Protein 2HZM (pdb70)

Foldseek 3Di:
DFKKKKWQQPDDPCVLVLLCVLCVVQFPDWDDWWKKKWWWKAFPDDDVNRIKIWMWTGDVAIKIWIDDPLDIDIGHQDLVPDDPVCCVVVVDVSGDDDVVVVCVPPVCNTIPTDFMKMWGRWIWTDGVQKIKIKTFIAGPVGTRTIMIMIGGPDPVCRVVVVVVSVVSCVVSPSPDMDMFQDASDVVRPDPVNRRVVNVCVRVVD/DKKWKWKWKDFLVCVVVVQVVLCVQQVHHWAKFKKKKWKKAFAVVVDDDGWIKIKMDTDPCCVPDDDPDDDQCVQSVPVKEAKIKIWTKDAVFTGMIDIDIDIDHIADDDPRYVQSVQVVVRIHTDWMKMWIFTKGQHPPQKIKTWIWMWTQDPVGIDTLQPRITMMMIMHDDDPPDDPVVVVVRVVVNVVVQVVCPVSIHIGFADVCLCPDPQCVNPRSSSSSNRD/DKKKKWQQPDDPCLLVLLCVLCVVQFPDKDDWKKKKWWWKAFPVVRIKIWIWIGDVFIWIWIADPLDIDIGGQGLVPDPPVCCVVVVDVSGDDDVVVVCVPPVCNTIDIDWIKIWGGKIWTDGVQKIKIWTWIATPPGTRTIMIMIDGPDPPVVVVVVVVSVVSCVVSVSPDMDMFPDASPPVRSRVVSVVVRVD/DKKWKWKWKDFLVCQVVVQVVLCVVQVHHWAKFKKKKWWKPFAPVVHFIKIKMDGDPCVVVADVVLPPDPPGQVSQSPDCDAKIKIKTKDQPPVPPPAFTGMMDIDIDMDHAADDDLGDPQSVCVVVRIHTDWIKMKIWTWGQHPPQKIKTWIWMWTQDPVGIDTLQPRITMIMIMHDDDCDDPNCGVVVRSVVNVVVQVVCVVPIHIGAQDDCLCPDVQCVNPRSSSSSNRD/DFKKKKWFQPDDPCLLVQLVVLCPVFQPDWDDFWKKKWWKKAFPDDPGIKIWIWTGPVFTWIWIDDDQDIDIDGQDLVPDDVVCCVVVVDVSGGDDPVVCCVPPVCNTIDTPWMWMWGRWIWTDGDQKIKIWTWIATVPGTGIIMIIIGGDDDVCPVVVVVVSVVSVVVSVRDDMDMFDDDVPVRRNVVRVCVRVVD/DKKWKKKWWDFLVLVVVVQVLVCVQAVDHWAKFKKKKWWKPFDPVVHWIKMKMDGDPCCQADPPVLVPDPVSQNCQSVQQWLDGHGNPVGVKEAKIKIWTWDALIHMIDIDIDIDHIADDDPRYVQVVQVVVRIHTDWMKMKIFTKGQHPPQKIKTWIWMWTDDPVGIGTLQRRTTMMMIMHDDDDDDDPVVVVVRVVVNVVVQVSCPVSIHIGFQDVVLCVDVQCVNPRSSSSSNPD/DFKKKKWQFADDPCLLVLLVVLCVVQFPDWDDFWKWKWWWKPFPVHIKIWIWTGDVFTKIWIDDPLDIDIDHQGLVPPPPVCCVVVVDVSGDDDVVCVCVPPVCNTIDTPWMKMWGRWIWTDGDQKIWIKTFIATPVGTGTIMIIIGGDDDVCPVVPCCVSVVSVPVSPGDGMAMFQDHSPPVSSRVVSVCVRSVD/DKKWKWKWKDFLVCVVVVQVVCCVQQVDHWAKFKKKWWWKCFDPVPHWIKIKMDGDPLVVVFDDPCVDDPVVCRSCVVFSLCEDKIKIWTWDAVWIGMIDIDIDIDHHFDDPPSYPQVVCVVVRIHTDWMKMKIFTWGAHPPQKIKTWIWMWTPPPVDIGTLQPRITMIMIMHDDDPDDDVCNVVVRVVVNVVVQVVCPVRIHIGQFCCPPCCCVNPRSSSSSNVD

GO terms:
  GO:0001094 TFIID-class transcription factor complex binding (F, IDA)
  GO:0003713 transcription coactivator activity (F, IDA)
  GO:0045944 positive regulation of transcription by RNA polymerase II (P, IDA)
  GO:0070847 core mediator complex (C, IDA)
  GO:0051123 RNA polymerase II preinitiation complex assembly (P, IDA)
  GO:0019904 protein domain specific binding (F, IGI)
  GO:0003713 transcription coactivator activity (F, IMP)
  GO:0010688 negative regulation of ribosomal protein gene transcription by RNA polymerase II (P, IMP)
  GO:0031669 cellular response to nutrient levels (P, IMP)
  GO:0005515 protein binding (F, IPI)
  GO:0005634 nucleus (C, IDA)
  GO:0060261 positive regulation of transcription initiation by RNA polymerase II (P, IDA)
  GO:0032968 positive regulation of transcription elongation by RNA polymerase II (P, IDA)

Solvent-accessible surface area: 74965 Å² total; per-residue (Å²): 73,58,4,0,0,0,9,0,91,156,26,75,75,52,11,12,69,77,0,53,85,34,4,56,155,61,44,122,56,94,89,84,105,9,21,0,12,0,46,14,0,107,17,68,20,196,118,157,104,71,63,3,28,0,0,9,2,33,18,92,40,143,16,6,0,8,6,38,77,54,11,1,4,3,0,4,36,20,40,24,23,18,25,46,12,2,43,16,5,33,3,4,28,16,17,16,31,38,2,8,64,2,0,57,66,39,2,49,58,2,4,95,63,180,77,56,2,83,0,85,80,1,60,4,0,40,19,102,18,8,8,0,3,0,0,25,0,90,33,120,133,27,55,70,0,0,2,0,2,0,2,1,74,105,48,81,84,18,123,98,42,11,48,37,4,51,39,53,0,74,108,31,200,4,175,116,75,89,50,1,68,54,37,4,8,126,114,66,115,30,23,12,0,8,0,0,16,6,0,12,94,1,8,129,48,2,31,16,0,4,0,2,0,39,25,39,62,151,25,0,51,97,3,6,64,19,0,30,112,48,13,7,22,6,20,7,6,6,4,10,31,4,11,4,8,73,24,28,86,77,51,120,43,215,141,50,68,2,55,0,3,43,39,19,20,6,53,166,49,42,136,138,204,90,24,44,42,130,27,0,107,88,78,169,59,16,39,54,16,0,2,14,1,46,53,125,222,52,5,13,55,24,40,12,8,1,0,0,0,38,20,1,18,20,156,86,2,44,28,50,33,17,0,76,26,7,6,2,38,94,37,5,39,1,16,3,4,0,0,4,0,16,32,120,107,22,5,12,0,16,0,1,0,0,35,40,47,69,182,109,40,98,57,38,33,13,85,54,9,3,0,0,30,0,15,8,38,11,28,68,65,33,90,107,50,121,29,74,94,4,30,64,16,0,54,85,4,42,150,99,0,62,47,91,3,50,0,39,59,12,78,192,158,19,36,112,45,218,82,0,37,41,20,14,22,0,0,0,7,68,66,111,95,3,0,0,0,9,0,111,163,29,77,72,52,13,12,77,73,0,60,89,21,1,66,140,50,34,115,34,78,154,72,105,6,17,2,14,10,48,22,3,102,23,69,109,110,133,80,4,35,0,0,10,12,43,59,112,34,140,43,6,0,6,5,36,65,70,8,0,4,3,1,3,32,18,41,26,32,17,31,47,14,2,42,10,12,32,3,5,24,17,30,15,57,40,2,11,63,2,1,74,67,39,2,69,99,10,10,84,73,124,71,58,6,100,0,76,86,3,51,5,0,46,20,124,50,13,30,0,44,0,0,25,4,82,23,119,121,35,57,67,0,0,0,0,1,0,41,12,72,129,73,62,129,17,147,92,51,19,53,38,6,47,41,54,0,55,106,26,174,3,142,112,67,84,41,5,70,50,68,71,88,48,37,0,22,14,0,20,5,1,14,91,2,21,152,17,16,15,0,3,0,0,0,46,40,38,52,138,21,0,44,34,7,7,47,2,2,24,17,37,12,4,21,6,18,9,7,4,1,11,33,4,11,6,9,74,42,33,103,89,160,137,46,68,1,57,0,2,43,28,17,20,4,64,160,36,33,84,151,102,9,117,145,88,96,43,30,20,95,5,0,90,47,71,104,24,40,50,23,0,1,11,2,41,49,78,27,86,86,6,104,157,66,60,4,14,9,19,36,10,9,0,0,0,0,40,27,6,15,32,184,69,17,53,31,49,35,17,0,79,27,6,12,1,38,97,39,14,38,1,24,3,2,0,0,3,0,17,34,117,113,20,6,12,0,15,0,2,2,0,31,30,60,77,189,111,36,104,52,32,27,13,84,48,10,2,2,0,23,0,14,8,36,13,6,63,5,2,34,42,38,47,24,71,118,8,31,66,14,0,41,64,8,52,72,34,0,23,0,15,6,78,1,36,62,11,78,201,168,12,48,108,34,222,83,0,43,48,20,12,20,0,0,0,7,67,67,97,75,87,9,0,0,0,5,0,59,142,27,76,71,53,10,17,71,72,1,52,86,22,3,47,161,56,39,125,54,89,119,82,102,14,23,1,15,2,48,10,4,130,16,72,30,192,161,97,83,2,24,0,0,11,9,45,63,151,17,128,50,5,0,8,5,52,100,68,12,6,4,2,1,2,33,24,61,104,54,12,34,114,44,4,72,71,5,31,2,6,26,23,63,15,39,32,3,11,64,2,1,69,72,37,2,52,100,9,6,80,62,132,68,59,1,95,1,102,72,2,60,3,0,43,22,121,34,12,26,0,25,0,2,26,1,92,26,118,115,42,50,82,0,0,1,1,0,0,42,10,111,91,57,75,90,10,127,113,34,33,60,41,10,59,41,67,0,75,95,15,206,20,173,76,76,82,58,4,61,69,114,99,39,27,3,32,10,0,36,1,0,6,78,2,16,100,57,7,28,17,0,2,0,8,8,42,32,32,24,132,17,0,52,108,1,6,62,17,1,49,113,45,22,61,55,83,20,65,32,6,4,10,28,5,10,4,9,59,39,34,112,88,136,144,47,61,2,46,0,2,44,58,21,92,34,26,102,2,4,24,114,66,6,55,92,74,96,57,34,26,78,18,1,45,12,2,69,30,76,89,13,0,20,18,81,101,142,181,73,15,42,50,21,0,1,17,2,43,47,161,103,14,14,76,18,55,11,12,1,0,0,0,38,19,1,27,45,152,80,0,51,20,50,34,18,0,78,22,8,9,2,38,94,34,7,38,4,4,2,0,0,0,3,0,92,40,159,113,48,4,31,0,14,0,1,0,0,0,41,40,78,185,108,45,42,40,8,22,6,62,50,7,3,2,0,23,0,15,6,46,20,62,104,73,26,92,140,118,131,20,87,109,6,39,68,13,0,52,81,6,63,152,108,0,136,84,95,13,127,1,46,64,12,68,194,144,14,48,105,36,191,92,0,28,39,18,16,21,1,0,6,1,60,75,134,76,85,3,0,0,0,2,3,49,164,26,71,80,55,9,16,70,74,1,51,79,20,5,54,152,51,44,117,62,77,145,85,99,8,17,0,18,0,43,10,2,128,26,71,73,155,84,2,27,0,0,10,7,41,59,147,36,137,46,6,0,5,5,37,106,53,9,0,3,4,0,4,26,22,85,107,46,17,28,114,45,4,70,75,6,26,3,4,24,28,60,20,49,36,4,10,62,2,1,73,67,31,2,64,93,12,6,119,72,140,65,52,0,88,0,86,89,3,58,9,2,46,16,121,35,12,29,1,25,1,0,27,0,96,23,123,125,22,17,71,0,0,0,2,2,0,46,11,104,93,58,69,71,10,128,115,38,25,62,39,11,50,39,60,0,64,113,10,195,15,192,111,75,67,51,3,67,60,70,68,91,43,41,1,26,6,0,21,4,0,10,94,0,11,103,49,5,30,19,0,5,2,7,12,46,28,37,50,148,20,20,108,94,2,24,64,14,1,47,110,50,17,61,59,80,49,63,42,7,5,11,29,5,8,5,8,72,39,36,106,83,166,139,41,82,2,53,0,2,43,56,17,76,30,34,148,44,21,79,108,91,71,57,120,140,77,71,90,120,21,6,62,106,57,3,54,153,104,13,48,50,16,0,1,13,2,48,64,137,263,53,1,12,66,29,54,8,14,1,0,0,3,37,18,1,17,27,176,87,17,60,37,53,31,19,0,72,29,9,14,1,32,102,37,8,35,3,25,2,13,0,2,4,0,95,37,162,106,48,7,31,0,13,0,2,1,0,51,36,33,94,115,111,43,95,49,45,9,10,62,50,7,1,3,0,27,0,15,9,45,19,44,106,74,35,92,138,103,118,20,78,128,8,41,71,14,0,55,102,3,54,154,89,0,103,79,114,8,116,1,58,65,34,72,70,138,44,192,78,0,28,50,23,17,28,0,0,5,3,60,96,146

Nearest PDB structures (foldseek):
  2hzm-assembly2_C  TM=1.005E+00  e=1.996E-37  Saccharomyces cerevisiae
  2hzm-assembly4_G  TM=9.951E-01  e=5.859E-33  Saccharomyces cerevisiae
  2hzs-assembly2_C  TM=9.924E-01  e=2.194E-32  Saccharomyces cerevisiae
  2hzm-assembly3_E  TM=9.872E-01  e=3.599E-32  Saccharomyces cerevisiae
  5oqm-assembly1_f  TM=9.873E-01  e=4.018E-32  Saccharomyces cerevisiae S288C

Secondary structure (DSSP, 8-state):
--EEEEEE-S--TTHHHHHHHHHGGG--EE---EEEEEEEEEE-S-----EEEEEEEESSSEEEEEEETTEEEEEE--GGGS-HHHHHTTSS-S----HHHHHHHHSTTTEEEEEEEEEEEEEEEEETTEEEEEEEEEETTEEEEEEEEEEES-GGGHHHHHHHHHHHHHHTT----EEE---SSTT---HHHHHHHHHHHHHT-/-EEEEEEEEEEGGGHHHHHHHHHHHH-S--EEEEEEEEEEEE-GGG------EEEEE---GGGT------SGGGGGG------EEEEEEE---SEEEEEEEEEEEEEEETT-SHHHHHHHTTEEEEEEEEEEEEEEE-GGG-EEEEEEEEEEETTEEEETTTTEEEEEEEEEE-TT--HHHHHHHHHHHHHHHHHTTTT---B---HHHHHSGGGTT-HHHHHHHH-/-EEEEEE-S--TTHHHHHHHHGGGTEEEE---EEEEEEEEEE----EEEEEEEESSSEEEEEEETTEEEEEE--GGGS-HHHHHTTSS-S----HHHHHHHHSTTTEEEEEEEEEEEEEEEEETTEEEEEEEEEETTEEEEEEEEEE-SS-TTHHHHHHHHHHHHHHTT--S-EEE-----HHHHHHHHHHHHH-/-EEEEEEEEEEGGGHHHHHHHHHHHH-S--EEEEEEEEEEEE-S-----EEEEE---GGGS--TTTSSS-SSGGGGTT-----EEEEEEE--GGGTTSSSEEEEEEEEEEEEEEESS-SHHHHHHHHTEEEEEEEEEEEEEEE-GGG-EEEEEEEEEE-SS-EEETTTTEEEEEEEEEE---SSTTHHHHHHHHHHHHHHHHTTT---B---HHHHSSTTTTT-HHHHHHHH-/--EEEEEESS--HHHHHHHHHHHTTS--B-----EEEEEEEEE-S---EEEEEEE-SSS-EEEEE-SSEEEEEE--GGGS-HHHHHTSSS-S----HHHHHHHH-TTTEEEEEEEEEES-EEEEETTEEEEEEEEEETTEEEEEEEEEE-S-SSSTHHHHHHHHHHHTTTT----EEE----HHHHHHHHHHHHHT-/-EEEEEEEEEEGGGHHHHHHHHHHHHSS--EEEEEEEEEEEE-TT----EEEEE---GGGTS-HHHHTSTTGGGGGGG--SSSPP--TT------EEEEEEE---EEEEEEEEEEEEEEESS-SHHHHHHTTTEEEEEEEEEEEEEEE-STT-EEEEEEEEE--SS--EETTTTEEEEEEEEEE-SS--HHHHHHHHHHHHHHHHHHTTT---BPPPHHHHHSGGGTT-HHHHHHTT-/--EEEEEESS--THHHHHHHHTTTTT--EE----EEEEEEEEE---EEEEEEEESSSEEEEEEBTTEEEEEE--GGGS-HHHHHTSSS-S----HHHHHHHH-TTTEEEEEEEE--S-EEEEETTEEEEEEEEE-SS-EEEEEEEEE-S-SSSTHHHHHHHTTTTTTT-----EEE------HHHHHHHHHHHHT-/-EEEEEEEEEETTSHHHHHHHHHHHH-S--EEEEEEEEEEEE-TT----EEEEE---HHHHS-SSS-SS-HHHHHHHHHH--PPPEEEEEEE---SEEEEEEEEEEEEEEETT-SHHHHHHTTTEEEEEEEEEEEEEEE-STT-EEEEEEEEEE-SSSEEESSTTEEEEEEEEEE-SS--HHHHHHHHHHHHHHHHHHTTT---B----SSGGGTT-HHHHHHHH-

Sequence (1717 aa):
GKSAVIFVERATPATLTELKDALSNSILSVRDPWSIDFRTYRCSIKNLSKLMYSITFHHHGRQTVLIKDNSAMVTTAAAADIPPALVFNGSSTGVPESIDTILSSKLSNIWMQRQLIKGDAGETLILDGLTVRLVNLFSSTGFKGLLIELQADEAGEFETKIAGIEGHLAEIRAKEYKTSSDSLGPDTSNEICDLAYQYVRALELVQQLSLFGSIGDDGYDLLISTLTTISGNPPLLYNSLCTVWKPNPSYDVEPNRIKLSKEVPFSYLIDEKPLNFRILKSFESCSPWSLQISDIRSVSMQTIAETIILSSAGKNSSVSSLMNGLGYVFEFQYLTIGVKFFMKHGLILELQKIWQIEEAGNSQITSGGFLLKAYINVSRGTDIDRINYTETVLMNLKKELQGYIELSVPDRQSMDSRVAHGNILIAAALEHKSAVIFVERATPATLTELKDALSNSILSVRDPWSIDFRTYRCSISKLMYSITFHHHGRQTVLIKDNSAMVTTAAAADIPPALVFNGSSTGVPESIDTILSSKLSNIWMQRQLIKGDAGETLILDGLTVRLVNLFSSTGFKGLLIELQADEAGEFETKIAGIEGHLAEIRAKEYKTSSDSLNEICDLAYQYVRALEVQQLSLFGSIGDDGYDLLISTLTTISGNPPLLYNSLCTVWKPNPSYPNRIKLSKEVPFSYLIDETMMDKPLNFRILKSFSCSPWSLQISDIPAAGNNRSVSMQTIAETIILSSAGKNSSVSSLMNGLGYVFEFQYLTIGVKFFMKHGLILELQKIWQIEEAGNSQITSGGFLLKAYINVSRGTDIDRINYTETVLMNLKKELQGYIELSVPDRQSMDSRVAHGNILIAAALEHGKSAVIFVERATPATLTELKDALSNSILSVRDPWSIDFRTYRCSIKNKLMYSITFHHHGRQTVLIKDNSAMVTTAAAADIPPALVFNGSSTGVPESIDTILSSKLSNIWMQRQLIKGDAGETLILDGLTVRLVNLFSSTGFKGLLIELQADEAGEFETKIAGIEGHLAEIRAKEYKTSSDSNEICDLAYQYVRALELVQQLSLFGSIGDDGYDLLISTLTTISGNPPLLYNSLCTVWKPNPSYPNRIKLSKEVPFSYLIDETMMDKPLNFRILKSFTNDKIPLNYAMESCSPWSLQISDISVSMQTIAETIILSSAGKNSSVSSLMNGLGYVFEFQYLTIGVKFFMKHGLILELQKIWQIEEAGNSQITSGGFLLKAYINVSRGTDIDRINYTETVLMNLKKELQGYIELSVPDRQSMDSRVAHGNILIAAALEHGKSAVIFVERATPATLTELKDALSNSILSVRDPWSIDFRTYRCSIKLMYSITFHHHGRQTVLIKDNSAMVTTAAAADIPPALVFNGSSTGVPESIDTILSSKLSNIWMQRQLIKGDAGETLILDGLTVRLVNLFSSTGFKGLLIELQADEAGEFETKIAGIEGHLAEIRAKEYKTSSDSLNEICDLAYQYVRALELVQQLSLFGSIGDDGYDLLISTLTTISGNPPLLYNSLCTVWKPNPSYPNRIKLSKEVPFSYLIDETMMDKPLNFRILKSFTNSCSPWSLQISDIRSVSMQTIAETIILSSAGKNSSVSSLMNGLGYVFEFQYLTIGVKFFMKHGLILELQKIWQIEEAGNSQITSGGFLLKAYINVSRGTDIDRINYTETVLMNLKKELQGYIELSVPSMDSRVAHGNILIAAALEH

Structure (mmCIF, N/CA/C/O backbone):
data_2HZM
#
_entry.id   2HZM
#
_cell.length_a   72.903
_cell.length_b   129.352
_cell.length_c   241.725
_cell.angle_alpha   90.00
_cell.angle_beta   90.00
_cell.angle_gamma   90.00
#
_symmetry.space_group_name_H-M   'P 21 21 21'
#
loop_
_entity.id
_entity.type
_entity.pdbx_description
1 polymer 'RNA polymerase II mediator complex subunit 20'
2 polymer 'RNA polymerase II mediator complex subunit 18'
3 non-polymer 'PHOSPHATE ION'
4 water water
#
loop_
_atom_site.group_PDB
_atom_site.id
_atom_site.type_symbol
_atom_site.label_atom_id
_atom_site.label_alt_id
_atom_site.label_comp_id
_atom_site.label_asym_id
_atom_site.label_entity_id
_atom_site.label_seq_id
_atom_site.pdbx_PDB_ins_code
_atom_site.Cartn_x
_atom_site.Cartn_y
_atom_site.Cartn_z
_atom_site.occupancy
_atom_site.B_iso_or_equiv
_atom_site.auth_seq_id
_atom_site.auth_comp_id
_atom_site.auth_asym_id
_atom_site.auth_atom_id
_atom_site.pdbx_PDB_model_num
ATOM 1 N N . GLY A 1 4 ? -1.588 41.801 139.602 1.00 38.60 2 GLY A N 1
ATOM 2 C CA . GLY A 1 4 ? -0.836 40.674 138.908 1.00 36.03 2 GLY A CA 1
ATOM 3 C C . GLY A 1 4 ? -1.667 40.017 137.813 1.00 35.96 2 GLY A C 1
ATOM 4 O O . GLY A 1 4 ? -2.614 39.283 138.114 1.00 36.75 2 GLY A O 1
ATOM 5 N N . LYS A 1 5 ? -1.321 40.273 136.550 1.00 33.07 3 LYS A N 1
ATOM 6 C CA . LYS A 1 5 ? -2.062 39.711 135.431 1.00 30.10 3 LYS A CA 1
ATOM 7 C C . LYS A 1 5 ? -1.255 38.822 134.505 1.00 28.39 3 LYS A C 1
ATOM 8 O O . LYS A 1 5 ? -1.764 38.395 133.460 1.00 27.46 3 LYS A O 1
ATOM 14 N N . SER A 1 6 ? -0.009 38.526 134.857 1.00 27.21 4 SER A N 1
ATOM 15 C CA . SER A 1 6 ? 0.798 37.706 133.968 1.00 25.90 4 SER A CA 1
ATOM 16 C C . SER A 1 6 ? 1.750 36.763 134.677 1.00 27.40 4 SER A C 1
ATOM 17 O O . SER A 1 6 ? 1.982 36.864 135.875 1.00 28.39 4 SER A O 1
ATOM 20 N N . ALA A 1 7 ? 2.309 35.834 133.916 1.00 27.77 5 ALA A N 1
ATOM 21 C CA . ALA A 1 7 ? 3.260 34.889 134.472 1.00 26.77 5 ALA A CA 1
ATOM 22 C C . ALA A 1 7 ? 3.966 34.164 133.346 1.00 25.13 5 ALA A C 1
ATOM 23 O O . ALA A 1 7 ? 3.445 34.033 132.239 1.00 23.81 5 ALA A O 1
ATOM 25 N N . VAL A 1 8 ? 5.179 33.726 133.632 1.00 24.86 6 VAL A N 1
ATOM 26 C CA . VAL A 1 8 ? 5.944 32.983 132.654 1.00 25.80 6 VAL A CA 1
ATOM 27 C C . VAL A 1 8 ? 6.273 31.648 133.280 1.00 24.74 6 VAL A C 1
ATOM 28 O O . VAL A 1 8 ? 6.648 31.575 134.454 1.00 23.88 6 VAL A O 1
ATOM 32 N N . ILE A 1 9 ? 6.110 30.597 132.497 1.00 23.89 7 ILE A N 1
ATOM 33 C CA . ILE A 1 9 ? 6.426 29.251 132.954 1.00 23.39 7 ILE A CA 1
ATOM 34 C C . ILE A 1 9 ? 7.497 28.718 132.029 1.00 24.66 7 ILE A C 1
ATOM 35 O O . ILE A 1 9 ? 7.345 28.746 130.801 1.00 21.38 7 ILE A O 1
ATOM 40 N N . PHE A 1 10 ? 8.581 28.226 132.607 1.00 25.54 8 PHE A N 1
ATOM 41 C CA . PHE A 1 10 ? 9.636 27.661 131.778 1.00 27.40 8 PHE A CA 1
ATOM 42 C C . PHE A 1 10 ? 9.710 26.177 132.064 1.00 25.07 8 PHE A C 1
ATOM 43 O O . PHE A 1 10 ? 9.841 25.787 133.225 1.00 25.76 8 PHE A O 1
ATOM 51 N N . VAL A 1 11 ? 9.608 25.363 131.014 1.00 25.96 9 VAL A N 1
ATOM 52 C CA . VAL A 1 11 ? 9.663 23.895 131.139 1.00 28.01 9 VAL A CA 1
ATOM 53 C C . VAL A 1 11 ? 10.985 23.358 130.596 1.00 29.70 9 VAL A C 1
ATOM 54 O O . VAL A 1 11 ? 11.151 23.211 129.395 1.00 30.14 9 VAL A O 1
ATOM 58 N N . GLU A 1 12 ? 11.930 23.084 131.487 1.00 35.37 10 GLU A N 1
ATOM 59 C CA . GLU A 1 12 ? 13.237 22.559 131.104 1.00 37.68 10 GLU A CA 1
ATOM 60 C C . GLU A 1 12 ? 13.183 21.077 130.690 1.00 37.68 10 GLU A C 1
ATOM 61 O O . GLU A 1 12 ? 13.781 20.683 129.687 1.00 37.44 10 GLU A O 1
ATOM 67 N N . ARG A 1 13 ? 12.465 20.251 131.443 1.00 38.99 11 ARG A N 1
ATOM 68 C CA . ARG A 1 13 ? 12.394 18.828 131.101 1.00 43.56 11 ARG A CA 1
ATOM 69 C C . ARG A 1 13 ? 11.357 18.691 130.013 1.00 41.83 11 ARG A C 1
ATOM 70 O O . ARG A 1 13 ? 10.203 18.359 130.283 1.00 45.20 11 ARG A O 1
ATOM 78 N N . ALA A 1 14 ? 11.777 18.937 128.781 1.00 38.26 12 ALA A N 1
ATOM 79 C CA . ALA A 1 14 ? 10.865 18.894 127.658 1.00 33.98 12 ALA A CA 1
ATOM 80 C C . ALA A 1 14 ? 11.626 18.652 126.367 1.00 31.92 12 ALA A C 1
ATOM 81 O O . ALA A 1 14 ? 12.848 18.616 126.370 1.00 33.52 12 ALA A O 1
ATOM 83 N N . THR A 1 15 ? 10.887 18.473 125.277 1.00 30.68 13 THR A N 1
ATOM 84 C CA . THR A 1 15 ? 11.455 18.261 123.955 1.00 31.09 13 THR A CA 1
ATOM 85 C C . THR A 1 15 ? 10.821 19.307 123.046 1.00 31.46 13 THR A C 1
ATOM 86 O O . THR A 1 15 ? 9.841 19.948 123.405 1.00 31.23 13 THR A O 1
ATOM 90 N N . PRO A 1 16 ? 11.363 19.488 121.848 1.00 32.75 14 PRO A N 1
ATOM 91 C CA . PRO A 1 16 ? 10.711 20.506 121.023 1.00 32.66 14 PRO A CA 1
ATOM 92 C C . PRO A 1 16 ? 9.202 20.245 120.878 1.00 34.31 14 PRO A C 1
ATOM 93 O O . PRO A 1 16 ? 8.419 21.186 120.710 1.00 34.05 14 PRO A O 1
ATOM 97 N N . ALA A 1 17 ? 8.803 18.976 120.979 1.00 30.71 15 ALA A N 1
ATOM 98 C CA . ALA A 1 17 ? 7.400 18.591 120.801 1.00 30.64 15 ALA A CA 1
ATOM 99 C C . ALA A 1 17 ? 6.444 18.934 121.938 1.00 28.60 15 ALA A C 1
ATOM 100 O O . ALA A 1 17 ? 5.244 19.005 121.720 1.00 28.49 15 ALA A O 1
ATOM 102 N N . THR A 1 18 ? 6.953 19.131 123.150 1.00 27.75 16 THR A N 1
ATOM 103 C CA . THR A 1 18 ? 6.074 19.469 124.260 1.00 27.34 16 THR A CA 1
ATOM 104 C C . THR A 1 18 ? 5.164 20.669 123.928 1.00 30.77 16 THR A C 1
ATOM 105 O O . THR A 1 18 ? 4.031 20.755 124.424 1.00 29.44 16 THR A O 1
ATOM 109 N N . LEU A 1 19 ? 5.659 21.589 123.095 1.00 29.76 17 LEU A N 1
ATOM 110 C CA . LEU A 1 19 ? 4.890 22.774 122.727 1.00 31.37 17 LEU A CA 1
ATOM 111 C C . LEU A 1 19 ? 3.594 22.370 122.022 1.00 32.59 17 LEU A C 1
ATOM 112 O O . LEU A 1 19 ? 2.503 22.826 122.396 1.00 32.75 17 LEU A O 1
ATOM 117 N N . THR A 1 20 ? 3.733 21.524 121.003 1.00 30.51 18 THR A N 1
ATOM 118 C CA . THR A 1 20 ? 2.608 21.020 120.245 1.00 30.90 18 THR A CA 1
ATOM 119 C C . THR A 1 20 ? 1.677 20.179 121.124 1.00 31.85 18 THR A C 1
ATOM 120 O O . THR A 1 20 ? 0.460 20.246 120.967 1.00 31.76 18 THR A O 1
ATOM 124 N N . GLU A 1 21 ? 2.239 19.409 122.053 1.00 31.49 19 GLU A N 1
ATOM 125 C CA . GLU A 1 21 ? 1.415 18.590 122.948 1.00 32.61 19 GLU A CA 1
ATOM 126 C C . GLU A 1 21 ? 0.586 19.518 123.828 1.00 30.21 19 GLU A C 1
ATOM 127 O O . GLU A 1 21 ? -0.567 19.229 124.123 1.00 29.96 19 GLU A O 1
ATOM 133 N N . LEU A 1 22 ? 1.178 20.626 124.269 1.00 30.23 20 LEU A N 1
ATOM 134 C CA . LEU A 1 22 ? 0.446 21.567 125.114 1.00 29.13 20 LEU A CA 1
ATOM 135 C C . LEU A 1 22 ? -0.640 22.288 124.306 1.00 28.72 20 LEU A C 1
ATOM 136 O O . LEU A 1 22 ? -1.758 22.472 124.788 1.00 29.16 20 LEU A O 1
ATOM 141 N N . LYS A 1 23 ? -0.322 22.669 123.073 1.00 25.57 21 LYS A N 1
ATOM 142 C CA . LYS A 1 23 ? -1.296 23.354 122.255 1.00 27.42 21 LYS A CA 1
ATOM 143 C C . LYS A 1 23 ? -2.487 22.453 121.963 1.00 31.80 21 LYS A C 1
ATOM 144 O O . LYS A 1 23 ? -3.629 22.934 121.917 1.00 30.95 21 LYS A O 1
ATOM 150 N N . ASP A 1 24 ? -2.216 21.156 121.765 1.00 31.51 22 ASP A N 1
ATOM 151 C CA . ASP A 1 24 ? -3.256 20.168 121.472 1.00 29.32 22 ASP A CA 1
ATOM 152 C C . ASP A 1 24 ? -4.191 20.010 122.662 1.00 27.44 22 ASP A C 1
ATOM 153 O O . ASP A 1 24 ? -5.407 19.977 122.510 1.00 27.57 22 ASP A O 1
ATOM 158 N N . ALA A 1 25 ? -3.602 19.883 123.839 1.00 24.41 23 ALA A N 1
ATOM 159 C CA . ALA A 1 25 ? -4.350 19.720 125.073 1.00 25.56 23 ALA A CA 1
ATOM 160 C C . ALA A 1 25 ? -5.196 20.948 125.377 1.00 27.95 23 ALA A C 1
ATOM 161 O O . ALA A 1 25 ? -6.128 20.908 126.192 1.00 30.63 23 ALA A O 1
ATOM 163 N N . LEU A 1 26 ? -4.875 22.033 124.703 1.00 28.02 24 LEU A N 1
ATOM 164 C CA . LEU A 1 26 ? -5.544 23.299 124.924 1.00 29.99 24 LEU A CA 1
ATOM 165 C C . LEU A 1 26 ? -6.510 23.633 123.809 1.00 27.79 24 LEU A C 1
ATOM 166 O O . LEU A 1 26 ? -7.415 24.446 123.982 1.00 27.77 24 LEU A O 1
ATOM 171 N N . SER A 1 27 ? -6.307 22.997 122.658 1.00 26.98 25 SER A N 1
ATOM 172 C CA . SER A 1 27 ? -7.069 23.333 121.468 1.00 25.97 25 SER A CA 1
ATOM 173 C C . SER A 1 27 ? -8.583 23.411 121.510 1.00 27.67 25 SER A C 1
ATOM 174 O O . SER A 1 27 ? -9.169 24.201 120.764 1.00 27.49 25 SER A O 1
ATOM 177 N N . ASN A 1 28 ? -9.227 22.609 122.349 1.00 25.70 26 ASN A N 1
ATOM 178 C CA . ASN A 1 28 ? -10.677 22.654 122.386 1.00 25.76 26 ASN A CA 1
ATOM 179 C C . ASN A 1 28 ? -11.167 24.008 122.902 1.00 26.24 26 ASN A C 1
ATOM 180 O O . ASN A 1 28 ? -12.275 24.411 122.593 1.00 24.76 26 ASN A O 1
ATOM 185 N N . SER A 1 29 ? -10.314 24.699 123.662 1.00 27.36 27 SER A N 1
ATOM 186 C CA . SER A 1 29 ? -10.609 26.017 124.226 1.00 28.89 27 SER A CA 1
ATOM 187 C C . SER A 1 29 ? -10.088 27.191 123.390 1.00 29.65 27 SER A C 1
ATOM 188 O O . SER A 1 29 ? -10.252 28.344 123.777 1.00 28.37 27 SER A O 1
ATOM 191 N N . ILE A 1 30 ? -9.459 26.910 122.256 1.00 29.19 28 ILE A N 1
ATOM 192 C CA . ILE A 1 30 ? -8.918 27.982 121.424 1.00 27.83 28 ILE A CA 1
ATOM 193 C C . ILE A 1 30 ? -9.981 28.820 120.723 1.00 26.03 28 ILE A C 1
ATOM 194 O O . ILE A 1 30 ? -10.694 28.347 119.847 1.00 24.77 28 ILE A O 1
ATOM 199 N N . LEU A 1 31 ? -10.075 30.084 121.107 1.00 26.19 29 LEU A N 1
ATOM 200 C CA . LEU A 1 31 ? -11.045 30.982 120.483 1.00 24.32 29 LEU A CA 1
ATOM 201 C C . LEU A 1 31 ? -10.456 31.528 119.210 1.00 22.75 29 LEU A C 1
ATOM 202 O O . LEU A 1 31 ? -11.137 31.673 118.205 1.00 25.00 29 LEU A O 1
ATOM 207 N N . SER A 1 32 ? -9.159 31.801 119.259 1.00 24.28 30 SER A N 1
ATOM 208 C CA . SER A 1 32 ? -8.489 32.388 118.119 1.00 25.68 30 SER A CA 1
ATOM 209 C C . SER A 1 32 ? -6.982 32.160 118.163 1.00 24.82 30 SER A C 1
ATOM 210 O O . SER A 1 32 ? -6.401 31.999 119.229 1.00 25.67 30 SER A O 1
ATOM 213 N N . VAL A 1 33 ? -6.364 32.170 116.996 1.00 26.63 31 VAL A N 1
ATOM 214 C CA . VAL A 1 33 ? -4.918 32.013 116.874 1.00 30.61 31 VAL A CA 1
ATOM 215 C C . VAL A 1 33 ? -4.340 33.265 116.178 1.00 30.83 31 VAL A C 1
ATOM 216 O O . VAL A 1 33 ? -4.758 33.612 115.070 1.00 26.63 31 VAL A O 1
ATOM 220 N N . ARG A 1 34 ? -3.391 33.940 116.830 1.00 31.70 32 ARG A N 1
ATOM 221 C CA . ARG A 1 34 ? -2.790 35.138 116.231 1.00 33.42 32 ARG A CA 1
ATOM 222 C C . ARG A 1 34 ? -1.449 34.934 115.536 1.00 31.52 32 ARG A C 1
ATOM 223 O O . ARG A 1 34 ? -1.105 33.818 115.155 1.00 33.85 32 ARG A O 1
ATOM 231 N N . ASP A 1 35 ? -0.686 36.008 115.388 1.00 31.11 33 ASP A N 1
ATOM 232 C CA . ASP A 1 35 ? 0.579 35.943 114.655 1.00 33.26 33 ASP A CA 1
ATOM 233 C C . ASP A 1 35 ? 1.844 35.496 115.349 1.00 31.87 33 ASP A C 1
ATOM 234 O O . ASP A 1 35 ? 2.056 35.768 116.531 1.00 31.15 33 ASP A O 1
ATOM 239 N N . PRO A 1 36 ? 2.708 34.796 114.601 1.00 31.55 34 PRO A N 1
ATOM 240 C CA . PRO A 1 36 ? 3.984 34.305 115.119 1.00 30.72 34 PRO A CA 1
ATOM 241 C C . PRO A 1 36 ? 4.704 35.491 115.761 1.00 28.97 34 PRO A C 1
ATOM 242 O O . PRO A 1 36 ? 4.506 36.639 115.364 1.00 28.01 34 PRO A O 1
ATOM 246 N N . TRP A 1 37 ? 5.514 35.207 116.766 1.00 26.03 35 TRP A N 1
ATOM 247 C CA . TRP A 1 37 ? 6.275 36.237 117.452 1.00 24.67 35 TRP A CA 1
ATOM 248 C C . TRP A 1 37 ? 7.611 35.610 117.821 1.00 23.60 35 TRP A C 1
ATOM 249 O O . TRP A 1 37 ? 7.811 34.410 117.634 1.00 23.00 35 TRP A O 1
ATOM 260 N N . SER A 1 38 ? 8.533 36.414 118.326 1.00 24.04 36 SER A N 1
ATOM 261 C CA . SER A 1 38 ? 9.811 35.876 118.755 1.00 24.63 36 SER A CA 1
ATOM 262 C C . SER A 1 38 ? 10.328 36.697 119.915 1.00 24.92 36 SER A C 1
ATOM 263 O O . SER A 1 38 ? 9.746 37.728 120.274 1.00 24.48 36 SER A O 1
ATOM 266 N N . ILE A 1 39 ? 11.419 36.230 120.510 1.00 24.60 37 ILE A N 1
ATOM 267 C CA . ILE A 1 39 ? 11.970 36.896 121.656 1.00 25.20 37 ILE A CA 1
ATOM 268 C C . ILE A 1 39 ? 13.472 36.616 121.771 1.00 26.81 37 ILE A C 1
ATOM 269 O O . ILE A 1 39 ? 13.930 35.550 121.396 1.00 28.12 37 ILE A O 1
ATOM 274 N N . ASP A 1 40 ? 14.227 37.593 122.268 1.00 27.40 38 ASP A N 1
ATOM 275 C CA . ASP A 1 40 ? 15.677 37.470 122.432 1.00 25.96 38 ASP A CA 1
ATOM 276 C C . ASP A 1 40 ? 16.071 37.776 123.871 1.00 26.24 38 ASP A C 1
ATOM 277 O O . ASP A 1 40 ? 15.657 38.799 124.413 1.00 25.69 38 ASP A O 1
ATOM 282 N N . PHE A 1 41 ? 16.862 36.890 124.479 1.00 24.23 39 PHE A N 1
ATOM 283 C CA . PHE A 1 41 ? 17.334 37.080 125.839 1.00 25.16 39 PHE A CA 1
ATOM 284 C C . PHE A 1 41 ? 18.856 37.258 125.792 1.00 26.19 39 PHE A C 1
ATOM 285 O O . PHE A 1 41 ? 19.596 36.318 125.485 1.00 23.43 39 PHE A O 1
ATOM 293 N N . ARG A 1 42 ? 19.307 38.473 126.090 1.00 25.03 40 ARG A N 1
ATOM 294 C CA . ARG A 1 42 ? 20.723 38.788 126.085 1.00 22.54 40 ARG A CA 1
ATOM 295 C C . ARG A 1 42 ? 21.213 38.985 127.507 1.00 23.16 40 ARG A C 1
ATOM 296 O O . ARG A 1 42 ? 20.542 39.585 128.335 1.00 20.03 40 ARG A O 1
ATOM 304 N N . THR A 1 43 ? 22.408 38.487 127.777 1.00 23.63 41 THR A N 1
ATOM 305 C CA . THR A 1 43 ? 23.016 38.670 129.080 1.00 23.33 41 THR A CA 1
ATOM 306 C C . THR A 1 43 ? 24.293 39.471 128.844 1.00 23.66 41 THR A C 1
ATOM 307 O O . THR A 1 43 ? 25.092 39.108 127.976 1.00 22.46 41 THR A O 1
ATOM 311 N N . TYR A 1 44 ? 24.462 40.558 129.594 1.00 23.80 42 TYR A N 1
ATOM 312 C CA . TYR A 1 44 ? 25.634 41.433 129.495 1.00 24.60 42 TYR A CA 1
ATOM 313 C C . TYR A 1 44 ? 26.406 41.408 130.803 1.00 26.61 42 TYR A C 1
ATOM 314 O O . TYR A 1 44 ? 25.802 41.448 131.887 1.00 26.11 42 TYR A O 1
ATOM 323 N N . ARG A 1 45 ? 27.736 41.390 130.700 1.00 30.04 43 ARG A N 1
ATOM 324 C CA . ARG A 1 45 ? 28.603 41.402 131.883 1.00 34.14 43 ARG A CA 1
ATOM 325 C C . ARG A 1 45 ? 29.384 42.719 131.878 1.00 34.58 43 ARG A C 1
ATOM 326 O O . ARG A 1 45 ? 29.924 43.129 130.856 1.00 31.63 43 ARG A O 1
ATOM 334 N N . CYS A 1 46 ? 29.414 43.388 133.020 1.00 36.86 44 CYS A N 1
ATOM 335 C CA . CYS A 1 46 ? 30.116 44.663 133.155 1.00 40.37 44 CYS A CA 1
ATOM 336 C C . CYS A 1 46 ? 31.620 44.408 133.342 1.00 43.86 44 CYS A C 1
ATOM 337 O O . CYS A 1 46 ? 32.007 43.518 134.105 1.00 41.34 44 CYS A O 1
ATOM 340 N N . SER A 1 47 ? 32.448 45.185 132.641 1.00 47.96 45 SER A N 1
ATOM 341 C CA . SER A 1 47 ? 33.913 45.076 132.699 1.00 52.92 45 SER A CA 1
ATOM 342 C C . SER A 1 47 ? 34.535 45.804 133.889 1.00 55.88 45 SER A C 1
ATOM 343 O O . SER A 1 47 ? 35.630 45.462 134.327 1.00 55.33 45 SER A O 1
ATOM 346 N N . ILE A 1 48 ? 33.848 46.822 134.397 1.00 59.65 46 ILE A N 1
ATOM 347 C CA . ILE A 1 48 ? 34.353 47.596 135.529 1.00 63.37 46 ILE A CA 1
ATOM 348 C C . ILE A 1 48 ? 34.844 46.700 136.668 1.00 66.70 46 ILE A C 1
ATOM 349 O O . ILE A 1 48 ? 34.225 45.685 136.987 1.00 67.07 46 ILE A O 1
ATOM 354 N N . LYS A 1 49 ? 35.967 47.080 137.270 1.00 71.05 47 LYS A N 1
ATOM 355 C CA . LYS A 1 49 ? 36.549 46.319 138.371 1.00 76.08 47 LYS A CA 1
ATOM 356 C C . LYS A 1 49 ? 35.851 46.588 139.704 1.00 78.61 47 LYS A C 1
ATOM 357 O O . LYS A 1 49 ? 36.257 47.466 140.470 1.00 78.22 47 LYS A O 1
ATOM 363 N N . ASN A 1 50 ? 34.802 45.813 139.963 1.00 81.84 48 ASN A N 1
ATOM 364 C CA . ASN A 1 50 ? 34.003 45.910 141.184 1.00 84.95 48 ASN A CA 1
ATOM 365 C C . ASN A 1 50 ? 33.664 47.348 141.578 1.00 86.38 48 ASN A C 1
ATOM 366 O O . ASN A 1 50 ? 34.037 48.297 140.888 1.00 86.04 48 ASN A O 1
ATOM 371 N N . LEU A 1 51 ? 32.950 47.486 142.694 1.00 88.03 49 LEU A N 1
ATOM 372 C CA . LEU A 1 51 ? 32.539 48.782 143.221 1.00 89.44 49 LEU A CA 1
ATOM 373 C C . LEU A 1 51 ? 31.301 48.609 144.097 1.00 89.78 49 LEU A C 1
ATOM 374 O O . LEU A 1 51 ? 30.775 47.502 144.235 1.00 90.11 49 LEU A O 1
ATOM 379 N N . SER A 1 56 ? 25.964 43.997 141.261 1.00 54.94 54 SER A N 1
ATOM 380 C CA . SER A 1 56 ? 25.814 43.038 140.174 1.00 53.33 54 SER A CA 1
ATOM 381 C C . SER A 1 56 ? 26.465 43.548 138.903 1.00 52.09 54 SER A C 1
ATOM 382 O O . SER A 1 56 ? 26.261 44.699 138.508 1.00 51.74 54 SER A O 1
ATOM 385 N N . LYS A 1 57 ? 27.248 42.691 138.258 1.00 50.65 55 LYS A N 1
ATOM 386 C CA . LYS A 1 57 ? 27.892 43.080 137.011 1.00 48.61 55 LYS A CA 1
ATOM 387 C C . LYS A 1 57 ? 27.172 42.448 135.821 1.00 44.03 55 LYS A C 1
ATOM 388 O O . LYS A 1 57 ? 27.685 42.421 134.702 1.00 41.68 55 LYS A O 1
ATOM 394 N N . LEU A 1 58 ? 25.963 41.962 136.071 1.00 40.33 56 LEU A N 1
ATOM 395 C CA . LEU A 1 58 ? 25.172 41.339 135.022 1.00 39.84 56 LEU A CA 1
ATOM 396 C C . LEU A 1 58 ? 23.935 42.162 134.699 1.00 36.98 56 LEU A C 1
ATOM 397 O O . LEU A 1 58 ? 23.267 42.660 135.599 1.00 36.95 56 LEU A O 1
ATOM 402 N N . MET A 1 59 ? 23.638 42.316 133.414 1.00 33.43 57 MET A N 1
ATOM 403 C CA . MET A 1 59 ? 22.449 43.063 133.006 1.00 31.25 57 MET A CA 1
ATOM 404 C C . MET A 1 59 ? 21.757 42.207 131.953 1.00 30.10 57 MET A C 1
ATOM 405 O O . MET A 1 59 ? 22.413 41.616 131.099 1.00 29.00 57 MET A O 1
ATOM 410 N N . TYR A 1 60 ? 20.434 42.114 132.034 1.00 29.85 58 TYR A N 1
ATOM 411 C CA . TYR A 1 60 ? 19.680 41.317 131.074 1.00 28.75 58 TYR A CA 1
ATOM 412 C C . TYR A 1 60 ? 18.903 42.196 130.129 1.00 26.93 58 TYR A C 1
ATOM 413 O O . TYR A 1 60 ? 18.369 43.226 130.525 1.00 30.50 58 TYR A O 1
ATOM 422 N N . SER A 1 61 ? 18.819 41.772 128.881 1.00 25.53 59 SER A N 1
ATOM 423 C CA . SER A 1 61 ? 18.110 42.526 127.860 1.00 24.98 59 SER A CA 1
ATOM 424 C C . SER A 1 61 ? 17.137 41.617 127.099 1.00 24.44 59 SER A C 1
ATOM 425 O O . SER A 1 61 ? 17.558 40.708 126.363 1.00 21.36 59 SER A O 1
ATOM 428 N N . ILE A 1 62 ? 15.838 41.880 127.280 1.00 24.17 60 ILE A N 1
ATOM 429 C CA . ILE A 1 62 ? 14.769 41.103 126.634 1.00 21.91 60 ILE A CA 1
ATOM 430 C C . ILE A 1 62 ? 14.125 41.876 125.488 1.00 22.03 60 ILE A C 1
ATOM 431 O O . ILE A 1 62 ? 13.532 42.929 125.693 1.00 23.72 60 ILE A O 1
ATOM 436 N N . THR A 1 63 ? 14.255 41.355 124.279 1.00 22.42 61 THR A N 1
ATOM 437 C CA . THR A 1 63 ? 13.661 41.976 123.115 1.00 22.82 61 THR A CA 1
ATOM 438 C C . THR A 1 63 ? 12.469 41.115 122.686 1.00 22.00 61 THR A C 1
ATOM 439 O O . THR A 1 63 ? 12.620 39.924 122.403 1.00 22.37 61 THR A O 1
ATOM 443 N N . PHE A 1 64 ? 11.297 41.737 122.677 1.00 19.71 62 PHE A N 1
ATOM 444 C CA . PHE A 1 64 ? 10.030 41.128 122.304 1.00 19.51 62 PHE A CA 1
ATOM 445 C C . PHE A 1 64 ? 9.730 41.554 120.892 1.00 20.50 62 PHE A C 1
ATOM 446 O O . PHE A 1 64 ? 9.805 42.735 120.591 1.00 20.25 62 PHE A O 1
ATOM 454 N N . HIS A 1 65 ? 9.402 40.598 120.027 1.00 24.02 63 HIS A N 1
ATOM 455 C CA . HIS A 1 65 ? 9.056 40.892 118.636 1.00 24.69 63 HIS A CA 1
ATOM 456 C C . HIS A 1 65 ? 7.560 40.660 118.483 1.00 26.90 63 HIS A C 1
ATOM 457 O O . HIS A 1 65 ? 7.113 39.505 118.388 1.00 26.72 63 HIS A O 1
ATOM 464 N N . HIS A 1 66 ? 6.790 41.749 118.479 1.00 28.12 64 HIS A N 1
ATOM 465 C CA . HIS A 1 66 ? 5.327 41.694 118.313 1.00 31.79 64 HIS A CA 1
ATOM 466 C C . HIS A 1 66 ? 4.930 42.887 117.444 1.00 34.96 64 HIS A C 1
ATOM 467 O O . HIS A 1 66 ? 4.733 43.990 117.960 1.00 35.41 64 HIS A O 1
ATOM 474 N N . HIS A 1 67 ? 4.809 42.688 116.136 1.00 38.31 65 HIS A N 1
ATOM 475 C CA . HIS A 1 67 ? 4.465 43.816 115.257 1.00 41.98 65 HIS A CA 1
ATOM 476 C C . HIS A 1 67 ? 5.474 44.925 115.575 1.00 41.05 65 HIS A C 1
ATOM 477 O O . HIS A 1 67 ? 5.095 46.064 115.829 1.00 42.25 65 HIS A O 1
ATOM 484 N N . GLY A 1 68 ? 6.758 44.580 115.566 1.00 38.93 66 GLY A N 1
ATOM 485 C CA . GLY A 1 68 ? 7.785 45.546 115.917 1.00 36.68 66 GLY A CA 1
ATOM 486 C C . GLY A 1 68 ? 8.527 45.068 117.165 1.00 37.04 66 GLY A C 1
ATOM 487 O O . GLY A 1 68 ? 8.100 44.110 117.821 1.00 35.67 66 GLY A O 1
ATOM 488 N N . ARG A 1 69 ? 9.628 45.734 117.516 1.00 36.24 67 ARG A N 1
ATOM 489 C CA . ARG A 1 69 ? 10.411 45.318 118.674 1.00 34.78 67 ARG A CA 1
ATOM 490 C C . ARG A 1 69 ? 10.443 46.277 119.855 1.00 32.09 67 ARG A C 1
ATOM 491 O O . ARG A 1 69 ? 10.355 47.487 119.687 1.00 35.51 67 ARG A O 1
ATOM 499 N N . GLN A 1 70 ? 10.563 45.717 121.053 1.00 28.79 68 GLN A N 1
ATOM 500 C CA . GLN A 1 70 ? 10.692 46.497 122.281 1.00 28.86 68 GLN A CA 1
ATOM 501 C C . GLN A 1 70 ? 11.700 45.730 123.119 1.00 26.70 68 GLN A C 1
ATOM 502 O O . GLN A 1 70 ? 11.671 44.499 123.166 1.00 25.50 68 GLN A O 1
ATOM 508 N N . THR A 1 71 ? 12.576 46.457 123.793 1.00 24.81 69 THR A N 1
ATOM 509 C CA . THR A 1 71 ? 13.597 45.836 124.600 1.00 22.02 69 THR A CA 1
ATOM 510 C C . THR A 1 71 ? 13.598 46.409 125.983 1.00 24.42 69 THR A C 1
ATOM 511 O O . THR A 1 71 ? 13.672 47.622 126.157 1.00 26.28 69 THR A O 1
ATOM 515 N N . VAL A 1 72 ? 13.517 45.524 126.972 1.00 24.47 70 VAL A N 1
ATOM 516 C CA . VAL A 1 72 ? 13.543 45.929 128.361 1.00 21.61 70 VAL A CA 1
ATOM 517 C C . VAL A 1 72 ? 14.893 45.509 128.949 1.00 23.88 70 VAL A C 1
ATOM 518 O O . VAL A 1 72 ? 15.357 44.401 128.716 1.00 23.48 70 VAL A O 1
ATOM 522 N N . LEU A 1 73 ? 15.514 46.408 129.702 1.00 25.98 71 LEU A N 1
ATOM 523 C CA . LEU A 1 73 ? 16.786 46.138 130.343 1.00 28.33 71 LEU A CA 1
ATOM 524 C C . LEU A 1 73 ? 16.472 45.872 131.799 1.00 30.00 71 LEU A C 1
ATOM 525 O O . LEU A 1 73 ? 15.756 46.659 132.423 1.00 28.41 71 LEU A O 1
ATOM 530 N N . ILE A 1 74 ? 17.012 44.779 132.335 1.00 30.43 72 ILE A N 1
ATOM 531 C CA . ILE A 1 74 ? 16.776 44.424 133.730 1.00 34.19 72 ILE A CA 1
ATOM 532 C C . ILE A 1 74 ? 18.091 44.305 134.483 1.00 36.74 72 ILE A C 1
ATOM 533 O O . ILE A 1 74 ? 18.976 43.517 134.117 1.00 37.21 72 ILE A O 1
ATOM 538 N N . LYS A 1 75 ? 18.211 45.086 135.546 1.00 39.62 73 LYS A N 1
ATOM 539 C CA . LYS A 1 75 ? 19.402 45.064 136.368 1.00 43.84 73 LYS A CA 1
ATOM 540 C C . LYS A 1 75 ? 19.027 45.488 137.782 1.00 46.12 73 LYS A C 1
ATOM 541 O O . LYS A 1 75 ? 18.293 46.459 137.963 1.00 48.27 73 LYS A O 1
ATOM 547 N N . ASP A 1 76 ? 19.528 44.750 138.771 1.00 46.53 74 ASP A N 1
ATOM 548 C CA . ASP A 1 76 ? 19.280 45.031 140.189 1.00 46.78 74 ASP A CA 1
ATOM 549 C C . ASP A 1 76 ? 17.826 45.364 140.527 1.00 45.13 74 ASP A C 1
ATOM 550 O O . ASP A 1 76 ? 17.544 46.371 141.165 1.00 45.57 74 ASP A O 1
ATOM 555 N N . ASN A 1 77 ? 16.912 44.502 140.107 1.00 44.53 75 ASN A N 1
ATOM 556 C CA . ASN A 1 77 ? 15.492 44.693 140.365 1.00 44.48 75 ASN A CA 1
ATOM 557 C C . ASN A 1 77 ? 14.933 46.012 139.838 1.00 42.43 75 ASN A C 1
ATOM 558 O O . ASN A 1 77 ? 14.055 46.630 140.447 1.00 41.76 75 ASN A O 1
ATOM 563 N N . SER A 1 78 ? 15.455 46.431 138.694 1.00 39.05 76 SER A N 1
ATOM 564 C CA . SER A 1 78 ? 15.000 47.646 138.032 1.00 39.17 76 SER A CA 1
ATOM 565 C C . SER A 1 78 ? 14.892 47.364 136.540 1.00 36.59 76 SER A C 1
ATOM 566 O O . SER A 1 78 ? 15.585 46.498 136.013 1.00 38.03 76 SER A O 1
ATOM 569 N N . ALA A 1 79 ? 14.012 48.086 135.863 1.00 33.54 77 ALA A N 1
ATOM 570 C CA . ALA A 1 79 ? 13.814 47.887 134.438 1.00 30.16 77 ALA A CA 1
ATOM 571 C C . ALA A 1 79 ? 13.630 49.212 133.724 1.00 29.27 77 ALA A C 1
ATOM 572 O O . ALA A 1 79 ? 13.091 50.180 134.276 1.00 27.50 77 ALA A O 1
ATOM 574 N N . MET A 1 80 ? 14.060 49.222 132.474 1.00 27.94 78 MET A N 1
ATOM 575 C CA . MET A 1 80 ? 13.964 50.388 131.619 1.00 28.20 78 MET A CA 1
ATOM 576 C C . MET A 1 80 ? 13.385 49.851 130.309 1.00 26.24 78 MET A C 1
ATOM 577 O O . MET A 1 80 ? 13.905 48.891 129.731 1.00 25.13 78 MET A O 1
ATOM 582 N N . VAL A 1 81 ? 12.288 50.438 129.856 1.00 24.16 79 VAL A N 1
ATOM 583 C CA . VAL A 1 81 ? 11.689 49.998 128.607 1.00 22.19 79 VAL A CA 1
ATOM 584 C C . VAL A 1 81 ? 12.178 50.918 127.491 1.00 23.96 79 VAL A C 1
ATOM 585 O O . VAL A 1 81 ? 12.148 52.154 127.646 1.00 24.33 79 VAL A O 1
ATOM 589 N N . THR A 1 82 ? 12.625 50.324 126.375 1.00 22.59 80 THR A N 1
ATOM 590 C CA . THR A 1 82 ? 13.137 51.081 125.227 1.00 20.13 80 THR A CA 1
ATOM 591 C C . THR A 1 82 ? 12.598 50.525 123.936 1.00 22.79 80 THR A C 1
ATOM 592 O O . THR A 1 82 ? 12.138 49.386 123.893 1.00 22.42 80 THR A O 1
ATOM 596 N N . THR A 1 83 ? 12.702 51.311 122.866 1.00 23.23 81 THR A N 1
ATOM 597 C CA . THR A 1 83 ? 12.211 50.873 121.570 1.00 23.47 81 THR A CA 1
ATOM 598 C C . THR A 1 83 ? 12.853 51.605 120.405 1.00 24.90 81 THR A C 1
ATOM 599 O O . THR A 1 83 ? 13.348 52.725 120.545 1.00 25.73 81 THR A O 1
ATOM 603 N N . ALA A 1 84 ? 12.828 50.959 119.246 1.00 27.45 82 ALA A N 1
ATOM 604 C CA . ALA A 1 84 ? 13.319 51.557 118.010 1.00 28.87 82 ALA A CA 1
ATOM 605 C C . ALA A 1 84 ? 12.186 51.422 116.996 1.00 29.28 82 ALA A C 1
ATOM 606 O O . ALA A 1 84 ? 12.370 51.665 115.812 1.00 32.20 82 ALA A O 1
ATOM 608 N N . ALA A 1 85 ? 11.014 51.015 117.473 1.00 28.73 83 ALA A N 1
ATOM 609 C CA . ALA A 1 85 ? 9.861 50.833 116.603 1.00 31.28 83 ALA A CA 1
ATOM 610 C C . ALA A 1 85 ? 9.142 52.162 116.359 1.00 32.27 83 ALA A C 1
ATOM 611 O O . ALA A 1 85 ? 8.835 52.909 117.295 1.00 32.52 83 ALA A O 1
ATOM 613 N N . ALA A 1 86 ? 8.886 52.437 115.086 1.00 33.09 84 ALA A N 1
ATOM 614 C CA . ALA A 1 86 ? 8.200 53.652 114.642 1.00 32.89 84 ALA A CA 1
ATOM 615 C C . ALA A 1 86 ? 6.886 53.963 115.359 1.00 31.10 84 ALA A C 1
ATOM 616 O O . ALA A 1 86 ? 6.662 55.099 115.738 1.00 34.52 84 ALA A O 1
ATOM 618 N N . ALA A 1 87 ? 6.027 52.968 115.556 1.00 30.61 85 ALA A N 1
ATOM 619 C CA . ALA A 1 87 ? 4.738 53.194 116.214 1.00 30.64 85 ALA A CA 1
ATOM 620 C C . ALA A 1 87 ? 4.815 53.508 117.699 1.00 32.97 85 ALA A C 1
ATOM 621 O O . ALA A 1 87 ? 3.815 53.880 118.314 1.00 33.81 85 ALA A O 1
ATOM 623 N N . ASP A 1 88 ? 5.990 53.358 118.293 1.00 33.23 86 ASP A N 1
ATOM 624 C CA . ASP A 1 88 ? 6.106 53.606 119.716 1.00 33.27 86 ASP A CA 1
ATOM 625 C C . ASP A 1 88 ? 6.703 54.960 120.062 1.00 32.85 86 ASP A C 1
ATOM 626 O O . ASP A 1 88 ? 6.671 55.370 121.219 1.00 31.75 86 ASP A O 1
ATOM 631 N N . ILE A 1 89 ? 7.241 55.654 119.067 1.00 30.35 87 ILE A N 1
ATOM 632 C CA . ILE A 1 89 ? 7.866 56.938 119.329 1.00 31.58 87 ILE A CA 1
ATOM 633 C C . ILE A 1 89 ? 6.850 58.043 119.599 1.00 28.34 87 ILE A C 1
ATOM 634 O O . ILE A 1 89 ? 6.009 58.320 118.759 1.00 29.91 87 ILE A O 1
ATOM 639 N N . PRO A 1 90 ? 6.913 58.685 120.780 1.00 28.33 88 PRO A N 1
ATOM 640 C CA . PRO A 1 90 ? 5.956 59.771 121.073 1.00 27.69 88 PRO A CA 1
ATOM 641 C C . PRO A 1 90 ? 6.125 60.853 120.002 1.00 27.85 88 PRO A C 1
ATOM 642 O O . PRO A 1 90 ? 7.226 61.367 119.794 1.00 27.06 88 PRO A O 1
ATOM 646 N N . PRO A 1 91 ? 5.042 61.195 119.298 1.00 26.84 89 PRO A N 1
ATOM 647 C CA . PRO A 1 91 ? 5.099 62.222 118.242 1.00 26.92 89 PRO A CA 1
ATOM 648 C C . PRO A 1 91 ? 5.687 63.563 118.698 1.00 25.27 89 PRO A C 1
ATOM 649 O O . PRO A 1 91 ? 6.300 64.289 117.906 1.00 24.68 89 PRO A O 1
ATOM 653 N N . ALA A 1 92 ? 5.506 63.888 119.968 1.00 23.90 90 ALA A N 1
ATOM 654 C CA . ALA A 1 92 ? 6.001 65.152 120.501 1.00 26.80 90 ALA A CA 1
ATOM 655 C C . ALA A 1 92 ? 7.522 65.187 120.473 1.00 29.99 90 ALA A C 1
ATOM 656 O O . ALA A 1 92 ? 8.126 66.245 120.223 1.00 30.66 90 ALA A O 1
ATOM 658 N N . LEU A 1 93 ? 8.130 64.029 120.735 1.00 26.99 91 LEU A N 1
ATOM 659 C CA . LEU A 1 93 ? 9.586 63.890 120.765 1.00 26.65 91 LEU A CA 1
ATOM 660 C C . LEU A 1 93 ? 10.221 64.140 119.420 1.00 24.83 91 LEU A C 1
ATOM 661 O O . LEU A 1 93 ? 11.354 64.615 119.331 1.00 24.82 91 LEU A O 1
ATOM 666 N N . VAL A 1 94 ? 9.505 63.775 118.370 1.00 23.35 92 VAL A N 1
ATOM 667 C CA . VAL A 1 94 ? 9.998 63.963 117.019 1.00 23.86 92 VAL A CA 1
ATOM 668 C C . VAL A 1 94 ? 9.809 65.413 116.590 1.00 25.00 92 VAL A C 1
ATOM 669 O O . VAL A 1 94 ? 10.734 66.023 116.043 1.00 24.61 92 VAL A O 1
ATOM 673 N N . PHE A 1 95 ? 8.621 65.966 116.837 1.00 24.12 93 PHE A N 1
ATOM 674 C CA . PHE A 1 95 ? 8.369 67.356 116.453 1.00 25.35 93 PHE A CA 1
ATOM 675 C C . PHE A 1 95 ? 9.387 68.348 117.048 1.00 25.34 93 PHE A C 1
ATOM 676 O O . PHE A 1 95 ? 9.893 69.212 116.343 1.00 27.84 93 PHE A O 1
ATOM 684 N N . ASN A 1 96 ? 9.692 68.207 118.333 1.00 25.55 94 ASN A N 1
ATOM 685 C CA . ASN A 1 96 ? 10.596 69.120 119.018 1.00 26.29 94 ASN A CA 1
ATOM 686 C C . ASN A 1 96 ? 12.074 68.837 118.783 1.00 27.90 94 ASN A C 1
ATOM 687 O O . ASN A 1 96 ? 12.931 69.578 119.298 1.00 24.91 94 ASN A O 1
ATOM 692 N N . GLY A 1 97 ? 12.380 67.761 118.053 1.00 25.14 95 GLY A N 1
ATOM 693 C CA . GLY A 1 97 ? 13.770 67.461 117.777 1.00 26.89 95 GLY A CA 1
ATOM 694 C C . GLY A 1 97 ? 14.563 66.687 118.827 1.00 27.90 95 GLY A C 1
ATOM 695 O O . GLY A 1 97 ? 15.777 66.516 118.679 1.00 27.33 95 GLY A O 1
ATOM 696 N N . SER A 1 98 ? 13.900 66.227 119.886 1.00 27.54 96 SER A N 1
ATOM 697 C CA . SER A 1 98 ? 14.576 65.446 120.913 1.00 26.26 96 SER A CA 1
ATOM 698 C C . SER A 1 98 ? 15.029 64.160 120.241 1.00 26.91 96 SER A C 1
ATOM 699 O O . SER A 1 98 ? 16.132 63.679 120.476 1.00 27.71 96 SER A O 1
ATOM 702 N N . SER A 1 99 ? 14.176 63.634 119.370 1.00 26.67 97 SER A N 1
ATOM 703 C CA . SER A 1 99 ? 14.468 62.421 118.622 1.00 24.59 97 SER A CA 1
ATOM 704 C C . SER A 1 99 ? 14.642 62.743 117.139 1.00 28.03 97 SER A C 1
ATOM 705 O O . SER A 1 99 ? 14.012 63.654 116.604 1.00 28.85 97 SER A O 1
ATOM 708 N N . THR A 1 100 ? 15.506 61.991 116.476 1.00 28.97 98 THR A N 1
ATOM 709 C CA . THR A 1 100 ? 15.744 62.166 115.054 1.00 28.69 98 THR A CA 1
ATOM 710 C C . THR A 1 100 ? 14.588 61.482 114.358 1.00 30.04 98 THR A C 1
ATOM 711 O O . THR A 1 100 ? 14.359 61.677 113.170 1.00 31.80 98 THR A O 1
ATOM 715 N N . GLY A 1 101 ? 13.871 60.655 115.109 1.00 29.74 99 GLY A N 1
ATOM 716 C CA . GLY A 1 101 ? 12.773 59.908 114.531 1.00 29.88 99 GLY A CA 1
ATOM 717 C C . GLY A 1 101 ? 13.322 58.647 113.876 1.00 32.14 99 GLY A C 1
ATOM 718 O O . GLY A 1 101 ? 12.575 57.882 113.260 1.00 34.44 99 GLY A O 1
ATOM 719 N N . VAL A 1 102 ? 14.631 58.425 114.010 1.00 30.70 100 VAL A N 1
ATOM 720 C CA . VAL A 1 102 ? 15.272 57.260 113.419 1.00 29.29 100 VAL A CA 1
ATOM 721 C C . VAL A 1 102 ? 16.113 56.506 114.442 1.00 29.83 100 VAL A C 1
ATOM 722 O O . VAL A 1 102 ? 17.347 56.466 114.362 1.00 31.32 100 VAL A O 1
ATOM 726 N N . PRO A 1 103 ? 15.448 55.895 115.422 1.00 27.66 101 PRO A N 1
ATOM 727 C CA . PRO A 1 103 ? 16.128 55.136 116.472 1.00 28.65 101 PRO A CA 1
ATOM 728 C C . PRO A 1 103 ? 16.557 53.733 116.053 1.00 30.39 101 PRO A C 1
ATOM 729 O O . PRO A 1 103 ? 16.131 53.206 115.016 1.00 30.91 101 PRO A O 1
ATOM 733 N N . GLU A 1 104 ? 17.418 53.157 116.882 1.00 28.68 102 GLU A N 1
ATOM 734 C CA . GLU A 1 104 ? 17.909 51.805 116.719 1.00 28.68 102 GLU A CA 1
ATOM 735 C C . GLU A 1 104 ? 17.748 51.142 118.089 1.00 29.01 102 GLU A C 1
ATOM 736 O O . GLU A 1 104 ? 17.333 51.777 119.073 1.00 29.13 102 GLU A O 1
ATOM 742 N N . SER A 1 105 ? 18.050 49.855 118.137 1.00 27.45 103 SER A N 1
ATOM 743 C CA . SER A 1 105 ? 17.950 49.068 119.355 1.00 26.63 103 SER A CA 1
ATOM 744 C C . SER A 1 105 ? 18.936 49.501 120.460 1.00 25.42 103 SER A C 1
ATOM 745 O O . SER A 1 105 ? 20.069 49.908 120.182 1.00 24.13 103 SER A O 1
ATOM 748 N N . ILE A 1 106 ? 18.508 49.409 121.714 1.00 24.14 104 ILE A N 1
ATOM 749 C CA . ILE A 1 106 ? 19.393 49.751 122.813 1.00 22.44 104 ILE A CA 1
ATOM 750 C C . ILE A 1 106 ? 20.576 48.722 122.808 1.00 25.00 104 ILE A C 1
ATOM 751 O O . ILE A 1 106 ? 21.663 49.014 123.307 1.00 24.20 104 ILE A O 1
ATOM 756 N N . ASP A 1 107 ? 20.363 47.529 122.245 1.00 23.23 105 ASP A N 1
ATOM 757 C CA . ASP A 1 107 ? 21.429 46.516 122.184 1.00 24.75 105 ASP A CA 1
ATOM 758 C C . ASP A 1 107 ? 22.480 46.914 121.159 1.00 24.37 105 ASP A C 1
ATOM 759 O O . ASP A 1 107 ? 23.658 46.650 121.348 1.00 24.96 105 ASP A O 1
ATOM 764 N N . THR A 1 108 ? 22.056 47.541 120.070 1.00 24.31 106 THR A N 1
ATOM 765 C CA . THR A 1 108 ? 23.003 48.008 119.073 1.00 25.77 106 THR A CA 1
ATOM 766 C C . THR A 1 108 ? 23.819 49.124 119.754 1.00 27.15 106 THR A C 1
ATOM 767 O O . THR A 1 108 ? 25.045 49.184 119.640 1.00 28.75 106 THR A O 1
ATOM 771 N N . ILE A 1 109 ? 23.127 49.985 120.486 1.00 26.12 107 ILE A N 1
ATOM 772 C CA . ILE A 1 109 ? 23.775 51.073 121.199 1.00 27.90 107 ILE A CA 1
ATOM 773 C C . ILE A 1 109 ? 24.790 50.520 122.208 1.00 27.66 107 ILE A C 1
ATOM 774 O O . ILE A 1 109 ? 25.934 50.968 122.264 1.00 25.12 107 ILE A O 1
ATOM 779 N N . LEU A 1 110 ? 24.340 49.581 123.032 1.00 25.64 108 LEU A N 1
ATOM 780 C CA . LEU A 1 110 ? 25.187 48.982 124.047 1.00 27.85 108 LEU A CA 1
ATOM 781 C C . LEU A 1 110 ? 26.426 48.315 123.451 1.00 29.22 108 LEU A C 1
ATOM 782 O O . LEU A 1 110 ? 27.541 48.520 123.923 1.00 29.91 108 LEU A O 1
ATOM 787 N N . SER A 1 111 ? 26.232 47.531 122.407 1.00 29.04 109 SER A N 1
ATOM 788 C CA . SER A 1 111 ? 27.354 46.837 121.808 1.00 32.04 109 SER A CA 1
ATOM 789 C C . SER A 1 111 ? 28.313 47.712 120.991 1.00 32.92 109 SER A C 1
ATOM 790 O O . SER A 1 111 ? 29.479 47.374 120.874 1.00 36.30 109 SER A O 1
ATOM 793 N N . SER A 1 112 ? 27.849 48.830 120.442 1.00 33.41 110 SER A N 1
ATOM 794 C CA . SER A 1 112 ? 28.738 49.665 119.638 1.00 33.77 110 SER A CA 1
ATOM 795 C C . SER A 1 112 ? 29.277 50.912 120.330 1.00 33.50 110 SER A C 1
ATOM 796 O O . SER A 1 112 ? 30.318 51.421 119.952 1.00 36.84 110 SER A O 1
ATOM 799 N N . LYS A 1 113 ? 28.587 51.401 121.346 1.00 32.75 111 LYS A N 1
ATOM 800 C CA . LYS A 1 113 ? 29.027 52.602 122.037 1.00 31.18 111 LYS A CA 1
ATOM 801 C C . LYS A 1 113 ? 29.460 52.388 123.473 1.00 30.87 111 LYS A C 1
ATOM 802 O O . LYS A 1 113 ? 30.208 53.201 124.013 1.00 29.31 111 LYS A O 1
ATOM 808 N N . LEU A 1 114 ? 28.992 51.305 124.091 1.00 30.20 112 LEU A N 1
ATOM 809 C CA . LEU A 1 114 ? 29.321 51.011 125.482 1.00 29.74 112 LEU A CA 1
ATOM 810 C C . LEU A 1 114 ? 30.004 49.662 125.730 1.00 29.99 112 LEU A C 1
ATOM 811 O O . LEU A 1 114 ? 30.015 49.167 126.865 1.00 25.19 112 LEU A O 1
ATOM 816 N N . SER A 1 115 ? 30.576 49.078 124.679 1.00 30.99 113 SER A N 1
ATOM 817 C CA . SER A 1 115 ? 31.263 47.786 124.779 1.00 35.64 113 SER A CA 1
ATOM 818 C C . SER A 1 115 ? 32.481 47.833 125.704 1.00 38.59 113 SER A C 1
ATOM 819 O O . SER A 1 115 ? 33.049 46.790 126.070 1.00 40.58 113 SER A O 1
ATOM 822 N N . ASN A 1 116 ? 32.878 49.041 126.088 1.00 38.68 114 ASN A N 1
ATOM 823 C CA . ASN A 1 116 ? 33.994 49.221 127.003 1.00 41.22 114 ASN A CA 1
ATOM 824 C C . ASN A 1 116 ? 33.489 49.010 128.421 1.00 40.49 114 ASN A C 1
ATOM 825 O O . ASN A 1 116 ? 34.274 48.879 129.357 1.00 42.89 114 ASN A O 1
ATOM 830 N N . ILE A 1 117 ? 32.172 49.004 128.585 1.00 38.90 115 ILE A N 1
ATOM 831 C CA . ILE A 1 117 ? 31.573 48.837 129.907 1.00 36.58 115 ILE A CA 1
ATOM 832 C C . ILE A 1 117 ? 30.757 47.561 129.959 1.00 35.75 115 ILE A C 1
ATOM 833 O O . ILE A 1 117 ? 30.763 46.836 130.949 1.00 33.96 115 ILE A O 1
ATOM 838 N N . TRP A 1 118 ? 30.044 47.294 128.876 1.00 34.80 116 TRP A N 1
ATOM 839 C CA . TRP A 1 118 ? 29.183 46.142 128.841 1.00 32.27 116 TRP A CA 1
ATOM 840 C C . TRP A 1 118 ? 29.527 45.226 127.694 1.00 32.10 116 TRP A C 1
ATOM 841 O O . TRP A 1 118 ? 29.673 45.671 126.556 1.00 35.75 116 TRP A O 1
ATOM 852 N N . MET A 1 119 ? 29.659 43.941 127.993 1.00 28.28 117 MET A N 1
ATOM 853 C CA . MET A 1 119 ? 29.970 42.955 126.962 1.00 27.81 117 MET A CA 1
ATOM 854 C C . MET A 1 119 ? 28.852 41.911 126.864 1.00 24.87 117 MET A C 1
ATOM 855 O O . MET A 1 119 ? 28.463 41.303 127.869 1.00 23.23 117 MET A O 1
ATOM 860 N N . GLN A 1 120 ? 28.337 41.700 125.661 1.00 24.67 118 GLN A N 1
ATOM 861 C CA . GLN A 1 120 ? 27.301 40.688 125.484 1.00 27.20 118 GLN A CA 1
ATOM 862 C C . GLN A 1 120 ? 28.016 39.346 125.597 1.00 27.88 118 GLN A C 1
ATOM 863 O O . GLN A 1 120 ? 28.989 39.098 124.897 1.00 29.46 118 GLN A O 1
ATOM 869 N N . ARG A 1 121 ? 27.531 38.490 126.481 1.00 30.26 119 ARG A N 1
ATOM 870 C CA . ARG A 1 121 ? 28.135 37.190 126.683 1.00 31.44 119 ARG A CA 1
ATOM 871 C C . ARG A 1 121 ? 27.242 36.039 126.329 1.00 31.11 119 ARG A C 1
ATOM 872 O O . ARG A 1 121 ? 27.731 34.923 126.160 1.00 29.97 119 ARG A O 1
ATOM 880 N N . GLN A 1 122 ? 25.941 36.299 126.210 1.00 28.49 120 GLN A N 1
ATOM 881 C CA . GLN A 1 122 ? 25.000 35.236 125.860 1.00 28.02 120 GLN A CA 1
ATOM 882 C C . GLN A 1 122 ? 23.759 35.753 125.142 1.00 25.87 120 GLN A C 1
ATOM 883 O O . GLN A 1 122 ? 23.223 36.831 125.460 1.00 23.40 120 GLN A O 1
ATOM 889 N N . LEU A 1 123 ? 23.311 34.996 124.156 1.00 23.11 121 LEU A N 1
ATOM 890 C CA . LEU A 1 123 ? 22.083 35.365 123.458 1.00 27.36 121 LEU A CA 1
ATOM 891 C C . LEU A 1 123 ? 21.268 34.097 123.213 1.00 28.37 121 LEU A C 1
ATOM 892 O O . LEU A 1 123 ? 21.682 33.237 122.424 1.00 28.83 121 LEU A O 1
ATOM 897 N N . ILE A 1 124 ? 20.137 33.962 123.895 1.00 28.61 122 ILE A N 1
ATOM 898 C CA . ILE A 1 124 ? 19.270 32.810 123.661 1.00 32.56 122 ILE A CA 1
ATOM 899 C C . ILE A 1 124 ? 17.980 33.289 122.996 1.00 32.72 122 ILE A C 1
ATOM 900 O O . ILE A 1 124 ? 17.461 34.352 123.317 1.00 33.29 122 ILE A O 1
ATOM 905 N N . LYS A 1 125 ? 17.478 32.494 122.058 1.00 32.25 123 LYS A N 1
ATOM 906 C CA . LYS A 1 125 ? 16.308 32.863 121.281 1.00 31.30 123 LYS A CA 1
ATOM 907 C C . LYS A 1 125 ? 15.103 31.917 121.247 1.00 31.48 123 LYS A C 1
ATOM 908 O O . LYS A 1 125 ? 15.202 30.697 121.428 1.00 29.35 123 LYS A O 1
ATOM 914 N N . GLY A 1 126 ? 13.961 32.528 120.968 1.00 29.81 124 GLY A N 1
ATOM 915 C CA . GLY A 1 126 ? 12.719 31.809 120.812 1.00 28.62 124 GLY A CA 1
ATOM 916 C C . GLY A 1 126 ? 12.160 32.374 119.518 1.00 30.12 124 GLY A C 1
ATOM 917 O O . GLY A 1 126 ? 11.879 33.559 119.434 1.00 30.85 124 GLY A O 1
ATOM 918 N N . ASP A 1 127 ? 12.036 31.548 118.495 1.00 33.20 125 ASP A N 1
ATOM 919 C CA . ASP A 1 127 ? 11.490 31.998 117.220 1.00 37.34 125 ASP A CA 1
ATOM 920 C C . ASP A 1 127 ? 10.229 31.202 116.882 1.00 34.86 125 ASP A C 1
ATOM 921 O O . ASP A 1 127 ? 9.973 30.123 117.446 1.00 33.57 125 ASP A O 1
ATOM 926 N N . ALA A 1 128 ? 9.434 31.738 115.969 1.00 32.59 126 ALA A N 1
ATOM 927 C CA . ALA A 1 128 ? 8.216 31.049 115.571 1.00 33.53 126 ALA A CA 1
ATOM 928 C C . ALA A 1 128 ? 7.321 30.750 116.794 1.00 31.18 126 ALA A C 1
ATOM 929 O O . ALA A 1 128 ? 6.709 29.695 116.898 1.00 29.62 126 ALA A O 1
ATOM 931 N N . GLY A 1 129 ? 7.268 31.677 117.736 1.00 30.30 127 GLY A N 1
ATOM 932 C CA . GLY A 1 129 ? 6.400 31.464 118.870 1.00 28.97 127 GLY A CA 1
ATOM 933 C C . GLY A 1 129 ? 4.966 31.501 118.353 1.00 28.44 127 GLY A C 1
ATOM 934 O O . GLY A 1 129 ? 4.680 32.051 117.274 1.00 25.69 127 GLY A O 1
ATOM 935 N N . GLU A 1 130 ? 4.060 30.903 119.111 1.00 28.27 128 GLU A N 1
ATOM 936 C CA . GLU A 1 130 ? 2.650 30.894 118.739 1.00 29.70 128 GLU A CA 1
ATOM 937 C C . GLU A 1 130 ? 1.838 31.636 119.795 1.00 27.23 128 GLU A C 1
ATOM 938 O O . GLU A 1 130 ? 2.254 31.739 120.955 1.00 26.60 128 GLU A O 1
ATOM 944 N N . THR A 1 131 ? 0.694 32.173 119.384 1.00 26.45 129 THR A N 1
ATOM 945 C CA . THR A 1 131 ? -0.179 32.934 120.285 1.00 26.16 129 THR A CA 1
ATOM 946 C C . THR A 1 131 ? -1.617 32.416 120.235 1.00 25.29 129 THR A C 1
ATOM 947 O O . THR A 1 131 ? -2.304 32.499 119.209 1.00 26.52 129 THR A O 1
ATOM 951 N N . LEU A 1 132 ? -2.072 31.900 121.363 1.00 23.56 130 LEU A N 1
ATOM 952 C CA . LEU A 1 132 ? -3.400 31.325 121.439 1.00 23.03 130 LEU A CA 1
ATOM 953 C C . LEU A 1 132 ? -4.298 32.202 122.279 1.00 22.64 130 LEU A C 1
ATOM 954 O O . LEU A 1 132 ? -3.956 32.534 123.411 1.00 19.24 130 LEU A O 1
ATOM 959 N N . ILE A 1 133 ? -5.445 32.587 121.726 1.00 21.99 131 ILE A N 1
ATOM 960 C CA . ILE A 1 133 ? -6.383 33.397 122.483 1.00 21.01 131 ILE A CA 1
ATOM 961 C C . ILE A 1 133 ? -7.447 32.475 123.108 1.00 22.79 131 ILE A C 1
ATOM 962 O O . ILE A 1 133 ? -8.178 31.784 122.399 1.00 24.33 131 ILE A O 1
ATOM 967 N N . LEU A 1 134 ? -7.504 32.431 124.431 1.00 24.37 132 LEU A N 1
ATOM 968 C CA . LEU A 1 134 ? -8.508 31.629 125.137 1.00 26.05 132 LEU A CA 1
ATOM 969 C C . LEU A 1 134 ? -9.407 32.642 125.858 1.00 29.86 132 LEU A C 1
ATOM 970 O O . LEU A 1 134 ? -9.120 33.845 125.885 1.00 30.79 132 LEU A O 1
ATOM 975 N N . ASP A 1 135 ? -10.488 32.160 126.452 1.00 32.57 133 ASP A N 1
ATOM 976 C CA . ASP A 1 135 ? -11.394 33.038 127.163 1.00 31.93 133 ASP A CA 1
ATOM 977 C C . ASP A 1 135 ? -10.700 33.708 128.338 1.00 29.44 133 ASP A C 1
ATOM 978 O O . ASP A 1 135 ? -10.241 33.027 129.255 1.00 27.59 133 ASP A O 1
ATOM 983 N N . GLY A 1 136 ? -10.644 35.042 128.318 1.00 29.36 134 GLY A N 1
ATOM 984 C CA . GLY A 1 136 ? -9.997 35.781 129.401 1.00 27.30 134 GLY A CA 1
ATOM 985 C C . GLY A 1 136 ? -8.519 35.433 129.596 1.00 27.59 134 GLY A C 1
ATOM 986 O O . GLY A 1 136 ? -7.930 35.708 130.634 1.00 26.85 134 GLY A O 1
ATOM 987 N N . LEU A 1 137 ? -7.897 34.856 128.576 1.00 26.45 135 LEU A N 1
ATOM 988 C CA . LEU A 1 137 ? -6.513 34.459 128.716 1.00 25.95 135 LEU A CA 1
ATOM 989 C C . LEU A 1 137 ? -5.733 34.378 127.388 1.00 25.24 135 LEU A C 1
ATOM 990 O O . LEU A 1 137 ? -6.176 33.758 126.407 1.00 24.52 135 LEU A O 1
ATOM 995 N N . THR A 1 138 ? -4.581 35.036 127.349 1.00 24.22 136 THR A N 1
ATOM 996 C CA . THR A 1 138 ? -3.736 34.964 126.161 1.00 24.14 136 THR A CA 1
ATOM 997 C C . THR A 1 138 ? -2.579 34.034 126.540 1.00 24.64 136 THR A C 1
ATOM 998 O O . THR A 1 138 ? -1.998 34.176 127.621 1.00 23.66 136 THR A O 1
ATOM 1002 N N . VAL A 1 139 ? -2.302 33.035 125.711 1.00 22.24 137 VAL A N 1
ATOM 1003 C CA . VAL A 1 139 ? -1.185 32.161 126.003 1.00 24.80 137 VAL A CA 1
ATOM 1004 C C . VAL A 1 139 ? -0.252 32.122 124.805 1.00 23.04 137 VAL A C 1
ATOM 1005 O O . VAL A 1 139 ? -0.654 31.833 123.668 1.00 20.29 137 VAL A O 1
ATOM 1009 N N . ARG A 1 140 ? 1.007 32.444 125.065 1.00 22.11 138 ARG A N 1
ATOM 1010 C CA . ARG A 1 140 ? 2.007 32.430 124.007 1.00 19.49 138 ARG A CA 1
ATOM 1011 C C . ARG A 1 140 ? 2.970 31.300 124.326 1.00 20.24 138 ARG A C 1
ATOM 1012 O O . ARG A 1 140 ? 3.345 31.083 125.490 1.00 18.89 138 ARG A O 1
ATOM 1020 N N . LEU A 1 141 ? 3.339 30.567 123.290 1.00 21.05 139 LEU A N 1
ATOM 1021 C CA . LEU A 1 141 ? 4.237 29.441 123.439 1.00 23.65 139 LEU A CA 1
ATOM 1022 C C . LEU A 1 141 ? 5.407 29.619 122.491 1.00 24.10 139 LEU A C 1
ATOM 1023 O O . LEU A 1 141 ? 5.220 30.029 121.333 1.00 22.03 139 LEU A O 1
ATOM 1028 N N . VAL A 1 142 ? 6.611 29.320 122.978 1.00 21.70 140 VAL A N 1
ATOM 1029 C CA . VAL A 1 142 ? 7.776 29.401 122.122 1.00 21.47 140 VAL A CA 1
ATOM 1030 C C . VAL A 1 142 ? 8.880 28.473 122.617 1.00 21.94 140 VAL A C 1
ATOM 1031 O O . VAL A 1 142 ? 9.109 28.320 123.832 1.00 22.94 140 VAL A O 1
ATOM 1035 N N . ASN A 1 143 ? 9.539 27.815 121.678 1.00 21.63 141 ASN A N 1
ATOM 1036 C CA . ASN A 1 143 ? 10.642 26.940 122.055 1.00 24.91 141 ASN A CA 1
ATOM 1037 C C . ASN A 1 143 ? 11.921 27.796 122.159 1.00 24.69 141 ASN A C 1
ATOM 1038 O O . ASN A 1 143 ? 12.263 28.558 121.254 1.00 21.94 141 ASN A O 1
ATOM 1043 N N . LEU A 1 144 ? 12.603 27.656 123.282 1.00 26.68 142 LEU A N 1
ATOM 1044 C CA . LEU A 1 144 ? 13.827 28.381 123.573 1.00 30.53 142 LEU A CA 1
ATOM 1045 C C . LEU A 1 144 ? 15.051 27.614 123.042 1.00 31.46 142 LEU A C 1
ATOM 1046 O O . LEU A 1 144 ? 15.179 26.405 123.268 1.00 30.59 142 LEU A O 1
ATOM 1051 N N . PHE A 1 145 ? 15.943 28.316 122.344 1.00 31.60 143 PHE A N 1
ATOM 1052 C CA . PHE A 1 145 ? 17.158 27.701 121.795 1.00 32.99 143 PHE A CA 1
ATOM 1053 C C . PHE A 1 145 ? 18.423 28.475 122.168 1.00 33.96 143 PHE A C 1
ATOM 1054 O O . PHE A 1 145 ? 18.416 29.717 122.214 1.00 33.34 143 PHE A O 1
ATOM 1062 N N . SER A 1 146 ? 19.510 27.748 122.431 1.00 33.23 144 SER A N 1
ATOM 1063 C CA . SER A 1 146 ? 20.778 28.398 122.754 1.00 31.97 144 SER A CA 1
ATOM 1064 C C . SER A 1 146 ? 21.824 27.993 121.726 1.00 33.80 144 SER A C 1
ATOM 1065 O O . SER A 1 146 ? 21.492 27.428 120.686 1.00 33.28 144 SER A O 1
ATOM 1068 N N . SER A 1 147 ? 23.083 28.325 121.976 1.00 37.01 145 SER A N 1
ATOM 1069 C CA . SER A 1 147 ? 24.153 27.949 121.043 1.00 39.30 145 SER A CA 1
ATOM 1070 C C . SER A 1 147 ? 24.190 26.425 120.898 1.00 39.55 145 SER A C 1
ATOM 1071 O O . SER A 1 147 ? 24.373 25.906 119.800 1.00 41.35 145 SER A O 1
ATOM 1074 N N . THR A 1 148 ? 24.006 25.719 122.010 1.00 38.69 146 THR A N 1
ATOM 1075 C CA . THR A 1 148 ? 24.012 24.260 122.002 1.00 41.88 146 THR A CA 1
ATOM 1076 C C . THR A 1 148 ? 22.645 23.608 121.700 1.00 43.47 146 THR A C 1
ATOM 1077 O O . THR A 1 148 ? 22.468 22.413 121.947 1.00 45.56 146 THR A O 1
ATOM 1081 N N . GLY A 1 149 ? 21.679 24.374 121.194 1.00 40.78 147 GLY A N 1
ATOM 1082 C CA . GLY A 1 149 ? 20.386 23.791 120.854 1.00 38.22 147 GLY A CA 1
ATOM 1083 C C . GLY A 1 149 ? 19.192 24.044 121.772 1.00 37.04 147 GLY A C 1
ATOM 1084 O O . GLY A 1 149 ? 19.238 24.913 122.653 1.00 36.10 147 GLY A O 1
ATOM 1085 N N . PHE A 1 150 ? 18.128 23.264 121.558 1.00 33.89 148 PHE A N 1
ATOM 1086 C CA . PHE A 1 150 ? 16.882 23.367 122.317 1.00 32.81 148 PHE A CA 1
ATOM 1087 C C . PHE A 1 150 ? 17.146 23.366 123.809 1.00 31.91 148 PHE A C 1
ATOM 1088 O O . PHE A 1 150 ? 17.873 22.518 124.323 1.00 29.84 148 PHE A O 1
ATOM 1096 N N . LYS A 1 151 ? 16.529 24.318 124.502 1.00 33.90 149 LYS A N 1
ATOM 1097 C CA . LYS A 1 151 ? 16.726 24.495 125.942 1.00 34.35 149 LYS A CA 1
ATOM 1098 C C . LYS A 1 151 ? 15.479 24.255 126.796 1.00 34.05 149 LYS A C 1
ATOM 1099 O O . LYS A 1 151 ? 15.586 24.008 127.995 1.00 35.10 149 LYS A O 1
ATOM 1105 N N . GLY A 1 152 ? 14.298 24.335 126.189 1.00 33.41 150 GLY A N 1
ATOM 1106 C CA . GLY A 1 152 ? 13.073 24.126 126.944 1.00 31.81 150 GLY A CA 1
ATOM 1107 C C . GLY A 1 152 ? 11.881 24.880 126.368 1.00 32.13 150 GLY A C 1
ATOM 1108 O O . GLY A 1 152 ? 12.010 25.643 125.401 1.00 31.77 150 GLY A O 1
ATOM 1109 N N . LEU A 1 153 ? 10.711 24.672 126.958 1.00 27.33 151 LEU A N 1
ATOM 1110 C CA . LEU A 1 153 ? 9.517 25.360 126.489 1.00 26.78 151 LEU A CA 1
ATOM 1111 C C . LEU A 1 153 ? 9.193 26.558 127.374 1.00 25.40 151 LEU A C 1
ATOM 1112 O O . LEU A 1 153 ? 9.270 26.478 128.606 1.00 25.53 151 LEU A O 1
ATOM 1117 N N . LEU A 1 154 ? 8.834 27.667 126.736 1.00 26.72 152 LEU A N 1
ATOM 1118 C CA . LEU A 1 154 ? 8.457 28.886 127.457 1.00 24.94 152 LEU A CA 1
ATOM 1119 C C . LEU A 1 154 ? 6.971 29.150 127.191 1.00 23.66 152 LEU A C 1
ATOM 1120 O O . LEU A 1 154 ? 6.502 29.094 126.039 1.00 20.26 152 LEU A O 1
ATOM 1125 N N . ILE A 1 155 ? 6.251 29.440 128.268 1.00 22.35 153 ILE A N 1
ATOM 1126 C CA . ILE A 1 155 ? 4.825 29.707 128.226 1.00 23.49 153 ILE A CA 1
ATOM 1127 C C . ILE A 1 155 ? 4.621 31.068 128.877 1.00 24.78 153 ILE A C 1
ATOM 1128 O O . ILE A 1 155 ? 5.075 31.305 130.001 1.00 23.73 153 ILE A O 1
ATOM 1133 N N . GLU A 1 156 ? 3.958 31.969 128.161 1.00 23.60 154 GLU A N 1
ATOM 1134 C CA . GLU A 1 156 ? 3.701 33.300 128.687 1.00 23.85 154 GLU A CA 1
ATOM 1135 C C . GLU A 1 156 ? 2.196 33.484 128.827 1.00 22.03 154 GLU A C 1
ATOM 1136 O O . GLU A 1 156 ? 1.474 33.382 127.850 1.00 23.03 154 GLU A O 1
ATOM 1142 N N . LEU A 1 157 ? 1.736 33.763 130.038 1.00 21.70 155 LEU A N 1
ATOM 1143 C CA . LEU A 1 157 ? 0.315 33.956 130.295 1.00 21.64 155 LEU A CA 1
ATOM 1144 C C . LEU A 1 157 ? -0.039 35.406 130.655 1.00 23.87 155 LEU A C 1
ATOM 1145 O O . LEU A 1 157 ? 0.606 36.047 131.507 1.00 19.97 155 LEU A O 1
ATOM 1150 N N . GLN A 1 158 ? -1.081 35.904 130.006 1.00 24.04 156 GLN A N 1
ATOM 1151 C CA . GLN A 1 158 ? -1.583 37.247 130.262 1.00 26.91 156 GLN A CA 1
ATOM 1152 C C . GLN A 1 158 ? -3.110 37.184 130.377 1.00 27.98 156 GLN A C 1
ATOM 1153 O O . GLN A 1 158 ? -3.826 36.839 129.436 1.00 24.86 156 GLN A O 1
ATOM 1159 N N . ALA A 1 159 ? -3.599 37.497 131.563 1.00 34.07 157 ALA A N 1
ATOM 1160 C CA . ALA A 1 159 ? -5.034 37.459 131.820 1.00 38.94 157 ALA A CA 1
ATOM 1161 C C . ALA A 1 159 ? -5.595 38.855 131.739 1.00 40.86 157 ALA A C 1
ATOM 1162 O O . ALA A 1 159 ? -4.931 39.820 132.121 1.00 44.11 157 ALA A O 1
ATOM 1164 N N . ASP A 1 160 ? -6.807 38.963 131.212 1.00 44.74 158 ASP A N 1
ATOM 1165 C CA . ASP A 1 160 ? -7.480 40.249 131.110 1.00 48.17 158 ASP A CA 1
ATOM 1166 C C . ASP A 1 160 ? -7.753 40.774 132.526 1.00 49.10 158 ASP A C 1
ATOM 1167 O O . ASP A 1 160 ? -7.506 41.938 132.826 1.00 48.71 158 ASP A O 1
ATOM 1172 N N . GLU A 1 161 ? -8.244 39.895 133.394 1.00 50.45 159 GLU A N 1
ATOM 1173 C CA . GLU A 1 161 ? -8.559 40.268 134.769 1.00 52.43 159 GLU A CA 1
ATOM 1174 C C . GLU A 1 161 ? -7.619 39.635 135.801 1.00 51.56 159 GLU A C 1
ATOM 1175 O O . GLU A 1 161 ? -7.473 38.412 135.862 1.00 52.74 159 GLU A O 1
ATOM 1181 N N . ALA A 1 162 ? -6.997 40.471 136.623 1.00 48.40 160 ALA A N 1
ATOM 1182 C CA . ALA A 1 162 ? -6.089 39.986 137.651 1.00 47.32 160 ALA A CA 1
ATOM 1183 C C . ALA A 1 162 ? -6.821 39.101 138.648 1.00 46.86 160 ALA A C 1
ATOM 1184 O O . ALA A 1 162 ? -6.229 38.200 139.237 1.00 46.48 160 ALA A O 1
ATOM 1186 N N . GLY A 1 163 ? -8.110 39.370 138.843 1.00 47.22 161 GLY A N 1
ATOM 1187 C CA . GLY A 1 163 ? -8.888 38.598 139.795 1.00 46.81 161 GLY A CA 1
ATOM 1188 C C . GLY A 1 163 ? -9.109 37.155 139.388 1.00 48.09 161 GLY A C 1
ATOM 1189 O O . GLY A 1 163 ? -9.389 36.297 140.227 1.00 48.02 161 GLY A O 1
ATOM 1190 N N . GLU A 1 164 ? -8.991 36.876 138.098 1.00 47.89 162 GLU A N 1
ATOM 1191 C CA . GLU A 1 164 ? -9.193 35.511 137.617 1.00 48.79 162 GLU A CA 1
ATOM 1192 C C . GLU A 1 164 ? -7.861 34.813 137.338 1.00 46.15 162 GLU A C 1
ATOM 1193 O O . GLU A 1 164 ? -7.838 33.635 136.977 1.00 46.68 162 GLU A O 1
ATOM 1199 N N . PHE A 1 165 ? -6.756 35.529 137.535 1.00 42.13 163 PHE A N 1
ATOM 1200 C CA . PHE A 1 165 ? -5.446 34.985 137.219 1.00 39.17 163 PHE A CA 1
ATOM 1201 C C . PHE A 1 165 ? -5.045 33.665 137.867 1.00 37.50 163 PHE A C 1
ATOM 1202 O O . PHE A 1 165 ? -4.572 32.758 137.177 1.00 34.35 163 PHE A O 1
ATOM 1210 N N . GLU A 1 166 ? -5.196 33.554 139.181 1.00 37.66 164 GLU A N 1
ATOM 1211 C CA . GLU A 1 166 ? -4.814 32.320 139.851 1.00 38.04 164 GLU A CA 1
ATOM 1212 C C . GLU A 1 166 ? -5.521 31.135 139.213 1.00 37.39 164 GLU A C 1
ATOM 1213 O O . GLU A 1 166 ? -4.931 30.066 139.050 1.00 35.21 164 GLU A O 1
ATOM 1219 N N . THR A 1 167 ? -6.782 31.348 138.838 1.00 37.46 165 THR A N 1
ATOM 1220 C CA . THR A 1 167 ? -7.602 30.321 138.195 1.00 37.24 165 THR A CA 1
ATOM 1221 C C . THR A 1 167 ? -7.060 29.972 136.810 1.00 34.96 165 THR A C 1
ATOM 1222 O O . THR A 1 167 ? -7.072 28.812 136.403 1.00 35.13 165 THR A O 1
ATOM 1226 N N . LYS A 1 168 ? -6.598 30.981 136.080 1.00 33.88 166 LYS A N 1
ATOM 1227 C CA . LYS A 1 168 ? -6.063 30.760 134.740 1.00 31.33 166 LYS A CA 1
ATOM 1228 C C . LYS A 1 168 ? -4.728 30.015 134.793 1.00 30.82 166 LYS A C 1
ATOM 1229 O O . LYS A 1 168 ? -4.470 29.125 133.989 1.00 31.30 166 LYS A O 1
ATOM 1235 N N . ILE A 1 169 ? -3.880 30.370 135.746 1.00 29.43 167 ILE A N 1
ATOM 1236 C CA . ILE A 1 169 ? -2.592 29.719 135.869 1.00 31.40 167 ILE A CA 1
ATOM 1237 C C . ILE A 1 169 ? -2.766 28.249 136.312 1.00 32.12 167 ILE A C 1
ATOM 1238 O O . ILE A 1 169 ? -2.093 27.358 135.771 1.00 31.00 167 ILE A O 1
ATOM 1243 N N . ALA A 1 170 ? -3.669 27.985 137.263 1.00 29.21 168 ALA A N 1
ATOM 1244 C CA . ALA A 1 170 ? -3.901 26.601 137.718 1.00 28.39 168 ALA A CA 1
ATOM 1245 C C . ALA A 1 170 ? -4.410 25.747 136.555 1.00 28.70 168 ALA A C 1
ATOM 1246 O O . ALA A 1 170 ? -4.002 24.583 136.391 1.00 26.66 168 ALA A O 1
ATOM 1248 N N . GLY A 1 171 ? -5.308 26.314 135.750 1.00 26.44 169 GLY A N 1
ATOM 1249 C CA . GLY A 1 171 ? -5.790 25.573 134.604 1.00 24.56 169 GLY A CA 1
ATOM 1250 C C . GLY A 1 171 ? -4.634 25.128 133.704 1.00 27.84 169 GLY A C 1
ATOM 1251 O O . GLY A 1 171 ? -4.564 23.962 133.302 1.00 28.00 169 GLY A O 1
ATOM 1252 N N . ILE A 1 172 ? -3.714 26.042 133.390 1.00 26.82 170 ILE A N 1
ATOM 1253 C CA . ILE A 1 172 ? -2.595 25.696 132.519 1.00 26.61 170 ILE A CA 1
ATOM 1254 C C . ILE A 1 172 ? -1.712 24.650 133.175 1.00 27.61 170 ILE A C 1
ATOM 1255 O O . ILE A 1 172 ? -1.262 23.704 132.521 1.00 27.95 170 ILE A O 1
ATOM 1260 N N . GLU A 1 173 ? -1.438 24.846 134.456 1.00 27.61 171 GLU A N 1
ATOM 1261 C CA . GLU A 1 173 ? -0.637 23.893 135.200 1.00 32.02 171 GLU A CA 1
ATOM 1262 C C . GLU A 1 173 ? -1.315 22.513 135.140 1.00 32.61 171 GLU A C 1
ATOM 1263 O O . GLU A 1 173 ? -0.641 21.480 135.090 1.00 35.29 171 GLU A O 1
ATOM 1269 N N . GLY A 1 174 ? -2.646 22.498 135.137 1.00 29.48 172 GLY A N 1
ATOM 1270 C CA . GLY A 1 174 ? -3.349 21.232 135.055 1.00 27.82 172 GLY A CA 1
ATOM 1271 C C . GLY A 1 174 ? -3.031 20.558 133.730 1.00 29.96 172 GLY A C 1
ATOM 1272 O O . GLY A 1 174 ? -2.712 19.363 133.689 1.00 31.71 172 GLY A O 1
ATOM 1273 N N . HIS A 1 175 ? -3.100 21.317 132.636 1.00 29.93 173 HIS A N 1
ATOM 1274 C CA . HIS A 1 175 ? -2.810 20.767 131.318 1.00 29.75 173 HIS A CA 1
ATOM 1275 C C . HIS A 1 175 ? -1.362 20.290 131.224 1.00 30.15 173 HIS A C 1
ATOM 1276 O O . HIS A 1 175 ? -1.028 19.439 130.406 1.00 28.04 173 HIS A O 1
ATOM 1283 N N . LEU A 1 176 ? -0.508 20.846 132.074 1.00 31.22 174 LEU A N 1
ATOM 1284 C CA . LEU A 1 176 ? 0.893 20.483 132.078 1.00 34.01 174 LEU A CA 1
ATOM 1285 C C . LEU A 1 176 ? 1.031 19.088 132.691 1.00 35.31 174 LEU A C 1
ATOM 1286 O O . LEU A 1 176 ? 1.789 18.253 132.187 1.00 35.14 174 LEU A O 1
ATOM 1291 N N . ALA A 1 177 ? 0.281 18.831 133.760 1.00 35.03 175 ALA A N 1
ATOM 1292 C CA . ALA A 1 177 ? 0.321 17.522 134.410 1.00 35.86 175 ALA A CA 1
ATOM 1293 C C . ALA A 1 177 ? -0.232 16.454 133.466 1.00 36.60 175 ALA A C 1
ATOM 1294 O O . ALA A 1 177 ? 0.262 15.337 133.436 1.00 36.67 175 ALA A O 1
ATOM 1296 N N . GLU A 1 178 ? -1.227 16.806 132.662 1.00 37.97 176 GLU A N 1
ATOM 1297 C CA . GLU A 1 178 ? -1.798 15.819 131.761 1.00 40.56 176 GLU A CA 1
ATOM 1298 C C . GLU A 1 178 ? -0.918 15.458 130.568 1.00 39.58 176 GLU A C 1
ATOM 1299 O O . GLU A 1 178 ? -1.082 14.384 129.971 1.00 37.82 176 GLU A O 1
ATOM 1305 N N . ILE A 1 179 ? 0.026 16.322 130.209 1.00 38.17 177 ILE A N 1
ATOM 1306 C CA . ILE A 1 179 ? 0.897 15.966 129.091 1.00 36.16 177 ILE A CA 1
ATOM 1307 C C . ILE A 1 179 ? 2.235 15.446 129.598 1.00 36.82 177 ILE A C 1
ATOM 1308 O O . ILE A 1 179 ? 3.154 15.217 128.819 1.00 36.86 177 ILE A O 1
ATOM 1313 N N . ARG A 1 180 ? 2.322 15.273 130.913 1.00 39.69 178 ARG A N 1
ATOM 1314 C CA . ARG A 1 180 ? 3.516 14.763 131.588 1.00 44.25 178 ARG A CA 1
ATOM 1315 C C . ARG A 1 180 ? 4.674 15.741 131.729 1.00 44.38 178 ARG A C 1
ATOM 1316 O O . ARG A 1 180 ? 5.825 15.327 131.844 1.00 44.81 178 ARG A O 1
ATOM 1324 N N . ALA A 1 181 ? 4.386 17.036 131.701 1.00 44.42 179 ALA A N 1
ATOM 1325 C CA . ALA A 1 181 ? 5.436 18.026 131.894 1.00 44.10 179 ALA A CA 1
ATOM 1326 C C . ALA A 1 181 ? 5.432 18.140 133.413 1.00 45.22 179 ALA A C 1
ATOM 1327 O O . ALA A 1 181 ? 4.698 18.939 133.994 1.00 43.83 179 ALA A O 1
ATOM 1329 N N . LYS A 1 182 ? 6.239 17.298 134.051 1.00 48.54 180 LYS A N 1
ATOM 1330 C CA . LYS A 1 182 ? 6.300 17.245 135.501 1.00 51.24 180 LYS A CA 1
ATOM 1331 C C . LYS A 1 182 ? 7.129 18.299 136.220 1.00 52.25 180 LYS A C 1
ATOM 1332 O O . LYS A 1 182 ? 6.791 18.688 137.342 1.00 53.35 180 LYS A O 1
ATOM 1338 N N . GLU A 1 183 ? 8.206 18.766 135.602 1.00 50.57 181 GLU A N 1
ATOM 1339 C CA . GLU A 1 183 ? 9.038 19.756 136.265 1.00 50.69 181 GLU A CA 1
ATOM 1340 C C . GLU A 1 183 ? 9.105 21.044 135.462 1.00 47.66 181 GLU A C 1
ATOM 1341 O O . GLU A 1 183 ? 9.467 21.045 134.279 1.00 49.62 181 GLU A O 1
ATOM 1347 N N . TYR A 1 184 ? 8.760 22.144 136.112 1.00 40.60 182 TYR A N 1
ATOM 1348 C CA . TYR A 1 184 ? 8.783 23.435 135.456 1.00 37.13 182 TYR A CA 1
ATOM 1349 C C . TYR A 1 184 ? 8.879 24.517 136.514 1.00 36.59 182 TYR A C 1
ATOM 1350 O O . TYR A 1 184 ? 8.644 24.256 137.702 1.00 33.43 182 TYR A O 1
ATOM 1359 N N . LYS A 1 185 ? 9.253 25.722 136.094 1.00 35.35 183 LYS A N 1
ATOM 1360 C CA . LYS A 1 185 ? 9.345 26.816 137.045 1.00 36.74 183 LYS A CA 1
ATOM 1361 C C . LYS A 1 185 ? 8.389 27.930 136.648 1.00 34.64 183 LYS A C 1
ATOM 1362 O O . LYS A 1 185 ? 8.288 28.320 135.483 1.00 33.52 183 LYS A O 1
ATOM 1368 N N . THR A 1 186 ? 7.675 28.437 137.632 1.00 34.41 184 THR A N 1
ATOM 1369 C CA . THR A 1 186 ? 6.708 29.480 137.378 1.00 33.34 184 THR A CA 1
ATOM 1370 C C . THR A 1 186 ? 7.129 30.789 138.000 1.00 33.13 184 THR A C 1
ATOM 1371 O O . THR A 1 186 ? 7.636 30.822 139.113 1.00 34.24 184 THR A O 1
ATOM 1375 N N . SER A 1 187 ? 6.939 31.876 137.276 1.00 32.31 185 SER A N 1
ATOM 1376 C CA . SER A 1 187 ? 7.250 33.165 137.856 1.00 32.40 185 SER A CA 1
ATOM 1377 C C . SER A 1 187 ? 6.146 34.173 137.596 1.00 30.98 185 SER A C 1
ATOM 1378 O O . SER A 1 187 ? 5.831 34.469 136.439 1.00 30.12 185 SER A O 1
ATOM 1381 N N . SER A 1 188 ? 5.549 34.684 138.667 1.00 30.71 186 SER A N 1
ATOM 1382 C CA . SER A 1 188 ? 4.520 35.712 138.529 1.00 32.43 186 SER A CA 1
ATOM 1383 C C . SER A 1 188 ? 4.970 36.860 139.422 1.00 33.78 186 SER A C 1
ATOM 1384 O O . SER A 1 188 ? 4.173 37.645 139.919 1.00 33.94 186 SER A O 1
ATOM 1387 N N . ASP A 1 189 ? 6.280 36.930 139.627 1.00 37.31 187 ASP A N 1
ATOM 1388 C CA . ASP A 1 189 ? 6.899 37.965 140.440 1.00 41.56 187 ASP A CA 1
ATOM 1389 C C . ASP A 1 189 ? 6.747 39.359 139.829 1.00 44.40 187 ASP A C 1
ATOM 1390 O O . ASP A 1 189 ? 6.630 39.529 138.607 1.00 42.18 187 ASP A O 1
ATOM 1395 N N . SER A 1 190 ? 6.748 40.363 140.691 1.00 47.82 188 SER A N 1
ATOM 1396 C CA . SER A 1 190 ? 6.670 41.724 140.213 1.00 51.56 188 SER A CA 1
ATOM 1397 C C . SER A 1 190 ? 8.020 42.350 140.503 1.00 53.68 188 SER A C 1
ATOM 1398 O O . SER A 1 190 ? 8.692 41.995 141.480 1.00 50.98 188 SER A O 1
ATOM 1401 N N . LEU A 1 191 ? 8.420 43.271 139.637 1.00 57.57 189 LEU A N 1
ATOM 1402 C CA . LEU A 1 191 ? 9.698 43.951 139.771 1.00 61.20 189 LEU A CA 1
ATOM 1403 C C . LEU A 1 191 ? 9.683 44.718 141.077 1.00 65.33 189 LEU A C 1
ATOM 1404 O O . LEU A 1 191 ? 10.459 44.444 142.002 1.00 66.66 189 LEU A O 1
ATOM 1409 N N . GLY A 1 192 ? 8.787 45.688 141.148 1.00 69.17 190 GLY A N 1
ATOM 1410 C CA . GLY A 1 192 ? 8.654 46.469 142.356 1.00 74.58 190 GLY A CA 1
ATOM 1411 C C . GLY A 1 192 ? 7.204 46.335 142.762 1.00 78.02 190 GLY A C 1
ATOM 1412 O O . GLY A 1 192 ? 6.329 46.567 141.922 1.00 78.47 190 GLY A O 1
ATOM 1413 N N . PRO A 1 193 ? 6.913 45.930 144.015 1.00 80.18 191 PRO A N 1
ATOM 1414 C CA . PRO A 1 193 ? 5.546 45.768 144.525 1.00 81.96 191 PRO A CA 1
ATOM 1415 C C . PRO A 1 193 ? 4.747 47.077 144.489 1.00 83.18 191 PRO A C 1
ATOM 1416 O O . PRO A 1 193 ? 4.204 47.532 145.497 1.00 83.15 191 PRO A O 1
ATOM 1420 N N . ASP A 1 194 ? 4.706 47.660 143.292 1.00 84.75 192 ASP A N 1
ATOM 1421 C CA . ASP A 1 194 ? 4.011 48.903 142.975 1.00 85.15 192 ASP A CA 1
ATOM 1422 C C . ASP A 1 194 ? 3.294 48.556 141.662 1.00 84.71 192 ASP A C 1
ATOM 1423 O O . ASP A 1 194 ? 2.380 49.252 141.218 1.00 84.85 192 ASP A O 1
ATOM 1428 N N . THR A 1 195 ? 3.765 47.457 141.071 1.00 83.81 193 THR A N 1
ATOM 1429 C CA . THR A 1 195 ? 3.243 46.803 139.865 1.00 82.68 193 THR A CA 1
ATOM 1430 C C . THR A 1 195 ? 2.600 47.566 138.699 1.00 80.61 193 THR A C 1
ATOM 1431 O O . THR A 1 195 ? 1.781 46.996 137.974 1.00 80.58 193 THR A O 1
ATOM 1435 N N . SER A 1 196 ? 2.976 48.813 138.459 1.00 76.70 194 SER A N 1
ATOM 1436 C CA . SER A 1 196 ? 2.345 49.537 137.356 1.00 72.07 194 SER A CA 1
ATOM 1437 C C . SER A 1 196 ? 2.706 49.190 135.898 1.00 67.94 194 SER A C 1
ATOM 1438 O O . SER A 1 196 ? 1.874 49.320 135.000 1.00 69.18 194 SER A O 1
ATOM 1441 N N . ASN A 1 197 ? 3.936 48.743 135.667 1.00 60.75 195 ASN A N 1
ATOM 1442 C CA . ASN A 1 197 ? 4.416 48.449 134.311 1.00 53.52 195 ASN A CA 1
ATOM 1443 C C . ASN A 1 197 ? 4.385 46.960 133.933 1.00 47.77 195 ASN A C 1
ATOM 1444 O O . ASN A 1 197 ? 5.223 46.174 134.382 1.00 45.28 195 ASN A O 1
ATOM 1449 N N . GLU A 1 198 ? 3.416 46.587 133.102 1.00 41.06 196 GLU A N 1
ATOM 1450 C CA . GLU A 1 198 ? 3.235 45.197 132.705 1.00 36.69 196 GLU A CA 1
ATOM 1451 C C . GLU A 1 198 ? 4.416 44.629 131.931 1.00 33.36 196 GLU A C 1
ATOM 1452 O O . GLU A 1 198 ? 4.939 43.570 132.283 1.00 29.36 196 GLU A O 1
ATOM 1458 N N . ILE A 1 199 ? 4.859 45.329 130.893 1.00 31.91 197 ILE A N 1
ATOM 1459 C CA . ILE A 1 199 ? 5.983 44.823 130.124 1.00 29.44 197 ILE A CA 1
ATOM 1460 C C . ILE A 1 199 ? 7.235 44.648 130.980 1.00 28.73 197 ILE A C 1
ATOM 1461 O O . ILE A 1 199 ? 8.018 43.724 130.770 1.00 27.52 197 ILE A O 1
ATOM 1466 N N . CYS A 1 200 ? 7.416 45.503 131.969 1.00 27.63 198 CYS A N 1
ATOM 1467 C CA . CYS A 1 200 ? 8.578 45.364 132.835 1.00 30.26 198 CYS A CA 1
ATOM 1468 C C . CYS A 1 200 ? 8.450 44.132 133.732 1.00 30.94 198 CYS A C 1
ATOM 1469 O O . CYS A 1 200 ? 9.435 43.425 133.945 1.00 33.52 198 CYS A O 1
ATOM 1472 N N . ASP A 1 201 ? 7.253 43.864 134.255 1.00 30.18 199 ASP A N 1
ATOM 1473 C CA . ASP A 1 201 ? 7.062 42.698 135.113 1.00 31.17 199 ASP A CA 1
ATOM 1474 C C . ASP A 1 201 ? 7.160 41.419 134.287 1.00 28.42 199 ASP A C 1
ATOM 1475 O O . ASP A 1 201 ? 7.672 40.405 134.747 1.00 27.30 199 ASP A O 1
ATOM 1480 N N . LEU A 1 202 ? 6.668 41.479 133.059 1.00 26.64 200 LEU A N 1
ATOM 1481 C CA . LEU A 1 202 ? 6.716 40.332 132.165 1.00 27.42 200 LEU A CA 1
ATOM 1482 C C . LEU A 1 202 ? 8.173 39.956 131.901 1.00 26.10 200 LEU A C 1
ATOM 1483 O O . LEU A 1 202 ? 8.573 38.800 132.080 1.00 23.54 200 LEU A O 1
ATOM 1488 N N . ALA A 1 203 ? 8.966 40.950 131.494 1.00 25.23 201 ALA A N 1
ATOM 1489 C CA . ALA A 1 203 ? 10.388 40.738 131.216 1.00 25.49 201 ALA A CA 1
ATOM 1490 C C . ALA A 1 203 ? 11.053 40.178 132.473 1.00 25.86 201 ALA A C 1
ATOM 1491 O O . ALA A 1 203 ? 11.809 39.210 132.415 1.00 24.97 201 ALA A O 1
ATOM 1493 N N . TYR A 1 204 ? 10.757 40.791 133.613 1.00 24.25 202 TYR A N 1
ATOM 1494 C CA . TYR A 1 204 ? 11.312 40.333 134.867 1.00 26.24 202 TYR A CA 1
ATOM 1495 C C . TYR A 1 204 ? 10.902 38.878 135.116 1.00 27.96 202 TYR A C 1
ATOM 1496 O O . TYR A 1 204 ? 11.684 38.074 135.639 1.00 26.49 202 TYR A O 1
ATOM 1505 N N . GLN A 1 205 ? 9.666 38.545 134.750 1.00 27.22 203 GLN A N 1
ATOM 1506 C CA . GLN A 1 205 ? 9.189 37.179 134.915 1.00 26.91 203 GLN A CA 1
ATOM 1507 C C . GLN A 1 205 ? 9.985 36.209 134.029 1.00 26.49 203 GLN A C 1
ATOM 1508 O O . GLN A 1 205 ? 10.276 35.095 134.449 1.00 25.58 203 GLN A O 1
ATOM 1514 N N . TYR A 1 206 ? 10.348 36.625 132.817 1.00 24.44 204 TYR A N 1
ATOM 1515 C CA . TYR A 1 206 ? 11.162 35.755 131.958 1.00 25.09 204 TYR A CA 1
ATOM 1516 C C . TYR A 1 206 ? 12.530 35.512 132.614 1.00 27.28 204 TYR A C 1
ATOM 1517 O O . TYR A 1 206 ? 13.047 34.397 132.607 1.00 27.34 204 TYR A O 1
ATOM 1526 N N . VAL A 1 207 ? 13.118 36.565 133.174 1.00 27.28 205 VAL A N 1
ATOM 1527 C CA . VAL A 1 207 ? 14.402 36.449 133.831 1.00 29.76 205 VAL A CA 1
ATOM 1528 C C . VAL A 1 207 ? 14.307 35.459 134.989 1.00 32.01 205 VAL A C 1
ATOM 1529 O O . VAL A 1 207 ? 15.131 34.554 135.119 1.00 32.77 205 VAL A O 1
ATOM 1533 N N . ARG A 1 208 ? 13.295 35.628 135.826 1.00 32.65 206 ARG A N 1
ATOM 1534 C CA . ARG A 1 208 ? 13.104 34.740 136.956 1.00 33.99 206 ARG A CA 1
ATOM 1535 C C . ARG A 1 208 ? 12.810 33.299 136.511 1.00 36.26 206 ARG A C 1
ATOM 1536 O O . ARG A 1 208 ? 13.397 32.352 137.033 1.00 36.29 206 ARG A O 1
ATOM 1544 N N . ALA A 1 209 ? 11.921 33.122 135.538 1.00 35.17 207 ALA A N 1
ATOM 1545 C CA . ALA A 1 209 ? 11.595 31.771 135.091 1.00 35.31 207 ALA A CA 1
ATOM 1546 C C . ALA A 1 209 ? 12.801 31.036 134.522 1.00 36.11 207 ALA A C 1
ATOM 1547 O O . ALA A 1 209 ? 12.965 29.840 134.761 1.00 36.56 207 ALA A O 1
ATOM 1549 N N . LEU A 1 210 ? 13.637 31.752 133.776 1.00 36.13 208 LEU A N 1
ATOM 1550 C CA . LEU A 1 210 ? 14.823 31.172 133.148 1.00 36.10 208 LEU A CA 1
ATOM 1551 C C . LEU A 1 210 ? 16.056 31.164 134.033 1.00 37.72 208 LEU A C 1
ATOM 1552 O O . LEU A 1 210 ? 17.080 30.607 133.652 1.00 37.35 208 LEU A O 1
ATOM 1557 N N . GLU A 1 211 ? 15.972 31.797 135.198 1.00 42.25 209 GLU A N 1
ATOM 1558 C CA . GLU A 1 211 ? 17.115 31.871 136.105 1.00 46.99 209 GLU A CA 1
ATOM 1559 C C . GLU A 1 211 ? 18.351 32.374 135.354 1.00 48.93 209 GLU A C 1
ATOM 1560 O O . GLU A 1 211 ? 19.448 31.843 135.536 1.00 50.08 209 GLU A O 1
ATOM 1566 N N . LEU A 1 212 ? 18.180 33.383 134.502 1.00 50.42 210 LEU A N 1
ATOM 1567 C CA . LEU A 1 212 ? 19.311 33.924 133.751 1.00 52.89 210 LEU A CA 1
ATOM 1568 C C . LEU A 1 212 ? 20.387 34.451 134.689 1.00 54.79 210 LEU A C 1
ATOM 1569 O O . LEU A 1 212 ? 20.041 34.710 135.870 1.00 55.93 210 LEU A O 1
ATOM 1575 N N . VAL B 2 1 ? 21.645 57.923 112.517 1.00 36.52 2 VAL B N 1
ATOM 1576 C CA . VAL B 2 1 ? 21.457 58.863 111.382 1.00 34.73 2 VAL B CA 1
ATOM 1577 C C . VAL B 2 1 ? 22.692 59.749 111.193 1.00 34.93 2 VAL B C 1
ATOM 1578 O O . VAL B 2 1 ? 23.564 59.842 112.071 1.00 31.14 2 VAL B O 1
ATOM 1582 N N . GLN B 2 2 ? 22.761 60.396 110.039 1.00 36.12 3 GLN B N 1
ATOM 1583 C CA . GLN B 2 2 ? 23.872 61.297 109.731 1.00 37.96 3 GLN B CA 1
ATOM 1584 C C . GLN B 2 2 ? 23.296 62.720 109.723 1.00 35.44 3 GLN B C 1
ATOM 1585 O O . GLN B 2 2 ? 22.326 63.001 109.017 1.00 35.97 3 GLN B O 1
ATOM 1591 N N . GLN B 2 3 ? 23.869 63.622 110.503 1.00 33.94 4 GLN B N 1
ATOM 1592 C CA . GLN B 2 3 ? 23.352 64.990 110.533 1.00 32.31 4 GLN B CA 1
ATOM 1593 C C . GLN B 2 3 ? 24.314 66.030 109.969 1.00 31.79 4 GLN B C 1
ATOM 1594 O O . GLN B 2 3 ? 25.444 66.149 110.429 1.00 32.93 4 GLN B O 1
ATOM 1600 N N . LEU B 2 4 ? 23.868 66.777 108.966 1.00 33.06 5 LEU B N 1
ATOM 1601 C CA . LEU B 2 4 ? 24.700 67.847 108.398 1.00 34.05 5 LEU B CA 1
ATOM 1602 C C . LEU B 2 4 ? 24.105 69.189 108.856 1.00 32.72 5 LEU B C 1
ATOM 1603 O O . LEU B 2 4 ? 22.901 69.430 108.722 1.00 33.37 5 LEU B O 1
ATOM 1608 N N . SER B 2 5 ? 24.924 70.073 109.397 1.00 31.83 6 SER B N 1
ATOM 1609 C CA . SER B 2 5 ? 24.367 71.330 109.879 1.00 32.64 6 SER B CA 1
ATOM 1610 C C . SER B 2 5 ? 25.253 72.559 109.793 1.00 33.21 6 SER B C 1
ATOM 1611 O O . SER B 2 5 ? 26.467 72.465 109.565 1.00 31.63 6 SER B O 1
ATOM 1614 N N . LEU B 2 6 ? 24.612 73.707 110.012 1.00 32.00 7 LEU B N 1
ATOM 1615 C CA . LEU B 2 6 ? 25.263 75.009 110.013 1.00 33.27 7 LEU B CA 1
ATOM 1616 C C . LEU B 2 6 ? 24.680 75.810 111.161 1.00 32.99 7 LEU B C 1
ATOM 1617 O O . LEU B 2 6 ? 23.532 75.596 111.538 1.00 32.91 7 LEU B O 1
ATOM 1622 N N . PHE B 2 7 ? 25.479 76.722 111.713 1.00 33.12 8 PHE B N 1
ATOM 1623 C CA . PHE B 2 7 ? 25.063 77.550 112.839 1.00 33.51 8 PHE B CA 1
ATOM 1624 C C . PHE B 2 7 ? 25.421 79.027 112.657 1.00 37.10 8 PHE B C 1
ATOM 1625 O O . PHE B 2 7 ? 26.387 79.388 111.967 1.00 36.39 8 PHE B O 1
ATOM 1633 N N . GLY B 2 8 ? 24.641 79.876 113.312 1.00 38.11 9 GLY B N 1
ATOM 1634 C CA . GLY B 2 8 ? 24.861 81.300 113.243 1.00 37.75 9 GLY B CA 1
ATOM 1635 C C . GLY B 2 8 ? 23.979 81.943 114.285 1.00 40.26 9 GLY B C 1
ATOM 1636 O O . GLY B 2 8 ? 23.122 81.277 114.871 1.00 41.23 9 GLY B O 1
ATOM 1637 N N . SER B 2 9 ? 24.179 83.230 114.527 1.00 40.56 10 SER B N 1
ATOM 1638 C CA . SER B 2 9 ? 23.375 83.924 115.511 1.00 42.82 10 SER B CA 1
ATOM 1639 C C . SER B 2 9 ? 23.067 85.360 115.114 1.00 40.81 10 SER B C 1
ATOM 1640 O O . SER B 2 9 ? 23.665 85.913 114.206 1.00 41.77 10 SER B O 1
ATOM 1643 N N . ILE B 2 10 ? 22.111 85.943 115.813 1.00 39.80 11 ILE B N 1
ATOM 1644 C CA . ILE B 2 10 ? 21.685 87.310 115.582 1.00 38.53 11 ILE B CA 1
ATOM 1645 C C . ILE B 2 10 ? 21.358 87.917 116.931 1.00 37.05 11 ILE B C 1
ATOM 1646 O O . ILE B 2 10 ? 21.123 87.192 117.915 1.00 35.55 11 ILE B O 1
ATOM 1651 N N . GLY B 2 11 ? 21.332 89.247 116.966 1.00 34.47 12 GLY B N 1
ATOM 1652 C CA . GLY B 2 11 ? 20.977 89.940 118.186 1.00 32.15 12 GLY B CA 1
ATOM 1653 C C . GLY B 2 11 ? 19.465 89.961 118.229 1.00 34.15 12 GLY B C 1
ATOM 1654 O O . GLY B 2 11 ? 18.802 89.696 117.206 1.00 34.63 12 GLY B O 1
ATOM 1655 N N . ASP B 2 12 ? 18.908 90.264 119.395 1.00 34.00 13 ASP B N 1
ATOM 1656 C CA . ASP B 2 12 ? 17.461 90.326 119.539 1.00 36.92 13 ASP B CA 1
ATOM 1657 C C . ASP B 2 12 ? 16.782 91.236 118.515 1.00 38.17 13 ASP B C 1
ATOM 1658 O O . ASP B 2 12 ? 15.676 90.924 118.055 1.00 38.67 13 ASP B O 1
ATOM 1663 N N . ASP B 2 13 ? 17.448 92.336 118.144 1.00 37.53 14 ASP B N 1
ATOM 1664 C CA . ASP B 2 13 ? 16.897 93.300 117.183 1.00 37.79 14 ASP B CA 1
ATOM 1665 C C . ASP B 2 13 ? 16.539 92.741 115.817 1.00 37.56 14 ASP B C 1
ATOM 1666 O O . ASP B 2 13 ? 15.608 93.230 115.173 1.00 36.22 14 ASP B O 1
ATOM 1671 N N . GLY B 2 14 ? 17.279 91.732 115.359 1.00 35.98 15 GLY B N 1
ATOM 1672 C CA . GLY B 2 14 ? 16.994 91.167 114.049 1.00 33.43 15 GLY B CA 1
ATOM 1673 C C . GLY B 2 14 ? 16.068 89.965 114.057 1.00 33.71 15 GLY B C 1
ATOM 1674 O O . GLY B 2 14 ? 15.768 89.412 112.998 1.00 32.91 15 GLY B O 1
ATOM 1675 N N . TYR B 2 15 ? 15.598 89.567 115.239 1.00 34.26 16 TYR B N 1
ATOM 1676 C CA . TYR B 2 15 ? 14.713 88.401 115.370 1.00 35.26 16 TYR B CA 1
ATOM 1677 C C . TYR B 2 15 ? 13.460 88.482 114.492 1.00 36.03 16 TYR B C 1
ATOM 1678 O O . TYR B 2 15 ? 13.178 87.561 113.702 1.00 36.69 16 TYR B O 1
ATOM 1687 N N . ASP B 2 16 ? 12.705 89.571 114.624 1.00 36.97 17 ASP B N 1
ATOM 1688 C CA . ASP B 2 16 ? 11.485 89.726 113.836 1.00 37.64 17 ASP B CA 1
ATOM 1689 C C . ASP B 2 16 ? 11.789 89.617 112.361 1.00 34.44 17 ASP B C 1
ATOM 1690 O O . ASP B 2 16 ? 11.069 88.965 111.621 1.00 34.42 17 ASP B O 1
ATOM 1695 N N . LEU B 2 17 ? 12.875 90.254 111.949 1.00 33.82 18 LEU B N 1
ATOM 1696 C CA . LEU B 2 17 ? 13.305 90.254 110.555 1.00 34.26 18 LEU B CA 1
ATOM 1697 C C . LEU B 2 17 ? 13.618 88.833 110.078 1.00 33.03 18 LEU B C 1
ATOM 1698 O O . LEU B 2 17 ? 13.096 88.377 109.045 1.00 31.10 18 LEU B O 1
ATOM 1703 N N . LEU B 2 18 ? 14.484 88.145 110.822 1.00 31.47 19 LEU B N 1
ATOM 1704 C CA . LEU B 2 18 ? 14.844 86.780 110.462 1.00 32.68 19 LEU B CA 1
ATOM 1705 C C . LEU B 2 18 ? 13.572 85.911 110.417 1.00 30.10 19 LEU B C 1
ATOM 1706 O O . LEU B 2 18 ? 13.379 85.131 109.482 1.00 29.32 19 LEU B O 1
ATOM 1711 N N . ILE B 2 19 ? 12.698 86.076 111.407 1.00 28.73 20 ILE B N 1
ATOM 1712 C CA . ILE B 2 19 ? 11.440 85.321 111.458 1.00 29.33 20 ILE B CA 1
ATOM 1713 C C . ILE B 2 19 ? 10.641 85.529 110.187 1.00 31.20 20 ILE B C 1
ATOM 1714 O O . ILE B 2 19 ? 10.145 84.571 109.591 1.00 32.03 20 ILE B O 1
ATOM 1719 N N . SER B 2 20 ? 10.494 86.794 109.786 1.00 31.80 21 SER B N 1
ATOM 1720 C CA . SER B 2 20 ? 9.740 87.131 108.582 1.00 30.67 21 SER B CA 1
ATOM 1721 C C . SER B 2 20 ? 10.399 86.561 107.344 1.00 29.00 21 SER B C 1
ATOM 1722 O O . SER B 2 20 ? 9.738 86.011 106.457 1.00 30.42 21 SER B O 1
ATOM 1725 N N . THR B 2 21 ? 11.711 86.717 107.274 1.00 29.26 22 THR B N 1
ATOM 1726 C CA . THR B 2 21 ? 12.465 86.219 106.134 1.00 31.21 22 THR B CA 1
ATOM 1727 C C . THR B 2 21 ? 12.345 84.694 106.000 1.00 33.28 22 THR B C 1
ATOM 1728 O O . THR B 2 21 ? 12.121 84.191 104.901 1.00 33.35 22 THR B O 1
ATOM 1732 N N . LEU B 2 22 ? 12.475 83.966 107.115 1.00 33.94 23 LEU B N 1
ATOM 1733 C CA . LEU B 2 22 ? 12.373 82.502 107.092 1.00 34.57 23 LEU B CA 1
ATOM 1734 C C . LEU B 2 22 ? 10.971 82.058 106.708 1.00 34.21 23 LEU B C 1
ATOM 1735 O O . LEU B 2 22 ? 10.802 81.030 106.066 1.00 36.56 23 LEU B O 1
ATOM 1740 N N . THR B 2 23 ? 9.968 82.841 107.091 1.00 34.92 24 THR B N 1
ATOM 1741 C CA . THR B 2 23 ? 8.579 82.539 106.747 1.00 36.61 24 THR B CA 1
ATOM 1742 C C . THR B 2 23 ? 8.420 82.688 105.230 1.00 40.01 24 THR B C 1
ATOM 1743 O O . THR B 2 23 ? 7.707 81.926 104.581 1.00 40.82 24 THR B O 1
ATOM 1747 N N . THR B 2 24 ? 9.091 83.680 104.664 1.00 40.91 25 THR B N 1
ATOM 1748 C CA . THR B 2 24 ? 9.006 83.911 103.237 1.00 42.84 25 THR B CA 1
ATOM 1749 C C . THR B 2 24 ? 9.758 82.846 102.452 1.00 41.99 25 THR B C 1
ATOM 1750 O O . THR B 2 24 ? 9.246 82.312 101.479 1.00 41.58 25 THR B O 1
ATOM 1754 N N . ILE B 2 25 ? 10.973 82.527 102.872 1.00 42.20 26 ILE B N 1
ATOM 1755 C CA . ILE B 2 25 ? 11.741 81.515 102.165 1.00 42.52 26 ILE B CA 1
ATOM 1756 C C . ILE B 2 25 ? 11.115 80.124 102.220 1.00 42.60 26 ILE B C 1
ATOM 1757 O O . ILE B 2 25 ? 11.086 79.416 101.215 1.00 45.51 26 ILE B O 1
ATOM 1762 N N . SER B 2 26 ? 10.637 79.715 103.391 1.00 40.20 27 SER B N 1
ATOM 1763 C CA . SER B 2 26 ? 10.055 78.385 103.529 1.00 38.02 27 SER B CA 1
ATOM 1764 C C . SER B 2 26 ? 8.595 78.358 103.131 1.00 37.34 27 SER B C 1
ATOM 1765 O O . SER B 2 26 ? 8.063 77.315 102.772 1.00 36.29 27 SER B O 1
ATOM 1768 N N . GLY B 2 27 ? 7.954 79.518 103.207 1.00 38.55 28 GLY B N 1
ATOM 1769 C CA . GLY B 2 27 ? 6.543 79.614 102.894 1.00 38.11 28 GLY B CA 1
ATOM 1770 C C . GLY B 2 27 ? 5.725 79.106 104.068 1.00 38.62 28 GLY B C 1
ATOM 1771 O O . GLY B 2 27 ? 4.497 79.056 104.011 1.00 38.98 28 GLY B O 1
ATOM 1772 N N . ASN B 2 28 ? 6.402 78.741 105.151 1.00 39.40 29 ASN B N 1
ATOM 1773 C CA . ASN B 2 28 ? 5.698 78.206 106.315 1.00 39.82 29 ASN B CA 1
ATOM 1774 C C . ASN B 2 28 ? 5.831 79.005 107.601 1.00 38.39 29 ASN B C 1
ATOM 1775 O O . ASN B 2 28 ? 6.745 79.816 107.755 1.00 40.31 29 ASN B O 1
ATOM 1780 N N . PRO B 2 29 ? 4.919 78.774 108.554 1.00 38.26 30 PRO B N 1
ATOM 1781 C CA . PRO B 2 29 ? 4.937 79.490 109.834 1.00 36.51 30 PRO B CA 1
ATOM 1782 C C . PRO B 2 29 ? 6.000 78.971 110.790 1.00 34.45 30 PRO B C 1
ATOM 1783 O O . PRO B 2 29 ? 6.444 77.832 110.677 1.00 31.47 30 PRO B O 1
ATOM 1787 N N . PRO B 2 30 ? 6.416 79.816 111.743 1.00 32.49 31 PRO B N 1
ATOM 1788 C CA . PRO B 2 30 ? 7.422 79.433 112.732 1.00 29.24 31 PRO B CA 1
ATOM 1789 C C . PRO B 2 30 ? 6.714 78.584 113.787 1.00 28.60 31 PRO B C 1
ATOM 1790 O O . PRO B 2 30 ? 5.724 79.023 114.375 1.00 29.97 31 PRO B O 1
ATOM 1794 N N . LEU B 2 31 ? 7.208 77.373 114.026 1.00 25.35 32 LEU B N 1
ATOM 1795 C CA . LEU B 2 31 ? 6.576 76.491 114.999 1.00 23.50 32 LEU B CA 1
ATOM 1796 C C . LEU B 2 31 ? 7.356 76.412 116.296 1.00 23.35 32 LEU B C 1
ATOM 1797 O O . LEU B 2 31 ? 8.494 75.945 116.336 1.00 28.03 32 LEU B O 1
ATOM 1802 N N . LEU B 2 32 ? 6.715 76.856 117.358 1.00 21.37 33 LEU B N 1
ATOM 1803 C CA . LEU B 2 32 ? 7.278 76.896 118.701 1.00 23.94 33 LEU B CA 1
ATOM 1804 C C . LEU B 2 32 ? 7.541 75.493 119.267 1.00 25.86 33 LEU B C 1
ATOM 1805 O O . LEU B 2 32 ? 6.706 74.588 119.141 1.00 24.19 33 LEU B O 1
ATOM 1810 N N . TYR B 2 33 ? 8.691 75.326 119.912 1.00 25.55 34 TYR B N 1
ATOM 1811 C CA . TYR B 2 33 ? 9.054 74.050 120.500 1.00 25.02 34 TYR B CA 1
ATOM 1812 C C . TYR B 2 33 ? 10.098 74.286 121.581 1.00 26.77 34 TYR B C 1
ATOM 1813 O O . TYR B 2 33 ? 10.700 75.359 121.655 1.00 28.03 34 TYR B O 1
ATOM 1822 N N . ASN B 2 34 ? 10.324 73.279 122.418 1.00 29.79 35 ASN B N 1
ATOM 1823 C CA . ASN B 2 34 ? 11.356 73.378 123.454 1.00 30.24 35 ASN B CA 1
ATOM 1824 C C . ASN B 2 34 ? 11.904 71.986 123.717 1.00 28.76 35 ASN B C 1
ATOM 1825 O O . ASN B 2 34 ? 11.282 70.996 123.361 1.00 28.60 35 ASN B O 1
ATOM 1830 N N . SER B 2 35 ? 13.070 71.911 124.335 1.00 27.87 36 SER B N 1
ATOM 1831 C CA . SER B 2 35 ? 13.629 70.620 124.673 1.00 29.91 36 SER B CA 1
ATOM 1832 C C . SER B 2 35 ? 14.517 70.776 125.890 1.00 30.32 36 SER B C 1
ATOM 1833 O O . SER B 2 35 ? 15.196 71.784 126.050 1.00 30.90 36 SER B O 1
ATOM 1836 N N . LEU B 2 36 ? 14.477 69.776 126.759 1.00 28.12 37 LEU B N 1
ATOM 1837 C CA . LEU B 2 36 ? 15.295 69.758 127.952 1.00 26.98 37 LEU B CA 1
ATOM 1838 C C . LEU B 2 36 ? 16.282 68.611 127.714 1.00 27.11 37 LEU B C 1
ATOM 1839 O O . LEU B 2 36 ? 15.889 67.506 127.340 1.00 25.17 37 LEU B O 1
ATOM 1844 N N . CYS B 2 37 ? 17.561 68.885 127.910 1.00 29.29 38 CYS B N 1
ATOM 1845 C CA . CYS B 2 37 ? 18.595 67.892 127.688 1.00 27.99 38 CYS B CA 1
ATOM 1846 C C . CYS B 2 37 ? 19.532 67.736 128.865 1.00 29.63 38 CYS B C 1
ATOM 1847 O O . CYS B 2 37 ? 19.921 68.715 129.522 1.00 31.46 38 CYS B O 1
ATOM 1850 N N . THR B 2 38 ? 19.898 66.490 129.134 1.00 28.72 39 THR B N 1
ATOM 1851 C CA . THR B 2 38 ? 20.833 66.193 130.197 1.00 26.19 39 THR B CA 1
ATOM 1852 C C . THR B 2 38 ? 21.919 65.413 129.500 1.00 28.60 39 THR B C 1
ATOM 1853 O O . THR B 2 38 ? 21.628 64.580 128.626 1.00 29.33 39 THR B O 1
ATOM 1857 N N . VAL B 2 39 ? 23.167 65.710 129.853 1.00 27.64 40 VAL B N 1
ATOM 1858 C CA . VAL B 2 39 ? 24.313 65.051 129.260 1.00 26.50 40 VAL B CA 1
ATOM 1859 C C . VAL B 2 39 ? 24.944 64.209 130.353 1.00 28.08 40 VAL B C 1
ATOM 1860 O O . VAL B 2 39 ? 24.997 64.615 131.511 1.00 27.76 40 VAL B O 1
ATOM 1864 N N . TRP B 2 40 ? 25.403 63.021 129.987 1.00 28.24 41 TRP B N 1
ATOM 1865 C CA . TRP B 2 40 ? 25.978 62.104 130.959 1.00 26.36 41 TRP B CA 1
ATOM 1866 C C . TRP B 2 40 ? 27.276 61.571 130.415 1.00 26.50 41 TRP B C 1
ATOM 1867 O O . TRP B 2 40 ? 27.465 61.517 129.206 1.00 28.95 41 TRP B O 1
ATOM 1878 N N . LYS B 2 41 ? 28.177 61.194 131.307 1.00 27.35 42 LYS B N 1
ATOM 1879 C CA . LYS B 2 41 ? 29.454 60.646 130.892 1.00 29.29 42 LYS B CA 1
ATOM 1880 C C . LYS B 2 41 ? 29.763 59.451 131.768 1.00 29.40 42 LYS B C 1
ATOM 1881 O O . LYS B 2 41 ? 29.188 59.305 132.852 1.00 30.01 42 LYS B O 1
ATOM 1887 N N . PRO B 2 42 ? 30.665 58.566 131.301 1.00 32.24 43 PRO B N 1
ATOM 1888 C CA . PRO B 2 42 ? 31.056 57.372 132.060 1.00 32.92 43 PRO B CA 1
ATOM 1889 C C . PRO B 2 42 ? 31.611 57.833 133.401 1.00 33.69 43 PRO B C 1
ATOM 1890 O O . PRO B 2 42 ? 32.313 58.834 133.459 1.00 34.13 43 PRO B O 1
ATOM 1894 N N . ASN B 2 43 ? 31.271 57.123 134.470 1.00 35.84 44 ASN B N 1
ATOM 1895 C CA . ASN B 2 43 ? 31.739 57.449 135.813 1.00 37.98 44 ASN B CA 1
ATOM 1896 C C . ASN B 2 43 ? 33.266 57.458 135.810 1.00 39.70 44 ASN B C 1
ATOM 1897 O O . ASN B 2 43 ? 33.887 56.429 135.555 1.00 39.49 44 ASN B O 1
ATOM 1902 N N . PRO B 2 44 ? 33.888 58.621 136.085 1.00 41.54 45 PRO B N 1
ATOM 1903 C CA . PRO B 2 44 ? 35.348 58.750 136.104 1.00 43.57 45 PRO B CA 1
ATOM 1904 C C . PRO B 2 44 ? 35.973 57.853 137.145 1.00 45.50 45 PRO B C 1
ATOM 1905 O O . PRO B 2 44 ? 37.099 57.399 136.986 1.00 47.30 45 PRO B O 1
ATOM 1909 N N . SER B 2 45 ? 35.229 57.598 138.210 1.00 48.27 46 SER B N 1
ATOM 1910 C CA . SER B 2 45 ? 35.688 56.723 139.273 1.00 52.29 46 SER B CA 1
ATOM 1911 C C . SER B 2 45 ? 35.907 55.287 138.768 1.00 55.53 46 SER B C 1
ATOM 1912 O O . SER B 2 45 ? 36.630 54.519 139.401 1.00 56.25 46 SER B O 1
ATOM 1915 N N . TYR B 2 46 ? 35.299 54.926 137.633 1.00 58.56 47 TYR B N 1
ATOM 1916 C CA . TYR B 2 46 ? 35.454 53.573 137.078 1.00 61.57 47 TYR B CA 1
ATOM 1917 C C . TYR B 2 46 ? 36.596 53.448 136.069 1.00 64.89 47 TYR B C 1
ATOM 1918 O O . TYR B 2 46 ? 36.962 52.341 135.674 1.00 64.81 47 TYR B O 1
ATOM 1927 N N . ASP B 2 47 ? 37.153 54.579 135.647 1.00 69.56 48 ASP B N 1
ATOM 1928 C CA . ASP B 2 47 ? 38.273 54.584 134.701 1.00 74.32 48 ASP B CA 1
ATOM 1929 C C . ASP B 2 47 ? 38.067 53.685 133.487 1.00 76.58 48 ASP B C 1
ATOM 1930 O O . ASP B 2 47 ? 38.501 52.531 133.482 1.00 77.28 48 ASP B O 1
ATOM 1935 N N . VAL B 2 48 ? 37.413 54.209 132.458 1.00 79.17 49 VAL B N 1
ATOM 1936 C CA . VAL B 2 48 ? 37.193 53.445 131.235 1.00 81.95 49 VAL B CA 1
ATOM 1937 C C . VAL B 2 48 ? 37.635 54.300 130.056 1.00 82.97 49 VAL B C 1
ATOM 1938 O O . VAL B 2 48 ? 37.085 55.372 129.825 1.00 83.58 49 VAL B O 1
ATOM 1942 N N . GLU B 2 49 ? 38.631 53.827 129.315 1.00 84.81 50 GLU B N 1
ATOM 1943 C CA . GLU B 2 49 ? 39.150 54.573 128.172 1.00 86.69 50 GLU B CA 1
ATOM 1944 C C . GLU B 2 49 ? 38.492 54.151 126.857 1.00 87.06 50 GLU B C 1
ATOM 1945 O O . GLU B 2 49 ? 37.504 54.747 126.422 1.00 86.77 50 GLU B O 1
ATOM 1951 N N . PRO B 2 60 ? 35.386 60.149 124.430 1.00 48.73 61 PRO B N 1
ATOM 1952 C CA . PRO B 2 60 ? 34.467 59.725 125.499 1.00 48.58 61 PRO B CA 1
ATOM 1953 C C . PRO B 2 60 ? 33.030 59.822 125.023 1.00 46.83 61 PRO B C 1
ATOM 1954 O O . PRO B 2 60 ? 32.525 60.923 124.771 1.00 45.63 61 PRO B O 1
ATOM 1958 N N . ASN B 2 61 ? 32.382 58.667 124.880 1.00 44.61 62 ASN B N 1
ATOM 1959 C CA . ASN B 2 61 ? 30.998 58.623 124.411 1.00 42.32 62 ASN B CA 1
ATOM 1960 C C . ASN B 2 61 ? 30.021 59.141 125.437 1.00 40.04 62 ASN B C 1
ATOM 1961 O O . ASN B 2 61 ? 29.664 58.438 126.375 1.00 41.87 62 ASN B O 1
ATOM 1966 N N . ARG B 2 62 ? 29.588 60.377 125.257 1.00 36.96 63 ARG B N 1
ATOM 1967 C CA . ARG B 2 62 ? 28.637 60.972 126.181 1.00 34.75 63 ARG B CA 1
ATOM 1968 C C . ARG B 2 62 ? 27.225 60.541 125.805 1.00 30.95 63 ARG B C 1
ATOM 1969 O O . ARG B 2 62 ? 26.926 60.255 124.643 1.00 29.64 63 ARG B O 1
ATOM 1977 N N . ILE B 2 63 ? 26.354 60.471 126.791 1.00 28.22 64 ILE B N 1
ATOM 1978 C CA . ILE B 2 63 ? 24.979 60.120 126.495 1.00 26.82 64 ILE B CA 1
ATOM 1979 C C . ILE B 2 63 ? 24.137 61.346 126.735 1.00 26.24 64 ILE B C 1
ATOM 1980 O O . ILE B 2 63 ? 24.276 62.018 127.759 1.00 28.24 64 ILE B O 1
ATOM 1985 N N . LYS B 2 64 ? 23.285 61.653 125.774 1.00 24.84 65 LYS B N 1
ATOM 1986 C CA . LYS B 2 64 ? 22.396 62.772 125.922 1.00 23.54 65 LYS B CA 1
ATOM 1987 C C . LYS B 2 64 ? 20.938 62.277 125.987 1.00 22.81 65 LYS B C 1
ATOM 1988 O O . LYS B 2 64 ? 20.464 61.552 125.102 1.00 19.93 65 LYS B O 1
ATOM 1994 N N . LEU B 2 65 ? 20.244 62.674 127.043 1.00 22.54 66 LEU B N 1
ATOM 1995 C CA . LEU B 2 65 ? 18.834 62.354 127.229 1.00 23.98 66 LEU B CA 1
ATOM 1996 C C . LEU B 2 65 ? 18.049 63.619 126.880 1.00 24.44 66 LEU B C 1
ATOM 1997 O O . LEU B 2 65 ? 18.358 64.709 127.367 1.00 25.46 66 LEU B O 1
ATOM 2002 N N . SER B 2 66 ? 17.012 63.488 126.067 1.00 23.24 67 SER B N 1
ATOM 2003 C CA . SER B 2 66 ? 16.266 64.668 125.704 1.00 24.06 67 SER B CA 1
ATOM 2004 C C . SER B 2 66 ? 14.758 64.487 125.574 1.00 23.60 67 SER B C 1
ATOM 2005 O O . SER B 2 66 ? 14.275 63.463 125.094 1.00 26.12 67 SER B O 1
ATOM 2008 N N . LYS B 2 67 ? 14.013 65.491 126.012 1.00 22.92 68 LYS B N 1
ATOM 2009 C CA . LYS B 2 67 ? 12.562 65.461 125.889 1.00 26.82 68 LYS B CA 1
ATOM 2010 C C . LYS B 2 67 ? 11.964 66.864 125.796 1.00 28.20 68 LYS B C 1
ATOM 2011 O O . LYS B 2 67 ? 12.661 67.868 125.944 1.00 29.08 68 LYS B O 1
ATOM 2017 N N . GLU B 2 68 ? 10.664 66.920 125.540 1.00 31.73 69 GLU B N 1
ATOM 2018 C CA . GLU B 2 68 ? 9.964 68.187 125.476 1.00 31.69 69 GLU B CA 1
ATOM 2019 C C . GLU B 2 68 ? 9.289 68.313 126.830 1.00 32.28 69 GLU B C 1
ATOM 2020 O O . GLU B 2 68 ? 8.987 67.326 127.493 1.00 32.33 69 GLU B O 1
ATOM 2026 N N . VAL B 2 69 ? 9.068 69.544 127.237 1.00 34.25 70 VAL B N 1
ATOM 2027 C CA . VAL B 2 69 ? 8.439 69.848 128.500 1.00 35.13 70 VAL B CA 1
ATOM 2028 C C . VAL B 2 69 ? 7.223 70.680 128.105 1.00 36.17 70 VAL B C 1
ATOM 2029 O O . VAL B 2 69 ? 7.253 71.359 127.087 1.00 35.06 70 VAL B O 1
ATOM 2033 N N . PRO B 2 70 ? 6.113 70.584 128.856 1.00 38.77 71 PRO B N 1
ATOM 2034 C CA . PRO B 2 70 ? 4.985 71.418 128.413 1.00 38.66 71 PRO B CA 1
ATOM 2035 C C . PRO B 2 70 ? 5.371 72.882 128.588 1.00 37.57 71 PRO B C 1
ATOM 2036 O O . PRO B 2 70 ? 6.038 73.236 129.546 1.00 36.26 71 PRO B O 1
ATOM 2040 N N . PHE B 2 71 ? 4.978 73.728 127.645 1.00 40.62 72 PHE B N 1
ATOM 2041 C CA . PHE B 2 71 ? 5.361 75.132 127.715 1.00 42.49 72 PHE B CA 1
ATOM 2042 C C . PHE B 2 71 ? 4.982 75.834 128.994 1.00 44.62 72 PHE B C 1
ATOM 2043 O O . PHE B 2 71 ? 5.755 76.649 129.509 1.00 44.38 72 PHE B O 1
ATOM 2051 N N . SER B 2 72 ? 3.806 75.500 129.518 1.00 47.87 73 SER B N 1
ATOM 2052 C CA . SER B 2 72 ? 3.336 76.104 130.755 1.00 51.37 73 SER B CA 1
ATOM 2053 C C . SER B 2 72 ? 4.366 75.991 131.889 1.00 53.07 73 SER B C 1
ATOM 2054 O O . SER B 2 72 ? 4.239 76.665 132.911 1.00 54.83 73 SER B O 1
ATOM 2057 N N . TYR B 2 73 ? 5.388 75.157 131.714 1.00 54.52 74 TYR B N 1
ATOM 2058 C CA . TYR B 2 73 ? 6.424 75.022 132.743 1.00 57.65 74 TYR B CA 1
ATOM 2059 C C . TYR B 2 73 ? 7.537 76.064 132.564 1.00 58.26 74 TYR B C 1
ATOM 2060 O O . TYR B 2 73 ? 8.416 76.186 133.416 1.00 56.11 74 TYR B O 1
ATOM 2069 N N . LEU B 2 74 ? 7.498 76.820 131.467 1.00 59.48 75 LEU B N 1
ATOM 2070 C CA . LEU B 2 74 ? 8.538 77.817 131.212 1.00 61.92 75 LEU B CA 1
ATOM 2071 C C . LEU B 2 74 ? 8.002 79.234 130.996 1.00 64.65 75 LEU B C 1
ATOM 2072 O O . LEU B 2 74 ? 8.761 80.201 131.002 1.00 64.83 75 LEU B O 1
ATOM 2077 N N . ILE B 2 75 ? 6.693 79.339 130.793 1.00 68.21 76 ILE B N 1
ATOM 2078 C CA . ILE B 2 75 ? 6.024 80.624 130.579 1.00 72.03 76 ILE B CA 1
ATOM 2079 C C . ILE B 2 75 ? 5.167 80.853 131.821 1.00 74.32 76 ILE B C 1
ATOM 2080 O O . ILE B 2 75 ? 4.709 79.894 132.429 1.00 74.59 76 ILE B O 1
ATOM 2085 N N . ASP B 2 76 ? 4.941 82.105 132.202 1.00 76.59 77 ASP B N 1
ATOM 2086 C CA . ASP B 2 76 ? 4.098 82.366 133.365 1.00 79.61 77 ASP B CA 1
ATOM 2087 C C . ASP B 2 76 ? 2.711 82.828 132.953 1.00 80.85 77 ASP B C 1
ATOM 2088 O O . ASP B 2 76 ? 2.187 82.402 131.922 1.00 80.73 77 ASP B O 1
ATOM 2093 N N . GLU B 2 77 ? 2.117 83.695 133.766 1.00 82.02 78 GLU B N 1
ATOM 2094 C CA . GLU B 2 77 ? 0.780 84.203 133.487 1.00 82.05 78 GLU B CA 1
ATOM 2095 C C . GLU B 2 77 ? 0.435 85.471 134.259 1.00 81.50 78 GLU B C 1
ATOM 2096 O O . GLU B 2 77 ? 0.162 86.515 133.668 1.00 81.56 78 GLU B O 1
ATOM 2102 N N . LYS B 2 82 ? -2.582 86.733 128.436 1.00 91.82 83 LYS B N 1
ATOM 2103 C CA . LYS B 2 82 ? -3.183 86.268 127.180 1.00 91.86 83 LYS B CA 1
ATOM 2104 C C . LYS B 2 82 ? -2.112 85.367 126.413 1.00 90.37 83 LYS B C 1
ATOM 2105 O O . LYS B 2 82 ? -1.057 85.126 126.994 1.00 92.27 83 LYS B O 1
ATOM 2111 N N . PRO B 2 83 ? -2.379 84.847 125.168 1.00 87.77 84 PRO B N 1
ATOM 2112 C CA . PRO B 2 83 ? -1.703 83.971 124.158 1.00 84.59 84 PRO B CA 1
ATOM 2113 C C . PRO B 2 83 ? -0.206 83.790 123.769 1.00 81.24 84 PRO B C 1
ATOM 2114 O O . PRO B 2 83 ? 0.581 84.740 123.699 1.00 81.27 84 PRO B O 1
ATOM 2118 N N . LEU B 2 84 ? 0.061 82.521 123.404 1.00 76.47 85 LEU B N 1
ATOM 2119 C CA . LEU B 2 84 ? 1.336 81.853 123.035 1.00 71.55 85 LEU B CA 1
ATOM 2120 C C . LEU B 2 84 ? 1.859 81.709 121.569 1.00 68.68 85 LEU B C 1
ATOM 2121 O O . LEU B 2 84 ? 1.289 80.949 120.770 1.00 67.54 85 LEU B O 1
ATOM 2126 N N . ASN B 2 85 ? 2.973 82.377 121.239 1.00 64.27 86 ASN B N 1
ATOM 2127 C CA . ASN B 2 85 ? 3.555 82.291 119.884 1.00 60.97 86 ASN B CA 1
ATOM 2128 C C . ASN B 2 85 ? 5.052 82.661 119.774 1.00 58.16 86 ASN B C 1
ATOM 2129 O O . ASN B 2 85 ? 5.725 82.827 120.782 1.00 58.40 86 ASN B O 1
ATOM 2134 N N . PHE B 2 86 ? 5.578 82.786 118.557 1.00 54.65 87 PHE B N 1
ATOM 2135 C CA . PHE B 2 86 ? 7.001 83.093 118.393 1.00 51.74 87 PHE B CA 1
ATOM 2136 C C . PHE B 2 86 ? 7.482 84.337 119.135 1.00 51.20 87 PHE B C 1
ATOM 2137 O O . PHE B 2 86 ? 8.624 84.392 119.599 1.00 48.98 87 PHE B O 1
ATOM 2145 N N . ARG B 2 87 ? 6.609 85.329 119.263 1.00 52.10 88 ARG B N 1
ATOM 2146 C CA . ARG B 2 87 ? 6.960 86.565 119.954 1.00 52.75 88 ARG B CA 1
ATOM 2147 C C . ARG B 2 87 ? 7.353 86.316 121.412 1.00 52.74 88 ARG B C 1
ATOM 2148 O O . ARG B 2 87 ? 8.160 87.055 121.973 1.00 51.89 88 ARG B O 1
ATOM 2156 N N . ILE B 2 88 ? 6.796 85.267 122.014 1.00 51.76 89 ILE B N 1
ATOM 2157 C CA . ILE B 2 88 ? 7.111 84.917 123.402 1.00 52.45 89 ILE B CA 1
ATOM 2158 C C . ILE B 2 88 ? 8.611 84.861 123.676 1.00 50.35 89 ILE B C 1
ATOM 2159 O O . ILE B 2 88 ? 9.041 85.026 124.815 1.00 49.82 89 ILE B O 1
ATOM 2164 N N . LEU B 2 89 ? 9.401 84.596 122.640 1.00 48.77 90 LEU B N 1
ATOM 2165 C CA . LEU B 2 89 ? 10.842 84.503 122.804 1.00 47.27 90 LEU B CA 1
ATOM 2166 C C . LEU B 2 89 ? 11.485 85.851 123.028 1.00 47.96 90 LEU B C 1
ATOM 2167 O O . LEU B 2 89 ? 12.633 85.931 123.459 1.00 43.44 90 LEU B O 1
ATOM 2172 N N . LYS B 2 90 ? 10.733 86.911 122.739 1.00 51.67 91 LYS B N 1
ATOM 2173 C CA . LYS B 2 90 ? 11.232 88.271 122.915 1.00 56.39 91 LYS B CA 1
ATOM 2174 C C . LYS B 2 90 ? 11.193 88.640 124.400 1.00 58.33 91 LYS B C 1
ATOM 2175 O O . LYS B 2 90 ? 12.018 89.425 124.875 1.00 57.99 91 LYS B O 1
ATOM 2181 N N . SER B 2 91 ? 10.235 88.068 125.128 1.00 60.20 92 SER B N 1
ATOM 2182 C CA . SER B 2 91 ? 10.095 88.359 126.555 1.00 63.22 92 SER B CA 1
ATOM 2183 C C . SER B 2 91 ? 11.148 87.650 127.399 1.00 64.64 92 SER B C 1
ATOM 2184 O O . SER B 2 91 ? 10.917 87.350 128.571 1.00 64.54 92 SER B O 1
ATOM 2187 N N . PHE B 2 92 ? 12.307 87.398 126.797 1.00 66.53 93 PHE B N 1
ATOM 2188 C CA . PHE B 2 92 ? 13.409 86.718 127.477 1.00 67.70 93 PHE B CA 1
ATOM 2189 C C . PHE B 2 92 ? 14.723 87.495 127.347 1.00 69.23 93 PHE B C 1
ATOM 2190 O O . PHE B 2 92 ? 15.478 87.318 126.383 1.00 70.46 93 PHE B O 1
ATOM 2198 N N . GLU B 2 158 ? 7.063 54.786 140.363 1.00 57.73 159 GLU B N 1
ATOM 2199 C CA . GLU B 2 158 ? 7.410 56.051 139.722 1.00 55.80 159 GLU B CA 1
ATOM 2200 C C . GLU B 2 158 ? 8.259 55.848 138.467 1.00 52.29 159 GLU B C 1
ATOM 2201 O O . GLU B 2 158 ? 9.486 55.954 138.507 1.00 51.08 159 GLU B O 1
ATOM 2207 N N . SER B 2 159 ? 7.603 55.542 137.356 1.00 47.35 160 SER B N 1
ATOM 2208 C CA . SER B 2 159 ? 8.313 55.363 136.101 1.00 43.74 160 SER B CA 1
ATOM 2209 C C . SER B 2 159 ? 8.923 56.683 135.658 1.00 42.05 160 SER B C 1
ATOM 2210 O O . SER B 2 159 ? 8.434 57.755 136.002 1.00 40.05 160 SER B O 1
ATOM 2213 N N . CYS B 2 160 ? 10.003 56.602 134.900 1.00 39.43 161 CYS B N 1
ATOM 2214 C CA . CYS B 2 160 ? 10.594 57.811 134.376 1.00 38.95 161 CYS B CA 1
ATOM 2215 C C . CYS B 2 160 ? 9.674 58.187 133.210 1.00 38.69 161 CYS B C 1
ATOM 2216 O O . CYS B 2 160 ? 8.824 57.390 132.786 1.00 39.01 161 CYS B O 1
ATOM 2219 N N . SER B 2 161 ? 9.827 59.403 132.707 1.00 36.89 162 SER B N 1
ATOM 2220 C CA . SER B 2 161 ? 9.035 59.851 131.573 1.00 36.00 162 SER B CA 1
ATOM 2221 C C . SER B 2 161 ? 9.739 59.313 130.321 1.00 33.80 162 SER B C 1
ATOM 2222 O O . SER B 2 161 ? 10.748 58.621 130.405 1.00 34.02 162 SER B O 1
ATOM 2225 N N . PRO B 2 162 ? 9.177 59.586 129.148 1.00 31.35 163 PRO B N 1
ATOM 2226 C CA . PRO B 2 162 ? 9.819 59.117 127.918 1.00 30.34 163 PRO B CA 1
ATOM 2227 C C . PRO B 2 162 ? 11.014 60.026 127.622 1.00 29.03 163 PRO B C 1
ATOM 2228 O O . PRO B 2 162 ? 10.930 61.223 127.853 1.00 33.85 163 PRO B O 1
ATOM 2232 N N . TRP B 2 163 ? 12.122 59.478 127.130 1.00 26.97 164 TRP B N 1
ATOM 2233 C CA . TRP B 2 163 ? 13.280 60.306 126.777 1.00 25.80 164 TRP B CA 1
ATOM 2234 C C . TRP B 2 163 ? 13.925 59.770 125.528 1.00 24.09 164 TRP B C 1
ATOM 2235 O O . TRP B 2 163 ? 13.919 58.567 125.283 1.00 24.40 164 TRP B O 1
ATOM 2246 N N . SER B 2 164 ? 14.508 60.668 124.751 1.00 21.91 165 SER B N 1
ATOM 2247 C CA . SER B 2 164 ? 15.267 60.254 123.583 1.00 22.24 165 SER B CA 1
ATOM 2248 C C . SER B 2 164 ? 16.696 60.106 124.124 1.00 23.94 165 SER B C 1
ATOM 2249 O O . SER B 2 164 ? 17.202 60.975 124.853 1.00 24.31 165 SER B O 1
ATOM 2252 N N . LEU B 2 165 ? 17.345 59.005 123.790 1.00 23.27 166 LEU B N 1
ATOM 2253 C CA . LEU B 2 165 ? 18.692 58.782 124.255 1.00 23.32 166 LEU B CA 1
ATOM 2254 C C . LEU B 2 165 ? 19.600 58.797 123.036 1.00 24.50 166 LEU B C 1
ATOM 2255 O O . LEU B 2 165 ? 19.411 58.020 122.099 1.00 24.43 166 LEU B O 1
ATOM 2260 N N . GLN B 2 166 ? 20.607 59.672 123.062 1.00 27.10 167 GLN B N 1
ATOM 2261 C CA . GLN B 2 166 ? 21.518 59.808 121.938 1.00 27.37 167 GLN B CA 1
ATOM 2262 C C . GLN B 2 166 ? 22.991 59.825 122.279 1.00 28.53 167 GLN B C 1
ATOM 2263 O O . GLN B 2 166 ? 23.401 60.323 123.320 1.00 30.10 167 GLN B O 1
ATOM 2269 N N . ILE B 2 167 ? 23.783 59.267 121.374 1.00 29.43 168 ILE B N 1
ATOM 2270 C CA . ILE B 2 167 ? 25.225 59.239 121.504 1.00 30.31 168 ILE B CA 1
ATOM 2271 C C . ILE B 2 167 ? 25.707 59.648 120.133 1.00 31.70 168 ILE B C 1
ATOM 2272 O O . ILE B 2 167 ? 25.394 58.995 119.134 1.00 35.18 168 ILE B O 1
ATOM 2277 N N . SER B 2 168 ? 26.467 60.725 120.078 1.00 33.02 169 SER B N 1
ATOM 2278 C CA . SER B 2 168 ? 26.953 61.220 118.800 1.00 38.49 169 SER B CA 1
ATOM 2279 C C . SER B 2 168 ? 28.474 61.212 118.695 1.00 39.50 169 SER B C 1
ATOM 2280 O O . SER B 2 168 ? 29.171 61.198 119.695 1.00 40.87 169 SER B O 1
ATOM 2283 N N . ASP B 2 169 ? 28.972 61.208 117.467 1.00 44.28 170 ASP B N 1
ATOM 2284 C CA . ASP B 2 169 ? 30.401 61.258 117.209 1.00 48.50 170 ASP B CA 1
ATOM 2285 C C . ASP B 2 169 ? 30.613 61.898 115.837 1.00 50.94 170 ASP B C 1
ATOM 2286 O O . ASP B 2 169 ? 29.688 61.959 115.023 1.00 49.29 170 ASP B O 1
ATOM 2291 N N . ILE B 2 170 ? 31.824 62.386 115.578 1.00 54.88 171 ILE B N 1
ATOM 2292 C CA . ILE B 2 170 ? 32.115 63.020 114.296 1.00 57.14 171 ILE B CA 1
ATOM 2293 C C . ILE B 2 170 ? 32.429 62.016 113.178 1.00 57.96 171 ILE B C 1
ATOM 2294 O O . ILE B 2 170 ? 33.500 61.403 113.144 1.00 59.09 171 ILE B O 1
ATOM 2299 N N . ARG B 2 177 ? 34.159 69.348 103.634 1.00 67.35 178 ARG B N 1
ATOM 2300 C CA . ARG B 2 177 ? 33.480 69.597 104.903 1.00 65.48 178 ARG B CA 1
ATOM 2301 C C . ARG B 2 177 ? 33.132 71.075 105.112 1.00 62.89 178 ARG B C 1
ATOM 2302 O O . ARG B 2 177 ? 33.665 71.721 106.012 1.00 62.19 178 ARG B O 1
ATOM 2310 N N . SER B 2 178 ? 32.249 71.619 104.283 1.00 60.36 179 SER B N 1
ATOM 2311 C CA . SER B 2 178 ? 31.861 73.015 104.453 1.00 57.82 179 SER B CA 1
ATOM 2312 C C . SER B 2 178 ? 30.710 73.093 105.463 1.00 55.27 179 SER B C 1
ATOM 2313 O O . SER B 2 178 ? 30.290 74.172 105.881 1.00 52.60 179 SER B O 1
ATOM 2316 N N . VAL B 2 179 ? 30.208 71.927 105.855 1.00 52.37 180 VAL B N 1
ATOM 2317 C CA . VAL B 2 179 ? 29.150 71.857 106.849 1.00 49.24 180 VAL B CA 1
ATOM 2318 C C . VAL B 2 179 ? 29.621 70.943 107.976 1.00 47.61 180 VAL B C 1
ATOM 2319 O O . VAL B 2 179 ? 30.669 70.303 107.887 1.00 46.40 180 VAL B O 1
ATOM 2323 N N . SER B 2 180 ? 28.856 70.907 109.053 1.00 46.15 181 SER B N 1
ATOM 2324 C CA . SER B 2 180 ? 29.190 70.057 110.180 1.00 44.26 181 SER B CA 1
ATOM 2325 C C . SER B 2 180 ? 28.562 68.697 109.886 1.00 42.57 181 SER B C 1
ATOM 2326 O O . SER B 2 180 ? 27.424 68.619 109.428 1.00 39.69 181 SER B O 1
ATOM 2329 N N . MET B 2 181 ? 29.311 67.625 110.103 1.00 41.39 182 MET B N 1
ATOM 2330 C CA . MET B 2 181 ? 28.758 66.307 109.850 1.00 43.62 182 MET B CA 1
ATOM 2331 C C . MET B 2 181 ? 28.896 65.475 111.114 1.00 41.90 182 MET B C 1
ATOM 2332 O O . MET B 2 181 ? 29.987 65.313 111.653 1.00 41.64 182 MET B O 1
ATOM 2337 N N . GLN B 2 182 ? 27.780 64.950 111.591 1.00 38.51 183 GLN B N 1
ATOM 2338 C CA . GLN B 2 182 ? 27.808 64.185 112.822 1.00 38.57 183 GLN B CA 1
ATOM 2339 C C . GLN B 2 182 ? 26.947 62.915 112.745 1.00 35.91 183 GLN B C 1
ATOM 2340 O O . GLN B 2 182 ? 25.857 62.921 112.174 1.00 34.40 183 GLN B O 1
ATOM 2346 N N . THR B 2 183 ? 27.453 61.824 113.304 1.00 34.50 184 THR B N 1
ATOM 2347 C CA . THR B 2 183 ? 26.713 60.566 113.321 1.00 34.83 184 THR B CA 1
ATOM 2348 C C . THR B 2 183 ? 25.989 60.507 114.650 1.00 33.10 184 THR B C 1
ATOM 2349 O O . THR B 2 183 ? 26.567 60.802 115.694 1.00 33.93 184 THR B O 1
ATOM 2353 N N . ILE B 2 184 ? 24.722 60.133 114.609 1.00 32.79 185 ILE B N 1
ATOM 2354 C CA . ILE B 2 184 ? 23.916 60.057 115.820 1.00 33.21 185 ILE B CA 1
ATOM 2355 C C . ILE B 2 184 ? 23.305 58.667 115.983 1.00 32.99 185 ILE B C 1
ATOM 2356 O O . ILE B 2 184 ? 22.643 58.162 115.076 1.00 32.07 185 ILE B O 1
ATOM 2361 N N . ALA B 2 185 ? 23.538 58.062 117.142 1.00 31.20 186 ALA B N 1
ATOM 2362 C CA . ALA B 2 185 ? 22.991 56.744 117.452 1.00 32.05 186 ALA B CA 1
ATOM 2363 C C . ALA B 2 185 ? 21.884 57.058 118.458 1.00 32.97 186 ALA B C 1
ATOM 2364 O O . ALA B 2 185 ? 22.124 57.706 119.482 1.00 33.81 186 ALA B O 1
ATOM 2366 N N . GLU B 2 186 ? 20.671 56.608 118.168 1.00 31.93 187 GLU B N 1
ATOM 2367 C CA . GLU B 2 186 ? 19.561 56.916 119.036 1.00 30.71 187 GLU B CA 1
ATOM 2368 C C . GLU B 2 186 ? 18.633 55.760 119.350 1.00 28.00 187 GLU B C 1
ATOM 2369 O O . GLU B 2 186 ? 18.452 54.850 118.541 1.00 25.18 187 GLU B O 1
ATOM 2375 N N . THR B 2 187 ? 18.066 55.806 120.551 1.00 24.55 188 THR B N 1
ATOM 2376 C CA . THR B 2 187 ? 17.057 54.850 120.950 1.00 24.20 188 THR B CA 1
ATOM 2377 C C . THR B 2 187 ? 16.121 55.651 121.840 1.00 22.87 188 THR B C 1
ATOM 2378 O O . THR B 2 187 ? 16.499 56.698 122.331 1.00 22.40 188 THR B O 1
ATOM 2382 N N . ILE B 2 188 ? 14.898 55.168 122.016 1.00 22.83 189 ILE B N 1
ATOM 2383 C CA . ILE B 2 188 ? 13.884 55.824 122.826 1.00 17.93 189 ILE B CA 1
ATOM 2384 C C . ILE B 2 188 ? 13.618 55.086 124.142 1.00 20.45 189 ILE B C 1
ATOM 2385 O O . ILE B 2 188 ? 13.452 53.871 124.154 1.00 21.78 189 ILE B O 1
ATOM 2390 N N . ILE B 2 189 ? 13.610 55.814 125.256 1.00 20.45 190 ILE B N 1
ATOM 2391 C CA . ILE B 2 189 ? 13.309 55.228 126.547 1.00 19.76 190 ILE B CA 1
ATOM 2392 C C . ILE B 2 189 ? 11.825 55.555 126.782 1.00 24.81 190 ILE B C 1
ATOM 2393 O O . ILE B 2 189 ? 11.432 56.727 126.725 1.00 23.85 190 ILE B O 1
ATOM 2398 N N . LEU B 2 190 ? 11.001 54.539 127.049 1.00 22.83 191 LEU B N 1
ATOM 2399 C CA . LEU B 2 190 ? 9.571 54.774 127.241 1.00 24.16 191 LEU B CA 1
ATOM 2400 C C . LEU B 2 190 ? 9.102 54.830 128.687 1.00 25.42 191 LEU B C 1
ATOM 2401 O O . LEU B 2 190 ? 8.181 55.576 129.008 1.00 27.68 191 LEU B O 1
ATOM 2406 N N . SER B 2 191 ? 9.718 54.037 129.555 1.00 24.86 192 SER B N 1
ATOM 2407 C CA . SER B 2 191 ? 9.326 54.004 130.952 1.00 23.02 192 SER B CA 1
ATOM 2408 C C . SER B 2 191 ? 10.317 53.155 131.722 1.00 23.93 192 SER B C 1
ATOM 2409 O O . SER B 2 191 ? 11.251 52.596 131.152 1.00 25.64 192 SER B O 1
ATOM 2412 N N . SER B 2 192 ? 10.100 53.055 133.024 1.00 25.82 193 SER B N 1
ATOM 2413 C CA . SER B 2 192 ? 10.964 52.277 133.889 1.00 27.18 193 SER B CA 1
ATOM 2414 C C . SER B 2 192 ? 10.131 51.773 135.087 1.00 29.54 193 SER B C 1
ATOM 2415 O O . SER B 2 192 ? 8.955 52.145 135.256 1.00 28.22 193 SER B O 1
ATOM 2418 N N . ALA B 2 193 ? 10.748 50.942 135.922 1.00 29.73 194 ALA B N 1
ATOM 2419 C CA . ALA B 2 193 ? 10.066 50.386 137.083 1.00 31.77 194 ALA B CA 1
ATOM 2420 C C . ALA B 2 193 ? 11.068 49.706 137.993 1.00 33.53 194 ALA B C 1
ATOM 2421 O O . ALA B 2 193 ? 12.191 49.400 137.578 1.00 33.11 194 ALA B O 1
ATOM 2423 N N . GLY B 2 194 ? 10.658 49.471 139.236 1.00 35.64 195 GLY B N 1
ATOM 2424 C CA . GLY B 2 194 ? 11.535 48.818 140.184 1.00 39.07 195 GLY B CA 1
ATOM 2425 C C . GLY B 2 194 ? 11.969 49.758 141.286 1.00 44.32 195 GLY B C 1
ATOM 2426 O O . GLY B 2 194 ? 11.430 50.861 141.420 1.00 45.53 195 GLY B O 1
ATOM 2427 N N . LYS B 2 195 ? 12.957 49.330 142.063 1.00 46.58 196 LYS B N 1
ATOM 2428 C CA . LYS B 2 195 ? 13.456 50.119 143.177 1.00 50.75 196 LYS B CA 1
ATOM 2429 C C . LYS B 2 195 ? 14.061 51.453 142.769 1.00 50.13 196 LYS B C 1
ATOM 2430 O O . LYS B 2 195 ? 13.701 52.498 143.317 1.00 51.43 196 LYS B O 1
ATOM 2436 N N . ASN B 2 196 ? 14.975 51.407 141.807 1.00 47.95 197 ASN B N 1
ATOM 2437 C CA . ASN B 2 196 ? 15.662 52.597 141.322 1.00 46.50 197 ASN B CA 1
ATOM 2438 C C . ASN B 2 196 ? 15.284 52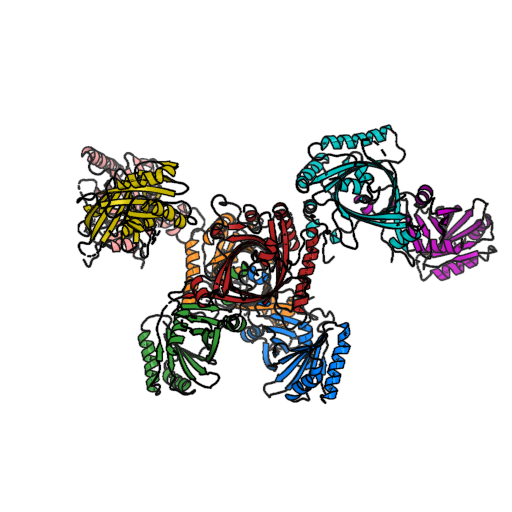.870 139.867 1.00 43.85 197 ASN B C 1
ATOM 2439 O O . ASN B 2 196 ? 16.049 52.618 138.934 1.00 43.28 197 ASN B O 1
ATOM 2444 N N . SER B 2 197 ? 14.090 53.407 139.694 1.00 40.71 198 SER B N 1
ATOM 2445 C CA . SER B 2 197 ? 13.564 53.689 138.374 1.00 37.96 198 SER B CA 1
ATOM 2446 C C . SER B 2 197 ? 13.747 55.113 137.863 1.00 34.93 198 SER B C 1
ATOM 2447 O O . SER B 2 197 ? 13.349 55.402 136.747 1.00 34.38 198 SER B O 1
ATOM 2450 N N . SER B 2 198 ? 14.308 56.012 138.658 1.00 32.70 199 SER B N 1
ATOM 2451 C CA . SER B 2 198 ? 14.477 57.372 138.163 1.00 34.26 199 SER B CA 1
ATOM 2452 C C . SER B 2 198 ? 15.472 57.283 137.005 1.00 35.28 199 SER B C 1
ATOM 2453 O O . SER B 2 198 ? 16.329 56.385 136.977 1.00 34.71 199 SER B O 1
ATOM 2456 N N . VAL B 2 199 ? 15.349 58.193 136.043 1.00 35.47 200 VAL B N 1
ATOM 2457 C CA . VAL B 2 199 ? 16.233 58.187 134.882 1.00 35.43 200 VAL B CA 1
ATOM 2458 C C . VAL B 2 199 ? 17.685 58.297 135.361 1.00 35.27 200 VAL B C 1
ATOM 2459 O O . VAL B 2 199 ? 18.606 57.697 134.791 1.00 34.75 200 VAL B O 1
ATOM 2463 N N . SER B 2 200 ? 17.876 59.031 136.450 1.00 35.41 201 SER B N 1
ATOM 2464 C CA . SER B 2 200 ? 19.205 59.213 137.029 1.00 36.66 201 SER B CA 1
ATOM 2465 C C . SER B 2 200 ? 19.809 57.883 137.550 1.00 34.68 201 SER B C 1
ATOM 2466 O O . SER B 2 200 ? 21.002 57.631 137.377 1.00 33.73 201 SER B O 1
ATOM 2469 N N . SER B 2 201 ? 18.994 57.043 138.188 1.00 33.65 202 SER B N 1
ATOM 2470 C CA . SER B 2 201 ? 19.465 55.743 138.682 1.00 33.47 202 SER B CA 1
ATOM 2471 C C . SER B 2 201 ? 19.739 54.822 137.498 1.00 32.40 202 SER B C 1
ATOM 2472 O O . SER B 2 201 ? 20.696 54.054 137.492 1.00 31.39 202 SER B O 1
ATOM 2475 N N . LEU B 2 202 ? 18.872 54.885 136.497 1.00 30.77 203 LEU B N 1
ATOM 2476 C CA . LEU B 2 202 ? 19.046 54.059 135.303 1.00 29.46 203 LEU B CA 1
ATOM 2477 C C . LEU B 2 202 ? 20.389 54.345 134.634 1.00 28.26 203 LEU B C 1
ATOM 2478 O O . LEU B 2 202 ? 21.059 53.423 134.169 1.00 29.30 203 LEU B O 1
ATOM 2483 N N . MET B 2 203 ? 20.788 55.617 134.600 1.00 28.75 204 MET B N 1
ATOM 2484 C CA . MET B 2 203 ? 22.063 56.002 133.991 1.00 29.04 204 MET B CA 1
ATOM 2485 C C . MET B 2 203 ? 23.243 55.549 134.868 1.00 29.46 204 MET B C 1
ATOM 2486 O O . MET B 2 203 ? 24.256 55.066 134.353 1.00 30.27 204 MET B O 1
ATOM 2491 N N . ASN B 2 204 ? 23.118 55.703 136.185 1.00 29.61 205 ASN B N 1
ATOM 2492 C CA . ASN B 2 204 ? 24.180 55.256 137.101 1.00 29.73 205 ASN B CA 1
ATOM 2493 C C . ASN B 2 204 ? 24.319 53.731 136.884 1.00 29.13 205 ASN B C 1
ATOM 2494 O O . ASN B 2 204 ? 25.429 53.195 136.818 1.00 29.63 205 ASN B O 1
ATOM 2499 N N . GLY B 2 205 ? 23.184 53.049 136.745 1.00 27.42 206 GLY B N 1
ATOM 2500 C CA . GLY B 2 205 ? 23.194 51.616 136.502 1.00 26.59 206 GLY B CA 1
ATOM 2501 C C . GLY B 2 205 ? 24.014 51.232 135.281 1.00 29.05 206 GLY B C 1
ATOM 2502 O O . GLY B 2 205 ? 24.617 50.166 135.255 1.00 29.30 206 GLY B O 1
ATOM 2503 N N . LEU B 2 206 ? 24.042 52.095 134.265 1.00 29.11 207 LEU B N 1
ATOM 2504 C CA . LEU B 2 206 ? 24.807 51.811 133.058 1.00 28.05 207 LEU B CA 1
ATOM 2505 C C . LEU B 2 206 ? 26.259 52.239 133.185 1.00 29.06 207 LEU B C 1
ATOM 2506 O O . LEU B 2 206 ? 27.049 51.998 132.277 1.00 27.68 207 LEU B O 1
ATOM 2511 N N . GLY B 2 207 ? 26.604 52.885 134.300 1.00 29.83 208 GLY B N 1
ATOM 2512 C CA . GLY B 2 207 ? 27.977 53.323 134.513 1.00 29.57 208 GLY B CA 1
ATOM 2513 C C . GLY B 2 207 ? 28.207 54.781 134.147 1.00 31.43 208 GLY B C 1
ATOM 2514 O O . GLY B 2 207 ? 29.347 55.202 133.919 1.00 31.17 208 GLY B O 1
ATOM 2515 N N . TYR B 2 208 ? 27.128 55.560 134.101 1.00 29.11 209 TYR B N 1
ATOM 2516 C CA . TYR B 2 208 ? 27.223 56.968 133.734 1.00 29.16 209 TYR B CA 1
ATOM 2517 C C . TYR B 2 208 ? 26.831 57.920 134.849 1.00 29.26 209 TYR B C 1
ATOM 2518 O O . TYR B 2 208 ? 26.048 57.565 135.719 1.00 28.16 209 TYR B O 1
ATOM 2527 N N . VAL B 2 209 ? 27.370 59.135 134.815 1.00 28.56 210 VAL B N 1
ATOM 2528 C CA . VAL B 2 209 ? 27.013 60.107 135.837 1.00 30.55 210 VAL B CA 1
ATOM 2529 C C . VAL B 2 209 ? 26.588 61.410 135.197 1.00 29.84 210 VAL B C 1
ATOM 2530 O O . VAL B 2 209 ? 27.015 61.741 134.084 1.00 28.55 210 VAL B O 1
ATOM 2534 N N . PHE B 2 210 ? 25.744 62.145 135.911 1.00 29.60 211 PHE B N 1
ATOM 2535 C CA . PHE B 2 210 ? 25.254 63.425 135.432 1.00 32.03 211 PHE B CA 1
ATOM 2536 C C . PHE B 2 210 ? 26.414 64.386 135.189 1.00 32.90 211 PHE B C 1
ATOM 2537 O O . PHE B 2 210 ? 27.328 64.476 135.994 1.00 33.25 211 PHE B O 1
ATOM 2545 N N . GLU B 2 211 ? 26.385 65.083 134.061 1.00 33.53 212 GLU B N 1
ATOM 2546 C CA . GLU B 2 211 ? 27.440 66.024 133.752 1.00 35.61 212 GLU B CA 1
ATOM 2547 C C . GLU B 2 211 ? 26.948 67.456 133.518 1.00 38.04 212 GLU B C 1
ATOM 2548 O O . GLU B 2 211 ? 27.491 68.389 134.081 1.00 39.49 212 GLU B O 1
ATOM 2554 N N . PHE B 2 212 ? 25.916 67.624 132.697 1.00 36.96 213 PHE B N 1
ATOM 2555 C CA . PHE B 2 212 ? 25.429 68.957 132.346 1.00 36.37 213 PHE B CA 1
ATOM 2556 C C . PHE B 2 212 ? 23.946 68.919 131.936 1.00 34.86 213 PHE B C 1
ATOM 2557 O O . PHE B 2 212 ? 23.434 67.889 131.502 1.00 32.94 213 PHE B O 1
ATOM 2565 N N . GLN B 2 213 ? 23.274 70.057 132.052 1.00 32.36 214 GLN B N 1
ATOM 2566 C CA . GLN B 2 213 ? 21.867 70.149 131.695 1.00 30.57 214 GLN B CA 1
ATOM 2567 C C . GLN B 2 213 ? 21.536 71.511 131.076 1.00 29.77 214 GLN B C 1
ATOM 2568 O O . GLN B 2 213 ? 21.956 72.544 131.585 1.00 30.46 214 GLN B O 1
ATOM 2574 N N . TYR B 2 214 ? 20.780 71.504 129.980 1.00 27.79 215 TYR B N 1
ATOM 2575 C CA . TYR B 2 214 ? 20.374 72.731 129.328 1.00 27.20 215 TYR B CA 1
ATOM 2576 C C . TYR B 2 214 ? 18.962 72.641 128.788 1.00 29.35 215 TYR B C 1
ATOM 2577 O O . TYR B 2 214 ? 18.405 71.547 128.646 1.00 30.68 215 TYR B O 1
ATOM 2586 N N . LEU B 2 215 ? 18.395 73.811 128.489 1.00 27.67 216 LEU B N 1
ATOM 2587 C CA . LEU B 2 215 ? 17.045 73.929 127.989 1.00 26.45 216 LEU B CA 1
ATOM 2588 C C . LEU B 2 215 ? 17.020 74.806 126.751 1.00 28.38 216 LEU B C 1
ATOM 2589 O O . LEU B 2 215 ? 17.660 75.855 126.719 1.00 28.09 216 LEU B O 1
ATOM 2594 N N . THR B 2 216 ? 16.292 74.384 125.723 1.00 27.23 217 THR B N 1
ATOM 2595 C CA . THR B 2 216 ? 16.179 75.210 124.539 1.00 27.26 217 THR B CA 1
ATOM 2596 C C . THR B 2 216 ? 14.715 75.544 124.306 1.00 27.56 217 THR B C 1
ATOM 2597 O O . THR B 2 216 ? 13.827 74.730 124.553 1.00 29.32 217 THR B O 1
ATOM 2601 N N . ILE B 2 217 ? 14.481 76.774 123.866 1.00 27.39 218 ILE B N 1
ATOM 2602 C CA . ILE B 2 217 ? 13.159 77.272 123.531 1.00 27.11 218 ILE B CA 1
ATOM 2603 C C . ILE B 2 217 ? 13.353 78.006 122.206 1.00 25.48 218 ILE B C 1
ATOM 2604 O O . ILE B 2 217 ? 14.251 78.831 122.075 1.00 25.55 218 ILE B O 1
ATOM 2609 N N . GLY B 2 218 ? 12.543 77.677 121.212 1.00 25.86 219 GLY B N 1
ATOM 2610 C CA . GLY B 2 218 ? 12.684 78.322 119.923 1.00 24.43 219 GLY B CA 1
ATOM 2611 C C . GLY B 2 218 ? 11.520 78.066 118.988 1.00 24.58 219 GLY B C 1
ATOM 2612 O O . GLY B 2 218 ? 10.426 77.675 119.411 1.00 24.60 219 GLY B O 1
ATOM 2613 N N . VAL B 2 219 ? 11.746 78.343 117.713 1.00 22.82 220 VAL B N 1
ATOM 2614 C CA . VAL B 2 219 ? 10.741 78.102 116.694 1.00 25.93 220 VAL B CA 1
ATOM 2615 C C . VAL B 2 219 ? 11.461 77.370 115.584 1.00 25.24 220 VAL B C 1
ATOM 2616 O O . VAL B 2 219 ? 12.659 77.576 115.362 1.00 26.80 220 VAL B O 1
ATOM 2620 N N . LYS B 2 220 ? 10.762 76.484 114.904 1.00 24.50 221 LYS B N 1
ATOM 2621 C CA . LYS B 2 220 ? 11.419 75.769 113.828 1.00 26.66 221 LYS B CA 1
ATOM 2622 C C . LYS B 2 220 ? 10.636 75.942 112.551 1.00 23.87 221 LYS B C 1
ATOM 2623 O O . LYS B 2 220 ? 9.443 76.234 112.575 1.00 25.26 221 LYS B O 1
ATOM 2629 N N . PHE B 2 221 ? 11.325 75.787 111.433 1.00 23.53 222 PHE B N 1
ATOM 2630 C CA . PHE B 2 221 ? 10.682 75.875 110.142 1.00 25.13 222 PHE B CA 1
ATOM 2631 C C . PHE B 2 221 ? 11.014 74.628 109.354 1.00 25.76 222 PHE B C 1
ATOM 2632 O O . PHE B 2 221 ? 12.146 74.131 109.390 1.00 24.20 222 PHE B O 1
ATOM 2640 N N . PHE B 2 222 ? 10.016 74.122 108.652 1.00 27.19 223 PHE B N 1
ATOM 2641 C CA . PHE B 2 222 ? 10.211 72.982 107.794 1.00 30.78 223 PHE B CA 1
ATOM 2642 C C . PHE B 2 222 ? 10.462 73.534 106.401 1.00 33.46 223 PHE B C 1
ATOM 2643 O O . PHE B 2 222 ? 9.697 74.355 105.906 1.00 32.04 223 PHE B O 1
ATOM 2651 N N . MET B 2 223 ? 11.560 73.117 105.784 1.00 38.12 224 MET B N 1
ATOM 2652 C CA . MET B 2 223 ? 11.864 73.546 104.425 1.00 41.62 224 MET B CA 1
ATOM 2653 C C . MET B 2 223 ? 11.979 72.308 103.532 1.00 43.60 224 MET B C 1
ATOM 2654 O O . MET B 2 223 ? 11.775 71.191 104.003 1.00 44.01 224 MET B O 1
ATOM 2659 N N . LYS B 2 224 ? 12.287 72.496 102.251 1.00 47.27 225 LYS B N 1
ATOM 2660 C CA . LYS B 2 224 ? 12.404 71.374 101.314 1.00 48.72 225 LYS B CA 1
ATOM 2661 C C . LYS B 2 224 ? 13.664 70.530 101.479 1.00 47.49 225 LYS B C 1
ATOM 2662 O O . LYS B 2 224 ? 14.695 71.027 101.926 1.00 47.16 225 LYS B O 1
ATOM 2668 N N . HIS B 2 225 ? 13.559 69.248 101.125 1.00 45.96 226 HIS B N 1
ATOM 2669 C CA . HIS B 2 225 ? 14.676 68.307 101.198 1.00 44.54 226 HIS B CA 1
ATOM 2670 C C . HIS B 2 225 ? 15.071 67.916 102.623 1.00 42.83 226 HIS B C 1
ATOM 2671 O O . HIS B 2 225 ? 16.233 67.611 102.899 1.00 40.91 226 HIS B O 1
ATOM 2678 N N . GLY B 2 226 ? 14.102 67.926 103.528 1.00 40.30 227 GLY B N 1
ATOM 2679 C CA . GLY B 2 226 ? 14.392 67.556 104.897 1.00 37.70 227 GLY B CA 1
ATOM 2680 C C . GLY B 2 226 ? 15.071 68.647 105.708 1.00 35.39 227 GLY B C 1
ATOM 2681 O O . GLY B 2 226 ? 15.334 68.463 106.897 1.00 33.75 227 GLY B O 1
ATOM 2682 N N . LEU B 2 227 ? 15.344 69.781 105.072 1.00 33.30 228 LEU B N 1
ATOM 2683 C CA . LEU B 2 227 ? 15.999 70.888 105.749 1.00 32.23 228 LEU B CA 1
ATOM 2684 C C . LEU B 2 227 ? 15.129 71.417 106.892 1.00 31.37 228 LEU B C 1
ATOM 2685 O O . LEU B 2 227 ? 13.935 71.664 106.734 1.00 30.90 228 LEU B O 1
ATOM 2690 N N . ILE B 2 228 ? 15.743 71.570 108.055 1.00 31.04 229 ILE B N 1
ATOM 2691 C CA . ILE B 2 228 ? 15.033 72.038 109.227 1.00 30.73 229 ILE B CA 1
ATOM 2692 C C . ILE B 2 228 ? 15.807 73.191 109.859 1.00 30.92 229 ILE B C 1
ATOM 2693 O O . ILE B 2 228 ? 17.032 73.109 110.011 1.00 30.22 229 ILE B O 1
ATOM 2698 N N . LEU B 2 229 ? 15.091 74.264 110.192 1.00 30.60 230 LEU B N 1
ATOM 2699 C CA . LEU B 2 229 ? 15.685 75.438 110.842 1.00 31.83 230 LEU B CA 1
ATOM 2700 C C . LEU B 2 229 ? 15.178 75.639 112.264 1.00 30.44 230 LEU B C 1
ATOM 2701 O O . LEU B 2 229 ? 13.969 75.610 112.521 1.00 26.96 230 LEU B O 1
ATOM 2706 N N . GLU B 2 230 ? 16.114 75.842 113.181 1.00 30.05 231 GLU B N 1
ATOM 2707 C CA . GLU B 2 230 ? 15.776 76.070 114.571 1.00 31.42 231 GLU B CA 1
ATOM 2708 C C . GLU B 2 230 ? 16.385 77.394 115.037 1.00 30.73 231 GLU B C 1
ATOM 2709 O O . GLU B 2 230 ? 17.602 77.552 115.064 1.00 30.83 231 GLU B O 1
ATOM 2715 N N . LEU B 2 231 ? 15.529 78.340 115.406 1.00 28.89 232 LEU B N 1
ATOM 2716 C CA . LEU B 2 231 ? 15.967 79.642 115.897 1.00 25.30 232 LEU B CA 1
ATOM 2717 C C . LEU B 2 231 ? 15.647 79.589 117.388 1.00 24.75 232 LEU B C 1
ATOM 2718 O O . LEU B 2 231 ? 14.478 79.586 117.789 1.00 23.66 232 LEU B O 1
ATOM 2723 N N . GLN B 2 232 ? 16.680 79.606 118.222 1.00 25.76 233 GLN B N 1
ATOM 2724 C CA . GLN B 2 232 ? 16.451 79.385 119.638 1.00 26.21 233 GLN B CA 1
ATOM 2725 C C . GLN B 2 232 ? 17.310 80.162 120.610 1.00 27.13 233 GLN B C 1
ATOM 2726 O O . GLN B 2 232 ? 18.294 80.771 120.238 1.00 27.73 233 GLN B O 1
ATOM 2732 N N . LYS B 2 233 ? 16.914 80.090 121.876 1.00 27.01 234 LYS B N 1
ATOM 2733 C CA . LYS B 2 233 ? 17.651 80.678 122.972 1.00 28.47 234 LYS B CA 1
ATOM 2734 C C . LYS B 2 233 ? 17.934 79.438 123.842 1.00 29.49 234 LYS B C 1
ATOM 2735 O O . LYS B 2 233 ? 17.128 78.495 123.877 1.00 25.60 234 LYS B O 1
ATOM 2741 N N . ILE B 2 234 ? 19.075 79.437 124.525 1.00 28.92 235 ILE B N 1
ATOM 2742 C CA . ILE B 2 234 ? 19.478 78.305 125.332 1.00 28.76 235 ILE B CA 1
ATOM 2743 C C . ILE B 2 234 ? 19.841 78.702 126.752 1.00 32.46 235 ILE B C 1
ATOM 2744 O O . ILE B 2 234 ? 20.439 79.767 126.977 1.00 33.16 235 ILE B O 1
ATOM 2749 N N . TRP B 2 235 ? 19.450 77.856 127.705 1.00 31.58 236 TRP B N 1
ATOM 2750 C CA . TRP B 2 235 ? 19.737 78.078 129.117 1.00 33.23 236 TRP B CA 1
ATOM 2751 C C . TRP B 2 235 ? 20.453 76.874 129.729 1.00 35.30 236 TRP B C 1
ATOM 2752 O O . TRP B 2 235 ? 20.067 75.728 129.494 1.00 35.24 236 TRP B O 1
ATOM 2763 N N . GLN B 2 236 ? 21.493 77.120 130.514 1.00 35.37 237 GLN B N 1
ATOM 2764 C CA . GLN B 2 236 ? 22.139 76.019 131.179 1.00 38.57 237 GLN B CA 1
ATOM 2765 C C . GLN B 2 236 ? 21.463 76.021 132.548 1.00 39.82 237 GLN B C 1
ATOM 2766 O O . GLN B 2 236 ? 21.314 77.078 133.186 1.00 36.29 237 GLN B O 1
ATOM 2772 N N . ILE B 2 237 ? 21.000 74.847 132.964 1.00 41.32 238 ILE B N 1
ATOM 2773 C CA . ILE B 2 237 ? 20.344 74.700 134.253 1.00 43.31 238 ILE B CA 1
ATOM 2774 C C . ILE B 2 237 ? 21.423 74.176 135.179 1.00 45.80 238 ILE B C 1
ATOM 2775 O O . ILE B 2 237 ? 21.888 73.052 135.021 1.00 47.64 238 ILE B O 1
ATOM 2780 N N . GLU B 2 238 ? 21.860 75.002 136.117 1.00 48.65 239 GLU B N 1
ATOM 2781 C CA . GLU B 2 238 ? 22.903 74.579 137.038 1.00 52.56 239 GLU B CA 1
ATOM 2782 C C . GLU B 2 238 ? 22.367 74.589 138.460 1.00 54.40 239 GLU B C 1
ATOM 2783 O O . GLU B 2 238 ? 21.367 75.237 138.753 1.00 53.91 239 GLU B O 1
ATOM 2789 N N . GLU B 2 239 ? 23.033 73.859 139.342 1.00 58.91 240 GLU B N 1
ATOM 2790 C CA . GLU B 2 239 ? 22.608 73.780 140.734 1.00 62.21 240 GLU B CA 1
ATOM 2791 C C . GLU B 2 239 ? 22.524 75.155 141.395 1.00 61.56 240 GLU B C 1
ATOM 2792 O O . GLU B 2 239 ? 21.639 75.404 142.208 1.00 61.49 240 GLU B O 1
ATOM 2798 N N . ALA B 2 240 ? 23.418 76.061 141.017 1.00 61.24 241 ALA B N 1
ATOM 2799 C CA . ALA B 2 240 ? 23.428 77.396 141.609 1.00 59.83 241 ALA B CA 1
ATOM 2800 C C . ALA B 2 240 ? 22.711 78.482 140.814 1.00 58.40 241 ALA B C 1
ATOM 2801 O O . ALA B 2 240 ? 23.013 79.659 140.994 1.00 58.22 241 ALA B O 1
ATOM 2803 N N . GLY B 2 241 ? 21.775 78.096 139.946 1.00 56.49 242 GLY B N 1
ATOM 2804 C CA . GLY B 2 241 ? 21.035 79.072 139.152 1.00 54.02 242 GLY B CA 1
ATOM 2805 C C . GLY B 2 241 ? 21.109 78.852 137.644 1.00 52.66 242 GLY B C 1
ATOM 2806 O O . GLY B 2 241 ? 22.033 78.205 137.162 1.00 53.30 242 GLY B O 1
ATOM 2807 N N . ASN B 2 242 ? 20.142 79.384 136.895 1.00 50.06 243 ASN B N 1
ATOM 2808 C CA . ASN B 2 242 ? 20.136 79.230 135.442 1.00 48.33 243 ASN B CA 1
ATOM 2809 C C . ASN B 2 242 ? 20.755 80.440 134.769 1.00 45.48 243 ASN B C 1
ATOM 2810 O O . ASN B 2 242 ? 20.740 81.531 135.319 1.00 45.75 243 ASN B O 1
ATOM 2815 N N . SER B 2 243 ? 21.292 80.231 133.574 1.00 42.85 244 SER B N 1
ATOM 2816 C CA . SER B 2 243 ? 21.923 81.290 132.806 1.00 40.24 244 SER B CA 1
ATOM 2817 C C . SER B 2 243 ? 21.646 81.107 131.330 1.00 39.35 244 SER B C 1
ATOM 2818 O O . SER B 2 243 ? 21.936 80.046 130.768 1.00 36.47 244 SER B O 1
ATOM 2821 N N . GLN B 2 244 ? 21.111 82.145 130.696 1.00 37.75 245 GLN B N 1
ATOM 2822 C CA . GLN B 2 244 ? 20.852 82.083 129.270 1.00 39.39 245 GLN B CA 1
ATOM 2823 C C . GLN B 2 244 ? 22.176 82.222 128.525 1.00 40.55 245 GLN B C 1
ATOM 2824 O O . GLN B 2 244 ? 22.765 83.288 128.510 1.00 44.26 245 GLN B O 1
ATOM 2830 N N . ILE B 2 245 ? 22.641 81.143 127.906 1.00 41.90 246 ILE B N 1
ATOM 2831 C CA . ILE B 2 245 ? 23.902 81.167 127.164 1.00 41.07 246 ILE B CA 1
ATOM 2832 C C . ILE B 2 245 ? 23.836 82.133 125.999 1.00 40.85 246 ILE B C 1
ATOM 2833 O O . ILE B 2 245 ? 24.828 82.759 125.640 1.00 42.96 246 ILE B O 1
ATOM 2838 N N . THR B 2 246 ? 22.666 82.212 125.384 1.00 38.32 247 THR B N 1
ATOM 2839 C CA . THR B 2 246 ? 22.466 83.072 124.223 1.00 37.39 247 THR B CA 1
ATOM 2840 C C . THR B 2 246 ? 21.985 84.499 124.555 1.00 36.00 247 THR B C 1
ATOM 2841 O O . THR B 2 246 ? 21.399 85.152 123.701 1.00 36.26 247 THR B O 1
ATOM 2845 N N . SER B 2 247 ? 22.215 84.988 125.770 1.00 36.43 248 SER B N 1
ATOM 2846 C CA . SER B 2 247 ? 21.729 86.338 126.116 1.00 40.11 248 SER B CA 1
ATOM 2847 C C . SER B 2 247 ? 22.123 87.415 125.091 1.00 38.74 248 SER B C 1
ATOM 2848 O O . SER B 2 247 ? 23.278 87.502 124.666 1.00 36.14 248 SER B O 1
ATOM 2851 N N . GLY B 2 248 ? 21.146 88.222 124.689 1.00 38.28 249 GLY B N 1
ATOM 2852 C CA . GLY B 2 248 ? 21.417 89.264 123.715 1.00 38.49 249 GLY B CA 1
ATOM 2853 C C . GLY B 2 248 ? 20.981 88.868 122.311 1.00 41.12 249 GLY B C 1
ATOM 2854 O O . GLY B 2 248 ? 20.833 89.733 121.439 1.00 39.75 249 GLY B O 1
ATOM 2855 N N . GLY B 2 249 ? 20.767 87.565 122.094 1.00 38.76 250 GLY B N 1
ATOM 2856 C CA . GLY B 2 249 ? 20.347 87.096 120.786 1.00 38.86 250 GLY B CA 1
ATOM 2857 C C . GLY B 2 249 ? 19.767 85.686 120.693 1.00 38.47 250 GLY B C 1
ATOM 2858 O O . GLY B 2 249 ? 19.313 85.089 121.675 1.00 39.00 250 GLY B O 1
ATOM 2859 N N . PHE B 2 250 ? 19.766 85.166 119.474 1.00 37.25 251 PHE B N 1
ATOM 2860 C CA . PHE B 2 250 ? 19.258 83.833 119.190 1.00 34.17 251 PHE B CA 1
ATOM 2861 C C . PHE B 2 250 ? 20.303 83.052 118.428 1.00 33.60 251 PHE B C 1
ATOM 2862 O O . PHE B 2 250 ? 21.103 83.626 117.676 1.00 31.96 251 PHE B O 1
ATOM 2870 N N . LEU B 2 251 ? 20.295 81.741 118.623 1.00 31.23 252 LEU B N 1
ATOM 2871 C CA . LEU B 2 251 ? 21.199 80.878 117.886 1.00 32.18 252 LEU B CA 1
ATOM 2872 C C . LEU B 2 251 ? 20.357 80.225 116.798 1.00 31.07 252 LEU B C 1
ATOM 2873 O O . LEU B 2 251 ? 19.223 79.825 117.039 1.00 33.98 252 LEU B O 1
ATOM 2878 N N . LEU B 2 252 ? 20.907 80.132 115.600 1.00 30.38 253 LEU B N 1
ATOM 2879 C CA . LEU B 2 252 ? 20.215 79.491 114.503 1.00 28.81 253 LEU B CA 1
ATOM 2880 C C . LEU B 2 252 ? 20.950 78.216 114.101 1.00 28.58 253 LEU B C 1
ATOM 2881 O O . LEU B 2 252 ? 22.157 78.233 113.882 1.00 26.42 253 LEU B O 1
ATOM 2886 N N . LYS B 2 253 ? 20.206 77.116 114.020 1.00 28.38 254 LYS B N 1
ATOM 2887 C CA . LYS B 2 253 ? 20.755 75.839 113.602 1.00 28.16 254 LYS B CA 1
ATOM 2888 C C . LYS B 2 253 ? 19.988 75.396 112.375 1.00 27.17 254 LYS B C 1
ATOM 2889 O O . LYS B 2 253 ? 18.763 75.383 112.370 1.00 26.28 254 LYS B O 1
ATOM 2895 N N . ALA B 2 254 ? 20.715 75.059 111.320 1.00 28.39 255 ALA B N 1
ATOM 2896 C CA . ALA B 2 254 ? 20.090 74.588 110.093 1.00 27.68 255 ALA B CA 1
ATOM 2897 C C . ALA B 2 254 ? 20.718 73.223 109.848 1.00 27.68 255 ALA B C 1
ATOM 2898 O O . ALA B 2 254 ? 21.945 73.096 109.804 1.00 26.99 255 ALA B O 1
ATOM 2900 N N . TYR B 2 255 ? 19.881 72.206 109.689 1.00 28.03 256 TYR B N 1
ATOM 2901 C CA . TYR B 2 255 ? 20.381 70.852 109.492 1.00 27.94 256 TYR B CA 1
ATOM 2902 C C . TYR B 2 255 ? 19.477 69.950 108.678 1.00 28.05 256 TYR B C 1
ATOM 2903 O O . TYR B 2 255 ? 18.291 70.229 108.468 1.00 26.57 256 TYR B O 1
ATOM 2912 N N . ILE B 2 256 ? 20.072 68.838 108.255 1.00 30.10 257 ILE B N 1
ATOM 2913 C CA . ILE B 2 256 ? 19.407 67.804 107.480 1.00 29.41 257 ILE B CA 1
ATOM 2914 C C . ILE B 2 256 ? 19.926 66.464 107.988 1.00 30.79 257 ILE B C 1
ATOM 2915 O O . ILE B 2 256 ? 21.136 66.276 108.179 1.00 33.06 257 ILE B O 1
ATOM 2920 N N . ASN B 2 257 ? 19.008 65.547 108.240 1.00 30.35 258 ASN B N 1
ATOM 2921 C CA . ASN B 2 257 ? 19.371 64.213 108.693 1.00 31.22 258 ASN B CA 1
ATOM 2922 C C . ASN B 2 257 ? 19.250 63.259 107.506 1.00 32.78 258 ASN B C 1
ATOM 2923 O O . ASN B 2 257 ? 18.227 63.246 106.825 1.00 35.25 258 ASN B O 1
ATOM 2928 N N . VAL B 2 258 ? 20.293 62.485 107.243 1.00 33.21 259 VAL B N 1
ATOM 2929 C CA . VAL B 2 258 ? 20.257 61.503 106.161 1.00 35.87 259 VAL B CA 1
ATOM 2930 C C . VAL B 2 258 ? 20.645 60.138 106.713 1.00 39.04 259 VAL B C 1
ATOM 2931 O O . VAL B 2 258 ? 21.328 60.045 107.735 1.00 38.30 259 VAL B O 1
ATOM 2935 N N . SER B 2 259 ? 20.230 59.093 106.002 1.00 43.76 260 SER B N 1
ATOM 2936 C CA . SER B 2 259 ? 20.526 57.715 106.359 1.00 47.41 260 SER B CA 1
ATOM 2937 C C . SER B 2 259 ? 22.013 57.464 106.472 1.00 50.41 260 SER B C 1
ATOM 2938 O O . SER B 2 259 ? 22.808 58.015 105.712 1.00 49.70 260 SER B O 1
ATOM 2941 N N . ARG B 2 260 ? 22.395 56.626 107.425 1.00 54.13 261 ARG B N 1
ATOM 2942 C CA . ARG B 2 260 ? 23.795 56.277 107.566 1.00 59.39 261 ARG B CA 1
ATOM 2943 C C . ARG B 2 260 ? 24.143 55.448 106.313 1.00 61.02 261 ARG B C 1
ATOM 2944 O O . ARG B 2 260 ? 23.334 54.635 105.851 1.00 60.69 261 ARG B O 1
ATOM 2952 N N . GLY B 2 261 ? 25.320 55.683 105.739 1.00 61.98 262 GLY B N 1
ATOM 2953 C CA . GLY B 2 261 ? 25.718 54.938 104.554 1.00 63.79 262 GLY B CA 1
ATOM 2954 C C . GLY B 2 261 ? 25.152 55.432 103.230 1.00 65.07 262 GLY B C 1
ATOM 2955 O O . GLY B 2 261 ? 25.073 54.673 102.259 1.00 63.96 262 GLY B O 1
ATOM 2956 N N . THR B 2 262 ? 24.755 56.700 103.178 1.00 66.15 263 THR B N 1
ATOM 2957 C CA . THR B 2 262 ? 24.214 57.262 101.948 1.00 67.27 263 THR B CA 1
ATOM 2958 C C . THR B 2 262 ? 25.389 57.593 101.025 1.00 66.89 263 THR B C 1
ATOM 2959 O O . THR B 2 262 ? 26.462 57.973 101.493 1.00 66.06 263 THR B O 1
ATOM 2963 N N . ASP B 2 263 ? 25.176 57.437 99.718 1.00 67.93 264 ASP B N 1
ATOM 2964 C CA . ASP B 2 263 ? 26.204 57.693 98.702 1.00 68.07 264 ASP B CA 1
ATOM 2965 C C . ASP B 2 263 ? 26.942 59.011 98.901 1.00 66.39 264 ASP B C 1
ATOM 2966 O O . ASP B 2 263 ? 26.400 59.966 99.450 1.00 65.10 264 ASP B O 1
ATOM 2971 N N . ILE B 2 264 ? 28.182 59.053 98.432 1.00 65.28 265 ILE B N 1
ATOM 2972 C CA . ILE B 2 264 ? 28.998 60.253 98.523 1.00 64.51 265 ILE B CA 1
ATOM 2973 C C . ILE B 2 264 ? 28.294 61.372 97.748 1.00 63.01 265 ILE B C 1
ATOM 2974 O O . ILE B 2 264 ? 28.324 62.534 98.152 1.00 61.90 265 ILE B O 1
ATOM 2979 N N . ASP B 2 265 ? 27.650 61.004 96.642 1.00 60.56 266 ASP B N 1
ATOM 2980 C CA . ASP B 2 265 ? 26.937 61.958 95.803 1.00 60.34 266 ASP B CA 1
ATOM 2981 C C . ASP B 2 265 ? 25.743 62.579 96.537 1.00 59.76 266 ASP B C 1
ATOM 2982 O O . ASP B 2 265 ? 25.451 63.764 96.355 1.00 59.76 266 ASP B O 1
ATOM 2987 N N . ARG B 2 266 ? 25.058 61.789 97.359 1.00 58.08 267 ARG B N 1
ATOM 2988 C CA . ARG B 2 266 ? 23.909 62.292 98.106 1.00 58.20 267 ARG B CA 1
ATOM 2989 C C . ARG B 2 266 ? 24.365 63.184 99.267 1.00 56.12 267 ARG B C 1
ATOM 2990 O O . ARG B 2 266 ? 23.717 64.187 99.594 1.00 54.98 267 ARG B O 1
ATOM 2998 N N . ILE B 2 267 ? 25.477 62.807 99.891 1.00 52.53 268 ILE B N 1
ATOM 2999 C CA . ILE B 2 267 ? 26.035 63.580 100.988 1.00 50.15 268 ILE B CA 1
ATOM 3000 C C . ILE B 2 267 ? 26.368 64.941 100.395 1.00 50.70 268 ILE B C 1
ATOM 3001 O O . ILE B 2 267 ? 26.080 65.982 100.987 1.00 49.68 268 ILE B O 1
ATOM 3006 N N . ASN B 2 268 ? 26.982 64.904 99.213 1.00 50.88 269 ASN B N 1
ATOM 3007 C CA . ASN B 2 268 ? 27.378 66.100 98.481 1.00 50.32 269 ASN B CA 1
ATOM 3008 C C . ASN B 2 268 ? 26.150 66.938 98.162 1.00 48.50 269 ASN B C 1
ATOM 3009 O O . ASN B 2 268 ? 26.153 68.156 98.334 1.00 48.26 269 ASN B O 1
ATOM 3014 N N . TYR B 2 269 ? 25.105 66.272 97.692 1.00 46.09 270 TYR B N 1
ATOM 3015 C CA . TYR B 2 269 ? 23.865 66.948 97.348 1.00 48.11 270 TYR B CA 1
ATOM 3016 C C . TYR B 2 269 ? 23.291 67.644 98.582 1.00 47.52 270 TYR B C 1
ATOM 3017 O O . TYR B 2 269 ? 22.866 68.799 98.523 1.00 45.49 270 TYR B O 1
ATOM 3026 N N . THR B 2 270 ? 23.291 66.913 99.695 1.00 47.36 271 THR B N 1
ATOM 3027 C CA . THR B 2 270 ? 22.786 67.393 100.970 1.00 46.64 271 THR B CA 1
ATOM 3028 C C . THR B 2 270 ? 23.558 68.623 101.431 1.00 46.36 271 THR B C 1
ATOM 3029 O O . THR B 2 270 ? 22.967 69.618 101.870 1.00 46.15 271 THR B O 1
ATOM 3033 N N . GLU B 2 271 ? 24.876 68.550 101.333 1.00 45.62 272 GLU B N 1
ATOM 3034 C CA . GLU B 2 271 ? 25.723 69.669 101.716 1.00 47.62 272 GLU B CA 1
ATOM 3035 C C . GLU B 2 271 ? 25.347 70.874 100.847 1.00 48.59 272 GLU B C 1
ATOM 3036 O O . GLU B 2 271 ? 25.324 72.022 101.320 1.00 48.40 272 GLU B O 1
ATOM 3042 N N . THR B 2 272 ? 25.030 70.591 99.583 1.00 47.31 273 THR B N 1
ATOM 3043 C CA . THR B 2 272 ? 24.640 71.605 98.607 1.00 47.84 273 THR B CA 1
ATOM 3044 C C . THR B 2 272 ? 23.433 72.425 99.057 1.00 47.43 273 THR B C 1
ATOM 3045 O O . THR B 2 272 ? 23.435 73.655 98.942 1.00 48.12 273 THR B O 1
ATOM 3049 N N . VAL B 2 273 ? 22.400 71.741 99.547 1.00 45.73 274 VAL B N 1
ATOM 3050 C CA . VAL B 2 273 ? 21.189 72.411 100.016 1.00 43.24 274 VAL B CA 1
ATOM 3051 C C . VAL B 2 273 ? 21.514 73.361 101.158 1.00 42.61 274 VAL B C 1
ATOM 3052 O O . VAL B 2 273 ? 20.932 74.436 101.267 1.00 42.01 274 VAL B O 1
ATOM 3056 N N . LEU B 2 274 ? 22.446 72.957 102.014 1.00 41.55 275 LEU B N 1
ATOM 3057 C CA . LEU B 2 274 ? 22.828 73.782 103.144 1.00 42.47 275 LEU B CA 1
ATOM 3058 C C . LEU B 2 274 ? 23.597 75.020 102.680 1.00 43.08 275 LEU B C 1
ATOM 3059 O O . LEU B 2 274 ? 23.358 76.128 103.163 1.00 42.53 275 LEU B O 1
ATOM 3064 N N . MET B 2 275 ? 24.511 74.835 101.735 1.00 44.76 276 MET B N 1
ATOM 3065 C CA . MET B 2 275 ? 25.272 75.960 101.213 1.00 45.75 276 MET B CA 1
ATOM 3066 C C . MET B 2 275 ? 24.325 76.921 100.510 1.00 45.93 276 MET B C 1
ATOM 3067 O O . MET B 2 275 ? 24.517 78.134 100.568 1.00 46.77 276 MET B O 1
ATOM 3072 N N . ASN B 2 276 ? 23.286 76.387 99.873 1.00 46.13 277 ASN B N 1
ATOM 3073 C CA . ASN B 2 276 ? 22.313 77.236 99.194 1.00 46.54 277 ASN B CA 1
ATOM 3074 C C . ASN B 2 276 ? 21.538 78.091 100.194 1.00 46.85 277 ASN B C 1
ATOM 3075 O O . ASN B 2 276 ? 21.201 79.238 99.906 1.00 46.26 277 ASN B O 1
ATOM 3080 N N . LEU B 2 277 ? 21.245 77.529 101.365 1.00 46.46 278 LEU B N 1
ATOM 3081 C CA . LEU B 2 277 ? 20.545 78.287 102.390 1.00 44.95 278 LEU B CA 1
ATOM 3082 C C . LEU B 2 277 ? 21.520 79.324 102.935 1.00 44.60 278 LEU B C 1
ATOM 3083 O O . LEU B 2 277 ? 21.128 80.452 103.253 1.00 44.99 278 LEU B O 1
ATOM 3088 N N . LYS B 2 278 ? 22.789 78.940 103.050 1.00 44.16 279 LYS B N 1
ATOM 3089 C CA . LYS B 2 278 ? 23.804 79.849 103.569 1.00 46.37 279 LYS B CA 1
ATOM 3090 C C . LYS B 2 278 ? 23.903 81.114 102.715 1.00 49.43 279 LYS B C 1
ATOM 3091 O O . LYS B 2 278 ? 23.887 82.233 103.238 1.00 49.26 279 LYS B O 1
ATOM 3097 N N . LYS B 2 279 ? 24.000 80.926 101.403 1.00 51.30 280 LYS B N 1
ATOM 3098 C CA . LYS B 2 279 ? 24.114 82.041 100.475 1.00 54.51 280 LYS B CA 1
ATOM 3099 C C . LYS B 2 279 ? 22.862 82.888 100.535 1.00 54.28 280 LYS B C 1
ATOM 3100 O O . LYS B 2 279 ? 22.923 84.110 100.685 1.00 54.02 280 LYS B O 1
ATOM 3106 N N . GLU B 2 280 ? 21.722 82.223 100.425 1.00 53.43 281 GLU B N 1
ATOM 3107 C CA . GLU B 2 280 ? 20.441 82.895 100.453 1.00 51.59 281 GLU B CA 1
ATOM 3108 C C . GLU B 2 280 ? 20.219 83.733 101.715 1.00 50.83 281 GLU B C 1
ATOM 3109 O O . GLU B 2 280 ? 19.460 84.701 101.696 1.00 49.53 281 GLU B O 1
ATOM 3115 N N . LEU B 2 281 ? 20.880 83.376 102.810 1.00 48.92 282 LEU B N 1
ATOM 3116 C CA . LEU B 2 281 ? 20.716 84.131 104.045 1.00 47.31 282 LEU B CA 1
ATOM 3117 C C . LEU B 2 281 ? 21.857 85.096 104.329 1.00 47.43 282 LEU B C 1
ATOM 3118 O O . LEU B 2 281 ? 21.865 85.750 105.373 1.00 45.69 282 LEU B O 1
ATOM 3123 N N . GLN B 2 282 ? 22.820 85.191 103.417 1.00 49.55 283 GLN B N 1
ATOM 3124 C CA . GLN B 2 282 ? 23.944 86.101 103.631 1.00 52.96 283 GLN B CA 1
ATOM 3125 C C . GLN B 2 282 ? 23.448 87.542 103.738 1.00 52.54 283 GLN B C 1
ATOM 3126 O O . GLN B 2 282 ? 22.588 87.987 102.973 1.00 52.03 283 GLN B O 1
ATOM 3132 N N . GLY B 2 283 ? 23.990 88.271 104.704 1.00 51.86 284 GLY B N 1
ATOM 3133 C CA . GLY B 2 283 ? 23.555 89.640 104.897 1.00 52.90 284 GLY B CA 1
ATOM 3134 C C . GLY B 2 283 ? 22.585 89.662 106.059 1.00 51.87 284 GLY B C 1
ATOM 3135 O O . GLY B 2 283 ? 22.446 90.673 106.746 1.00 53.50 284 GLY B O 1
ATOM 3136 N N . TYR B 2 284 ? 21.918 88.529 106.275 1.00 49.85 285 TYR B N 1
ATOM 3137 C CA . TYR B 2 284 ? 20.963 88.366 107.367 1.00 47.30 285 TYR B CA 1
ATOM 3138 C C . TYR B 2 284 ? 21.666 87.733 108.550 1.00 47.26 285 TYR B C 1
ATOM 3139 O O . TYR B 2 284 ? 21.532 88.177 109.698 1.00 44.32 285 TYR B O 1
ATOM 3148 N N . ILE B 2 285 ? 22.414 86.676 108.255 1.00 46.85 286 ILE B N 1
ATOM 3149 C CA . ILE B 2 285 ? 23.120 85.950 109.296 1.00 46.25 286 ILE B CA 1
ATOM 3150 C C . ILE B 2 285 ? 24.223 85.084 108.689 1.00 45.11 286 ILE B C 1
ATOM 3151 O O . ILE B 2 285 ? 24.081 84.538 107.594 1.00 42.99 286 ILE B O 1
ATOM 3156 N N . GLU B 2 286 ? 25.335 85.002 109.403 1.00 45.71 287 GLU B N 1
ATOM 3157 C CA . GLU B 2 286 ? 26.491 84.227 108.986 1.00 46.45 287 GLU B CA 1
ATOM 3158 C C . GLU B 2 286 ? 26.374 82.763 109.467 1.00 44.96 287 GLU B C 1
ATOM 3159 O O . GLU B 2 286 ? 26.479 82.487 110.660 1.00 42.56 287 GLU B O 1
ATOM 3165 N N . LEU B 2 287 ? 26.146 81.840 108.538 1.00 43.09 288 LEU B N 1
ATOM 3166 C CA . LEU B 2 287 ? 26.031 80.418 108.871 1.00 44.66 288 LEU B CA 1
ATOM 3167 C C . LEU B 2 287 ? 27.382 79.742 108.710 1.00 44.60 288 LEU B C 1
ATOM 3168 O O . LEU B 2 287 ? 28.016 79.852 107.659 1.00 46.70 288 LEU B O 1
ATOM 3173 N N . SER B 2 288 ? 27.831 79.040 109.737 1.00 44.04 289 SER B N 1
ATOM 3174 C CA . SER B 2 288 ? 29.123 78.369 109.645 1.00 44.16 289 SER B CA 1
ATOM 3175 C C . SER B 2 288 ? 29.231 77.219 110.636 1.00 44.53 289 SER B C 1
ATOM 3176 O O . SER B 2 288 ? 28.281 76.915 111.347 1.00 43.39 289 SER B O 1
ATOM 3179 N N . VAL B 2 289 ? 30.389 76.573 110.676 1.00 46.88 290 VAL B N 1
ATOM 3180 C CA . VAL B 2 289 ? 30.592 75.475 111.603 1.00 50.20 290 VAL B CA 1
ATOM 3181 C C . VAL B 2 289 ? 31.476 76.007 112.722 1.00 52.44 290 VAL B C 1
ATOM 3182 O O . VAL B 2 289 ? 32.376 76.791 112.474 1.00 53.12 290 VAL B O 1
ATOM 3186 N N . PRO B 2 290 ? 31.210 75.607 113.973 1.00 54.81 291 PRO B N 1
ATOM 3187 C CA . PRO B 2 290 ? 32.024 76.085 115.097 1.00 57.89 291 PRO B CA 1
ATOM 3188 C C . PRO B 2 290 ? 33.467 75.596 114.977 1.00 61.28 291 PRO B C 1
ATOM 3189 O O . PRO B 2 290 ? 33.705 74.508 114.446 1.00 60.41 291 PRO B O 1
ATOM 3193 N N . ASP B 2 291 ? 34.420 76.391 115.469 1.00 65.78 292 ASP B N 1
ATOM 3194 C CA . ASP B 2 291 ? 35.839 76.020 115.413 1.00 72.09 292 ASP B CA 1
ATOM 3195 C C . ASP B 2 291 ? 36.067 74.738 116.200 1.00 74.96 292 ASP B C 1
ATOM 3196 O O . ASP B 2 291 ? 35.124 74.017 116.522 1.00 76.62 292 ASP B O 1
ATOM 3201 N N . ARG B 2 292 ? 37.325 74.451 116.509 1.00 78.24 293 ARG B N 1
ATOM 3202 C CA . ARG B 2 292 ? 37.638 73.266 117.292 1.00 81.31 293 ARG B CA 1
ATOM 3203 C C . ARG B 2 292 ? 37.947 73.691 118.717 1.00 81.49 293 ARG B C 1
ATOM 3204 O O . ARG B 2 292 ? 37.684 72.950 119.662 1.00 81.90 293 ARG B O 1
ATOM 3212 N N . GLN B 2 293 ? 38.492 74.895 118.872 1.00 81.43 294 GLN B N 1
ATOM 3213 C CA . GLN B 2 293 ? 38.789 75.413 120.200 1.00 81.46 294 GLN B CA 1
ATOM 3214 C C . GLN B 2 293 ? 37.457 75.494 120.939 1.00 80.12 294 GLN B C 1
ATOM 3215 O O . GLN B 2 293 ? 37.344 75.105 122.104 1.00 80.70 294 GLN B O 1
ATOM 3221 N N . SER B 2 294 ? 36.446 76.000 120.240 1.00 77.81 295 SER B N 1
ATOM 3222 C CA . SER B 2 294 ? 35.113 76.135 120.808 1.00 74.41 295 SER B CA 1
ATOM 3223 C C . SER B 2 294 ? 34.541 74.735 121.019 1.00 71.98 295 SER B C 1
ATOM 3224 O O . SER B 2 294 ? 34.018 74.421 122.084 1.00 71.08 295 SER B O 1
ATOM 3227 N N . MET B 2 295 ? 34.658 73.899 119.995 1.00 70.11 296 MET B N 1
ATOM 3228 C CA . MET B 2 295 ? 34.174 72.523 120.054 1.00 69.53 296 MET B CA 1
ATOM 3229 C C . MET B 2 295 ? 34.800 71.712 121.190 1.00 68.46 296 MET B C 1
ATOM 3230 O O . MET B 2 295 ? 34.226 70.720 121.640 1.00 67.51 296 MET B O 1
ATOM 3235 N N . ASP B 2 296 ? 35.975 72.129 121.651 1.00 68.47 297 ASP B N 1
ATOM 3236 C CA . ASP B 2 296 ? 36.658 71.393 122.707 1.00 68.34 297 ASP B CA 1
ATOM 3237 C C . ASP B 2 296 ? 36.609 72.014 124.095 1.00 66.53 297 ASP B C 1
ATOM 3238 O O . ASP B 2 296 ? 36.864 71.329 125.088 1.00 65.46 297 ASP B O 1
ATOM 3243 N N . SER B 2 297 ? 36.283 73.297 124.178 1.00 64.08 298 SER B N 1
ATOM 3244 C CA . SER B 2 297 ? 36.244 73.945 125.481 1.00 63.14 298 SER B CA 1
ATOM 3245 C C . SER B 2 297 ? 35.420 73.148 126.476 1.00 61.22 298 SER B C 1
ATOM 3246 O O . SER B 2 297 ? 34.406 72.554 126.128 1.00 61.82 298 SER B O 1
ATOM 3249 N N . ARG B 2 298 ? 35.880 73.134 127.720 1.00 60.13 299 ARG B N 1
ATOM 3250 C CA . ARG B 2 298 ? 35.200 72.435 128.803 1.00 57.59 299 ARG B CA 1
ATOM 3251 C C . ARG B 2 298 ? 33.732 72.830 128.879 1.00 54.44 299 ARG B C 1
ATOM 3252 O O . ARG B 2 298 ? 32.858 71.983 129.078 1.00 52.83 299 ARG B O 1
ATOM 3260 N N . VAL B 2 299 ? 33.474 74.127 128.732 1.00 51.04 300 VAL B N 1
ATOM 3261 C CA . VAL B 2 299 ? 32.119 74.646 128.831 1.00 48.79 300 VAL B CA 1
ATOM 3262 C C . VAL B 2 299 ? 31.139 74.072 127.817 1.00 45.51 300 VAL B C 1
ATOM 3263 O O . VAL B 2 299 ? 29.943 74.166 128.028 1.00 44.57 300 VAL B O 1
ATOM 3267 N N . ALA B 2 300 ? 31.631 73.476 126.731 1.00 44.39 301 ALA B N 1
ATOM 3268 C CA . ALA B 2 300 ? 30.739 72.920 125.702 1.00 43.28 301 ALA B CA 1
ATOM 3269 C C . ALA B 2 300 ? 30.340 71.455 125.931 1.00 43.32 301 ALA B C 1
ATOM 3270 O O . ALA B 2 300 ? 29.319 70.988 125.400 1.00 41.99 301 ALA B O 1
ATOM 3272 N N . HIS B 2 301 ? 31.149 70.728 126.700 1.00 42.05 302 HIS B N 1
ATOM 3273 C CA . HIS B 2 301 ? 30.849 69.335 127.008 1.00 42.17 302 HIS B CA 1
ATOM 3274 C C . HIS B 2 301 ? 30.633 68.485 125.740 1.00 42.63 302 HIS B C 1
ATOM 3275 O O . HIS B 2 301 ? 29.684 67.687 125.655 1.00 42.06 302 HIS B O 1
ATOM 3282 N N . GLY B 2 302 ? 31.518 68.662 124.761 1.00 42.19 303 GLY B N 1
ATOM 3283 C CA . GLY B 2 302 ? 31.426 67.913 123.519 1.00 41.32 303 GLY B CA 1
ATOM 3284 C C . GLY B 2 302 ? 30.139 68.139 122.742 1.00 41.54 303 GLY B C 1
ATOM 3285 O O . GLY B 2 302 ? 29.850 67.423 121.779 1.00 41.65 303 GLY B O 1
ATOM 3286 N N . ASN B 2 303 ? 29.375 69.150 123.134 1.00 38.78 304 ASN B N 1
ATOM 3287 C CA . ASN B 2 303 ? 28.103 69.423 122.481 1.00 37.42 304 ASN B CA 1
ATOM 3288 C C . ASN B 2 303 ? 28.202 70.526 121.432 1.00 36.07 304 ASN B C 1
ATOM 3289 O O . ASN B 2 303 ? 28.497 71.673 121.769 1.00 35.94 304 ASN B O 1
ATOM 3294 N N . ILE B 2 304 ? 27.943 70.170 120.171 1.00 34.08 305 ILE B N 1
ATOM 3295 C CA . ILE B 2 304 ? 28.016 71.111 119.044 1.00 34.12 305 ILE B CA 1
ATOM 3296 C C . ILE B 2 304 ? 27.092 72.332 119.193 1.00 31.43 305 ILE B C 1
ATOM 3297 O O . ILE B 2 304 ? 27.520 73.439 118.961 1.00 29.85 305 ILE B O 1
ATOM 3302 N N . LEU B 2 305 ? 25.835 72.118 119.573 1.00 28.65 306 LEU B N 1
ATOM 3303 C CA . LEU B 2 305 ? 24.881 73.210 119.740 1.00 28.42 306 LEU B CA 1
ATOM 3304 C C . LEU B 2 305 ? 25.364 74.203 120.799 1.00 29.78 306 LEU B C 1
ATOM 3305 O O . LEU B 2 305 ? 25.321 75.428 120.571 1.00 27.94 306 LEU B O 1
ATOM 3310 N N . ILE B 2 306 ? 25.792 73.676 121.955 1.00 29.56 307 ILE B N 1
ATOM 3311 C CA . ILE B 2 306 ? 26.282 74.509 123.055 1.00 31.17 307 ILE B CA 1
ATOM 3312 C C . ILE B 2 306 ? 27.561 75.221 122.603 1.00 34.05 307 ILE B C 1
ATOM 3313 O O . ILE B 2 306 ? 27.736 76.397 122.884 1.00 35.78 307 ILE B O 1
ATOM 3318 N N . ALA B 2 307 ? 28.442 74.513 121.896 1.00 35.61 308 ALA B N 1
ATOM 3319 C CA . ALA B 2 307 ? 29.682 75.110 121.397 1.00 37.57 308 ALA B CA 1
ATOM 3320 C C . ALA B 2 307 ? 29.321 76.274 120.475 1.00 39.47 308 ALA B C 1
ATOM 3321 O O . ALA B 2 307 ? 29.882 77.368 120.581 1.00 41.95 308 ALA B O 1
ATOM 3323 N N . ALA B 2 308 ? 28.379 76.045 119.573 1.00 37.15 309 ALA B N 1
ATOM 3324 C CA . ALA B 2 308 ? 27.974 77.100 118.665 1.00 38.90 309 ALA B CA 1
ATOM 3325 C C . ALA B 2 308 ? 27.383 78.294 119.420 1.00 40.35 309 ALA B C 1
ATOM 3326 O O . ALA B 2 308 ? 27.665 79.444 119.091 1.00 41.80 309 ALA B O 1
ATOM 3328 N N . ALA B 2 309 ? 26.588 78.035 120.449 1.00 41.61 310 ALA B N 1
ATOM 3329 C CA . ALA B 2 309 ? 25.978 79.131 121.183 1.00 44.09 310 ALA B CA 1
ATOM 3330 C C . ALA B 2 309 ? 27.010 79.978 121.916 1.00 47.12 310 ALA B C 1
ATOM 3331 O O . ALA B 2 309 ? 26.861 81.204 122.016 1.00 45.02 310 ALA B O 1
ATOM 3333 N N . LEU B 2 310 ? 28.049 79.320 122.425 1.00 49.99 311 LEU B N 1
ATOM 3334 C CA . LEU B 2 310 ? 29.112 79.989 123.169 1.00 54.29 311 LEU B CA 1
ATOM 3335 C C . LEU B 2 310 ? 30.110 80.694 122.253 1.00 57.45 311 LEU B C 1
ATOM 3336 O O . LEU B 2 310 ? 30.863 81.563 122.689 1.00 56.96 311 LEU B O 1
ATOM 3341 N N . GLU B 2 311 ? 30.119 80.317 120.984 1.00 60.60 312 GLU B N 1
ATOM 3342 C CA . GLU B 2 311 ? 31.053 80.918 120.055 1.00 65.31 312 GLU B CA 1
ATOM 3343 C C . GLU B 2 311 ? 30.808 82.411 119.872 1.00 68.00 312 GLU B C 1
ATOM 3344 O O . GLU B 2 311 ? 31.738 83.216 119.957 1.00 68.77 312 GLU B O 1
ATOM 3350 N N . HIS B 2 312 ? 29.553 82.776 119.631 1.00 70.70 313 HIS B N 1
ATOM 3351 C CA . HIS B 2 312 ? 29.186 84.172 119.413 1.00 73.01 313 HIS B CA 1
ATOM 3352 C C . HIS B 2 312 ? 28.126 84.688 120.380 1.00 73.64 313 HIS B C 1
ATOM 3353 O O . HIS B 2 312 ? 28.503 85.433 121.312 1.00 74.51 313 HIS B O 1
ATOM 3360 N N . LYS C 1 5 ? 26.025 55.980 85.995 1.00 64.72 3 LYS C N 1
ATOM 3361 C CA . LYS C 1 5 ? 27.105 55.534 86.910 1.00 62.09 3 LYS C CA 1
ATOM 3362 C C . LYS C 1 5 ? 26.756 54.261 87.692 1.00 61.18 3 LYS C C 1
ATOM 3363 O O . LYS C 1 5 ? 27.087 54.134 88.870 1.00 60.75 3 LYS C O 1
ATOM 3369 N N . SER C 1 6 ? 26.100 53.317 87.015 1.00 59.70 4 SER C N 1
ATOM 3370 C CA . SER C 1 6 ? 25.723 52.034 87.605 1.00 58.28 4 SER C CA 1
ATOM 3371 C C . SER C 1 6 ? 25.372 51.015 86.513 1.00 57.54 4 SER C C 1
ATOM 3372 O O . SER C 1 6 ? 24.956 51.383 85.419 1.00 57.57 4 SER C O 1
ATOM 3375 N N . ALA C 1 7 ? 25.541 49.731 86.809 1.00 56.87 5 ALA C N 1
ATOM 3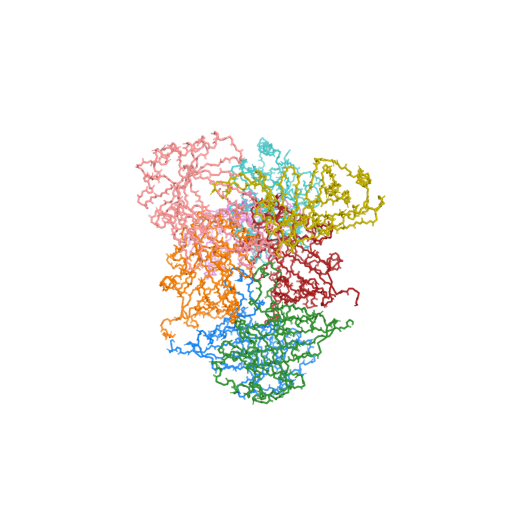376 C CA . ALA C 1 7 ? 25.225 48.685 85.841 1.00 56.26 5 ALA C CA 1
ATOM 3377 C C . ALA C 1 7 ? 24.925 47.369 86.548 1.00 55.30 5 ALA C C 1
ATOM 3378 O O . ALA C 1 7 ? 25.356 47.153 87.678 1.00 55.65 5 ALA C O 1
ATOM 3380 N N . VAL C 1 8 ? 24.177 46.499 85.882 1.00 54.21 6 VAL C N 1
ATOM 3381 C CA . VAL C 1 8 ? 23.825 45.207 86.450 1.00 55.51 6 VAL C CA 1
ATOM 3382 C C . VAL C 1 8 ? 24.112 44.066 85.486 1.00 57.00 6 VAL C C 1
ATOM 3383 O O . VAL C 1 8 ? 23.605 44.044 84.365 1.00 57.19 6 VAL C O 1
ATOM 3387 N N . ILE C 1 9 ? 24.919 43.112 85.938 1.00 58.21 7 ILE C N 1
ATOM 3388 C CA . ILE C 1 9 ? 25.265 41.949 85.138 1.00 58.52 7 ILE C CA 1
ATOM 3389 C C . ILE C 1 9 ? 24.644 40.727 85.797 1.00 60.00 7 ILE C C 1
ATOM 3390 O O . ILE C 1 9 ? 24.801 40.518 86.999 1.00 60.70 7 ILE C O 1
ATOM 3395 N N . PHE C 1 10 ? 23.933 39.924 85.015 1.00 61.02 8 PHE C N 1
ATOM 3396 C CA . PHE C 1 10 ? 23.303 38.723 85.540 1.00 61.93 8 PHE C CA 1
ATOM 3397 C C . PHE C 1 10 ? 23.850 37.486 84.833 1.00 64.19 8 PHE C C 1
ATOM 3398 O O . PHE C 1 10 ? 23.743 37.355 83.610 1.00 66.00 8 PHE C O 1
ATOM 3406 N N . VAL C 1 11 ? 24.432 36.583 85.619 1.00 65.17 9 VAL C N 1
ATOM 3407 C CA . VAL C 1 11 ? 25.029 35.349 85.114 1.00 65.01 9 VAL C CA 1
ATOM 3408 C C . VAL C 1 11 ? 24.148 34.141 85.398 1.00 66.78 9 VAL C C 1
ATOM 3409 O O . VAL C 1 11 ? 24.272 33.498 86.438 1.00 66.04 9 VAL C O 1
ATOM 3413 N N . GLU C 1 12 ? 23.262 33.829 84.462 1.00 70.19 10 GLU C N 1
ATOM 3414 C CA . GLU C 1 12 ? 22.356 32.694 84.611 1.00 72.85 10 GLU C CA 1
ATOM 3415 C C . GLU C 1 12 ? 23.135 31.382 84.486 1.00 73.52 10 GLU C C 1
ATOM 3416 O O . GLU C 1 12 ? 22.752 30.354 85.049 1.00 73.43 10 GLU C O 1
ATOM 3422 N N . ARG C 1 13 ? 24.235 31.435 83.744 1.00 74.33 11 ARG C N 1
ATOM 3423 C CA . ARG C 1 13 ? 25.076 30.265 83.519 1.00 75.06 11 ARG C CA 1
ATOM 3424 C C . ARG C 1 13 ? 26.151 30.206 84.602 1.00 73.26 11 ARG C C 1
ATOM 3425 O O . ARG C 1 13 ? 27.273 30.664 84.388 1.00 73.26 11 ARG C O 1
ATOM 3433 N N . ALA C 1 14 ? 25.814 29.645 85.761 1.00 70.78 12 ALA C N 1
ATOM 3434 C CA . ALA C 1 14 ? 26.774 29.558 86.854 1.00 67.60 12 ALA C CA 1
ATOM 3435 C C . ALA C 1 14 ? 26.289 28.704 88.012 1.00 65.92 12 ALA C C 1
ATOM 3436 O O . ALA C 1 14 ? 25.186 28.165 87.984 1.00 64.97 12 ALA C O 1
ATOM 3438 N N . THR C 1 15 ? 27.139 28.590 89.028 1.00 64.72 13 THR C N 1
ATOM 3439 C CA . THR C 1 15 ? 26.841 27.822 90.234 1.00 64.01 13 THR C CA 1
ATOM 3440 C C . THR C 1 15 ? 27.046 28.746 91.437 1.00 63.35 13 THR C C 1
ATOM 3441 O O . THR C 1 15 ? 27.682 29.797 91.316 1.00 63.17 13 THR C O 1
ATOM 3445 N N . PRO C 1 16 ? 26.528 28.358 92.616 1.00 61.57 14 PRO C N 1
ATOM 3446 C CA . PRO C 1 16 ? 26.672 29.176 93.821 1.00 60.31 14 PRO C CA 1
ATOM 3447 C C . PRO C 1 16 ? 28.121 29.593 94.087 1.00 59.92 14 PRO C C 1
ATOM 3448 O O . PRO C 1 16 ? 28.372 30.579 94.791 1.00 59.78 14 PRO C O 1
ATOM 3452 N N . ALA C 1 17 ? 29.063 28.847 93.510 1.00 57.65 15 ALA C N 1
ATOM 3453 C CA . ALA C 1 17 ? 30.487 29.113 93.692 1.00 55.35 15 ALA C CA 1
ATOM 3454 C C . ALA C 1 17 ? 31.099 30.064 92.672 1.00 54.05 15 ALA C C 1
ATOM 3455 O O . ALA C 1 17 ? 32.237 30.503 92.844 1.00 52.80 15 ALA C O 1
ATOM 3457 N N . THR C 1 18 ? 30.371 30.384 91.605 1.00 53.40 16 THR C N 1
ATOM 3458 C CA . THR C 1 18 ? 30.924 31.304 90.620 1.00 52.34 16 THR C CA 1
ATOM 3459 C C . THR C 1 18 ? 31.212 32.618 91.339 1.00 52.33 16 THR C C 1
ATOM 3460 O O . THR C 1 18 ? 32.215 33.288 91.069 1.00 52.43 16 THR C O 1
ATOM 3464 N N . LEU C 1 19 ? 30.332 32.971 92.271 1.00 51.81 17 LEU C N 1
ATOM 3465 C CA . LEU C 1 19 ? 30.497 34.193 93.046 1.00 51.06 17 LEU C CA 1
ATOM 3466 C C . LEU C 1 19 ? 31.889 34.226 93.669 1.00 51.04 17 LEU C C 1
ATOM 3467 O O . LEU C 1 19 ? 32.631 35.187 93.468 1.00 50.09 17 LEU C O 1
ATOM 3472 N N . THR C 1 20 ? 32.252 33.174 94.408 1.00 53.04 18 THR C N 1
ATOM 3473 C CA . THR C 1 20 ? 33.570 33.108 95.065 1.00 54.72 18 THR C CA 1
ATOM 3474 C C . THR C 1 20 ? 34.732 33.184 94.065 1.00 55.49 18 THR C C 1
ATOM 3475 O O . THR C 1 20 ? 35.727 33.879 94.298 1.00 54.88 18 THR C O 1
ATOM 3479 N N . GLU C 1 21 ? 34.603 32.473 92.950 1.00 56.32 19 GLU C N 1
ATOM 3480 C CA . GLU C 1 21 ? 35.639 32.485 91.924 1.00 56.92 19 GLU C CA 1
ATOM 3481 C C . GLU C 1 21 ? 35.898 33.913 91.451 1.00 57.42 19 GLU C C 1
ATOM 3482 O O . GLU C 1 21 ? 37.037 34.383 91.448 1.00 57.28 19 GLU C O 1
ATOM 3488 N N . LEU C 1 22 ? 34.831 34.601 91.056 1.00 57.67 20 LEU C N 1
ATOM 3489 C CA . LEU C 1 22 ? 34.947 35.972 90.580 1.00 57.46 20 LEU C CA 1
ATOM 3490 C C . LEU C 1 22 ? 35.593 36.861 91.625 1.00 57.32 20 LEU C C 1
ATOM 3491 O O . LEU C 1 22 ? 36.323 37.789 91.288 1.00 56.36 20 LEU C O 1
ATOM 3496 N N . LYS C 1 23 ? 35.319 36.580 92.895 1.00 58.56 21 LYS C N 1
ATOM 3497 C CA . LYS C 1 23 ? 35.902 37.367 93.972 1.00 59.62 21 LYS C CA 1
ATOM 3498 C C . LYS C 1 23 ? 37.397 37.076 94.064 1.00 61.66 21 LYS C C 1
ATOM 3499 O O . LYS C 1 23 ? 38.184 37.939 94.469 1.00 63.04 21 LYS C O 1
ATOM 3505 N N . ASP C 1 24 ? 37.792 35.861 93.690 1.00 62.93 22 ASP C N 1
ATOM 3506 C CA . ASP C 1 24 ? 39.206 35.497 93.723 1.00 65.33 22 ASP C CA 1
ATOM 3507 C C . ASP C 1 24 ? 39.948 36.251 92.628 1.00 65.25 22 ASP C C 1
ATOM 3508 O O . ASP C 1 24 ? 41.064 36.731 92.831 1.00 64.14 22 ASP C O 1
ATOM 3513 N N . ALA C 1 25 ? 39.308 36.354 91.467 1.00 65.34 23 ALA C N 1
ATOM 3514 C CA . ALA C 1 25 ? 39.880 37.052 90.327 1.00 65.64 23 ALA C CA 1
ATOM 3515 C C . ALA C 1 25 ? 40.153 38.531 90.636 1.00 67.12 23 ALA C C 1
ATOM 3516 O O . ALA C 1 25 ? 41.186 39.077 90.236 1.00 67.78 23 ALA C O 1
ATOM 3518 N N . LEU C 1 26 ? 39.234 39.171 91.355 1.00 67.28 24 LEU C N 1
ATOM 3519 C CA . LEU C 1 26 ? 39.368 40.583 91.700 1.00 67.75 24 LEU C CA 1
ATOM 3520 C C . LEU C 1 26 ? 40.284 40.786 92.892 1.00 69.14 24 LEU C C 1
ATOM 3521 O O . LEU C 1 26 ? 40.625 41.918 93.238 1.00 68.82 24 LEU C O 1
ATOM 3526 N N . SER C 1 27 ? 40.676 39.680 93.515 1.00 70.72 25 SER C N 1
ATOM 3527 C CA . SER C 1 27 ? 41.540 39.699 94.691 1.00 71.98 25 SER C CA 1
ATOM 3528 C C . SER C 1 27 ? 42.532 40.862 94.784 1.00 72.63 25 SER C C 1
ATOM 3529 O O . SER C 1 27 ? 42.704 41.448 95.854 1.00 73.63 25 SER C O 1
ATOM 3532 N N . ASN C 1 28 ? 43.185 41.205 93.679 1.00 72.90 26 ASN C N 1
ATOM 3533 C CA . ASN C 1 28 ? 44.159 42.290 93.705 1.00 72.48 26 ASN C CA 1
ATOM 3534 C C . ASN C 1 28 ? 43.538 43.678 93.682 1.00 71.13 26 ASN C C 1
ATOM 3535 O O . ASN C 1 28 ? 44.081 44.616 94.277 1.00 70.63 26 ASN C O 1
ATOM 3540 N N . SER C 1 29 ? 42.406 43.807 92.993 1.00 68.68 27 SER C N 1
ATOM 3541 C CA . SER C 1 29 ? 41.701 45.083 92.894 1.00 66.25 27 SER C CA 1
ATOM 3542 C C . SER C 1 29 ? 40.974 45.436 94.188 1.00 64.02 27 SER C C 1
ATOM 3543 O O . SER C 1 29 ? 40.908 46.603 94.565 1.00 63.59 27 SER C O 1
ATOM 3546 N N . ILE C 1 30 ? 40.433 44.424 94.861 1.00 61.29 28 ILE C N 1
ATOM 3547 C CA . ILE C 1 30 ? 39.694 44.636 96.098 1.00 59.32 28 ILE C CA 1
ATOM 3548 C C . ILE C 1 30 ? 40.492 45.385 97.162 1.00 58.02 28 ILE C C 1
ATOM 3549 O O . ILE C 1 30 ? 41.528 44.912 97.620 1.00 57.05 28 ILE C O 1
ATOM 3554 N N . LEU C 1 31 ? 39.999 46.561 97.544 1.00 56.24 29 LEU C N 1
ATOM 3555 C CA . LEU C 1 31 ? 40.645 47.388 98.556 1.00 54.45 29 LEU C CA 1
ATOM 3556 C C . LEU C 1 31 ? 40.048 47.102 99.934 1.00 53.30 29 LEU C C 1
ATOM 3557 O O . LEU C 1 31 ? 40.654 47.404 100.971 1.00 51.58 29 LEU C O 1
ATOM 3562 N N . SER C 1 32 ? 38.845 46.538 99.938 1.00 50.62 30 SER C N 1
ATOM 3563 C CA . SER C 1 32 ? 38.175 46.197 101.180 1.00 49.00 30 SER C CA 1
ATOM 3564 C C . SER C 1 32 ? 36.833 45.550 100.897 1.00 46.82 30 SER C C 1
ATOM 3565 O O . SER C 1 32 ? 36.323 45.606 99.783 1.00 46.18 30 SER C O 1
ATOM 3568 N N . VAL C 1 33 ? 36.284 44.914 101.922 1.00 44.86 31 VAL C N 1
ATOM 3569 C CA . VAL C 1 33 ? 34.991 44.255 101.840 1.00 42.41 31 VAL C CA 1
ATOM 3570 C C . VAL C 1 33 ? 34.158 45.012 102.860 1.00 42.01 31 VAL C C 1
ATOM 3571 O O . VAL C 1 33 ? 34.640 45.286 103.958 1.00 41.60 31 VAL C O 1
ATOM 3575 N N . ARG C 1 34 ? 32.928 45.379 102.502 1.00 41.95 32 ARG C N 1
ATOM 3576 C CA . ARG C 1 34 ? 32.087 46.134 103.431 1.00 42.02 32 ARG C CA 1
ATOM 3577 C C . ARG C 1 34 ? 30.870 45.369 103.915 1.00 41.47 32 ARG C C 1
ATOM 3578 O O . ARG C 1 34 ? 30.903 44.150 103.994 1.00 43.54 32 ARG C O 1
ATOM 3586 N N . ASP C 1 35 ? 29.797 46.080 104.236 1.00 42.17 33 ASP C N 1
ATOM 3587 C CA . ASP C 1 35 ? 28.603 45.443 104.770 1.00 42.61 33 ASP C CA 1
ATOM 3588 C C . ASP C 1 35 ? 27.791 44.610 103.805 1.00 40.85 33 ASP C C 1
ATOM 3589 O O . ASP C 1 35 ? 27.765 44.871 102.604 1.00 41.78 33 ASP C O 1
ATOM 3594 N N . PRO C 1 36 ? 27.102 43.587 104.335 1.00 38.64 34 PRO C N 1
ATOM 3595 C CA . PRO C 1 36 ? 26.264 42.703 103.521 1.00 40.12 34 PRO C CA 1
ATOM 3596 C C . PRO C 1 36 ? 25.096 43.526 102.992 1.00 42.33 34 PRO C C 1
ATOM 3597 O O . PRO C 1 36 ? 24.786 44.591 103.525 1.00 43.97 34 PRO C O 1
ATOM 3601 N N . TRP C 1 37 ? 24.443 43.036 101.952 1.00 43.43 35 TRP C N 1
ATOM 3602 C CA . TRP C 1 37 ? 23.290 43.727 101.402 1.00 44.82 35 TRP C CA 1
ATOM 3603 C C . TRP C 1 37 ? 22.407 42.630 100.852 1.00 44.50 35 TRP C C 1
ATOM 3604 O O . TRP C 1 37 ? 22.867 41.514 100.676 1.00 46.23 35 TRP C O 1
ATOM 3615 N N . SER C 1 38 ? 21.143 42.933 100.600 1.00 46.29 36 SER C N 1
ATOM 3616 C CA . SER C 1 38 ? 20.245 41.942 100.037 1.00 48.53 36 SER C CA 1
ATOM 3617 C C . SER C 1 38 ? 19.354 42.601 98.993 1.00 49.29 36 SER C C 1
ATOM 3618 O O . SER C 1 38 ? 19.365 43.826 98.831 1.00 47.48 36 SER C O 1
ATOM 3621 N N . ILE C 1 39 ? 18.598 41.781 98.272 1.00 49.43 37 ILE C N 1
ATOM 3622 C CA . ILE C 1 39 ? 17.717 42.302 97.253 1.00 49.08 37 ILE C CA 1
ATOM 3623 C C . ILE C 1 39 ? 16.590 41.348 96.926 1.00 50.12 37 ILE C C 1
ATOM 3624 O O . ILE C 1 39 ? 16.788 40.145 96.806 1.00 49.78 37 ILE C O 1
ATOM 3629 N N . ASP C 1 40 ? 15.394 41.899 96.789 1.00 50.83 38 ASP C N 1
ATOM 3630 C CA . ASP C 1 40 ? 14.236 41.090 96.470 1.00 51.25 38 ASP C CA 1
ATOM 3631 C C . ASP C 1 40 ? 13.613 41.608 95.188 1.00 50.78 38 ASP C C 1
ATOM 3632 O O . ASP C 1 40 ? 13.254 42.781 95.080 1.00 51.20 38 ASP C O 1
ATOM 3637 N N . PHE C 1 41 ? 13.513 40.723 94.206 1.00 49.70 39 PHE C N 1
ATOM 3638 C CA . PHE C 1 41 ? 12.947 41.067 92.911 1.00 49.51 39 PHE C CA 1
ATOM 3639 C C . PHE C 1 41 ? 11.663 40.267 92.758 1.00 48.11 39 PHE C C 1
ATOM 3640 O O . PHE C 1 41 ? 11.684 39.034 92.768 1.00 45.82 39 PHE C O 1
ATOM 3648 N N . ARG C 1 42 ? 10.548 40.983 92.655 1.00 48.47 40 ARG C N 1
ATOM 3649 C CA . ARG C 1 42 ? 9.230 40.362 92.530 1.00 50.22 40 ARG C CA 1
ATOM 3650 C C . ARG C 1 42 ? 8.560 40.689 91.204 1.00 50.93 40 ARG C C 1
ATOM 3651 O O . ARG C 1 42 ? 8.726 41.787 90.658 1.00 50.53 40 ARG C O 1
ATOM 3659 N N . THR C 1 43 ? 7.795 39.730 90.694 1.00 51.48 41 THR C N 1
ATOM 3660 C CA . THR C 1 43 ? 7.065 39.927 89.454 1.00 52.58 41 THR C CA 1
ATOM 3661 C C . THR C 1 43 ? 5.573 39.914 89.759 1.00 53.08 41 THR C C 1
ATOM 3662 O O . THR C 1 43 ? 5.074 39.019 90.447 1.00 50.87 41 THR C O 1
ATOM 3666 N N . TYR C 1 44 ? 4.871 40.922 89.256 1.00 55.09 42 TYR C N 1
ATOM 3667 C CA . TYR C 1 44 ? 3.433 41.035 89.457 1.00 58.48 42 TYR C CA 1
ATOM 3668 C C . TYR C 1 44 ? 2.695 40.963 88.121 1.00 61.19 42 TYR C C 1
ATOM 3669 O O . TYR C 1 44 ? 3.093 41.603 87.142 1.00 61.28 42 TYR C O 1
ATOM 3678 N N . ARG C 1 45 ? 1.611 40.193 88.102 1.00 64.27 43 ARG C N 1
ATOM 3679 C CA . ARG C 1 45 ? 0.789 40.012 86.905 1.00 67.29 43 ARG C CA 1
ATOM 3680 C C . ARG C 1 45 ? -0.628 40.510 87.178 1.00 67.05 43 ARG C C 1
ATOM 3681 O O . ARG C 1 45 ? -1.286 40.057 88.119 1.00 65.44 43 ARG C O 1
ATOM 3689 N N . CYS C 1 46 ? -1.094 41.446 86.357 1.00 67.84 44 CYS C N 1
ATOM 3690 C CA . CYS C 1 46 ? -2.433 41.996 86.519 1.00 70.21 44 CYS C CA 1
ATOM 3691 C C . CYS C 1 46 ? -3.487 40.951 86.146 1.00 72.04 44 CYS C C 1
ATOM 3692 O O . CYS C 1 46 ? -3.239 40.091 85.303 1.00 72.85 44 CYS C O 1
ATOM 3695 N N . SER C 1 47 ? -4.656 41.020 86.778 1.00 74.56 45 SER C N 1
ATOM 3696 C CA . SER C 1 47 ? -5.735 40.067 86.510 1.00 77.36 45 SER C CA 1
ATOM 3697 C C . SER C 1 47 ? -6.811 40.635 85.584 1.00 79.24 45 SER C C 1
ATOM 3698 O O . SER C 1 47 ? -7.656 39.897 85.075 1.00 78.99 45 SER C O 1
ATOM 3701 N N . ILE C 1 48 ? -6.774 41.949 85.376 1.00 81.21 46 ILE C N 1
ATOM 3702 C CA . ILE C 1 48 ? -7.736 42.636 84.516 1.00 83.17 46 ILE C CA 1
ATOM 3703 C C . ILE C 1 48 ? -7.954 41.920 83.181 1.00 84.31 46 ILE C C 1
ATOM 3704 O O . ILE C 1 48 ? -7.172 41.053 82.788 1.00 85.69 46 ILE C O 1
ATOM 3709 N N . SER C 1 56 ? 0.712 46.006 78.859 1.00 74.74 54 SER C N 1
ATOM 3710 C CA . SER C 1 56 ? 1.601 45.347 79.817 1.00 74.11 54 SER C CA 1
ATOM 3711 C C . SER C 1 56 ? 0.838 44.888 81.048 1.00 73.10 54 SER C C 1
ATOM 3712 O O . SER C 1 56 ? 0.252 45.703 81.760 1.00 72.82 54 SER C O 1
ATOM 3715 N N . LYS C 1 57 ? 0.847 43.584 81.299 1.00 71.86 55 LYS C N 1
ATOM 3716 C CA . LYS C 1 57 ? 0.172 43.031 82.468 1.00 71.15 55 LYS C CA 1
ATOM 3717 C C . LYS C 1 57 ? 1.201 42.778 83.579 1.00 68.95 55 LYS C C 1
ATOM 3718 O O . LYS C 1 57 ? 0.850 42.342 84.679 1.00 67.82 55 LYS C O 1
ATOM 3724 N N . LEU C 1 58 ? 2.468 43.055 83.279 1.00 66.33 56 LEU C N 1
ATOM 3725 C CA . LEU C 1 58 ? 3.546 42.829 84.234 1.00 64.95 56 LEU C CA 1
ATOM 3726 C C . LEU C 1 58 ? 4.085 44.083 84.918 1.00 63.42 56 LEU C C 1
ATOM 3727 O O . LEU C 1 58 ? 4.296 45.123 84.281 1.00 62.48 56 LEU C O 1
ATOM 3732 N N . MET C 1 59 ? 4.309 43.962 86.225 1.00 60.58 57 MET C N 1
ATOM 3733 C CA . MET C 1 59 ? 4.864 45.049 87.022 1.00 58.14 57 MET C CA 1
ATOM 3734 C C . MET C 1 59 ? 5.924 44.452 87.940 1.00 56.78 57 MET C C 1
ATOM 3735 O O . MET C 1 59 ? 5.676 43.466 88.629 1.00 55.71 57 MET C O 1
ATOM 3740 N N . TYR C 1 60 ? 7.109 45.049 87.934 1.00 57.08 58 TYR C N 1
ATOM 3741 C CA . TYR C 1 60 ? 8.204 44.575 88.769 1.00 57.98 58 TYR C CA 1
ATOM 3742 C C . TYR C 1 60 ? 8.407 45.415 90.023 1.00 57.41 58 TYR C C 1
ATOM 3743 O O . TYR C 1 60 ? 8.291 46.645 89.997 1.00 55.71 58 TYR C O 1
ATOM 3752 N N . SER C 1 61 ? 8.718 44.724 91.115 1.00 57.01 59 SER C N 1
ATOM 3753 C CA . SER C 1 61 ? 8.966 45.344 92.414 1.00 55.85 59 SER C CA 1
ATOM 3754 C C . SER C 1 61 ? 10.379 45.003 92.890 1.00 55.21 59 SER C C 1
ATOM 3755 O O . SER C 1 61 ? 10.678 43.847 93.189 1.00 54.82 59 SER C O 1
ATOM 3758 N N . ILE C 1 62 ? 11.252 46.002 92.951 1.00 54.62 60 ILE C N 1
ATOM 3759 C CA . ILE C 1 62 ? 12.613 45.756 93.401 1.00 54.13 60 ILE C CA 1
ATOM 3760 C C . ILE C 1 62 ? 12.900 46.389 94.762 1.00 53.45 60 ILE C C 1
ATOM 3761 O O . ILE C 1 62 ? 12.821 47.605 94.923 1.00 51.78 60 ILE C O 1
ATOM 3766 N N . THR C 1 63 ? 13.240 45.545 95.735 1.00 53.96 61 THR C N 1
ATOM 3767 C CA . THR C 1 63 ? 13.556 45.989 97.090 1.00 54.29 61 THR C CA 1
ATOM 3768 C C . THR C 1 63 ? 15.054 45.857 97.369 1.00 55.94 61 THR C C 1
ATOM 3769 O O . THR C 1 63 ? 15.626 44.778 97.210 1.00 54.52 61 THR C O 1
ATOM 3773 N N . PHE C 1 64 ? 15.674 46.960 97.783 1.00 59.10 62 PHE C N 1
ATOM 3774 C CA . PHE C 1 64 ? 17.101 47.000 98.107 1.00 62.74 62 PHE C CA 1
ATOM 3775 C C . PHE C 1 64 ? 17.280 47.139 99.621 1.00 65.76 62 PHE C C 1
ATOM 3776 O O . PHE C 1 64 ? 16.547 47.892 100.263 1.00 65.24 62 PHE C O 1
ATOM 3784 N N . HIS C 1 65 ? 18.234 46.408 100.196 1.00 69.37 63 HIS C N 1
ATOM 3785 C CA . HIS C 1 65 ? 18.508 46.525 101.631 1.00 72.55 63 HIS C CA 1
ATOM 3786 C C . HIS C 1 65 ? 19.952 46.972 101.800 1.00 75.20 63 HIS C C 1
ATOM 3787 O O . HIS C 1 65 ? 20.872 46.166 101.643 1.00 74.03 63 HIS C O 1
ATOM 3794 N N . HIS C 1 66 ? 20.132 48.260 102.102 1.00 78.61 64 HIS C N 1
ATOM 3795 C CA . HIS C 1 66 ? 21.442 48.883 102.341 1.00 81.00 64 HIS C CA 1
ATOM 3796 C C . HIS C 1 66 ? 21.219 49.777 103.569 1.00 82.99 64 HIS C C 1
ATOM 3797 O O . HIS C 1 66 ? 21.138 51.004 103.423 1.00 83.36 64 HIS C O 1
ATOM 3804 N N . HIS C 1 67 ? 21.123 49.165 104.756 1.00 84.21 65 HIS C N 1
ATOM 3805 C CA . HIS C 1 67 ? 20.872 49.883 106.017 1.00 85.09 65 HIS C CA 1
ATOM 3806 C C . HIS C 1 67 ? 19.525 50.596 105.888 1.00 84.02 65 HIS C C 1
ATOM 3807 O O . HIS C 1 67 ? 19.401 51.735 106.329 1.00 85.00 65 HIS C O 1
ATOM 3814 N N . GLY C 1 68 ? 18.527 49.948 105.283 1.00 82.71 66 GLY C N 1
ATOM 3815 C CA . GLY C 1 68 ? 17.228 50.588 105.073 1.00 80.16 66 GLY C CA 1
ATOM 3816 C C . GLY C 1 68 ? 16.583 50.111 103.766 1.00 78.09 66 GLY C C 1
ATOM 3817 O O . GLY C 1 68 ? 17.246 49.962 102.733 1.00 78.64 66 GLY C O 1
ATOM 3818 N N . ARG C 1 69 ? 15.277 49.883 103.799 1.00 75.10 67 ARG C N 1
ATOM 3819 C CA . ARG C 1 69 ? 14.581 49.372 102.627 1.00 72.36 67 ARG C CA 1
ATOM 3820 C C . ARG C 1 69 ? 13.772 50.333 101.747 1.00 68.01 67 ARG C C 1
ATOM 3821 O O . ARG C 1 69 ? 12.848 51.003 102.216 1.00 66.89 67 ARG C O 1
ATOM 3829 N N . GLN C 1 70 ? 14.122 50.357 100.465 1.00 62.21 68 GLN C N 1
ATOM 3830 C CA . GLN C 1 70 ? 13.420 51.142 99.463 1.00 57.87 68 GLN C CA 1
ATOM 3831 C C . GLN C 1 70 ? 12.950 50.131 98.413 1.00 54.33 68 GLN C C 1
ATOM 3832 O O . GLN C 1 70 ? 13.669 49.184 98.078 1.00 51.67 68 GLN C O 1
ATOM 3838 N N . THR C 1 71 ? 11.733 50.317 97.917 1.00 51.05 69 THR C N 1
ATOM 3839 C CA . THR C 1 71 ? 11.173 49.419 96.921 1.00 47.27 69 THR C CA 1
ATOM 3840 C C . THR C 1 71 ? 10.737 50.220 95.707 1.00 47.01 69 THR C C 1
ATOM 3841 O O . THR C 1 71 ? 9.928 51.142 95.807 1.00 46.23 69 THR C O 1
ATOM 3845 N N . VAL C 1 72 ? 11.304 49.878 94.557 1.00 46.36 70 VAL C N 1
ATOM 3846 C CA . VAL C 1 72 ? 10.974 50.563 93.324 1.00 44.81 70 VAL C CA 1
ATOM 3847 C C . VAL C 1 72 ? 10.062 49.728 92.433 1.00 46.49 70 VAL C C 1
ATOM 3848 O O . VAL C 1 72 ? 10.287 48.533 92.222 1.00 44.61 70 VAL C O 1
ATOM 3852 N N . LEU C 1 73 ? 9.021 50.377 91.926 1.00 47.94 71 LEU C N 1
ATOM 3853 C CA . LEU C 1 73 ? 8.060 49.743 91.043 1.00 49.79 71 LEU C CA 1
ATOM 3854 C C . LEU C 1 73 ? 8.372 50.160 89.623 1.00 50.88 71 LEU C C 1
ATOM 3855 O O . LEU C 1 73 ? 8.491 51.352 89.334 1.00 50.62 71 LEU C O 1
ATOM 3860 N N . ILE C 1 74 ? 8.526 49.168 88.749 1.00 53.54 72 ILE C N 1
ATOM 3861 C CA . ILE C 1 74 ? 8.819 49.404 87.338 1.00 56.78 72 ILE C CA 1
ATOM 3862 C C . ILE C 1 74 ? 7.699 48.826 86.476 1.00 58.95 72 ILE C C 1
ATOM 3863 O O . ILE C 1 74 ? 7.284 47.676 86.662 1.00 58.63 72 ILE C O 1
ATOM 3868 N N . LYS C 1 75 ? 7.214 49.626 85.532 1.00 61.73 73 LYS C N 1
ATOM 3869 C CA . LYS C 1 75 ? 6.135 49.193 84.649 1.00 64.61 73 LYS C CA 1
ATOM 3870 C C . LYS C 1 75 ? 5.966 50.179 83.500 1.00 65.86 73 LYS C C 1
ATOM 3871 O O . LYS C 1 75 ? 5.756 51.369 83.730 1.00 66.49 73 LYS C O 1
ATOM 3877 N N . ASP C 1 76 ? 6.055 49.678 82.270 1.00 66.90 74 ASP C N 1
ATOM 3878 C CA . ASP C 1 76 ? 5.916 50.517 81.084 1.00 68.15 74 ASP C CA 1
ATOM 3879 C C . ASP C 1 76 ? 6.977 51.601 81.099 1.00 67.85 74 ASP C C 1
ATOM 3880 O O . ASP C 1 76 ? 6.693 52.763 80.797 1.00 68.62 74 ASP C O 1
ATOM 3885 N N . ASN C 1 77 ? 8.198 51.220 81.453 1.00 66.97 75 ASN C N 1
ATOM 3886 C CA . ASN C 1 77 ? 9.299 52.172 81.525 1.00 66.38 75 ASN C CA 1
ATOM 3887 C C . ASN C 1 77 ? 8.961 53.317 82.478 1.00 64.24 75 ASN C C 1
ATOM 3888 O O . ASN C 1 77 ? 9.401 54.450 82.301 1.00 63.76 75 ASN C O 1
ATOM 3893 N N . SER C 1 78 ? 8.167 52.996 83.490 1.00 62.33 76 SER C N 1
ATOM 3894 C CA . SER C 1 78 ? 7.768 53.961 84.504 1.00 61.02 76 SER C CA 1
ATOM 3895 C C . SER C 1 78 ? 8.269 53.440 85.849 1.00 58.35 76 SER C C 1
ATOM 3896 O O . SER C 1 78 ? 8.118 52.255 86.159 1.00 57.51 76 SER C O 1
ATOM 3899 N N . ALA C 1 79 ? 8.861 54.316 86.649 1.00 55.98 77 ALA C N 1
ATOM 3900 C CA . ALA C 1 79 ? 9.350 53.895 87.959 1.00 52.67 77 ALA C CA 1
ATOM 3901 C C . ALA C 1 79 ? 8.789 54.756 89.079 1.00 50.35 77 ALA C C 1
ATOM 3902 O O . ALA C 1 79 ? 8.711 55.984 88.965 1.00 49.19 77 ALA C O 1
ATOM 3904 N N . MET C 1 80 ? 8.382 54.093 90.153 1.00 48.17 78 MET C N 1
ATOM 3905 C CA . MET C 1 80 ? 7.865 54.765 91.337 1.00 46.46 78 MET C CA 1
ATOM 3906 C C . MET C 1 80 ? 8.683 54.310 92.552 1.00 45.29 78 MET C C 1
ATOM 3907 O O . MET C 1 80 ? 8.637 53.143 92.935 1.00 44.73 78 MET C O 1
ATOM 3912 N N . VAL C 1 81 ? 9.435 55.226 93.149 1.00 43.97 79 VAL C N 1
ATOM 3913 C CA . VAL C 1 81 ? 10.242 54.891 94.320 1.00 43.46 79 VAL C CA 1
ATOM 3914 C C . VAL C 1 81 ? 9.437 54.995 95.606 1.00 41.58 79 VAL C C 1
ATOM 3915 O O . VAL C 1 81 ? 8.901 56.057 95.904 1.00 40.39 79 VAL C O 1
ATOM 3919 N N . THR C 1 82 ? 9.352 53.902 96.364 1.00 40.85 80 THR C N 1
ATOM 3920 C CA . THR C 1 82 ? 8.628 53.926 97.640 1.00 41.26 80 THR C CA 1
ATOM 3921 C C . THR C 1 82 ? 9.549 53.500 98.786 1.00 40.13 80 THR C C 1
ATOM 3922 O O . THR C 1 82 ? 10.597 52.901 98.572 1.00 38.81 80 THR C O 1
ATOM 3926 N N . THR C 1 83 ? 9.152 53.795 100.015 1.00 39.37 81 THR C N 1
ATOM 3927 C CA . THR C 1 83 ? 9.993 53.421 101.136 1.00 37.47 81 THR C CA 1
ATOM 3928 C C . THR C 1 83 ? 9.223 53.328 102.434 1.00 36.69 81 THR C C 1
ATOM 3929 O O . THR C 1 83 ? 8.164 53.948 102.604 1.00 35.59 81 THR C O 1
ATOM 3933 N N . ALA C 1 84 ? 9.767 52.536 103.348 1.00 35.46 82 ALA C N 1
ATOM 3934 C CA . ALA C 1 84 ? 9.181 52.366 104.671 1.00 35.31 82 ALA C CA 1
ATOM 3935 C C . ALA C 1 84 ? 10.283 52.663 105.682 1.00 33.44 82 ALA C C 1
ATOM 3936 O O . ALA C 1 84 ? 10.136 52.412 106.868 1.00 35.27 82 ALA C O 1
ATOM 3938 N N . ALA C 1 85 ? 11.404 53.187 105.205 1.00 33.27 83 ALA C N 1
ATOM 3939 C CA . ALA C 1 85 ? 12.515 53.471 106.110 1.00 34.44 83 ALA C CA 1
ATOM 3940 C C . ALA C 1 85 ? 12.291 54.763 106.868 1.00 33.53 83 ALA C C 1
ATOM 3941 O O . ALA C 1 85 ? 11.994 55.803 106.279 1.00 37.34 83 ALA C O 1
ATOM 3943 N N . ALA C 1 86 ? 12.432 54.678 108.183 1.00 34.65 84 ALA C N 1
ATOM 3944 C CA . ALA C 1 86 ? 12.245 55.818 109.070 1.00 34.62 84 ALA C CA 1
ATOM 3945 C C . ALA C 1 86 ? 12.973 57.056 108.579 1.00 35.96 84 ALA C C 1
ATOM 3946 O O . ALA C 1 86 ? 12.399 58.147 108.562 1.00 38.13 84 ALA C O 1
ATOM 3948 N N . ALA C 1 87 ? 14.226 56.871 108.169 1.00 34.44 85 ALA C N 1
ATOM 3949 C CA . ALA C 1 87 ? 15.082 57.950 107.698 1.00 35.25 85 ALA C CA 1
ATOM 3950 C C . ALA C 1 87 ? 14.670 58.625 106.401 1.00 35.55 85 ALA C C 1
ATOM 3951 O O . ALA C 1 87 ? 15.156 59.715 106.100 1.00 35.47 85 ALA C O 1
ATOM 3953 N N . ASP C 1 88 ? 13.804 57.992 105.618 1.00 37.01 86 ASP C N 1
ATOM 3954 C CA . ASP C 1 88 ? 13.391 58.588 104.344 1.00 37.90 86 ASP C CA 1
ATOM 3955 C C . ASP C 1 88 ? 12.082 59.341 104.439 1.00 38.17 86 ASP C C 1
ATOM 3956 O O . ASP C 1 88 ? 11.658 59.966 103.470 1.00 37.79 86 ASP C O 1
ATOM 3961 N N . ILE C 1 89 ? 11.409 59.247 105.577 1.00 36.59 87 ILE C N 1
ATOM 3962 C CA . ILE C 1 89 ? 10.145 59.940 105.699 1.00 38.31 87 ILE C CA 1
ATOM 3963 C C . ILE C 1 89 ? 10.352 61.440 105.870 1.00 35.87 87 ILE C C 1
ATOM 3964 O O . ILE C 1 89 ? 10.956 61.878 106.844 1.00 36.23 87 ILE C O 1
ATOM 3969 N N . PRO C 1 90 ? 9.872 62.245 104.909 1.00 33.69 88 PRO C N 1
ATOM 3970 C CA . PRO C 1 90 ? 10.045 63.700 105.050 1.00 33.40 88 PRO C CA 1
ATOM 3971 C C . PRO C 1 90 ? 9.440 64.157 106.377 1.00 31.37 88 PRO C C 1
ATOM 3972 O O . PRO C 1 90 ? 8.299 63.824 106.701 1.00 30.41 88 PRO C O 1
ATOM 3976 N N . PRO C 1 91 ? 10.216 64.901 107.177 1.00 31.77 89 PRO C N 1
ATOM 3977 C CA . PRO C 1 91 ? 9.765 65.409 108.483 1.00 31.12 89 PRO C CA 1
ATOM 3978 C C . PRO C 1 91 ? 8.462 66.233 108.401 1.00 30.93 89 PRO C C 1
ATOM 3979 O O . PRO C 1 91 ? 7.593 66.156 109.277 1.00 30.05 89 PRO C O 1
ATOM 3983 N N . ALA C 1 92 ? 8.322 67.020 107.345 1.00 29.34 90 ALA C N 1
ATOM 3984 C CA . ALA C 1 92 ? 7.111 67.824 107.188 1.00 31.09 90 ALA C CA 1
ATOM 3985 C C . ALA C 1 92 ? 5.858 66.954 107.019 1.00 31.35 90 ALA C C 1
ATOM 3986 O O . ALA C 1 92 ? 4.773 67.312 107.482 1.00 31.64 90 ALA C O 1
ATOM 3988 N N . LEU C 1 93 ? 6.011 65.808 106.367 1.00 33.56 91 LEU C N 1
ATOM 3989 C CA . LEU C 1 93 ? 4.891 64.902 106.117 1.00 33.53 91 LEU C CA 1
ATOM 3990 C C . LEU C 1 93 ? 4.385 64.295 107.413 1.00 33.67 91 LEU C C 1
ATOM 3991 O O . LEU C 1 93 ? 3.190 64.050 107.576 1.00 35.36 91 LEU C O 1
ATOM 3996 N N . VAL C 1 94 ? 5.291 64.059 108.352 1.00 32.20 92 VAL C N 1
ATOM 3997 C CA . VAL C 1 94 ? 4.892 63.483 109.628 1.00 30.25 92 VAL C CA 1
ATOM 3998 C C . VAL C 1 94 ? 4.289 64.547 110.535 1.00 30.10 92 VAL C C 1
ATOM 3999 O O . VAL C 1 94 ? 3.353 64.263 111.287 1.00 30.32 92 VAL C O 1
ATOM 4003 N N . PHE C 1 95 ? 4.831 65.763 110.482 1.00 29.54 93 PHE C N 1
ATOM 4004 C CA . PHE C 1 95 ? 4.297 66.840 111.313 1.00 30.55 93 PHE C CA 1
ATOM 4005 C C . PHE C 1 95 ? 2.882 67.231 110.900 1.00 31.19 93 PHE C C 1
ATOM 4006 O O . PHE C 1 95 ? 2.030 67.439 111.761 1.00 30.43 93 PHE C O 1
ATOM 4014 N N . ASN C 1 96 ? 2.642 67.338 109.592 1.00 32.08 94 ASN C N 1
ATOM 4015 C CA . ASN C 1 96 ? 1.327 67.739 109.083 1.00 36.38 94 ASN C CA 1
ATOM 4016 C C . ASN C 1 96 ? 0.267 66.634 109.155 1.00 35.69 94 ASN C C 1
ATOM 4017 O O . ASN C 1 96 ? -0.910 66.874 108.912 1.00 36.16 94 ASN C O 1
ATOM 4022 N N . GLY C 1 97 ? 0.678 65.418 109.487 1.00 36.32 95 GLY C N 1
ATOM 4023 C CA . GLY C 1 97 ? -0.288 64.336 109.602 1.00 31.71 95 GLY C CA 1
ATOM 4024 C C . GLY C 1 97 ? -0.593 63.588 108.318 1.00 30.99 95 GLY C C 1
ATOM 4025 O O . GLY C 1 97 ? -1.431 62.686 108.316 1.00 31.75 95 GLY C O 1
ATOM 4026 N N . SER C 1 98 ? 0.043 63.962 107.217 1.00 28.25 96 SER C N 1
ATOM 4027 C CA . SER C 1 98 ? -0.201 63.244 105.980 1.00 29.72 96 SER C CA 1
ATOM 4028 C C . SER C 1 98 ? 0.283 61.807 106.189 1.00 31.63 96 SER C C 1
ATOM 4029 O O . SER C 1 98 ? -0.338 60.851 105.714 1.00 30.47 96 SER C O 1
ATOM 4032 N N . SER C 1 99 ? 1.389 61.663 106.918 1.00 32.75 97 SER C N 1
ATOM 4033 C CA . SER C 1 99 ? 1.945 60.344 107.223 1.00 32.01 97 SER C CA 1
ATOM 4034 C C . SER C 1 99 ? 1.719 60.014 108.697 1.00 33.24 97 SER C C 1
ATOM 4035 O O . SER C 1 99 ? 1.680 60.930 109.534 1.00 32.34 97 SER C O 1
ATOM 4038 N N . THR C 1 100 ? 1.551 58.724 109.015 1.00 30.75 98 THR C N 1
ATOM 4039 C CA . THR C 1 100 ? 1.365 58.322 110.405 1.00 33.62 98 THR C CA 1
ATOM 4040 C C . THR C 1 100 ? 2.747 58.139 111.020 1.00 34.54 98 THR C C 1
ATOM 4041 O O . THR C 1 100 ? 2.870 57.989 112.230 1.00 36.35 98 THR C O 1
ATOM 4045 N N . GLY C 1 101 ? 3.774 58.129 110.177 1.00 35.34 99 GLY C N 1
ATOM 4046 C CA . GLY C 1 101 ? 5.136 57.930 110.655 1.00 38.01 99 GLY C CA 1
ATOM 4047 C C . GLY C 1 101 ? 5.480 56.443 110.762 1.00 39.28 99 GLY C C 1
ATOM 4048 O O . GLY C 1 101 ? 6.599 56.072 111.135 1.00 38.23 99 GLY C O 1
ATOM 4049 N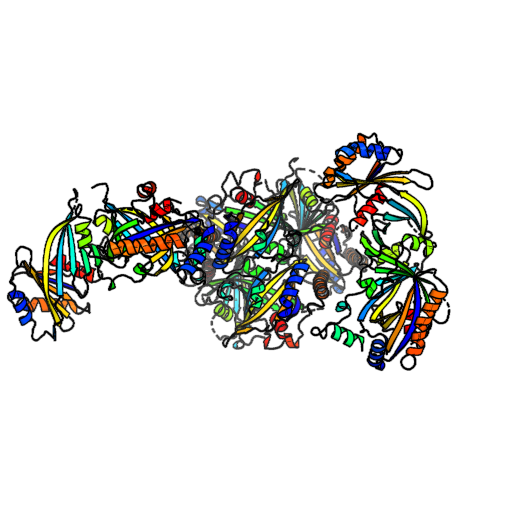 N . VAL C 1 102 ? 4.508 55.593 110.426 1.00 38.65 100 VAL C N 1
ATOM 4050 C CA . VAL C 1 102 ? 4.675 54.146 110.494 1.00 37.37 100 VAL C CA 1
ATOM 4051 C C . VAL C 1 102 ? 4.338 53.454 109.178 1.00 36.34 100 VAL C C 1
ATOM 4052 O O . VAL C 1 102 ? 3.357 52.715 109.096 1.00 35.29 100 VAL C O 1
ATOM 4056 N N . PRO C 1 103 ? 5.154 53.677 108.140 1.00 36.12 101 PRO C N 1
ATOM 4057 C CA . PRO C 1 103 ? 5.003 53.109 106.794 1.00 39.38 101 PRO C CA 1
ATOM 4058 C C . PRO C 1 103 ? 5.531 51.666 106.633 1.00 41.76 101 PRO C C 1
ATOM 4059 O O . PRO C 1 103 ? 6.584 51.320 107.163 1.00 43.09 101 PRO C O 1
ATOM 4063 N N . GLU C 1 104 ? 4.793 50.834 105.898 1.00 42.94 102 GLU C N 1
ATOM 4064 C CA . GLU C 1 104 ? 5.195 49.445 105.634 1.00 40.57 102 GLU C CA 1
ATOM 4065 C C . GLU C 1 104 ? 5.577 49.337 104.153 1.00 38.95 102 GLU C C 1
ATOM 4066 O O . GLU C 1 104 ? 5.443 50.301 103.386 1.00 40.12 102 GLU C O 1
ATOM 4072 N N . SER C 1 105 ? 6.053 48.172 103.748 1.00 36.58 103 SER C N 1
ATOM 4073 C CA . SER C 1 105 ? 6.459 47.970 102.365 1.00 38.21 103 SER C CA 1
ATOM 4074 C C . SER C 1 105 ? 5.270 48.032 101.407 1.00 38.84 103 SER C C 1
ATOM 4075 O O . SER C 1 105 ? 4.153 47.623 101.752 1.00 36.25 103 SER C O 1
ATOM 4078 N N . ILE C 1 106 ? 5.512 48.546 100.207 1.00 38.28 104 ILE C N 1
ATOM 4079 C CA . ILE C 1 106 ? 4.458 48.624 99.214 1.00 40.84 104 ILE C CA 1
ATOM 4080 C C . ILE C 1 106 ? 4.070 47.182 98.843 1.00 41.95 104 ILE C C 1
ATOM 4081 O O . ILE C 1 106 ? 2.897 46.877 98.611 1.00 41.82 104 ILE C O 1
ATOM 4086 N N . ASP C 1 107 ? 5.051 46.288 98.834 1.00 42.49 105 ASP C N 1
ATOM 4087 C CA . ASP C 1 107 ? 4.774 44.899 98.508 1.00 44.28 105 ASP C CA 1
ATOM 4088 C C . ASP C 1 107 ? 3.786 44.287 99.484 1.00 45.84 105 ASP C C 1
ATOM 4089 O O . ASP C 1 107 ? 3.118 43.298 99.166 1.00 46.69 105 ASP C O 1
ATOM 4094 N N . THR C 1 108 ? 3.686 44.873 100.671 1.00 45.70 106 THR C N 1
ATOM 4095 C CA . THR C 1 108 ? 2.745 44.377 101.672 1.00 44.84 106 THR C CA 1
ATOM 4096 C C . THR C 1 108 ? 1.375 44.979 101.385 1.00 45.89 106 THR C C 1
ATOM 4097 O O . THR C 1 108 ? 0.346 44.397 101.719 1.00 44.72 106 THR C O 1
ATOM 4101 N N . ILE C 1 109 ? 1.388 46.165 100.779 1.00 46.32 107 ILE C N 1
ATOM 4102 C CA . ILE C 1 109 ? 0.174 46.881 100.428 1.00 47.46 107 ILE C CA 1
ATOM 4103 C C . ILE C 1 109 ? -0.439 46.135 99.250 1.00 47.36 107 ILE C C 1
ATOM 4104 O O . ILE C 1 109 ? -1.621 45.797 99.251 1.00 45.92 107 ILE C O 1
ATOM 4109 N N . LEU C 1 110 ? 0.384 45.885 98.240 1.00 48.47 108 LEU C N 1
ATOM 4110 C CA . LEU C 1 110 ? -0.074 45.168 97.061 1.00 49.17 108 LEU C CA 1
ATOM 4111 C C . LEU C 1 110 ? -0.721 43.866 97.503 1.00 49.21 108 LEU C C 1
ATOM 4112 O O . LEU C 1 110 ? -1.923 43.669 97.352 1.00 49.14 108 LEU C O 1
ATOM 4117 N N . SER C 1 111 ? 0.097 42.996 98.074 1.00 50.60 109 SER C N 1
ATOM 4118 C CA . SER C 1 111 ? -0.329 41.691 98.563 1.00 51.40 109 SER C CA 1
ATOM 4119 C C . SER C 1 111 ? -1.606 41.622 99.399 1.00 52.66 109 SER C C 1
ATOM 4120 O O . SER C 1 111 ? -2.396 40.693 99.240 1.00 53.83 109 SER C O 1
ATOM 4123 N N . SER C 1 112 ? -1.824 42.586 100.287 1.00 52.84 110 SER C N 1
ATOM 4124 C CA . SER C 1 112 ? -2.998 42.523 101.150 1.00 52.35 110 SER C CA 1
ATOM 4125 C C . SER C 1 112 ? -4.146 43.486 100.869 1.00 53.04 110 SER C C 1
ATOM 4126 O O . SER C 1 112 ? -5.169 43.428 101.560 1.00 53.48 110 SER C O 1
ATOM 4129 N N . LYS C 1 113 ? -3.993 44.363 99.877 1.00 53.07 111 LYS C N 1
ATOM 4130 C CA . LYS C 1 113 ? -5.041 45.337 99.554 1.00 53.65 111 LYS C CA 1
ATOM 4131 C C . LYS C 1 113 ? -5.331 45.447 98.067 1.00 54.35 111 LYS C C 1
ATOM 4132 O O . LYS C 1 113 ? -6.381 45.944 97.668 1.00 55.74 111 LYS C O 1
ATOM 4138 N N . LEU C 1 114 ? -4.396 45.010 97.242 1.00 53.90 112 LEU C N 1
ATOM 4139 C CA . LEU C 1 114 ? -4.602 45.067 95.808 1.00 56.43 112 LEU C CA 1
ATOM 4140 C C . LEU C 1 114 ? -4.442 43.679 95.196 1.00 57.14 112 LEU C C 1
ATOM 4141 O O . LEU C 1 114 ? -4.077 43.543 94.028 1.00 55.96 112 LEU C O 1
ATOM 4146 N N . SER C 1 115 ? -4.709 42.649 95.992 1.00 59.06 113 SER C N 1
ATOM 4147 C CA . SER C 1 115 ? -4.574 41.281 95.514 1.00 62.30 113 SER C CA 1
ATOM 4148 C C . SER C 1 115 ? -5.581 41.005 94.403 1.00 63.94 113 SER C C 1
ATOM 4149 O O . SER C 1 115 ? -5.321 40.214 93.506 1.00 64.99 113 SER C O 1
ATOM 4152 N N . ASN C 1 116 ? -6.722 41.679 94.463 1.00 65.24 114 ASN C N 1
ATOM 4153 C CA . ASN C 1 116 ? -7.771 41.525 93.465 1.00 67.06 114 ASN C CA 1
ATOM 4154 C C . ASN C 1 116 ? -7.324 42.068 92.113 1.00 67.12 114 ASN C C 1
ATOM 4155 O O . ASN C 1 116 ? -7.924 41.764 91.085 1.00 67.60 114 ASN C O 1
ATOM 4160 N N . ILE C 1 117 ? -6.279 42.885 92.110 1.00 66.11 115 ILE C N 1
ATOM 4161 C CA . ILE C 1 117 ? -5.798 43.471 90.866 1.00 64.50 115 ILE C CA 1
ATOM 4162 C C . ILE C 1 117 ? -4.402 42.985 90.494 1.00 64.49 115 ILE C C 1
ATOM 4163 O O . ILE C 1 117 ? -4.030 42.963 89.317 1.00 63.85 115 ILE C O 1
ATOM 4168 N N . TRP C 1 118 ? -3.622 42.598 91.495 1.00 64.08 116 TRP C N 1
ATOM 4169 C CA . TRP C 1 118 ? -2.276 42.125 91.229 1.00 63.57 116 TRP C CA 1
ATOM 4170 C C . TRP C 1 118 ? -1.964 40.802 91.912 1.00 64.26 116 TRP C C 1
ATOM 4171 O O . TRP C 1 118 ? -2.361 40.559 93.051 1.00 63.45 116 TRP C O 1
ATOM 4182 N N . MET C 1 119 ? -1.259 39.944 91.186 1.00 65.84 117 MET C N 1
ATOM 4183 C CA . MET C 1 119 ? -0.875 38.633 91.683 1.00 67.89 117 MET C CA 1
ATOM 4184 C C . MET C 1 119 ? 0.633 38.462 91.545 1.00 66.79 117 MET C C 1
ATOM 4185 O O . MET C 1 119 ? 1.200 38.699 90.477 1.00 65.29 117 MET C O 1
ATOM 4190 N N . GLN C 1 120 ? 1.279 38.074 92.642 1.00 66.71 118 GLN C N 1
ATOM 4191 C CA . GLN C 1 120 ? 2.721 37.860 92.648 1.00 66.66 118 GLN C CA 1
ATOM 4192 C C . GLN C 1 120 ? 2.989 36.468 92.077 1.00 67.57 118 GLN C C 1
ATOM 4193 O O . GLN C 1 120 ? 2.521 35.466 92.618 1.00 66.53 118 GLN C O 1
ATOM 4199 N N . ARG C 1 121 ? 3.735 36.410 90.980 1.00 69.23 119 ARG C N 1
ATOM 4200 C CA . ARG C 1 121 ? 4.045 35.134 90.349 1.00 71.75 119 ARG C CA 1
ATOM 4201 C C . ARG C 1 121 ? 5.418 34.610 90.745 1.00 71.18 119 ARG C C 1
ATOM 4202 O O . ARG C 1 121 ? 5.595 33.409 90.942 1.00 71.32 119 ARG C O 1
ATOM 4210 N N . GLN C 1 122 ? 6.387 35.513 90.860 1.00 70.64 120 GLN C N 1
ATOM 4211 C CA . GLN C 1 122 ? 7.746 35.134 91.234 1.00 70.16 120 GLN C CA 1
ATOM 4212 C C . GLN C 1 122 ? 8.365 35.990 92.337 1.00 67.91 120 GLN C C 1
ATOM 4213 O O . GLN C 1 122 ? 8.163 37.205 92.399 1.00 66.79 120 GLN C O 1
ATOM 4219 N N . LEU C 1 123 ? 9.127 35.329 93.202 1.00 66.21 121 LEU C N 1
ATOM 4220 C CA . LEU C 1 123 ? 9.836 35.987 94.290 1.00 63.70 121 LEU C CA 1
ATOM 4221 C C . LEU C 1 123 ? 11.277 35.502 94.194 1.00 62.64 121 LEU C C 1
ATOM 4222 O O . LEU C 1 123 ? 11.567 34.351 94.510 1.00 62.55 121 LEU C O 1
ATOM 4227 N N . ILE C 1 124 ? 12.170 36.366 93.727 1.00 61.33 122 ILE C N 1
ATOM 4228 C CA . ILE C 1 124 ? 13.581 36.013 93.624 1.00 60.40 122 ILE C CA 1
ATOM 4229 C C . ILE C 1 124 ? 14.324 36.722 94.754 1.00 59.59 122 ILE C C 1
ATOM 4230 O O . ILE C 1 124 ? 14.420 37.949 94.774 1.00 59.01 122 ILE C O 1
ATOM 4235 N N . LYS C 1 125 ? 14.837 35.947 95.701 1.00 59.10 123 LYS C N 1
ATOM 4236 C CA . LYS C 1 125 ? 15.564 36.515 96.831 1.00 58.65 123 LYS C CA 1
ATOM 4237 C C . LYS C 1 125 ? 17.066 36.503 96.625 1.00 57.43 123 LYS C C 1
ATOM 4238 O O . LYS C 1 125 ? 17.638 35.529 96.138 1.00 58.27 123 LYS C O 1
ATOM 4244 N N . GLY C 1 126 ? 17.697 37.603 97.004 1.00 56.85 124 GLY C N 1
ATOM 4245 C CA . GLY C 1 126 ? 19.135 37.730 96.888 1.00 56.80 124 GLY C CA 1
ATOM 4246 C C . GLY C 1 126 ? 19.649 38.223 98.223 1.00 57.18 124 GLY C C 1
ATOM 4247 O O . GLY C 1 126 ? 20.009 39.388 98.376 1.00 57.56 124 GLY C O 1
ATOM 4248 N N . ASP C 1 127 ? 19.649 37.334 99.206 1.00 57.57 125 ASP C N 1
ATOM 4249 C CA . ASP C 1 127 ? 20.117 37.676 100.541 1.00 59.70 125 ASP C CA 1
ATOM 4250 C C . ASP C 1 127 ? 21.594 37.324 100.647 1.00 58.95 125 ASP C C 1
ATOM 4251 O O . ASP C 1 127 ? 22.134 36.614 99.795 1.00 60.40 125 ASP C O 1
ATOM 4256 N N . ALA C 1 128 ? 22.259 37.831 101.673 1.00 57.18 126 ALA C N 1
ATOM 4257 C CA . ALA C 1 128 ? 23.672 37.525 101.847 1.00 55.66 126 ALA C CA 1
ATOM 4258 C C . ALA C 1 128 ? 24.525 38.001 100.671 1.00 52.81 126 ALA C C 1
ATOM 4259 O O . ALA C 1 128 ? 25.244 37.208 100.068 1.00 53.49 126 ALA C O 1
ATOM 4261 N N . GLY C 1 129 ? 24.444 39.284 100.338 1.00 49.30 127 GLY C N 1
ATOM 4262 C CA . GLY C 1 129 ? 25.252 39.803 99.252 1.00 43.45 127 GLY C CA 1
ATOM 4263 C C . GLY C 1 129 ? 26.547 40.366 99.808 1.00 41.86 127 GLY C C 1
ATOM 4264 O O . GLY C 1 129 ? 26.638 40.645 101.003 1.00 40.57 127 GLY C O 1
ATOM 4265 N N . GLU C 1 130 ? 27.553 40.531 98.957 1.00 40.84 128 GLU C N 1
ATOM 4266 C CA . GLU C 1 130 ? 28.835 41.081 99.393 1.00 40.95 128 GLU C CA 1
ATOM 4267 C C . GLU C 1 130 ? 29.155 42.385 98.702 1.00 39.16 128 GLU C C 1
ATOM 4268 O O . GLU C 1 130 ? 28.818 42.590 97.543 1.00 39.88 128 GLU C O 1
ATOM 4274 N N . THR C 1 131 ? 29.844 43.258 99.415 1.00 39.60 129 THR C N 1
ATOM 4275 C CA . THR C 1 131 ? 30.199 44.555 98.877 1.00 39.06 129 THR C CA 1
ATOM 4276 C C . THR C 1 131 ? 31.712 44.695 98.745 1.00 40.09 129 THR C C 1
ATOM 4277 O O . THR C 1 131 ? 32.413 44.836 99.744 1.00 39.48 129 THR C O 1
ATOM 4281 N N . LEU C 1 132 ? 32.203 44.652 97.508 1.00 41.10 130 LEU C N 1
ATOM 4282 C CA . LEU C 1 132 ? 33.631 44.783 97.240 1.00 44.18 130 LEU C CA 1
ATOM 4283 C C . LEU C 1 132 ? 33.957 46.219 96.830 1.00 45.75 130 LEU C C 1
ATOM 4284 O O . LEU C 1 132 ? 33.344 46.778 95.917 1.00 46.48 130 LEU C O 1
ATOM 4289 N N . ILE C 1 133 ? 34.923 46.809 97.519 1.00 47.16 131 ILE C N 1
ATOM 4290 C CA . ILE C 1 133 ? 35.342 48.171 97.247 1.00 50.46 131 ILE C CA 1
ATOM 4291 C C . ILE C 1 133 ? 36.608 48.191 96.407 1.00 53.20 131 ILE C C 1
ATOM 4292 O O . ILE C 1 133 ? 37.665 47.758 96.869 1.00 54.91 131 ILE C O 1
ATOM 4297 N N . LEU C 1 134 ? 36.501 48.679 95.173 1.00 55.97 132 LEU C N 1
ATOM 4298 C CA . LEU C 1 134 ? 37.664 48.787 94.293 1.00 57.76 132 LEU C CA 1
ATOM 4299 C C . LEU C 1 134 ? 37.937 50.272 94.113 1.00 59.92 132 LEU C C 1
ATOM 4300 O O . LEU C 1 134 ? 37.052 51.104 94.342 1.00 59.71 132 LEU C O 1
ATOM 4305 N N . ASP C 1 135 ? 39.157 50.611 93.709 1.00 61.97 133 ASP C N 1
ATOM 4306 C CA . ASP C 1 135 ? 39.505 52.010 93.505 1.00 63.40 133 ASP C CA 1
ATOM 4307 C C . ASP C 1 135 ? 38.707 52.571 92.329 1.00 62.07 133 ASP C C 1
ATOM 4308 O O . ASP C 1 135 ? 38.913 52.174 91.182 1.00 61.96 133 ASP C O 1
ATOM 4313 N N . GLY C 1 136 ? 37.786 53.484 92.633 1.00 61.06 134 GLY C N 1
ATOM 4314 C CA . GLY C 1 136 ? 36.954 54.085 91.604 1.00 58.06 134 GLY C CA 1
ATOM 4315 C C . GLY C 1 136 ? 35.755 53.235 91.214 1.00 57.27 134 GLY C C 1
ATOM 4316 O O . GLY C 1 136 ? 35.003 53.603 90.306 1.00 57.55 134 GLY C O 1
ATOM 4317 N N . LEU C 1 137 ? 35.556 52.105 91.895 1.00 54.85 135 LEU C N 1
ATOM 4318 C CA . LEU C 1 137 ? 34.430 51.222 91.580 1.00 52.96 135 LEU C CA 1
ATOM 4319 C C . LEU C 1 137 ? 33.960 50.346 92.750 1.00 52.42 135 LEU C C 1
ATOM 4320 O O . LEU C 1 137 ? 34.762 49.844 93.540 1.00 52.62 135 LEU C O 1
ATOM 4325 N N . THR C 1 138 ? 32.650 50.164 92.849 1.00 50.43 136 THR C N 1
ATOM 4326 C CA . THR C 1 138 ? 32.078 49.335 93.898 1.00 49.36 136 THR C CA 1
ATOM 4327 C C . THR C 1 138 ? 31.354 48.181 93.231 1.00 48.77 136 THR C C 1
ATOM 4328 O O . THR C 1 138 ? 30.452 48.390 92.430 1.00 49.08 136 THR C O 1
ATOM 4332 N N . VAL C 1 139 ? 31.753 46.959 93.547 1.00 49.00 137 VAL C N 1
ATOM 4333 C CA . VAL C 1 139 ? 31.108 45.806 92.943 1.00 48.37 137 VAL C CA 1
ATOM 4334 C C . VAL C 1 139 ? 30.461 44.945 94.015 1.00 47.91 137 VAL C C 1
ATOM 4335 O O . VAL C 1 139 ? 31.125 44.479 94.944 1.00 48.43 137 VAL C O 1
ATOM 4339 N N . ARG C 1 140 ? 29.147 44.771 93.890 1.00 46.87 138 ARG C N 1
ATOM 4340 C CA . ARG C 1 140 ? 28.370 43.975 94.829 1.00 45.49 138 ARG C CA 1
ATOM 4341 C C . ARG C 1 140 ? 27.957 42.668 94.168 1.00 43.80 138 ARG C C 1
ATOM 4342 O O . ARG C 1 140 ? 27.457 42.665 93.052 1.00 43.53 138 ARG C O 1
ATOM 4350 N N . LEU C 1 141 ? 28.145 41.561 94.872 1.00 43.14 139 LEU C N 1
ATOM 4351 C CA . LEU C 1 141 ? 27.788 40.258 94.332 1.00 41.71 139 LEU C CA 1
ATOM 4352 C C . LEU C 1 141 ? 26.768 39.622 95.242 1.00 40.64 139 LEU C C 1
ATOM 4353 O O . LEU C 1 141 ? 26.767 39.862 96.446 1.00 40.67 139 LEU C O 1
ATOM 4358 N N . VAL C 1 142 ? 25.892 38.815 94.671 1.00 39.64 140 VAL C N 1
ATOM 4359 C CA . VAL C 1 142 ? 24.903 38.135 95.476 1.00 40.39 140 VAL C CA 1
ATOM 4360 C C . VAL C 1 142 ? 24.323 37.002 94.650 1.00 41.90 140 VAL C C 1
ATOM 4361 O O . VAL C 1 142 ? 24.151 37.137 93.441 1.00 42.38 140 VAL C O 1
ATOM 4365 N N . ASN C 1 143 ? 24.040 35.887 95.309 1.00 42.94 141 ASN C N 1
ATOM 4366 C CA . ASN C 1 143 ? 23.466 34.733 94.647 1.00 46.05 141 ASN C CA 1
ATOM 4367 C C . ASN C 1 143 ? 21.958 34.832 94.734 1.00 47.88 141 ASN C C 1
ATOM 4368 O O . ASN C 1 143 ? 21.414 35.025 95.820 1.00 48.15 141 ASN C O 1
ATOM 4373 N N . LEU C 1 144 ? 21.278 34.688 93.601 1.00 49.81 142 LEU C N 1
ATOM 4374 C CA . LEU C 1 144 ? 19.819 34.770 93.588 1.00 51.52 142 LEU C CA 1
ATOM 4375 C C . LEU C 1 144 ? 19.135 33.396 93.686 1.00 53.15 142 LEU C C 1
ATOM 4376 O O . LEU C 1 144 ? 19.575 32.429 93.068 1.00 52.82 142 LEU C O 1
ATOM 4381 N N . PHE C 1 145 ? 18.060 33.322 94.471 1.00 54.91 143 PHE C N 1
ATOM 4382 C CA . PHE C 1 145 ? 17.318 32.078 94.662 1.00 57.55 143 PHE C CA 1
ATOM 4383 C C . PHE C 1 145 ? 15.803 32.280 94.614 1.00 60.04 143 PHE C C 1
ATOM 4384 O O . PHE C 1 145 ? 15.299 33.376 94.864 1.00 61.33 143 PHE C O 1
ATOM 4392 N N . SER C 1 146 ? 15.081 31.207 94.306 1.00 60.90 144 SER C N 1
ATOM 4393 C CA . SER C 1 146 ? 13.624 31.246 94.267 1.00 62.22 144 SER C CA 1
ATOM 4394 C C . SER C 1 146 ? 13.168 30.067 95.100 1.00 62.99 144 SER C C 1
ATOM 4395 O O . SER C 1 146 ? 13.968 29.458 95.813 1.00 62.63 144 SER C O 1
ATOM 4398 N N . SER C 1 147 ? 11.887 29.742 95.012 1.00 64.45 145 SER C N 1
ATOM 4399 C CA . SER C 1 147 ? 11.370 28.606 95.754 1.00 67.15 145 SER C CA 1
ATOM 4400 C C . SER C 1 147 ? 11.948 27.345 95.119 1.00 67.96 145 SER C C 1
ATOM 4401 O O . SER C 1 147 ? 11.994 26.293 95.751 1.00 67.91 145 SER C O 1
ATOM 4404 N N . THR C 1 148 ? 12.400 27.465 93.869 1.00 69.37 146 THR C N 1
ATOM 4405 C CA . THR C 1 148 ? 12.969 26.331 93.137 1.00 70.89 146 THR C CA 1
ATOM 4406 C C . THR C 1 148 ? 14.499 26.344 93.088 1.00 70.38 146 THR C C 1
ATOM 4407 O O . THR C 1 148 ? 15.097 25.971 92.074 1.00 70.64 146 THR C O 1
ATOM 4411 N N . GLY C 1 149 ? 15.123 26.779 94.179 1.00 69.35 147 GLY C N 1
ATOM 4412 C CA . GLY C 1 149 ? 16.575 26.809 94.248 1.00 67.17 147 GLY C CA 1
ATOM 4413 C C . GLY C 1 149 ? 17.304 27.953 93.559 1.00 65.62 147 GLY C C 1
ATOM 4414 O O . GLY C 1 149 ? 16.711 28.971 93.199 1.00 63.86 147 GLY C O 1
ATOM 4415 N N . PHE C 1 150 ? 18.611 27.761 93.386 1.00 64.39 148 PHE C N 1
ATOM 4416 C CA . PHE C 1 150 ? 19.503 28.737 92.757 1.00 63.87 148 PHE C CA 1
ATOM 4417 C C . PHE C 1 150 ? 19.077 29.141 91.348 1.00 63.49 148 PHE C C 1
ATOM 4418 O O . PHE C 1 150 ? 18.617 28.312 90.566 1.00 63.62 148 PHE C O 1
ATOM 4426 N N . LYS C 1 151 ? 19.255 30.416 91.020 1.00 63.50 149 LYS C N 1
ATOM 4427 C CA . LYS C 1 151 ? 18.877 30.912 89.706 1.00 63.73 149 LYS C CA 1
ATOM 4428 C C . LYS C 1 151 ? 20.015 31.648 89.001 1.00 62.40 149 LYS C C 1
ATOM 4429 O O . LYS C 1 151 ? 19.986 31.822 87.782 1.00 63.21 149 LYS C O 1
ATOM 4435 N N . GLY C 1 152 ? 21.020 32.081 89.754 1.00 60.53 150 GLY C N 1
ATOM 4436 C CA . GLY C 1 152 ? 22.131 32.772 89.124 1.00 58.64 150 GLY C CA 1
ATOM 4437 C C . GLY C 1 152 ? 22.890 33.776 89.978 1.00 57.94 150 GLY C C 1
ATOM 4438 O O . GLY C 1 152 ? 22.474 34.130 91.082 1.00 57.34 150 GLY C O 1
ATOM 4439 N N . LEU C 1 153 ? 24.018 34.232 89.444 1.00 56.55 151 LEU C N 1
ATOM 4440 C CA . LEU C 1 153 ? 24.873 35.205 90.103 1.00 55.14 151 LEU C CA 1
ATOM 4441 C C . LEU C 1 153 ? 24.498 36.608 89.637 1.00 55.20 151 LEU C C 1
ATOM 4442 O O . LEU C 1 153 ? 24.453 36.881 88.438 1.00 53.77 151 LEU C O 1
ATOM 4447 N N . LEU C 1 154 ? 24.227 37.492 90.591 1.00 53.77 152 LEU C N 1
ATOM 4448 C CA . LEU C 1 154 ? 23.861 38.865 90.279 1.00 51.97 152 LEU C CA 1
ATOM 4449 C C . LEU C 1 154 ? 25.036 39.746 90.669 1.00 51.65 152 LEU C C 1
ATOM 4450 O O . LEU C 1 154 ? 25.577 39.628 91.770 1.00 52.23 152 LEU C O 1
ATOM 4455 N N . ILE C 1 155 ? 25.438 40.619 89.758 1.00 50.44 153 ILE C N 1
ATOM 4456 C CA . ILE C 1 155 ? 26.539 41.522 90.011 1.00 50.71 153 ILE C CA 1
ATOM 4457 C C . ILE C 1 155 ? 26.030 42.935 89.798 1.00 52.45 153 ILE C C 1
ATOM 4458 O O . ILE C 1 155 ? 25.422 43.227 88.774 1.00 53.66 153 ILE C O 1
ATOM 4463 N N . GLU C 1 156 ? 26.272 43.814 90.762 1.00 52.80 154 GLU C N 1
ATOM 4464 C CA . GLU C 1 156 ? 25.822 45.195 90.646 1.00 53.65 154 GLU C CA 1
ATOM 4465 C C . GLU C 1 156 ? 27.025 46.125 90.707 1.00 53.09 154 GLU C C 1
ATOM 4466 O O . GLU C 1 156 ? 27.842 46.026 91.622 1.00 52.91 154 GLU C O 1
ATOM 4472 N N . LEU C 1 157 ? 27.134 47.016 89.723 1.00 54.18 155 LEU C N 1
ATOM 4473 C CA . LEU C 1 157 ? 28.247 47.964 89.642 1.00 54.43 155 LEU C CA 1
ATOM 4474 C C . LEU C 1 157 ? 27.781 49.408 89.818 1.00 55.48 155 LEU C C 1
ATOM 4475 O O . LEU C 1 157 ? 26.708 49.782 89.352 1.00 53.93 155 LEU C O 1
ATOM 4480 N N . GLN C 1 158 ? 28.602 50.212 90.485 1.00 56.79 156 GLN C N 1
ATOM 4481 C CA . GLN C 1 158 ? 28.292 51.611 90.728 1.00 60.01 156 GLN C CA 1
ATOM 4482 C C . GLN C 1 158 ? 29.578 52.382 90.926 1.00 61.35 156 GLN C C 1
ATOM 4483 O O . GLN C 1 158 ? 30.529 51.879 91.530 1.00 59.87 156 GLN C O 1
ATOM 4489 N N . ALA C 1 159 ? 29.599 53.609 90.415 1.00 63.08 157 ALA C N 1
ATOM 4490 C CA . ALA C 1 159 ? 30.757 54.478 90.558 1.00 64.82 157 ALA C CA 1
ATOM 4491 C C . ALA C 1 159 ? 30.243 55.855 90.931 1.00 66.82 157 ALA C C 1
ATOM 4492 O O . ALA C 1 159 ? 29.131 56.228 90.558 1.00 66.93 157 ALA C O 1
ATOM 4494 N N . ASP C 1 160 ? 31.041 56.595 91.689 1.00 69.62 158 ASP C N 1
ATOM 4495 C CA . ASP C 1 160 ? 30.663 57.943 92.081 1.00 73.22 158 ASP C CA 1
ATOM 4496 C C . ASP C 1 160 ? 30.684 58.860 90.856 1.00 75.65 158 ASP C C 1
ATOM 4497 O O . ASP C 1 160 ? 29.786 59.680 90.674 1.00 75.56 158 ASP C O 1
ATOM 4502 N N . GLU C 1 161 ? 31.704 58.705 90.014 1.00 78.48 159 GLU C N 1
ATOM 4503 C CA . GLU C 1 161 ? 31.839 59.525 88.812 1.00 81.33 159 GLU C CA 1
ATOM 4504 C C . GLU C 1 161 ? 31.260 58.825 87.583 1.00 82.38 159 GLU C C 1
ATOM 4505 O O . GLU C 1 161 ? 30.884 57.654 87.646 1.00 82.46 159 GLU C O 1
ATOM 4511 N N . ALA C 1 162 ? 31.158 59.548 86.473 1.00 83.40 160 ALA C N 1
ATOM 4512 C CA . ALA C 1 162 ? 30.648 58.931 85.257 1.00 83.71 160 ALA C CA 1
ATOM 4513 C C . ALA C 1 162 ? 31.820 58.552 84.340 1.00 83.65 160 ALA C C 1
ATOM 4514 O O . ALA C 1 162 ? 31.677 57.729 83.439 1.00 83.16 160 ALA C O 1
ATOM 4516 N N . GLY C 1 163 ? 32.985 59.123 84.629 1.00 84.12 161 GLY C N 1
ATOM 4517 C CA . GLY C 1 163 ? 34.181 58.865 83.853 1.00 85.35 161 GLY C CA 1
ATOM 4518 C C . GLY C 1 163 ? 34.199 57.725 82.850 1.00 86.42 161 GLY C C 1
ATOM 4519 O O . GLY C 1 163 ? 33.362 57.626 81.952 1.00 87.03 161 GLY C O 1
ATOM 4520 N N . GLU C 1 164 ? 35.197 56.869 83.019 1.00 87.21 162 GLU C N 1
ATOM 4521 C CA . GLU C 1 164 ? 35.456 55.728 82.162 1.00 87.08 162 GLU C CA 1
ATOM 4522 C C . GLU C 1 164 ? 34.697 54.553 82.730 1.00 86.01 162 GLU C C 1
ATOM 4523 O O . GLU C 1 164 ? 35.239 53.456 82.897 1.00 86.44 162 GLU C O 1
ATOM 4529 N N . PHE C 1 165 ? 33.428 54.803 83.023 1.00 84.16 163 PHE C N 1
ATOM 4530 C CA . PHE C 1 165 ? 32.561 53.801 83.600 1.00 82.88 163 PHE C CA 1
ATOM 4531 C C . PHE C 1 165 ? 32.410 52.633 82.652 1.00 82.94 163 PHE C C 1
ATOM 4532 O O . PHE C 1 165 ? 32.295 51.495 83.090 1.00 83.12 163 PHE C O 1
ATOM 4540 N N . GLU C 1 166 ? 32.413 52.924 81.355 1.00 82.90 164 GLU C N 1
ATOM 4541 C CA . GLU C 1 166 ? 32.300 51.894 80.333 1.00 82.69 164 GLU C CA 1
ATOM 4542 C C . GLU C 1 166 ? 33.520 50.974 80.401 1.00 80.97 164 GLU C C 1
ATOM 4543 O O . GLU C 1 166 ? 33.420 49.771 80.161 1.00 80.24 164 GLU C O 1
ATOM 4549 N N . THR C 1 167 ? 34.672 51.549 80.724 1.00 79.38 165 THR C N 1
ATOM 4550 C CA . THR C 1 167 ? 35.897 50.768 80.842 1.00 78.73 165 THR C CA 1
ATOM 4551 C C . THR C 1 167 ? 35.730 49.829 82.035 1.00 78.50 165 THR C C 1
ATOM 4552 O O . THR C 1 167 ? 36.266 48.716 82.056 1.00 78.56 165 THR C O 1
ATOM 4556 N N . LYS C 1 168 ? 34.966 50.292 83.023 1.00 77.55 166 LYS C N 1
ATOM 4557 C CA . LYS C 1 168 ? 34.704 49.528 84.238 1.00 75.13 166 LYS C CA 1
ATOM 4558 C C . LYS C 1 168 ? 33.946 48.242 83.928 1.00 73.99 166 LYS C C 1
ATOM 4559 O O . LYS C 1 168 ? 34.364 47.156 84.336 1.00 73.62 166 LYS C O 1
ATOM 4565 N N . ILE C 1 169 ? 32.826 48.366 83.220 1.00 73.14 167 ILE C N 1
ATOM 4566 C CA . ILE C 1 169 ? 32.030 47.195 82.868 1.00 72.68 167 ILE C CA 1
ATOM 4567 C C . ILE C 1 169 ? 32.909 46.208 82.109 1.00 72.84 167 ILE C C 1
ATOM 4568 O O . ILE C 1 169 ? 32.781 44.993 82.267 1.00 73.24 167 ILE C O 1
ATOM 4573 N N . ALA C 1 170 ? 33.805 46.746 81.286 1.00 72.67 168 ALA C N 1
ATOM 4574 C CA . ALA C 1 170 ? 34.714 45.930 80.493 1.00 72.59 168 ALA C CA 1
ATOM 4575 C C . ALA C 1 170 ? 35.589 45.101 81.418 1.00 72.36 168 ALA C C 1
ATOM 4576 O O . ALA C 1 170 ? 35.660 43.875 81.291 1.00 72.06 168 ALA C O 1
ATOM 4578 N N . GLY C 1 171 ? 36.260 45.784 82.344 1.00 72.14 169 GLY C N 1
ATOM 4579 C CA . GLY C 1 171 ? 37.120 45.104 83.295 1.00 71.52 169 GLY C CA 1
ATOM 4580 C C . GLY C 1 171 ? 36.411 43.932 83.951 1.00 71.56 169 GLY C C 1
ATOM 4581 O O . GLY C 1 171 ? 36.890 42.799 83.897 1.00 72.15 169 GLY C O 1
ATOM 4582 N N . ILE C 1 172 ? 35.261 44.198 84.563 1.00 70.05 170 ILE C N 1
ATOM 4583 C CA . ILE C 1 172 ? 34.495 43.148 85.228 1.00 69.03 170 ILE C CA 1
ATOM 4584 C C . ILE C 1 172 ? 34.141 42.035 84.252 1.00 68.81 170 ILE C C 1
ATOM 4585 O O . ILE C 1 172 ? 34.237 40.856 84.585 1.00 68.03 170 ILE C O 1
ATOM 4590 N N . GLU C 1 173 ? 33.728 42.415 83.047 1.00 69.64 171 GLU C N 1
ATOM 4591 C CA . GLU C 1 173 ? 33.359 41.440 82.025 1.00 70.47 171 GLU C CA 1
ATOM 4592 C C . GLU C 1 173 ? 34.555 40.597 81.597 1.00 70.33 171 GLU C C 1
ATOM 4593 O O . GLU C 1 173 ? 34.401 39.447 81.179 1.00 69.89 171 GLU C O 1
ATOM 4599 N N . GLY C 1 174 ? 35.746 41.178 81.709 1.00 70.46 172 GLY C N 1
ATOM 4600 C CA . GLY C 1 174 ? 36.952 40.457 81.352 1.00 70.69 172 GLY C CA 1
ATOM 4601 C C . GLY C 1 174 ? 37.243 39.381 82.382 1.00 70.79 172 GLY C C 1
ATOM 4602 O O . GLY C 1 174 ? 37.577 38.241 82.034 1.00 71.22 172 GLY C O 1
ATOM 4603 N N . HIS C 1 175 ? 37.115 39.747 83.655 1.00 69.98 173 HIS C N 1
ATOM 4604 C CA . HIS C 1 175 ? 37.351 38.822 84.752 1.00 69.45 173 HIS C CA 1
ATOM 4605 C C . HIS C 1 175 ? 36.325 37.705 84.686 1.00 69.97 173 HIS C C 1
ATOM 4606 O O . HIS C 1 175 ? 36.596 36.572 85.077 1.00 70.04 173 HIS C O 1
ATOM 4613 N N . LEU C 1 176 ? 35.141 38.029 84.184 1.00 70.72 174 LEU C N 1
ATOM 4614 C CA . LEU C 1 176 ? 34.091 37.030 84.045 1.00 72.33 174 LEU C CA 1
ATOM 4615 C C . LEU C 1 176 ? 34.560 35.954 83.065 1.00 73.18 174 LEU C C 1
ATOM 4616 O O . LEU C 1 176 ? 34.418 34.760 83.321 1.00 73.19 174 LEU C O 1
ATOM 4621 N N . ALA C 1 177 ? 35.119 36.385 81.940 1.00 74.35 175 ALA C N 1
ATOM 4622 C CA . ALA C 1 177 ? 35.613 35.447 80.940 1.00 75.49 175 ALA C CA 1
ATOM 4623 C C . ALA C 1 177 ? 36.721 34.605 81.569 1.00 75.61 175 ALA C C 1
ATOM 4624 O O . ALA C 1 177 ? 36.697 33.377 81.510 1.00 75.39 175 ALA C O 1
ATOM 4626 N N . GLU C 1 178 ? 37.684 35.285 82.181 1.00 76.19 176 GLU C N 1
ATOM 4627 C CA . GLU C 1 178 ? 38.808 34.630 82.834 1.00 77.22 176 GLU C CA 1
ATOM 4628 C C . GLU C 1 178 ? 38.377 33.433 83.689 1.00 78.42 176 GLU C C 1
ATOM 4629 O O . GLU C 1 178 ? 39.063 32.410 83.733 1.00 78.48 176 GLU C O 1
ATOM 4635 N N . ILE C 1 179 ? 37.238 33.559 84.361 1.00 79.15 177 ILE C N 1
ATOM 4636 C CA . ILE C 1 179 ? 36.749 32.494 85.229 1.00 79.49 177 ILE C CA 1
ATOM 4637 C C . ILE C 1 179 ? 35.704 31.594 84.588 1.00 80.55 177 ILE C C 1
ATOM 4638 O O . ILE C 1 179 ? 35.018 30.842 85.283 1.00 80.36 177 ILE C O 1
ATOM 4643 N N . ARG C 1 180 ? 35.587 31.671 83.266 1.00 82.15 178 ARG C N 1
ATOM 4644 C CA . ARG C 1 180 ? 34.635 30.852 82.515 1.00 84.30 178 ARG C CA 1
ATOM 4645 C C . ARG C 1 180 ? 33.175 31.278 82.646 1.00 84.53 178 ARG C C 1
ATOM 4646 O O . ARG C 1 180 ? 32.266 30.450 82.561 1.00 84.30 178 ARG C O 1
ATOM 4654 N N . ALA C 1 181 ? 32.955 32.571 82.856 1.00 85.22 179 ALA C N 1
ATOM 4655 C CA . ALA C 1 181 ? 31.602 33.110 82.957 1.00 86.37 179 ALA C CA 1
ATOM 4656 C C . ALA C 1 181 ? 31.283 33.644 81.562 1.00 87.07 179 ALA C C 1
ATOM 4657 O O . ALA C 1 181 ? 31.204 34.853 81.340 1.00 86.42 179 ALA C O 1
ATOM 4659 N N . LYS C 1 182 ? 31.108 32.717 80.627 1.00 87.74 180 LYS C N 1
ATOM 4660 C CA . LYS C 1 182 ? 30.848 33.045 79.233 1.00 88.61 180 LYS C CA 1
ATOM 4661 C C . LYS C 1 182 ? 29.527 33.748 78.929 1.00 88.65 180 LYS C C 1
ATOM 4662 O O . LYS C 1 182 ? 29.526 34.909 78.516 1.00 88.67 180 LYS C O 1
ATOM 4668 N N . GLU C 1 183 ? 28.408 33.058 79.126 1.00 88.86 181 GLU C N 1
ATOM 4669 C CA . GLU C 1 183 ? 27.099 33.648 78.846 1.00 88.80 181 GLU C CA 1
ATOM 4670 C C . GLU C 1 183 ? 26.530 34.456 80.020 1.00 87.80 181 GLU C C 1
ATOM 4671 O O . GLU C 1 183 ? 26.373 33.937 81.126 1.00 88.19 181 GLU C O 1
ATOM 4677 N N . TYR C 1 184 ? 26.223 35.729 79.767 1.00 85.92 182 TYR C N 1
ATOM 4678 C CA . TYR C 1 184 ? 25.681 36.620 80.796 1.00 84.19 182 TYR C CA 1
ATOM 4679 C C . TYR C 1 184 ? 25.087 37.899 80.197 1.00 83.43 182 TYR C C 1
ATOM 4680 O O . TYR C 1 184 ? 25.611 38.429 79.216 1.00 83.77 182 TYR C O 1
ATOM 4689 N N . LYS C 1 185 ? 24.007 38.402 80.795 1.00 81.96 183 LYS C N 1
ATOM 4690 C CA . LYS C 1 185 ? 23.360 39.614 80.292 1.00 80.42 183 LYS C CA 1
ATOM 4691 C C . LYS C 1 185 ? 23.663 40.861 81.121 1.00 78.93 183 LYS C C 1
ATOM 4692 O O . LYS C 1 185 ? 23.403 40.903 82.321 1.00 79.43 183 LYS C O 1
ATOM 4698 N N . THR C 1 186 ? 24.208 41.877 80.461 1.00 77.34 184 THR C N 1
ATOM 4699 C CA . THR C 1 186 ? 24.556 43.139 81.108 1.00 76.01 184 THR C CA 1
ATOM 4700 C C . THR C 1 186 ? 23.556 44.240 80.751 1.00 75.48 184 THR C C 1
ATOM 4701 O O . THR C 1 186 ? 22.963 44.226 79.672 1.00 75.82 184 THR C O 1
ATOM 4705 N N . SER C 1 187 ? 23.373 45.191 81.660 1.00 74.45 185 SER C N 1
ATOM 4706 C CA . SER C 1 187 ? 22.449 46.290 81.429 1.00 74.01 185 SER C CA 1
ATOM 4707 C C . SER C 1 187 ? 22.908 47.565 82.113 1.00 73.91 185 SER C C 1
ATOM 4708 O O . SER C 1 187 ? 23.113 47.594 83.322 1.00 75.02 185 SER C O 1
ATOM 4711 N N . SER C 1 188 ? 23.070 48.619 81.327 1.00 73.71 186 SER C N 1
ATOM 4712 C CA . SER C 1 188 ? 23.494 49.907 81.847 1.00 74.43 186 SER C CA 1
ATOM 4713 C C . SER C 1 188 ? 22.524 50.955 81.322 1.00 74.96 186 SER C C 1
ATOM 4714 O O . SER C 1 188 ? 22.850 52.140 81.230 1.00 73.89 186 SER C O 1
ATOM 4717 N N . ASP C 1 189 ? 21.323 50.498 80.987 1.00 75.83 187 ASP C N 1
ATOM 4718 C CA . ASP C 1 189 ? 20.280 51.359 80.452 1.00 78.28 187 ASP C CA 1
ATOM 4719 C C . ASP C 1 189 ? 19.947 52.543 81.355 1.00 79.39 187 ASP C C 1
ATOM 4720 O O . ASP C 1 189 ? 20.633 52.805 82.346 1.00 79.53 187 ASP C O 1
ATOM 4725 N N . SER C 1 190 ? 18.883 53.259 81.001 1.00 79.94 188 SER C N 1
ATOM 4726 C CA . SER C 1 190 ? 18.454 54.420 81.767 1.00 79.89 188 SER C CA 1
ATOM 4727 C C . SER C 1 190 ? 16.985 54.720 81.468 1.00 80.34 188 SER C C 1
ATOM 4728 O O . SER C 1 190 ? 16.342 53.994 80.711 1.00 80.68 188 SER C O 1
ATOM 4731 N N . LEU C 1 191 ? 16.453 55.781 82.069 1.00 80.78 189 LEU C N 1
ATOM 4732 C CA . LEU C 1 191 ? 15.058 56.165 81.848 1.00 80.36 189 LEU C CA 1
ATOM 4733 C C . LEU C 1 191 ? 14.895 57.668 81.643 1.00 79.64 189 LEU C C 1
ATOM 4734 O O . LEU C 1 191 ? 15.877 58.409 81.605 1.00 79.60 189 LEU C O 1
ATOM 4739 N N . ASN C 1 197 ? 17.016 59.755 87.608 1.00 73.37 195 ASN C N 1
ATOM 4740 C CA . ASN C 1 197 ? 17.011 59.245 88.975 1.00 72.89 195 ASN C CA 1
ATOM 4741 C C . ASN C 1 197 ? 17.790 57.929 89.075 1.00 71.91 195 ASN C C 1
ATOM 4742 O O . ASN C 1 197 ? 17.297 56.876 88.674 1.00 72.00 195 ASN C O 1
ATOM 4747 N N . GLU C 1 198 ? 18.998 57.995 89.632 1.00 71.01 196 GLU C N 1
ATOM 4748 C CA . GLU C 1 198 ? 19.866 56.822 89.760 1.00 70.06 196 GLU C CA 1
ATOM 4749 C C . GLU C 1 198 ? 19.246 55.587 90.413 1.00 67.22 196 GLU C C 1
ATOM 4750 O O . GLU C 1 198 ? 19.492 54.465 89.979 1.00 65.94 196 GLU C O 1
ATOM 4756 N N . ILE C 1 199 ? 18.449 55.785 91.453 1.00 64.67 197 ILE C N 1
ATOM 4757 C CA . ILE C 1 199 ? 17.815 54.660 92.125 1.00 62.05 197 ILE C CA 1
ATOM 4758 C C . ILE C 1 199 ? 16.829 53.982 91.161 1.00 60.19 197 ILE C C 1
ATOM 4759 O O . ILE C 1 199 ? 16.683 52.757 91.158 1.00 58.63 197 ILE C O 1
ATOM 4764 N N . CYS C 1 200 ? 16.164 54.785 90.334 1.00 58.40 198 CYS C N 1
ATOM 4765 C CA . CYS C 1 200 ? 15.198 54.258 89.377 1.00 55.79 198 CYS C CA 1
ATOM 4766 C C . CYS C 1 200 ? 15.904 53.550 88.240 1.00 54.67 198 CYS C C 1
ATOM 4767 O O . CYS C 1 200 ? 15.470 52.486 87.804 1.00 53.62 198 CYS C O 1
ATOM 4770 N N . ASP C 1 201 ? 17.001 54.134 87.770 1.00 54.28 199 ASP C N 1
ATOM 4771 C CA . ASP C 1 201 ? 17.769 53.516 86.697 1.00 55.16 199 ASP C CA 1
ATOM 4772 C C . ASP C 1 201 ? 18.265 52.150 87.164 1.00 54.83 199 ASP C C 1
ATOM 4773 O O . ASP C 1 201 ? 18.188 51.166 86.427 1.00 55.26 199 ASP C O 1
ATOM 4778 N N . LEU C 1 202 ? 18.757 52.095 88.398 1.00 54.45 200 LEU C N 1
ATOM 4779 C CA . LEU C 1 202 ? 19.272 50.853 88.961 1.00 53.43 200 LEU C CA 1
ATOM 4780 C C . LEU C 1 202 ? 18.219 49.757 88.941 1.00 52.84 200 LEU C C 1
ATOM 4781 O O . LEU C 1 202 ? 18.484 48.637 88.496 1.00 51.57 200 LEU C O 1
ATOM 4786 N N . ALA C 1 203 ? 17.019 50.085 89.412 1.00 52.54 201 ALA C N 1
ATOM 4787 C CA . ALA C 1 203 ? 15.930 49.117 89.454 1.00 52.51 201 ALA C CA 1
ATOM 4788 C C . ALA C 1 203 ? 15.535 48.673 88.051 1.00 54.08 201 ALA C C 1
ATOM 4789 O O . ALA C 1 203 ? 15.139 47.520 87.842 1.00 53.45 201 ALA C O 1
ATOM 4791 N N . TYR C 1 204 ? 15.631 49.594 87.092 1.00 55.06 202 TYR C N 1
ATOM 4792 C CA . TYR C 1 204 ? 15.287 49.286 85.710 1.00 55.29 202 TYR C CA 1
ATOM 4793 C C . TYR C 1 204 ? 16.337 48.301 85.191 1.00 54.28 202 TYR C C 1
ATOM 4794 O O . TYR C 1 204 ? 15.999 47.226 84.692 1.00 52.80 202 TYR C O 1
ATOM 4803 N N . GLN C 1 205 ? 17.608 48.671 85.333 1.00 54.53 203 GLN C N 1
ATOM 4804 C CA . GLN C 1 205 ? 18.730 47.826 84.920 1.00 53.97 203 GLN C CA 1
ATOM 4805 C C . GLN C 1 205 ? 18.559 46.424 85.512 1.00 54.58 203 GLN C C 1
ATOM 4806 O O . GLN C 1 205 ? 19.027 45.440 84.951 1.00 52.88 203 GLN C O 1
ATOM 4812 N N . TYR C 1 206 ? 17.886 46.338 86.654 1.00 55.48 204 TYR C N 1
ATOM 4813 C CA . TYR C 1 206 ? 17.656 45.047 87.282 1.00 57.03 204 TYR C CA 1
ATOM 4814 C C . TYR C 1 206 ? 16.647 44.265 86.458 1.00 57.97 204 TYR C C 1
ATOM 4815 O O . TYR C 1 206 ? 16.896 43.121 86.076 1.00 57.32 204 TYR C O 1
ATOM 4824 N N . VAL C 1 207 ? 15.507 44.891 86.185 1.00 59.39 205 VAL C N 1
ATOM 4825 C CA . VAL C 1 207 ? 14.456 44.257 85.395 1.00 61.45 205 VAL C CA 1
ATOM 4826 C C . VAL C 1 207 ? 15.001 43.758 84.046 1.00 61.87 205 VAL C C 1
ATOM 4827 O O . VAL C 1 207 ? 14.783 42.608 83.672 1.00 60.69 205 VAL C O 1
ATOM 4831 N N . ARG C 1 208 ? 15.717 44.625 83.337 1.00 63.20 206 ARG C N 1
ATOM 4832 C CA . ARG C 1 208 ? 16.290 44.290 82.039 1.00 66.77 206 ARG C CA 1
ATOM 4833 C C . ARG C 1 208 ? 17.237 43.092 82.091 1.00 68.34 206 ARG C C 1
ATOM 4834 O O . ARG C 1 208 ? 17.079 42.131 81.331 1.00 68.85 206 ARG C O 1
ATOM 4842 N N . ALA C 1 209 ? 18.218 43.154 82.987 1.00 69.77 207 ALA C N 1
ATOM 4843 C CA . ALA C 1 209 ? 19.195 42.078 83.141 1.00 70.94 207 ALA C CA 1
ATOM 4844 C C . ALA C 1 209 ? 18.556 40.745 83.548 1.00 71.58 207 ALA C C 1
ATOM 4845 O O . ALA C 1 209 ? 19.128 39.682 83.324 1.00 71.82 207 ALA C O 1
ATOM 4847 N N . LEU C 1 210 ? 17.371 40.801 84.142 1.00 72.60 208 LEU C N 1
ATOM 4848 C CA . LEU C 1 210 ? 16.680 39.593 84.569 1.00 74.96 208 LEU C CA 1
ATOM 4849 C C . LEU C 1 210 ? 15.482 39.311 83.671 1.00 77.70 208 LEU C C 1
ATOM 4850 O O . LEU C 1 210 ? 14.763 38.334 83.875 1.00 77.76 208 LEU C O 1
ATOM 4855 N N . GLU C 1 211 ? 15.273 40.177 82.682 1.00 81.22 209 GLU C N 1
ATOM 4856 C CA . GLU C 1 211 ? 14.158 40.055 81.744 1.00 83.62 209 GLU C CA 1
ATOM 4857 C C . GLU C 1 211 ? 12.898 39.450 82.359 1.00 84.10 209 GLU C C 1
ATOM 4858 O O . GLU C 1 211 ? 12.499 38.352 81.911 1.00 84.29 209 GLU C O 1
ATOM 4864 N N . VAL D 2 1 ? -1.050 50.269 110.977 1.00 42.31 2 VAL D N 1
ATOM 4865 C CA . VAL D 2 1 ? -1.080 50.890 112.335 1.00 40.41 2 VAL D CA 1
ATOM 4866 C C . VAL D 2 1 ? -2.519 51.154 112.718 1.00 38.62 2 VAL D C 1
ATOM 4867 O O . VAL D 2 1 ? -3.351 51.409 111.856 1.00 37.22 2 VAL D O 1
ATOM 4871 N N . GLN D 2 2 ? -2.803 51.089 114.011 1.00 38.22 3 GLN D N 1
ATOM 4872 C CA . GLN D 2 2 ? -4.144 51.336 114.516 1.00 38.97 3 GLN D CA 1
ATOM 4873 C C . GLN D 2 2 ? -4.356 52.819 114.855 1.00 37.18 3 GLN D C 1
ATOM 4874 O O . GLN D 2 2 ? -3.519 53.432 115.524 1.00 35.15 3 GLN D O 1
ATOM 4880 N N . GLN D 2 3 ? -5.459 53.404 114.390 1.00 35.06 4 GLN D N 1
ATOM 4881 C CA . GLN D 2 3 ? -5.745 54.793 114.751 1.00 33.49 4 GLN D CA 1
ATOM 4882 C C . GLN D 2 3 ? -7.069 54.871 115.501 1.00 30.64 4 GLN D C 1
ATOM 4883 O O . GLN D 2 3 ? -8.114 54.509 114.952 1.00 30.15 4 GLN D O 1
ATOM 4889 N N . LEU D 2 4 ? -7.007 55.307 116.760 1.00 28.09 5 LEU D N 1
ATOM 4890 C CA . LEU D 2 4 ? -8.196 55.457 117.588 1.00 29.25 5 LEU D CA 1
ATOM 4891 C C . LEU D 2 4 ? -8.525 56.960 117.652 1.00 31.14 5 LEU D C 1
ATOM 4892 O O . LEU D 2 4 ? -7.636 57.809 117.893 1.00 30.23 5 LEU D O 1
ATOM 4897 N N . SER D 2 5 ? -9.791 57.308 117.462 1.00 29.43 6 SER D N 1
ATOM 4898 C CA . SER D 2 5 ? -10.116 58.719 117.493 1.00 31.54 6 SER D CA 1
ATOM 4899 C C . SER D 2 5 ? -11.495 59.078 117.996 1.00 31.27 6 SER D C 1
ATOM 4900 O O . SER D 2 5 ? -12.325 58.212 118.247 1.00 30.94 6 SER D O 1
ATOM 4903 N N . LEU D 2 6 ? -11.697 60.382 118.172 1.00 31.23 7 LEU D N 1
ATOM 4904 C CA . LEU D 2 6 ? -12.967 60.952 118.598 1.00 31.20 7 LEU D CA 1
ATOM 4905 C C . LEU D 2 6 ? -13.065 62.272 117.839 1.00 30.67 7 LEU D C 1
ATOM 4906 O O . LEU D 2 6 ? -12.040 62.846 117.455 1.00 28.07 7 LEU D O 1
ATOM 4911 N N . PHE D 2 7 ? -14.294 62.731 117.604 1.00 29.97 8 PHE D N 1
ATOM 4912 C CA . PHE D 2 7 ? -14.525 63.966 116.867 1.00 28.46 8 PHE D CA 1
ATOM 4913 C C . PHE D 2 7 ? -15.548 64.886 117.529 1.00 30.46 8 PHE D C 1
ATOM 4914 O O . PHE D 2 7 ? -16.450 64.428 118.241 1.00 25.29 8 PHE D O 1
ATOM 4922 N N . GLY D 2 8 ? -15.390 66.186 117.268 1.00 30.66 9 GLY D N 1
ATOM 4923 C CA . GLY D 2 8 ? -16.290 67.199 117.783 1.00 31.18 9 GLY D CA 1
ATOM 4924 C C . GLY D 2 8 ? -16.284 68.406 116.856 1.00 33.67 9 GLY D C 1
ATOM 4925 O O . GLY D 2 8 ? -15.546 68.462 115.873 1.00 32.57 9 GLY D O 1
ATOM 4926 N N . SER D 2 9 ? -17.130 69.380 117.145 1.00 35.36 10 SER D N 1
ATOM 4927 C CA . SER D 2 9 ? -17.181 70.571 116.311 1.00 38.07 10 SER D CA 1
ATOM 4928 C C . SER D 2 9 ? -17.566 71.757 117.170 1.00 37.21 10 SER D C 1
ATOM 4929 O O . SER D 2 9 ? -18.122 71.611 118.255 1.00 35.39 10 SER D O 1
ATOM 4932 N N . ILE D 2 10 ? -17.242 72.936 116.680 1.00 38.48 11 ILE D N 1
ATOM 4933 C CA . ILE D 2 10 ? -17.526 74.150 117.410 1.00 39.63 11 ILE D CA 1
ATOM 4934 C C . ILE D 2 10 ? -17.764 75.215 116.338 1.00 39.46 11 ILE D C 1
ATOM 4935 O O . ILE D 2 10 ? -17.210 75.119 115.225 1.00 35.88 11 ILE D O 1
ATOM 4940 N N . GLY D 2 11 ? -18.611 76.200 116.651 1.00 38.83 12 GLY D N 1
ATOM 4941 C CA . GLY D 2 11 ? -18.866 77.278 115.709 1.00 37.95 12 GLY D CA 1
ATOM 4942 C C . GLY D 2 11 ? -17.691 78.247 115.741 1.00 39.53 12 GLY D C 1
ATOM 4943 O O . GLY D 2 11 ? -16.935 78.296 116.719 1.00 38.30 12 GLY D O 1
ATOM 4944 N N . ASP D 2 12 ? -17.521 79.023 114.679 1.00 43.30 13 ASP D N 1
ATOM 4945 C CA . ASP D 2 12 ? -16.422 79.984 114.630 1.00 47.09 13 ASP D CA 1
ATOM 4946 C C . ASP D 2 12 ? -16.309 80.851 115.882 1.00 48.89 13 ASP D C 1
ATOM 4947 O O . ASP D 2 12 ? -15.210 81.261 116.259 1.00 49.65 13 ASP D O 1
ATOM 4952 N N . ASP D 2 13 ? -17.435 81.111 116.539 1.00 50.86 14 ASP D N 1
ATOM 4953 C CA . ASP D 2 13 ? -17.454 81.961 117.728 1.00 51.69 14 ASP D CA 1
ATOM 4954 C C . ASP D 2 13 ? -16.829 81.404 118.999 1.00 51.46 14 ASP D C 1
ATOM 4955 O O . ASP D 2 13 ? -16.520 82.161 119.922 1.00 51.76 14 ASP D O 1
ATOM 4960 N N . GLY D 2 14 ? -16.642 80.091 119.072 1.00 48.85 15 GLY D N 1
ATOM 4961 C CA . GLY D 2 14 ? -16.046 79.538 120.274 1.00 44.43 15 GLY D CA 1
ATOM 4962 C C . GLY D 2 14 ? -14.600 79.152 120.050 1.00 42.91 15 GLY D C 1
ATOM 4963 O O . GLY D 2 14 ? -13.931 78.683 120.969 1.00 41.65 15 GLY D O 1
ATOM 4964 N N . TYR D 2 15 ? -14.126 79.355 118.823 1.00 43.37 16 TYR D N 1
ATOM 4965 C CA . TYR D 2 15 ? -12.765 79.008 118.424 1.00 46.75 16 TYR D CA 1
ATOM 4966 C C . TYR D 2 15 ? -11.692 79.502 119.389 1.00 47.90 16 TYR D C 1
ATOM 4967 O O . TYR D 2 15 ? -10.937 78.713 119.967 1.00 48.77 16 TYR D O 1
ATOM 4976 N N . ASP D 2 16 ? -11.630 80.815 119.559 1.00 48.32 17 ASP D N 1
ATOM 4977 C CA . ASP D 2 16 ? -10.646 81.428 120.431 1.00 49.27 17 ASP D CA 1
ATOM 4978 C C . ASP D 2 16 ? -10.656 80.893 121.846 1.00 48.48 17 ASP D C 1
ATOM 4979 O O . ASP D 2 16 ? -9.598 80.678 122.437 1.00 50.30 17 ASP D O 1
ATOM 4984 N N . LEU D 2 17 ? -11.834 80.677 122.408 1.00 47.57 18 LEU D N 1
ATOM 4985 C CA . LEU D 2 17 ? -11.877 80.172 123.772 1.00 45.98 18 LEU D CA 1
ATOM 4986 C C . LEU D 2 17 ? -11.439 78.707 123.793 1.00 42.16 18 LEU D C 1
ATOM 4987 O O . LEU D 2 17 ? -10.776 78.244 124.739 1.00 39.72 18 LEU D O 1
ATOM 4992 N N . LEU D 2 18 ? -11.797 77.974 122.744 1.00 39.07 19 LEU D N 1
ATOM 4993 C CA . LEU D 2 18 ? -11.392 76.574 122.684 1.00 38.70 19 LEU D CA 1
ATOM 4994 C C . LEU D 2 18 ? -9.858 76.540 122.600 1.00 36.21 19 LEU D C 1
ATOM 4995 O O . LEU D 2 18 ? -9.198 75.794 123.343 1.00 33.87 19 LEU D O 1
ATOM 5000 N N . ILE D 2 19 ? -9.295 77.363 121.715 1.00 34.65 20 ILE D N 1
ATOM 5001 C CA . ILE D 2 19 ? -7.843 77.438 121.590 1.00 35.53 20 ILE D CA 1
ATOM 5002 C C . ILE D 2 19 ? -7.266 77.624 122.979 1.00 35.42 20 ILE D C 1
ATOM 5003 O O . ILE D 2 19 ? -6.418 76.847 123.413 1.00 36.00 20 ILE D O 1
ATOM 5008 N N . SER D 2 20 ? -7.771 78.625 123.694 1.00 35.26 21 SER D N 1
ATOM 5009 C CA . SER D 2 20 ? -7.296 78.935 125.042 1.00 36.54 21 SER D CA 1
ATOM 5010 C C . SER D 2 20 ? -7.373 77.784 126.017 1.00 36.53 21 SER D C 1
ATOM 5011 O O . SER D 2 20 ? -6.444 77.545 126.794 1.00 38.47 21 SER D O 1
ATOM 5014 N N . THR D 2 21 ? -8.497 77.084 126.007 1.00 37.09 22 THR D N 1
ATOM 5015 C CA . THR D 2 21 ? -8.678 75.959 126.910 1.00 37.23 22 THR D CA 1
ATOM 5016 C C . THR D 2 21 ? -7.743 74.817 126.502 1.00 37.02 22 THR D C 1
ATOM 5017 O O . THR D 2 21 ? -7.089 74.193 127.363 1.00 37.03 22 THR D O 1
ATOM 5021 N N . LEU D 2 22 ? -7.686 74.540 125.197 1.00 34.16 23 LEU D N 1
ATOM 5022 C CA . LEU D 2 22 ? -6.812 73.479 124.698 1.00 35.10 23 LEU D CA 1
ATOM 5023 C C . LEU D 2 22 ? -5.363 73.807 125.027 1.00 35.37 23 LEU D C 1
ATOM 5024 O O . LEU D 2 22 ? -4.616 72.944 125.488 1.00 34.58 23 LEU D O 1
ATOM 5029 N N . THR D 2 23 ? -4.969 75.060 124.811 1.00 37.49 24 THR D N 1
ATOM 5030 C CA . THR D 2 23 ? -3.602 75.457 125.112 1.00 39.49 24 THR D CA 1
ATOM 5031 C C . THR D 2 23 ? -3.363 75.249 126.596 1.00 42.38 24 THR D C 1
ATOM 5032 O O . THR D 2 23 ? -2.346 74.678 126.993 1.00 43.36 24 THR D O 1
ATOM 5036 N N . THR D 2 24 ? -4.306 75.709 127.414 1.00 42.90 25 THR D N 1
ATOM 5037 C CA . THR D 2 24 ? -4.179 75.584 128.862 1.00 44.83 2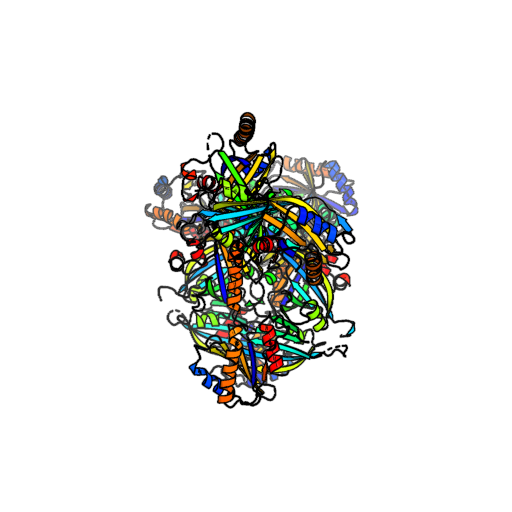5 THR D CA 1
ATOM 5038 C C . THR D 2 24 ? -4.149 74.144 129.377 1.00 45.34 25 THR D C 1
ATOM 5039 O O . THR D 2 24 ? -3.371 73.824 130.270 1.00 45.12 25 THR D O 1
ATOM 5043 N N . ILE D 2 25 ? -4.999 73.275 128.838 1.00 46.38 26 ILE D N 1
ATOM 5044 C CA . ILE D 2 25 ? -5.009 71.882 129.293 1.00 47.56 26 ILE D CA 1
ATOM 5045 C C . ILE D 2 25 ? -3.778 71.124 128.787 1.00 47.82 26 ILE D C 1
ATOM 5046 O O . ILE D 2 25 ? -3.165 70.345 129.526 1.00 48.72 26 ILE D O 1
ATOM 5051 N N . SER D 2 26 ? -3.414 71.341 127.526 1.00 45.85 27 SER D N 1
ATOM 5052 C CA . SER D 2 26 ? -2.240 70.673 126.985 1.00 43.62 27 SER D CA 1
ATOM 5053 C C . SER D 2 26 ? -1.009 71.382 127.519 1.00 42.28 27 SER D C 1
ATOM 5054 O O . SER D 2 26 ? 0.023 70.756 127.787 1.00 42.82 27 SER D O 1
ATOM 5057 N N . GLY D 2 27 ? -1.131 72.697 127.682 1.00 38.88 28 GLY D N 1
ATOM 5058 C CA . GLY D 2 27 ? -0.012 73.488 128.147 1.00 36.16 28 GLY D CA 1
ATOM 5059 C C . GLY D 2 27 ? 0.916 73.788 126.978 1.00 34.52 28 GLY D C 1
ATOM 5060 O O . GLY D 2 27 ? 2.027 74.291 127.160 1.00 34.00 28 GLY D O 1
ATOM 5061 N N . ASN D 2 28 ? 0.453 73.477 125.771 1.00 32.89 29 ASN D N 1
ATOM 5062 C CA . ASN D 2 28 ? 1.244 73.700 124.569 1.00 34.53 29 ASN D CA 1
ATOM 5063 C C . ASN D 2 28 ? 0.583 74.665 123.598 1.00 34.86 29 ASN D C 1
ATOM 5064 O O . ASN D 2 28 ? -0.623 74.910 123.650 1.00 36.63 29 ASN D O 1
ATOM 5069 N N . PRO D 2 29 ? 1.369 75.226 122.686 1.00 34.07 30 PRO D N 1
ATOM 5070 C CA . PRO D 2 29 ? 0.780 76.159 121.735 1.00 34.18 30 PRO D CA 1
ATOM 5071 C C . PRO D 2 29 ? 0.133 75.408 120.597 1.00 32.89 30 PRO D C 1
ATOM 5072 O O . PRO D 2 29 ? 0.433 74.245 120.371 1.00 35.27 30 PRO D O 1
ATOM 5076 N N . PRO D 2 30 ? -0.793 76.061 119.888 1.00 32.10 31 PRO D N 1
ATOM 5077 C CA . PRO D 2 30 ? -1.482 75.452 118.748 1.00 29.46 31 PRO D CA 1
ATOM 5078 C C . PRO D 2 30 ? -0.493 75.567 117.586 1.00 27.69 31 PRO D C 1
ATOM 5079 O O . PRO D 2 30 ? 0.118 76.597 117.420 1.00 26.68 31 PRO D O 1
ATOM 5083 N N . LEU D 2 31 ? -0.323 74.510 116.803 1.00 28.56 32 LEU D N 1
ATOM 5084 C CA . LEU D 2 31 ? 0.627 74.545 115.694 1.00 26.77 32 LEU D CA 1
ATOM 5085 C C . LEU D 2 31 ? -0.084 74.385 114.357 1.00 27.13 32 LEU D C 1
ATOM 5086 O O . LEU D 2 31 ? -0.731 73.354 114.106 1.00 26.17 32 LEU D O 1
ATOM 5091 N N . LEU D 2 32 ? 0.044 75.411 113.516 1.00 24.25 33 LEU D N 1
ATOM 5092 C CA . LEU D 2 32 ? -0.567 75.435 112.200 1.00 25.33 33 LEU D CA 1
ATOM 5093 C C . LEU D 2 32 ? 0.000 74.350 111.304 1.00 26.66 33 LEU D C 1
ATOM 5094 O O . LEU D 2 32 ? 1.210 74.113 111.300 1.00 25.20 33 LEU D O 1
ATOM 5099 N N . TYR D 2 33 ? -0.874 73.726 110.520 1.00 26.80 34 TYR D N 1
ATOM 5100 C CA . TYR D 2 33 ? -0.471 72.680 109.582 1.00 27.08 34 TYR D CA 1
ATOM 5101 C C . TYR D 2 33 ? -1.540 72.647 108.518 1.00 29.26 34 TYR D C 1
ATOM 5102 O O . TYR D 2 33 ? -2.582 73.280 108.666 1.00 31.94 34 TYR D O 1
ATOM 5111 N N . ASN D 2 34 ? -1.289 71.888 107.460 1.00 31.36 35 ASN D N 1
ATOM 5112 C CA . ASN D 2 34 ? -2.249 71.735 106.379 1.00 32.65 35 ASN D CA 1
ATOM 5113 C C . ASN D 2 34 ? -1.955 70.434 105.650 1.00 32.19 35 ASN D C 1
ATOM 5114 O O . ASN D 2 34 ? -0.849 69.906 105.725 1.00 32.84 35 ASN D O 1
ATOM 5119 N N . SER D 2 35 ? -2.946 69.922 104.943 1.00 31.90 36 SER D N 1
ATOM 5120 C CA . SER D 2 35 ? -2.758 68.706 104.192 1.00 35.71 36 SER D CA 1
ATOM 5121 C C . SER D 2 35 ? -3.706 68.658 102.996 1.00 37.95 36 SER D C 1
ATOM 5122 O O . SER D 2 35 ? -4.883 69.026 103.094 1.00 39.33 36 SER D O 1
ATOM 5125 N N . LEU D 2 36 ? -3.160 68.229 101.865 1.00 38.56 37 LEU D N 1
ATOM 5126 C CA . LEU D 2 36 ? -3.899 68.082 100.627 1.00 40.60 37 LEU D CA 1
ATOM 5127 C C . LEU D 2 36 ? -4.085 66.587 100.421 1.00 41.73 37 LEU D C 1
ATOM 5128 O O . LEU D 2 36 ? -3.102 65.844 100.364 1.00 40.24 37 LEU D O 1
ATOM 5133 N N . CYS D 2 37 ? -5.332 66.138 100.316 1.00 43.65 38 CYS D N 1
ATOM 5134 C CA . CYS D 2 37 ? -5.582 64.714 100.129 1.00 46.46 38 CYS D CA 1
ATOM 5135 C C . CYS D 2 37 ? -6.388 64.407 98.878 1.00 47.77 38 CYS D C 1
ATOM 5136 O O . CYS D 2 37 ? -7.448 64.987 98.661 1.00 50.55 38 CYS D O 1
ATOM 5139 N N . THR D 2 38 ? -5.878 63.489 98.062 1.00 48.71 39 THR D N 1
ATOM 5140 C CA . THR D 2 38 ? -6.559 63.058 96.843 1.00 48.48 39 THR D CA 1
ATOM 5141 C C . THR D 2 38 ? -6.905 61.596 97.033 1.00 48.42 39 THR D C 1
ATOM 5142 O O . THR D 2 38 ? -6.039 60.793 97.376 1.00 47.75 39 THR D O 1
ATOM 5146 N N . VAL D 2 39 ? -8.175 61.259 96.824 1.00 48.87 40 VAL D N 1
ATOM 5147 C CA . VAL D 2 39 ? -8.641 59.889 96.971 1.00 47.30 40 VAL D CA 1
ATOM 5148 C C . VAL D 2 39 ? -8.774 59.207 95.611 1.00 48.96 40 VAL D C 1
ATOM 5149 O O . VAL D 2 39 ? -9.092 59.847 94.616 1.00 50.67 40 VAL D O 1
ATOM 5153 N N . TRP D 2 40 ? -8.518 57.904 95.574 1.00 49.51 41 TRP D N 1
ATOM 5154 C CA . TRP D 2 40 ? -8.576 57.144 94.340 1.00 49.12 41 TRP D CA 1
ATOM 5155 C C . TRP D 2 40 ? -9.272 55.815 94.570 1.00 51.91 41 TRP D C 1
ATOM 5156 O O . TRP D 2 40 ? -9.154 55.215 95.651 1.00 51.90 41 TRP D O 1
ATOM 5167 N N . LYS D 2 41 ? -10.000 55.353 93.552 1.00 53.03 42 LYS D N 1
ATOM 5168 C CA . LYS D 2 41 ? -10.711 54.080 93.653 1.00 53.79 42 LYS D CA 1
ATOM 5169 C C . LYS D 2 41 ? -10.349 53.166 92.497 1.00 52.95 42 LYS D C 1
ATOM 5170 O O . LYS D 2 41 ? -9.768 53.610 91.496 1.00 50.03 42 LYS D O 1
ATOM 5176 N N . PRO D 2 42 ? -10.653 51.864 92.633 1.00 53.84 43 PRO D N 1
ATOM 5177 C CA . PRO D 2 42 ? -10.337 50.929 91.550 1.00 55.75 43 PRO D CA 1
ATOM 5178 C C . PRO D 2 42 ? -11.093 51.415 90.329 1.00 57.99 43 PRO D C 1
ATOM 5179 O O . PRO D 2 42 ? -12.265 51.783 90.434 1.00 58.36 43 PRO D O 1
ATOM 5183 N N . ASN D 2 43 ? -10.424 51.450 89.185 1.00 60.89 44 ASN D N 1
ATOM 5184 C CA . ASN D 2 43 ? -11.065 51.913 87.965 1.00 65.33 44 ASN D CA 1
ATOM 5185 C C . ASN D 2 43 ? -12.379 51.161 87.725 1.00 67.34 44 ASN D C 1
ATOM 5186 O O . ASN D 2 43 ? -12.397 49.934 87.608 1.00 67.19 44 ASN D O 1
ATOM 5191 N N . PRO D 2 44 ? -13.495 51.901 87.632 1.00 69.44 45 PRO D N 1
ATOM 5192 C CA . PRO D 2 44 ? -14.833 51.336 87.415 1.00 71.62 45 PRO D CA 1
ATOM 5193 C C . PRO D 2 44 ? -14.978 50.394 86.220 1.00 72.83 45 PRO D C 1
ATOM 5194 O O . PRO D 2 44 ? -15.632 49.351 86.317 1.00 72.21 45 PRO D O 1
ATOM 5198 N N . SER D 2 45 ? -14.367 50.758 85.099 1.00 73.67 46 SER D N 1
ATOM 5199 C CA . SER D 2 45 ? -14.458 49.933 83.907 1.00 75.62 46 SER D CA 1
ATOM 5200 C C . SER D 2 45 ? -13.569 48.692 83.973 1.00 77.24 46 SER D C 1
ATOM 5201 O O . SER D 2 45 ? -12.814 48.420 83.045 1.00 78.52 46 SER D O 1
ATOM 5204 N N . TYR D 2 46 ? -13.660 47.943 85.072 1.00 78.60 47 TYR D N 1
ATOM 5205 C CA . TYR D 2 46 ? -12.877 46.716 85.243 1.00 79.06 47 TYR D CA 1
ATOM 5206 C C . TYR D 2 46 ? -13.634 45.700 86.094 1.00 79.06 47 TYR D C 1
ATOM 5207 O O . TYR D 2 46 ? -13.270 45.434 87.240 1.00 78.22 47 TYR D O 1
ATOM 5216 N N . PRO D 2 60 ? -14.019 48.314 99.061 1.00 76.24 61 PRO D N 1
ATOM 5217 C CA . PRO D 2 60 ? -13.399 49.098 97.981 1.00 75.07 61 PRO D CA 1
ATOM 5218 C C . PRO D 2 60 ? -12.141 49.799 98.494 1.00 72.89 61 PRO D C 1
ATOM 5219 O O . PRO D 2 60 ? -12.220 50.936 98.961 1.00 74.01 61 PRO D O 1
ATOM 5223 N N . ASN D 2 61 ? -10.994 49.128 98.403 1.00 69.90 62 ASN D N 1
ATOM 5224 C CA . ASN D 2 61 ? -9.762 49.700 98.907 1.00 66.27 62 ASN D CA 1
ATOM 5225 C C . ASN D 2 61 ? -9.421 50.994 98.192 1.00 63.89 62 ASN D C 1
ATOM 5226 O O . ASN D 2 61 ? -8.777 50.991 97.143 1.00 63.36 62 ASN D O 1
ATOM 5231 N N . ARG D 2 62 ? -9.900 52.106 98.737 1.00 60.17 63 ARG D N 1
ATOM 5232 C CA . ARG D 2 62 ? -9.590 53.413 98.156 1.00 57.25 63 ARG D CA 1
ATOM 5233 C C . ARG D 2 62 ? -8.156 53.677 98.576 1.00 54.34 63 ARG D C 1
ATOM 5234 O O . ARG D 2 62 ? -7.673 53.123 99.556 1.00 53.33 63 ARG D O 1
ATOM 5242 N N . ILE D 2 63 ? -7.478 54.521 97.826 1.00 51.93 64 ILE D N 1
ATOM 5243 C CA . ILE D 2 63 ? -6.107 54.863 98.131 1.00 49.21 64 ILE D CA 1
ATOM 5244 C C . ILE D 2 63 ? -6.127 56.351 98.383 1.00 49.24 64 ILE D C 1
ATOM 5245 O O . ILE D 2 63 ? -6.740 57.093 97.619 1.00 48.77 64 ILE D O 1
ATOM 5250 N N . LYS D 2 64 ? -5.481 56.788 99.457 1.00 47.96 65 LYS D N 1
ATOM 5251 C CA . LYS D 2 64 ? -5.427 58.206 99.757 1.00 46.89 65 LYS D CA 1
ATOM 5252 C C . LYS D 2 64 ? -3.987 58.674 99.671 1.00 46.24 65 LYS D C 1
ATOM 5253 O O . LYS D 2 64 ? -3.093 58.080 100.279 1.00 46.17 65 LYS D O 1
ATOM 5259 N N . LEU D 2 65 ? -3.770 59.718 98.878 1.00 44.75 66 LEU D N 1
ATOM 5260 C CA . LEU D 2 65 ? -2.458 60.321 98.719 1.00 43.55 66 LEU D CA 1
ATOM 5261 C C . LEU D 2 65 ? -2.558 61.635 99.466 1.00 44.28 66 LEU D C 1
ATOM 5262 O O . LEU D 2 65 ? -3.479 62.422 99.229 1.00 44.58 66 LEU D O 1
ATOM 5267 N N . SER D 2 66 ? -1.615 61.872 100.372 1.00 42.48 67 SER D N 1
ATOM 5268 C CA . SER D 2 66 ? -1.630 63.084 101.169 1.00 40.37 67 SER D CA 1
ATOM 5269 C C . SER D 2 66 ? -0.263 63.727 101.292 1.00 39.80 67 SER D C 1
ATOM 5270 O O . SER D 2 66 ? 0.769 63.050 101.275 1.00 40.82 67 SER D O 1
ATOM 5273 N N . LYS D 2 67 ? -0.260 65.045 101.411 1.00 39.04 68 LYS D N 1
ATOM 5274 C CA . LYS D 2 67 ? 0.983 65.778 101.571 1.00 39.12 68 LYS D CA 1
ATOM 5275 C C . LYS D 2 67 ? 0.672 67.190 102.015 1.00 38.76 68 LYS D C 1
ATOM 5276 O O . LYS D 2 67 ? -0.474 67.627 101.986 1.00 40.45 68 LYS D O 1
ATOM 5282 N N . GLU D 2 68 ? 1.694 67.900 102.456 1.00 38.82 69 GLU D N 1
ATOM 5283 C CA . GLU D 2 68 ? 1.497 69.252 102.915 1.00 38.48 69 GLU D CA 1
ATOM 5284 C C . GLU D 2 68 ? 1.887 70.145 101.767 1.00 37.81 69 GLU D C 1
ATOM 5285 O O . GLU D 2 68 ? 2.608 69.729 100.860 1.00 38.40 69 GLU D O 1
ATOM 5291 N N . VAL D 2 69 ? 1.408 71.375 101.812 1.00 36.57 70 VAL D N 1
ATOM 5292 C CA . VAL D 2 69 ? 1.721 72.339 100.782 1.00 38.70 70 VAL D CA 1
ATOM 5293 C C . VAL D 2 69 ? 2.270 73.552 101.541 1.00 38.13 70 VAL D C 1
ATOM 5294 O O . VAL D 2 69 ? 1.880 73.796 102.684 1.00 38.00 70 VAL D O 1
ATOM 5298 N N . PRO D 2 70 ? 3.220 74.287 100.951 1.00 39.01 71 PRO D N 1
ATOM 5299 C CA . PRO D 2 70 ? 3.701 75.440 101.723 1.00 41.08 71 PRO D CA 1
ATOM 5300 C C . PRO D 2 70 ? 2.552 76.395 101.981 1.00 42.98 71 PRO D C 1
ATOM 5301 O O . PRO D 2 70 ? 1.770 76.691 101.084 1.00 43.56 71 PRO D O 1
ATOM 5305 N N . PHE D 2 71 ? 2.432 76.863 103.214 1.00 45.31 72 PHE D N 1
ATOM 5306 C CA . PHE D 2 71 ? 1.331 77.755 103.562 1.00 46.91 72 PHE D CA 1
ATOM 5307 C C . PHE D 2 71 ? 1.110 78.898 102.590 1.00 49.17 72 PHE D C 1
ATOM 5308 O O . PHE D 2 71 ? -0.029 79.285 102.331 1.00 50.94 72 PHE D O 1
ATOM 5316 N N . SER D 2 72 ? 2.195 79.426 102.043 1.00 50.85 73 SER D N 1
ATOM 5317 C CA . SER D 2 72 ? 2.109 80.531 101.101 1.00 53.33 73 SER D CA 1
ATOM 5318 C C . SER D 2 72 ? 1.170 80.263 99.919 1.00 53.72 73 SER D C 1
ATOM 5319 O O . SER D 2 72 ? 0.722 81.198 99.267 1.00 54.21 73 SER D O 1
ATOM 5322 N N . TYR D 2 73 ? 0.875 78.995 99.646 1.00 55.38 74 TYR D N 1
ATOM 5323 C CA . TYR D 2 73 ? -0.017 78.619 98.542 1.00 57.68 74 TYR D CA 1
ATOM 5324 C C . TYR D 2 73 ? -1.477 78.747 98.968 1.00 58.67 74 TYR D C 1
ATOM 5325 O O . TYR D 2 73 ? -2.384 78.531 98.169 1.00 57.71 74 TYR D O 1
ATOM 5334 N N . LEU D 2 74 ? -1.714 79.080 100.228 1.00 59.87 75 LEU D N 1
ATOM 5335 C CA . LEU D 2 74 ? -3.084 79.181 100.702 1.00 62.41 75 LEU D CA 1
ATOM 5336 C C . LEU D 2 74 ? -3.463 80.594 101.132 1.00 64.80 75 LEU D C 1
ATOM 5337 O O . LEU D 2 74 ? -4.592 80.841 101.547 1.00 64.97 75 LEU D O 1
ATOM 5342 N N . ILE D 2 75 ? -2.516 81.519 101.027 1.00 68.50 76 ILE D N 1
ATOM 5343 C CA . ILE D 2 75 ? -2.744 82.904 101.417 1.00 72.98 76 ILE D CA 1
ATOM 5344 C C . ILE D 2 75 ? -2.742 83.835 100.208 1.00 76.01 76 ILE D C 1
ATOM 5345 O O . ILE D 2 75 ? -1.701 84.073 99.595 1.00 76.50 76 ILE D O 1
ATOM 5350 N N . ASP D 2 76 ? -3.915 84.362 99.869 1.00 79.70 77 ASP D N 1
ATOM 5351 C CA . ASP D 2 76 ? -4.044 85.278 98.736 1.00 83.21 77 ASP D CA 1
ATOM 5352 C C . ASP D 2 76 ? -3.666 86.703 99.154 1.00 85.00 77 ASP D C 1
ATOM 5353 O O . ASP D 2 76 ? -3.008 86.900 100.182 1.00 84.59 77 ASP D O 1
ATOM 5358 N N . GLU D 2 77 ? -4.085 87.687 98.352 1.00 87.07 78 GLU D N 1
ATOM 5359 C CA . GLU D 2 77 ? -3.823 89.098 98.639 1.00 88.14 78 GLU D CA 1
ATOM 5360 C C . GLU D 2 77 ? -5.094 89.742 99.175 1.00 88.00 78 GLU D C 1
ATOM 5361 O O . GLU D 2 77 ? -5.941 90.229 98.425 1.00 89.10 78 GLU D O 1
ATOM 5367 N N . THR D 2 78 ? -5.196 89.724 100.495 1.00 87.34 79 THR D N 1
ATOM 5368 C CA . THR D 2 78 ? -6.317 90.254 101.257 1.00 86.98 79 THR D CA 1
ATOM 5369 C C . THR D 2 78 ? -5.997 89.549 102.557 1.00 85.74 79 THR D C 1
ATOM 5370 O O . THR D 2 78 ? -6.328 89.999 103.657 1.00 85.37 79 THR D O 1
ATOM 5374 N N . MET D 2 79 ? -5.305 88.429 102.372 1.00 84.98 80 MET D N 1
ATOM 5375 C CA . MET D 2 79 ? -4.850 87.559 103.438 1.00 84.25 80 MET D CA 1
ATOM 5376 C C . MET D 2 79 ? -3.467 88.081 103.831 1.00 83.83 80 MET D C 1
ATOM 5377 O O . MET D 2 79 ? -3.024 87.913 104.967 1.00 83.57 80 MET D O 1
ATOM 5382 N N . MET D 2 80 ? -2.808 88.720 102.862 1.00 84.49 81 MET D N 1
ATOM 5383 C CA . MET D 2 80 ? -1.474 89.309 103.011 1.00 85.24 81 MET D CA 1
ATOM 5384 C C . MET D 2 80 ? -1.262 90.053 104.322 1.00 85.81 81 MET D C 1
ATOM 5385 O O . MET D 2 80 ? -2.114 90.827 104.772 1.00 85.32 81 MET D O 1
ATOM 5390 N N . ASP D 2 81 ? -0.100 89.806 104.916 1.00 86.21 82 ASP D N 1
ATOM 5391 C CA . ASP D 2 81 ? 0.296 90.399 106.186 1.00 86.96 82 ASP D CA 1
ATOM 5392 C C . ASP D 2 81 ? -0.775 90.286 107.260 1.00 86.01 82 ASP D C 1
ATOM 5393 O O . ASP D 2 81 ? -1.450 91.257 107.615 1.00 86.44 82 ASP D O 1
ATOM 5398 N N . LYS D 2 82 ? -0.930 89.064 107.746 1.00 84.39 83 LYS D N 1
ATOM 5399 C CA . LYS D 2 82 ? -1.854 88.738 108.812 1.00 82.08 83 LYS D CA 1
ATOM 5400 C C . LYS D 2 82 ? -1.069 87.711 109.600 1.00 80.08 83 LYS D C 1
ATOM 5401 O O . LYS D 2 82 ? -0.611 86.715 109.038 1.00 80.54 83 LYS D O 1
ATOM 5407 N N . PRO D 2 83 ? -0.876 87.952 110.905 1.00 77.68 84 PRO D N 1
ATOM 5408 C CA . PRO D 2 83 ? -0.123 87.014 111.739 1.00 74.92 84 PRO D CA 1
ATOM 5409 C C . PRO D 2 83 ? -0.324 85.567 111.294 1.00 72.44 84 PRO D C 1
ATOM 5410 O O . PRO D 2 83 ? -1.448 85.054 111.301 1.00 71.81 84 PRO D O 1
ATOM 5414 N N . LEU D 2 84 ? 0.763 84.925 110.878 1.00 69.01 85 LEU D N 1
ATOM 5415 C CA . LEU D 2 84 ? 0.694 83.539 110.441 1.00 66.15 85 LEU D CA 1
ATOM 5416 C C . LEU D 2 84 ? 0.628 82.659 111.692 1.00 64.14 85 LEU D C 1
ATOM 5417 O O . LEU D 2 84 ? 1.581 81.950 112.030 1.00 63.92 85 LEU D O 1
ATOM 5422 N N . ASN D 2 85 ? -0.510 82.730 112.378 1.00 60.07 86 ASN D N 1
ATOM 5423 C CA . ASN D 2 85 ? -0.739 81.975 113.596 1.00 55.73 86 ASN D CA 1
ATOM 5424 C C . ASN D 2 85 ? -2.150 81.361 113.617 1.00 52.59 86 ASN D C 1
ATOM 5425 O O . ASN D 2 85 ? -2.824 81.328 112.599 1.00 51.63 86 ASN D O 1
ATOM 5430 N N . PHE D 2 86 ? -2.611 80.886 114.767 1.00 49.26 87 PHE D N 1
ATOM 5431 C CA . PHE D 2 86 ? -3.920 80.245 114.814 1.00 47.53 87 PHE D CA 1
ATOM 5432 C C . PHE D 2 86 ? -5.078 81.118 114.359 1.00 48.56 87 PHE D C 1
ATOM 5433 O O . PHE D 2 86 ? -6.068 80.615 113.820 1.00 47.78 87 PHE D O 1
ATOM 5441 N N . ARG D 2 87 ? -4.961 82.426 114.548 1.00 50.78 88 ARG D N 1
ATOM 5442 C CA . ARG D 2 87 ? -6.049 83.321 114.156 1.00 52.30 88 ARG D CA 1
ATOM 5443 C C . ARG D 2 87 ? -6.329 83.403 112.652 1.00 51.55 88 ARG D C 1
ATOM 5444 O O . ARG D 2 87 ? -7.410 83.823 112.255 1.00 50.35 88 ARG D O 1
ATOM 5452 N N . ILE D 2 88 ? -5.383 82.977 111.818 1.00 53.04 89 ILE D N 1
ATOM 5453 C CA . ILE D 2 88 ? -5.581 83.029 110.368 1.00 56.12 89 ILE D CA 1
ATOM 5454 C C . ILE D 2 88 ? -6.765 82.195 109.896 1.00 57.03 89 ILE D C 1
ATOM 5455 O O . ILE D 2 88 ? -7.413 82.546 108.911 1.00 56.61 89 ILE D O 1
ATOM 5460 N N . LEU D 2 89 ? -7.027 81.079 110.576 1.00 57.35 90 LEU D N 1
ATOM 5461 C CA . LEU D 2 89 ? -8.115 80.193 110.178 1.00 59.21 90 LEU D CA 1
ATOM 5462 C C . LEU D 2 89 ? -9.490 80.870 110.161 1.00 60.87 90 LEU D C 1
ATOM 5463 O O . LEU D 2 89 ? -10.337 80.545 109.325 1.00 59.10 90 LEU D O 1
ATOM 5468 N N . LYS D 2 90 ? -9.702 81.818 111.073 1.00 63.88 91 LYS D N 1
ATOM 5469 C CA . LYS D 2 90 ? -10.969 82.543 111.146 1.00 66.33 91 LYS D CA 1
ATOM 5470 C C . LYS D 2 90 ? -11.282 83.232 109.828 1.00 67.70 91 LYS D C 1
ATOM 5471 O O . LYS D 2 90 ? -12.400 83.138 109.325 1.00 69.14 91 LYS D O 1
ATOM 5477 N N . SER D 2 91 ? -10.295 83.917 109.264 1.00 69.12 92 SER D N 1
ATOM 5478 C CA . SER D 2 91 ? -10.499 84.619 108.003 1.00 71.83 92 SER D CA 1
ATOM 5479 C C . SER D 2 91 ? -10.493 83.688 106.787 1.00 72.89 92 SER D C 1
ATOM 5480 O O . SER D 2 91 ? -9.782 83.915 105.806 1.00 72.06 92 SER D O 1
ATOM 5483 N N . PHE D 2 92 ? -11.317 82.647 106.868 1.00 74.66 93 PHE D N 1
ATOM 5484 C CA . PHE D 2 92 ? -11.462 81.654 105.808 1.00 75.84 93 PHE D CA 1
ATOM 5485 C C . PHE D 2 92 ? -12.942 81.284 105.673 1.00 77.15 93 PHE D C 1
ATOM 5486 O O . PHE D 2 92 ? -13.562 80.784 106.619 1.00 77.90 93 PHE D O 1
ATOM 5494 N N . SER D 2 159 ? 9.102 62.106 88.591 1.00 70.19 160 SER D N 1
ATOM 5495 C CA . SER D 2 159 ? 9.212 63.556 88.651 1.00 68.35 160 SER D CA 1
ATOM 5496 C C . SER D 2 159 ? 8.157 64.117 89.606 1.00 67.68 160 SER D C 1
ATOM 5497 O O . SER D 2 159 ? 7.976 65.333 89.698 1.00 67.83 160 SER D O 1
ATOM 5500 N N . CYS D 2 160 ? 7.462 63.226 90.313 1.00 65.26 161 CYS D N 1
ATOM 5501 C CA . CYS D 2 160 ? 6.442 63.643 91.268 1.00 62.37 161 CYS D CA 1
ATOM 5502 C C . CYS D 2 160 ? 7.096 63.985 92.609 1.00 60.87 161 CYS D C 1
ATOM 5503 O O . CYS D 2 160 ? 8.285 63.727 92.823 1.00 59.89 161 CYS D O 1
ATOM 5506 N N . SER D 2 161 ? 6.312 64.570 93.508 1.00 58.15 162 SER D N 1
ATOM 5507 C CA . SER D 2 161 ? 6.812 64.952 94.826 1.00 55.75 162 SER D CA 1
ATOM 5508 C C . SER D 2 161 ? 6.525 63.826 95.832 1.00 52.74 162 SER D C 1
ATOM 5509 O O . SER D 2 161 ? 5.989 62.774 95.460 1.00 51.32 162 SER D O 1
ATOM 5512 N N . PRO D 2 162 ? 6.910 64.020 97.108 1.00 48.81 163 PRO D N 1
ATOM 5513 C CA . PRO D 2 162 ? 6.642 62.966 98.095 1.00 47.09 163 PRO D CA 1
ATOM 5514 C C . PRO D 2 162 ? 5.167 62.958 98.475 1.00 44.05 163 PRO D C 1
ATOM 5515 O O . PRO D 2 162 ? 4.547 64.004 98.572 1.00 45.51 163 PRO D O 1
ATOM 5519 N N . TRP D 2 163 ? 4.606 61.774 98.663 1.00 42.15 164 TRP D N 1
ATOM 5520 C CA . TRP D 2 163 ? 3.207 61.640 99.048 1.00 41.00 164 TRP D CA 1
ATOM 5521 C C . TRP D 2 163 ? 3.132 60.501 100.045 1.00 39.62 164 TRP D C 1
ATOM 5522 O O . TRP D 2 163 ? 3.945 59.579 99.994 1.00 40.36 164 TRP D O 1
ATOM 5533 N N . SER D 2 164 ? 2.157 60.562 100.941 1.00 37.49 165 SER D N 1
ATOM 5534 C CA . SER D 2 164 ? 1.939 59.479 101.880 1.00 38.27 165 SER D CA 1
ATOM 5535 C C . SER D 2 164 ? 0.807 58.659 101.257 1.00 40.83 165 SER D C 1
ATOM 5536 O O . SER D 2 164 ? -0.303 59.177 101.077 1.00 41.99 165 SER D O 1
ATOM 5539 N N . LEU D 2 165 ? 1.074 57.397 100.918 1.00 39.03 166 LEU D N 1
ATOM 5540 C CA . LEU D 2 165 ? 0.045 56.556 100.328 1.00 38.29 166 LEU D CA 1
ATOM 5541 C C . LEU D 2 165 ? -0.583 55.700 101.422 1.00 39.68 166 LEU D C 1
ATOM 5542 O O . LEU D 2 165 ? 0.087 54.878 102.040 1.00 42.87 166 LEU D O 1
ATOM 5547 N N . GLN D 2 166 ? -1.876 55.901 101.655 1.00 40.96 167 GLN D N 1
ATOM 5548 C CA . GLN D 2 166 ? -2.587 55.168 102.686 1.00 42.11 167 GLN D CA 1
ATOM 5549 C C . GLN D 2 166 ? -3.810 54.441 102.154 1.00 43.45 167 GLN D C 1
ATOM 5550 O O . GLN D 2 166 ? -4.440 54.870 101.185 1.00 44.42 167 GLN D O 1
ATOM 5556 N N . ILE D 2 167 ? -4.121 53.326 102.803 1.00 43.81 168 ILE D N 1
ATOM 5557 C CA . ILE D 2 167 ? -5.280 52.500 102.493 1.00 44.85 168 ILE D CA 1
ATOM 5558 C C . ILE D 2 167 ? -5.751 52.033 103.856 1.00 45.35 168 ILE D C 1
ATOM 5559 O O . ILE D 2 167 ? -5.066 51.254 104.511 1.00 47.13 168 ILE D O 1
ATOM 5564 N N . SER D 2 168 ? -6.908 52.513 104.288 1.00 46.74 169 SER D N 1
ATOM 5565 C CA . SER D 2 168 ? -7.433 52.156 105.598 1.00 49.43 169 SER D CA 1
ATOM 5566 C C . SER D 2 168 ? -8.684 51.310 105.526 1.00 50.33 169 SER D C 1
ATOM 5567 O O . SER D 2 168 ? -9.223 51.078 104.458 1.00 51.93 169 SER D O 1
ATOM 5570 N N . ASP D 2 169 ? -9.145 50.865 106.688 1.00 52.85 170 ASP D N 1
ATOM 5571 C CA . ASP D 2 169 ? -10.361 50.073 106.794 1.00 55.22 170 ASP D CA 1
ATOM 5572 C C . ASP D 2 169 ? -10.763 49.965 108.261 1.00 56.00 170 ASP D C 1
ATOM 5573 O O . ASP D 2 169 ? -9.979 50.287 109.154 1.00 53.43 170 ASP D O 1
ATOM 5578 N N . ILE D 2 170 ? -11.993 49.531 108.509 1.00 57.84 171 ILE D N 1
ATOM 5579 C CA . ILE D 2 170 ? -12.455 49.378 109.878 1.00 59.28 171 ILE D CA 1
ATOM 5580 C C . ILE D 2 170 ? -12.274 47.926 110.310 1.00 61.31 171 ILE D C 1
ATOM 5581 O O . ILE D 2 170 ? -13.064 47.053 109.942 1.00 62.84 171 ILE D O 1
ATOM 5586 N N . PRO D 2 171 ? -11.213 47.638 111.075 1.00 62.87 172 PRO D N 1
ATOM 5587 C CA . PRO D 2 171 ? -11.013 46.256 111.518 1.00 64.37 172 PRO D CA 1
ATOM 5588 C C . PRO D 2 171 ? -12.176 45.846 112.425 1.00 66.70 172 PRO D C 1
ATOM 5589 O O . PRO D 2 171 ? -12.631 46.634 113.264 1.00 66.72 172 PRO D O 1
ATOM 5593 N N . ALA D 2 172 ? -12.664 44.621 112.254 1.00 69.73 173 ALA D N 1
ATOM 5594 C CA . ALA D 2 172 ? -13.775 44.130 113.067 1.00 71.86 173 ALA D CA 1
ATOM 5595 C C . ALA D 2 172 ? -13.402 44.123 114.547 1.00 72.70 173 ALA D C 1
ATOM 5596 O O . ALA D 2 172 ? -14.270 44.124 115.418 1.00 72.56 173 ALA D O 1
ATOM 5598 N N . ALA D 2 173 ? -12.099 44.129 114.818 1.00 74.60 174 ALA D N 1
ATOM 5599 C CA . ALA D 2 173 ? -11.578 44.126 116.181 1.00 75.94 174 ALA D CA 1
ATOM 5600 C C . ALA D 2 173 ? -11.776 45.476 116.879 1.00 77.29 174 ALA D C 1
ATOM 5601 O O . ALA D 2 173 ? -11.147 45.753 117.907 1.00 78.20 174 ALA D O 1
ATOM 5603 N N . GLY D 2 174 ? -12.652 46.312 116.327 1.00 77.49 175 GLY D N 1
ATOM 5604 C CA . GLY D 2 174 ? -12.887 47.613 116.926 1.00 77.93 175 GLY D CA 1
ATOM 5605 C C . GLY D 2 174 ? -14.313 48.119 116.827 1.00 77.85 175 GLY D C 1
ATOM 5606 O O . GLY D 2 174 ? -14.652 49.130 117.440 1.00 77.84 175 GLY D O 1
ATOM 5607 N N . ASN D 2 175 ? -15.150 47.419 116.067 1.00 77.79 176 ASN D N 1
ATOM 5608 C CA . ASN D 2 175 ? -16.546 47.817 115.892 1.00 77.45 176 ASN D CA 1
ATOM 5609 C C . ASN D 2 175 ? -17.277 47.986 117.223 1.00 76.09 176 ASN D C 1
ATOM 5610 O O . ASN D 2 175 ? -18.228 48.760 117.327 1.00 75.81 176 ASN D O 1
ATOM 5615 N N . ASN D 2 176 ? -16.820 47.264 118.238 1.00 74.50 177 ASN D N 1
ATOM 5616 C CA . ASN D 2 176 ? -17.446 47.301 119.557 1.00 73.16 177 ASN D CA 1
ATOM 5617 C C . ASN D 2 176 ? -16.864 48.358 120.513 1.00 70.46 177 ASN D C 1
ATOM 5618 O O . ASN D 2 176 ? -17.261 48.431 121.676 1.00 70.57 177 ASN D O 1
ATOM 5623 N N . ARG D 2 177 ? -15.937 49.179 120.023 1.00 66.65 178 ARG D N 1
ATOM 5624 C CA . ARG D 2 177 ? -15.298 50.204 120.852 1.00 62.83 178 ARG D CA 1
ATOM 5625 C C . ARG D 2 177 ? -16.106 51.499 120.971 1.00 57.91 178 ARG D C 1
ATOM 5626 O O . ARG D 2 177 ? -16.970 51.783 120.142 1.00 56.95 178 ARG D O 1
ATOM 5634 N N . SER D 2 178 ? -15.812 52.285 122.005 1.00 53.31 179 SER D N 1
ATOM 5635 C CA . SER D 2 178 ? -16.502 53.556 122.207 1.00 48.57 179 SER D CA 1
ATOM 5636 C C . SER D 2 178 ? -15.714 54.719 121.588 1.00 45.78 179 SER D C 1
ATOM 5637 O O . SER D 2 178 ? -15.935 55.883 121.907 1.00 46.25 179 SER D O 1
ATOM 5640 N N . VAL D 2 179 ? -14.776 54.384 120.712 1.00 41.40 180 VAL D N 1
ATOM 5641 C CA . VAL D 2 179 ? -14.005 55.381 119.992 1.00 37.36 180 VAL D CA 1
ATOM 5642 C C . VAL D 2 179 ? -13.953 54.818 118.601 1.00 37.49 180 VAL D C 1
ATOM 5643 O O . VAL D 2 179 ? -14.250 53.645 118.394 1.00 39.77 180 VAL D O 1
ATOM 5647 N N . SER D 2 180 ? -13.599 55.647 117.640 1.00 37.08 181 SER D N 1
ATOM 5648 C CA . SER D 2 180 ? -13.495 55.188 116.272 1.00 37.35 181 SER D CA 1
ATOM 5649 C C . SER D 2 180 ? -12.162 54.444 116.170 1.00 39.32 181 SER D C 1
ATOM 5650 O O . SER D 2 180 ? -11.165 54.888 116.737 1.00 38.86 181 SER D O 1
ATOM 5653 N N . MET D 2 181 ? -12.147 53.301 115.485 1.00 41.41 182 MET D N 1
ATOM 5654 C CA . MET D 2 181 ? -10.905 52.544 115.333 1.00 42.88 182 MET D CA 1
ATOM 5655 C C . MET D 2 181 ? -10.658 52.210 113.872 1.00 42.11 182 MET D C 1
ATOM 5656 O O . MET D 2 181 ? -11.491 51.614 113.205 1.00 43.64 182 MET D O 1
ATOM 5661 N N . GLN D 2 182 ? -9.491 52.580 113.378 1.00 40.70 183 GLN D N 1
ATOM 5662 C CA . GLN D 2 182 ? -9.186 52.361 111.979 1.00 39.02 183 GLN D CA 1
ATOM 5663 C C . GLN D 2 182 ? -7.764 51.836 111.797 1.00 38.29 183 GLN D C 1
ATOM 5664 O O . GLN D 2 182 ? -6.833 52.243 112.502 1.00 39.03 183 GLN D O 1
ATOM 5670 N N . THR D 2 183 ? -7.604 50.919 110.853 1.00 35.59 184 THR D N 1
ATOM 5671 C CA . THR D 2 183 ? -6.302 50.353 110.563 1.00 33.94 184 THR D CA 1
ATOM 5672 C C . THR D 2 183 ? -5.782 51.084 109.354 1.00 33.74 184 THR D C 1
ATOM 5673 O O . THR D 2 183 ? -6.485 51.246 108.368 1.00 36.13 184 THR D O 1
ATOM 5677 N N . ILE D 2 184 ? -4.543 51.532 109.415 1.00 34.49 185 ILE D N 1
ATOM 5678 C CA . ILE D 2 184 ? -4.000 52.253 108.292 1.00 36.19 185 ILE D CA 1
ATOM 5679 C C . ILE D 2 184 ? -2.721 51.620 107.802 1.00 37.78 185 ILE D C 1
ATOM 5680 O O . ILE D 2 184 ? -1.761 51.493 108.558 1.00 39.90 185 ILE D O 1
ATOM 5685 N N . ALA D 2 185 ? -2.721 51.217 106.538 1.00 36.94 186 ALA D N 1
ATOM 5686 C CA . ALA D 2 185 ? -1.553 50.630 105.926 1.00 38.63 186 ALA D CA 1
ATOM 5687 C C . ALA D 2 185 ? -0.964 51.793 105.164 1.00 39.92 186 ALA D C 1
ATOM 5688 O O . ALA D 2 185 ? -1.662 52.453 104.392 1.00 40.03 186 ALA D O 1
ATOM 5690 N N . GLU D 2 186 ? 0.319 52.054 105.372 1.00 39.24 187 GLU D N 1
ATOM 5691 C CA . GLU D 2 186 ? 0.928 53.177 104.707 1.00 38.41 187 GLU D CA 1
ATOM 5692 C C . GLU D 2 186 ? 2.296 52.910 104.125 1.00 38.69 187 GLU D C 1
ATOM 5693 O O . GLU D 2 186 ? 3.026 52.022 104.575 1.00 38.80 187 GLU D O 1
ATOM 5699 N N . THR D 2 187 ? 2.629 53.689 103.106 1.00 36.70 188 THR D N 1
ATOM 5700 C CA . THR D 2 187 ? 3.948 53.644 102.520 1.00 37.38 188 THR D CA 1
ATOM 5701 C C . THR D 2 187 ? 4.207 55.058 102.026 1.00 36.78 188 THR D C 1
ATOM 5702 O O . THR D 2 187 ? 3.279 55.846 101.874 1.00 38.75 188 THR D O 1
ATOM 5706 N N . ILE D 2 188 ? 5.463 55.390 101.800 1.00 36.29 189 ILE D N 1
ATOM 5707 C CA . ILE D 2 188 ? 5.818 56.719 101.352 1.00 37.05 189 ILE D CA 1
ATOM 5708 C C . ILE D 2 188 ? 6.295 56.682 99.903 1.00 38.44 189 ILE D C 1
ATOM 5709 O O . ILE D 2 188 ? 7.030 55.776 99.521 1.00 37.69 189 ILE D O 1
ATOM 5714 N N . ILE D 2 189 ? 5.863 57.658 99.102 1.00 40.08 190 ILE D N 1
ATOM 5715 C CA . ILE D 2 189 ? 6.289 57.760 97.702 1.00 41.97 190 ILE D CA 1
ATOM 5716 C C . ILE D 2 189 ? 7.333 58.870 97.671 1.00 42.15 190 ILE D C 1
ATOM 5717 O O . ILE D 2 189 ? 7.021 60.021 97.971 1.00 43.07 190 ILE D O 1
ATOM 5722 N N . LEU D 2 190 ? 8.568 58.537 97.306 1.00 42.30 191 LEU D N 1
ATOM 5723 C CA . LEU D 2 190 ? 9.633 59.537 97.288 1.00 42.79 191 LEU D CA 1
ATOM 5724 C C . LEU D 2 190 ? 9.848 60.187 95.935 1.00 44.74 191 LEU D C 1
ATOM 5725 O O . LEU D 2 190 ? 10.240 61.357 95.856 1.00 44.27 191 LEU D O 1
ATOM 5730 N N . SER D 2 191 ? 9.615 59.430 94.867 1.00 44.25 192 SER D N 1
ATOM 5731 C CA . SER D 2 191 ? 9.820 59.969 93.539 1.00 45.59 192 SER D CA 1
ATOM 5732 C C . SER D 2 191 ? 9.356 59.024 92.452 1.00 46.60 192 SER D C 1
ATOM 5733 O O . SER D 2 191 ? 8.846 57.937 92.723 1.00 48.21 192 SER D O 1
ATOM 5736 N N . SER D 2 192 ? 9.525 59.454 91.212 1.00 48.63 193 SER D N 1
ATOM 5737 C CA . SER D 2 192 ? 9.119 58.651 90.068 1.00 51.03 193 SER D CA 1
ATOM 5738 C C . SER D 2 192 ? 9.965 59.055 88.876 1.00 51.89 193 SER D C 1
ATOM 5739 O O . SER D 2 192 ? 10.658 60.070 88.910 1.00 50.53 193 SER D O 1
ATOM 5742 N N . ALA D 2 193 ? 9.904 58.250 87.822 1.00 54.88 194 ALA D N 1
ATOM 5743 C CA . ALA D 2 193 ? 10.663 58.520 86.615 1.00 56.09 194 ALA D CA 1
ATOM 5744 C C . ALA D 2 193 ? 10.063 57.787 85.415 1.00 58.48 194 ALA D C 1
ATOM 5745 O O . ALA D 2 193 ? 9.187 56.929 85.563 1.00 56.70 194 ALA D O 1
ATOM 5747 N N . GLY D 2 194 ? 10.554 58.132 84.227 1.00 62.72 195 GLY D N 1
ATOM 5748 C CA . GLY D 2 194 ? 10.059 57.529 83.003 1.00 67.02 195 GLY D CA 1
ATOM 5749 C C . GLY D 2 194 ? 9.128 58.506 82.311 1.00 70.41 195 GLY D C 1
ATOM 5750 O O . GLY D 2 194 ? 9.206 59.717 82.542 1.00 71.06 195 GLY D O 1
ATOM 5751 N N . LYS D 2 195 ? 8.240 57.998 81.466 1.00 73.23 196 LYS D N 1
ATOM 5752 C CA . LYS D 2 195 ? 7.308 58.871 80.766 1.00 75.82 196 LYS D CA 1
ATOM 5753 C C . LYS D 2 195 ? 6.010 59.054 81.556 1.00 75.36 196 LYS D C 1
ATOM 5754 O O . LYS D 2 195 ? 5.505 60.171 81.664 1.00 76.13 196 LYS D O 1
ATOM 5760 N N . ASN D 2 196 ? 5.485 57.969 82.121 1.00 74.33 197 ASN D N 1
ATOM 5761 C CA . ASN D 2 196 ? 4.261 58.038 82.924 1.00 74.03 197 ASN D CA 1
ATOM 5762 C C . ASN D 2 196 ? 4.655 58.348 84.364 1.00 72.59 197 ASN D C 1
ATOM 5763 O O . ASN D 2 196 ? 4.284 57.629 85.290 1.00 72.03 197 ASN D O 1
ATOM 5768 N N . SER D 2 197 ? 5.407 59.429 84.535 1.00 71.28 198 SER D N 1
ATOM 5769 C CA . SER D 2 197 ? 5.906 59.845 85.841 1.00 69.52 198 SER D CA 1
ATOM 5770 C C . SER D 2 197 ? 4.911 60.554 86.758 1.00 67.38 198 SER D C 1
ATOM 5771 O O . SER D 2 197 ? 5.096 60.561 87.974 1.00 66.85 198 SER D O 1
ATOM 5774 N N . SER D 2 198 ? 3.870 61.153 86.187 1.00 65.07 199 SER D N 1
ATOM 5775 C CA . SER D 2 198 ? 2.882 61.868 86.991 1.00 61.98 199 SER D CA 1
ATOM 5776 C C . SER D 2 198 ? 2.250 60.937 88.014 1.00 59.61 199 SER D C 1
ATOM 5777 O O . SER D 2 198 ? 2.049 59.747 87.756 1.00 57.99 199 SER D O 1
ATOM 5780 N N . VAL D 2 199 ? 1.943 61.494 89.178 1.00 57.41 200 VAL D N 1
ATOM 5781 C CA . VAL D 2 199 ? 1.347 60.727 90.253 1.00 57.70 200 VAL D CA 1
ATOM 5782 C C . VAL D 2 199 ? 0.020 60.143 89.795 1.00 57.24 200 VAL D C 1
ATOM 5783 O O . VAL D 2 199 ? -0.372 59.045 90.201 1.00 55.34 200 VAL D O 1
ATOM 5787 N N . SER D 2 200 ? -0.668 60.878 88.932 1.00 57.58 201 SER D N 1
ATOM 5788 C CA . SER D 2 200 ? -1.946 60.412 88.415 1.00 57.29 201 SER D CA 1
ATOM 5789 C C . SER D 2 200 ? -1.693 59.201 87.503 1.00 55.27 201 SER D C 1
ATOM 5790 O O . SER D 2 200 ? -2.406 58.202 87.566 1.00 53.24 201 SER D O 1
ATOM 5793 N N . SER D 2 201 ? -0.665 59.290 86.667 1.00 54.94 202 SER D N 1
ATOM 5794 C CA . SER D 2 201 ? -0.314 58.189 85.773 1.00 56.59 202 SER D CA 1
ATOM 5795 C C . SER D 2 201 ? -0.010 56.937 86.590 1.00 56.61 202 SER D C 1
ATOM 5796 O O . SER D 2 201 ? -0.503 55.844 86.295 1.00 56.59 202 SER D O 1
ATOM 5799 N N . LEU D 2 202 ? 0.815 57.113 87.618 1.00 55.55 203 LEU D N 1
ATOM 5800 C CA . LEU D 2 202 ? 1.210 56.022 88.494 1.00 52.95 203 LEU D CA 1
ATOM 5801 C C . LEU D 2 202 ? 0.016 55.338 89.123 1.00 51.32 203 LEU D C 1
ATOM 5802 O O . LEU D 2 202 ? -0.001 54.118 89.251 1.00 51.43 203 LEU D O 1
ATOM 5807 N N . MET D 2 203 ? -0.984 56.115 89.515 1.00 50.30 204 MET D N 1
ATOM 5808 C CA . MET D 2 203 ? -2.170 55.526 90.118 1.00 52.55 204 MET D CA 1
ATOM 5809 C C . MET D 2 203 ? -2.998 54.789 89.054 1.00 54.55 204 MET D C 1
ATOM 5810 O O . MET D 2 203 ? -3.615 53.756 89.334 1.00 54.44 204 MET D O 1
ATOM 5815 N N . ASN D 2 204 ? -3.010 55.316 87.831 1.00 56.04 205 ASN D N 1
ATOM 5816 C CA . ASN D 2 204 ? -3.747 54.668 86.749 1.00 57.14 205 ASN D CA 1
ATOM 5817 C C . ASN D 2 204 ? -3.039 53.340 86.503 1.00 57.55 205 ASN D C 1
ATOM 5818 O O . ASN D 2 204 ? -3.678 52.311 86.274 1.00 57.13 205 ASN D O 1
ATOM 5823 N N . GLY D 2 205 ? -1.710 53.373 86.578 1.00 57.45 206 GLY D N 1
ATOM 5824 C CA . GLY D 2 205 ? -0.919 52.171 86.382 1.00 57.19 206 GLY D CA 1
ATOM 5825 C C . GLY D 2 205 ? -1.312 51.055 87.336 1.00 57.22 206 GLY D C 1
ATOM 5826 O O . GLY D 2 205 ? -1.364 49.882 86.950 1.00 58.37 206 GLY D O 1
ATOM 5827 N N . LEU D 2 206 ? -1.596 51.413 88.585 1.00 56.17 207 LEU D N 1
ATOM 5828 C CA . LEU D 2 206 ? -1.985 50.426 89.585 1.00 54.81 207 LEU D CA 1
ATOM 5829 C C . LEU D 2 206 ? -3.429 50.000 89.376 1.00 54.33 207 LEU D C 1
ATOM 5830 O O . LEU D 2 206 ? -3.900 49.034 89.990 1.00 54.17 207 LEU D O 1
ATOM 5835 N N . GLY D 2 207 ? -4.132 50.728 88.507 1.00 53.32 208 GLY D N 1
ATOM 5836 C CA . GLY D 2 207 ? -5.519 50.403 88.218 1.00 51.65 208 GLY D CA 1
ATOM 5837 C C . GLY D 2 207 ? -6.511 51.103 89.119 1.00 50.84 208 GLY D C 1
ATOM 5838 O O . GLY D 2 207 ? -7.484 50.502 89.591 1.00 50.46 208 GLY D O 1
ATOM 5839 N N . TYR D 2 208 ? -6.251 52.381 89.364 1.00 49.68 209 TYR D N 1
ATOM 5840 C CA . TYR D 2 208 ? -7.106 53.216 90.202 1.00 48.33 209 TYR D CA 1
ATOM 5841 C C . TYR D 2 208 ? -7.337 54.538 89.479 1.00 47.36 209 TYR D C 1
ATOM 5842 O O . TYR D 2 208 ? -6.538 54.927 88.626 1.00 47.40 209 TYR D O 1
ATOM 5851 N N . VAL D 2 209 ? -8.422 55.228 89.809 1.00 46.71 210 VAL D N 1
ATOM 5852 C CA . VAL D 2 209 ? -8.691 56.517 89.174 1.00 48.13 210 VAL D CA 1
ATOM 5853 C C . VAL D 2 209 ? -9.107 57.575 90.178 1.00 47.62 210 VAL D C 1
ATOM 5854 O O . VAL D 2 209 ? -9.690 57.270 91.216 1.00 45.81 210 VAL D O 1
ATOM 5858 N N . PHE D 2 210 ? -8.798 58.824 89.854 1.00 49.92 211 PHE D N 1
ATOM 5859 C CA . PHE D 2 210 ? -9.130 59.942 90.719 1.00 53.36 211 PHE D CA 1
ATOM 5860 C C . PHE D 2 210 ? -10.607 59.961 91.048 1.00 54.81 211 PHE D C 1
ATOM 5861 O O . PHE D 2 210 ? -11.453 59.810 90.168 1.00 56.28 211 PHE D O 1
ATOM 5869 N N . GLU D 2 211 ? -10.917 60.157 92.322 1.00 56.01 212 GLU D N 1
ATOM 5870 C CA . GLU D 2 211 ? -12.299 60.206 92.749 1.00 57.12 212 GLU D CA 1
ATOM 5871 C C . GLU D 2 211 ? -12.614 61.490 93.486 1.00 57.30 212 GLU D C 1
ATOM 5872 O O . GLU D 2 211 ? -13.364 62.333 93.001 1.00 58.90 212 GLU D O 1
ATOM 5878 N N . PHE D 2 212 ? -12.028 61.629 94.664 1.00 57.20 213 PHE D N 1
ATOM 5879 C CA . PHE D 2 212 ? -12.282 62.779 95.507 1.00 55.27 213 PHE D CA 1
ATOM 5880 C C . PHE D 2 212 ? -11.010 63.571 95.793 1.00 54.41 213 PHE D C 1
ATOM 5881 O O . PHE D 2 212 ? -9.904 63.134 95.485 1.00 54.29 213 PHE D O 1
ATOM 5889 N N . GLN D 2 213 ? -11.173 64.740 96.392 1.00 52.04 214 GLN D N 1
ATOM 5890 C CA . GLN D 2 213 ? -10.044 65.578 96.707 1.00 50.77 214 GLN D CA 1
ATOM 5891 C C . GLN D 2 213 ? -10.454 66.635 97.708 1.00 50.29 214 GLN D C 1
ATOM 5892 O O . GLN D 2 213 ? -11.505 67.253 97.569 1.00 50.96 214 GLN D O 1
ATOM 5898 N N . TYR D 2 214 ? -9.631 66.834 98.731 1.00 49.01 215 TYR D N 1
ATOM 5899 C CA . TYR D 2 214 ? -9.942 67.830 99.740 1.00 47.33 215 TYR D CA 1
ATOM 5900 C C . TYR D 2 214 ? -8.695 68.377 100.396 1.00 46.15 215 TYR D C 1
ATOM 5901 O O . TYR D 2 214 ? -7.628 67.777 100.316 1.00 49.21 215 TYR D O 1
ATOM 5910 N N . LEU D 2 215 ? -8.847 69.528 101.039 1.00 45.05 216 LEU D N 1
ATOM 5911 C CA . LEU D 2 215 ? -7.760 70.223 101.708 1.00 42.08 216 LEU D CA 1
ATOM 5912 C C . LEU D 2 215 ? -8.170 70.555 103.129 1.00 41.46 216 LEU D C 1
ATOM 5913 O O . LEU D 2 215 ? -9.332 70.889 103.377 1.00 41.97 216 LEU D O 1
ATOM 5918 N N . THR D 2 216 ? -7.222 70.461 104.063 1.00 39.61 217 THR D N 1
ATOM 5919 C CA . THR D 2 216 ? -7.517 70.791 105.455 1.00 37.47 217 THR D CA 1
ATOM 5920 C C . THR D 2 216 ? -6.474 71.775 105.964 1.00 35.11 217 THR D C 1
ATOM 5921 O O . THR D 2 216 ? -5.304 71.690 105.600 1.00 35.13 217 THR D O 1
ATOM 5925 N N . ILE D 2 217 ? -6.916 72.717 106.788 1.00 33.08 218 ILE D N 1
ATOM 5926 C CA . ILE D 2 217 ? -6.045 73.719 107.379 1.00 31.68 218 ILE D CA 1
ATOM 5927 C C . ILE D 2 217 ? -6.477 73.780 108.822 1.00 31.22 218 ILE D C 1
ATOM 5928 O O . ILE D 2 217 ? -7.652 74.018 109.107 1.00 33.82 218 ILE D O 1
ATOM 5933 N N . GLY D 2 218 ? -5.554 73.559 109.744 1.00 30.94 219 GLY D N 1
ATOM 5934 C CA . GLY D 2 218 ? -5.932 73.599 111.146 1.00 28.34 219 GLY D CA 1
ATOM 5935 C C . GLY D 2 218 ? -4.744 73.826 112.039 1.00 28.38 219 GLY D C 1
ATOM 5936 O O . GLY D 2 218 ? -3.683 74.258 111.594 1.00 31.23 219 GLY D O 1
ATOM 5937 N N . VAL D 2 219 ? -4.939 73.586 113.320 1.00 28.91 220 VAL D N 1
ATOM 5938 C CA . VAL D 2 219 ? -3.857 73.694 114.280 1.00 31.07 220 VAL D CA 1
ATOM 5939 C C . VAL D 2 219 ? -3.913 72.391 115.043 1.00 30.28 220 VAL D C 1
ATOM 5940 O O . VAL D 2 219 ? -4.992 71.826 115.222 1.00 31.24 220 VAL D O 1
ATOM 5944 N N . LYS D 2 220 ? -2.754 71.901 115.460 1.00 30.03 221 LYS D N 1
ATOM 5945 C CA . LYS D 2 220 ? -2.687 70.673 116.225 1.00 27.05 221 LYS D CA 1
ATOM 5946 C C . LYS D 2 220 ? -2.005 70.947 117.541 1.00 27.84 221 LYS D C 1
ATOM 5947 O O . LYS D 2 220 ? -1.192 71.883 117.656 1.00 28.16 221 LYS D O 1
ATOM 5953 N N . PHE D 2 221 ? -2.360 70.132 118.528 1.00 25.59 222 PHE D N 1
ATOM 5954 C CA . PHE D 2 221 ? -1.817 70.213 119.866 1.00 28.23 222 PHE D CA 1
ATOM 5955 C C . PHE D 2 221 ? -1.264 68.842 120.251 1.00 30.38 222 PHE D C 1
ATOM 5956 O O . PHE D 2 221 ? -1.908 67.799 119.991 1.00 29.22 222 PHE D O 1
ATOM 5964 N N . PHE D 2 222 ? -0.083 68.838 120.869 1.00 29.02 223 PHE D N 1
ATOM 5965 C CA . PHE D 2 222 ? 0.502 67.593 121.350 1.00 30.57 223 PHE D CA 1
ATOM 5966 C C . PHE D 2 222 ? 0.158 67.473 122.830 1.00 32.71 223 PHE D C 1
ATOM 5967 O O . PHE D 2 222 ? 0.465 68.364 123.617 1.00 32.29 223 PHE D O 1
ATOM 5975 N N . MET D 2 223 ? -0.504 66.388 123.209 1.00 37.05 224 MET D N 1
ATOM 5976 C CA . MET D 2 223 ? -0.844 66.174 124.616 1.00 39.06 224 MET D CA 1
ATOM 5977 C C . MET D 2 223 ? -0.101 64.929 125.101 1.00 40.89 224 MET D C 1
ATOM 5978 O O . MET D 2 223 ? 0.719 64.369 124.367 1.00 41.85 224 MET D O 1
ATOM 5983 N N . LYS D 2 224 ? -0.364 64.490 126.324 1.00 42.28 225 LYS D N 1
ATOM 5984 C CA . LYS D 2 224 ? 0.338 63.316 126.841 1.00 43.89 225 LYS D CA 1
ATOM 5985 C C . LYS D 2 224 ? -0.173 61.994 126.281 1.00 43.17 225 LYS D C 1
ATOM 5986 O O . LYS D 2 224 ? -1.332 61.879 125.867 1.00 42.01 225 LYS D O 1
ATOM 5992 N N . HIS D 2 225 ? 0.718 61.006 126.264 1.00 41.91 226 HIS D N 1
ATOM 5993 C CA . HIS D 2 225 ? 0.417 59.658 125.792 1.00 38.84 226 HIS D CA 1
ATOM 5994 C C . HIS D 2 225 ? 0.159 59.538 124.298 1.00 37.85 226 HIS D C 1
ATOM 5995 O O . HIS D 2 225 ? -0.676 58.741 123.861 1.00 37.80 226 HIS D O 1
ATOM 6002 N N . GLY D 2 226 ? 0.889 60.333 123.521 1.00 36.32 227 GLY D N 1
ATOM 6003 C CA . GLY D 2 226 ? 0.751 60.303 122.078 1.00 34.71 227 GLY D CA 1
ATOM 6004 C C . GLY D 2 226 ? -0.551 60.862 121.544 1.00 31.31 227 GLY D C 1
ATOM 6005 O O . GLY D 2 226 ? -0.853 60.747 120.353 1.00 30.92 227 GLY D O 1
ATOM 6006 N N . LEU D 2 227 ? -1.330 61.473 122.416 1.00 30.78 228 LEU D N 1
ATOM 6007 C CA . LEU D 2 227 ? -2.586 62.041 121.978 1.00 31.41 228 LEU D CA 1
ATOM 6008 C C . LEU D 2 227 ? -2.337 63.328 121.156 1.00 29.52 228 LEU D C 1
ATOM 6009 O O . LEU D 2 227 ? -1.592 64.220 121.559 1.00 28.03 228 LEU D O 1
ATOM 6014 N N . ILE D 2 228 ? -2.942 63.392 119.980 1.00 29.91 229 ILE D N 1
ATOM 6015 C CA . ILE D 2 228 ? -2.822 64.557 119.116 1.00 30.09 229 ILE D CA 1
ATOM 6016 C C . ILE D 2 228 ? -4.218 65.143 118.881 1.00 30.79 229 ILE D C 1
ATOM 6017 O O . ILE D 2 228 ? -5.170 64.408 118.577 1.00 29.42 229 ILE D O 1
ATOM 6022 N N . LEU D 2 229 ? -4.331 66.462 119.037 1.00 31.90 230 LEU D N 1
ATOM 6023 C CA . LEU D 2 229 ? -5.593 67.181 118.837 1.00 31.51 230 LEU D CA 1
ATOM 6024 C C . LEU D 2 229 ? -5.537 68.093 117.612 1.00 29.90 230 LEU D C 1
ATOM 6025 O O . LEU D 2 229 ? -4.657 68.924 117.533 1.00 27.64 230 LEU D O 1
ATOM 6030 N N . GLU D 2 230 ? -6.467 67.939 116.665 1.00 30.72 231 GLU D N 1
ATOM 6031 C CA . GLU D 2 230 ? -6.499 68.801 115.466 1.00 31.99 231 GLU D CA 1
ATOM 6032 C C . GLU D 2 230 ? -7.802 69.613 115.363 1.00 32.72 231 GLU D C 1
ATOM 6033 O O . GLU D 2 230 ? -8.894 69.042 115.325 1.00 34.75 231 GLU D O 1
ATOM 6039 N N . LEU D 2 231 ? -7.680 70.936 115.302 1.00 31.77 232 LEU D N 1
ATOM 6040 C CA . LEU D 2 231 ? -8.830 71.838 115.184 1.00 31.20 232 LEU D CA 1
ATOM 6041 C C . LEU D 2 231 ? -8.671 72.380 113.758 1.00 32.30 232 LEU D C 1
ATOM 6042 O O . LEU D 2 231 ? -7.740 73.137 113.473 1.00 33.30 232 LEU D O 1
ATOM 6047 N N . GLN D 2 232 ? -9.595 72.024 112.867 1.00 31.17 233 GLN D N 1
ATOM 6048 C CA . GLN D 2 232 ? -9.418 72.345 111.458 1.00 29.76 233 GLN D CA 1
ATOM 6049 C C . GLN D 2 232 ? -10.678 72.692 110.651 1.00 30.92 233 GLN D C 1
ATOM 6050 O O . GLN D 2 232 ? -11.812 72.528 111.113 1.00 32.10 233 GLN D O 1
ATOM 6056 N N . LYS D 2 233 ? -10.453 73.154 109.425 1.00 29.31 234 LYS D N 1
ATOM 6057 C CA . LYS D 2 233 ? -11.531 73.452 108.499 1.00 32.10 234 LYS D CA 1
ATOM 6058 C C . LYS D 2 233 ? -11.197 72.616 107.280 1.00 34.54 234 LYS D C 1
ATOM 6059 O O . LYS D 2 233 ? -10.020 72.387 106.988 1.00 33.54 234 LYS D O 1
ATOM 6065 N N . ILE D 2 234 ? -12.226 72.144 106.583 1.00 36.77 235 ILE D N 1
ATOM 6066 C CA . ILE D 2 234 ? -12.023 71.299 105.421 1.00 40.60 235 ILE D CA 1
ATOM 6067 C C . ILE D 2 234 ? -12.759 71.800 104.180 1.00 42.99 235 ILE D C 1
ATOM 6068 O O . ILE D 2 234 ? -13.919 72.201 104.250 1.00 42.63 235 ILE D O 1
ATOM 6073 N N . TRP D 2 235 ? -12.062 71.761 103.047 1.00 45.13 236 TRP D N 1
ATOM 6074 C CA . TRP D 2 235 ? -12.595 72.205 101.767 1.00 48.10 236 TRP D CA 1
ATOM 6075 C C . TRP D 2 235 ? -12.455 71.083 100.749 1.00 52.94 236 TRP D C 1
ATOM 6076 O O . TRP D 2 235 ? -11.363 70.533 100.585 1.00 52.06 236 TRP D O 1
ATOM 6087 N N . GLN D 2 236 ? -13.540 70.729 100.067 1.00 57.33 237 GLN D N 1
ATOM 6088 C CA . GLN D 2 236 ? -13.419 69.719 99.027 1.00 63.95 237 GLN D CA 1
ATOM 6089 C C . GLN D 2 236 ? -13.268 70.483 97.722 1.00 67.01 237 GLN D C 1
ATOM 6090 O O . GLN D 2 236 ? -14.057 71.374 97.418 1.00 68.11 237 GLN D O 1
ATOM 6096 N N . ILE D 2 237 ? -12.224 70.159 96.970 1.00 70.52 238 ILE D N 1
ATOM 6097 C CA . ILE D 2 237 ? -11.969 70.836 95.711 1.00 73.57 238 ILE D CA 1
ATOM 6098 C C . ILE D 2 237 ? -12.737 70.188 94.575 1.00 75.45 238 ILE D C 1
ATOM 6099 O O . ILE D 2 237 ? -12.457 69.055 94.181 1.00 75.72 238 ILE D O 1
ATOM 6104 N N . GLU D 2 238 ? -13.719 70.924 94.067 1.00 77.97 239 GLU D N 1
ATOM 6105 C CA . GLU D 2 238 ? -14.572 70.464 92.978 1.00 80.35 239 GLU D CA 1
ATOM 6106 C C . GLU D 2 238 ? -14.086 71.082 91.668 1.00 81.95 239 GLU D C 1
ATOM 6107 O O . GLU D 2 238 ? -13.238 71.980 91.670 1.00 81.32 239 GLU D O 1
ATOM 6113 N N . GLU D 2 239 ? -14.631 70.603 90.552 1.00 83.95 240 GLU D N 1
ATOM 6114 C CA . GLU D 2 239 ? -14.263 71.125 89.238 1.00 85.77 240 GLU D CA 1
ATOM 6115 C C . GLU D 2 239 ? -14.805 72.541 89.073 1.00 85.80 240 GLU D C 1
ATOM 6116 O O . GLU D 2 239 ? -14.232 73.353 88.350 1.00 85.86 240 GLU D O 1
ATOM 6122 N N . ALA D 2 240 ? -15.909 72.827 89.756 1.00 85.74 241 ALA D N 1
ATOM 6123 C CA . ALA D 2 240 ? -16.550 74.135 89.683 1.00 85.20 241 ALA D CA 1
ATOM 6124 C C . ALA D 2 240 ? -16.102 75.086 90.793 1.00 84.94 241 ALA D C 1
ATOM 6125 O O . ALA D 2 240 ? -16.279 76.302 90.682 1.00 85.40 241 ALA D O 1
ATOM 6127 N N . GLY D 2 241 ? -15.531 74.540 91.863 1.00 84.18 242 GLY D N 1
ATOM 6128 C CA . GLY D 2 241 ? -15.079 75.387 92.954 1.00 82.06 242 GLY D CA 1
ATOM 6129 C C . GLY D 2 241 ? -14.812 74.657 94.258 1.00 80.42 242 GLY D C 1
ATOM 6130 O O . GLY D 2 241 ? -15.081 73.461 94.385 1.00 81.22 242 GLY D O 1
ATOM 6131 N N . ASN D 2 242 ? -14.282 75.387 95.235 1.00 77.52 243 ASN D N 1
ATOM 6132 C CA . ASN D 2 242 ? -13.973 74.820 96.541 1.00 73.74 243 ASN D CA 1
ATOM 6133 C C . ASN D 2 242 ? -15.077 75.107 97.556 1.00 71.08 243 ASN D C 1
ATOM 6134 O O . ASN D 2 242 ? -15.433 76.264 97.785 1.00 70.95 243 ASN D O 1
ATOM 6139 N N . SER D 2 243 ? -15.608 74.052 98.169 1.00 67.70 244 SER D N 1
ATOM 6140 C CA . SER D 2 243 ? -16.662 74.198 99.169 1.00 64.40 244 SER D CA 1
ATOM 6141 C C . SER D 2 243 ? -16.224 73.703 100.550 1.00 61.61 244 SER D C 1
ATOM 6142 O O . SER D 2 243 ? -15.903 72.532 100.725 1.00 61.67 244 SER D O 1
ATOM 6145 N N . GLN D 2 244 ? -16.221 74.601 101.530 1.00 58.50 245 GLN D N 1
ATOM 6146 C CA . GLN D 2 244 ? -15.821 74.246 102.881 1.00 55.93 245 GLN D CA 1
ATOM 6147 C C . GLN D 2 244 ? -16.848 73.382 103.588 1.00 55.24 245 GLN D C 1
ATOM 6148 O O . GLN D 2 244 ? -17.847 73.883 104.092 1.00 56.30 245 GLN D O 1
ATOM 6154 N N . ILE D 2 245 ? -16.587 72.082 103.644 1.00 54.38 246 ILE D N 1
ATOM 6155 C CA . ILE D 2 245 ? -17.481 71.145 104.310 1.00 52.18 246 ILE D CA 1
ATOM 6156 C C . ILE D 2 245 ? -17.698 71.537 105.767 1.00 49.82 246 ILE D C 1
ATOM 6157 O O . ILE D 2 245 ? -18.696 71.163 106.376 1.00 49.43 246 ILE D O 1
ATOM 6162 N N . THR D 2 246 ? -16.760 72.298 106.317 1.00 46.63 247 THR D N 1
ATOM 6163 C CA . THR D 2 246 ? -16.829 72.728 107.705 1.00 44.96 247 THR D CA 1
ATOM 6164 C C . THR D 2 246 ? -17.353 74.159 107.907 1.00 46.58 247 THR D C 1
ATOM 6165 O O . THR D 2 246 ? -17.312 74.687 109.029 1.00 45.42 247 THR D O 1
ATOM 6169 N N . SER D 2 247 ? -17.839 74.781 106.830 1.00 46.88 248 SER D N 1
ATOM 6170 C CA . SER D 2 247 ? -18.360 76.156 106.884 1.00 48.14 248 SER D CA 1
ATOM 6171 C C . SER D 2 247 ? -19.130 76.485 108.163 1.00 46.44 248 SER D C 1
ATOM 6172 O O . SER D 2 247 ? -20.068 75.778 108.537 1.00 46.20 248 SER D O 1
ATOM 6175 N N . GLY D 2 248 ? -18.719 77.559 108.834 1.00 45.06 249 GLY D N 1
ATOM 6176 C CA . GLY D 2 248 ? -19.380 77.961 110.060 1.00 44.99 249 GLY D CA 1
ATOM 6177 C C . GLY D 2 248 ? -18.610 77.602 111.314 1.00 46.47 249 GLY D C 1
ATOM 6178 O O . GLY D 2 248 ? -18.744 78.267 112.357 1.00 46.01 249 GLY D O 1
ATOM 6179 N N . GLY D 2 249 ? -17.796 76.553 111.229 1.00 44.51 250 GLY D N 1
ATOM 6180 C CA . GLY D 2 249 ? -17.034 76.152 112.396 1.00 43.58 250 GLY D CA 1
ATOM 6181 C C . GLY D 2 249 ? -15.796 75.309 112.144 1.00 42.63 250 GLY D C 1
ATOM 6182 O O . GLY D 2 249 ? -15.240 75.264 111.043 1.00 42.50 250 GLY D O 1
ATOM 6183 N N . PHE D 2 250 ? -15.362 74.631 113.193 1.00 42.31 251 PHE D N 1
ATOM 6184 C CA . PHE D 2 250 ? -14.188 73.790 113.110 1.00 40.95 251 PHE D CA 1
ATOM 6185 C C . PHE D 2 250 ? -14.479 72.372 113.541 1.00 38.64 251 PHE D C 1
ATOM 6186 O O . PHE D 2 250 ? -15.252 72.136 114.483 1.00 37.40 251 PHE D O 1
ATOM 6194 N N . LEU D 2 251 ? -13.851 71.433 112.840 1.00 35.99 252 LEU D N 1
ATOM 6195 C CA . LEU D 2 251 ? -13.964 70.023 113.177 1.00 34.43 252 LEU D CA 1
ATOM 6196 C C . LEU D 2 251 ? -12.806 69.741 114.142 1.00 33.25 252 LEU D C 1
ATOM 6197 O O . LEU D 2 251 ? -11.661 70.132 113.881 1.00 33.83 252 LEU D O 1
ATOM 6202 N N . LEU D 2 252 ? -13.104 69.107 115.269 1.00 31.07 253 LEU D N 1
ATOM 6203 C CA . LEU D 2 252 ? -12.058 68.752 116.224 1.00 31.63 253 LEU D CA 1
ATOM 6204 C C . LEU D 2 252 ? -11.816 67.239 116.138 1.00 30.27 253 LEU D C 1
ATOM 6205 O O . LEU D 2 252 ? -12.749 66.447 116.286 1.00 29.90 253 LEU D O 1
ATOM 6210 N N . LYS D 2 253 ? -10.575 66.846 115.873 1.00 27.73 254 LYS D N 1
ATOM 6211 C CA . LYS D 2 253 ? -10.232 65.431 115.811 1.00 27.34 254 LYS D CA 1
ATOM 6212 C C . LYS D 2 253 ? -9.180 65.154 116.857 1.00 26.79 254 LYS D C 1
ATOM 6213 O O . LYS D 2 253 ? -8.153 65.826 116.902 1.00 28.06 254 LYS D O 1
ATOM 6219 N N . ALA D 2 254 ? -9.471 64.197 117.730 1.00 26.24 255 ALA D N 1
ATOM 6220 C CA . ALA D 2 254 ? -8.546 63.782 118.784 1.00 27.30 255 ALA D CA 1
ATOM 6221 C C . ALA D 2 254 ? -8.190 62.337 118.436 1.00 27.26 255 ALA D C 1
ATOM 6222 O O . ALA D 2 254 ? -9.071 61.505 118.257 1.00 27.82 255 ALA D O 1
ATOM 6224 N N . TYR D 2 255 ? -6.905 62.032 118.321 1.00 28.12 256 TYR D N 1
ATOM 6225 C CA . TYR D 2 255 ? -6.535 60.674 117.969 1.00 28.95 256 TYR D CA 1
ATOM 6226 C C . TYR D 2 255 ? -5.185 60.234 118.527 1.00 29.85 256 TYR D C 1
ATOM 6227 O O . TYR D 2 255 ? -4.391 61.042 119.031 1.00 28.24 256 TYR D O 1
ATOM 6236 N N . ILE D 2 256 ? -4.954 58.929 118.433 1.00 28.48 257 ILE D N 1
ATOM 6237 C CA . ILE D 2 256 ? -3.706 58.325 118.865 1.00 27.25 257 ILE D CA 1
ATOM 6238 C C . ILE D 2 256 ? -3.402 57.167 117.922 1.00 26.64 257 ILE D C 1
ATOM 6239 O O . ILE D 2 256 ? -4.280 56.332 117.649 1.00 25.52 257 ILE D O 1
ATOM 6244 N N . ASN D 2 257 ? -2.184 57.139 117.394 1.00 25.80 258 ASN D N 1
ATOM 6245 C CA . ASN D 2 257 ? -1.766 56.034 116.540 1.00 28.44 258 ASN D CA 1
ATOM 6246 C C . ASN D 2 257 ? -1.103 55.034 117.483 1.00 30.23 258 ASN D C 1
ATOM 6247 O O . ASN D 2 257 ? -0.336 55.414 118.371 1.00 32.76 258 ASN D O 1
ATOM 6252 N N . VAL D 2 258 ? -1.426 53.759 117.327 1.00 31.33 259 VAL D N 1
ATOM 6253 C CA . VAL D 2 258 ? -0.867 52.745 118.204 1.00 31.19 259 VAL D CA 1
ATOM 6254 C C . VAL D 2 258 ? -0.835 51.417 117.493 1.00 32.70 259 VAL D C 1
ATOM 6255 O O . VAL D 2 258 ? -1.637 51.165 116.599 1.00 35.02 259 VAL D O 1
ATOM 6259 N N . SER D 2 259 ? 0.111 50.572 117.875 1.00 34.26 260 SER D N 1
ATOM 6260 C CA . SER D 2 259 ? 0.200 49.245 117.299 1.00 35.99 260 SER D CA 1
ATOM 6261 C C . SER D 2 259 ? 0.061 48.234 118.414 1.00 34.49 260 SER D C 1
ATOM 6262 O O . SER D 2 259 ? 0.299 48.537 119.578 1.00 31.79 260 SER D O 1
ATOM 6265 N N . ARG D 2 260 ? -0.343 47.036 118.038 1.00 34.16 261 ARG D N 1
ATOM 6266 C CA . ARG D 2 260 ? -0.494 45.941 118.980 1.00 35.71 261 ARG D CA 1
ATOM 6267 C C . ARG D 2 260 ? 0.950 45.590 119.384 1.00 32.41 261 ARG D C 1
ATOM 6268 O O . ARG D 2 260 ? 1.868 45.729 118.589 1.00 30.63 261 ARG D O 1
ATOM 6276 N N . GLY D 2 261 ? 1.151 45.148 120.615 1.00 30.96 262 GLY D N 1
ATOM 6277 C CA . GLY D 2 261 ? 2.487 44.784 121.039 1.00 29.77 262 GLY D CA 1
ATOM 6278 C C . GLY D 2 261 ? 2.482 43.632 122.021 1.00 29.26 262 GLY D C 1
ATOM 6279 O O . GLY D 2 261 ? 1.629 42.763 121.944 1.00 32.23 262 GLY D O 1
ATOM 6280 N N . THR D 2 262 ? 3.424 43.654 122.958 1.00 29.35 263 THR D N 1
ATOM 6281 C CA . THR D 2 262 ? 3.589 42.614 123.969 1.00 30.62 263 THR D CA 1
ATOM 6282 C C . THR D 2 262 ? 2.488 42.625 125.029 1.00 31.85 263 THR D C 1
ATOM 6283 O O . THR D 2 262 ? 1.917 41.584 125.367 1.00 31.22 263 THR D O 1
ATOM 6287 N N . ASP D 2 263 ? 2.215 43.802 125.571 1.00 32.99 264 ASP D N 1
ATOM 6288 C CA . ASP D 2 263 ? 1.168 43.933 126.566 1.00 33.95 264 ASP D CA 1
ATOM 6289 C C . ASP D 2 263 ? -0.150 43.828 125.799 1.00 32.72 264 ASP D C 1
ATOM 6290 O O . ASP D 2 263 ? -0.405 44.621 124.882 1.00 33.54 264 ASP D O 1
ATOM 6295 N N . ILE D 2 264 ? -0.971 42.837 126.150 1.00 31.14 265 ILE D N 1
ATOM 6296 C CA . ILE D 2 264 ? -2.248 42.634 125.470 1.00 31.59 265 ILE D CA 1
ATOM 6297 C C . ILE D 2 264 ? -3.260 43.747 125.744 1.00 33.08 265 ILE D C 1
ATOM 6298 O O . ILE D 2 264 ? -4.279 43.848 125.054 1.00 32.75 265 ILE D O 1
ATOM 6303 N N . ASP D 2 265 ? -2.966 44.579 126.741 1.00 35.08 266 ASP D N 1
ATOM 6304 C CA . ASP D 2 265 ? -3.836 45.686 127.128 1.00 38.27 266 ASP D CA 1
ATOM 6305 C C . ASP D 2 265 ? -3.562 47.018 126.432 1.00 36.85 266 ASP D C 1
ATOM 6306 O O . ASP D 2 265 ? -4.238 48.007 126.710 1.00 35.60 266 ASP D O 1
ATOM 6311 N N . ARG D 2 266 ? -2.595 47.031 125.521 1.00 37.30 267 ARG D N 1
ATOM 6312 C CA . ARG D 2 266 ? -2.209 48.248 124.809 1.00 39.08 267 ARG D CA 1
ATOM 6313 C C . ARG D 2 266 ? -3.350 49.042 124.131 1.00 37.43 267 ARG D C 1
ATOM 6314 O O . ARG D 2 266 ? -3.490 50.246 124.356 1.00 37.23 267 ARG D O 1
ATOM 6322 N N . ILE D 2 267 ? -4.147 48.386 123.298 1.00 35.53 268 ILE D N 1
ATOM 6323 C CA . ILE D 2 267 ? -5.237 49.074 122.628 1.00 35.37 268 ILE D CA 1
ATOM 6324 C C . ILE D 2 267 ? -6.279 49.615 123.619 1.00 36.14 268 ILE D C 1
ATOM 6325 O O . ILE D 2 267 ? -6.785 50.723 123.423 1.00 34.16 268 ILE D O 1
ATOM 6330 N N . ASN D 2 268 ? -6.603 48.847 124.666 1.00 35.16 269 ASN D N 1
ATOM 6331 C CA . ASN D 2 268 ? -7.587 49.287 125.661 1.00 35.91 269 ASN D CA 1
ATOM 6332 C C . ASN D 2 268 ? -7.079 50.540 126.382 1.00 38.70 269 ASN D C 1
ATOM 6333 O O . ASN D 2 268 ? -7.824 51.490 126.597 1.00 38.56 269 ASN D O 1
ATOM 6338 N N . TYR D 2 269 ? -5.810 50.519 126.784 1.00 39.15 270 TYR D N 1
ATOM 6339 C CA . TYR D 2 269 ? -5.223 51.646 127.487 1.00 38.39 270 TYR D CA 1
ATOM 6340 C C . TYR D 2 269 ? -5.331 52.925 126.643 1.00 38.83 270 TYR D C 1
ATOM 6341 O O . TYR D 2 269 ? -5.588 54.021 127.170 1.00 35.34 270 TYR D O 1
ATOM 6350 N N . THR D 2 270 ? -5.133 52.768 125.334 1.00 36.66 271 THR D N 1
ATOM 6351 C CA . THR D 2 270 ? -5.204 53.885 124.402 1.00 37.19 271 THR D CA 1
ATOM 6352 C C . THR D 2 270 ? -6.637 54.426 124.336 1.00 35.52 271 THR D C 1
ATOM 6353 O O . THR D 2 270 ? -6.853 55.638 124.272 1.00 32.34 271 THR D O 1
ATOM 6357 N N . GLU D 2 271 ? -7.613 53.526 124.358 1.00 34.05 272 GLU D N 1
ATOM 6358 C CA . GLU D 2 271 ? -9.000 53.954 124.303 1.00 37.41 272 GLU D CA 1
ATOM 6359 C C . GLU D 2 271 ? -9.271 54.785 125.554 1.00 36.26 272 GLU D C 1
ATOM 6360 O O . GLU D 2 271 ? -9.945 55.821 125.502 1.00 34.78 272 GLU D O 1
ATOM 6366 N N . THR D 2 272 ? -8.712 54.324 126.665 1.00 33.08 273 THR D N 1
ATOM 6367 C CA . THR D 2 272 ? -8.858 54.973 127.951 1.00 34.55 273 THR D CA 1
ATOM 6368 C C . THR D 2 272 ? -8.308 56.407 127.982 1.00 35.73 273 THR D C 1
ATOM 6369 O O . THR D 2 272 ? -8.860 57.281 128.658 1.00 36.82 273 THR D O 1
ATOM 6373 N N . VAL D 2 273 ? -7.216 56.651 127.267 1.00 34.49 274 VAL D N 1
ATOM 6374 C CA . VAL D 2 273 ? -6.661 57.982 127.236 1.00 33.66 274 VAL D CA 1
ATOM 6375 C C . VAL D 2 273 ? -7.689 58.848 126.524 1.00 33.18 274 VAL D C 1
ATOM 6376 O O . VAL D 2 273 ? -8.071 59.888 127.037 1.00 34.26 274 VAL D O 1
ATOM 6380 N N . LEU D 2 274 ? -8.149 58.394 125.361 1.00 30.62 275 LEU D N 1
ATOM 6381 C CA . LEU D 2 274 ? -9.157 59.107 124.574 1.00 33.36 275 LEU D CA 1
ATOM 6382 C C . LEU D 2 274 ? -10.426 59.435 125.379 1.00 36.17 275 LEU D C 1
ATOM 6383 O O . LEU D 2 274 ? -10.967 60.543 125.289 1.00 36.08 275 LEU D O 1
ATOM 6388 N N . MET D 2 275 ? -10.916 58.458 126.138 1.00 35.76 276 MET D N 1
ATOM 6389 C CA . MET D 2 275 ? -12.113 58.655 126.946 1.00 36.98 276 MET D CA 1
ATOM 6390 C C . MET D 2 275 ? -11.888 59.605 128.127 1.00 36.51 276 MET D C 1
ATOM 6391 O O . MET D 2 275 ? -12.827 60.240 128.604 1.00 38.32 276 MET D O 1
ATOM 6396 N N . ASN D 2 276 ? -10.655 59.711 128.610 1.00 34.87 277 ASN D N 1
ATOM 6397 C CA . ASN D 2 276 ? -10.394 60.619 129.710 1.00 33.02 277 ASN D CA 1
ATOM 6398 C C . ASN D 2 276 ? -10.444 62.058 129.161 1.00 32.22 277 ASN D C 1
ATOM 6399 O O . ASN D 2 276 ? -10.965 62.972 129.810 1.00 29.04 277 ASN D O 1
ATOM 6404 N N . LEU D 2 277 ? -9.911 62.241 127.958 1.00 27.02 278 LEU D N 1
ATOM 6405 C CA . LEU D 2 277 ? -9.895 63.541 127.333 1.00 27.52 278 LEU D CA 1
ATOM 6406 C C . LEU D 2 277 ? -11.344 63.972 127.103 1.00 29.74 278 LEU D C 1
ATOM 6407 O O . LEU D 2 277 ? -11.703 65.142 127.327 1.00 27.71 278 LEU D O 1
ATOM 6412 N N . LYS D 2 278 ? -12.172 63.015 126.680 1.00 29.38 279 LYS D N 1
ATOM 6413 C CA . LYS D 2 278 ? -13.585 63.272 126.427 1.00 31.75 279 LYS D CA 1
ATOM 6414 C C . LYS D 2 278 ? -14.230 63.912 127.646 1.00 32.55 279 LYS D C 1
ATOM 6415 O O . LYS D 2 278 ? -14.959 64.901 127.530 1.00 29.29 279 LYS D O 1
ATOM 6421 N N . LYS D 2 279 ? -13.951 63.340 128.810 1.00 33.78 280 LYS D N 1
ATOM 6422 C CA . LYS D 2 279 ? -14.472 63.864 130.058 1.00 38.13 280 LYS D CA 1
ATOM 6423 C C . LYS D 2 279 ? -13.833 65.219 130.381 1.00 38.03 280 LYS D C 1
ATOM 6424 O O . LYS D 2 279 ? -14.523 66.174 130.754 1.00 37.07 280 LYS D O 1
ATOM 6430 N N . GLU D 2 280 ? -12.513 65.293 130.235 1.00 36.22 281 GLU D N 1
ATOM 6431 C CA . GLU D 2 280 ? -11.786 66.526 130.508 1.00 36.10 281 GLU D CA 1
ATOM 6432 C C . GLU D 2 280 ? -12.316 67.697 129.664 1.00 33.31 281 GLU D C 1
ATOM 6433 O O . GLU D 2 280 ? -12.267 68.852 130.089 1.00 31.05 281 GLU D O 1
ATOM 6439 N N . LEU D 2 281 ? -12.821 67.383 128.474 1.00 29.61 282 LEU D N 1
ATOM 6440 C CA . LEU D 2 281 ? -13.318 68.392 127.547 1.00 29.30 282 LEU D CA 1
ATOM 6441 C C . LEU D 2 281 ? -14.836 68.548 127.475 1.00 28.22 282 LEU D C 1
ATOM 6442 O O . LEU D 2 281 ? -15.312 69.398 126.732 1.00 25.38 282 LEU D O 1
ATOM 6447 N N . GLN D 2 282 ? -15.581 67.744 128.236 1.00 28.03 283 GLN D N 1
ATOM 6448 C CA . GLN D 2 282 ? -17.051 67.753 128.170 1.00 29.24 283 GLN D CA 1
ATOM 6449 C C . GLN D 2 282 ? -17.764 69.080 128.448 1.00 28.58 283 GLN D C 1
ATOM 6450 O O . GLN D 2 282 ? -18.848 69.324 127.931 1.00 26.87 283 GLN D O 1
ATOM 6456 N N . GLY D 2 283 ? -17.164 69.930 129.260 1.00 28.33 284 GLY D N 1
ATOM 6457 C CA . GLY D 2 283 ? -17.780 71.217 129.512 1.00 30.48 284 GLY D CA 1
ATOM 6458 C C . GLY D 2 283 ? -17.518 72.178 128.358 1.00 29.28 284 GLY D C 1
ATOM 6459 O O . GLY D 2 283 ? -18.225 73.169 128.201 1.00 30.22 284 GLY D O 1
ATOM 6460 N N . TYR D 2 284 ? -16.527 71.860 127.527 1.00 27.14 285 TYR D N 1
ATOM 6461 C CA . TYR D 2 284 ? -16.140 72.717 126.406 1.00 26.71 285 TYR D CA 1
ATOM 6462 C C . TYR D 2 284 ? -16.603 72.234 125.023 1.00 25.26 285 TYR D C 1
ATOM 6463 O O . TYR D 2 284 ? -16.970 73.025 124.167 1.00 26.54 285 TYR D O 1
ATOM 6472 N N . ILE D 2 285 ? -16.608 70.933 124.809 1.00 24.69 286 ILE D N 1
ATOM 6473 C CA . ILE D 2 285 ? -16.999 70.406 123.518 1.00 24.77 286 ILE D CA 1
ATOM 6474 C C . ILE D 2 285 ? -17.253 68.904 123.645 1.00 26.66 286 ILE D C 1
ATOM 6475 O O . ILE D 2 285 ? -16.515 68.197 124.313 1.00 26.77 286 ILE D O 1
ATOM 6480 N N . GLU D 2 286 ? -18.324 68.445 123.018 1.00 28.29 287 GLU D N 1
ATOM 6481 C CA . GLU D 2 286 ? -18.728 67.048 123.028 1.00 32.45 287 GLU D CA 1
ATOM 6482 C C . GLU D 2 286 ? -17.908 66.218 122.029 1.00 32.12 287 GLU D C 1
ATOM 6483 O O . GLU D 2 286 ? -17.888 66.522 120.841 1.00 31.99 287 GLU D O 1
ATOM 6489 N N . LEU D 2 287 ? -17.232 65.177 122.506 1.00 33.14 288 LEU D N 1
ATOM 6490 C CA . LEU D 2 287 ? -16.462 64.311 121.606 1.00 31.84 288 LEU D CA 1
ATOM 6491 C C . LEU D 2 287 ? -17.232 63.023 121.392 1.00 32.10 288 LEU D C 1
ATOM 6492 O O . LEU D 2 287 ? -17.793 62.462 122.342 1.00 33.76 288 LEU D O 1
ATOM 6497 N N . SER D 2 288 ? -17.272 62.549 120.155 1.00 32.08 289 SER D N 1
ATOM 6498 C CA . SER D 2 288 ? -17.965 61.306 119.878 1.00 34.37 289 SER D CA 1
ATOM 6499 C C . SER D 2 288 ? -17.500 60.677 118.568 1.00 36.02 289 SER D C 1
ATOM 6500 O O . SER D 2 288 ? -16.588 61.177 117.908 1.00 35.03 289 SER D O 1
ATOM 6503 N N . VAL D 2 289 ? -18.128 59.569 118.195 1.00 37.50 290 VAL D N 1
ATOM 6504 C CA . VAL D 2 289 ? -17.775 58.895 116.959 1.00 42.54 290 VAL D CA 1
ATOM 6505 C C . VAL D 2 289 ? -18.867 59.200 115.948 1.00 44.56 290 VAL D C 1
ATOM 6506 O O . VAL D 2 289 ? -20.046 59.202 116.288 1.00 46.21 290 VAL D O 1
ATOM 6510 N N . PRO D 2 290 ? -18.496 59.494 114.697 1.00 46.39 291 PRO D N 1
ATOM 6511 C CA . PRO D 2 290 ? -19.569 59.780 113.740 1.00 50.08 291 PRO D CA 1
ATOM 6512 C C . PRO D 2 290 ? -20.414 58.522 113.509 1.00 53.40 291 PRO D C 1
ATOM 6513 O O . PRO D 2 290 ? -19.881 57.412 113.502 1.00 52.88 291 PRO D O 1
ATOM 6517 N N . ASP D 2 291 ? -21.723 58.695 113.337 1.00 58.37 292 ASP D N 1
ATOM 6518 C CA . ASP D 2 291 ? -22.632 57.562 113.138 1.00 64.07 292 ASP D CA 1
ATOM 6519 C C . ASP D 2 291 ? -22.574 56.878 111.767 1.00 66.60 292 ASP D C 1
ATOM 6520 O O . ASP D 2 291 ? -21.902 57.348 110.846 1.00 65.24 292 ASP D O 1
ATOM 6525 N N . ARG D 2 292 ? -23.298 55.765 111.655 1.00 70.98 293 ARG D N 1
ATOM 6526 C CA . ARG D 2 292 ? -23.366 54.954 110.436 1.00 74.67 293 ARG D CA 1
ATOM 6527 C C . ARG D 2 292 ? -23.802 55.654 109.153 1.00 75.59 293 ARG D C 1
ATOM 6528 O O . ARG D 2 292 ? -23.014 55.774 108.217 1.00 75.03 293 ARG D O 1
ATOM 6536 N N . GLN D 2 293 ? -25.058 56.096 109.100 1.00 77.59 294 GLN D N 1
ATOM 6537 C CA . GLN D 2 293 ? -25.573 56.747 107.895 1.00 80.07 294 GLN D CA 1
ATOM 6538 C C . GLN D 2 293 ? -24.897 58.061 107.570 1.00 79.70 294 GLN D C 1
ATOM 6539 O O . GLN D 2 293 ? -25.486 58.938 106.942 1.00 80.66 294 GLN D O 1
ATOM 6545 N N . SER D 2 294 ? -23.652 58.182 108.007 1.00 79.40 295 SER D N 1
ATOM 6546 C CA . SER D 2 294 ? -22.847 59.362 107.760 1.00 78.27 295 SER D CA 1
ATOM 6547 C C . SER D 2 294 ? -21.562 58.782 107.198 1.00 77.96 295 SER D C 1
ATOM 6548 O O . SER D 2 294 ? -21.014 59.272 106.215 1.00 77.63 295 SER D O 1
ATOM 6551 N N . MET D 2 295 ? -21.104 57.711 107.835 1.00 78.02 296 MET D N 1
ATOM 6552 C CA . MET D 2 295 ? -19.903 57.007 107.414 1.00 78.60 296 MET D CA 1
ATOM 6553 C C . MET D 2 295 ? -20.175 56.364 106.060 1.00 79.20 296 MET D C 1
ATOM 6554 O O . MET D 2 295 ? -19.298 56.288 105.201 1.00 78.95 296 MET D O 1
ATOM 6559 N N . ASP D 2 296 ? -21.410 55.906 105.881 1.00 80.47 297 ASP D N 1
ATOM 6560 C CA . ASP D 2 296 ? -21.823 55.230 104.656 1.00 81.52 297 ASP D CA 1
ATOM 6561 C C . ASP D 2 296 ? -22.246 56.157 103.523 1.00 81.57 297 ASP D C 1
ATOM 6562 O O . ASP D 2 296 ? -22.194 55.774 102.355 1.00 81.15 297 ASP D O 1
ATOM 6567 N N . SER D 2 297 ? -22.668 57.369 103.865 1.00 81.89 298 SER D N 1
ATOM 6568 C CA . SER D 2 297 ? -23.096 58.337 102.862 1.00 82.85 298 SER D CA 1
ATOM 6569 C C . SER D 2 297 ? -22.091 58.444 101.713 1.00 82.67 298 SER D C 1
ATOM 6570 O O . SER D 2 297 ? -20.881 58.402 101.929 1.00 82.63 298 SER D O 1
ATOM 6573 N N . ARG D 2 298 ? -22.600 58.580 100.491 1.00 82.70 299 ARG D N 1
ATOM 6574 C CA . ARG D 2 298 ? -21.745 58.696 99.311 1.00 82.76 299 ARG D CA 1
ATOM 6575 C C . ARG D 2 298 ? -20.912 59.970 99.384 1.00 80.47 299 ARG D C 1
ATOM 6576 O O . ARG D 2 298 ? -19.810 60.042 98.839 1.00 80.36 299 ARG D O 1
ATOM 6584 N N . VAL D 2 299 ? -21.460 60.971 100.063 1.00 77.58 300 VAL D N 1
ATOM 6585 C CA . VAL D 2 299 ? -20.810 62.263 100.225 1.00 74.78 300 VAL D CA 1
ATOM 6586 C C . VAL D 2 299 ? -19.486 62.118 100.978 1.00 73.30 300 VAL D C 1
ATOM 6587 O O . VAL D 2 299 ? -18.543 62.879 100.744 1.00 71.91 300 VAL D O 1
ATOM 6591 N N . ALA D 2 300 ? -19.428 61.135 101.877 1.00 71.25 301 ALA D N 1
ATOM 6592 C CA . ALA D 2 300 ? -18.242 60.885 102.694 1.00 69.02 301 ALA D CA 1
ATOM 6593 C C . ALA D 2 300 ? -17.136 60.142 101.960 1.00 67.74 301 ALA D C 1
ATOM 6594 O O . ALA D 2 300 ? -15.959 60.323 102.263 1.00 67.79 301 ALA D O 1
ATOM 6596 N N . HIS D 2 301 ? -17.511 59.301 101.003 1.00 65.94 302 HIS D N 1
ATOM 6597 C CA . HIS D 2 301 ? -16.533 58.543 100.239 1.00 64.02 302 HIS D CA 1
ATOM 6598 C C . HIS D 2 301 ? -15.737 57.577 101.125 1.00 62.30 302 HIS D C 1
ATOM 6599 O O . HIS D 2 301 ? -14.561 57.317 100.867 1.00 61.37 302 HIS D O 1
ATOM 6606 N N . GLY D 2 302 ? -16.374 57.054 102.169 1.00 60.55 303 GLY D N 1
ATOM 6607 C CA . GLY D 2 302 ? -15.699 56.116 103.057 1.00 57.50 303 GLY D CA 1
ATOM 6608 C C . GLY D 2 302 ? -14.584 56.717 103.900 1.00 56.08 303 GLY D C 1
ATOM 6609 O O . GLY D 2 302 ? -13.825 56.000 104.555 1.00 55.49 303 GLY D O 1
ATOM 6610 N N . ASN D 2 303 ? -14.477 58.039 103.884 1.00 54.60 304 ASN D N 1
ATOM 6611 C CA . ASN D 2 303 ? -13.453 58.734 104.652 1.00 51.12 304 ASN D CA 1
ATOM 6612 C C . ASN D 2 303 ? -14.082 59.221 105.956 1.00 49.55 304 ASN D C 1
ATOM 6613 O O . ASN D 2 303 ? -15.007 60.028 105.943 1.00 49.13 304 ASN D O 1
ATOM 6618 N N . ILE D 2 304 ? -13.579 58.723 107.080 1.00 47.36 305 ILE D N 1
ATOM 6619 C CA . ILE D 2 304 ? -14.117 59.087 108.385 1.00 46.27 305 ILE D CA 1
ATOM 6620 C C . ILE D 2 304 ? -14.040 60.586 108.721 1.00 44.06 305 ILE D C 1
ATOM 6621 O O . ILE D 2 304 ? -14.967 61.139 109.315 1.00 42.71 305 ILE D O 1
ATOM 6626 N N . LEU D 2 305 ? -12.949 61.243 108.340 1.00 41.92 306 LEU D N 1
ATOM 6627 C CA . LEU D 2 305 ? -12.791 62.670 108.616 1.00 40.98 306 LEU D CA 1
ATOM 6628 C C . LEU D 2 305 ? -13.911 63.452 107.924 1.00 42.99 306 LEU D C 1
ATOM 6629 O O . LEU D 2 305 ? -14.603 64.264 108.548 1.00 42.39 306 LEU D O 1
ATOM 6634 N N . ILE D 2 306 ? -14.082 63.205 106.630 1.00 44.92 307 ILE D N 1
ATOM 6635 C CA . ILE D 2 306 ? -15.134 63.863 105.863 1.00 46.56 307 ILE D CA 1
ATOM 6636 C C . ILE D 2 306 ? -16.507 63.488 106.413 1.00 47.34 307 ILE D C 1
ATOM 6637 O O . ILE D 2 306 ? -17.436 64.300 106.395 1.00 49.04 307 ILE D O 1
ATOM 6642 N N . ALA D 2 307 ? -16.637 62.262 106.909 1.00 45.96 308 ALA D N 1
ATOM 6643 C CA . ALA D 2 307 ? -17.905 61.831 107.470 1.00 46.21 308 ALA D CA 1
ATOM 6644 C C . ALA D 2 307 ? -18.214 62.668 108.709 1.00 47.26 308 ALA D C 1
ATOM 6645 O O . ALA D 2 307 ? -19.316 63.201 108.852 1.00 49.78 308 ALA D O 1
ATOM 6647 N N . ALA D 2 308 ? -17.236 62.797 109.599 1.00 46.12 309 ALA D N 1
ATOM 6648 C CA . ALA D 2 308 ? -17.422 63.555 110.834 1.00 43.90 309 ALA D CA 1
ATOM 6649 C C . ALA D 2 308 ? -17.685 65.037 110.557 1.00 43.80 309 ALA D C 1
ATOM 6650 O O . ALA D 2 308 ? -18.441 65.694 111.269 1.00 41.75 309 ALA D O 1
ATOM 6652 N N . ALA D 2 309 ? -17.054 65.561 109.516 1.00 44.15 310 ALA D N 1
ATOM 6653 C CA . ALA D 2 309 ? -17.231 66.955 109.166 1.00 46.13 310 ALA D CA 1
ATOM 6654 C C . ALA D 2 309 ? -18.656 67.212 108.659 1.00 49.53 310 ALA D C 1
ATOM 6655 O O . ALA D 2 309 ? -19.264 68.228 108.990 1.00 49.53 310 ALA D O 1
ATOM 6657 N N . LEU D 2 310 ? -19.178 66.284 107.860 1.00 53.40 311 LEU D N 1
ATOM 6658 C CA . LEU D 2 310 ? -20.518 66.408 107.297 1.00 57.18 311 LEU D CA 1
ATOM 6659 C C . LEU D 2 310 ? -21.588 66.158 108.338 1.00 60.57 311 LEU D C 1
ATOM 6660 O O . LEU D 2 310 ? -22.664 66.746 108.287 1.00 61.38 311 LEU D O 1
ATOM 6665 N N . GLU D 2 311 ? -21.293 65.280 109.283 1.00 64.59 312 GLU D N 1
ATOM 6666 C CA . GLU D 2 311 ? -22.250 64.969 110.325 1.00 68.64 312 GLU D CA 1
ATOM 6667 C C . GLU D 2 311 ? -22.552 66.222 111.130 1.00 70.55 312 GLU D C 1
ATOM 6668 O O . GLU D 2 311 ? -23.710 66.592 111.314 1.00 70.95 312 GLU D O 1
ATOM 6674 N N . HIS D 2 312 ? -21.498 66.877 111.603 1.00 74.18 313 HIS D N 1
ATOM 6675 C CA . HIS D 2 312 ? -21.644 68.087 112.405 1.00 76.59 313 HIS D CA 1
ATOM 6676 C C . HIS D 2 312 ? -22.110 69.267 111.543 1.00 78.52 313 HIS D C 1
ATOM 6677 O O . HIS D 2 312 ? -23.241 69.756 111.773 1.00 80.20 313 HIS D O 1
ATOM 6684 N N . GLY E 1 4 ? -13.785 56.449 174.723 1.00 87.71 2 GLY E N 1
ATOM 6685 C CA . GLY E 1 4 ? -14.924 57.412 174.865 1.00 87.99 2 GLY E CA 1
ATOM 6686 C C . GLY E 1 4 ? -14.517 58.696 175.565 1.00 87.70 2 GLY E C 1
ATOM 6687 O O . GLY E 1 4 ? -13.338 58.895 175.867 1.00 87.84 2 GLY E O 1
ATOM 6688 N N . LYS E 1 5 ? -15.486 59.572 175.822 1.00 87.29 3 LYS E N 1
ATOM 6689 C CA . LYS E 1 5 ? -15.208 60.840 176.496 1.00 86.92 3 LYS E CA 1
ATOM 6690 C C . LYS E 1 5 ? -16.480 61.538 176.982 1.00 86.17 3 LYS E C 1
ATOM 6691 O O . LYS E 1 5 ? -16.423 62.632 177.553 1.00 85.74 3 LYS E O 1
ATOM 6697 N N . SER E 1 6 ? -17.623 60.890 176.769 1.00 84.96 4 SER E N 1
ATOM 6698 C CA . SER E 1 6 ? -18.908 61.447 177.180 1.00 84.07 4 SER E CA 1
ATOM 6699 C C . SER E 1 6 ? -19.730 60.441 177.980 1.00 83.53 4 SER E C 1
ATOM 6700 O O . SER E 1 6 ? -19.645 59.231 177.749 1.00 83.54 4 SER E O 1
ATOM 6703 N N . ALA E 1 7 ? -20.532 60.954 178.912 1.00 81.85 5 ALA E N 1
ATOM 6704 C CA . ALA E 1 7 ? -21.389 60.119 179.748 1.00 79.83 5 ALA E CA 1
ATOM 6705 C C . ALA E 1 7 ? -22.497 60.947 180.386 1.00 78.66 5 ALA E C 1
ATOM 6706 O O . ALA E 1 7 ? -22.247 62.024 180.928 1.00 77.98 5 ALA E O 1
ATOM 6708 N N . VAL E 1 8 ? -23.723 60.438 180.315 1.00 78.23 6 VAL E N 1
ATOM 6709 C CA . VAL E 1 8 ? -24.875 61.123 180.896 1.00 77.80 6 VAL E CA 1
ATOM 6710 C C . VAL E 1 8 ? -25.611 60.218 181.884 1.00 77.54 6 VAL E C 1
ATOM 6711 O O . VAL E 1 8 ? -25.663 58.997 181.707 1.00 76.75 6 VAL E O 1
ATOM 6715 N N . ILE E 1 9 ? -26.176 60.831 182.923 1.00 77.38 7 ILE E N 1
ATOM 6716 C CA . ILE E 1 9 ? -26.927 60.115 183.955 1.00 77.17 7 ILE E CA 1
ATOM 6717 C C . ILE E 1 9 ? -28.137 60.946 184.380 1.00 76.23 7 ILE E C 1
ATOM 6718 O O . ILE E 1 9 ? -28.004 62.124 184.711 1.00 75.65 7 ILE E O 1
ATOM 6723 N N . PHE E 1 10 ? -29.315 60.330 184.374 1.00 75.78 8 PHE E N 1
ATOM 6724 C CA . PHE E 1 10 ? -30.540 61.032 184.751 1.00 75.88 8 PHE E CA 1
ATOM 6725 C C . PHE E 1 10 ? -31.178 60.482 186.028 1.00 78.22 8 PHE E C 1
ATOM 6726 O O . PHE E 1 10 ? -31.490 59.292 186.116 1.00 78.97 8 PHE E O 1
ATOM 6734 N N . VAL E 1 11 ? -31.381 61.362 187.006 1.00 80.23 9 VAL E N 1
ATOM 6735 C CA . VAL E 1 11 ? -31.983 60.994 188.289 1.00 82.14 9 VAL E CA 1
ATOM 6736 C C . VAL E 1 11 ? -33.468 61.368 188.335 1.00 83.53 9 VAL E C 1
ATOM 6737 O O . VAL E 1 11 ? -33.812 62.541 188.492 1.00 83.52 9 VAL E O 1
ATOM 6741 N N . GLU E 1 12 ? -34.342 60.373 188.206 1.00 85.36 10 GLU E N 1
ATOM 6742 C CA . GLU E 1 12 ? -35.786 60.607 188.227 1.00 88.06 10 GLU E CA 1
ATOM 6743 C C . GLU E 1 12 ? -36.277 60.963 189.629 1.00 89.35 10 GLU E C 1
ATOM 6744 O O . GLU E 1 12 ? -37.025 61.930 189.814 1.00 89.57 10 GLU E O 1
ATOM 6750 N N . ARG E 1 13 ? -35.851 60.170 190.609 1.00 90.23 11 ARG E N 1
ATOM 6751 C CA . ARG E 1 13 ? -36.236 60.365 192.004 1.00 91.19 11 ARG E CA 1
ATOM 6752 C C . ARG E 1 13 ? -35.339 61.365 192.707 1.00 90.54 11 ARG E C 1
ATOM 6753 O O . ARG E 1 13 ? -34.263 61.009 193.187 1.00 90.67 11 ARG E O 1
ATOM 6761 N N . ALA E 1 14 ? -35.784 62.613 192.780 1.00 89.85 12 ALA E N 1
ATOM 6762 C CA . ALA E 1 14 ? -35.001 63.646 193.437 1.00 89.11 12 ALA E CA 1
ATOM 6763 C C . ALA E 1 14 ? -35.821 64.902 193.671 1.00 88.99 12 ALA E C 1
ATOM 6764 O O . ALA E 1 14 ? -37.038 64.921 193.484 1.00 88.23 12 ALA E O 1
ATOM 6766 N N . THR E 1 15 ? -35.132 65.952 194.092 1.00 89.43 13 THR E N 1
ATOM 6767 C CA . THR E 1 15 ? -35.757 67.236 194.351 1.00 90.08 13 THR E CA 1
ATOM 6768 C C . THR E 1 15 ? -34.746 68.313 193.978 1.00 89.92 13 THR E C 1
ATOM 6769 O O . THR E 1 15 ? -33.550 68.044 193.886 1.00 89.55 13 THR E O 1
ATOM 6773 N N . PRO E 1 16 ? -35.214 69.545 193.743 1.00 90.22 14 PRO E N 1
ATOM 6774 C CA . PRO E 1 16 ? -34.293 70.624 193.384 1.00 90.75 14 PRO E CA 1
ATOM 6775 C C . PRO E 1 16 ? -33.035 70.610 194.251 1.00 91.24 14 PRO E C 1
ATOM 6776 O O . PRO E 1 16 ? -31.930 70.859 193.769 1.00 91.73 14 PRO E O 1
ATOM 6780 N N . ALA E 1 17 ? -33.211 70.299 195.531 1.00 91.87 15 ALA E N 1
ATOM 6781 C CA . ALA E 1 17 ? -32.100 70.257 196.478 1.00 91.83 15 ALA E CA 1
ATOM 6782 C C . ALA E 1 17 ? -31.099 69.133 196.198 1.00 91.51 15 ALA E C 1
ATOM 6783 O O . ALA E 1 17 ? -29.938 69.217 196.608 1.00 91.10 15 ALA E O 1
ATOM 6785 N N . THR E 1 18 ? -31.544 68.087 195.504 1.00 91.03 16 THR E N 1
ATOM 6786 C CA . THR E 1 18 ? -30.675 66.952 195.188 1.00 90.68 16 THR E CA 1
ATOM 6787 C C . THR E 1 18 ? -29.418 67.416 194.460 1.00 91.73 16 THR E C 1
ATOM 6788 O O . THR E 1 18 ? -28.339 66.842 194.633 1.00 91.59 16 THR E O 1
ATOM 6792 N N . LEU E 1 19 ? -29.568 68.452 193.638 1.00 92.45 17 LEU E N 1
ATOM 6793 C CA . LEU E 1 19 ? -28.445 68.999 192.889 1.00 92.78 17 LEU E CA 1
ATOM 6794 C C . LEU E 1 19 ? -27.450 69.573 193.890 1.00 92.82 17 LEU E C 1
ATOM 6795 O O . LEU E 1 19 ? -26.252 69.287 193.831 1.00 92.40 17 LEU E O 1
ATOM 6800 N N . THR E 1 20 ? -27.966 70.377 194.813 1.00 93.29 18 THR E N 1
ATOM 6801 C CA . THR E 1 20 ? -27.151 71.005 195.847 1.00 94.02 18 THR E CA 1
ATOM 6802 C C . THR E 1 20 ? -26.340 69.962 196.614 1.00 94.48 18 THR E C 1
ATOM 6803 O O . THR E 1 20 ? -25.156 70.156 196.888 1.00 94.37 18 THR E O 1
ATOM 6807 N N . GLU E 1 21 ? -26.994 68.855 196.952 1.00 95.31 19 GLU E N 1
ATOM 6808 C CA . GLU E 1 21 ? -26.366 67.769 197.698 1.00 95.98 19 GLU E CA 1
ATOM 6809 C C . GLU E 1 21 ? -25.182 67.130 196.977 1.00 96.00 19 GLU E C 1
ATOM 6810 O O . GLU E 1 21 ? -24.119 66.946 197.568 1.00 96.04 19 GLU E O 1
ATOM 6816 N N . LEU E 1 22 ? -25.366 66.787 195.704 1.00 96.25 20 LEU E N 1
ATOM 6817 C CA . LEU E 1 22 ? -24.302 66.159 194.931 1.00 96.03 20 LEU E CA 1
ATOM 6818 C C . LEU E 1 22 ? -23.112 67.090 194.752 1.00 96.38 20 LEU E C 1
ATOM 6819 O O . LEU E 1 22 ? -21.982 66.640 194.557 1.00 95.65 20 LEU E O 1
ATOM 6824 N N . LYS E 1 23 ? -23.371 68.391 194.822 1.00 97.36 21 LYS E N 1
ATOM 6825 C CA . LYS E 1 23 ? -22.309 69.381 194.677 1.00 98.49 21 LYS E CA 1
ATOM 6826 C C . LYS E 1 23 ? -21.477 69.419 195.956 1.00 98.98 21 LYS E C 1
ATOM 6827 O O . LYS E 1 23 ? -20.254 69.577 195.910 1.00 99.34 21 LYS E O 1
ATOM 6833 N N . ASP E 1 24 ? -22.152 69.270 197.093 1.00 99.37 22 ASP E N 1
ATOM 6834 C CA . ASP E 1 24 ? -21.490 69.272 198.394 1.00 99.46 22 ASP E CA 1
ATOM 6835 C C . ASP E 1 24 ? -20.670 67.994 198.556 1.00 99.44 22 ASP E C 1
ATOM 6836 O O . ASP E 1 24 ? -19.621 67.992 199.200 1.00 99.49 22 ASP E O 1
ATOM 6841 N N . ALA E 1 25 ? -21.157 66.908 197.966 1.00 99.22 23 ALA E N 1
ATOM 6842 C CA . ALA E 1 25 ? -20.468 65.628 198.038 1.00 99.55 23 ALA E CA 1
ATOM 6843 C C . ALA E 1 25 ? -19.225 65.648 197.156 1.00 99.65 23 ALA E C 1
ATOM 6844 O O . ALA E 1 25 ? -18.217 65.016 197.472 1.00 99.50 23 ALA E O 1
ATOM 6846 N N . LEU E 1 26 ? -19.301 66.382 196.050 1.00 99.82 24 LEU E N 1
ATOM 6847 C CA . LEU E 1 26 ? -18.183 66.480 195.118 1.00 100.00 24 LEU E CA 1
ATOM 6848 C C . LEU E 1 26 ? -17.171 67.553 195.510 1.00 100.00 24 LEU E C 1
ATOM 6849 O O . LEU E 1 26 ? -16.081 67.627 194.935 1.00 100.00 24 LEU E O 1
ATOM 6854 N N . SER E 1 27 ? -17.534 68.384 196.483 1.00 100.00 25 SER E N 1
ATOM 6855 C CA . SER E 1 27 ? -16.645 69.441 196.949 1.00 100.00 25 SER E CA 1
ATOM 6856 C C . SER E 1 27 ? -15.348 68.812 197.452 1.00 100.00 25 SER E C 1
ATOM 6857 O O . SER E 1 27 ? -15.211 67.587 197.462 1.00 100.00 25 SER E O 1
ATOM 6860 N N . ASN E 1 28 ? -14.398 69.648 197.865 1.00 100.00 26 ASN E N 1
ATOM 6861 C CA . ASN E 1 28 ? -13.110 69.163 198.360 1.00 100.00 26 ASN E CA 1
ATOM 6862 C C . ASN E 1 28 ? -12.389 68.464 197.204 1.00 100.00 26 ASN E C 1
ATOM 6863 O O . ASN E 1 28 ? -11.272 67.959 197.346 1.00 99.87 26 ASN E O 1
ATOM 6868 N N . SER E 1 29 ? -13.051 68.458 196.051 1.00 100.00 27 SER E N 1
ATOM 6869 C CA . SER E 1 29 ? -12.529 67.846 194.836 1.00 100.00 27 SER E CA 1
ATOM 6870 C C . SER E 1 29 ? -12.809 68.804 193.676 1.00 100.00 27 SER E C 1
ATOM 6871 O O . SER E 1 29 ? -12.254 68.668 192.584 1.00 100.00 27 SER E O 1
ATOM 6874 N N . ILE E 1 30 ? -13.680 69.776 193.940 1.00 99.84 28 ILE E N 1
ATOM 6875 C CA . ILE E 1 30 ? -14.066 70.786 192.962 1.00 99.96 28 ILE E CA 1
ATOM 6876 C C . ILE E 1 30 ? -12.934 71.795 192.751 1.00 100.00 28 ILE E C 1
ATOM 6877 O O . ILE E 1 30 ? -12.875 72.833 193.415 1.00 99.99 28 ILE E O 1
ATOM 6882 N N . LEU E 1 31 ? -12.035 71.480 191.822 1.00 100.00 29 LEU E N 1
ATOM 6883 C CA . LEU E 1 31 ? -10.908 72.353 191.523 1.00 99.90 29 LEU E CA 1
ATOM 6884 C C . LEU E 1 31 ? -11.407 73.758 191.185 1.00 100.00 29 LEU E C 1
ATOM 6885 O O . LEU E 1 31 ? -10.938 74.746 191.754 1.00 99.80 29 LEU E O 1
ATOM 6890 N N . SER E 1 32 ? -12.369 73.835 190.268 1.00 100.00 30 SER E N 1
ATOM 6891 C CA . SER E 1 32 ? -12.931 75.116 189.845 1.00 100.00 30 SER E CA 1
ATOM 6892 C C . SER E 1 32 ? -14.428 75.029 189.541 1.00 100.00 30 SER E C 1
ATOM 6893 O O . SER E 1 32 ? -15.000 73.938 189.469 1.00 100.00 30 SER E O 1
ATOM 6896 N N . VAL E 1 33 ? -15.047 76.194 189.365 1.00 100.00 31 VAL E N 1
ATOM 6897 C CA . VAL E 1 33 ? -16.472 76.296 189.062 1.00 100.00 31 VAL E CA 1
ATOM 6898 C C . VAL E 1 33 ? -16.672 77.293 187.920 1.00 100.00 31 VAL E C 1
ATOM 6899 O O . VAL E 1 33 ? -16.490 78.500 188.100 1.00 99.61 31 VAL E O 1
ATOM 6903 N N . ARG E 1 34 ? -17.049 76.781 186.750 1.00 100.00 32 ARG E N 1
ATOM 6904 C CA . ARG E 1 34 ? -17.253 77.621 185.572 1.00 99.89 32 ARG E CA 1
ATOM 6905 C C . ARG E 1 34 ? -18.634 78.252 185.453 1.00 99.64 32 ARG E C 1
ATOM 6906 O O . ARG E 1 34 ? -19.467 78.151 186.355 1.00 100.00 32 ARG E O 1
ATOM 6914 N N . ASP E 1 35 ? -18.855 78.896 184.311 1.00 99.34 33 ASP E N 1
ATOM 6915 C CA . ASP E 1 35 ? -20.101 79.588 183.996 1.00 99.05 33 ASP E CA 1
ATOM 6916 C C . ASP E 1 35 ? -21.343 78.694 184.011 1.00 98.52 33 ASP E C 1
ATOM 6917 O O . ASP E 1 35 ? -21.246 77.468 183.931 1.00 98.19 33 ASP E O 1
ATOM 6922 N N . PRO E 1 36 ? -22.533 79.309 184.121 1.00 97.99 34 PRO E N 1
ATOM 6923 C CA . PRO E 1 36 ? -23.805 78.586 184.140 1.00 97.66 34 PRO E CA 1
ATOM 6924 C C . PRO E 1 36 ? -24.289 78.326 182.713 1.00 97.27 34 PRO E C 1
ATOM 6925 O O . PRO E 1 36 ? -24.226 79.210 181.855 1.00 96.95 34 PRO E O 1
ATOM 6929 N N . TRP E 1 37 ? -24.770 77.112 182.466 1.00 96.28 35 TRP E N 1
ATOM 6930 C CA . TRP E 1 37 ? -25.262 76.739 181.148 1.00 94.96 35 TRP E CA 1
ATOM 6931 C C . TRP E 1 37 ? -26.723 76.315 181.226 1.00 93.53 35 TRP E C 1
ATOM 6932 O O . TRP E 1 37 ? -27.225 75.986 182.300 1.00 93.40 35 TRP E O 1
ATOM 6943 N N . SER E 1 38 ? -27.399 76.322 180.084 1.00 91.49 36 SER E N 1
ATOM 6944 C CA . SER E 1 38 ? -28.795 75.915 180.027 1.00 89.76 36 SER E CA 1
ATOM 6945 C C . SER E 1 38 ? -28.964 74.890 178.914 1.00 88.43 36 SER E C 1
ATOM 6946 O O . SER E 1 38 ? -28.018 74.608 178.183 1.00 88.50 36 SER E O 1
ATOM 6949 N N . ILE E 1 39 ? -30.161 74.325 178.795 1.00 86.58 37 ILE E N 1
ATOM 6950 C CA . ILE E 1 39 ? -30.428 73.330 177.765 1.00 84.57 37 ILE E CA 1
ATOM 6951 C C . ILE E 1 39 ? -31.923 73.173 177.518 1.00 83.95 37 ILE E C 1
ATOM 6952 O O . ILE E 1 39 ? -32.743 73.536 178.356 1.00 83.89 37 ILE E O 1
ATOM 6957 N N . ASP E 1 40 ? -32.269 72.653 176.348 1.00 83.50 38 ASP E N 1
ATOM 6958 C CA . ASP E 1 40 ? -33.660 72.430 175.986 1.00 82.71 38 ASP E CA 1
ATOM 6959 C C . ASP E 1 40 ? -33.756 71.040 175.376 1.00 81.22 38 ASP E C 1
ATOM 6960 O O . ASP E 1 40 ? -32.932 70.663 174.543 1.00 81.14 38 ASP E O 1
ATOM 6965 N N . PHE E 1 41 ? -34.753 70.275 175.804 1.00 79.08 39 PHE E N 1
ATOM 6966 C CA . PHE E 1 41 ? -34.948 68.926 175.299 1.00 76.75 39 PHE E CA 1
ATOM 6967 C C . PHE E 1 41 ? -36.389 68.780 174.822 1.00 75.56 39 PHE E C 1
ATOM 6968 O O . PHE E 1 41 ? -37.310 68.619 175.626 1.00 75.52 39 PHE E O 1
ATOM 6976 N N . ARG E 1 42 ? -36.575 68.834 173.508 1.00 73.51 40 ARG E N 1
ATOM 6977 C CA . ARG E 1 42 ? -37.901 68.735 172.917 1.00 71.56 40 ARG E CA 1
ATOM 6978 C C . ARG E 1 42 ? -38.184 67.370 172.307 1.00 71.15 40 ARG E C 1
ATOM 6979 O O . ARG E 1 42 ? -37.271 66.617 171.960 1.00 70.63 40 ARG E O 1
ATOM 6987 N N . THR E 1 43 ? -39.470 67.065 172.182 1.00 70.89 41 THR E N 1
ATOM 6988 C CA . THR E 1 43 ? -39.918 65.808 171.610 1.00 71.31 41 THR E CA 1
ATOM 6989 C C . THR E 1 43 ? -40.894 66.132 170.493 1.00 71.00 41 THR E C 1
ATOM 6990 O O . THR E 1 43 ? -41.799 66.947 170.672 1.00 71.14 41 THR E O 1
ATOM 6994 N N . TYR E 1 44 ? -40.703 65.499 169.341 1.00 70.62 42 TYR E N 1
ATOM 6995 C CA . TYR E 1 44 ? -41.570 65.726 168.192 1.00 71.36 42 TYR E CA 1
ATOM 6996 C C . TYR E 1 44 ? -42.256 64.431 167.777 1.00 72.64 42 TYR E C 1
ATOM 6997 O O . TYR E 1 44 ? -41.653 63.355 167.816 1.00 71.43 42 TYR E O 1
ATOM 7006 N N . ARG E 1 45 ? -43.521 64.542 167.385 1.00 75.08 43 ARG E N 1
ATOM 7007 C CA . ARG E 1 45 ? -44.288 63.381 166.957 1.00 78.04 43 ARG E CA 1
ATOM 7008 C C . ARG E 1 45 ? -44.811 63.564 165.541 1.00 78.27 43 ARG E C 1
ATOM 7009 O O . ARG E 1 45 ? -45.485 64.548 165.231 1.00 78.00 43 ARG E O 1
ATOM 7017 N N . CYS E 1 46 ? -44.494 62.598 164.689 1.00 79.34 44 CYS E N 1
ATOM 7018 C CA . CYS E 1 46 ? -44.909 62.616 163.294 1.00 80.84 44 CYS E CA 1
ATOM 7019 C C . CYS E 1 46 ? -46.417 62.391 163.184 1.00 81.54 44 CYS E C 1
ATOM 7020 O O . CYS E 1 46 ? -46.956 61.442 163.753 1.00 82.40 44 CYS E O 1
ATOM 7023 N N . SER E 1 47 ? -47.089 63.268 162.447 1.00 81.63 45 SER E N 1
ATOM 7024 C CA . SER E 1 47 ? -48.531 63.182 162.273 1.00 82.00 45 SER E CA 1
ATOM 7025 C C . SER E 1 47 ? -48.921 62.387 161.033 1.00 82.98 45 SER E C 1
ATOM 7026 O O . SER E 1 47 ? -50.073 62.436 160.595 1.00 83.63 45 SER E O 1
ATOM 7029 N N . ILE E 1 48 ? -47.971 61.653 160.465 1.00 83.13 46 ILE E N 1
ATOM 7030 C CA . ILE E 1 48 ? -48.252 60.865 159.268 1.00 84.11 46 ILE E CA 1
ATOM 7031 C C . ILE E 1 48 ? -48.788 59.480 159.623 1.00 84.27 46 ILE E C 1
ATOM 7032 O O . ILE E 1 48 ? -48.625 59.013 160.750 1.00 84.42 46 ILE E O 1
ATOM 7037 N N . LYS E 1 49 ? -49.434 58.838 158.652 1.00 84.28 47 LYS E N 1
ATOM 7038 C CA . LYS E 1 49 ? -50.003 57.505 158.824 1.00 84.09 47 LYS E CA 1
ATOM 7039 C C . LYS E 1 49 ? -49.022 56.465 158.270 1.00 83.93 47 LYS E C 1
ATOM 7040 O O . LYS E 1 49 ? -49.035 56.153 157.074 1.00 84.03 47 LYS E O 1
ATOM 7046 N N . ASN E 1 50 ? -48.179 55.936 159.156 1.00 83.07 48 ASN E N 1
ATOM 7047 C CA . ASN E 1 50 ? -47.152 54.955 158.802 1.00 82.11 48 ASN E CA 1
ATOM 7048 C C . ASN E 1 50 ? -46.332 55.436 157.607 1.00 81.37 48 ASN E C 1
ATOM 7049 O O . ASN E 1 50 ? -46.603 55.062 156.465 1.00 80.83 48 ASN E O 1
ATOM 7054 N N . LYS E 1 57 ? -42.133 57.101 164.929 1.00 72.61 55 LYS E N 1
ATOM 7055 C CA . LYS E 1 57 ? -42.536 58.372 164.335 1.00 72.94 55 LYS E CA 1
ATOM 7056 C C . LYS E 1 57 ? -42.358 59.544 165.290 1.00 72.07 55 LYS E C 1
ATOM 7057 O O . LYS E 1 57 ? -43.261 60.363 165.464 1.00 71.74 55 LYS E O 1
ATOM 7063 N N . LEU E 1 58 ? -41.182 59.622 165.900 1.00 71.47 56 LEU E N 1
ATOM 7064 C CA . LEU E 1 58 ? -40.873 60.693 166.834 1.00 71.03 56 LEU E CA 1
ATOM 7065 C C . LEU E 1 58 ? -39.372 60.984 166.827 1.00 70.66 56 LEU E C 1
ATOM 7066 O O . LEU E 1 58 ? -38.557 60.082 166.609 1.00 70.45 56 LEU E O 1
ATOM 7071 N N . MET E 1 59 ? -39.006 62.243 167.053 1.00 69.82 57 MET E N 1
ATOM 7072 C CA . MET E 1 59 ? -37.597 62.617 167.060 1.00 69.55 57 MET E CA 1
ATOM 7073 C C . MET E 1 59 ? -37.318 63.664 168.128 1.00 69.65 57 MET E C 1
ATOM 7074 O O . MET E 1 59 ? -38.193 64.463 168.467 1.00 69.24 57 MET E O 1
ATOM 7079 N N . TYR E 1 60 ? -36.094 63.659 168.650 1.00 70.87 58 TYR E N 1
ATOM 7080 C CA . TYR E 1 60 ? -35.711 64.583 169.713 1.00 72.68 58 TYR E CA 1
ATOM 7081 C C . TYR E 1 60 ? -34.797 65.733 169.302 1.00 72.49 58 TYR E C 1
ATOM 7082 O O . TYR E 1 60 ? -33.877 65.566 168.503 1.00 72.88 58 TYR E O 1
ATOM 7091 N N . SER E 1 61 ? -35.067 66.900 169.878 1.00 72.51 59 SER E N 1
ATOM 7092 C CA . SER E 1 61 ? -34.314 68.119 169.619 1.00 72.59 59 SER E CA 1
ATOM 7093 C C . SER E 1 61 ? -33.540 68.545 170.862 1.00 73.84 59 SER E C 1
ATOM 7094 O O . SER E 1 61 ? -34.131 68.967 171.852 1.00 74.89 59 SER E O 1
ATOM 7097 N N . ILE E 1 62 ? -32.217 68.449 170.810 1.00 74.82 60 ILE E N 1
ATOM 7098 C CA . ILE E 1 62 ? -31.394 68.826 171.953 1.00 76.14 60 ILE E CA 1
ATOM 7099 C C . ILE E 1 62 ? -30.636 70.129 171.717 1.00 77.49 60 ILE E C 1
ATOM 7100 O O . ILE E 1 62 ? -29.612 70.147 171.039 1.00 77.59 60 ILE E O 1
ATOM 7105 N N . THR E 1 63 ? -31.132 71.214 172.300 1.00 79.27 61 THR E N 1
ATOM 7106 C CA . THR E 1 63 ? -30.505 72.521 172.148 1.00 81.45 61 THR E CA 1
ATOM 7107 C C . THR E 1 63 ? -29.545 72.867 173.283 1.00 83.51 61 THR E C 1
ATOM 7108 O O . THR E 1 63 ? -29.960 73.032 174.426 1.00 83.87 61 THR E O 1
ATOM 7112 N N . PHE E 1 64 ? -28.262 72.989 172.958 1.00 86.53 62 PHE E N 1
ATOM 7113 C CA . PHE E 1 64 ? -27.240 73.335 173.943 1.00 89.28 62 PHE E CA 1
ATOM 7114 C C . PHE E 1 64 ? -27.000 74.851 173.937 1.00 91.28 62 PHE E C 1
ATOM 7115 O O . PHE E 1 64 ? -27.073 75.492 172.887 1.00 92.03 62 PHE E O 1
ATOM 7123 N N . HIS E 1 65 ? -26.714 75.420 175.106 1.00 92.92 63 HIS E N 1
ATOM 7124 C CA . HIS E 1 65 ? -26.470 76.857 175.220 1.00 94.61 63 HIS E CA 1
ATOM 7125 C C . HIS E 1 65 ? -25.037 77.176 175.630 1.00 96.19 63 HIS E C 1
ATOM 7126 O O . HIS E 1 65 ? -24.787 78.143 176.351 1.00 96.66 63 HIS E O 1
ATOM 7133 N N . HIS E 1 66 ? -24.098 76.361 175.162 1.00 97.79 64 HIS E N 1
ATOM 7134 C CA . HIS E 1 66 ? -22.690 76.557 175.480 1.00 99.14 64 HIS E CA 1
ATOM 7135 C C . HIS E 1 66 ? -22.091 77.654 174.598 1.00 99.62 64 HIS E C 1
ATOM 7136 O O . HIS E 1 66 ? -21.491 77.375 173.556 1.00 99.67 64 HIS E O 1
ATOM 7143 N N . HIS E 1 67 ? -22.271 78.904 175.024 1.00 99.74 65 HIS E N 1
ATOM 7144 C CA . HIS E 1 67 ? -21.752 80.061 174.298 1.00 99.15 65 HIS E CA 1
ATOM 7145 C C . HIS E 1 67 ? -22.139 80.002 172.824 1.00 98.34 65 HIS E C 1
ATOM 7146 O O . HIS E 1 67 ? -21.388 80.452 171.958 1.00 98.67 65 HIS E O 1
ATOM 7153 N N . GLY E 1 68 ? -23.311 79.442 172.544 1.00 96.88 66 GLY E N 1
ATOM 7154 C CA . GLY E 1 68 ? -23.761 79.333 171.169 1.00 95.19 66 GLY E CA 1
ATOM 7155 C C . GLY E 1 68 ? -24.714 78.172 170.979 1.00 93.92 66 GLY E C 1
ATOM 7156 O O . GLY E 1 68 ? -24.322 77.006 171.075 1.00 94.59 66 GLY E O 1
ATOM 7157 N N . ARG E 1 69 ? -25.972 78.494 170.702 1.00 91.96 67 ARG E N 1
ATOM 7158 C CA . ARG E 1 69 ? -27.002 77.485 170.508 1.00 89.87 67 ARG E CA 1
ATOM 7159 C C . ARG E 1 69 ? -26.693 76.526 169.360 1.00 87.42 67 ARG E C 1
ATOM 7160 O O . ARG E 1 69 ? -26.736 76.899 168.187 1.00 86.96 67 ARG E O 1
ATOM 7168 N N . GLN E 1 70 ? -26.393 75.283 169.724 1.00 84.13 68 GLN E N 1
ATOM 7169 C CA . GLN E 1 70 ? -26.076 74.227 168.772 1.00 80.42 68 GLN E CA 1
ATOM 7170 C C . GLN E 1 70 ? -27.062 73.073 169.031 1.00 78.21 68 GLN E C 1
ATOM 7171 O O . GLN E 1 70 ? -26.905 72.315 169.988 1.00 79.05 68 GLN E O 1
ATOM 7177 N N . THR E 1 71 ? -28.080 72.949 168.183 1.00 74.28 69 THR E N 1
ATOM 7178 C CA . THR E 1 71 ? -29.099 71.913 168.340 1.00 70.16 69 THR E CA 1
ATOM 7179 C C . THR E 1 71 ? -28.821 70.627 167.564 1.00 68.25 69 THR E C 1
ATOM 7180 O O . THR E 1 71 ? -28.287 70.656 166.461 1.00 67.67 69 THR E O 1
ATOM 7184 N N . VAL E 1 72 ? -29.209 69.496 168.145 1.00 65.98 70 VAL E N 1
ATOM 7185 C CA . VAL E 1 72 ? -29.009 68.200 167.512 1.00 63.70 70 VAL E CA 1
ATOM 7186 C C . VAL E 1 72 ? -30.321 67.434 167.442 1.00 64.14 70 VAL E C 1
ATOM 7187 O O . VAL E 1 72 ? -31.081 67.398 168.409 1.00 65.13 70 VAL E O 1
ATOM 7191 N N . LEU E 1 73 ? -30.583 66.830 166.290 1.00 63.98 71 LEU E N 1
ATOM 7192 C CA . LEU E 1 73 ? -31.795 66.050 166.086 1.00 65.46 71 LEU E CA 1
ATOM 7193 C C . LEU E 1 73 ? -31.463 64.573 166.084 1.00 67.51 71 LEU E C 1
ATOM 7194 O O . LEU E 1 73 ? -30.606 64.123 165.319 1.00 67.89 71 LEU E O 1
ATOM 7199 N N . ILE E 1 74 ? -32.144 63.819 166.941 1.00 68.84 72 ILE E N 1
ATOM 7200 C CA . ILE E 1 74 ? -31.918 62.385 167.033 1.00 70.13 72 ILE E CA 1
ATOM 7201 C C . ILE E 1 74 ? -33.125 61.636 166.488 1.00 71.74 72 ILE E C 1
ATOM 7202 O O . ILE E 1 74 ? -34.269 62.006 166.764 1.00 71.83 72 ILE E O 1
ATOM 7207 N N . LYS E 1 75 ? -32.872 60.579 165.721 1.00 72.81 73 LYS E N 1
ATOM 7208 C CA . LYS E 1 75 ? -33.959 59.793 165.154 1.00 74.03 73 LYS E CA 1
ATOM 7209 C C . LYS E 1 75 ? -33.499 58.506 164.479 1.00 75.81 73 LYS E C 1
ATOM 7210 O O . LYS E 1 75 ? -32.843 58.541 163.434 1.00 75.96 73 LYS E O 1
ATOM 7216 N N . ASP E 1 76 ? -33.857 57.373 165.083 1.00 77.12 74 ASP E N 1
ATOM 7217 C CA . ASP E 1 76 ? -33.520 56.053 164.549 1.00 77.66 74 ASP E CA 1
ATOM 7218 C C . ASP E 1 76 ? -32.019 55.795 164.467 1.00 77.02 74 ASP E C 1
ATOM 7219 O O . ASP E 1 76 ? -31.503 55.395 163.423 1.00 76.89 74 ASP E O 1
ATOM 7224 N N . ASN E 1 77 ? -31.319 56.020 165.572 1.00 76.90 75 ASN E N 1
ATOM 7225 C CA . ASN E 1 77 ? -29.880 55.794 165.616 1.00 77.25 75 ASN E CA 1
ATOM 7226 C C . ASN E 1 77 ? -29.127 56.651 164.604 1.00 76.42 75 ASN E C 1
ATOM 7227 O O . ASN E 1 77 ? -28.189 56.194 163.949 1.00 76.58 75 ASN E O 1
ATOM 7232 N N . SER E 1 78 ? -29.551 57.902 164.485 1.00 75.05 76 SER E N 1
ATOM 7233 C CA . SER E 1 78 ? -28.923 58.846 163.578 1.00 73.37 76 SER E CA 1
ATOM 7234 C C . SER E 1 78 ? -28.994 60.221 164.221 1.00 71.46 76 SER E C 1
ATOM 7235 O O . SER E 1 78 ? -29.939 60.520 164.951 1.00 71.77 76 SER E O 1
ATOM 7238 N N . ALA E 1 79 ? -27.986 61.047 163.962 1.00 68.33 77 ALA E N 1
ATOM 7239 C CA . ALA E 1 79 ? -27.938 62.390 164.525 1.00 65.89 77 ALA E CA 1
ATOM 7240 C C . ALA E 1 79 ? -27.593 63.436 163.461 1.00 63.98 77 ALA E C 1
ATOM 7241 O O . ALA E 1 79 ? -26.914 63.135 162.481 1.00 63.60 77 ALA E O 1
ATOM 7243 N N . MET E 1 80 ? -28.063 64.664 163.671 1.00 61.22 78 MET E N 1
ATOM 7244 C CA . MET E 1 80 ? -27.818 65.772 162.752 1.00 57.70 78 MET E CA 1
ATOM 7245 C C . MET E 1 80 ? -27.515 67.038 163.552 1.00 56.74 78 MET E C 1
ATOM 7246 O O . MET E 1 80 ? -28.369 67.554 164.267 1.00 55.86 78 MET E O 1
ATOM 7251 N N . VAL E 1 81 ? -26.292 67.536 163.444 1.00 55.90 79 VAL E N 1
ATOM 7252 C CA . VAL E 1 81 ? -25.919 68.743 164.163 1.00 56.27 79 VAL E CA 1
ATOM 7253 C C . VAL E 1 81 ? -26.290 69.996 163.368 1.00 56.58 79 VAL E C 1
ATOM 7254 O O . VAL E 1 81 ? -26.050 70.068 162.170 1.00 58.36 79 VAL E O 1
ATOM 7258 N N . THR E 1 82 ? -26.888 70.973 164.035 1.00 56.00 80 THR E N 1
ATOM 7259 C CA . THR E 1 82 ? -27.253 72.217 163.381 1.00 56.77 80 THR E CA 1
ATOM 7260 C C . THR E 1 82 ? -26.846 73.369 164.284 1.00 57.53 80 THR E C 1
ATOM 7261 O O . THR E 1 82 ? -26.411 73.154 165.411 1.00 57.70 80 THR E O 1
ATOM 7265 N N . THR E 1 83 ? -26.988 74.594 163.791 1.00 58.23 81 THR E N 1
ATOM 7266 C CA . THR E 1 83 ? -26.613 75.759 164.579 1.00 58.76 81 THR E CA 1
ATOM 7267 C C . THR E 1 83 ? -27.251 77.021 164.036 1.00 58.92 81 THR E C 1
ATOM 7268 O O . THR E 1 83 ? -27.604 77.092 162.862 1.00 59.29 81 THR E O 1
ATOM 7272 N N . ALA E 1 84 ? -27.397 78.015 164.903 1.00 59.42 82 ALA E N 1
ATOM 7273 C CA . ALA E 1 84 ? -27.987 79.292 164.527 1.00 59.92 82 ALA E CA 1
ATOM 7274 C C . ALA E 1 84 ? -26.956 80.366 164.796 1.00 60.22 82 ALA E C 1
ATOM 7275 O O . ALA E 1 84 ? -27.214 81.552 164.600 1.00 61.05 82 ALA E O 1
ATOM 7277 N N . ALA E 1 85 ? -25.786 79.943 165.257 1.00 60.30 83 ALA E N 1
ATOM 7278 C CA . ALA E 1 85 ? -24.721 80.883 165.562 1.00 61.55 83 ALA E CA 1
ATOM 7279 C C . ALA E 1 85 ? -23.926 81.209 164.307 1.00 61.55 83 ALA E C 1
ATOM 7280 O O . ALA E 1 85 ? -23.195 80.365 163.792 1.00 61.01 83 ALA E O 1
ATOM 7282 N N . ALA E 1 86 ? -24.083 82.435 163.818 1.00 63.02 84 ALA E N 1
ATOM 7283 C CA . ALA E 1 86 ? -23.373 82.885 162.628 1.00 64.21 84 ALA E CA 1
ATOM 7284 C C . ALA E 1 86 ? -21.928 82.401 162.711 1.00 64.99 84 ALA E C 1
ATOM 7285 O O . ALA E 1 86 ? -21.414 81.770 161.781 1.00 66.19 84 ALA E O 1
ATOM 7287 N N . ALA E 1 87 ? -21.292 82.675 163.844 1.00 64.29 85 ALA E N 1
ATOM 7288 C CA . ALA E 1 87 ? -19.908 82.279 164.081 1.00 63.82 85 ALA E CA 1
ATOM 7289 C C . ALA E 1 87 ? -19.623 80.809 163.765 1.00 63.24 85 ALA E C 1
ATOM 7290 O O . ALA E 1 87 ? -18.465 80.399 163.701 1.00 64.10 85 ALA E O 1
ATOM 7292 N N . ASP E 1 88 ? -20.672 80.018 163.573 1.00 61.77 86 ASP E N 1
ATOM 7293 C CA . ASP E 1 88 ? -20.513 78.596 163.285 1.00 60.39 86 ASP E CA 1
ATOM 7294 C C . ASP E 1 88 ? -20.603 78.245 161.800 1.00 59.14 86 ASP E C 1
ATOM 7295 O O . ASP E 1 88 ? -20.300 77.117 161.403 1.00 57.98 86 ASP E O 1
ATOM 7300 N N . ILE E 1 89 ? -21.023 79.200 160.978 1.00 57.25 87 ILE E N 1
ATOM 7301 C CA . ILE E 1 89 ? -21.141 78.942 159.546 1.00 55.15 87 ILE E CA 1
ATOM 7302 C C . ILE E 1 89 ? -19.792 78.925 158.836 1.00 51.82 87 ILE E C 1
ATOM 7303 O O . ILE E 1 89 ? -18.969 79.821 159.022 1.00 50.17 87 ILE E O 1
ATOM 7308 N N . PRO E 1 90 ? -19.544 77.892 158.021 1.00 49.13 88 PRO E N 1
ATOM 7309 C CA . PRO E 1 90 ? -18.271 77.826 157.291 1.00 48.07 88 PRO E CA 1
ATOM 7310 C C . PRO E 1 90 ? -18.184 79.099 156.423 1.00 46.72 88 PRO E C 1
ATOM 7311 O O . PRO E 1 90 ? -19.120 79.424 155.704 1.00 45.17 88 PRO E O 1
ATOM 7315 N N . PRO E 1 91 ? -17.077 79.850 156.511 1.00 46.20 89 PRO E N 1
ATOM 7316 C CA . PRO E 1 91 ? -16.932 81.079 155.719 1.00 44.99 89 PRO E CA 1
ATOM 7317 C C . PRO E 1 91 ? -17.219 80.936 154.216 1.00 44.47 89 PRO E C 1
ATOM 7318 O O . PRO E 1 91 ? -17.741 81.860 153.579 1.00 42.42 89 PRO E O 1
ATOM 7322 N N . ALA E 1 92 ? -16.881 79.773 153.667 1.00 42.82 90 ALA E N 1
ATOM 7323 C CA . ALA E 1 92 ? -17.077 79.481 152.253 1.00 41.48 90 ALA E CA 1
ATOM 7324 C C . ALA E 1 92 ? -18.548 79.487 151.861 1.00 41.68 90 ALA E C 1
ATOM 7325 O O . ALA E 1 92 ? -18.901 79.876 150.736 1.00 41.13 90 ALA E O 1
ATOM 7327 N N . LEU E 1 93 ? -19.401 79.039 152.782 1.00 40.95 91 LEU E N 1
ATOM 7328 C CA . LEU E 1 93 ? -20.839 78.983 152.539 1.00 39.22 91 LEU E CA 1
ATOM 7329 C C . LEU E 1 93 ? -21.425 80.371 152.573 1.00 38.08 91 LEU E C 1
ATOM 7330 O O . LEU E 1 93 ? -22.515 80.620 152.041 1.00 37.74 91 LEU E O 1
ATOM 7335 N N . VAL E 1 94 ? -20.706 81.283 153.211 1.00 36.06 92 VAL E N 1
ATOM 7336 C CA . VAL E 1 94 ? -21.162 82.663 153.261 1.00 35.37 92 VAL E CA 1
ATOM 7337 C C . VAL E 1 94 ? -20.782 83.340 151.942 1.00 34.19 92 VAL E C 1
ATOM 7338 O O . VAL E 1 94 ? -21.574 84.064 151.360 1.00 33.93 92 VAL E O 1
ATOM 7342 N N . PHE E 1 95 ? -19.566 83.075 151.475 1.00 33.35 93 PHE E N 1
ATOM 7343 C CA . PHE E 1 95 ? -19.071 83.660 150.241 1.00 33.44 93 PHE E CA 1
ATOM 7344 C C . PHE E 1 95 ? -19.805 83.248 148.960 1.00 34.17 93 PHE E C 1
ATOM 7345 O O . PHE E 1 95 ? -20.115 84.098 148.107 1.00 32.38 93 PHE E O 1
ATOM 7353 N N . ASN E 1 96 ? -20.076 81.956 148.817 1.00 31.99 94 ASN E N 1
ATOM 7354 C CA . ASN E 1 96 ? -20.723 81.480 147.605 1.00 32.25 94 ASN E CA 1
ATOM 7355 C C . ASN E 1 96 ? -22.231 81.676 147.586 1.00 32.03 94 ASN E C 1
ATOM 7356 O O . ASN E 1 96 ? -22.892 81.330 146.613 1.00 33.30 94 ASN E O 1
ATOM 7361 N N . GLY E 1 97 ? -22.776 82.235 148.657 1.00 31.46 95 GLY E N 1
ATOM 7362 C CA . GLY E 1 97 ? -24.207 82.462 148.708 1.00 29.69 95 GLY E CA 1
ATOM 7363 C C . GLY E 1 97 ? -25.071 81.286 149.142 1.00 30.01 95 GLY E C 1
ATOM 7364 O O . GLY E 1 97 ? -26.302 81.390 149.121 1.00 30.37 95 GLY E O 1
ATOM 7365 N N . SER E 1 98 ? -24.472 80.156 149.497 1.00 29.56 96 SER E N 1
ATOM 7366 C CA . SER E 1 98 ? -25.293 79.027 149.949 1.00 31.32 96 SER E CA 1
ATOM 7367 C C . SER E 1 98 ? -26.082 79.476 151.185 1.00 31.53 96 SER E C 1
ATOM 7368 O O . SER E 1 98 ? -27.247 79.141 151.340 1.00 30.66 96 SER E O 1
ATOM 7371 N N . SER E 1 99 ? -25.434 80.252 152.050 1.00 34.35 97 SER E N 1
ATOM 7372 C CA . SER E 1 99 ? -26.064 80.758 153.269 1.00 36.30 97 SER E CA 1
ATOM 7373 C C . SER E 1 99 ? -26.277 82.262 153.253 1.00 38.38 97 SER E C 1
ATOM 7374 O O . SER E 1 99 ? -25.437 83.002 152.754 1.00 40.30 97 SER E O 1
ATOM 7377 N N . THR E 1 100 ? -27.391 82.708 153.826 1.00 40.13 98 THR E N 1
ATOM 7378 C CA . THR E 1 100 ? -27.706 84.128 153.908 1.00 43.21 98 THR E CA 1
ATOM 7379 C C . THR E 1 100 ? -26.805 84.803 154.943 1.00 44.57 98 THR E C 1
ATOM 7380 O O . THR E 1 100 ? -26.679 86.026 154.974 1.00 44.96 98 THR E O 1
ATOM 7384 N N . GLY E 1 101 ? -26.185 83.995 155.793 1.00 46.13 99 GLY E N 1
ATOM 7385 C CA . GLY E 1 101 ? -25.345 84.545 156.836 1.00 47.82 99 GLY E CA 1
ATOM 7386 C C . GLY E 1 101 ? -26.191 84.845 158.069 1.00 49.00 99 GLY E C 1
ATOM 7387 O O . GLY E 1 101 ? -25.690 85.354 159.073 1.00 49.54 99 GLY E O 1
ATOM 7388 N N . VAL E 1 102 ? -27.483 84.539 157.994 1.00 48.02 100 VAL E N 1
ATOM 7389 C CA . VAL E 1 102 ? -28.370 84.781 159.119 1.00 48.48 100 VAL E CA 1
ATOM 7390 C C . VAL E 1 102 ? -29.257 83.572 159.402 1.00 48.11 100 VAL E C 1
ATOM 7391 O O . VAL E 1 102 ? -30.449 83.570 159.093 1.00 46.39 100 VAL E O 1
ATOM 7395 N N . PRO E 1 103 ? -28.676 82.521 159.996 1.00 48.96 101 PRO E N 1
ATOM 7396 C CA . PRO E 1 103 ? -29.431 81.307 160.315 1.00 50.25 101 PRO E CA 1
ATOM 7397 C C . PRO E 1 103 ? -30.306 81.458 161.555 1.00 52.39 101 PRO E C 1
ATOM 7398 O O . PRO E 1 103 ? -30.238 82.458 162.270 1.00 52.36 101 PRO E O 1
ATOM 7402 N N . GLU E 1 104 ? -31.137 80.452 161.790 1.00 54.78 102 GLU E N 1
ATOM 7403 C CA . GLU E 1 104 ? -32.029 80.422 162.938 1.00 56.15 102 GLU E CA 1
ATOM 7404 C C . GLU E 1 104 ? -32.102 78.977 163.390 1.00 57.66 102 GLU E C 1
ATOM 7405 O O . GLU E 1 104 ? -31.617 78.078 162.696 1.00 58.30 102 GLU E O 1
ATOM 7411 N N . SER E 1 105 ? -32.706 78.755 164.551 1.00 58.54 103 SER E N 1
ATOM 7412 C CA . SER E 1 105 ? -32.823 77.416 165.112 1.00 58.87 103 SER E CA 1
ATOM 7413 C C . SER E 1 105 ? -33.618 76.441 164.262 1.00 57.68 103 SER E C 1
ATOM 7414 O O . SER E 1 105 ? -34.622 76.802 163.658 1.00 56.79 103 SER E O 1
ATOM 7417 N N . ILE E 1 106 ? -33.162 75.196 164.228 1.00 58.10 104 ILE E N 1
ATOM 7418 C CA . ILE E 1 106 ? -33.855 74.159 163.480 1.00 59.77 104 ILE E CA 1
ATOM 7419 C C . ILE E 1 106 ? -35.257 73.966 164.075 1.00 60.99 104 ILE E C 1
ATOM 7420 O O . ILE E 1 106 ? -36.204 73.617 163.363 1.00 60.75 104 ILE E O 1
ATOM 7425 N N . ASP E 1 107 ? -35.383 74.198 165.381 1.00 61.42 105 ASP E N 1
ATOM 7426 C CA . ASP E 1 107 ? -36.673 74.057 166.062 1.00 62.58 105 ASP E CA 1
ATOM 7427 C C . ASP E 1 107 ? -37.666 75.095 165.557 1.00 62.03 105 ASP E C 1
ATOM 7428 O O . ASP E 1 107 ? -38.859 74.815 165.427 1.00 61.28 105 ASP E O 1
ATOM 7433 N N . THR E 1 108 ? -37.164 76.293 165.270 1.00 62.40 106 THR E N 1
ATOM 7434 C CA . THR E 1 108 ? -37.996 77.371 164.753 1.00 62.47 106 THR E CA 1
ATOM 7435 C C . THR E 1 108 ? -38.457 77.011 163.338 1.00 62.69 106 THR E C 1
ATOM 7436 O O . THR E 1 108 ? -39.584 77.319 162.946 1.00 62.81 106 THR E O 1
ATOM 7440 N N . ILE E 1 109 ? -37.581 76.363 162.574 1.00 62.45 107 ILE E N 1
ATOM 7441 C CA . ILE E 1 109 ? -37.927 75.956 161.213 1.00 63.61 107 ILE E CA 1
ATOM 7442 C C . ILE E 1 109 ? -39.016 74.901 161.314 1.00 63.16 107 ILE E C 1
ATOM 7443 O O . ILE E 1 109 ? -40.036 74.980 160.633 1.00 63.77 107 ILE E O 1
ATOM 7448 N N . LEU E 1 110 ? -38.783 73.911 162.170 1.00 63.04 108 LEU E N 1
ATOM 7449 C CA . LEU E 1 110 ? -39.731 72.821 162.379 1.00 63.22 108 LEU E CA 1
ATOM 7450 C C . LEU E 1 110 ? -41.117 73.315 162.783 1.00 63.18 108 LEU E C 1
ATOM 7451 O O . LEU E 1 110 ? -42.121 72.891 162.216 1.00 62.85 108 LEU E O 1
ATOM 7456 N N . SER E 1 111 ? -41.166 74.216 163.757 1.00 64.33 109 SER E N 1
ATOM 7457 C CA . SER E 1 111 ? -42.438 74.732 164.245 1.00 66.40 109 SER E CA 1
ATOM 7458 C C . SER E 1 111 ? -43.167 75.653 163.276 1.00 67.13 109 SER E C 1
ATOM 7459 O O . SER E 1 111 ? -44.391 75.588 163.164 1.00 67.57 109 SER E O 1
ATOM 7462 N N . SER E 1 112 ? -42.432 76.502 162.567 1.00 67.64 110 SER E N 1
ATOM 7463 C CA . SER E 1 112 ? -43.076 77.426 161.640 1.00 68.37 110 SER E CA 1
ATOM 7464 C C . SER E 1 112 ? -43.278 76.905 160.219 1.00 68.36 110 SER E C 1
ATOM 7465 O O . SER E 1 112 ? -44.140 77.406 159.493 1.00 68.72 110 SER E O 1
ATOM 7468 N N . LYS E 1 113 ? -42.505 75.899 159.819 1.00 68.95 111 LYS E N 1
ATOM 7469 C CA . LYS E 1 113 ? -42.616 75.375 158.459 1.00 69.67 111 LYS E CA 1
ATOM 7470 C C . LYS E 1 113 ? -42.901 73.883 158.322 1.00 70.05 111 LYS E C 1
ATOM 7471 O O . LYS E 1 113 ? -43.277 73.425 157.244 1.00 70.23 111 LYS E O 1
ATOM 7477 N N . LEU E 1 114 ? -42.722 73.118 159.392 1.00 70.55 112 LEU E N 1
ATOM 7478 C CA . LEU E 1 114 ? -42.979 71.684 159.317 1.00 72.05 112 LEU E CA 1
ATOM 7479 C C . LEU E 1 114 ? -44.073 71.191 160.270 1.00 73.12 112 LEU E C 1
ATOM 7480 O O . LEU E 1 114 ? -44.144 70.001 160.586 1.00 72.38 112 LEU E O 1
ATOM 7485 N N . SER E 1 115 ? -44.933 72.113 160.700 1.00 74.26 113 SER E N 1
ATOM 7486 C CA . SER E 1 115 ? -46.038 71.808 161.609 1.00 75.83 113 SER E CA 1
ATOM 7487 C C . SER E 1 115 ? -46.880 70.637 161.114 1.00 77.05 113 SER E C 1
ATOM 7488 O O . SER E 1 115 ? -47.262 69.761 161.890 1.00 77.74 113 SER E O 1
ATOM 7491 N N . ASN E 1 116 ? -47.170 70.638 159.818 1.00 78.47 114 ASN E N 1
ATOM 7492 C CA . ASN E 1 116 ? -47.975 69.595 159.197 1.00 79.54 114 ASN E CA 1
ATOM 7493 C C . ASN E 1 116 ? -47.332 68.212 159.235 1.00 79.65 114 ASN E C 1
ATOM 7494 O O . ASN E 1 116 ? -47.988 67.213 158.945 1.00 80.50 114 ASN E O 1
ATOM 7499 N N . ILE E 1 117 ? -46.054 68.144 159.589 1.00 79.70 115 ILE E N 1
ATOM 7500 C CA . ILE E 1 117 ? -45.378 66.854 159.648 1.00 79.98 115 ILE E CA 1
ATOM 7501 C C . ILE E 1 117 ? -45.008 66.501 161.075 1.00 80.37 115 ILE E C 1
ATOM 7502 O O . ILE E 1 117 ? -45.281 65.396 161.538 1.00 79.67 115 ILE E O 1
ATOM 7507 N N . TRP E 1 118 ? -44.381 67.446 161.767 1.00 81.62 116 TRP E N 1
ATOM 7508 C CA . TRP E 1 118 ? -43.959 67.229 163.144 1.00 82.72 116 TRP E CA 1
ATOM 7509 C C . TRP E 1 118 ? -44.705 68.106 164.137 1.00 83.95 116 TRP E C 1
ATOM 7510 O O . TRP E 1 118 ? -44.994 69.274 163.871 1.00 83.34 116 TRP E O 1
ATOM 7521 N N . MET E 1 119 ? -45.009 67.525 165.291 1.00 85.70 117 MET E N 1
ATOM 7522 C CA . MET E 1 119 ? -45.716 68.238 166.337 1.00 87.46 117 MET E CA 1
ATOM 7523 C C . MET E 1 119 ? -44.892 68.157 167.614 1.00 87.24 117 MET E C 1
ATOM 7524 O O . MET E 1 119 ? -44.401 67.089 167.977 1.00 86.88 117 MET E O 1
ATOM 7529 N N . GLN E 1 120 ? -44.720 69.289 168.286 1.00 87.78 118 GLN E N 1
ATOM 7530 C CA . GLN E 1 120 ? -43.960 69.302 169.527 1.00 88.44 118 GLN E CA 1
ATOM 7531 C C . GLN E 1 120 ? -44.899 68.899 170.657 1.00 89.06 118 GLN E C 1
ATOM 7532 O O . GLN E 1 120 ? -45.828 69.631 170.992 1.00 88.59 118 GLN E O 1
ATOM 7538 N N . ARG E 1 121 ? -44.658 67.724 171.230 1.00 90.06 119 ARG E N 1
ATOM 7539 C CA . ARG E 1 121 ? -45.483 67.207 172.316 1.00 91.39 119 ARG E CA 1
ATOM 7540 C C . ARG E 1 121 ? -44.701 67.059 173.617 1.00 91.18 119 ARG E C 1
ATOM 7541 O O . ARG E 1 121 ? -45.058 66.245 174.463 1.00 91.62 119 ARG E O 1
ATOM 7549 N N . GLN E 1 122 ? -43.646 67.852 173.780 1.00 91.27 120 GLN E N 1
ATOM 7550 C CA . GLN E 1 122 ? -42.810 67.783 174.977 1.00 91.34 120 GLN E CA 1
ATOM 7551 C C . GLN E 1 122 ? -41.690 68.814 174.956 1.00 90.85 120 GLN E C 1
ATOM 7552 O O . GLN E 1 122 ? -40.990 68.964 173.953 1.00 90.62 120 GLN E O 1
ATOM 7558 N N . LEU E 1 123 ? -41.510 69.504 176.077 1.00 89.83 121 LEU E N 1
ATOM 7559 C CA . LEU E 1 123 ? -40.463 70.508 176.191 1.00 88.94 121 LEU E CA 1
ATOM 7560 C C . LEU E 1 123 ? -40.011 70.604 177.644 1.00 89.13 121 LEU E C 1
ATOM 7561 O O . LEU E 1 123 ? -40.755 71.072 178.508 1.00 89.39 121 LEU E O 1
ATOM 7566 N N . ILE E 1 124 ? -38.787 70.155 177.905 1.00 89.08 122 ILE E N 1
ATOM 7567 C CA . ILE E 1 124 ? -38.221 70.197 179.247 1.00 89.41 122 ILE E CA 1
ATOM 7568 C C . ILE E 1 124 ? -36.935 71.035 179.251 1.00 90.01 122 ILE E C 1
ATOM 7569 O O . ILE E 1 124 ? -35.946 70.679 178.618 1.00 90.35 122 ILE E O 1
ATOM 7574 N N . LYS E 1 125 ? -36.954 72.151 179.975 1.00 90.69 123 LYS E N 1
ATOM 7575 C CA . LYS E 1 125 ? -35.807 73.058 180.043 1.00 91.07 123 LYS E CA 1
ATOM 7576 C C . LYS E 1 125 ? -34.833 72.807 181.200 1.00 91.11 123 LYS E C 1
ATOM 7577 O O . LYS E 1 125 ? -35.099 72.000 182.090 1.00 91.23 123 LYS E O 1
ATOM 7583 N N . GLY E 1 126 ? -33.706 73.514 181.158 1.00 91.06 124 GLY E N 1
ATOM 7584 C CA . GLY E 1 126 ? -32.693 73.435 182.194 1.00 91.14 124 GLY E CA 1
ATOM 7585 C C . GLY E 1 126 ? -31.973 74.779 182.221 1.00 91.34 124 GLY E C 1
ATOM 7586 O O . GLY E 1 126 ? -31.170 75.040 181.327 1.00 91.09 124 GLY E O 1
ATOM 7587 N N . ASP E 1 127 ? -32.282 75.635 183.206 1.00 92.03 125 ASP E N 1
ATOM 7588 C CA . ASP E 1 127 ? -31.648 76.956 183.359 1.00 92.71 125 ASP E CA 1
ATOM 7589 C C . ASP E 1 127 ? -30.984 77.169 184.723 1.00 93.13 125 ASP E C 1
ATOM 7590 O O . ASP E 1 127 ? -31.641 77.101 185.773 1.00 93.94 125 ASP E O 1
ATOM 7595 N N . ALA E 1 128 ? -29.674 77.407 184.662 1.00 93.29 126 ALA E N 1
ATOM 7596 C CA . ALA E 1 128 ? -28.824 77.708 185.811 1.00 93.90 126 ALA E CA 1
ATOM 7597 C C . ALA E 1 128 ? -27.801 76.610 185.929 1.00 94.18 126 ALA E C 1
ATOM 7598 O O . ALA E 1 128 ? -26.880 76.698 186.725 1.00 94.85 126 ALA E O 1
ATOM 7600 N N . GLY E 1 129 ? -27.965 75.573 185.118 1.00 94.47 127 GLY E N 1
ATOM 7601 C CA . GLY E 1 129 ? -27.020 74.478 185.127 1.00 95.30 127 GLY E CA 1
ATOM 7602 C C . GLY E 1 129 ? -25.656 74.972 185.579 1.00 95.84 127 GLY E C 1
ATOM 7603 O O . GLY E 1 129 ? -25.123 75.948 185.039 1.00 95.78 127 GLY E O 1
ATOM 7604 N N . GLU E 1 130 ? -25.104 74.342 186.609 1.00 96.65 128 GLU E N 1
ATOM 7605 C CA . GLU E 1 130 ? -23.787 74.739 187.083 1.00 97.33 128 GLU E CA 1
ATOM 7606 C C . GLU E 1 130 ? -22.750 73.825 186.455 1.00 97.08 128 GLU E C 1
ATOM 7607 O O . GLU E 1 130 ? -23.023 72.661 186.177 1.00 96.46 128 GLU E O 1
ATOM 7613 N N . THR E 1 131 ? -21.558 74.358 186.225 1.00 97.69 129 THR E N 1
ATOM 7614 C CA . THR E 1 131 ? -20.481 73.574 185.636 1.00 98.42 129 THR E CA 1
ATOM 7615 C C . THR E 1 131 ? -19.437 73.358 186.718 1.00 98.57 129 THR E C 1
ATOM 7616 O O . THR E 1 131 ? -19.180 74.257 187.519 1.00 98.86 129 THR E O 1
ATOM 7620 N N . LEU E 1 132 ? -18.850 72.167 186.751 1.00 98.69 130 LEU E N 1
ATOM 7621 C CA . LEU E 1 132 ? -17.842 71.849 187.753 1.00 99.04 130 LEU E CA 1
ATOM 7622 C C . LEU E 1 132 ? -16.619 71.194 187.132 1.00 99.11 130 LEU E C 1
ATOM 7623 O O . LEU E 1 132 ? -16.715 70.146 186.494 1.00 99.08 130 LEU E O 1
ATOM 7628 N N . ILE E 1 133 ? -15.466 71.821 187.331 1.00 99.72 131 ILE E N 1
ATOM 7629 C CA . ILE E 1 133 ? -14.211 71.307 186.798 1.00 99.87 131 ILE E CA 1
ATOM 7630 C C . ILE E 1 133 ? -13.538 70.423 187.840 1.00 100.00 131 ILE E C 1
ATOM 7631 O O . ILE E 1 133 ? -13.529 70.749 189.029 1.00 100.00 131 ILE E O 1
ATOM 7636 N N . LEU E 1 134 ? -12.973 69.306 187.392 1.00 100.00 132 LEU E N 1
ATOM 7637 C CA . LEU E 1 134 ? -12.290 68.379 188.290 1.00 99.92 132 LEU E CA 1
ATOM 7638 C C . LEU E 1 134 ? -11.003 67.890 187.634 1.00 99.96 132 LEU E C 1
ATOM 7639 O O . LEU E 1 134 ? -10.653 68.333 186.538 1.00 100.00 132 LEU E O 1
ATOM 7644 N N . ASP E 1 135 ? -10.299 66.979 188.298 1.00 99.76 133 ASP E N 1
ATOM 7645 C CA . ASP E 1 135 ? -9.052 66.455 187.751 1.00 100.00 133 ASP E CA 1
ATOM 7646 C C . ASP E 1 135 ? -9.299 65.573 186.531 1.00 100.00 133 ASP E C 1
ATOM 7647 O O . ASP E 1 135 ? -9.596 64.384 186.658 1.00 100.00 133 ASP E O 1
ATOM 7652 N N . GLY E 1 136 ? -9.171 66.168 185.348 1.00 100.00 134 GLY E N 1
ATOM 7653 C CA . GLY E 1 136 ? -9.375 65.429 184.116 1.00 99.93 134 GLY E CA 1
ATOM 7654 C C . GLY E 1 136 ? -10.820 65.048 183.856 1.00 99.61 134 GLY E C 1
ATOM 7655 O O . GLY E 1 136 ? -11.089 64.064 183.164 1.00 99.43 134 GLY E O 1
ATOM 7656 N N . LEU E 1 137 ? -11.753 65.825 184.401 1.00 99.28 135 LEU E N 1
ATOM 7657 C CA . LEU E 1 137 ? -13.175 65.545 184.215 1.00 99.38 135 LEU E CA 1
ATOM 7658 C C . LEU E 1 137 ? -14.031 66.768 184.536 1.00 99.08 135 LEU E C 1
ATOM 7659 O O . LEU E 1 137 ? -13.749 67.510 185.478 1.00 98.86 135 LEU E O 1
ATOM 7664 N N . THR E 1 138 ? -15.078 66.974 183.743 1.00 98.73 136 THR E N 1
ATOM 7665 C CA . THR E 1 138 ? -15.984 68.093 183.957 1.00 98.69 136 THR E CA 1
ATOM 7666 C C . THR E 1 138 ? -17.415 67.587 184.097 1.00 98.61 136 THR E C 1
ATOM 7667 O O . THR E 1 138 ? -17.956 66.957 183.186 1.00 99.19 136 THR E O 1
ATOM 7671 N N . VAL E 1 139 ? -18.019 67.857 185.249 1.00 97.93 137 VAL E N 1
ATOM 7672 C CA . VAL E 1 139 ? -19.386 67.433 185.507 1.00 97.38 137 VAL E CA 1
ATOM 7673 C C . VAL E 1 139 ? -20.305 68.644 185.437 1.00 97.29 137 VAL E C 1
ATOM 7674 O O . VAL E 1 139 ? -19.993 69.702 185.985 1.00 97.16 137 VAL E O 1
ATOM 7678 N N . ARG E 1 140 ? -21.428 68.492 184.742 1.00 97.12 138 ARG E N 1
ATOM 7679 C CA . ARG E 1 140 ? -22.400 69.574 184.615 1.00 96.51 138 ARG E CA 1
ATOM 7680 C C . ARG E 1 140 ? -23.701 69.134 185.280 1.00 95.38 138 ARG E C 1
ATOM 7681 O O . ARG E 1 140 ? -24.268 68.096 184.936 1.00 95.44 138 ARG E O 1
ATOM 7689 N N . LEU E 1 141 ? -24.171 69.928 186.234 1.00 93.90 139 LEU E N 1
ATOM 7690 C CA . LEU E 1 141 ? -25.398 69.609 186.946 1.00 92.35 139 LEU E CA 1
ATOM 7691 C C . LEU E 1 141 ? -26.505 70.567 186.546 1.00 91.18 139 LEU E C 1
ATOM 7692 O O . LEU E 1 141 ? -26.284 71.772 186.435 1.00 90.89 139 LEU E O 1
ATOM 7697 N N . VAL E 1 142 ? -27.699 70.030 186.333 1.00 89.88 140 VAL E N 1
ATOM 7698 C CA . VAL E 1 142 ? -28.830 70.860 185.956 1.00 88.96 140 VAL E CA 1
ATOM 7699 C C . VAL E 1 142 ? -30.142 70.154 186.276 1.00 88.59 140 VAL E C 1
ATOM 7700 O O . VAL E 1 142 ? -30.249 68.934 186.149 1.00 87.86 140 VAL E O 1
ATOM 7704 N N . ASN E 1 143 ? -31.132 70.926 186.709 1.00 88.58 141 ASN E N 1
ATOM 7705 C CA . ASN E 1 143 ? -32.439 70.375 187.035 1.00 89.55 141 ASN E CA 1
ATOM 7706 C C . ASN E 1 143 ? -33.364 70.594 185.849 1.00 89.73 141 ASN E C 1
ATOM 7707 O O . ASN E 1 143 ? -33.425 71.694 185.306 1.00 90.42 141 ASN E O 1
ATOM 7712 N N . LEU E 1 144 ? -34.084 69.550 185.454 1.00 90.10 142 LEU E N 1
ATOM 7713 C CA . LEU E 1 144 ? -34.998 69.645 184.321 1.00 90.46 142 LEU E CA 1
ATOM 7714 C C . LEU E 1 144 ? -36.432 69.924 184.766 1.00 90.71 142 LEU E C 1
ATOM 7715 O O . LEU E 1 144 ? -37.014 69.154 185.527 1.00 90.95 142 LEU E O 1
ATOM 7720 N N . PHE E 1 145 ? -36.994 71.029 184.283 1.00 90.89 143 PHE E N 1
ATOM 7721 C CA . PHE E 1 145 ? -38.360 71.418 184.626 1.00 91.26 143 PHE E CA 1
ATOM 7722 C C . PHE E 1 145 ? -39.268 71.411 183.405 1.00 91.48 143 PHE E C 1
ATOM 7723 O O . PHE E 1 145 ? -38.938 71.994 182.376 1.00 91.69 143 PHE E O 1
ATOM 7731 N N . SER E 1 146 ? -40.417 70.756 183.526 1.00 91.94 144 SER E N 1
ATOM 7732 C CA . SER E 1 146 ? -41.377 70.688 182.430 1.00 92.09 144 SER E CA 1
ATOM 7733 C C . SER E 1 146 ? -42.509 71.673 182.686 1.00 92.31 144 SER E C 1
ATOM 7734 O O . SER E 1 146 ? -42.405 72.541 183.555 1.00 91.49 144 SER E O 1
ATOM 7737 N N . SER E 1 147 ? -43.587 71.539 181.921 1.00 92.92 145 SER E N 1
ATOM 7738 C CA . SER E 1 147 ? -44.746 72.404 182.091 1.00 93.62 145 SER E CA 1
ATOM 7739 C C . SER E 1 147 ? -45.523 71.878 183.298 1.00 94.33 145 SER E C 1
ATOM 7740 O O . SER E 1 147 ? -46.576 72.408 183.661 1.00 94.35 145 SER E O 1
ATOM 7743 N N . THR E 1 148 ? -44.983 70.824 183.909 1.00 94.32 146 THR E N 1
ATOM 7744 C CA . THR E 1 148 ? -45.585 70.201 185.082 1.00 94.10 146 THR E CA 1
ATOM 7745 C C . THR E 1 148 ? -44.541 70.065 186.190 1.00 93.84 146 THR E C 1
ATOM 7746 O O . THR E 1 148 ? -44.333 68.980 186.735 1.00 94.25 146 THR E O 1
ATOM 7750 N N . GLY E 1 149 ? -43.879 71.173 186.506 1.00 93.24 147 GLY E N 1
ATOM 7751 C CA . GLY E 1 149 ? -42.872 71.172 187.553 1.00 92.51 147 GLY E CA 1
ATOM 7752 C C . GLY E 1 149 ? -41.701 70.224 187.360 1.00 91.66 147 GLY E C 1
ATOM 7753 O O . GLY E 1 149 ? -41.621 69.498 186.368 1.00 91.93 147 GLY E O 1
ATOM 7754 N N . PHE E 1 150 ? -40.794 70.241 188.332 1.00 90.78 148 PHE E N 1
ATOM 7755 C CA . PHE E 1 150 ? -39.595 69.407 188.337 1.00 89.81 148 PHE E CA 1
ATOM 7756 C C . PHE E 1 150 ? -39.858 68.024 187.751 1.00 89.24 148 PHE E C 1
ATOM 7757 O O . PHE E 1 150 ? -40.970 67.505 187.852 1.00 89.36 148 PHE E O 1
ATOM 7765 N N . LYS E 1 151 ? -38.834 67.431 187.139 1.00 88.29 149 LYS E N 1
ATOM 7766 C CA . LYS E 1 151 ? -38.970 66.104 186.546 1.00 87.27 149 LYS E CA 1
ATOM 7767 C C . LYS E 1 151 ? -37.745 65.222 186.771 1.00 86.18 149 LYS E C 1
ATOM 7768 O O . LYS E 1 151 ? -37.812 64.004 186.604 1.00 85.99 149 LYS E O 1
ATOM 7774 N N . GLY E 1 152 ? -36.626 65.828 187.149 1.00 85.44 150 GLY E N 1
ATOM 7775 C CA . GLY E 1 152 ? -35.432 65.039 187.391 1.00 85.68 150 GLY E CA 1
ATOM 7776 C C . GLY E 1 152 ? -34.152 65.844 187.469 1.00 86.03 150 GLY E C 1
ATOM 7777 O O . GLY E 1 152 ? -34.148 67.052 187.232 1.00 86.42 150 GLY E O 1
ATOM 7778 N N . LEU E 1 153 ? -33.059 65.171 187.811 1.00 86.17 151 LEU E N 1
ATOM 7779 C CA . LEU E 1 153 ? -31.759 65.822 187.905 1.00 86.98 151 LEU E CA 1
ATOM 7780 C 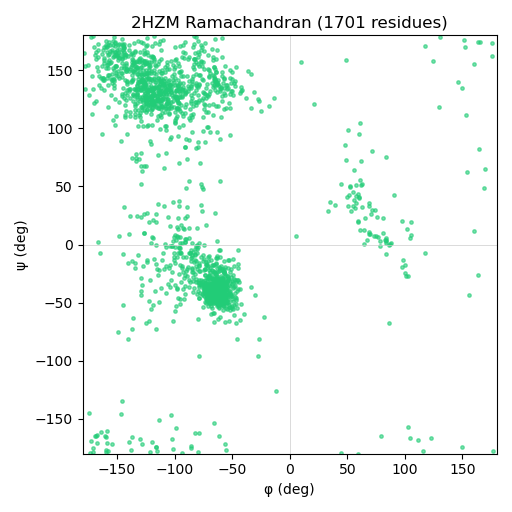C . LEU E 1 153 ? -30.838 65.283 186.818 1.00 87.63 151 LEU E C 1
ATOM 7781 O O . LEU E 1 153 ? -30.541 64.087 186.783 1.00 87.27 151 LEU E O 1
ATOM 7786 N N . LEU E 1 154 ? -30.379 66.172 185.940 1.00 88.55 152 LEU E N 1
ATOM 7787 C CA . LEU E 1 154 ? -29.501 65.770 184.849 1.00 89.09 152 LEU E CA 1
ATOM 7788 C C . LEU E 1 154 ? -28.031 66.057 185.142 1.00 88.86 152 LEU E C 1
ATOM 7789 O O . LEU E 1 154 ? -27.652 67.183 185.478 1.00 88.13 152 LEU E O 1
ATOM 7794 N N . ILE E 1 155 ? -27.213 65.018 185.003 1.00 89.08 153 ILE E N 1
ATOM 7795 C CA . ILE E 1 155 ? -25.781 65.100 185.253 1.00 90.14 153 ILE E CA 1
ATOM 7796 C C . ILE E 1 155 ? -25.010 64.755 183.985 1.00 90.87 153 ILE E C 1
ATOM 7797 O O . ILE E 1 155 ? -25.093 63.633 183.487 1.00 90.95 153 ILE E O 1
ATOM 7802 N N . GLU E 1 156 ? -24.257 65.720 183.468 1.00 91.96 154 GLU E N 1
ATOM 7803 C CA . GLU E 1 156 ? -23.475 65.508 182.253 1.00 93.15 154 GLU E CA 1
ATOM 7804 C C . GLU E 1 156 ? -21.992 65.346 182.573 1.00 93.45 154 GLU E C 1
ATOM 7805 O O . GLU E 1 156 ? -21.418 66.124 183.340 1.00 93.39 154 GLU E O 1
ATOM 7811 N N . LEU E 1 157 ? -21.374 64.336 181.973 1.00 93.98 155 LEU E N 1
ATOM 7812 C CA . LEU E 1 157 ? -19.964 64.064 182.200 1.00 95.13 155 LEU E CA 1
ATOM 7813 C C . LEU E 1 157 ? -19.139 64.151 180.917 1.00 96.01 155 LEU E C 1
ATOM 7814 O O . LEU E 1 157 ? -19.462 63.509 179.917 1.00 95.72 155 LEU E O 1
ATOM 7819 N N . GLN E 1 158 ? -18.073 64.949 180.954 1.00 97.32 156 GLN E N 1
ATOM 7820 C CA . GLN E 1 158 ? -17.183 65.109 179.804 1.00 98.54 156 GLN E CA 1
ATOM 7821 C C . GLN E 1 158 ? -15.715 64.995 180.203 1.00 98.83 156 GLN E C 1
ATOM 7822 O O . GLN E 1 158 ? -15.290 65.557 181.214 1.00 98.51 156 GLN E O 1
ATOM 7828 N N . ALA E 1 159 ? -14.948 64.270 179.391 1.00 99.39 157 ALA E N 1
ATOM 7829 C CA . ALA E 1 159 ? -13.523 64.073 179.632 1.00 99.58 157 ALA E CA 1
ATOM 7830 C C . ALA E 1 159 ? -12.713 64.278 178.350 1.00 99.97 157 ALA E C 1
ATOM 7831 O O . ALA E 1 159 ? -13.270 64.318 177.250 1.00 100.00 157 ALA E O 1
ATOM 7833 N N . ASP E 1 160 ? -11.396 64.401 178.506 1.00 100.00 158 ASP E N 1
ATOM 7834 C CA . ASP E 1 160 ? -10.485 64.605 177.380 1.00 100.00 158 ASP E CA 1
ATOM 7835 C C . ASP E 1 160 ? -9.889 63.286 176.897 1.00 100.00 158 ASP E C 1
ATOM 7836 O O . ASP E 1 160 ? -9.920 62.984 175.704 1.00 100.00 158 ASP E O 1
ATOM 7841 N N . GLU E 1 161 ? -9.340 62.511 177.831 1.00 100.00 159 GLU E N 1
ATOM 7842 C CA . GLU E 1 161 ? -8.731 61.218 177.515 1.00 100.00 159 GLU E CA 1
ATOM 7843 C C . GLU E 1 161 ? -9.796 60.125 177.466 1.00 100.00 159 GLU E C 1
ATOM 7844 O O . GLU E 1 161 ? -10.831 60.224 178.133 1.00 100.00 159 GLU E O 1
ATOM 7850 N N . ALA E 1 162 ? -9.537 59.079 176.686 1.00 100.00 160 ALA E N 1
ATOM 7851 C CA . ALA E 1 162 ? -10.481 57.973 176.557 1.00 100.00 160 ALA E CA 1
ATOM 7852 C C . ALA E 1 162 ? -10.136 56.809 177.490 1.00 100.00 160 ALA E C 1
ATOM 7853 O O . ALA E 1 162 ? -11.014 56.029 177.880 1.00 100.00 160 ALA E O 1
ATOM 7855 N N . GLY E 1 163 ? -8.859 56.703 177.850 1.00 100.00 161 GLY E N 1
ATOM 7856 C CA . GLY E 1 163 ? -8.416 55.627 178.722 1.00 100.00 161 GLY E CA 1
ATOM 7857 C C . GLY E 1 163 ? -8.669 55.844 180.204 1.00 100.00 161 GLY E C 1
ATOM 7858 O O . GLY E 1 163 ? -8.712 54.883 180.976 1.00 100.00 161 GLY E O 1
ATOM 7859 N N . GLU E 1 164 ? -8.844 57.101 180.604 1.00 100.00 162 GLU E N 1
ATOM 7860 C CA . GLU E 1 164 ? -9.085 57.435 182.008 1.00 100.00 162 GLU E CA 1
ATOM 7861 C C . GLU E 1 164 ? -10.573 57.467 182.368 1.00 99.98 162 GLU E C 1
ATOM 7862 O O . GLU E 1 164 ? -10.947 57.241 183.519 1.00 100.00 162 GLU E O 1
ATOM 7868 N N . PHE E 1 165 ? -11.406 57.743 181.368 1.00 99.81 163 PHE E N 1
ATOM 7869 C CA . PHE E 1 165 ? -12.855 57.886 181.528 1.00 99.06 163 PHE E CA 1
ATOM 7870 C C . PHE E 1 165 ? -13.674 56.881 182.348 1.00 99.15 163 PHE E C 1
ATOM 7871 O O . PHE E 1 165 ? -14.406 57.277 183.254 1.00 99.21 163 PHE E O 1
ATOM 7879 N N . GLU E 1 166 ? -13.582 55.596 182.030 1.00 99.32 164 GLU E N 1
ATOM 7880 C CA . GLU E 1 166 ? -14.363 54.595 182.752 1.00 99.82 164 GLU E CA 1
ATOM 7881 C C . GLU E 1 166 ? -14.237 54.651 184.274 1.00 99.97 164 GLU E C 1
ATOM 7882 O O . GLU E 1 166 ? -15.210 54.414 184.991 1.00 100.00 164 GLU E O 1
ATOM 7888 N N . THR E 1 167 ? -13.047 54.977 184.767 1.00 100.00 165 THR E N 1
ATOM 7889 C CA . THR E 1 167 ? -12.823 55.072 186.205 1.00 99.87 165 THR E CA 1
ATOM 7890 C C . THR E 1 167 ? -13.297 56.439 186.704 1.00 100.00 165 THR E C 1
ATOM 7891 O O . THR E 1 167 ? -13.356 56.696 187.909 1.00 100.00 165 THR E O 1
ATOM 7895 N N . LYS E 1 168 ? -13.638 57.313 185.762 1.00 99.90 166 LYS E N 1
ATOM 7896 C CA . LYS E 1 168 ? -14.119 58.653 186.084 1.00 99.81 166 LYS E CA 1
ATOM 7897 C C . LYS E 1 168 ? -15.587 58.575 186.494 1.00 99.56 166 LYS E C 1
ATOM 7898 O O . LYS E 1 168 ? -16.003 59.175 187.488 1.00 99.17 166 LYS E O 1
ATOM 7904 N N . ILE E 1 169 ? -16.361 57.830 185.710 1.00 99.30 167 ILE E N 1
ATOM 7905 C CA . ILE E 1 169 ? -17.785 57.654 185.959 1.00 99.25 167 ILE E CA 1
ATOM 7906 C C . ILE E 1 169 ? -18.034 56.811 187.211 1.00 99.57 167 ILE E C 1
ATOM 7907 O O . ILE E 1 169 ? -18.844 57.182 188.067 1.00 99.81 167 ILE E O 1
ATOM 7912 N N . ALA E 1 170 ? -17.336 55.683 187.317 1.00 99.31 168 ALA E N 1
ATOM 7913 C CA . ALA E 1 170 ? -17.482 54.801 188.470 1.00 98.99 168 ALA E CA 1
ATOM 7914 C C . ALA E 1 170 ? -17.335 55.612 189.752 1.00 98.89 168 ALA E C 1
ATOM 7915 O O . ALA E 1 170 ? -18.109 55.450 190.693 1.00 99.20 168 ALA E O 1
ATOM 7917 N N . GLY E 1 171 ? -16.343 56.495 189.775 1.00 98.97 169 GLY E N 1
ATOM 7918 C CA . GLY E 1 171 ? -16.114 57.322 190.945 1.00 99.27 169 GLY E CA 1
ATOM 7919 C C . GLY E 1 171 ? -17.222 58.332 191.159 1.00 99.58 169 GLY E C 1
ATOM 7920 O O . GLY E 1 171 ? -17.498 58.738 192.290 1.00 100.00 169 GLY E O 1
ATOM 7921 N N . ILE E 1 172 ? -17.860 58.743 190.069 1.00 99.65 170 ILE E N 1
ATOM 7922 C CA . ILE E 1 172 ? -18.946 59.709 190.153 1.00 99.89 170 ILE E CA 1
ATOM 7923 C C . ILE E 1 172 ? -20.223 59.044 190.655 1.00 99.68 170 ILE E C 1
ATOM 7924 O O . ILE E 1 172 ? -21.019 59.665 191.361 1.00 99.53 170 ILE E O 1
ATOM 7929 N N . GLU E 1 173 ? -20.419 57.781 190.293 1.00 99.63 171 GLU E N 1
ATOM 7930 C CA . GLU E 1 173 ? -21.600 57.058 190.746 1.00 99.98 171 GLU E CA 1
ATOM 7931 C C . GLU E 1 173 ? -21.477 56.815 192.247 1.00 100.00 171 GLU E C 1
ATOM 7932 O O . GLU E 1 173 ? -22.477 56.631 192.944 1.00 100.00 171 GLU E O 1
ATOM 7938 N N . GLY E 1 174 ? -20.239 56.821 192.736 1.00 100.00 172 GLY E N 1
ATOM 7939 C CA . GLY E 1 174 ? -20.000 56.627 194.154 1.00 99.91 172 GLY E CA 1
ATOM 7940 C C . GLY E 1 174 ? -20.586 57.799 194.914 1.00 99.92 172 GLY E C 1
ATOM 7941 O O . GLY E 1 174 ? -21.454 57.624 195.767 1.00 100.00 172 GLY E O 1
ATOM 7942 N N . HIS E 1 175 ? -20.114 59.001 194.598 1.00 99.83 173 HIS E N 1
ATOM 7943 C CA . HIS E 1 175 ? -20.612 60.210 195.246 1.00 100.00 173 HIS E CA 1
ATOM 7944 C C . HIS E 1 175 ? -22.108 60.379 194.996 1.00 100.00 173 HIS E C 1
ATOM 7945 O O . HIS E 1 175 ? -22.760 61.227 195.609 1.00 100.00 173 HIS E O 1
ATOM 7952 N N . LEU E 1 176 ? -22.642 59.571 194.086 1.00 100.00 174 LEU E N 1
ATOM 7953 C CA . LEU E 1 176 ? -24.059 59.622 193.751 1.00 100.00 174 LEU E CA 1
ATOM 7954 C C . LEU E 1 176 ? -24.818 58.730 194.729 1.00 100.00 174 LEU E C 1
ATOM 7955 O O . LEU E 1 176 ? -25.966 59.006 195.079 1.00 100.00 174 LEU E O 1
ATOM 7960 N N . ALA E 1 177 ? -24.162 57.659 195.167 1.00 100.00 175 ALA E N 1
ATOM 7961 C CA . ALA E 1 177 ? -24.756 56.732 196.122 1.00 100.00 175 ALA E CA 1
ATOM 7962 C C . ALA E 1 177 ? -24.288 57.115 197.525 1.00 99.77 175 ALA E C 1
ATOM 7963 O O . ALA E 1 177 ? -24.010 56.261 198.361 1.00 100.00 175 ALA E O 1
ATOM 7965 N N . GLU E 1 178 ? -24.182 58.417 197.756 1.00 99.63 176 GLU E N 1
ATOM 7966 C CA . GLU E 1 178 ? -23.770 58.963 199.043 1.00 99.96 176 GLU E CA 1
ATOM 7967 C C . GLU E 1 178 ? -24.840 59.978 199.397 1.00 100.00 176 GLU E C 1
ATOM 7968 O O . GLU E 1 178 ? -25.194 60.160 200.563 1.00 100.00 176 GLU E O 1
ATOM 7974 N N . ILE E 1 179 ? -25.348 60.635 198.360 1.00 100.00 177 ILE E N 1
ATOM 7975 C CA . ILE E 1 179 ? -26.395 61.632 198.506 1.00 99.84 177 ILE E CA 1
ATOM 7976 C C . ILE E 1 179 ? -27.729 60.898 198.623 1.00 99.45 177 ILE E C 1
ATOM 7977 O O . ILE E 1 179 ? -28.799 61.496 198.493 1.00 98.83 177 ILE E O 1
ATOM 7982 N N . ARG E 1 180 ? -27.639 59.591 198.858 1.00 99.46 178 ARG E N 1
ATOM 7983 C CA . ARG E 1 180 ? -28.808 58.734 199.022 1.00 99.80 178 ARG E CA 1
ATOM 7984 C C . ARG E 1 180 ? -29.638 58.566 197.749 1.00 99.86 178 ARG E C 1
ATOM 7985 O O . ARG E 1 180 ? -30.689 57.928 197.780 1.00 100.00 178 ARG E O 1
ATOM 7993 N N . ALA E 1 181 ? -29.165 59.133 196.640 1.00 99.91 179 ALA E N 1
ATOM 7994 C CA . ALA E 1 181 ? -29.859 59.063 195.345 1.00 99.28 179 ALA E CA 1
ATOM 7995 C C . ALA E 1 181 ? -30.785 57.854 195.184 1.00 98.88 179 ALA E C 1
ATOM 7996 O O . ALA E 1 181 ? -30.330 56.712 195.136 1.00 98.84 179 ALA E O 1
ATOM 7998 N N . LYS E 1 182 ? -32.084 58.120 195.073 1.00 98.35 180 LYS E N 1
ATOM 7999 C CA . LYS E 1 182 ? -33.091 57.068 194.945 1.00 98.48 180 LYS E CA 1
ATOM 8000 C C . LYS E 1 182 ? -33.071 56.242 193.658 1.00 98.06 180 LYS E C 1
ATOM 8001 O O . LYS E 1 182 ? -33.088 55.012 193.704 1.00 98.02 180 LYS E O 1
ATOM 8007 N N . GLU E 1 183 ? -33.048 56.916 192.513 1.00 97.63 181 GLU E N 1
ATOM 8008 C CA . GLU E 1 183 ? -33.077 56.229 191.224 1.00 96.71 181 GLU E CA 1
ATOM 8009 C C . GLU E 1 183 ? -32.389 57.029 190.117 1.00 95.61 181 GLU E C 1
ATOM 8010 O O . GLU E 1 183 ? -32.324 58.257 190.184 1.00 95.96 181 GLU E O 1
ATOM 8016 N N . TYR E 1 184 ? -31.888 56.336 189.096 1.00 93.61 182 TYR E N 1
ATOM 8017 C CA . TYR E 1 184 ? -31.202 57.010 187.994 1.00 91.91 182 TYR E CA 1
ATOM 8018 C C . TYR E 1 184 ? -30.736 56.060 186.887 1.00 90.70 182 TYR E C 1
ATOM 8019 O O . TYR E 1 184 ? -30.487 54.879 187.133 1.00 90.45 182 TYR E O 1
ATOM 8028 N N . LYS E 1 185 ? -30.618 56.589 185.669 1.00 89.34 183 LYS E N 1
ATOM 8029 C CA . LYS E 1 185 ? -30.168 55.800 184.521 1.00 87.41 183 LYS E CA 1
ATOM 8030 C C . LYS E 1 185 ? -28.862 56.361 183.956 1.00 86.55 183 LYS E C 1
ATOM 8031 O O . LYS E 1 185 ? -28.661 57.576 183.909 1.00 85.62 183 LYS E O 1
ATOM 8037 N N . THR E 1 186 ? -27.978 55.465 183.529 1.00 86.01 184 THR E N 1
ATOM 8038 C CA . THR E 1 186 ? -26.686 55.856 182.982 1.00 86.34 184 THR E CA 1
ATOM 8039 C C . THR E 1 186 ? -26.598 55.561 181.485 1.00 86.28 184 THR E C 1
ATOM 8040 O O . THR E 1 186 ? -26.974 54.477 181.030 1.00 86.13 184 THR E O 1
ATOM 8044 N N . SER E 1 187 ? -26.092 56.526 180.721 1.00 85.95 185 SER E N 1
ATOM 8045 C CA . SER E 1 187 ? -25.972 56.350 179.278 1.00 85.70 185 SER E CA 1
ATOM 8046 C C . SER E 1 187 ? -24.609 56.759 178.732 1.00 85.07 185 SER E C 1
ATOM 8047 O O . SER E 1 187 ? -24.126 57.864 178.989 1.00 84.12 185 SER E O 1
ATOM 8050 N N . SER E 1 188 ? -23.999 55.854 177.974 1.00 84.90 186 SER E N 1
ATOM 8051 C CA . SER E 1 188 ? -22.697 56.100 177.371 1.00 84.78 186 SER E CA 1
ATOM 8052 C C . SER E 1 188 ? -22.600 55.455 175.994 1.00 84.42 186 SER E C 1
ATOM 8053 O O . SER E 1 188 ? -21.532 55.018 175.569 1.00 83.35 186 SER E O 1
ATOM 8056 N N . ASP E 1 189 ? -23.730 55.399 175.300 1.00 85.16 187 ASP E N 1
ATOM 8057 C CA . ASP E 1 189 ? -23.778 54.816 173.965 1.00 85.87 187 ASP E CA 1
ATOM 8058 C C . ASP E 1 189 ? -23.182 55.764 172.935 1.00 85.48 187 ASP E C 1
ATOM 8059 O O . ASP E 1 189 ? -22.918 56.930 173.228 1.00 84.64 187 ASP E O 1
ATOM 8064 N N . SER E 1 190 ? -22.982 55.248 171.726 1.00 85.35 188 SER E N 1
ATOM 8065 C CA . SER E 1 190 ? -22.427 56.026 170.628 1.00 85.56 188 SER E CA 1
ATOM 8066 C C . SER E 1 190 ? -23.030 55.599 169.297 1.00 85.65 188 SER E C 1
ATOM 8067 O O . SER E 1 190 ? -22.938 54.435 168.915 1.00 85.59 188 SER E O 1
ATOM 8070 N N . ASN E 1 197 ? -18.530 61.635 166.110 1.00 90.32 195 ASN E N 1
ATOM 8071 C CA . ASN E 1 197 ? -18.589 63.024 166.557 1.00 90.73 195 ASN E CA 1
ATOM 8072 C C . ASN E 1 197 ? -19.167 63.111 167.966 1.00 90.11 195 ASN E C 1
ATOM 8073 O O . ASN E 1 197 ? -20.296 62.686 168.211 1.00 90.62 195 ASN E O 1
ATOM 8078 N N . GLU E 1 198 ? -18.385 63.676 168.882 1.00 89.24 196 GLU E N 1
ATOM 8079 C CA . GLU E 1 198 ? -18.788 63.823 170.278 1.00 88.39 196 GLU E CA 1
ATOM 8080 C C . GLU E 1 198 ? -20.205 64.364 170.463 1.00 87.15 196 GLU E C 1
ATOM 8081 O O . GLU E 1 198 ? -21.093 63.654 170.941 1.00 86.91 196 GLU E O 1
ATOM 8087 N N . ILE E 1 199 ? -20.411 65.620 170.085 1.00 85.53 197 ILE E N 1
ATOM 8088 C CA . ILE E 1 199 ? -21.714 66.251 170.240 1.00 83.52 197 ILE E CA 1
ATOM 8089 C C . ILE E 1 199 ? -22.860 65.334 169.818 1.00 82.20 197 ILE E C 1
ATOM 8090 O O . ILE E 1 199 ? -23.949 65.401 170.383 1.00 82.04 197 ILE E O 1
ATOM 8095 N N . CYS E 1 200 ? -22.616 64.470 168.838 1.00 80.82 198 CYS E N 1
ATOM 8096 C CA . CYS E 1 200 ? -23.656 63.554 168.383 1.00 80.33 198 CYS E CA 1
ATOM 8097 C C . CYS E 1 200 ? -23.951 62.492 169.427 1.00 79.16 198 CYS E C 1
ATOM 8098 O O . CYS E 1 200 ? -25.110 62.187 169.695 1.00 78.19 198 CYS E O 1
ATOM 8101 N N . ASP E 1 201 ? -22.898 61.922 170.004 1.00 78.43 199 ASP E N 1
ATOM 8102 C CA . ASP E 1 201 ? -23.059 60.907 171.034 1.00 77.41 199 ASP E CA 1
ATOM 8103 C C . ASP E 1 201 ? -23.598 61.565 172.299 1.00 76.32 199 ASP E C 1
ATOM 8104 O O . ASP E 1 201 ? -24.576 61.099 172.884 1.00 75.79 199 ASP E O 1
ATOM 8109 N N . LEU E 1 202 ? -22.969 62.661 172.706 1.00 74.45 200 LEU E N 1
ATOM 8110 C CA . LEU E 1 202 ? -23.394 63.376 173.899 1.00 74.08 200 LEU E CA 1
ATOM 8111 C C . LEU E 1 202 ? -24.902 63.611 173.893 1.00 73.67 200 LEU E C 1
ATOM 8112 O O . LEU E 1 202 ? -25.551 63.551 174.937 1.00 73.61 200 LEU E O 1
ATOM 8117 N N . ALA E 1 203 ? -25.458 63.867 172.712 1.00 72.83 201 ALA E N 1
ATOM 8118 C CA . ALA E 1 203 ? -26.892 64.123 172.582 1.00 70.94 201 ALA E CA 1
ATOM 8119 C C . ALA E 1 203 ? -27.702 62.833 172.555 1.00 69.02 201 ALA E C 1
ATOM 8120 O O . ALA E 1 203 ? -28.859 62.806 172.977 1.00 67.87 201 ALA E O 1
ATOM 8122 N N . TYR E 1 204 ? -27.092 61.771 172.042 1.00 67.02 202 TYR E N 1
ATOM 8123 C CA . TYR E 1 204 ? -27.747 60.474 171.964 1.00 65.91 202 TYR E CA 1
ATOM 8124 C C . TYR E 1 204 ? -27.911 59.943 173.386 1.00 66.56 202 TYR E C 1
ATOM 8125 O O . TYR E 1 204 ? -28.952 59.391 173.751 1.00 65.80 202 TYR E O 1
ATOM 8134 N N . GLN E 1 205 ? -26.860 60.121 174.178 1.00 65.70 203 GLN E N 1
ATOM 8135 C CA . GLN E 1 205 ? -26.857 59.690 175.559 1.00 65.70 203 GLN E CA 1
ATOM 8136 C C . GLN E 1 205 ? -27.977 60.436 176.284 1.00 67.34 203 GLN E C 1
ATOM 8137 O O . GLN E 1 205 ? -28.769 59.833 177.007 1.00 68.03 203 GLN E O 1
ATOM 8143 N N . TYR E 1 206 ? -28.050 61.746 176.080 1.00 68.06 204 TYR E N 1
ATOM 8144 C CA . TYR E 1 206 ? -29.098 62.541 176.710 1.00 69.45 204 TYR E CA 1
ATOM 8145 C C . TYR E 1 206 ? -30.456 61.898 176.437 1.00 70.73 204 TYR E C 1
ATOM 8146 O O . TYR E 1 206 ? -31.304 61.799 177.322 1.00 71.10 204 TYR E O 1
ATOM 8155 N N . VAL E 1 207 ? -30.650 61.461 175.200 1.00 71.65 205 VAL E N 1
ATOM 8156 C CA . VAL E 1 207 ? -31.903 60.841 174.800 1.00 72.88 205 VAL E CA 1
ATOM 8157 C C . VAL E 1 207 ? -32.095 59.510 175.506 1.00 73.79 205 VAL E C 1
ATOM 8158 O O . VAL E 1 207 ? -33.182 59.209 175.991 1.00 73.60 205 VAL E O 1
ATOM 8162 N N . ARG E 1 208 ? -31.032 58.716 175.563 1.00 75.49 206 ARG E N 1
ATOM 8163 C CA . ARG E 1 208 ? -31.103 57.411 176.194 1.00 77.19 206 ARG E CA 1
ATOM 8164 C C . ARG E 1 208 ? -30.983 57.496 177.703 1.00 77.86 206 ARG E C 1
ATOM 8165 O O . ARG E 1 208 ? -31.040 56.483 178.390 1.00 77.57 206 ARG E O 1
ATOM 8173 N N . ALA E 1 209 ? -30.810 58.707 178.215 1.00 79.28 207 ALA E N 1
ATOM 8174 C CA . ALA E 1 209 ? -30.700 58.911 179.650 1.00 80.66 207 ALA E CA 1
ATOM 8175 C C . ALA E 1 209 ? -32.095 59.201 180.166 1.00 82.31 207 ALA E C 1
ATOM 8176 O O . ALA E 1 209 ? -32.478 58.747 181.241 1.00 83.32 207 ALA E O 1
ATOM 8178 N N . LEU E 1 210 ? -32.857 59.957 179.387 1.00 83.80 208 LEU E N 1
ATOM 8179 C CA . LEU E 1 210 ? -34.214 60.298 179.769 1.00 85.99 208 LEU E CA 1
ATOM 8180 C C . LEU E 1 210 ? -35.160 59.312 179.106 1.00 88.08 208 LEU E C 1
ATOM 8181 O O . LEU E 1 210 ? -36.358 59.308 179.386 1.00 88.05 208 LEU E O 1
ATOM 8186 N N . GLU E 1 211 ? -34.608 58.477 178.227 1.00 91.19 209 GLU E N 1
ATOM 8187 C CA . GLU E 1 211 ? -35.383 57.479 177.492 1.00 94.03 209 GLU E CA 1
ATOM 8188 C C . GLU E 1 211 ? -36.736 58.045 177.066 1.00 95.62 209 GLU E C 1
ATOM 8189 O O . GLU E 1 211 ? -37.733 57.324 177.021 1.00 96.00 209 GLU E O 1
ATOM 8195 N N . LEU E 1 212 ? -36.760 59.339 176.756 1.00 96.96 210 LEU E N 1
ATOM 8196 C CA . LEU E 1 212 ? -37.987 60.009 176.340 1.00 98.26 210 LEU E CA 1
ATOM 8197 C C . LEU E 1 212 ? -38.478 59.379 175.045 1.00 99.18 210 LEU E C 1
ATOM 8198 O O . LEU E 1 212 ? -39.712 59.271 174.862 1.00 99.88 210 LEU E O 1
ATOM 8204 N N . VAL F 2 1 ? -34.433 85.786 156.984 1.00 52.93 2 VAL F N 1
ATOM 8205 C CA . VAL F 2 1 ? -34.023 87.031 156.274 1.00 52.43 2 VAL F CA 1
ATOM 8206 C C . VAL F 2 1 ? -35.023 87.349 155.158 1.00 51.04 2 VAL F C 1
ATOM 8207 O O . VAL F 2 1 ? -35.847 86.522 154.791 1.00 49.68 2 VAL F O 1
ATOM 8211 N N . GLN F 2 2 ? -34.960 88.560 154.630 1.00 51.71 3 GLN F N 1
ATOM 8212 C CA . GLN F 2 2 ? -35.856 88.954 153.551 1.00 51.29 3 GLN F CA 1
ATOM 8213 C C . GLN F 2 2 ? -34.975 89.341 152.359 1.00 48.49 3 GLN F C 1
ATOM 8214 O O . GLN F 2 2 ? -34.139 90.241 152.465 1.00 47.28 3 GLN F O 1
ATOM 8220 N N . GLN F 2 3 ? -35.158 88.655 151.233 1.00 45.37 4 GLN F N 1
ATOM 8221 C CA . GLN F 2 3 ? -34.342 88.903 150.042 1.00 42.56 4 GLN F CA 1
ATOM 8222 C C . GLN F 2 3 ? -35.040 89.678 148.934 1.00 40.94 4 GLN F C 1
ATOM 8223 O O . GLN F 2 3 ? -36.060 89.227 148.406 1.00 40.68 4 GLN F O 1
ATOM 8229 N N . LEU F 2 4 ? -34.481 90.840 148.592 1.00 38.19 5 LEU F N 1
ATOM 8230 C CA . LEU F 2 4 ? -35.012 91.668 147.509 1.00 36.96 5 LEU F CA 1
ATOM 8231 C C . LEU F 2 4 ? -34.058 91.479 146.322 1.00 35.63 5 LEU F C 1
ATOM 8232 O O . LEU F 2 4 ? -32.821 91.489 146.477 1.00 31.96 5 LEU F O 1
ATOM 8237 N N . SER F 2 5 ? -34.624 91.323 145.132 1.00 34.05 6 SER F N 1
ATOM 8238 C CA . SER F 2 5 ? -33.783 91.076 143.978 1.00 34.13 6 SER F CA 1
ATOM 8239 C C . SER F 2 5 ? -34.399 91.377 142.619 1.00 32.88 6 SER F C 1
ATOM 8240 O O . SER F 2 5 ? -35.593 91.680 142.496 1.00 31.28 6 SER F O 1
ATOM 8243 N N . LEU F 2 6 ? -33.536 91.309 141.608 1.00 31.49 7 LEU F N 1
ATOM 8244 C CA . LEU F 2 6 ? -33.906 91.503 140.205 1.00 30.39 7 LEU F CA 1
ATOM 8245 C C . LEU F 2 6 ? -33.069 90.496 139.409 1.00 29.80 7 LEU F C 1
ATOM 8246 O O . LEU F 2 6 ? -31.989 90.064 139.862 1.00 25.56 7 LEU F O 1
ATOM 8251 N N . PHE F 2 7 ? -33.569 90.141 138.229 1.00 29.84 8 PHE F N 1
ATOM 8252 C CA . PHE F 2 7 ? -32.895 89.186 137.362 1.00 31.10 8 PHE F CA 1
ATOM 8253 C C . PHE F 2 7 ? -32.876 89.653 135.915 1.00 31.01 8 PHE F C 1
ATOM 8254 O O . PHE F 2 7 ? -33.717 90.435 135.483 1.00 32.23 8 PHE F O 1
ATOM 8262 N N . GLY F 2 8 ? -31.903 89.141 135.175 1.00 30.97 9 GLY F N 1
ATOM 8263 C CA . GLY F 2 8 ? -31.758 89.457 133.776 1.00 28.88 9 GLY F CA 1
ATOM 8264 C C . GLY F 2 8 ? -30.891 88.390 133.129 1.00 30.58 9 GLY F C 1
ATOM 8265 O O . GLY F 2 8 ? -30.157 87.652 133.792 1.00 30.39 9 GLY F O 1
ATOM 8266 N N . SER F 2 9 ? -30.982 88.285 131.822 1.00 30.65 10 SER F N 1
ATOM 8267 C CA . SER F 2 9 ? -30.169 87.315 131.126 1.00 34.27 10 SER F CA 1
ATOM 8268 C C . SER F 2 9 ? -29.495 88.000 129.969 1.00 33.12 10 SER F C 1
ATOM 8269 O O . SER F 2 9 ? -29.912 89.059 129.506 1.00 30.81 10 SER F O 1
ATOM 8272 N N . ILE F 2 10 ? -28.435 87.377 129.508 1.00 33.88 11 ILE F N 1
ATOM 8273 C CA . ILE F 2 10 ? -27.689 87.925 128.421 1.00 34.93 11 ILE F CA 1
ATOM 8274 C C . ILE F 2 10 ? -27.079 86.733 127.713 1.00 34.90 11 ILE F C 1
ATOM 8275 O O . ILE F 2 10 ? -26.886 85.675 128.325 1.00 34.54 11 ILE F O 1
ATOM 8280 N N . GLY F 2 11 ? -26.811 86.889 126.422 1.00 32.80 12 GLY F N 1
ATOM 8281 C CA . GLY F 2 11 ? -26.220 85.804 125.669 1.00 29.55 12 GLY F CA 1
ATOM 8282 C C . GLY F 2 11 ? -24.734 85.724 125.948 1.00 30.13 12 GLY F C 1
ATOM 8283 O O . GLY F 2 11 ? -24.141 86.662 126.487 1.00 30.11 12 GLY F O 1
ATOM 8284 N N . ASP F 2 12 ? -24.130 84.598 125.592 1.00 30.19 13 ASP F N 1
ATOM 8285 C CA . ASP F 2 12 ? -22.709 84.410 125.795 1.00 32.48 13 ASP F CA 1
ATOM 8286 C C . ASP F 2 12 ? -21.896 85.511 125.118 1.00 32.76 13 ASP F C 1
ATOM 8287 O O . ASP F 2 12 ? -20.836 85.902 125.618 1.00 33.36 13 ASP F O 1
ATOM 8292 N N . ASP F 2 13 ? -22.392 86.028 123.996 1.00 34.15 14 ASP F N 1
ATOM 8293 C CA . ASP F 2 13 ? -21.655 87.057 123.276 1.00 37.89 14 ASP F CA 1
ATOM 8294 C C . ASP F 2 13 ? -21.633 88.418 123.973 1.00 37.76 14 ASP F C 1
ATOM 8295 O O . ASP F 2 13 ? -20.794 89.257 123.659 1.00 38.00 14 ASP F O 1
ATOM 8300 N N . GLY F 2 14 ? -22.538 88.636 124.925 1.00 35.25 15 GLY F N 1
ATOM 8301 C CA . GLY F 2 14 ? -22.546 89.906 125.634 1.00 34.37 15 GLY F CA 1
ATOM 8302 C C . GLY F 2 14 ? -21.857 89.866 126.998 1.00 33.48 15 GLY F C 1
ATOM 8303 O O . GLY F 2 14 ? -21.821 90.863 127.722 1.00 31.52 15 GLY F O 1
ATOM 8304 N N . TYR F 2 15 ? -21.276 88.719 127.331 1.00 32.18 16 TYR F N 1
ATOM 8305 C CA . TYR F 2 15 ? -20.630 88.515 128.620 1.00 31.19 16 TYR F CA 1
ATOM 8306 C C . TYR F 2 15 ? -19.446 89.422 128.929 1.00 31.51 16 TYR F C 1
ATOM 8307 O O . TYR F 2 15 ? -19.366 89.999 130.023 1.00 32.73 16 TYR F O 1
ATOM 8316 N N . ASP F 2 16 ? -18.513 89.537 127.992 1.00 30.43 17 ASP F N 1
ATOM 8317 C CA . ASP F 2 16 ? -17.335 90.371 128.218 1.00 32.06 17 ASP F CA 1
ATOM 8318 C C . ASP F 2 16 ? -17.682 91.846 128.438 1.00 30.29 17 ASP F C 1
ATOM 8319 O O . ASP F 2 16 ? -17.081 92.517 129.282 1.00 29.46 17 ASP F O 1
ATOM 8324 N N . LEU F 2 17 ? -18.654 92.349 127.689 1.00 28.61 18 LEU F N 1
ATOM 8325 C CA . LEU F 2 17 ? -19.061 93.733 127.853 1.00 28.19 18 LEU F CA 1
ATOM 8326 C C . LEU F 2 17 ? -19.775 93.847 129.214 1.00 26.92 18 LEU F C 1
ATOM 8327 O O . LEU F 2 17 ? -19.562 94.807 129.959 1.00 26.82 18 LEU F O 1
ATOM 8332 N N . LEU F 2 18 ? -20.619 92.877 129.552 1.00 24.35 19 LEU F N 1
ATOM 8333 C CA . LEU F 2 18 ? -21.305 92.974 130.835 1.00 27.51 19 LEU F CA 1
ATOM 8334 C C . LEU F 2 18 ? -20.313 92.962 132.006 1.00 27.66 19 LEU F C 1
ATOM 8335 O O . LEU F 2 18 ? -20.484 93.723 132.960 1.00 27.99 19 LEU F O 1
ATOM 8340 N N . ILE F 2 19 ? -19.262 92.140 131.917 1.00 26.30 20 ILE F N 1
ATOM 8341 C CA . ILE F 2 19 ? -18.258 92.092 132.978 1.00 27.74 20 ILE F CA 1
ATOM 8342 C C . ILE F 2 19 ? -17.578 93.458 133.117 1.00 30.10 20 ILE F C 1
ATOM 8343 O O . ILE F 2 19 ? -17.418 93.959 134.226 1.00 32.59 20 ILE F O 1
ATOM 8348 N N . SER F 2 20 ? -17.150 94.050 132.003 1.00 30.61 21 SER F N 1
ATOM 8349 C CA . SER F 2 20 ? -16.518 95.381 132.040 1.00 32.92 21 SER F CA 1
ATOM 8350 C C . SER F 2 20 ? -17.441 96.414 132.704 1.00 28.56 21 SER F C 1
ATOM 8351 O O . SER F 2 20 ? -17.006 97.229 133.497 1.00 29.21 21 SER F O 1
ATOM 8354 N N . THR F 2 21 ? -18.717 96.371 132.359 1.00 27.14 22 THR F N 1
ATOM 8355 C CA . THR F 2 21 ? -19.691 97.305 132.904 1.00 30.94 22 THR F CA 1
ATOM 8356 C C . THR F 2 21 ? -19.914 97.093 134.399 1.00 32.47 22 THR F C 1
ATOM 8357 O O . THR F 2 21 ? -20.033 98.059 135.153 1.00 34.15 22 THR F O 1
ATOM 8361 N N . LEU F 2 22 ? -19.986 95.833 134.828 1.00 33.66 23 LEU F N 1
ATOM 8362 C CA . LEU F 2 22 ? -20.190 95.538 136.243 1.00 34.37 23 LEU F CA 1
ATOM 8363 C C . LEU F 2 22 ? -18.948 95.918 137.037 1.00 34.87 23 LEU F C 1
ATOM 8364 O O . LEU F 2 22 ? -19.039 96.369 138.177 1.00 35.55 23 LEU F O 1
ATOM 8369 N N . THR F 2 23 ? -17.787 95.753 136.422 1.00 35.48 24 THR F N 1
ATOM 8370 C CA . THR F 2 23 ? -16.532 96.102 137.066 1.00 37.48 24 THR F CA 1
ATOM 8371 C C . THR F 2 23 ? -16.409 97.620 137.213 1.00 38.91 24 THR F C 1
ATOM 8372 O O . THR F 2 23 ? -15.852 98.114 138.195 1.00 39.73 24 THR F O 1
ATOM 8376 N N . THR F 2 24 ? -16.930 98.357 136.234 1.00 38.02 25 THR F N 1
ATOM 8377 C CA . THR F 2 24 ? -16.875 99.817 136.266 1.00 36.95 25 THR F CA 1
ATOM 8378 C C . THR F 2 24 ? -17.853 100.341 137.312 1.00 36.85 25 THR F C 1
ATOM 8379 O O . THR F 2 24 ? -17.515 101.191 138.131 1.00 36.10 25 THR F O 1
ATOM 8383 N N . ILE F 2 25 ? -19.068 99.814 137.285 1.00 37.24 26 ILE F N 1
ATOM 8384 C CA . ILE F 2 25 ? -20.088 100.232 138.229 1.00 38.68 26 ILE F CA 1
ATOM 8385 C C . ILE F 2 25 ? -19.713 99.939 139.685 1.00 38.93 26 ILE F C 1
ATOM 8386 O O . ILE F 2 25 ? -19.965 100.750 140.571 1.00 40.77 26 ILE F O 1
ATOM 8391 N N . SER F 2 26 ? -19.108 98.785 139.939 1.00 38.19 27 SER F N 1
ATOM 8392 C CA . SER F 2 26 ? -18.748 98.423 141.312 1.00 36.53 27 SER F CA 1
ATOM 8393 C C . SER F 2 26 ? -17.337 98.828 141.696 1.00 34.71 27 SER F C 1
ATOM 8394 O O . SER F 2 26 ? -17.029 98.981 142.877 1.00 36.26 27 SER F O 1
ATOM 8397 N N . GLY F 2 27 ? -16.474 98.981 140.703 1.00 34.08 28 GLY F N 1
ATOM 8398 C CA . GLY F 2 27 ? -15.097 99.315 141.002 1.00 32.41 28 GLY F CA 1
ATOM 8399 C C . GLY F 2 27 ? -14.385 98.086 141.546 1.00 33.01 28 GLY F C 1
ATOM 8400 O O . GLY F 2 27 ? -13.256 98.179 142.006 1.00 32.90 28 GLY F O 1
ATOM 8401 N N . ASN F 2 28 ? -15.042 96.928 141.510 1.00 33.28 29 ASN F N 1
ATOM 8402 C CA . ASN F 2 28 ? -14.415 95.695 142.010 1.00 33.99 29 ASN F CA 1
ATOM 8403 C C . ASN F 2 28 ? -14.342 94.620 140.953 1.00 32.69 29 ASN F C 1
ATOM 8404 O O . ASN F 2 28 ? -15.110 94.623 140.003 1.00 35.51 29 ASN F O 1
ATOM 8409 N N . PRO F 2 29 ? -13.420 93.671 141.114 1.00 31.94 30 PRO F N 1
ATOM 8410 C CA . PRO F 2 29 ? -13.253 92.584 140.152 1.00 30.40 30 PRO F CA 1
ATOM 8411 C C . PRO F 2 29 ? -14.273 91.469 140.377 1.00 30.36 30 PRO F C 1
ATOM 8412 O O . PRO F 2 29 ? -14.834 91.329 141.475 1.00 31.01 30 PRO F O 1
ATOM 8416 N N . PRO F 2 30 ? -14.551 90.682 139.328 1.00 30.12 31 PRO F N 1
ATOM 8417 C CA . PRO F 2 30 ? -15.509 89.585 139.480 1.00 28.41 31 PRO F CA 1
ATOM 8418 C C . PRO F 2 30 ? -14.852 88.480 140.323 1.00 29.90 31 PRO F C 1
ATOM 8419 O O . PRO F 2 30 ? -13.678 88.188 140.157 1.00 28.58 31 PRO F O 1
ATOM 8423 N N . LEU F 2 31 ? -15.610 87.903 141.250 1.00 29.75 32 LEU F N 1
ATOM 8424 C CA . LEU F 2 31 ? -15.107 86.838 142.113 1.00 29.23 32 LEU F CA 1
ATOM 8425 C C . LEU F 2 31 ? -15.785 85.502 141.757 1.00 27.15 32 LEU F C 1
ATOM 8426 O O . LEU F 2 31 ? -17.000 85.359 141.831 1.00 26.99 32 LEU F O 1
ATOM 8431 N N . LEU F 2 32 ? -14.981 84.539 141.339 1.00 27.39 33 LEU F N 1
ATOM 8432 C CA . LEU F 2 32 ? -15.464 83.209 140.970 1.00 29.17 33 LEU F CA 1
ATOM 8433 C C . LEU F 2 32 ? -16.045 82.483 142.198 1.00 28.51 33 LEU F C 1
ATOM 8434 O O . LEU F 2 32 ? -15.478 82.539 143.282 1.00 30.25 33 LEU F O 1
ATOM 8439 N N . TYR F 2 33 ? -17.183 81.828 142.034 1.00 26.32 34 TYR F N 1
ATOM 8440 C CA . TYR F 2 33 ? -17.790 81.059 143.116 1.00 28.00 34 TYR F CA 1
ATOM 8441 C C . TYR F 2 33 ? -18.623 79.988 142.431 1.00 28.62 34 TYR F C 1
ATOM 8442 O O . TYR F 2 33 ? -18.782 80.018 141.206 1.00 29.83 34 TYR F O 1
ATOM 8451 N N . ASN F 2 34 ? -19.148 79.048 143.214 1.00 28.46 35 ASN F N 1
ATOM 8452 C CA . ASN F 2 34 ? -20.019 78.003 142.692 1.00 29.02 35 ASN F CA 1
ATOM 8453 C C . ASN F 2 34 ? -20.880 77.522 143.846 1.00 32.40 35 ASN F C 1
ATOM 8454 O O . ASN F 2 34 ? -20.607 77.843 145.006 1.00 32.76 35 ASN F O 1
ATOM 8459 N N . SER F 2 35 ? -21.935 76.777 143.538 1.00 33.01 36 SER F N 1
ATOM 8460 C CA . SER F 2 35 ? -22.801 76.250 144.584 1.00 34.74 36 SER F CA 1
ATOM 8461 C C . SER F 2 35 ? -23.536 75.039 144.036 1.00 33.21 36 SER F C 1
ATOM 8462 O O . SER F 2 35 ? -23.754 74.939 142.837 1.00 34.32 36 SER F O 1
ATOM 8465 N N . LEU F 2 36 ? -23.890 74.114 144.915 1.00 31.83 37 LEU F N 1
ATOM 8466 C CA . LEU F 2 36 ? -24.615 72.913 144.525 1.00 32.03 37 LEU F CA 1
ATOM 8467 C C . LEU F 2 36 ? -25.871 72.938 145.370 1.00 33.17 37 LEU F C 1
ATOM 8468 O O . LEU F 2 36 ? -25.806 73.196 146.570 1.00 32.97 37 LEU F O 1
ATOM 8473 N N . CYS F 2 37 ? -27.017 72.697 144.749 1.00 34.14 38 CYS F N 1
ATOM 8474 C CA . CYS F 2 37 ? -28.265 72.725 145.483 1.00 35.04 38 CYS F CA 1
ATOM 8475 C C . CYS F 2 37 ? -29.169 71.525 145.245 1.00 36.46 38 CYS F C 1
ATOM 8476 O O . CYS F 2 37 ? -29.316 71.034 144.119 1.00 35.46 38 CYS F O 1
ATOM 8479 N N . THR F 2 38 ? -29.789 71.063 146.322 1.00 37.57 39 THR F N 1
ATOM 8480 C CA . THR F 2 38 ? -30.732 69.967 146.225 1.00 38.09 39 THR F CA 1
ATOM 8481 C C . THR F 2 38 ? -32.013 70.519 146.819 1.00 37.47 39 THR F C 1
ATOM 8482 O O . THR F 2 38 ? -31.993 71.162 147.864 1.00 36.91 39 THR F O 1
ATOM 8486 N N . VAL F 2 39 ? -33.111 70.314 146.104 1.00 40.00 40 VAL F N 1
ATOM 8487 C CA . VAL F 2 39 ? -34.425 70.779 146.526 1.00 42.23 40 VAL F CA 1
ATOM 8488 C C . VAL F 2 39 ? -35.235 69.538 146.888 1.00 44.45 40 VAL F C 1
ATOM 8489 O O . VAL F 2 39 ? -35.292 68.573 146.115 1.00 43.33 40 VAL F O 1
ATOM 8493 N N . TRP F 2 40 ? -35.835 69.566 148.073 1.00 46.78 41 TRP F N 1
ATOM 8494 C CA . TRP F 2 40 ? -36.624 68.446 148.580 1.00 49.52 41 TRP F CA 1
ATOM 8495 C C . TRP F 2 40 ? -38.041 68.903 148.888 1.00 51.65 41 TRP F C 1
ATOM 8496 O O . TRP F 2 40 ? -38.276 70.079 149.164 1.00 52.47 41 TRP F O 1
ATOM 8507 N N . LYS F 2 41 ? -38.983 67.969 148.843 1.00 53.91 42 LYS F N 1
ATOM 8508 C CA . LYS F 2 41 ? -40.379 68.279 149.135 1.00 55.92 42 LYS F CA 1
ATOM 8509 C C . LYS F 2 41 ? -40.969 67.178 150.006 1.00 56.42 42 LYS F C 1
ATOM 8510 O O . LYS F 2 41 ? -40.382 66.109 150.140 1.00 56.32 42 LYS F O 1
ATOM 8516 N N . PRO F 2 42 ? -42.132 67.433 150.628 1.00 58.69 43 PRO F N 1
ATOM 8517 C CA . PRO F 2 42 ? -42.743 66.404 151.473 1.00 58.94 43 PRO F CA 1
ATOM 8518 C C . PRO F 2 42 ? -43.116 65.196 150.622 1.00 59.66 43 PRO F C 1
ATOM 8519 O O . PRO F 2 42 ? -43.624 65.348 149.509 1.00 58.14 43 PRO F O 1
ATOM 8523 N N . ASN F 2 43 ? -42.852 64.003 151.147 1.00 61.39 44 ASN F N 1
ATOM 8524 C CA . ASN F 2 43 ? -43.167 62.764 150.447 1.00 64.95 44 ASN F CA 1
ATOM 8525 C C . ASN F 2 43 ? -44.609 62.762 149.934 1.00 67.17 44 ASN F C 1
ATOM 8526 O O . ASN F 2 43 ? -45.549 63.017 150.692 1.00 66.59 44 ASN F O 1
ATOM 8531 N N . PRO F 2 44 ? -44.802 62.459 148.639 1.00 69.71 45 PRO F N 1
ATOM 8532 C CA . PRO F 2 44 ? -46.136 62.427 148.027 1.00 71.66 45 PRO F CA 1
ATOM 8533 C C . PRO F 2 44 ? -47.005 61.244 148.477 1.00 73.27 45 PRO F C 1
ATOM 8534 O O . PRO F 2 44 ? -48.207 61.210 148.207 1.00 73.62 45 PRO F O 1
ATOM 8538 N N . SER F 2 45 ? -46.395 60.284 149.164 1.00 74.78 46 SER F N 1
ATOM 8539 C CA . SER F 2 45 ? -47.117 59.108 149.637 1.00 76.26 46 SER F CA 1
ATOM 8540 C C . SER F 2 45 ? -47.656 59.302 151.055 1.00 77.57 46 SER F C 1
ATOM 8541 O O . SER F 2 45 ? -48.085 58.342 151.704 1.00 78.36 46 SER F O 1
ATOM 8544 N N . TYR F 2 46 ? -47.640 60.543 151.533 1.00 77.88 47 TYR F N 1
ATOM 8545 C CA . TYR F 2 46 ? -48.127 60.850 152.876 1.00 77.95 47 TYR F CA 1
ATOM 8546 C C . TYR F 2 46 ? -49.344 61.770 152.829 1.00 78.40 47 TYR F C 1
ATOM 8547 O O . TYR F 2 46 ? -49.284 62.922 153.263 1.00 78.70 47 TYR F O 1
ATOM 8556 N N . PRO F 2 60 ? -46.795 74.138 149.468 1.00 70.37 61 PRO F N 1
ATOM 8557 C CA . PRO F 2 60 ? -45.771 73.109 149.687 1.00 69.43 61 PRO F CA 1
ATOM 8558 C C . PRO F 2 60 ? -44.431 73.706 150.124 1.00 68.46 61 PRO F C 1
ATOM 8559 O O . PRO F 2 60 ? -43.722 74.318 149.320 1.00 69.50 61 PRO F O 1
ATOM 8563 N N . ASN F 2 61 ? -44.093 73.530 151.400 1.00 65.64 62 ASN F N 1
ATOM 8564 C CA . ASN F 2 61 ? -42.840 74.042 151.935 1.00 62.81 62 ASN F CA 1
ATOM 8565 C C . ASN F 2 61 ? -41.666 73.188 151.484 1.00 59.82 62 ASN F C 1
ATOM 8566 O O . ASN F 2 61 ? -41.377 72.140 152.075 1.00 59.49 62 ASN F O 1
ATOM 8571 N N . ARG F 2 62 ? -40.990 73.644 150.436 1.00 55.45 63 ARG F N 1
ATOM 8572 C CA . ARG F 2 62 ? -39.839 72.925 149.910 1.00 51.63 63 ARG F CA 1
ATOM 8573 C C . ARG F 2 62 ? -38.591 73.238 150.712 1.00 48.86 63 ARG F C 1
ATOM 8574 O O . ARG F 2 62 ? -38.424 74.342 151.232 1.00 47.03 63 ARG F O 1
ATOM 8582 N N . ILE F 2 63 ? -37.722 72.246 150.821 1.00 46.10 64 ILE F N 1
ATOM 8583 C CA . ILE F 2 63 ? -36.477 72.415 151.543 1.00 44.71 64 ILE F CA 1
ATOM 8584 C C . ILE F 2 63 ? -35.311 72.402 150.565 1.00 42.33 64 ILE F C 1
ATOM 8585 O O . ILE F 2 63 ? -35.202 71.519 149.713 1.00 40.24 64 ILE F O 1
ATOM 8590 N N . LYS F 2 64 ? -34.446 73.400 150.683 1.00 41.13 65 LYS F N 1
ATOM 8591 C CA . LYS F 2 64 ? -33.287 73.468 149.817 1.00 40.56 65 LYS F CA 1
ATOM 8592 C C . LYS F 2 64 ? -32.006 73.356 150.627 1.00 37.99 65 LYS F C 1
ATOM 8593 O O . LYS F 2 64 ? -31.825 74.044 151.628 1.00 35.95 65 LYS F O 1
ATOM 8599 N N . LEU F 2 65 ? -31.139 72.445 150.200 1.00 37.46 66 LEU F N 1
ATOM 8600 C CA . LEU F 2 65 ? -29.832 72.262 150.824 1.00 36.80 66 LEU F CA 1
ATOM 8601 C C . LEU F 2 65 ? -28.843 72.828 149.807 1.00 36.50 66 LEU F C 1
ATOM 8602 O O . LEU F 2 65 ? -28.976 72.613 148.592 1.00 34.51 66 LEU F O 1
ATOM 8607 N N . SER F 2 66 ? -27.848 73.545 150.299 1.00 35.94 67 SER F N 1
ATOM 8608 C CA . SER F 2 66 ? -26.880 74.149 149.415 1.00 35.92 67 SER F CA 1
ATOM 8609 C C . SER F 2 66 ? -25.514 74.241 150.046 1.00 35.38 67 SER F C 1
ATOM 8610 O O . SER F 2 66 ? -25.395 74.502 151.239 1.00 35.62 67 SER F O 1
ATOM 8613 N N . LYS F 2 67 ? -24.484 74.032 149.230 1.00 35.05 68 LYS F N 1
ATOM 8614 C CA . LYS F 2 67 ? -23.099 74.118 149.677 1.00 34.70 68 LYS F CA 1
ATOM 8615 C C . LYS F 2 67 ? -22.240 74.459 148.468 1.00 35.23 68 LYS F C 1
ATOM 8616 O O . LYS F 2 67 ? -22.749 74.745 147.395 1.00 34.74 68 LYS F O 1
ATOM 8622 N N . GLU F 2 68 ? -20.931 74.413 148.646 1.00 36.50 69 GLU F N 1
ATOM 8623 C CA . GLU F 2 68 ? -20.019 74.711 147.570 1.00 37.74 69 GLU F CA 1
ATOM 8624 C C . GLU F 2 68 ? -19.134 73.484 147.354 1.00 39.69 69 GLU F C 1
ATOM 8625 O O . GLU F 2 68 ? -18.938 72.687 148.271 1.00 41.18 69 GLU F O 1
ATOM 8631 N N . VAL F 2 69 ? -18.626 73.306 146.141 1.00 38.49 70 VAL F N 1
ATOM 8632 C CA . VAL F 2 69 ? -17.734 72.194 145.891 1.00 38.52 70 VAL F CA 1
ATOM 8633 C C . VAL F 2 69 ? -16.381 72.821 145.594 1.00 39.75 70 VAL F C 1
ATOM 8634 O O . VAL F 2 69 ? -16.299 74.004 145.286 1.00 39.33 70 VAL F O 1
ATOM 8638 N N . PRO F 2 70 ? -15.292 72.059 145.766 1.00 40.85 71 PRO F N 1
ATOM 8639 C CA . PRO F 2 70 ? -13.992 72.658 145.468 1.00 38.93 71 PRO F CA 1
ATOM 8640 C C . PRO F 2 70 ? -13.932 72.857 143.952 1.00 38.09 71 PRO F C 1
ATOM 8641 O O . PRO F 2 70 ? -14.270 71.945 143.188 1.00 35.93 71 PRO F O 1
ATOM 8645 N N . PHE F 2 71 ? -13.525 74.049 143.517 1.00 37.74 72 PHE F N 1
ATOM 8646 C CA . PHE F 2 71 ? -13.465 74.359 142.088 1.00 35.22 72 PHE F CA 1
ATOM 8647 C C . PHE F 2 71 ? -12.595 73.390 141.305 1.00 35.90 72 PHE F C 1
ATOM 8648 O O . PHE F 2 71 ? -12.786 73.205 140.093 1.00 33.37 72 PHE F O 1
ATOM 8656 N N . SER F 2 72 ? -11.651 72.772 142.012 1.00 36.38 73 SER F N 1
ATOM 8657 C CA . SER F 2 72 ? -10.726 71.800 141.429 1.00 38.17 73 SER F CA 1
ATOM 8658 C C . SER F 2 72 ? -11.448 70.603 140.785 1.00 37.32 73 SER F C 1
ATOM 8659 O O . SER F 2 72 ? -10.891 69.905 139.945 1.00 38.29 73 SER F O 1
ATOM 8662 N N . TYR F 2 73 ? -12.684 70.361 141.183 1.00 37.37 74 TYR F N 1
ATOM 8663 C CA . TYR F 2 73 ? -13.463 69.274 140.601 1.00 40.69 74 TYR F CA 1
ATOM 8664 C C . TYR F 2 73 ? -14.009 69.737 139.241 1.00 40.30 74 TYR F C 1
ATOM 8665 O O . TYR F 2 73 ? -14.307 68.924 138.359 1.00 38.00 74 TYR F O 1
ATOM 8674 N N . LEU F 2 74 ? -14.107 71.055 139.077 1.00 39.25 75 LEU F N 1
ATOM 8675 C CA . LEU F 2 74 ? -14.663 71.649 137.867 1.00 40.08 75 LEU F CA 1
ATOM 8676 C C . LEU F 2 74 ? -13.669 72.094 136.808 1.00 38.71 75 LEU F C 1
ATOM 8677 O O . LEU F 2 74 ? -13.857 71.826 135.620 1.00 38.34 75 LEU F O 1
ATOM 8682 N N . ILE F 2 75 ? -12.622 72.787 137.239 1.00 39.32 76 ILE F N 1
ATOM 8683 C CA . ILE F 2 75 ? -11.592 73.276 136.327 1.00 39.12 76 ILE F CA 1
ATOM 8684 C C . ILE F 2 75 ? -10.215 73.017 136.946 1.00 39.99 76 ILE F C 1
ATOM 8685 O O . ILE F 2 75 ? -10.100 72.845 138.156 1.00 36.03 76 ILE F O 1
ATOM 8690 N N . ASP F 2 76 ? -9.170 72.983 136.123 1.00 43.32 77 ASP F N 1
ATOM 8691 C CA . ASP F 2 76 ? -7.839 72.741 136.664 1.00 45.46 77 ASP F CA 1
ATOM 8692 C C . ASP F 2 76 ? -7.225 73.986 137.280 1.00 46.94 77 ASP F C 1
ATOM 8693 O O . ASP F 2 76 ? -7.636 75.122 137.010 1.00 46.81 77 ASP F O 1
ATOM 8698 N N . GLU F 2 77 ? -6.216 73.746 138.102 1.00 47.95 78 GLU F N 1
ATOM 8699 C CA . GLU F 2 77 ? -5.506 74.788 138.822 1.00 49.82 78 GLU F CA 1
ATOM 8700 C C . GLU F 2 77 ? -4.966 75.933 137.969 1.00 48.66 78 GLU F C 1
ATOM 8701 O O . GLU F 2 77 ? -5.031 77.095 138.379 1.00 47.77 78 GLU F O 1
ATOM 8707 N N . THR F 2 78 ? -4.441 75.637 136.786 1.00 46.49 79 THR F N 1
ATOM 8708 C CA . THR F 2 78 ? -3.918 76.727 135.983 1.00 47.42 79 THR F CA 1
ATOM 8709 C C . THR F 2 78 ? -5.042 77.622 135.453 1.00 45.91 79 THR F C 1
ATOM 8710 O O . THR F 2 78 ? -4.835 78.818 135.260 1.00 47.94 79 THR F O 1
ATOM 8714 N N . MET F 2 79 ? -6.235 77.066 135.253 1.00 44.84 80 MET F N 1
ATOM 8715 C CA . MET F 2 79 ? -7.368 77.875 134.798 1.00 43.31 80 MET F CA 1
ATOM 8716 C C . MET F 2 79 ? -7.791 78.797 135.940 1.00 41.77 80 MET F C 1
ATOM 8717 O O . MET F 2 79 ? -8.191 79.933 135.713 1.00 39.70 80 MET F O 1
ATOM 8722 N N . MET F 2 80 ? -7.713 78.286 137.166 1.00 41.88 81 MET F N 1
ATOM 8723 C CA . MET F 2 80 ? -8.092 79.044 138.359 1.00 41.87 81 MET F CA 1
ATOM 8724 C C . MET F 2 80 ? -7.102 80.151 138.652 1.00 40.74 81 MET F C 1
ATOM 8725 O O . MET F 2 80 ? -7.455 81.153 139.270 1.00 40.07 81 MET F O 1
ATOM 8730 N N . ASP F 2 81 ? -5.859 79.956 138.220 1.00 42.07 82 ASP F N 1
ATOM 8731 C CA . ASP F 2 81 ? -4.794 80.915 138.487 1.00 43.76 82 ASP F CA 1
ATOM 8732 C C . ASP F 2 81 ? -4.564 82.011 137.459 1.00 45.57 82 ASP F C 1
ATOM 8733 O O . ASP F 2 81 ? -3.646 82.828 137.608 1.00 46.91 82 ASP F O 1
ATOM 8738 N N . LYS F 2 82 ? -5.378 82.038 136.414 1.00 45.67 83 LYS F N 1
ATOM 8739 C CA . LYS F 2 82 ? -5.218 83.063 135.406 1.00 46.07 83 LYS F CA 1
ATOM 8740 C C . LYS F 2 82 ? -5.813 84.375 135.884 1.00 45.89 83 LYS F C 1
ATOM 8741 O O . LYS F 2 82 ? -6.881 84.405 136.498 1.00 45.12 83 LYS F O 1
ATOM 8747 N N . PRO F 2 83 ? -5.115 85.486 135.627 1.00 46.05 84 PRO F N 1
ATOM 8748 C CA . PRO F 2 83 ? -5.644 86.779 136.064 1.00 46.38 84 PRO F CA 1
ATOM 8749 C C . PRO F 2 83 ? -7.069 87.031 135.566 1.00 46.71 84 PRO F C 1
ATOM 8750 O O . PRO F 2 83 ? -7.855 87.700 136.236 1.00 47.74 84 PRO F O 1
ATOM 8754 N N . LEU F 2 84 ? -7.404 86.471 134.406 1.00 44.93 85 LEU F N 1
ATOM 8755 C CA . LEU F 2 84 ? -8.732 86.642 133.830 1.00 43.36 85 LEU F CA 1
ATOM 8756 C C . LEU F 2 84 ? -9.561 85.366 133.881 1.00 42.91 85 LEU F C 1
ATOM 8757 O O . LEU F 2 84 ? -10.384 85.127 132.991 1.00 42.45 85 LEU F O 1
ATOM 8762 N N . ASN F 2 85 ? -9.368 84.558 134.921 1.00 41.32 86 ASN F N 1
ATOM 8763 C CA . ASN F 2 85 ? -10.110 83.300 135.037 1.00 40.40 86 ASN F CA 1
ATOM 8764 C C . ASN F 2 85 ? -11.604 83.413 134.787 1.00 39.12 86 ASN F C 1
ATOM 8765 O O . ASN F 2 85 ? -12.211 82.492 134.251 1.00 40.75 86 ASN F O 1
ATOM 8770 N N . PHE F 2 86 ? -12.195 84.544 135.139 1.00 37.31 87 PHE F N 1
ATOM 8771 C CA . PHE F 2 86 ? -13.629 84.724 134.942 1.00 36.68 87 PHE F CA 1
ATOM 8772 C C . PHE F 2 86 ? -14.075 84.539 133.491 1.00 35.60 87 PHE F C 1
ATOM 8773 O O . PHE F 2 86 ? -15.255 84.286 133.233 1.00 34.28 87 PHE F O 1
ATOM 8781 N N . ARG F 2 87 ? -13.143 84.676 132.549 1.00 33.99 88 ARG F N 1
ATOM 8782 C CA . ARG F 2 87 ? -13.477 84.522 131.145 1.00 37.34 88 ARG F CA 1
ATOM 8783 C C . ARG F 2 87 ? -13.884 83.111 130.737 1.00 37.66 88 ARG F C 1
ATOM 8784 O O . ARG F 2 87 ? -14.662 82.952 129.800 1.00 37.29 88 ARG F O 1
ATOM 8792 N N . ILE F 2 88 ? -13.369 82.084 131.413 1.00 37.61 89 ILE F N 1
ATOM 8793 C CA . ILE F 2 88 ? -13.732 80.721 131.021 1.00 38.03 89 ILE F CA 1
ATOM 8794 C C . ILE F 2 88 ? -15.210 80.418 131.078 1.00 36.46 89 ILE F C 1
ATOM 8795 O O . ILE F 2 88 ? -15.690 79.568 130.324 1.00 38.00 89 ILE F O 1
ATOM 8800 N N . LEU F 2 89 ? -15.939 81.092 131.960 1.00 32.54 90 LEU F N 1
ATOM 8801 C CA . LEU F 2 89 ? -17.367 80.824 132.068 1.00 30.92 90 LEU F CA 1
ATOM 8802 C C . LEU F 2 89 ? -18.113 80.829 130.740 1.00 30.86 90 LEU F C 1
ATOM 8803 O O . LEU F 2 89 ? -19.016 80.020 130.542 1.00 28.35 90 LEU F O 1
ATOM 8808 N N . LYS F 2 90 ? -17.750 81.720 129.822 1.00 31.79 91 LYS F N 1
ATOM 8809 C CA . LYS F 2 90 ? -18.480 81.756 128.560 1.00 35.08 91 LYS F CA 1
ATOM 8810 C C . LYS F 2 90 ? -18.230 80.562 127.643 1.00 33.99 91 LYS F C 1
ATOM 8811 O O . LYS F 2 90 ? -18.977 80.345 126.696 1.00 33.69 91 LYS F O 1
ATOM 8817 N N . SER F 2 91 ? -17.193 79.784 127.932 1.00 34.55 92 SER F N 1
ATOM 8818 C CA . SER F 2 91 ? -16.904 78.593 127.134 1.00 36.36 92 SER F CA 1
ATOM 8819 C C . SER F 2 91 ? -17.621 77.338 127.693 1.00 36.10 92 SER F C 1
ATOM 8820 O O . SER F 2 91 ? -17.396 76.235 127.202 1.00 37.78 92 SER F O 1
ATOM 8823 N N . PHE F 2 92 ? -18.455 77.510 128.726 1.00 31.98 93 PHE F N 1
ATOM 8824 C CA . PHE F 2 92 ? -19.229 76.405 129.302 1.00 29.75 93 PHE F CA 1
ATOM 8825 C C . PHE F 2 92 ? -20.541 76.377 128.516 1.00 31.07 93 PHE F C 1
ATOM 8826 O O . PHE F 2 92 ? -21.610 76.747 129.016 1.00 30.56 93 PHE F O 1
ATOM 8834 N N . THR F 2 93 ? -20.457 75.909 127.281 1.00 30.78 94 THR F N 1
ATOM 8835 C CA . THR F 2 93 ? -21.606 75.892 126.389 1.00 30.95 94 THR F CA 1
ATOM 8836 C C . THR F 2 93 ? -22.388 74.600 126.262 1.00 31.99 94 THR F C 1
ATOM 8837 O O . THR F 2 93 ? -23.289 74.516 125.436 1.00 35.78 94 THR F O 1
ATOM 8841 N N . ASN F 2 94 ? -22.088 73.596 127.068 1.00 31.52 95 ASN F N 1
ATOM 8842 C CA . ASN F 2 94 ? -22.788 72.331 126.911 1.00 33.13 95 ASN F CA 1
ATOM 8843 C C . ASN F 2 94 ? -23.720 71.950 128.030 1.00 33.77 95 ASN F C 1
ATOM 8844 O O . ASN F 2 94 ? -23.692 72.536 129.113 1.00 30.63 95 ASN F O 1
ATOM 8849 N N . ASP F 2 95 ? -24.537 70.937 127.756 1.00 34.18 96 ASP F N 1
ATOM 8850 C CA . ASP F 2 95 ? -25.463 70.430 128.745 1.00 36.26 96 ASP F CA 1
ATOM 8851 C C . ASP F 2 95 ? -24.692 69.712 129.836 1.00 35.31 96 ASP F C 1
ATOM 8852 O O . ASP F 2 95 ? -25.181 69.541 130.949 1.00 35.46 96 ASP F O 1
ATOM 8857 N N . LYS F 2 96 ? -23.483 69.289 129.505 1.00 35.19 97 LYS F N 1
ATOM 8858 C CA . LYS F 2 96 ? -22.626 68.615 130.468 1.00 37.02 97 LYS F CA 1
ATOM 8859 C C . LYS F 2 96 ? -21.785 69.647 131.224 1.00 35.71 97 LYS F C 1
ATOM 8860 O O . LYS F 2 96 ? -21.368 70.664 130.649 1.00 35.96 97 LYS F O 1
ATOM 8866 N N . ILE F 2 97 ? -21.528 69.383 132.502 1.00 34.44 98 ILE F N 1
ATOM 8867 C CA . ILE F 2 97 ? -20.755 70.308 133.329 1.00 35.85 98 ILE F CA 1
ATOM 8868 C C . ILE F 2 97 ? -19.248 70.223 133.111 1.00 35.32 98 ILE F C 1
ATOM 8869 O O . ILE F 2 97 ? -18.732 69.201 132.691 1.00 32.49 98 ILE F O 1
ATOM 8874 N N . PRO F 2 98 ? -18.527 71.324 133.364 1.00 36.12 99 PRO F N 1
ATOM 8875 C CA . PRO F 2 98 ? -17.078 71.248 133.178 1.00 36.62 99 PRO F CA 1
ATOM 8876 C C . PRO F 2 98 ? -16.539 70.253 134.202 1.00 38.33 99 PRO F C 1
ATOM 8877 O O . PRO F 2 98 ? -17.031 70.198 135.322 1.00 38.65 99 PRO F O 1
ATOM 8881 N N . LEU F 2 99 ? -15.539 69.463 133.822 1.00 40.49 100 LEU F N 1
ATOM 8882 C CA . LEU F 2 99 ? -14.982 68.471 134.737 1.00 43.02 100 LEU F CA 1
ATOM 8883 C C . LEU F 2 99 ? -13.466 68.406 134.665 1.00 42.25 100 LEU F C 1
ATOM 8884 O O . LEU F 2 99 ? -12.896 68.239 133.592 1.00 41.35 100 LEU F O 1
ATOM 8889 N N . ASN F 2 100 ? -12.820 68.555 135.814 1.00 44.65 101 ASN F N 1
ATOM 8890 C CA . ASN F 2 100 ? -11.364 68.481 135.901 1.00 47.45 101 ASN F CA 1
ATOM 8891 C C . ASN F 2 100 ? -11.070 67.005 136.193 1.00 51.27 101 ASN F C 1
ATOM 8892 O O . ASN F 2 100 ? -10.930 66.612 137.346 1.00 49.74 101 ASN F O 1
ATOM 8897 N N . TYR F 2 101 ? -11.011 66.185 135.150 1.00 57.28 102 TYR F N 1
ATOM 8898 C CA . TYR F 2 101 ? -10.754 64.770 135.345 1.00 64.98 102 TYR F CA 1
ATOM 8899 C C . TYR F 2 101 ? -9.347 64.565 135.877 1.00 68.78 102 TYR F C 1
ATOM 8900 O O . TYR F 2 101 ? -8.398 65.182 135.386 1.00 69.96 102 TYR F O 1
ATOM 8909 N N . ALA F 2 102 ? -9.238 63.692 136.878 1.00 72.76 103 ALA F N 1
ATOM 8910 C CA . ALA F 2 102 ? -7.985 63.376 137.571 1.00 76.62 103 ALA F CA 1
ATOM 8911 C C . ALA F 2 102 ? -8.067 64.078 138.924 1.00 79.23 103 ALA F C 1
ATOM 8912 O O . ALA F 2 102 ? -7.055 64.318 139.587 1.00 80.33 103 ALA F O 1
ATOM 8914 N N . MET F 2 103 ? -9.292 64.411 139.318 1.00 81.71 104 MET F N 1
ATOM 8915 C CA . MET F 2 103 ? -9.539 65.080 140.585 1.00 83.73 104 MET F CA 1
ATOM 8916 C C . MET F 2 103 ? -10.737 64.416 141.263 1.00 83.57 104 MET F C 1
ATOM 8917 O O . MET F 2 103 ? -11.345 63.496 140.709 1.00 83.03 104 MET F O 1
ATOM 8922 N N . GLU F 2 158 ? -20.161 57.787 158.388 1.00 67.82 159 GLU F N 1
ATOM 8923 C CA . GLU F 2 158 ? -20.098 58.429 157.071 1.00 67.48 159 GLU F CA 1
ATOM 8924 C C . GLU F 2 158 ? -20.769 59.802 157.180 1.00 64.37 159 GLU F C 1
ATOM 8925 O O . GLU F 2 158 ? -21.788 60.061 156.534 1.00 64.36 159 GLU F O 1
ATOM 8931 N N . SER F 2 159 ? -20.190 60.672 158.004 1.00 60.14 160 SER F N 1
ATOM 8932 C CA . SER F 2 159 ? -20.731 62.011 158.233 1.00 57.92 160 SER F CA 1
ATOM 8933 C C . SER F 2 159 ? -20.984 62.864 156.993 1.00 57.55 160 SER F C 1
ATOM 8934 O O . SER F 2 159 ? -20.140 62.964 156.093 1.00 56.76 160 SER F O 1
ATOM 8937 N N . CYS F 2 160 ? -22.155 63.492 156.965 1.00 54.90 161 CYS F N 1
ATOM 8938 C CA . CYS F 2 160 ? -22.515 64.358 155.861 1.00 51.52 161 CYS F CA 1
ATOM 8939 C C . CYS F 2 160 ? -21.633 65.589 156.008 1.00 50.59 161 CYS F C 1
ATOM 8940 O O . CYS F 2 160 ? -21.040 65.824 157.071 1.00 50.71 161 CYS F O 1
ATOM 8943 N N . SER F 2 161 ? -21.532 66.366 154.938 1.00 47.28 162 SER F N 1
ATOM 8944 C CA . SER F 2 161 ? -20.736 67.581 154.975 1.00 45.18 162 SER F CA 1
ATOM 8945 C C . SER F 2 161 ? -21.657 68.731 155.392 1.00 43.73 162 SER F C 1
ATOM 8946 O O . SER F 2 161 ? -22.865 68.552 155.547 1.00 43.52 162 SER F O 1
ATOM 8949 N N . PRO F 2 162 ? -21.098 69.922 155.603 1.00 42.26 163 PRO F N 1
ATOM 8950 C CA . PRO F 2 162 ? -21.976 71.030 155.989 1.00 42.63 163 PRO F CA 1
ATOM 8951 C C . PRO F 2 162 ? -22.867 71.475 154.810 1.00 43.49 163 PRO F C 1
ATOM 8952 O O . PRO F 2 162 ? -22.456 71.434 153.649 1.00 43.60 163 PRO F O 1
ATOM 8956 N N . TRP F 2 163 ? -24.097 71.875 155.108 1.00 44.45 164 TRP F N 1
ATOM 8957 C CA . TRP F 2 163 ? -25.022 72.356 154.080 1.00 44.93 164 TRP F CA 1
ATOM 8958 C C . TRP F 2 163 ? -25.844 73.474 154.685 1.00 44.63 164 TRP F C 1
ATOM 8959 O O . TRP F 2 163 ? -26.069 73.509 155.895 1.00 45.99 164 TRP F O 1
ATOM 8970 N N . SER F 2 164 ? -26.296 74.386 153.840 1.00 42.95 165 SER F N 1
ATOM 8971 C CA . SER F 2 164 ? -27.169 75.450 154.291 1.00 41.77 165 SER F CA 1
ATOM 8972 C C . SER F 2 164 ? -28.552 74.868 154.013 1.00 41.71 165 SER F C 1
ATOM 8973 O O . SER F 2 164 ? -28.785 74.307 152.946 1.00 42.92 165 SER F O 1
ATOM 8976 N N . LEU F 2 165 ? -29.455 74.972 154.979 1.00 42.41 166 LEU F N 1
ATOM 8977 C CA . LEU F 2 165 ? -30.808 74.441 154.839 1.00 43.25 166 LEU F CA 1
ATOM 8978 C C . LEU F 2 165 ? -31.775 75.619 154.787 1.00 44.67 166 LEU F C 1
ATOM 8979 O O . LEU F 2 165 ? -31.896 76.380 155.754 1.00 46.39 166 LEU F O 1
ATOM 8984 N N . GLN F 2 166 ? -32.466 75.766 153.659 1.00 44.31 167 GLN F N 1
ATOM 8985 C CA . GLN F 2 166 ? -33.384 76.882 153.477 1.00 45.59 167 GLN F CA 1
ATOM 8986 C C . GLN F 2 166 ? -34.798 76.507 153.052 1.00 46.45 167 GLN F C 1
ATOM 8987 O O . GLN F 2 166 ? -35.015 75.540 152.326 1.00 45.33 167 GLN F O 1
ATOM 8993 N N . ILE F 2 167 ? -35.752 77.297 153.532 1.00 47.28 168 ILE F N 1
ATOM 8994 C CA . ILE F 2 167 ? -37.159 77.137 153.207 1.00 48.59 168 ILE F CA 1
ATOM 8995 C C . ILE F 2 167 ? -37.614 78.557 152.945 1.00 49.91 168 ILE F C 1
ATOM 8996 O O . ILE F 2 167 ? -37.379 79.446 153.765 1.00 48.89 168 ILE F O 1
ATOM 9001 N N . SER F 2 168 ? -38.252 78.771 151.802 1.00 52.87 169 SER F N 1
ATOM 9002 C CA . SER F 2 168 ? -38.703 80.102 151.425 1.00 57.81 169 SER F CA 1
ATOM 9003 C C . SER F 2 168 ? -40.196 80.163 151.138 1.00 61.23 169 SER F C 1
ATOM 9004 O O . SER F 2 168 ? -40.851 79.131 150.969 1.00 61.71 169 SER F O 1
ATOM 9007 N N . ASP F 2 169 ? -40.723 81.383 151.075 1.00 64.73 170 ASP F N 1
ATOM 9008 C CA . ASP F 2 169 ? -42.139 81.594 150.794 1.00 69.97 170 ASP F CA 1
ATOM 9009 C C . ASP F 2 169 ? -42.364 82.966 150.179 1.00 72.65 170 ASP F C 1
ATOM 9010 O O . ASP F 2 169 ? -41.479 83.824 150.212 1.00 73.77 170 ASP F O 1
ATOM 9015 N N . ILE F 2 170 ? -43.549 83.171 149.612 1.00 75.73 171 ILE F N 1
ATOM 9016 C CA . ILE F 2 170 ? -43.894 84.458 149.010 1.00 77.06 171 ILE F CA 1
ATOM 9017 C C . ILE F 2 170 ? -45.177 85.010 149.636 1.00 78.37 171 ILE F C 1
ATOM 9018 O O . ILE F 2 170 ? -45.291 85.126 150.859 1.00 79.53 171 ILE F O 1
ATOM 9023 N N . SER F 2 178 ? -42.154 96.008 142.572 1.00 55.78 179 SER F N 1
ATOM 9024 C CA . SER F 2 178 ? -41.379 96.258 141.356 1.00 56.40 179 SER F CA 1
ATOM 9025 C C . SER F 2 178 ? -40.058 95.484 141.390 1.00 55.26 179 SER F C 1
ATOM 9026 O O . SER F 2 178 ? -39.274 95.516 140.437 1.00 55.37 179 SER F O 1
ATOM 9029 N N . VAL F 2 179 ? -39.805 94.818 142.510 1.00 51.95 180 VAL F N 1
ATOM 9030 C CA . VAL F 2 179 ? -38.629 93.979 142.648 1.00 50.02 180 VAL F CA 1
ATOM 9031 C C . VAL F 2 179 ? -39.191 92.722 143.271 1.00 50.20 180 VAL F C 1
ATOM 9032 O O . VAL F 2 179 ? -40.334 92.718 143.741 1.00 50.84 180 VAL F O 1
ATOM 9036 N N . SER F 2 180 ? -38.413 91.652 143.263 1.00 47.65 181 SER F N 1
ATOM 9037 C CA . SER F 2 180 ? -38.875 90.423 143.870 1.00 47.91 181 SER F CA 1
ATOM 9038 C C . SER F 2 180 ? -38.561 90.485 145.356 1.00 47.70 181 SER F C 1
ATOM 9039 O O . SER F 2 180 ? -37.524 91.010 145.769 1.00 46.45 181 SER F O 1
ATOM 9042 N N . MET F 2 181 ? -39.471 89.952 146.157 1.00 48.07 182 MET F N 1
ATOM 9043 C CA . MET F 2 181 ? -39.292 89.934 147.597 1.00 48.89 182 MET F CA 1
ATOM 9044 C C . MET F 2 181 ? -39.613 88.529 148.072 1.00 45.98 182 MET F C 1
ATOM 9045 O O . MET F 2 181 ? -40.643 87.955 147.717 1.00 44.34 182 MET F O 1
ATOM 9050 N N . GLN F 2 182 ? -38.723 87.971 148.871 1.00 44.78 183 GLN F N 1
ATOM 9051 C CA . GLN F 2 182 ? -38.920 86.616 149.354 1.00 47.32 183 GLN F CA 1
ATOM 9052 C C . GLN F 2 182 ? -38.369 86.448 150.770 1.00 47.22 183 GLN F C 1
ATOM 9053 O O . GLN F 2 182 ? -37.348 87.042 151.118 1.00 47.60 183 GLN F O 1
ATOM 9059 N N . THR F 2 183 ? -39.055 85.647 151.583 1.00 47.63 184 THR F N 1
ATOM 9060 C CA . THR F 2 183 ? -38.634 85.397 152.960 1.00 47.89 184 THR F CA 1
ATOM 9061 C C . THR F 2 183 ? -37.852 84.099 152.981 1.00 47.56 184 THR F C 1
ATOM 9062 O O . THR F 2 183 ? -38.267 83.121 152.372 1.00 48.35 184 THR F O 1
ATOM 9066 N N . ILE F 2 184 ? -36.731 84.079 153.692 1.00 47.62 185 ILE F N 1
ATOM 9067 C CA . ILE F 2 184 ? -35.908 82.877 153.754 1.00 47.91 185 ILE F CA 1
ATOM 9068 C C . ILE F 2 184 ? -35.584 82.447 155.182 1.00 49.12 185 ILE F C 1
ATOM 9069 O O . ILE F 2 184 ? -34.959 83.189 155.937 1.00 49.61 185 ILE F O 1
ATOM 9074 N N . ALA F 2 185 ? -36.017 81.250 155.554 1.00 48.95 186 ALA F N 1
ATOM 9075 C CA . ALA F 2 185 ? -35.718 80.728 156.882 1.00 48.34 186 ALA F CA 1
ATOM 9076 C C . ALA F 2 185 ? -34.527 79.821 156.634 1.00 47.53 186 ALA F C 1
ATOM 9077 O O . ALA F 2 185 ? -34.536 79.013 155.704 1.00 47.36 186 ALA F O 1
ATOM 9079 N N . GLU F 2 186 ? -33.503 79.953 157.461 1.00 47.50 187 GLU F N 1
ATOM 9080 C CA . GLU F 2 186 ? -32.299 79.166 157.279 1.00 48.32 187 GLU F CA 1
ATOM 9081 C C . GLU F 2 186 ? -31.666 78.668 158.569 1.00 48.03 187 GLU F C 1
ATOM 9082 O O . GLU F 2 186 ? -31.786 79.290 159.617 1.00 46.48 187 GLU F O 1
ATOM 9088 N N . THR F 2 187 ? -30.991 77.531 158.466 1.00 48.63 188 THR F N 1
ATOM 9089 C CA . THR F 2 187 ? -30.253 76.954 159.578 1.00 50.01 188 THR F CA 1
ATOM 9090 C C . THR F 2 187 ? -29.065 76.236 158.924 1.00 49.78 188 THR F C 1
ATOM 9091 O O . THR F 2 187 ? -29.098 75.953 157.728 1.00 49.88 188 THR F O 1
ATOM 9095 N N . ILE F 2 188 ? -28.019 75.957 159.688 1.00 49.14 189 ILE F N 1
ATOM 9096 C CA . ILE F 2 188 ? -26.842 75.309 159.131 1.00 48.67 189 ILE F CA 1
ATOM 9097 C C . ILE F 2 188 ? -26.597 73.899 159.647 1.00 50.50 189 ILE F C 1
ATOM 9098 O O . ILE F 2 188 ? -26.466 73.687 160.846 1.00 51.92 189 ILE F O 1
ATOM 9103 N N . ILE F 2 189 ? -26.531 72.937 158.732 1.00 50.03 190 ILE F N 1
ATOM 9104 C CA . ILE F 2 189 ? -26.253 71.556 159.088 1.00 48.39 190 ILE F CA 1
ATOM 9105 C C . ILE F 2 189 ? -24.734 71.433 159.123 1.00 50.43 190 ILE F C 1
ATOM 9106 O O . ILE F 2 189 ? -24.077 71.607 158.095 1.00 51.66 190 ILE F O 1
ATOM 9111 N N . LEU F 2 190 ? -24.179 71.135 160.298 1.00 51.45 191 LEU F N 1
ATOM 9112 C CA . LEU F 2 190 ? -22.733 71.010 160.462 1.00 51.24 191 LEU F CA 1
ATOM 9113 C C . LEU F 2 190 ? -22.187 69.609 160.246 1.00 52.53 191 LEU F C 1
ATOM 9114 O O . LEU F 2 190 ? -21.076 69.445 159.739 1.00 53.63 191 LEU F O 1
ATOM 9119 N N . SER F 2 191 ? -22.945 68.598 160.652 1.00 53.96 192 SER F N 1
ATOM 9120 C CA . SER F 2 191 ? -22.500 67.220 160.488 1.00 55.75 192 SER F CA 1
ATOM 9121 C C . SER F 2 191 ? -23.598 66.230 160.816 1.00 56.65 192 SER F C 1
ATOM 9122 O O . SER F 2 191 ? -24.735 66.610 161.080 1.00 57.82 192 SER F O 1
ATOM 9125 N N . SER F 2 192 ? -23.256 64.951 160.798 1.00 57.47 193 SER F N 1
ATOM 9126 C CA . SER F 2 192 ? -24.230 63.921 161.102 1.00 57.45 193 SER F CA 1
ATOM 9127 C C . SER F 2 192 ? -23.529 62.645 161.548 1.00 59.18 193 SER F C 1
ATOM 9128 O O . SER F 2 192 ? -22.300 62.546 161.479 1.00 58.06 193 SER F O 1
ATOM 9131 N N . ALA F 2 193 ? -24.311 61.674 162.017 1.00 61.50 194 ALA F N 1
ATOM 9132 C CA . ALA F 2 193 ? -23.762 60.398 162.477 1.00 63.46 194 ALA F CA 1
ATOM 9133 C C . ALA F 2 193 ? -24.859 59.365 162.685 1.00 64.46 194 ALA F C 1
ATOM 9134 O O . ALA F 2 193 ? -26.030 59.709 162.837 1.00 65.53 194 ALA F O 1
ATOM 9136 N N . GLY F 2 194 ? -24.473 58.096 162.688 1.00 66.11 195 GLY F N 1
ATOM 9137 C CA . GLY F 2 194 ? -25.442 57.040 162.888 1.00 67.68 195 GLY F CA 1
ATOM 9138 C C . GLY F 2 194 ? -25.450 56.050 161.748 1.00 68.98 195 GLY F C 1
ATOM 9139 O O . GLY F 2 194 ? -24.534 56.030 160.929 1.00 69.20 195 GLY F O 1
ATOM 9140 N N . LYS F 2 195 ? -26.488 55.223 161.704 1.00 70.68 196 LYS F N 1
ATOM 9141 C CA . LYS F 2 195 ? -26.630 54.224 160.656 1.00 72.68 196 LYS F CA 1
ATOM 9142 C C . LYS F 2 195 ? -26.879 54.935 159.321 1.00 72.18 196 LYS F C 1
ATOM 9143 O O . LYS F 2 195 ? -26.163 54.714 158.340 1.00 72.08 196 LYS F O 1
ATOM 9149 N N . ASN F 2 196 ? -27.897 55.791 159.301 1.00 70.60 197 ASN F N 1
ATOM 9150 C CA . ASN F 2 196 ? -28.255 56.537 158.102 1.00 69.15 197 ASN F CA 1
ATOM 9151 C C . ASN F 2 196 ? -27.867 57.996 158.282 1.00 66.64 197 ASN F C 1
ATOM 9152 O O . ASN F 2 196 ? -28.720 58.842 158.563 1.00 66.30 197 ASN F O 1
ATOM 9157 N N . SER F 2 197 ? -26.582 58.290 158.108 1.00 64.29 198 SER F N 1
ATOM 9158 C CA . SER F 2 197 ? -26.080 59.653 158.277 1.00 62.66 198 SER F CA 1
ATOM 9159 C C . SER F 2 197 ? -25.999 60.492 156.994 1.00 61.54 198 SER F C 1
ATOM 9160 O O . SER F 2 197 ? -25.708 61.691 157.048 1.00 60.43 198 SER F O 1
ATOM 9163 N N . SER F 2 198 ? -26.251 59.870 155.845 1.00 59.74 199 SER F N 1
ATOM 9164 C CA . SER F 2 198 ? -26.196 60.604 154.590 1.00 57.53 199 SER F CA 1
ATOM 9165 C C . SER F 2 198 ? -27.301 61.656 154.617 1.00 57.77 199 SER F C 1
ATOM 9166 O O . SER F 2 198 ? -28.450 61.359 154.975 1.00 56.77 199 SER F O 1
ATOM 9169 N N . VAL F 2 199 ? -26.937 62.881 154.239 1.00 56.03 200 VAL F N 1
ATOM 9170 C CA . VAL F 2 199 ? -27.865 64.006 154.221 1.00 53.94 200 VAL F CA 1
ATOM 9171 C C . VAL F 2 199 ? -29.182 63.599 153.568 1.00 53.46 200 VAL F C 1
ATOM 9172 O O . VAL F 2 199 ? -30.246 64.106 153.913 1.00 53.80 200 VAL F O 1
ATOM 9176 N N . SER F 2 200 ? -29.100 62.666 152.632 1.00 53.49 201 SER F N 1
ATOM 9177 C CA . SER F 2 200 ? -30.279 62.187 151.935 1.00 54.64 201 SER F CA 1
ATOM 9178 C C . SER F 2 200 ? -31.196 61.450 152.916 1.00 55.39 201 SER F C 1
ATOM 9179 O O . SER F 2 200 ? -32.412 61.641 152.900 1.00 56.75 201 SER F O 1
ATOM 9182 N N . SER F 2 201 ? -30.609 60.615 153.775 1.00 55.49 202 SER F N 1
ATOM 9183 C CA . SER F 2 201 ? -31.383 59.861 154.767 1.00 55.53 202 SER F CA 1
ATOM 9184 C C . SER F 2 201 ? -32.012 60.792 155.791 1.00 54.49 202 SER F C 1
ATOM 9185 O O . SER F 2 201 ? -33.109 60.539 156.279 1.00 54.00 202 SER F O 1
ATOM 9188 N N . LEU F 2 202 ? -31.298 61.864 156.117 1.00 53.78 203 LEU F N 1
ATOM 9189 C CA . LEU F 2 202 ? -31.781 62.832 157.084 1.00 53.20 203 LEU F CA 1
ATOM 9190 C C . LEU F 2 202 ? -33.009 63.562 156.548 1.00 53.41 203 LEU F C 1
ATOM 9191 O O . LEU F 2 202 ? -33.904 63.920 157.310 1.00 55.39 203 LEU F O 1
ATOM 9196 N N . MET F 2 203 ? -33.061 63.781 155.239 1.00 51.48 204 MET F N 1
ATOM 9197 C CA . MET F 2 203 ? -34.213 64.454 154.658 1.00 51.57 204 MET F CA 1
ATOM 9198 C C . MET F 2 203 ? -35.397 63.486 154.636 1.00 51.96 204 MET F C 1
ATOM 9199 O O . MET F 2 203 ? -36.535 63.879 154.909 1.00 49.55 204 MET F O 1
ATOM 9204 N N . ASN F 2 204 ? -35.127 62.224 154.307 1.00 53.42 205 ASN F N 1
ATOM 9205 C CA . ASN F 2 204 ? -36.178 61.212 154.279 1.00 55.51 205 ASN F CA 1
ATOM 9206 C C . ASN F 2 204 ? -36.695 61.056 155.700 1.00 56.65 205 ASN F C 1
ATOM 9207 O O . ASN F 2 204 ? -37.903 61.018 155.932 1.00 58.38 205 ASN F O 1
ATOM 9212 N N . GLY F 2 205 ? -35.772 60.987 156.654 1.00 56.23 206 GLY F N 1
ATOM 9213 C CA . GLY F 2 205 ? -36.164 60.854 158.042 1.00 56.32 206 GLY F CA 1
ATOM 9214 C C . GLY F 2 205 ? -37.070 61.989 158.492 1.00 57.20 206 GLY F C 1
ATOM 9215 O O . GLY F 2 205 ? -37.709 61.901 159.541 1.00 57.45 206 GLY F O 1
ATOM 9216 N N . LEU F 2 206 ? -37.137 63.056 157.701 1.00 55.80 207 LEU F N 1
ATOM 9217 C CA . LEU F 2 206 ? -37.967 64.202 158.051 1.00 54.92 207 LEU F CA 1
ATOM 9218 C C . LEU F 2 206 ? -39.287 64.210 157.293 1.00 53.55 207 LEU F C 1
ATOM 9219 O O . LEU F 2 206 ? -40.163 65.028 157.572 1.00 53.76 207 LEU F O 1
ATOM 9224 N N . GLY F 2 207 ? -39.428 63.302 156.338 1.00 52.49 208 GLY F N 1
ATOM 9225 C CA . GLY F 2 207 ? -40.658 63.237 155.566 1.00 52.94 208 GLY F CA 1
ATOM 9226 C C . GLY F 2 207 ? -40.512 63.815 154.171 1.00 52.74 208 GLY F C 1
ATOM 9227 O O . GLY F 2 207 ? -41.485 63.923 153.418 1.00 51.20 208 GLY F O 1
ATOM 9228 N N . TYR F 2 208 ? -39.286 64.181 153.815 1.00 52.95 209 TYR F N 1
ATOM 9229 C CA . TYR F 2 208 ? -39.033 64.763 152.509 1.00 52.89 209 TYR F CA 1
ATOM 9230 C C . TYR F 2 208 ? -38.328 63.805 151.578 1.00 52.75 209 TYR F C 1
ATOM 9231 O O . TYR F 2 208 ? -37.638 62.885 152.022 1.00 52.66 209 TYR F O 1
ATOM 9240 N N . VAL F 2 209 ? -38.520 64.021 150.279 1.00 52.07 210 VAL F N 1
ATOM 9241 C CA . VAL F 2 209 ? -37.865 63.205 149.268 1.00 52.44 210 VAL F CA 1
ATOM 9242 C C . VAL F 2 209 ? -37.158 64.117 148.270 1.00 51.07 210 VAL F C 1
ATOM 9243 O O . VAL F 2 209 ? -37.510 65.295 148.141 1.00 50.48 210 VAL F O 1
ATOM 9247 N N . PHE F 2 210 ? -36.152 63.576 147.583 1.00 49.51 211 PHE F N 1
ATOM 9248 C CA . PHE F 2 210 ? -35.408 64.344 146.598 1.00 47.58 211 PHE F CA 1
ATOM 9249 C C . PHE F 2 210 ? -36.325 64.717 145.449 1.00 46.59 211 PHE F C 1
ATOM 9250 O O . PHE F 2 210 ? -37.149 63.923 145.027 1.00 47.37 211 PHE F O 1
ATOM 9258 N N . GLU F 2 211 ? -36.178 65.930 144.940 1.00 45.32 212 GLU F N 1
ATOM 9259 C CA . GLU F 2 211 ? -37.015 66.381 143.840 1.00 44.37 212 GLU F CA 1
ATOM 9260 C C . GLU F 2 211 ? -36.220 66.953 142.685 1.00 41.91 212 GLU F C 1
ATOM 9261 O O . GLU F 2 211 ? -36.546 66.700 141.529 1.00 42.94 212 GLU F O 1
ATOM 9267 N N . PHE F 2 212 ? -35.169 67.705 143.003 1.00 39.84 213 PHE F N 1
ATOM 9268 C CA . PHE F 2 212 ? -34.382 68.404 141.988 1.00 36.69 213 PHE F CA 1
ATOM 9269 C C . PHE F 2 212 ? -32.997 68.770 142.517 1.00 35.21 213 PHE F C 1
ATOM 9270 O O . PHE F 2 212 ? -32.814 68.984 143.716 1.00 36.12 213 PHE F O 1
ATOM 9278 N N . GLN F 2 213 ? -32.029 68.854 141.611 1.00 33.90 214 GLN F N 1
ATOM 9279 C CA . GLN F 2 213 ? -30.667 69.229 141.964 1.00 31.92 214 GLN F CA 1
ATOM 9280 C C . GLN F 2 213 ? -30.069 70.140 140.877 1.00 32.51 214 GLN F C 1
ATOM 9281 O O . GLN F 2 213 ? -30.296 69.937 139.685 1.00 30.28 214 GLN F O 1
ATOM 9287 N N . TYR F 2 214 ? -29.330 71.168 141.284 1.00 31.33 215 TYR F N 1
ATOM 9288 C CA . TYR F 2 214 ? -28.704 72.033 140.294 1.00 30.35 215 TYR F CA 1
ATOM 9289 C C . TYR F 2 214 ? -27.363 72.570 140.751 1.00 28.86 215 TYR F C 1
ATOM 9290 O O . TYR F 2 214 ? -27.088 72.691 141.951 1.00 29.16 215 TYR F O 1
ATOM 9299 N N . LEU F 2 215 ? -26.514 72.850 139.775 1.00 26.93 216 LEU F N 1
ATOM 9300 C CA . LEU F 2 215 ? -25.188 73.378 140.040 1.00 27.46 216 LEU F CA 1
ATOM 9301 C C . LEU F 2 215 ? -25.049 74.758 139.393 1.00 26.53 216 LEU F C 1
ATOM 9302 O O . LEU F 2 215 ? -25.442 74.951 138.236 1.00 25.10 216 LEU F O 1
ATOM 9307 N N . THR F 2 216 ? -24.508 75.721 140.128 1.00 24.61 217 THR F N 1
ATOM 9308 C CA . THR F 2 216 ? -24.298 77.020 139.524 1.00 25.72 217 THR F CA 1
ATOM 9309 C C . THR F 2 216 ? -22.814 77.361 139.617 1.00 25.83 217 THR F C 1
ATOM 9310 O O . THR F 2 216 ? -22.150 77.021 140.601 1.00 23.32 217 THR F O 1
ATOM 9314 N N . ILE F 2 217 ? -22.310 78.001 138.562 1.00 23.88 218 ILE F N 1
ATOM 9315 C CA . ILE F 2 217 ? -20.938 78.471 138.515 1.00 22.10 218 ILE F CA 1
ATOM 9316 C C . ILE F 2 217 ? -21.054 79.897 138.000 1.00 23.23 218 ILE F C 1
ATOM 9317 O O . ILE F 2 217 ? -21.769 80.156 137.021 1.00 22.01 218 ILE F O 1
ATOM 9322 N N . GLY F 2 218 ? -20.374 80.827 138.658 1.00 23.20 219 GLY F N 1
ATOM 9323 C CA . GLY F 2 218 ? -20.460 82.201 138.222 1.00 22.83 219 GLY F CA 1
ATOM 9324 C C . GLY F 2 218 ? -19.451 83.093 138.876 1.00 24.83 219 GLY F C 1
ATOM 9325 O O . GLY F 2 218 ? -18.453 82.631 139.426 1.00 25.58 219 GLY F O 1
ATOM 9326 N N . VAL F 2 219 ? -19.684 84.394 138.764 1.00 26.27 220 VAL F N 1
ATOM 9327 C CA . VAL F 2 219 ? -18.820 85.367 139.408 1.00 25.60 220 VAL F CA 1
ATOM 9328 C C . VAL F 2 219 ? -19.766 86.293 140.157 1.00 27.65 220 VAL F C 1
ATOM 9329 O O . VAL F 2 219 ? -20.929 86.444 139.785 1.00 29.16 220 VAL F O 1
ATOM 9333 N N . LYS F 2 220 ? -19.290 86.879 141.241 1.00 30.23 221 LYS F N 1
ATOM 9334 C CA . LYS F 2 220 ? -20.126 87.796 141.983 1.00 31.67 221 LYS F CA 1
ATOM 9335 C C . LYS F 2 220 ? -19.341 89.057 142.228 1.00 30.85 221 LYS F C 1
ATOM 9336 O O . LYS F 2 220 ? -18.112 89.050 142.177 1.00 30.55 221 LYS F O 1
ATOM 9342 N N . PHE F 2 221 ? -20.066 90.145 142.457 1.00 31.81 222 PHE F N 1
ATOM 9343 C CA . PHE F 2 221 ? -19.461 91.443 142.731 1.00 31.39 222 PHE F CA 1
ATOM 9344 C C . PHE F 2 221 ? -20.086 92.004 144.002 1.00 32.24 222 PHE F C 1
ATOM 9345 O O . PHE F 2 221 ? -21.296 91.889 144.202 1.00 31.38 222 PHE F O 1
ATOM 9353 N N . PHE F 2 222 ? -19.265 92.618 144.850 1.00 34.94 223 PHE F N 1
ATOM 9354 C CA . PHE F 2 222 ? -19.766 93.246 146.064 1.00 37.45 223 PHE F CA 1
ATOM 9355 C C . PHE F 2 222 ? -19.946 94.723 145.751 1.00 40.23 223 PHE F C 1
ATOM 9356 O O . PHE F 2 222 ? -19.005 95.404 145.346 1.00 40.64 223 PHE F O 1
ATOM 9364 N N . MET F 2 223 ? -21.166 95.212 145.909 1.00 43.47 224 MET F N 1
ATOM 9365 C CA . MET F 2 223 ? -21.444 96.617 145.660 1.00 46.13 224 MET F CA 1
ATOM 9366 C C . MET F 2 223 ? -21.857 97.249 146.989 1.00 49.14 224 MET F C 1
ATOM 9367 O O . MET F 2 223 ? -21.852 96.574 148.025 1.00 49.86 224 MET F O 1
ATOM 9372 N N . LYS F 2 224 ? -22.209 98.530 146.985 1.00 51.08 225 LYS F N 1
ATOM 9373 C CA . LYS F 2 224 ? -22.578 99.176 148.241 1.00 53.68 225 LYS F CA 1
ATOM 9374 C C . LYS F 2 224 ? -24.022 98.948 148.661 1.00 53.66 225 LYS F C 1
ATOM 9375 O O . LYS F 2 224 ? -24.871 98.588 147.844 1.00 53.88 225 LYS F O 1
ATOM 9381 N N . HIS F 2 225 ? -24.280 99.144 149.951 1.00 52.63 226 HIS F N 1
ATOM 9382 C CA . HIS F 2 225 ? -25.609 98.980 150.518 1.00 51.57 226 HIS F CA 1
ATOM 9383 C C . HIS F 2 225 ? -26.070 97.533 150.534 1.00 49.53 226 HIS F C 1
ATOM 9384 O O . HIS F 2 225 ? -27.261 97.248 150.389 1.00 48.44 226 HIS F O 1
ATOM 9391 N N . GLY F 2 226 ? -25.117 96.624 150.721 1.00 46.88 227 GLY F N 1
ATOM 9392 C CA . GLY F 2 226 ? -25.433 95.207 150.769 1.00 43.99 227 GLY F CA 1
ATOM 9393 C C . GLY F 2 226 ? -25.791 94.585 149.428 1.00 42.39 227 GLY F C 1
ATOM 9394 O O . GLY F 2 226 ? -26.200 93.424 149.376 1.00 42.30 227 GLY F O 1
ATOM 9395 N N . LEU F 2 227 ? -25.630 95.341 148.346 1.00 39.57 228 LEU F N 1
ATOM 9396 C CA . LEU F 2 227 ? -25.968 94.849 147.013 1.00 36.71 228 LEU F CA 1
ATOM 9397 C C . LEU F 2 227 ? -25.004 93.780 146.514 1.00 34.75 228 LEU F C 1
ATOM 9398 O O . LEU F 2 227 ? -23.776 93.945 146.527 1.00 33.72 228 LEU F O 1
ATOM 9403 N N . ILE F 2 228 ? -25.562 92.663 146.080 1.00 33.29 229 ILE F N 1
ATOM 9404 C CA . ILE F 2 228 ? -24.711 91.604 145.581 1.00 33.66 229 ILE F CA 1
ATOM 9405 C C . ILE F 2 228 ? -25.154 91.185 144.207 1.00 32.77 229 ILE F C 1
ATOM 9406 O O . ILE F 2 228 ? -26.356 91.031 143.959 1.00 32.23 229 ILE F O 1
ATOM 9411 N N . LEU F 2 229 ? -24.181 91.033 143.313 1.00 30.34 230 LEU F N 1
ATOM 9412 C CA . LEU F 2 229 ? -24.463 90.604 141.951 1.00 33.40 230 LEU F CA 1
ATOM 9413 C C . LEU F 2 229 ? -23.792 89.259 141.629 1.00 33.67 230 LEU F C 1
ATOM 9414 O O . LEU F 2 229 ? -22.617 89.047 141.952 1.00 31.39 230 LEU F O 1
ATOM 9419 N N . GLU F 2 230 ? -24.555 88.369 140.996 1.00 31.35 231 GLU F N 1
ATOM 9420 C CA . GLU F 2 230 ? -24.072 87.054 140.582 1.00 31.76 231 GLU F CA 1
ATOM 9421 C C . GLU F 2 230 ? -24.380 86.843 139.095 1.00 30.63 231 GLU F C 1
ATOM 9422 O O . GLU F 2 230 ? -25.544 86.870 138.687 1.00 30.92 231 GLU F O 1
ATOM 9428 N N . LEU F 2 231 ? -23.339 86.664 138.291 1.00 27.18 232 LEU F N 1
ATOM 9429 C CA . LEU F 2 231 ? -23.501 86.408 136.859 1.00 27.78 232 LEU F CA 1
ATOM 9430 C C . LEU F 2 231 ? -23.106 84.921 136.771 1.00 27.69 232 LEU F C 1
ATOM 9431 O O . LEU F 2 231 ? -21.954 84.544 137.047 1.00 25.21 232 LEU F O 1
ATOM 9436 N N . GLN F 2 232 ? -24.059 84.085 136.365 1.00 27.71 233 GLN F N 1
ATOM 9437 C CA . GLN F 2 232 ? -23.840 82.648 136.384 1.00 26.53 233 GLN F CA 1
ATOM 9438 C C . GLN F 2 232 ? -24.449 81.782 135.294 1.00 26.95 233 GLN F C 1
ATOM 9439 O O . GLN F 2 232 ? -25.290 82.205 134.498 1.00 24.85 233 GLN F O 1
ATOM 9445 N N . LYS F 2 233 ? -24.028 80.518 135.341 1.00 27.39 234 LYS F N 1
ATOM 9446 C CA . LYS F 2 233 ? -24.504 79.479 134.459 1.00 26.42 234 LYS F CA 1
ATOM 9447 C C . LYS F 2 233 ? -25.057 78.426 135.405 1.00 25.78 234 LYS F C 1
ATOM 9448 O O . LYS F 2 233 ? -24.597 78.296 136.544 1.00 25.90 234 LYS F O 1
ATOM 9454 N N . ILE F 2 234 ? -26.058 77.685 134.947 1.00 25.53 235 ILE F N 1
ATOM 9455 C CA . ILE F 2 234 ? -26.724 76.728 135.812 1.00 24.78 235 ILE F CA 1
ATOM 9456 C C . ILE F 2 234 ? -27.046 75.427 135.112 1.00 25.58 235 ILE F C 1
ATOM 9457 O O . ILE F 2 234 ? -27.581 75.429 134.009 1.00 25.88 235 ILE F O 1
ATOM 9462 N N . TRP F 2 235 ? -26.734 74.319 135.778 1.00 26.05 236 TRP F N 1
ATOM 9463 C CA . TRP F 2 235 ? -27.016 72.985 135.245 1.00 28.49 236 TRP F CA 1
ATOM 9464 C C . TRP F 2 235 ? -27.928 72.180 136.164 1.00 28.07 236 TRP F C 1
ATOM 9465 O O . TRP F 2 235 ? -27.751 72.197 137.382 1.00 28.65 236 TRP F O 1
ATOM 9476 N N . GLN F 2 236 ? -28.913 71.497 135.590 1.00 30.56 237 GLN F N 1
ATOM 9477 C CA . GLN F 2 236 ? -29.765 70.627 136.396 1.00 34.93 237 GLN F CA 1
ATOM 9478 C C . GLN F 2 236 ? -28.960 69.329 136.431 1.00 36.17 237 GLN F C 1
ATOM 9479 O O . GLN F 2 236 ? -28.383 68.929 135.410 1.00 34.14 237 GLN F O 1
ATOM 9485 N N . ILE F 2 237 ? -28.895 68.691 137.594 1.00 38.55 238 ILE F N 1
ATOM 9486 C CA . ILE F 2 237 ? -28.149 67.444 137.733 1.00 41.87 238 ILE F CA 1
ATOM 9487 C C . ILE F 2 237 ? -29.112 66.270 137.647 1.00 45.30 238 ILE F C 1
ATOM 9488 O O . ILE F 2 237 ? -29.917 66.039 138.547 1.00 44.43 238 ILE F O 1
ATOM 9493 N N . GLU F 2 238 ? -29.024 65.541 136.538 1.00 50.24 239 GLU F N 1
ATOM 9494 C CA . GLU F 2 238 ? -29.891 64.390 136.268 1.00 55.26 239 GLU F CA 1
ATOM 9495 C C . GLU F 2 238 ? -29.179 63.068 136.410 1.00 56.42 239 GLU F C 1
ATOM 9496 O O . GLU F 2 238 ? -27.963 62.986 136.280 1.00 59.53 239 GLU F O 1
ATOM 9502 N N . GLU F 2 239 ? -29.957 62.024 136.641 1.00 58.76 240 GLU F N 1
ATOM 9503 C CA . GLU F 2 239 ? -29.412 60.684 136.760 1.00 60.39 240 GLU F CA 1
ATOM 9504 C C . GLU F 2 239 ? -29.224 60.175 135.330 1.00 58.31 240 GLU F C 1
ATOM 9505 O O . GLU F 2 239 ? -28.299 59.429 135.045 1.00 58.74 240 GLU F O 1
ATOM 9511 N N . ALA F 2 240 ? -30.099 60.621 134.433 1.00 56.41 241 ALA F N 1
ATOM 9512 C CA . ALA F 2 240 ? -30.065 60.225 133.029 1.00 54.13 241 ALA F CA 1
ATOM 9513 C C . ALA F 2 240 ? -29.364 61.221 132.096 1.00 53.24 241 ALA F C 1
ATOM 9514 O O . ALA F 2 240 ? -29.497 61.126 130.873 1.00 54.36 241 ALA F O 1
ATOM 9516 N N . GLY F 2 241 ? -28.636 62.181 132.653 1.00 50.29 242 GLY F N 1
ATOM 9517 C CA . GLY F 2 241 ? -27.954 63.145 131.806 1.00 45.80 242 GLY F CA 1
ATOM 9518 C C . GLY F 2 241 ? -28.207 64.587 132.215 1.00 43.16 242 GLY F C 1
ATOM 9519 O O . GLY F 2 241 ? -29.348 65.054 132.204 1.00 41.92 242 GLY F O 1
ATOM 9520 N N . ASN F 2 242 ? -27.139 65.290 132.578 1.00 38.42 243 ASN F N 1
ATOM 9521 C CA . ASN F 2 242 ? -27.245 66.677 132.987 1.00 36.13 243 ASN F CA 1
ATOM 9522 C C . ASN F 2 242 ? -27.649 67.585 131.817 1.00 35.59 243 ASN F C 1
ATOM 9523 O O . ASN F 2 242 ? -27.655 67.156 130.665 1.00 34.06 243 ASN F O 1
ATOM 9528 N N . SER F 2 243 ? -28.007 68.833 132.119 1.00 34.87 244 SER F N 1
ATOM 9529 C CA . SER F 2 243 ? -28.364 69.793 131.077 1.00 35.91 244 SER F CA 1
ATOM 9530 C C . SER F 2 243 ? -28.211 71.231 131.580 1.00 36.09 244 SER F C 1
ATOM 9531 O O . SER F 2 243 ? -28.430 71.522 132.758 1.00 35.27 244 SER F O 1
ATOM 9534 N N . GLN F 2 244 ? -27.823 72.137 130.691 1.00 35.38 245 GLN F N 1
ATOM 9535 C CA . GLN F 2 244 ? -27.643 73.518 131.118 1.00 36.50 245 GLN F CA 1
ATOM 9536 C C . GLN F 2 244 ? -28.898 74.347 130.961 1.00 34.22 245 GLN F C 1
ATOM 9537 O O . GLN F 2 244 ? -29.333 74.597 129.852 1.00 35.37 245 GLN F O 1
ATOM 9543 N N . ILE F 2 245 ? -29.465 74.772 132.088 1.00 34.94 246 ILE F N 1
ATOM 9544 C CA . ILE F 2 245 ? -30.689 75.563 132.098 1.00 35.10 246 ILE F CA 1
ATOM 9545 C C . ILE F 2 245 ? -30.507 76.938 131.443 1.00 36.83 246 ILE F C 1
ATOM 9546 O O . ILE F 2 245 ? -31.477 77.536 130.980 1.00 37.87 246 ILE F O 1
ATOM 9551 N N . THR F 2 246 ? -29.267 77.419 131.411 1.00 34.45 247 THR F N 1
ATOM 9552 C CA . THR F 2 246 ? -28.934 78.703 130.818 1.00 35.43 247 THR F CA 1
ATOM 9553 C C . THR F 2 246 ? -28.222 78.542 129.475 1.00 38.05 247 THR F C 1
ATOM 9554 O O . THR F 2 246 ? -27.480 79.448 129.063 1.00 39.52 247 THR F O 1
ATOM 9558 N N . SER F 2 247 ? -28.399 77.412 128.791 1.00 37.83 248 SER F N 1
ATOM 9559 C CA . SER F 2 247 ? -27.687 77.250 127.517 1.00 39.29 248 SER F CA 1
ATOM 9560 C C . SER F 2 247 ? -27.855 78.510 126.674 1.00 36.52 248 SER F C 1
ATOM 9561 O O . SER F 2 247 ? -28.947 79.073 126.592 1.00 35.06 248 SER F O 1
ATOM 9564 N N . GLY F 2 248 ? -26.753 78.947 126.071 1.00 34.84 249 GLY F N 1
ATOM 9565 C CA . GLY F 2 248 ? -26.762 80.141 125.252 1.00 33.67 249 GLY F CA 1
ATOM 9566 C C . GLY F 2 248 ? -26.222 81.368 125.983 1.00 35.20 249 GLY F C 1
ATOM 9567 O O . GLY F 2 248 ? -25.750 82.307 125.341 1.00 35.70 249 GLY F O 1
ATOM 9568 N N . GLY F 2 249 ? -26.277 81.385 127.313 1.00 31.36 250 GLY F N 1
ATOM 9569 C CA . GLY F 2 249 ? -25.774 82.559 127.998 1.00 30.62 250 GLY F CA 1
ATOM 9570 C C . GLY F 2 249 ? -25.706 82.545 129.509 1.00 30.82 250 GLY F C 1
ATOM 9571 O O . GLY F 2 249 ? -25.437 81.512 130.139 1.00 32.88 250 GLY F O 1
ATOM 9572 N N . PHE F 2 250 ? -25.949 83.709 130.099 1.00 28.73 251 PHE F N 1
ATOM 9573 C CA . PHE F 2 250 ? -25.870 83.859 131.547 1.00 26.01 251 PHE F CA 1
ATOM 9574 C C . PHE F 2 250 ? -27.118 84.431 132.202 1.00 27.09 251 PHE F C 1
ATOM 9575 O O . PHE F 2 250 ? -27.904 85.149 131.580 1.00 26.20 251 PHE F O 1
ATOM 9583 N N . LEU F 2 251 ? -27.277 84.107 133.478 1.00 27.03 252 LEU F N 1
ATOM 9584 C CA . LEU F 2 251 ? -28.372 84.615 134.280 1.00 26.12 252 LEU F CA 1
ATOM 9585 C C . LEU F 2 251 ? -27.731 85.560 135.293 1.00 27.63 252 LEU F C 1
ATOM 9586 O O . LEU F 2 251 ? -26.765 85.181 135.981 1.00 26.88 252 LEU F O 1
ATOM 9591 N N . LEU F 2 252 ? -28.235 86.791 135.374 1.00 27.69 253 LEU F N 1
ATOM 9592 C CA . LEU F 2 252 ? -27.711 87.726 136.364 1.00 27.72 253 LEU F CA 1
ATOM 9593 C C . LEU F 2 252 ? -28.736 87.923 137.471 1.00 27.13 253 LEU F C 1
ATOM 9594 O O . LEU F 2 252 ? -29.932 88.133 137.227 1.00 28.12 253 LEU F O 1
ATOM 9599 N N . LYS F 2 253 ? -28.269 87.835 138.698 1.00 26.17 254 LYS F N 1
ATOM 9600 C CA . LYS F 2 253 ? -29.153 88.037 139.827 1.00 28.38 254 LYS F CA 1
ATOM 9601 C C . LYS F 2 253 ? -28.589 89.177 140.637 1.00 26.71 254 LYS F C 1
ATOM 9602 O O . LYS F 2 253 ? -27.411 89.160 140.993 1.00 28.57 254 LYS F O 1
ATOM 9608 N N . ALA F 2 254 ? -29.415 90.176 140.912 1.00 28.94 255 ALA F N 1
ATOM 9609 C CA . ALA F 2 254 ? -28.974 91.312 141.735 1.00 29.18 255 ALA F CA 1
ATOM 9610 C C . ALA F 2 254 ? -29.835 91.257 142.978 1.00 29.99 255 ALA F C 1
ATOM 9611 O O . ALA F 2 254 ? -31.073 91.268 142.876 1.00 30.99 255 ALA F O 1
ATOM 9613 N N . TYR F 2 255 ? -29.212 91.195 144.150 1.00 29.76 256 TYR F N 1
ATOM 9614 C CA . TYR F 2 255 ? -30.011 91.131 145.362 1.00 32.15 256 TYR F CA 1
ATOM 9615 C C . TYR F 2 255 ? -29.415 91.765 146.625 1.00 33.45 256 TYR F C 1
ATOM 9616 O O . TYR F 2 255 ? -28.223 92.083 146.697 1.00 32.12 256 TYR F O 1
ATOM 9625 N N . ILE F 2 256 ? -30.288 91.962 147.610 1.00 36.77 257 ILE F N 1
ATOM 9626 C CA . ILE F 2 256 ? -29.913 92.508 148.919 1.00 38.65 257 ILE F CA 1
ATOM 9627 C C . ILE F 2 256 ? -30.730 91.820 150.010 1.00 37.67 257 ILE F C 1
ATOM 9628 O O . ILE F 2 256 ? -31.950 91.705 149.910 1.00 38.31 257 ILE F O 1
ATOM 9633 N N . ASN F 2 257 ? -30.056 91.351 151.046 1.00 40.41 258 ASN F N 1
ATOM 9634 C CA . ASN F 2 257 ? -30.743 90.704 152.158 1.00 44.12 258 ASN F CA 1
ATOM 9635 C C . ASN F 2 257 ? -30.946 91.724 153.274 1.00 47.59 258 ASN F C 1
ATOM 9636 O O . ASN F 2 257 ? -30.045 92.507 153.576 1.00 48.53 258 ASN F O 1
ATOM 9641 N N . VAL F 2 258 ? -32.135 91.735 153.866 1.00 52.13 259 VAL F N 1
ATOM 9642 C CA . VAL F 2 258 ? -32.416 92.647 154.971 1.00 56.67 259 VAL F CA 1
ATOM 9643 C C . VAL F 2 258 ? -33.134 91.901 156.076 1.00 59.82 259 VAL F C 1
ATOM 9644 O O . VAL F 2 258 ? -33.744 90.862 155.836 1.00 60.38 259 VAL F O 1
ATOM 9648 N N . SER F 2 259 ? -33.039 92.433 157.290 1.00 66.08 260 SER F N 1
ATOM 9649 C CA . SER F 2 259 ? -33.676 91.845 158.470 1.00 70.68 260 SER F CA 1
ATOM 9650 C C . SER F 2 259 ? -35.146 91.576 158.206 1.00 74.01 260 SER F C 1
ATOM 9651 O O . SER F 2 259 ? -35.818 92.392 157.572 1.00 74.33 260 SER F O 1
ATOM 9654 N N . ARG F 2 260 ? -35.655 90.440 158.674 1.00 78.76 261 ARG F N 1
ATOM 9655 C CA . ARG F 2 260 ? -37.077 90.164 158.485 1.00 83.07 261 ARG F CA 1
ATOM 9656 C C . ARG F 2 260 ? -37.762 91.128 159.448 1.00 84.99 261 ARG F C 1
ATOM 9657 O O . ARG F 2 260 ? -37.404 91.201 160.628 1.00 85.68 261 ARG F O 1
ATOM 9665 N N . GLY F 2 261 ? -38.725 91.886 158.938 1.00 86.63 262 GLY F N 1
ATOM 9666 C CA . GLY F 2 261 ? -39.398 92.864 159.769 1.00 88.04 262 GLY F CA 1
ATOM 9667 C C . GLY F 2 261 ? -38.548 94.123 159.788 1.00 89.50 262 GLY F C 1
ATOM 9668 O O . GLY F 2 261 ? -37.846 94.405 160.765 1.00 89.64 262 GLY F O 1
ATOM 9669 N N . THR F 2 262 ? -38.592 94.872 158.689 1.00 90.45 263 THR F N 1
ATOM 9670 C CA . THR F 2 262 ? -37.830 96.111 158.575 1.00 91.25 263 THR F CA 1
ATOM 9671 C C . THR F 2 262 ? -38.775 97.254 158.213 1.00 91.93 263 THR F C 1
ATOM 9672 O O . THR F 2 262 ? -39.859 97.028 157.672 1.00 91.36 263 THR F O 1
ATOM 9676 N N . ASP F 2 263 ? -38.361 98.480 158.516 1.00 93.12 264 ASP F N 1
ATOM 9677 C CA . ASP F 2 263 ? -39.172 99.659 158.225 1.00 94.06 264 ASP F CA 1
ATOM 9678 C C . ASP F 2 263 ? -39.620 99.670 156.767 1.00 94.03 264 ASP F C 1
ATOM 9679 O O . ASP F 2 263 ? -38.807 99.503 155.858 1.00 93.55 264 ASP F O 1
ATOM 9684 N N . ILE F 2 264 ? -40.917 99.862 156.552 1.00 94.04 265 ILE F N 1
ATOM 9685 C CA . ILE F 2 264 ? -41.468 99.917 155.204 1.00 93.81 265 ILE F CA 1
ATOM 9686 C C . ILE F 2 264 ? -40.626 100.880 154.376 1.00 93.48 265 ILE F C 1
ATOM 9687 O O . ILE F 2 264 ? -40.442 100.687 153.177 1.00 94.18 265 ILE F O 1
ATOM 9692 N N . ASP F 2 265 ? -40.115 101.917 155.034 1.00 92.56 266 ASP F N 1
ATOM 9693 C CA . ASP F 2 265 ? -39.304 102.937 154.380 1.00 91.27 266 ASP F CA 1
ATOM 9694 C C . ASP F 2 265 ? -37.913 102.431 154.033 1.00 89.78 266 ASP F C 1
ATOM 9695 O O . ASP F 2 265 ? -37.277 102.928 153.107 1.00 89.45 266 ASP F O 1
ATOM 9700 N N . ARG F 2 266 ? -37.438 101.446 154.786 1.00 88.56 267 ARG F N 1
ATOM 9701 C CA . ARG F 2 266 ? -36.121 100.877 154.534 1.00 86.88 267 ARG F CA 1
ATOM 9702 C C . ARG F 2 266 ? -36.264 99.899 153.370 1.00 84.19 267 ARG F C 1
ATOM 9703 O O . ARG F 2 266 ? -35.409 99.837 152.492 1.00 83.64 267 ARG F O 1
ATOM 9711 N N . IL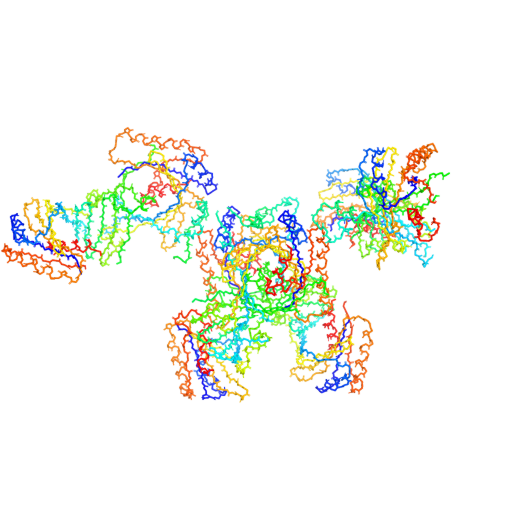E F 2 267 ? -37.358 99.142 153.371 1.00 81.47 268 ILE F N 1
ATOM 9712 C CA . ILE F 2 267 ? -37.634 98.195 152.301 1.00 78.41 268 ILE F CA 1
ATOM 9713 C C . ILE F 2 267 ? -37.666 98.998 151.010 1.00 76.99 268 ILE F C 1
ATOM 9714 O O . ILE F 2 267 ? -37.056 98.615 150.010 1.00 77.54 268 ILE F O 1
ATOM 9719 N N . ASN F 2 268 ? -38.385 100.117 151.045 1.00 74.34 269 ASN F N 1
ATOM 9720 C CA . ASN F 2 268 ? -38.495 100.995 149.887 1.00 70.90 269 ASN F CA 1
ATOM 9721 C C . ASN F 2 268 ? -37.118 101.545 149.555 1.00 68.48 269 ASN F C 1
ATOM 9722 O O . ASN F 2 268 ? -36.830 101.878 148.407 1.00 68.71 269 ASN F O 1
ATOM 9727 N N . TYR F 2 269 ? -36.263 101.651 150.565 1.00 65.06 270 TYR F N 1
ATOM 9728 C CA . TYR F 2 269 ? -34.921 102.153 150.327 1.00 62.14 270 TYR F CA 1
ATOM 9729 C C . TYR F 2 269 ? -34.128 101.110 149.542 1.00 60.43 270 TYR F C 1
ATOM 9730 O O . TYR F 2 269 ? -33.502 101.426 148.535 1.00 60.14 270 TYR F O 1
ATOM 9739 N N . THR F 2 270 ? -34.153 99.870 150.021 1.00 57.95 271 THR F N 1
ATOM 9740 C CA . THR F 2 270 ? -33.447 98.785 149.360 1.00 57.49 271 THR F CA 1
ATOM 9741 C C . THR F 2 270 ? -33.978 98.642 147.937 1.00 56.00 271 THR F C 1
ATOM 9742 O O . THR F 2 270 ? -33.214 98.515 146.984 1.00 53.28 271 THR F O 1
ATOM 9746 N N . GLU F 2 271 ? -35.297 98.685 147.808 1.00 55.64 272 GLU F N 1
ATOM 9747 C CA . GLU F 2 271 ? -35.943 98.561 146.515 1.00 55.46 272 GLU F CA 1
ATOM 9748 C C . GLU F 2 271 ? -35.434 99.667 145.598 1.00 53.96 272 GLU F C 1
ATOM 9749 O O . GLU F 2 271 ? -35.357 99.486 144.378 1.00 54.64 272 GLU F O 1
ATOM 9755 N N . THR F 2 272 ? -35.060 100.799 146.201 1.00 50.81 273 THR F N 1
ATOM 9756 C CA . THR F 2 272 ? -34.539 101.954 145.468 1.00 46.93 273 THR F CA 1
ATOM 9757 C C . THR F 2 272 ? -33.119 101.679 144.980 1.00 45.64 273 THR F C 1
ATOM 9758 O O . THR F 2 272 ? -32.722 102.136 143.904 1.00 44.30 273 THR F O 1
ATOM 9762 N N . VAL F 2 273 ? -32.340 100.954 145.776 1.00 44.41 274 VAL F N 1
ATOM 9763 C CA . VAL F 2 273 ? -30.971 100.654 145.372 1.00 46.22 274 VAL F CA 1
ATOM 9764 C C . VAL F 2 273 ? -30.986 99.755 144.129 1.00 45.58 274 VAL F C 1
ATOM 9765 O O . VAL F 2 273 ? -30.249 100.001 143.165 1.00 42.86 274 VAL F O 1
ATOM 9769 N N . LEU F 2 274 ? -31.831 98.724 144.162 1.00 45.43 275 LEU F N 1
ATOM 9770 C CA . LEU F 2 274 ? -31.977 97.804 143.030 1.00 45.72 275 LEU F CA 1
ATOM 9771 C C . LEU F 2 274 ? -32.367 98.604 141.797 1.00 45.29 275 LEU F C 1
ATOM 9772 O O . LEU F 2 274 ? -31.750 98.476 140.734 1.00 42.50 275 LEU F O 1
ATOM 9777 N N . MET F 2 275 ? -33.396 99.433 141.958 1.00 46.42 276 MET F N 1
ATOM 9778 C CA . MET F 2 275 ? -33.885 100.251 140.859 1.00 47.18 276 MET F CA 1
ATOM 9779 C C . MET F 2 275 ? -32.791 101.141 140.307 1.00 45.68 276 MET F C 1
ATOM 9780 O O . MET F 2 275 ? -32.732 101.366 139.105 1.00 46.84 276 MET F O 1
ATOM 9785 N N . ASN F 2 276 ? -31.915 101.642 141.168 1.00 45.44 277 ASN F N 1
ATOM 9786 C CA . ASN F 2 276 ? -30.838 102.486 140.671 1.00 45.95 277 ASN F CA 1
ATOM 9787 C C . ASN F 2 276 ? -29.975 101.631 139.762 1.00 43.91 277 ASN F C 1
ATOM 9788 O O . ASN F 2 276 ? -29.617 102.058 138.663 1.00 43.13 277 ASN F O 1
ATOM 9793 N N . LEU F 2 277 ? -29.669 100.417 140.232 1.00 42.05 278 LEU F N 1
ATOM 9794 C CA . LEU F 2 277 ? -28.854 99.448 139.501 1.00 38.22 278 LEU F CA 1
ATOM 9795 C C . LEU F 2 277 ? -29.484 99.142 138.165 1.00 37.18 278 LEU F C 1
ATOM 9796 O O . LEU F 2 277 ? -28.780 99.031 137.161 1.00 37.95 278 LEU F O 1
ATOM 9801 N N . LYS F 2 278 ? -30.809 99.010 138.159 1.00 35.83 279 LYS F N 1
ATOM 9802 C CA . LYS F 2 278 ? -31.556 98.720 136.940 1.00 36.50 279 LYS F CA 1
ATOM 9803 C C . LYS F 2 278 ? -31.336 99.853 135.943 1.00 38.85 279 LYS F C 1
ATOM 9804 O O . LYS F 2 278 ? -31.128 99.604 134.754 1.00 35.59 279 LYS F O 1
ATOM 9810 N N . LYS F 2 279 ? -31.364 101.099 136.429 1.00 40.98 280 LYS F N 1
ATOM 9811 C CA . LYS F 2 279 ? -31.146 102.250 135.550 1.00 44.39 280 LYS F CA 1
ATOM 9812 C C . LYS F 2 279 ? -29.721 102.256 135.038 1.00 42.47 280 LYS F C 1
ATOM 9813 O O . LYS F 2 279 ? -29.485 102.452 133.858 1.00 42.38 280 LYS F O 1
ATOM 9819 N N . GLU F 2 280 ? -28.770 102.046 135.936 1.00 42.58 281 GLU F N 1
ATOM 9820 C CA . GLU F 2 280 ? -27.369 102.068 135.555 1.00 43.15 281 GLU F CA 1
ATOM 9821 C C . GLU F 2 280 ? -27.056 101.007 134.506 1.00 43.76 281 GLU F C 1
ATOM 9822 O O . GLU F 2 280 ? -26.142 101.176 133.704 1.00 42.01 281 GLU F O 1
ATOM 9828 N N . LEU F 2 281 ? -27.828 99.923 134.489 1.00 44.22 282 LEU F N 1
ATOM 9829 C CA . LEU F 2 281 ? -27.581 98.863 133.519 1.00 43.29 282 LEU F CA 1
ATOM 9830 C C . LEU F 2 281 ? -28.389 98.893 132.221 1.00 43.64 282 LEU F C 1
ATOM 9831 O O . LEU F 2 281 ? -28.120 98.093 131.313 1.00 43.49 282 LEU F O 1
ATOM 9836 N N . GLN F 2 282 ? -29.362 99.797 132.100 1.00 45.08 283 GLN F N 1
ATOM 9837 C CA . GLN F 2 282 ? -30.156 99.838 130.860 1.00 47.29 283 GLN F CA 1
ATOM 9838 C C . GLN F 2 282 ? -29.202 99.978 129.666 1.00 44.02 283 GLN F C 1
ATOM 9839 O O . GLN F 2 282 ? -28.232 100.732 129.717 1.00 44.84 283 GLN F O 1
ATOM 9845 N N . GLY F 2 283 ? -29.464 99.237 128.601 1.00 41.30 284 GLY F N 1
ATOM 9846 C CA . GLY F 2 283 ? -28.579 99.290 127.453 1.00 40.76 284 GLY F CA 1
ATOM 9847 C C . GLY F 2 283 ? -27.589 98.135 127.481 1.00 42.18 284 GLY F C 1
ATOM 9848 O O . GLY F 2 283 ? -27.001 97.776 126.461 1.00 43.73 284 GLY F O 1
ATOM 9849 N N . TYR F 2 284 ? -27.406 97.539 128.655 1.00 40.16 285 TYR F N 1
ATOM 9850 C CA . TYR F 2 284 ? -26.486 96.426 128.802 1.00 36.88 285 TYR F CA 1
ATOM 9851 C C . TYR F 2 284 ? -27.236 95.142 129.095 1.00 36.13 285 TYR F C 1
ATOM 9852 O O . TYR F 2 284 ? -26.869 94.080 128.598 1.00 36.52 285 TYR F O 1
ATOM 9861 N N . ILE F 2 285 ? -28.296 95.243 129.890 1.00 34.45 286 ILE F N 1
ATOM 9862 C CA . ILE F 2 285 ? -29.092 94.078 130.229 1.00 31.58 286 ILE F CA 1
ATOM 9863 C C . ILE F 2 285 ? -30.359 94.501 130.963 1.00 32.70 286 ILE F C 1
ATOM 9864 O O . ILE F 2 285 ? -30.330 95.327 131.851 1.00 35.87 286 ILE F O 1
ATOM 9869 N N . GLU F 2 286 ? -31.481 93.943 130.557 1.00 35.98 287 GLU F N 1
ATOM 9870 C CA . GLU F 2 286 ? -32.757 94.260 131.167 1.00 39.06 287 GLU F CA 1
ATOM 9871 C C . GLU F 2 286 ? -32.988 93.453 132.444 1.00 38.48 287 GLU F C 1
ATOM 9872 O O . GLU F 2 286 ? -32.978 92.226 132.423 1.00 39.39 287 GLU F O 1
ATOM 9878 N N . LEU F 2 287 ? -33.202 94.151 133.553 1.00 37.88 288 LEU F N 1
ATOM 9879 C CA . LEU F 2 287 ? -33.461 93.514 134.836 1.00 38.21 288 LEU F CA 1
ATOM 9880 C C . LEU F 2 287 ? -34.955 93.559 135.116 1.00 39.01 288 LEU F C 1
ATOM 9881 O O . LEU F 2 287 ? -35.660 94.446 134.624 1.00 40.13 288 LEU F O 1
ATOM 9886 N N . SER F 2 288 ? -35.432 92.613 135.914 1.00 37.50 289 SER F N 1
ATOM 9887 C CA . SER F 2 288 ? -36.839 92.558 136.264 1.00 38.74 289 SER F CA 1
ATOM 9888 C C . SER F 2 288 ? -37.160 91.343 137.106 1.00 38.45 289 SER F C 1
ATOM 9889 O O . SER F 2 288 ? -36.270 90.572 137.477 1.00 36.43 289 SER F O 1
ATOM 9892 N N . VAL F 2 289 ? -38.442 91.193 137.427 1.00 40.41 290 VAL F N 1
ATOM 9893 C CA . VAL F 2 289 ? -38.903 90.065 138.224 1.00 41.49 290 VAL F CA 1
ATOM 9894 C C . VAL F 2 289 ? -39.442 89.048 137.237 1.00 42.09 290 VAL F C 1
ATOM 9895 O O . VAL F 2 289 ? -40.118 89.405 136.275 1.00 40.97 290 VAL F O 1
ATOM 9899 N N . PRO F 2 290 ? -39.128 87.766 137.442 1.00 42.93 291 PRO F N 1
ATOM 9900 C CA . PRO F 2 290 ? -39.651 86.799 136.478 1.00 43.15 291 PRO F CA 1
ATOM 9901 C C . PRO F 2 290 ? -41.171 86.726 136.525 1.00 43.57 291 PRO F C 1
ATOM 9902 O O . PRO F 2 290 ? -41.762 86.825 137.593 1.00 42.42 291 PRO F O 1
ATOM 9906 N N . ASP F 2 291 ? -41.793 86.569 135.360 1.00 45.76 292 ASP F N 1
ATOM 9907 C CA . ASP F 2 291 ? -43.250 86.490 135.270 1.00 50.15 292 ASP F CA 1
ATOM 9908 C C . ASP F 2 291 ? -43.786 85.257 135.984 1.00 52.08 292 ASP F C 1
ATOM 9909 O O . ASP F 2 291 ? -43.050 84.287 136.218 1.00 50.95 292 ASP F O 1
ATOM 9914 N N . ARG F 2 292 ? -45.068 85.294 136.333 1.00 53.77 293 ARG F N 1
ATOM 9915 C CA . ARG F 2 292 ? -45.674 84.172 137.033 1.00 56.65 293 ARG F CA 1
ATOM 9916 C C . ARG F 2 292 ? -45.599 82.904 136.187 1.00 54.28 293 ARG F C 1
ATOM 9917 O O . ARG F 2 292 ? -45.450 81.808 136.721 1.00 53.48 293 ARG F O 1
ATOM 9925 N N . GLN F 2 293 ? -45.699 83.068 134.871 1.00 53.00 294 GLN F N 1
ATOM 9926 C CA . GLN F 2 293 ? -45.644 81.951 133.936 1.00 52.07 294 GLN F CA 1
ATOM 9927 C C . GLN F 2 293 ? -44.459 81.025 134.222 1.00 50.80 294 GLN F C 1
ATOM 9928 O O . GLN F 2 293 ? -44.624 79.811 134.352 1.00 50.37 294 GLN F O 1
ATOM 9934 N N . SER F 2 294 ? -43.267 81.607 134.310 1.00 47.83 295 SER F N 1
ATOM 9935 C CA . SER F 2 294 ? -42.054 80.850 134.589 1.00 46.62 295 SER F CA 1
ATOM 9936 C C . SER F 2 294 ? -42.056 80.491 136.065 1.00 43.98 295 SER F C 1
ATOM 9937 O O . SER F 2 294 ? -41.732 79.378 136.462 1.00 40.81 295 SER F O 1
ATOM 9940 N N . MET F 2 295 ? -42.423 81.477 136.866 1.00 43.27 296 MET F N 1
ATOM 9941 C CA . MET F 2 295 ? -42.469 81.352 138.308 1.00 43.21 296 MET F CA 1
ATOM 9942 C C . MET F 2 295 ? -43.363 80.187 138.743 1.00 43.16 296 MET F C 1
ATOM 9943 O O . MET F 2 295 ? -43.043 79.471 139.689 1.00 41.71 296 MET F O 1
ATOM 9948 N N . ASP F 2 296 ? -44.466 79.978 138.029 1.00 44.88 297 ASP F N 1
ATOM 9949 C CA . ASP F 2 296 ? -45.412 78.916 138.364 1.00 46.79 297 ASP F CA 1
ATOM 9950 C C . ASP F 2 296 ? -45.170 77.537 137.763 1.00 47.55 297 ASP F C 1
ATOM 9951 O O . ASP F 2 296 ? -45.711 76.547 138.262 1.00 46.52 297 ASP F O 1
ATOM 9956 N N . SER F 2 297 ? -44.387 77.469 136.689 1.00 47.97 298 SER F N 1
ATOM 9957 C CA . SER F 2 297 ? -44.121 76.191 136.024 1.00 49.02 298 SER F CA 1
ATOM 9958 C C . SER F 2 297 ? -43.530 75.137 136.948 1.00 48.17 298 SER F C 1
ATOM 9959 O O . SER F 2 297 ? -42.873 75.459 137.946 1.00 48.43 298 SER F O 1
ATOM 9962 N N . ARG F 2 298 ? -43.774 73.874 136.609 1.00 47.63 299 ARG F N 1
ATOM 9963 C CA . ARG F 2 298 ? -43.261 72.756 137.397 1.00 47.66 299 ARG F CA 1
ATOM 9964 C C . ARG F 2 298 ? -41.753 72.643 137.201 1.00 43.69 299 ARG F C 1
ATOM 9965 O O . ARG F 2 298 ? -41.046 72.197 138.105 1.00 41.21 299 ARG F O 1
ATOM 9973 N N . VAL F 2 299 ? -41.267 73.065 136.031 1.00 42.29 300 VAL F N 1
ATOM 9974 C CA . VAL F 2 299 ? -39.833 72.998 135.736 1.00 42.04 300 VAL F CA 1
ATOM 9975 C C . VAL F 2 299 ? -39.012 73.873 136.668 1.00 41.15 300 VAL F C 1
ATOM 9976 O O . VAL F 2 299 ? -37.847 73.583 136.917 1.00 41.72 300 VAL F O 1
ATOM 9980 N N . ALA F 2 300 ? -39.615 74.934 137.196 1.00 40.20 301 ALA F N 1
ATOM 9981 C CA . ALA F 2 300 ? -38.898 75.821 138.106 1.00 38.22 301 ALA F CA 1
ATOM 9982 C C . ALA F 2 300 ? -38.895 75.283 139.531 1.00 37.68 301 ALA F C 1
ATOM 9983 O O . ALA F 2 300 ? -38.123 75.749 140.367 1.00 38.51 301 ALA F O 1
ATOM 9985 N N . HIS F 2 301 ? -39.764 74.313 139.811 1.00 36.08 302 HIS F N 1
ATOM 9986 C CA . HIS F 2 301 ? -39.846 73.710 141.140 1.00 36.97 302 HIS F CA 1
ATOM 9987 C C . HIS F 2 301 ? -39.950 74.727 142.266 1.00 38.67 302 HIS F C 1
ATOM 9988 O O . HIS F 2 301 ? -39.314 74.565 143.314 1.00 40.03 302 HIS F O 1
ATOM 9995 N N . GLY F 2 302 ? -40.734 75.780 142.058 1.00 38.65 303 GLY F N 1
ATOM 9996 C CA . GLY F 2 302 ? -40.889 76.789 143.093 1.00 37.15 303 GLY F CA 1
ATOM 9997 C C . GLY F 2 302 ? -39.618 77.557 143.434 1.00 38.23 303 GLY F C 1
ATOM 9998 O O . GLY F 2 302 ? -39.568 78.265 144.439 1.00 36.83 303 GLY F O 1
ATOM 9999 N N . ASN F 2 303 ? -38.585 77.431 142.607 1.00 36.66 304 ASN F N 1
ATOM 10000 C CA . ASN F 2 303 ? -37.342 78.147 142.864 1.00 34.45 304 ASN F CA 1
ATOM 10001 C C . ASN F 2 303 ? -37.250 79.372 141.927 1.00 33.72 304 ASN F C 1
ATOM 10002 O O . ASN F 2 303 ? -37.242 79.227 140.701 1.00 33.86 304 ASN F O 1
ATOM 10007 N N . ILE F 2 304 ? -37.186 80.575 142.502 1.00 33.31 305 ILE F N 1
ATOM 10008 C CA . ILE F 2 304 ? -37.116 81.811 141.708 1.00 33.76 305 ILE F CA 1
ATOM 10009 C C . ILE F 2 304 ? -35.867 81.941 140.840 1.00 32.46 305 ILE F C 1
ATOM 10010 O O . ILE F 2 304 ? -35.932 82.513 139.736 1.00 31.93 305 ILE F O 1
ATOM 10015 N N . LEU F 2 305 ? -34.734 81.426 141.323 1.00 30.00 306 LEU F N 1
ATOM 10016 C CA . LEU F 2 305 ? -33.497 81.488 140.547 1.00 30.72 306 LEU F CA 1
ATOM 10017 C C . LEU F 2 305 ? -33.668 80.685 139.240 1.00 31.09 306 LEU F C 1
ATOM 10018 O O . LEU F 2 305 ? -33.321 81.159 138.162 1.00 30.31 306 LEU F O 1
ATOM 10023 N N . ILE F 2 306 ? -34.222 79.479 139.341 1.00 32.20 307 ILE F N 1
ATOM 10024 C CA . ILE F 2 306 ? -34.439 78.638 138.165 1.00 32.32 307 ILE F CA 1
ATOM 10025 C C . ILE F 2 306 ? -35.515 79.252 137.242 1.00 33.29 307 ILE F C 1
ATOM 10026 O O . ILE F 2 306 ? -35.373 79.247 136.015 1.00 32.57 307 ILE F O 1
ATOM 10031 N N . ALA F 2 307 ? -36.585 79.791 137.820 1.00 32.59 308 ALA F N 1
ATOM 10032 C CA . ALA F 2 307 ? -37.631 80.404 136.992 1.00 32.80 308 ALA F CA 1
ATOM 10033 C C . ALA F 2 307 ? -37.035 81.534 136.163 1.00 32.54 308 ALA F C 1
ATOM 10034 O O . ALA F 2 307 ? -37.329 81.658 134.971 1.00 30.97 308 ALA F O 1
ATOM 10036 N N . ALA F 2 308 ? -36.195 82.359 136.790 1.00 31.24 309 ALA F N 1
ATOM 10037 C CA . ALA F 2 308 ? -35.574 83.470 136.069 1.00 29.81 309 ALA F CA 1
ATOM 10038 C C . ALA F 2 308 ? -34.698 82.929 134.954 1.00 29.96 309 ALA F C 1
ATOM 10039 O O . ALA F 2 308 ? -34.652 83.487 133.858 1.00 28.95 309 ALA F O 1
ATOM 10041 N N . ALA F 2 309 ? -33.997 81.839 135.239 1.00 33.06 310 ALA F N 1
ATOM 10042 C CA . ALA F 2 309 ? -33.118 81.217 134.249 1.00 36.53 310 ALA F CA 1
ATOM 10043 C C . ALA F 2 309 ? -33.936 80.618 133.097 1.00 38.64 310 ALA F C 1
ATOM 10044 O O . ALA F 2 309 ? -33.475 80.558 131.977 1.00 37.02 310 ALA F O 1
ATOM 10046 N N . LEU F 2 310 ? -35.163 80.198 133.379 1.00 44.68 311 LEU F N 1
ATOM 10047 C CA . LEU F 2 310 ? -36.023 79.616 132.356 1.00 50.46 311 LEU F CA 1
ATOM 10048 C C . LEU F 2 310 ? -36.708 80.631 131.459 1.00 55.79 311 LEU F C 1
ATOM 10049 O O . LEU F 2 310 ? -37.423 80.249 130.532 1.00 57.20 311 LEU F O 1
ATOM 10054 N N . GLU F 2 311 ? -36.500 81.919 131.718 1.00 61.08 312 GLU F N 1
ATOM 10055 C CA . GLU F 2 311 ? -37.127 82.941 130.888 1.00 67.30 312 GLU F CA 1
ATOM 10056 C C . GLU F 2 311 ? -36.402 83.164 129.570 1.00 70.95 312 GLU F C 1
ATOM 10057 O O . GLU F 2 311 ? -36.970 82.914 128.503 1.00 72.83 312 GLU F O 1
ATOM 10063 N N . HIS F 2 312 ? -35.157 83.634 129.639 1.00 74.34 313 HIS F N 1
ATOM 10064 C CA . HIS F 2 312 ? -34.360 83.886 128.435 1.00 77.54 313 HIS F CA 1
ATOM 10065 C C . HIS F 2 312 ? -34.898 85.070 127.628 1.00 78.83 313 HIS F C 1
ATOM 10066 O O . HIS F 2 312 ? -34.079 85.929 127.241 1.00 79.50 313 HIS F O 1
ATOM 10073 N N . GLY G 1 4 ? -2.819 78.864 82.449 1.00 90.91 2 GLY G N 1
ATOM 10074 C CA . GLY G 1 4 ? -3.912 78.982 81.441 1.00 91.00 2 GLY G CA 1
ATOM 10075 C C . GLY G 1 4 ? -4.755 80.229 81.637 1.00 90.86 2 GLY G C 1
ATOM 10076 O O . GLY G 1 4 ? -5.720 80.216 82.406 1.00 90.54 2 GLY G O 1
ATOM 10077 N N . LYS G 1 5 ? -4.394 81.307 80.943 1.00 90.14 3 LYS G N 1
ATOM 10078 C CA . LYS G 1 5 ? -5.125 82.564 81.050 1.00 89.82 3 LYS G CA 1
ATOM 10079 C C . LYS G 1 5 ? -5.117 83.384 79.758 1.00 89.16 3 LYS G C 1
ATOM 10080 O O . LYS G 1 5 ? -5.584 84.524 79.739 1.00 88.61 3 LYS G O 1
ATOM 10086 N N . SER G 1 6 ? -4.589 82.804 78.681 1.00 88.75 4 SER G N 1
ATOM 10087 C CA . SER G 1 6 ? -4.553 83.483 77.384 1.00 87.94 4 SER G CA 1
ATOM 10088 C C . SER G 1 6 ? -4.441 82.490 76.232 1.00 87.06 4 SER G C 1
ATOM 10089 O O . SER G 1 6 ? -3.800 81.445 76.352 1.00 86.90 4 SER G O 1
ATOM 10092 N N . ALA G 1 7 ? -5.073 82.826 75.114 1.00 86.50 5 ALA G N 1
ATOM 10093 C CA . ALA G 1 7 ? -5.045 81.973 73.934 1.00 86.44 5 ALA G CA 1
ATOM 10094 C C . ALA G 1 7 ? -5.042 82.835 72.680 1.00 85.97 5 ALA G C 1
ATOM 10095 O O . ALA G 1 7 ? -5.482 83.985 72.712 1.00 85.61 5 ALA G O 1
ATOM 10097 N N . VAL G 1 8 ? -4.537 82.280 71.582 1.00 85.78 6 VAL G N 1
ATOM 10098 C CA . VAL G 1 8 ? -4.490 83.008 70.319 1.00 85.92 6 VAL G CA 1
ATOM 10099 C C . VAL G 1 8 ? -5.015 82.150 69.168 1.00 85.85 6 VAL G C 1
ATOM 10100 O O . VAL G 1 8 ? -4.654 80.977 69.037 1.00 85.79 6 VAL G O 1
ATOM 10104 N N . ILE G 1 9 ? -5.879 82.740 68.346 1.00 85.80 7 ILE G N 1
ATOM 10105 C CA . ILE G 1 9 ? -6.457 82.044 67.198 1.00 85.61 7 ILE G CA 1
ATOM 10106 C C . ILE G 1 9 ? -6.297 82.868 65.916 1.00 85.45 7 ILE G C 1
ATOM 10107 O O . ILE G 1 9 ? -6.573 84.072 65.900 1.00 84.84 7 ILE G O 1
ATOM 10112 N N . PHE G 1 10 ? -5.846 82.207 64.850 1.00 84.68 8 PHE G N 1
ATOM 10113 C CA . PHE G 1 10 ? -5.638 82.851 63.551 1.00 83.61 8 PHE G CA 1
ATOM 10114 C C . PHE G 1 10 ? -6.487 82.193 62.458 1.00 83.62 8 PHE G C 1
ATOM 10115 O O . PHE G 1 10 ? -6.411 80.985 62.241 1.00 82.16 8 PHE G O 1
ATOM 10123 N N . VAL G 1 11 ? -7.301 82.999 61.781 1.00 84.61 9 VAL G N 1
ATOM 10124 C CA . VAL G 1 11 ? -8.164 82.526 60.690 1.00 85.49 9 VAL G CA 1
ATOM 10125 C C . VAL G 1 11 ? -7.338 82.747 59.393 1.00 86.33 9 VAL G C 1
ATOM 10126 O O . VAL G 1 11 ? -7.235 83.879 58.919 1.00 85.53 9 VAL G O 1
ATOM 10130 N N . GLU G 1 12 ? -6.759 81.669 58.840 1.00 88.11 10 GLU G N 1
ATOM 10131 C CA . GLU G 1 12 ? -5.892 81.700 57.641 1.00 90.10 10 GLU G CA 1
ATOM 10132 C C . GLU G 1 12 ? -6.141 82.826 56.664 1.00 91.53 10 GLU G C 1
ATOM 10133 O O . GLU G 1 12 ? -5.533 83.882 56.792 1.00 92.73 10 GLU G O 1
ATOM 10139 N N . ARG G 1 13 ? -6.924 82.573 55.624 1.00 92.63 11 ARG G N 1
ATOM 10140 C CA . ARG G 1 13 ? -7.299 83.680 54.774 1.00 94.01 11 ARG G CA 1
ATOM 10141 C C . ARG G 1 13 ? -8.808 83.756 54.996 1.00 94.18 11 ARG G C 1
ATOM 10142 O O . ARG G 1 13 ? -9.480 82.739 55.267 1.00 94.46 11 ARG G O 1
ATOM 10150 N N . ALA G 1 14 ? -9.284 84.992 55.011 1.00 94.33 12 ALA G N 1
ATOM 10151 C CA . ALA G 1 14 ? -10.686 85.272 55.172 1.00 94.69 12 ALA G CA 1
ATOM 10152 C C . ALA G 1 14 ? -10.863 86.503 54.306 1.00 94.85 12 ALA G C 1
ATOM 10153 O O . ALA G 1 14 ? -10.374 86.568 53.183 1.00 95.64 12 ALA G O 1
ATOM 10155 N N . THR G 1 15 ? -11.565 87.491 54.835 1.00 95.01 13 THR G N 1
ATOM 10156 C CA . THR G 1 15 ? -11.817 88.716 54.133 1.00 94.90 13 THR G CA 1
ATOM 10157 C C . THR G 1 15 ? -11.838 89.755 55.238 1.00 95.34 13 THR G C 1
ATOM 10158 O O . THR G 1 15 ? -12.159 89.436 56.386 1.00 95.32 13 THR G O 1
ATOM 10162 N N . PRO G 1 16 ? -11.405 90.978 54.930 1.00 95.25 14 PRO G N 1
ATOM 10163 C CA . PRO G 1 16 ? -11.383 92.065 55.915 1.00 95.52 14 PRO G CA 1
ATOM 10164 C C . PRO G 1 16 ? -12.712 92.364 56.646 1.00 95.96 14 PRO G C 1
ATOM 10165 O O . PRO G 1 16 ? -12.737 93.059 57.665 1.00 97.13 14 PRO G O 1
ATOM 10169 N N . ALA G 1 17 ? -13.800 91.805 56.129 1.00 95.37 15 ALA G N 1
ATOM 10170 C CA . ALA G 1 17 ? -15.132 91.945 56.719 1.00 95.36 15 ALA G CA 1
ATOM 10171 C C . ALA G 1 17 ? -15.320 90.884 57.809 1.00 95.55 15 ALA G C 1
ATOM 10172 O O . ALA G 1 17 ? -16.153 91.033 58.707 1.00 96.05 15 ALA G O 1
ATOM 10174 N N . THR G 1 18 ? -14.512 89.829 57.739 1.00 95.43 16 THR G N 1
ATOM 10175 C CA . THR G 1 18 ? -14.591 88.729 58.701 1.00 95.52 16 THR G CA 1
ATOM 10176 C C . THR G 1 18 ? -14.380 89.207 60.130 1.00 95.86 16 THR G C 1
ATOM 10177 O O . THR G 1 18 ? -14.932 88.633 61.071 1.00 96.20 16 THR G O 1
ATOM 10181 N N . LEU G 1 19 ? -13.576 90.253 60.292 1.00 96.09 17 LEU G N 1
ATOM 10182 C CA . LEU G 1 19 ? -13.315 90.803 61.618 1.00 96.18 17 LEU G CA 1
ATOM 10183 C C . LEU G 1 19 ? -14.668 91.249 62.160 1.00 95.99 17 LEU G C 1
ATOM 10184 O O . LEU G 1 19 ? -15.154 90.731 63.167 1.00 95.14 17 LEU G O 1
ATOM 10189 N N . THR G 1 20 ? -15.271 92.206 61.461 1.00 96.03 18 THR G N 1
ATOM 10190 C CA . THR G 1 20 ? -16.571 92.741 61.832 1.00 96.19 18 THR G CA 1
ATOM 10191 C C . THR G 1 20 ? -17.562 91.603 62.061 1.00 96.85 18 THR G C 1
ATOM 10192 O O . THR G 1 20 ? -18.184 91.512 63.121 1.00 96.88 18 THR G O 1
ATOM 10196 N N . GLU G 1 21 ? -17.697 90.740 61.057 1.00 97.48 19 GLU G N 1
ATOM 10197 C CA . GLU G 1 21 ? -18.604 89.598 61.117 1.00 97.87 19 GLU G CA 1
ATOM 10198 C C . GLU G 1 21 ? -18.453 88.839 62.428 1.00 98.27 19 GLU G C 1
ATOM 10199 O O . GLU G 1 21 ? -19.410 88.241 62.922 1.00 98.69 19 GLU G O 1
ATOM 10205 N N . LEU G 1 22 ? -17.247 88.863 62.987 1.00 98.60 20 LEU G N 1
ATOM 10206 C CA . LEU G 1 22 ? -16.980 88.171 64.242 1.00 98.64 20 LEU G CA 1
ATOM 10207 C C . LEU G 1 22 ? -17.373 89.021 65.443 1.00 98.86 20 LEU G C 1
ATOM 10208 O O . LEU G 1 22 ? -17.773 88.494 66.478 1.00 98.84 20 LEU G O 1
ATOM 10213 N N . LYS G 1 23 ? -17.265 90.337 65.306 1.00 99.02 21 LYS G N 1
ATOM 10214 C CA . LYS G 1 23 ? -17.624 91.219 66.403 1.00 99.63 21 LYS G CA 1
ATOM 10215 C C . LYS G 1 23 ? -19.138 91.218 66.624 1.00 99.79 21 LYS G C 1
ATOM 10216 O O . LYS G 1 23 ? -19.599 91.279 67.764 1.00 99.91 21 LYS G O 1
ATOM 10222 N N . ASP G 1 24 ? -19.904 91.128 65.538 1.00 99.94 22 ASP G N 1
ATOM 10223 C CA . ASP G 1 24 ? -21.368 91.119 65.617 1.00 99.98 22 ASP G CA 1
ATOM 10224 C C . ASP G 1 24 ? -21.881 89.908 66.364 1.00 99.93 22 ASP G C 1
ATOM 10225 O O . ASP G 1 24 ? -22.739 90.010 67.236 1.00 99.90 22 ASP G O 1
ATOM 10230 N N . ALA G 1 25 ? -21.356 88.747 66.007 1.00 99.80 23 ALA G N 1
ATOM 10231 C CA . ALA G 1 25 ? -21.762 87.517 66.668 1.00 100.00 23 ALA G CA 1
ATOM 10232 C C . ALA G 1 25 ? -21.374 87.575 68.147 1.00 100.00 23 ALA G C 1
ATOM 10233 O O . ALA G 1 25 ? -21.593 86.615 68.894 1.00 99.82 23 ALA G O 1
ATOM 10235 N N . LEU G 1 26 ? -20.822 88.720 68.561 1.00 100.00 24 LEU G N 1
ATOM 10236 C CA . LEU G 1 26 ? -20.380 88.949 69.933 1.00 99.99 24 LEU G CA 1
ATOM 10237 C C . LEU G 1 26 ? -20.922 90.248 70.561 1.00 100.00 24 LEU G C 1
ATOM 10238 O O . LEU G 1 26 ? -21.085 90.320 71.778 1.00 100.00 24 LEU G O 1
ATOM 10243 N N . SER G 1 27 ? -21.199 91.261 69.739 1.00 100.00 25 SER G N 1
ATOM 10244 C CA . SER G 1 27 ? -21.689 92.544 70.235 1.00 100.00 25 SER G CA 1
ATOM 10245 C C . SER G 1 27 ? -22.792 92.444 71.296 1.00 100.00 25 SER G C 1
ATOM 10246 O O . SER G 1 27 ? -23.089 93.419 71.978 1.00 99.65 25 SER G O 1
ATOM 10249 N N . ASN G 1 28 ? -23.426 91.279 71.421 1.00 100.00 26 ASN G N 1
ATOM 10250 C CA . ASN G 1 28 ? -24.448 91.081 72.474 1.00 100.00 26 ASN G CA 1
ATOM 10251 C C . ASN G 1 28 ? -23.702 90.948 73.823 1.00 100.00 26 ASN G C 1
ATOM 10252 O O . ASN G 1 28 ? -24.128 91.469 74.854 1.00 100.00 26 ASN G O 1
ATOM 10257 N N . SER G 1 29 ? -22.559 90.270 73.765 1.00 99.71 27 SER G N 1
ATOM 10258 C CA . SER G 1 29 ? -21.688 90.018 74.907 1.00 99.86 27 SER G CA 1
ATOM 10259 C C . SER G 1 29 ? -20.785 91.213 75.192 1.00 100.00 27 SER G C 1
ATOM 10260 O O . SER G 1 29 ? -20.120 91.261 76.224 1.00 100.00 27 SER G O 1
ATOM 10263 N N . ILE G 1 30 ? -20.775 92.197 74.297 1.00 100.00 28 ILE G N 1
ATOM 10264 C CA . ILE G 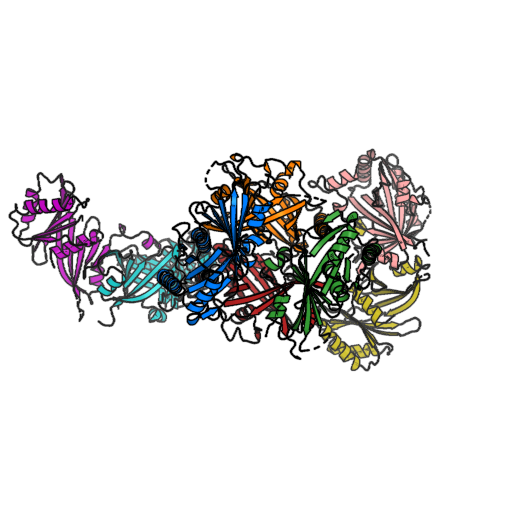1 30 ? -19.894 93.358 74.502 1.00 100.00 28 ILE G CA 1
ATOM 10265 C C . ILE G 1 30 ? -20.182 94.209 75.746 1.00 100.00 28 ILE G C 1
ATOM 10266 O O . ILE G 1 30 ? -21.039 95.084 75.701 1.00 100.00 28 ILE G O 1
ATOM 10271 N N . LEU G 1 31 ? -19.450 93.964 76.841 1.00 100.00 29 LEU G N 1
ATOM 10272 C CA . LEU G 1 31 ? -19.645 94.738 78.070 1.00 100.00 29 LEU G CA 1
ATOM 10273 C C . LEU G 1 31 ? -19.160 96.148 77.808 1.00 100.00 29 LEU G C 1
ATOM 10274 O O . LEU G 1 31 ? -19.720 97.109 78.332 1.00 100.00 29 LEU G O 1
ATOM 10279 N N . SER G 1 32 ? -18.132 96.262 76.970 1.00 100.00 30 SER G N 1
ATOM 10280 C CA . SER G 1 32 ? -17.551 97.556 76.614 1.00 100.00 30 SER G CA 1
ATOM 10281 C C . SER G 1 32 ? -16.322 97.376 75.731 1.00 100.00 30 SER G C 1
ATOM 10282 O O . SER G 1 32 ? -15.846 96.261 75.533 1.00 100.00 30 SER G O 1
ATOM 10285 N N . VAL G 1 33 ? -15.806 98.496 75.236 1.00 100.00 31 VAL G N 1
ATOM 10286 C CA . VAL G 1 33 ? -14.633 98.527 74.366 1.00 100.00 31 VAL G CA 1
ATOM 10287 C C . VAL G 1 33 ? -13.510 99.284 75.080 1.00 100.00 31 VAL G C 1
ATOM 10288 O O . VAL G 1 33 ? -13.648 99.648 76.250 1.00 100.00 31 VAL G O 1
ATOM 10292 N N . ARG G 1 34 ? -12.405 99.510 74.374 1.00 100.00 32 ARG G N 1
ATOM 10293 C CA . ARG G 1 34 ? -11.266 100.239 74.917 1.00 100.00 32 ARG G CA 1
ATOM 10294 C C . ARG G 1 34 ? -10.355 100.774 73.808 1.00 100.00 32 ARG G C 1
ATOM 10295 O O . ARG G 1 34 ? -10.746 100.828 72.640 1.00 99.75 32 ARG G O 1
ATOM 10303 N N . ASP G 1 35 ? -9.144 101.172 74.184 1.00 100.00 33 ASP G N 1
ATOM 10304 C CA . ASP G 1 35 ? -8.180 101.730 73.240 1.00 99.90 33 ASP G CA 1
ATOM 10305 C C . ASP G 1 35 ? -7.744 100.763 72.143 1.00 99.71 33 ASP G C 1
ATOM 10306 O O . ASP G 1 35 ? -7.503 99.583 72.396 1.00 100.00 33 ASP G O 1
ATOM 10311 N N . PRO G 1 36 ? -7.640 101.261 70.901 1.00 99.24 34 PRO G N 1
ATOM 10312 C CA . PRO G 1 36 ? -7.234 100.477 69.731 1.00 98.91 34 PRO G CA 1
ATOM 10313 C C . PRO G 1 36 ? -5.733 100.193 69.718 1.00 98.48 34 PRO G C 1
ATOM 10314 O O . PRO G 1 36 ? -4.918 101.111 69.800 1.00 98.19 34 PRO G O 1
ATOM 10318 N N . TRP G 1 37 ? -5.379 98.916 69.600 1.00 97.97 35 TRP G N 1
ATOM 10319 C CA . TRP G 1 37 ? -3.980 98.495 69.597 1.00 96.84 35 TRP G CA 1
ATOM 10320 C C . TRP G 1 37 ? -3.417 98.198 68.217 1.00 95.52 35 TRP G C 1
ATOM 10321 O O . TRP G 1 37 ? -4.084 98.373 67.200 1.00 95.88 35 TRP G O 1
ATOM 10332 N N . SER G 1 38 ? -2.172 97.737 68.204 1.00 93.68 36 SER G N 1
ATOM 10333 C CA . SER G 1 38 ? -1.486 97.382 66.971 1.00 92.20 36 SER G CA 1
ATOM 10334 C C . SER G 1 38 ? -0.449 96.308 67.294 1.00 91.39 36 SER G C 1
ATOM 10335 O O . SER G 1 38 ? -0.300 95.909 68.450 1.00 90.81 36 SER G O 1
ATOM 10338 N N . ILE G 1 39 ? 0.263 95.835 66.278 1.00 90.34 37 ILE G N 1
ATOM 10339 C CA . ILE G 1 39 ? 1.271 94.805 66.494 1.00 88.66 37 ILE G CA 1
ATOM 10340 C C . ILE G 1 39 ? 2.228 94.716 65.311 1.00 87.76 37 ILE G C 1
ATOM 10341 O O . ILE G 1 39 ? 1.953 95.241 64.230 1.00 87.23 37 ILE G O 1
ATOM 10346 N N . ASP G 1 40 ? 3.362 94.065 65.537 1.00 87.22 38 ASP G N 1
ATOM 10347 C CA . ASP G 1 40 ? 4.375 93.890 64.510 1.00 86.97 38 ASP G CA 1
ATOM 10348 C C . ASP G 1 40 ? 5.011 92.512 64.643 1.00 86.98 38 ASP G C 1
ATOM 10349 O O . ASP G 1 40 ? 5.591 92.180 65.680 1.00 86.95 38 ASP G O 1
ATOM 10354 N N . PHE G 1 41 ? 4.887 91.715 63.586 1.00 86.56 39 PHE G N 1
ATOM 10355 C CA . PHE G 1 41 ? 5.445 90.368 63.542 1.00 85.39 39 PHE G CA 1
ATOM 10356 C C . PHE G 1 41 ? 6.626 90.334 62.597 1.00 84.39 39 PHE G C 1
ATOM 10357 O O . PHE G 1 41 ? 6.484 90.618 61.409 1.00 85.41 39 PHE G O 1
ATOM 10365 N N . ARG G 1 42 ? 7.791 89.989 63.125 1.00 83.02 40 ARG G N 1
ATOM 10366 C CA . ARG G 1 42 ? 8.994 89.923 62.312 1.00 81.97 40 ARG G CA 1
ATOM 10367 C C . ARG G 1 42 ? 9.555 88.514 62.271 1.00 82.38 40 ARG G C 1
ATOM 10368 O O . ARG G 1 42 ? 9.391 87.734 63.212 1.00 81.87 40 ARG G O 1
ATOM 10376 N N . THR G 1 43 ? 10.214 88.193 61.164 1.00 82.67 41 THR G N 1
ATOM 10377 C CA . THR G 1 43 ? 10.832 86.891 61.000 1.00 82.51 41 THR G CA 1
ATOM 10378 C C . THR G 1 43 ? 12.292 87.155 60.672 1.00 83.13 41 THR G C 1
ATOM 10379 O O . THR G 1 43 ? 12.607 87.925 59.767 1.00 83.17 41 THR G O 1
ATOM 10383 N N . TYR G 1 44 ? 13.183 86.534 61.431 1.00 84.25 42 TYR G N 1
ATOM 10384 C CA . TYR G 1 44 ? 14.608 86.717 61.229 1.00 85.29 42 TYR G CA 1
ATOM 10385 C C . TYR G 1 44 ? 15.260 85.413 60.814 1.00 86.73 42 TYR G C 1
ATOM 10386 O O . TYR G 1 44 ? 14.972 84.353 61.372 1.00 87.03 42 TYR G O 1
ATOM 10395 N N . ARG G 1 45 ? 16.136 85.499 59.823 1.00 88.57 43 ARG G N 1
ATOM 10396 C CA . ARG G 1 45 ? 16.834 84.328 59.330 1.00 90.61 43 ARG G CA 1
ATOM 10397 C C . ARG G 1 45 ? 18.313 84.502 59.620 1.00 91.31 43 ARG G C 1
ATOM 10398 O O . ARG G 1 45 ? 18.878 85.573 59.387 1.00 90.86 43 ARG G O 1
ATOM 10406 N N . CYS G 1 46 ? 18.935 83.450 60.137 1.00 92.29 44 CYS G N 1
ATOM 10407 C CA . CYS G 1 46 ? 20.354 83.497 60.452 1.00 94.25 44 CYS G CA 1
ATOM 10408 C C . CYS G 1 46 ? 21.190 83.387 59.173 1.00 95.50 44 CYS G C 1
ATOM 10409 O O . CYS G 1 46 ? 21.049 82.430 58.407 1.00 95.21 44 CYS G O 1
ATOM 10412 N N . SER G 1 47 ? 22.059 84.373 58.956 1.00 96.52 45 SER G N 1
ATOM 10413 C CA . SER G 1 47 ? 22.920 84.419 57.777 1.00 97.02 45 SER G CA 1
ATOM 10414 C C . SER G 1 47 ? 24.255 83.705 57.988 1.00 97.90 45 SER G C 1
ATOM 10415 O O . SER G 1 47 ? 25.274 84.097 57.416 1.00 98.20 45 SER G O 1
ATOM 10418 N N . ILE G 1 48 ? 24.245 82.658 58.807 1.00 98.51 46 ILE G N 1
ATOM 10419 C CA . ILE G 1 48 ? 25.453 81.884 59.083 1.00 98.94 46 ILE G CA 1
ATOM 10420 C C . ILE G 1 48 ? 25.294 80.428 58.644 1.00 98.95 46 ILE G C 1
ATOM 10421 O O . ILE G 1 48 ? 24.192 79.878 58.657 1.00 98.99 46 ILE G O 1
ATOM 10426 N N . LYS G 1 57 ? 17.480 78.300 62.909 1.00 72.72 55 LYS G N 1
ATOM 10427 C CA . LYS G 1 57 ? 18.091 79.517 62.375 1.00 74.32 55 LYS G CA 1
ATOM 10428 C C . LYS G 1 57 ? 17.073 80.630 62.123 1.00 73.32 55 LYS G C 1
ATOM 10429 O O . LYS G 1 57 ? 17.374 81.641 61.476 1.00 72.27 55 LYS G O 1
ATOM 10435 N N . LEU G 1 58 ? 15.866 80.435 62.639 1.00 73.68 56 LEU G N 1
ATOM 10436 C CA . LEU G 1 58 ? 14.808 81.426 62.500 1.00 74.68 56 LEU G CA 1
ATOM 10437 C C . LEU G 1 58 ? 14.345 81.901 63.876 1.00 75.27 56 LEU G C 1
ATOM 10438 O O . LEU G 1 58 ? 14.084 81.095 64.774 1.00 75.04 56 LEU G O 1
ATOM 10443 N N . MET G 1 59 ? 14.255 83.217 64.032 1.00 76.07 57 MET G N 1
ATOM 10444 C CA . MET G 1 59 ? 13.848 83.830 65.293 1.00 76.47 57 MET G CA 1
ATOM 10445 C C . MET G 1 59 ? 12.777 84.880 65.035 1.00 76.29 57 MET G C 1
ATOM 10446 O O . MET G 1 59 ? 12.905 85.698 64.127 1.00 75.76 57 MET G O 1
ATOM 10451 N N . TYR G 1 60 ? 11.720 84.851 65.839 1.00 76.86 58 TYR G N 1
ATOM 10452 C CA . TYR G 1 60 ? 10.621 85.793 65.677 1.00 77.84 58 TYR G CA 1
ATOM 10453 C C . TYR G 1 60 ? 10.637 86.930 66.694 1.00 77.37 58 TYR G C 1
ATOM 10454 O O . TYR G 1 60 ? 11.017 86.746 67.848 1.00 77.20 58 TYR G O 1
ATOM 10463 N N . SER G 1 61 ? 10.209 88.105 66.243 1.00 76.82 59 SER G N 1
ATOM 10464 C CA . SER G 1 61 ? 10.173 89.303 67.067 1.00 76.40 59 SER G CA 1
ATOM 10465 C C . SER G 1 61 ? 8.772 89.878 67.160 1.00 76.19 59 SER G C 1
ATOM 10466 O O . SER G 1 61 ? 8.395 90.729 66.354 1.00 75.97 59 SER G O 1
ATOM 10469 N N . ILE G 1 62 ? 8.010 89.428 68.151 1.00 76.03 60 ILE G N 1
ATOM 10470 C CA . ILE G 1 62 ? 6.647 89.911 68.341 1.00 77.39 60 ILE G CA 1
ATOM 10471 C C . ILE G 1 62 ? 6.614 91.180 69.194 1.00 79.45 60 ILE G C 1
ATOM 10472 O O . ILE G 1 62 ? 6.816 91.130 70.409 1.00 80.24 60 ILE G O 1
ATOM 10477 N N . THR G 1 63 ? 6.350 92.315 68.553 1.00 81.21 61 THR G N 1
ATOM 10478 C CA . THR G 1 63 ? 6.279 93.600 69.241 1.00 82.51 61 THR G CA 1
ATOM 10479 C C . THR G 1 63 ? 4.834 93.986 69.538 1.00 84.45 61 THR G C 1
ATOM 10480 O O . THR G 1 63 ? 3.973 93.902 68.669 1.00 84.52 61 THR G O 1
ATOM 10484 N N . PHE G 1 64 ? 4.577 94.414 70.769 1.00 87.30 62 PHE G N 1
ATOM 10485 C CA . PHE G 1 64 ? 3.235 94.822 71.184 1.00 90.17 62 PHE G CA 1
ATOM 10486 C C . PHE G 1 64 ? 3.123 96.341 71.334 1.00 92.59 62 PHE G C 1
ATOM 10487 O O . PHE G 1 64 ? 4.107 97.021 71.638 1.00 93.10 62 PHE G O 1
ATOM 10495 N N . HIS G 1 65 ? 1.920 96.865 71.113 1.00 95.04 63 HIS G N 1
ATOM 10496 C CA . HIS G 1 65 ? 1.666 98.299 71.217 1.00 97.45 63 HIS G CA 1
ATOM 10497 C C . HIS G 1 65 ? 0.400 98.598 72.019 1.00 98.87 63 HIS G C 1
ATOM 10498 O O . HIS G 1 65 ? -0.621 98.998 71.456 1.00 99.81 63 HIS G O 1
ATOM 10505 N N . HIS G 1 66 ? 0.474 98.395 73.332 1.00 99.42 64 HIS G N 1
ATOM 10506 C CA . HIS G 1 66 ? -0.646 98.657 74.229 1.00 99.68 64 HIS G CA 1
ATOM 10507 C C . HIS G 1 66 ? -0.178 99.708 75.242 1.00 100.00 64 HIS G C 1
ATOM 10508 O O . HIS G 1 66 ? 0.297 99.353 76.328 1.00 100.00 64 HIS G O 1
ATOM 10515 N N . HIS G 1 67 ? -0.310 100.986 74.877 1.00 100.00 65 HIS G N 1
ATOM 10516 C CA . HIS G 1 67 ? 0.097 102.118 75.721 1.00 99.71 65 HIS G CA 1
ATOM 10517 C C . HIS G 1 67 ? 1.618 102.109 75.909 1.00 99.06 65 HIS G C 1
ATOM 10518 O O . HIS G 1 67 ? 2.118 102.675 76.880 1.00 100.00 65 HIS G O 1
ATOM 10525 N N . GLY G 1 68 ? 2.361 101.470 75.009 1.00 97.97 66 GLY G N 1
ATOM 10526 C CA . GLY G 1 68 ? 3.808 101.394 75.189 1.00 96.10 66 GLY G CA 1
ATOM 10527 C C . GLY G 1 68 ? 4.482 100.272 74.403 1.00 95.10 66 GLY G C 1
ATOM 10528 O O . GLY G 1 68 ? 3.873 99.245 74.081 1.00 95.01 66 GLY G O 1
ATOM 10529 N N . ARG G 1 69 ? 5.766 100.458 74.123 1.00 93.59 67 ARG G N 1
ATOM 10530 C CA . ARG G 1 69 ? 6.527 99.497 73.339 1.00 91.79 67 ARG G CA 1
ATOM 10531 C C . ARG G 1 69 ? 7.286 98.406 74.069 1.00 89.88 67 ARG G C 1
ATOM 10532 O O . ARG G 1 69 ? 8.291 98.668 74.722 1.00 89.10 67 ARG G O 1
ATOM 10540 N N . GLN G 1 70 ? 6.799 97.177 73.914 1.00 87.42 68 GLN G N 1
ATOM 10541 C CA . GLN G 1 70 ? 7.417 95.996 74.498 1.00 85.11 68 GLN G CA 1
ATOM 10542 C C . GLN G 1 70 ? 7.570 94.956 73.389 1.00 83.38 68 GLN G C 1
ATOM 10543 O O . GLN G 1 70 ? 6.607 94.624 72.701 1.00 83.09 68 GLN G O 1
ATOM 10549 N N . THR G 1 71 ? 8.783 94.449 73.211 1.00 81.25 69 THR G N 1
ATOM 10550 C CA . THR G 1 71 ? 9.048 93.464 72.174 1.00 79.40 69 THR G CA 1
ATOM 10551 C C . THR G 1 71 ? 9.612 92.172 72.749 1.00 78.41 69 THR G C 1
ATOM 10552 O O . THR G 1 71 ? 10.534 92.197 73.559 1.00 78.08 69 THR G O 1
ATOM 10556 N N . VAL G 1 72 ? 9.058 91.044 72.315 1.00 77.91 70 VAL G N 1
ATOM 10557 C CA . VAL G 1 72 ? 9.504 89.729 72.773 1.00 77.20 70 VAL G CA 1
ATOM 10558 C C . VAL G 1 72 ? 10.250 89.003 71.649 1.00 77.31 70 VAL G C 1
ATOM 10559 O O . VAL G 1 72 ? 10.001 89.246 70.467 1.00 77.76 70 VAL G O 1
ATOM 10563 N N . LEU G 1 73 ? 11.167 88.114 72.017 1.00 76.50 71 LEU G N 1
ATOM 10564 C CA . LEU G 1 73 ? 11.931 87.365 71.029 1.00 75.82 71 LEU G CA 1
ATOM 10565 C C . LEU G 1 73 ? 11.789 85.872 71.225 1.00 76.76 71 LEU G C 1
ATOM 10566 O O . LEU G 1 73 ? 12.416 85.288 72.105 1.00 76.93 71 LEU G O 1
ATOM 10571 N N . ILE G 1 74 ? 10.962 85.253 70.392 1.00 78.34 72 ILE G N 1
ATOM 10572 C CA . ILE G 1 74 ? 10.745 83.817 70.467 1.00 79.92 72 ILE G CA 1
ATOM 10573 C C . ILE G 1 74 ? 11.777 83.087 69.610 1.00 80.75 72 ILE G C 1
ATOM 10574 O O . ILE G 1 74 ? 12.067 83.496 68.484 1.00 80.18 72 ILE G O 1
ATOM 10579 N N . LYS G 1 75 ? 12.332 82.010 70.153 1.00 81.85 73 LYS G N 1
ATOM 10580 C CA . LYS G 1 75 ? 13.314 81.212 69.433 1.00 83.72 73 LYS G CA 1
ATOM 10581 C C . LYS G 1 75 ? 13.598 79.914 70.182 1.00 84.97 73 LYS G C 1
ATOM 10582 O O . LYS G 1 75 ? 14.007 79.932 71.343 1.00 85.28 73 LYS G O 1
ATOM 10588 N N . ASP G 1 76 ? 13.379 78.787 69.515 1.00 86.23 74 ASP G N 1
ATOM 10589 C CA . ASP G 1 76 ? 13.618 77.489 70.133 1.00 87.40 74 ASP G CA 1
ATOM 10590 C C . ASP G 1 76 ? 12.905 77.385 71.481 1.00 87.15 74 ASP G C 1
ATOM 10591 O O . ASP G 1 76 ? 13.508 76.996 72.484 1.00 86.57 74 ASP G O 1
ATOM 10596 N N . ASN G 1 77 ? 11.623 77.736 71.501 1.00 86.90 75 ASN G N 1
ATOM 10597 C CA . ASN G 1 77 ? 10.837 77.675 72.730 1.00 87.64 75 ASN G CA 1
ATOM 10598 C C . ASN G 1 77 ? 11.489 78.433 73.892 1.00 86.74 75 ASN G C 1
ATOM 10599 O O . ASN G 1 77 ? 11.297 78.088 75.060 1.00 86.73 75 ASN G O 1
ATOM 10604 N N . SER G 1 78 ? 12.259 79.465 73.560 1.00 84.90 76 SER G N 1
ATOM 10605 C CA . SER G 1 78 ? 12.932 80.282 74.558 1.00 82.53 76 SER G CA 1
ATOM 10606 C C . SER G 1 78 ? 12.666 81.752 74.250 1.00 80.93 76 SER G C 1
ATOM 10607 O O . SER G 1 78 ? 13.154 82.286 73.250 1.00 81.34 76 SER G O 1
ATOM 10610 N N . ALA G 1 79 ? 11.891 82.402 75.113 1.00 77.91 77 ALA G N 1
ATOM 10611 C CA . ALA G 1 79 ? 11.542 83.805 74.919 1.00 75.17 77 ALA G CA 1
ATOM 10612 C C . ALA G 1 79 ? 12.417 84.782 75.698 1.00 72.95 77 ALA G C 1
ATOM 10613 O O . ALA G 1 79 ? 13.015 84.430 76.711 1.00 72.68 77 ALA G O 1
ATOM 10615 N N . MET G 1 80 ? 12.483 86.016 75.206 1.00 70.19 78 MET G N 1
ATOM 10616 C CA . MET G 1 80 ? 13.258 87.073 75.841 1.00 67.42 78 MET G CA 1
ATOM 10617 C C . MET G 1 80 ? 12.523 88.395 75.701 1.00 65.89 78 MET G C 1
ATOM 10618 O O . MET G 1 80 ? 12.445 88.946 74.604 1.00 65.00 78 MET G O 1
ATOM 10623 N N . VAL G 1 81 ? 11.992 88.908 76.808 1.00 64.40 79 VAL G N 1
ATOM 10624 C CA . VAL G 1 81 ? 11.263 90.172 76.780 1.00 63.36 79 VAL G CA 1
ATOM 10625 C C . VAL G 1 81 ? 12.230 91.352 76.823 1.00 62.66 79 VAL G C 1
ATOM 10626 O O . VAL G 1 81 ? 13.201 91.331 77.575 1.00 62.93 79 VAL G O 1
ATOM 10630 N N . THR G 1 82 ? 11.965 92.367 76.001 1.00 61.99 80 THR G N 1
ATOM 10631 C CA . THR G 1 82 ? 12.793 93.574 75.939 1.00 61.80 80 THR G CA 1
ATOM 10632 C C . THR G 1 82 ? 11.889 94.800 75.803 1.00 61.20 80 THR G C 1
ATOM 10633 O O . THR G 1 82 ? 10.697 94.666 75.531 1.00 60.42 80 THR G O 1
ATOM 10637 N N . THR G 1 83 ? 12.445 95.993 75.986 1.00 60.57 81 THR G N 1
ATOM 10638 C CA . THR G 1 83 ? 11.632 97.198 75.883 1.00 60.63 81 THR G CA 1
ATOM 10639 C C . THR G 1 83 ? 12.447 98.447 75.660 1.00 61.00 81 THR G C 1
ATOM 10640 O O . THR G 1 83 ? 13.670 98.434 75.752 1.00 61.83 81 THR G O 1
ATOM 10644 N N . ALA G 1 84 ? 11.744 99.531 75.359 1.00 62.96 82 ALA G N 1
ATOM 10645 C CA . ALA G 1 84 ? 12.358 100.833 75.140 1.00 64.15 82 ALA G CA 1
ATOM 10646 C C . ALA G 1 84 ? 11.461 101.871 75.807 1.00 64.46 82 ALA G C 1
ATOM 10647 O O . ALA G 1 84 ? 11.652 103.076 75.638 1.00 65.57 82 ALA G O 1
ATOM 10649 N N . ALA G 1 85 ? 10.478 101.391 76.565 1.00 63.97 83 ALA G N 1
ATOM 10650 C CA . ALA G 1 85 ? 9.546 102.274 77.258 1.00 65.04 83 ALA G CA 1
ATOM 10651 C C . ALA G 1 85 ? 10.144 102.796 78.560 1.00 65.32 83 ALA G C 1
ATOM 10652 O O . ALA G 1 85 ? 10.518 102.013 79.434 1.00 65.22 83 ALA G O 1
ATOM 10654 N N . ALA G 1 86 ? 10.223 104.119 78.682 1.00 65.39 84 ALA G N 1
ATOM 10655 C CA . ALA G 1 86 ? 10.770 104.761 79.876 1.00 64.49 84 ALA G CA 1
ATOM 10656 C C . ALA G 1 86 ? 10.202 104.162 81.158 1.00 63.27 84 ALA G C 1
ATOM 10657 O O . ALA G 1 86 ?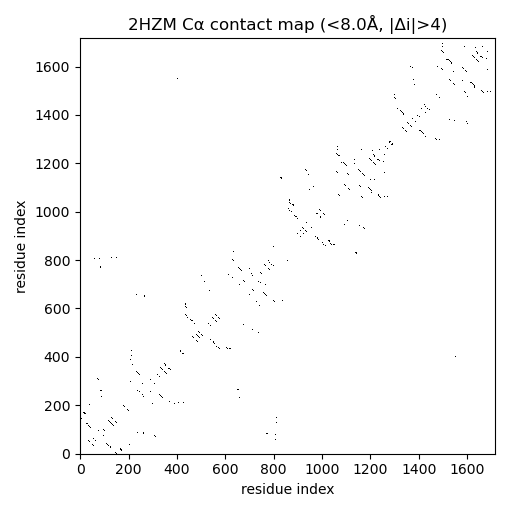 10.941 103.831 82.085 1.00 63.91 84 ALA G O 1
ATOM 10659 N N . ALA G 1 87 ? 8.884 104.014 81.202 1.00 61.92 85 ALA G N 1
ATOM 10660 C CA . ALA G 1 87 ? 8.219 103.465 82.378 1.00 61.38 85 ALA G CA 1
ATOM 10661 C C . ALA G 1 87 ? 8.658 102.044 82.716 1.00 60.14 85 ALA G C 1
ATOM 10662 O O . ALA G 1 87 ? 8.241 101.493 83.731 1.00 59.95 85 ALA G O 1
ATOM 10664 N N . ASP G 1 88 ? 9.500 101.447 81.880 1.00 58.98 86 ASP G N 1
ATOM 10665 C CA . ASP G 1 88 ? 9.929 100.083 82.140 1.00 57.82 86 ASP G CA 1
ATOM 10666 C C . ASP G 1 88 ? 11.357 99.943 82.604 1.00 55.55 86 ASP G C 1
ATOM 10667 O O . ASP G 1 88 ? 11.716 98.913 83.169 1.00 55.90 86 ASP G O 1
ATOM 10672 N N . ILE G 1 89 ? 12.179 100.958 82.370 1.00 53.13 87 ILE G N 1
ATOM 10673 C CA . ILE G 1 89 ? 13.570 100.871 82.802 1.00 52.93 87 ILE G CA 1
ATOM 10674 C C . ILE G 1 89 ? 13.643 100.849 84.327 1.00 51.38 87 ILE G C 1
ATOM 10675 O O . ILE G 1 89 ? 13.163 101.774 84.989 1.00 51.93 87 ILE G O 1
ATOM 10680 N N . PRO G 1 90 ? 14.220 99.785 84.907 1.00 49.24 88 PRO G N 1
ATOM 10681 C CA . PRO G 1 90 ? 14.329 99.710 86.370 1.00 47.01 88 PRO G CA 1
ATOM 10682 C C . PRO G 1 90 ? 15.090 100.927 86.910 1.00 43.85 88 PRO G C 1
ATOM 10683 O O . PRO G 1 90 ? 16.153 101.274 86.397 1.00 44.16 88 PRO G O 1
ATOM 10687 N N . PRO G 1 91 ? 14.542 101.605 87.933 1.00 41.19 89 PRO G N 1
ATOM 10688 C CA . PRO G 1 91 ? 15.189 102.790 88.521 1.00 39.72 89 PRO G CA 1
ATOM 10689 C C . PRO G 1 91 ? 16.625 102.544 88.970 1.00 38.58 89 PRO G C 1
ATOM 10690 O O . PRO G 1 91 ? 17.481 103.416 88.851 1.00 38.59 89 PRO G O 1
ATOM 10694 N N . ALA G 1 92 ? 16.892 101.356 89.490 1.00 36.93 90 ALA G N 1
ATOM 10695 C CA . ALA G 1 92 ? 18.242 101.040 89.923 1.00 39.00 90 ALA G CA 1
ATOM 10696 C C . ALA G 1 92 ? 19.229 101.020 88.737 1.00 40.18 90 ALA G C 1
ATOM 10697 O O . ALA G 1 92 ? 20.362 101.475 88.870 1.00 41.14 90 ALA G O 1
ATOM 10699 N N . LEU G 1 93 ? 18.801 100.496 87.586 1.00 41.46 91 LEU G N 1
ATOM 10700 C CA . LEU G 1 93 ? 19.659 100.435 86.394 1.00 43.82 91 LEU G CA 1
ATOM 10701 C C . LEU G 1 93 ? 20.039 101.822 85.915 1.00 43.46 91 LEU G C 1
ATOM 10702 O O . LEU G 1 93 ? 21.113 102.029 85.338 1.00 43.58 91 LEU G O 1
ATOM 10707 N N . VAL G 1 94 ? 19.154 102.778 86.152 1.00 43.18 92 VAL G N 1
ATOM 10708 C CA . VAL G 1 94 ? 19.441 104.146 85.771 1.00 43.35 92 VAL G CA 1
ATOM 10709 C C . VAL G 1 94 ? 20.448 104.739 86.750 1.00 44.01 92 VAL G C 1
ATOM 10710 O O . VAL G 1 94 ? 21.499 105.236 86.346 1.00 45.28 92 VAL G O 1
ATOM 10714 N N . PHE G 1 95 ? 20.134 104.665 88.042 1.00 43.44 93 PHE G N 1
ATOM 10715 C CA . PHE G 1 95 ? 21.020 105.206 89.068 1.00 40.34 93 PHE G CA 1
ATOM 10716 C C . PHE G 1 95 ? 22.453 104.708 88.973 1.00 40.48 93 PHE G C 1
ATOM 10717 O O . PHE G 1 95 ? 23.393 105.503 88.954 1.00 39.84 93 PHE G O 1
ATOM 10725 N N . ASN G 1 96 ? 22.624 103.392 88.923 1.00 40.47 94 ASN G N 1
ATOM 10726 C CA . ASN G 1 96 ? 23.963 102.812 88.880 1.00 42.10 94 ASN G CA 1
ATOM 10727 C C . ASN G 1 96 ? 24.677 102.949 87.536 1.00 43.12 94 ASN G C 1
ATOM 10728 O O . ASN G 1 96 ? 25.808 102.482 87.384 1.00 40.97 94 ASN G O 1
ATOM 10733 N N . GLY G 1 97 ? 24.010 103.559 86.559 1.00 44.11 95 GLY G N 1
ATOM 10734 C CA . GLY G 1 97 ? 24.625 103.746 85.260 1.00 45.40 95 GLY G CA 1
ATOM 10735 C C . GLY G 1 97 ? 24.545 102.582 84.281 1.00 46.89 95 GLY G C 1
ATOM 10736 O O . GLY G 1 97 ? 24.917 102.742 83.127 1.00 47.31 95 GLY G O 1
ATOM 10737 N N . SER G 1 98 ? 24.073 101.415 84.716 1.00 49.04 96 SER G N 1
ATOM 10738 C CA . SER G 1 98 ? 23.974 100.272 83.806 1.00 48.63 96 SER G CA 1
ATOM 10739 C C . SER G 1 98 ? 23.327 100.711 82.496 1.00 49.89 96 SER G C 1
ATOM 10740 O O . SER G 1 98 ? 23.854 100.463 81.413 1.00 49.76 96 SER G O 1
ATOM 10743 N N . SER G 1 99 ? 22.179 101.367 82.617 1.00 51.43 97 SER G N 1
ATOM 10744 C CA . SER G 1 99 ? 21.435 101.879 81.479 1.00 52.14 97 SER G CA 1
ATOM 10745 C C . SER G 1 99 ? 21.706 103.371 81.331 1.00 54.88 97 SER G C 1
ATOM 10746 O O . SER G 1 99 ? 21.971 104.065 82.317 1.00 56.67 97 SER G O 1
ATOM 10749 N N . THR G 1 100 ? 21.634 103.861 80.099 1.00 55.67 98 THR G N 1
ATOM 10750 C CA . THR G 1 100 ? 21.866 105.267 79.811 1.00 56.93 98 THR G CA 1
ATOM 10751 C C . THR G 1 100 ? 20.557 106.010 80.034 1.00 57.75 98 THR G C 1
ATOM 10752 O O . THR G 1 100 ? 20.512 107.245 80.010 1.00 56.23 98 THR G O 1
ATOM 10756 N N . GLY G 1 101 ? 19.495 105.235 80.239 1.00 58.92 99 GLY G N 1
ATOM 10757 C CA . GLY G 1 101 ? 18.179 105.805 80.459 1.00 61.09 99 GLY G CA 1
ATOM 10758 C C . GLY G 1 101 ? 17.457 106.151 79.170 1.00 62.45 99 GLY G C 1
ATOM 10759 O O . GLY G 1 101 ? 16.333 106.657 79.200 1.00 63.21 99 GLY G O 1
ATOM 10760 N N . VAL G 1 102 ? 18.096 105.869 78.037 1.00 63.38 100 VAL G N 1
ATOM 10761 C CA . VAL G 1 102 ? 17.523 106.167 76.723 1.00 63.70 100 VAL G CA 1
ATOM 10762 C C . VAL G 1 102 ? 17.666 104.964 75.800 1.00 64.42 100 VAL G C 1
ATOM 10763 O O . VAL G 1 102 ? 18.545 104.929 74.939 1.00 64.54 100 VAL G O 1
ATOM 10767 N N . PRO G 1 103 ? 16.800 103.957 75.976 1.00 65.08 101 PRO G N 1
ATOM 10768 C CA . PRO G 1 103 ? 16.789 102.722 75.187 1.00 65.53 101 PRO G CA 1
ATOM 10769 C C . PRO G 1 103 ? 16.042 102.823 73.860 1.00 66.75 101 PRO G C 1
ATOM 10770 O O . PRO G 1 103 ? 15.384 103.824 73.571 1.00 66.59 101 PRO G O 1
ATOM 10774 N N . GLU G 1 104 ? 16.143 101.765 73.061 1.00 68.40 102 GLU G N 1
ATOM 10775 C CA . GLU G 1 104 ? 15.471 101.705 71.767 1.00 70.42 102 GLU G CA 1
ATOM 10776 C C . GLU G 1 104 ? 15.035 100.278 71.449 1.00 70.66 102 GLU G C 1
ATOM 10777 O O . GLU G 1 104 ? 15.484 99.325 72.093 1.00 70.17 102 GLU G O 1
ATOM 10783 N N . SER G 1 105 ? 14.159 100.137 70.457 1.00 71.45 103 SER G N 1
ATOM 10784 C CA . SER G 1 105 ? 13.644 98.826 70.074 1.00 72.94 103 SER G CA 1
ATOM 10785 C C . SER G 1 105 ? 14.750 97.814 69.817 1.00 72.63 103 SER G C 1
ATOM 10786 O O . SER G 1 105 ? 15.811 98.151 69.295 1.00 72.55 103 SER G O 1
ATOM 10789 N N . ILE G 1 106 ? 14.497 96.567 70.195 1.00 73.06 104 ILE G N 1
ATOM 10790 C CA . ILE G 1 106 ? 15.474 95.510 69.989 1.00 73.53 104 ILE G CA 1
ATOM 10791 C C . ILE G 1 106 ? 15.618 95.255 68.487 1.00 74.79 104 ILE G C 1
ATOM 10792 O O . ILE G 1 106 ? 16.715 94.974 68.001 1.00 74.59 104 ILE G O 1
ATOM 10797 N N . ASP G 1 107 ? 14.508 95.360 67.758 1.00 75.49 105 ASP G N 1
ATOM 10798 C CA . ASP G 1 107 ? 14.530 95.151 66.314 1.00 76.51 105 ASP G CA 1
ATOM 10799 C C . ASP G 1 107 ? 15.555 96.087 65.691 1.00 76.30 105 ASP G C 1
ATOM 10800 O O . ASP G 1 107 ? 16.384 95.672 64.883 1.00 76.48 105 ASP G O 1
ATOM 10805 N N . THR G 1 108 ? 15.489 97.354 66.081 1.00 76.24 106 THR G N 1
ATOM 10806 C CA . THR G 1 108 ? 16.414 98.362 65.588 1.00 76.00 106 THR G CA 1
ATOM 10807 C C . THR G 1 108 ? 17.852 97.903 65.851 1.00 77.37 106 THR G C 1
ATOM 10808 O O . THR G 1 108 ? 18.756 98.163 65.056 1.00 77.62 106 THR G O 1
ATOM 10812 N N . ILE G 1 109 ? 18.053 97.210 66.968 1.00 78.29 107 ILE G N 1
ATOM 10813 C CA . ILE G 1 109 ? 19.375 96.708 67.334 1.00 79.58 107 ILE G CA 1
ATOM 10814 C C . ILE G 1 109 ? 19.813 95.628 66.347 1.00 80.16 107 ILE G C 1
ATOM 10815 O O . ILE G 1 109 ? 20.962 95.599 65.903 1.00 79.62 107 ILE G O 1
ATOM 10820 N N . LEU G 1 110 ? 18.886 94.741 66.009 1.00 81.32 108 LEU G N 1
ATOM 10821 C CA . LEU G 1 110 ? 19.162 93.649 65.089 1.00 82.84 108 LEU G CA 1
ATOM 10822 C C . LEU G 1 110 ? 19.438 94.114 63.660 1.00 84.46 108 LEU G C 1
ATOM 10823 O O . LEU G 1 110 ? 20.328 93.589 62.991 1.00 84.86 108 LEU G O 1
ATOM 10828 N N . SER G 1 111 ? 18.682 95.105 63.200 1.00 86.07 109 SER G N 1
ATOM 10829 C CA . SER G 1 111 ? 18.835 95.609 61.838 1.00 87.60 109 SER G CA 1
ATOM 10830 C C . SER G 1 111 ? 19.965 96.613 61.627 1.00 88.67 109 SER G C 1
ATOM 10831 O O . SER G 1 111 ? 20.333 96.894 60.484 1.00 89.64 109 SER G O 1
ATOM 10834 N N . SER G 1 112 ? 20.523 97.153 62.705 1.00 89.02 110 SER G N 1
ATOM 10835 C CA . SER G 1 112 ? 21.591 98.137 62.558 1.00 89.26 110 SER G CA 1
ATOM 10836 C C . SER G 1 112 ? 22.931 97.729 63.157 1.00 88.89 110 SER G C 1
ATOM 10837 O O . SER G 1 112 ? 23.947 98.371 62.891 1.00 88.82 110 SER G O 1
ATOM 10840 N N . LYS G 1 113 ? 22.944 96.666 63.955 1.00 88.63 111 LYS G N 1
ATOM 10841 C CA . LYS G 1 113 ? 24.186 96.229 64.582 1.00 88.75 111 LYS G CA 1
ATOM 10842 C C . LYS G 1 113 ? 24.452 94.733 64.442 1.00 89.14 111 LYS G C 1
ATOM 10843 O O . LYS G 1 113 ? 25.537 94.260 64.782 1.00 89.10 111 LYS G O 1
ATOM 10849 N N . LEU G 1 114 ? 23.468 93.985 63.954 1.00 89.69 112 LEU G N 1
ATOM 10850 C CA . LEU G 1 114 ? 23.644 92.544 63.782 1.00 90.72 112 LEU G CA 1
ATOM 10851 C C . LEU G 1 114 ? 23.179 92.052 62.409 1.00 90.89 112 LEU G C 1
ATOM 10852 O O . LEU G 1 114 ? 22.839 90.877 62.244 1.00 90.49 112 LEU G O 1
ATOM 10857 N N . SER G 1 115 ? 23.175 92.956 61.431 1.00 91.12 113 SER G N 1
ATOM 10858 C CA . SER G 1 115 ? 22.758 92.630 60.069 1.00 90.45 113 SER G CA 1
ATOM 10859 C C . SER G 1 115 ? 23.533 91.424 59.560 1.00 90.65 113 SER G C 1
ATOM 10860 O O . SER G 1 115 ? 22.977 90.535 58.917 1.00 90.87 113 SER G O 1
ATOM 10863 N N . ASN G 1 116 ? 24.826 91.410 59.864 1.00 90.96 114 ASN G N 1
ATOM 10864 C CA . ASN G 1 116 ? 25.730 90.341 59.457 1.00 90.89 114 ASN G CA 1
ATOM 10865 C C . ASN G 1 116 ? 25.397 88.969 60.042 1.00 90.15 114 ASN G C 1
ATOM 10866 O O . ASN G 1 116 ? 25.984 87.966 59.634 1.00 90.62 114 ASN G O 1
ATOM 10871 N N . ILE G 1 117 ? 24.469 88.918 60.995 1.00 88.65 115 ILE G N 1
ATOM 10872 C CA . ILE G 1 117 ? 24.099 87.645 61.612 1.00 86.86 115 ILE G CA 1
ATOM 10873 C C . ILE G 1 117 ? 22.618 87.335 61.440 1.00 85.89 115 ILE G C 1
ATOM 10874 O O . ILE G 1 117 ? 22.221 86.168 61.382 1.00 85.03 115 ILE G O 1
ATOM 10879 N N . TRP G 1 118 ? 21.803 88.382 61.372 1.00 84.97 116 TRP G N 1
ATOM 10880 C CA . TRP G 1 118 ? 20.366 88.217 61.198 1.00 84.56 116 TRP G CA 1
ATOM 10881 C C . TRP G 1 118 ? 19.825 89.208 60.177 1.00 86.51 116 TRP G C 1
ATOM 10882 O O . TRP G 1 118 ? 20.247 90.368 60.137 1.00 86.56 116 TRP G O 1
ATOM 10893 N N . MET G 1 119 ? 18.894 88.745 59.348 1.00 88.38 117 MET G N 1
ATOM 10894 C CA . MET G 1 119 ? 18.284 89.607 58.347 1.00 90.06 117 MET G CA 1
ATOM 10895 C C . MET G 1 119 ? 16.769 89.442 58.383 1.00 90.03 117 MET G C 1
ATOM 10896 O O . MET G 1 119 ? 16.254 88.320 58.362 1.00 88.70 117 MET G O 1
ATOM 10901 N N . GLN G 1 120 ? 16.070 90.573 58.460 1.00 90.66 118 GLN G N 1
ATOM 10902 C CA . GLN G 1 120 ? 14.612 90.594 58.489 1.00 91.77 118 GLN G CA 1
ATOM 10903 C C . GLN G 1 120 ? 14.133 90.046 57.150 1.00 92.70 118 GLN G C 1
ATOM 10904 O O . GLN G 1 120 ? 14.432 90.611 56.096 1.00 92.62 118 GLN G O 1
ATOM 10910 N N . ARG G 1 121 ? 13.389 88.946 57.192 1.00 93.51 119 ARG G N 1
ATOM 10911 C CA . ARG G 1 121 ? 12.907 88.319 55.971 1.00 94.20 119 ARG G CA 1
ATOM 10912 C C . ARG G 1 121 ? 11.386 88.327 55.844 1.00 93.80 119 ARG G C 1
ATOM 10913 O O . ARG G 1 121 ? 10.817 87.553 55.079 1.00 94.39 119 ARG G O 1
ATOM 10921 N N . GLN G 1 122 ? 10.737 89.212 56.592 1.00 93.43 120 GLN G N 1
ATOM 10922 C CA . GLN G 1 122 ? 9.282 89.338 56.566 1.00 93.31 120 GLN G CA 1
ATOM 10923 C C . GLN G 1 122 ? 8.840 90.359 57.613 1.00 92.95 120 GLN G C 1
ATOM 10924 O O . GLN G 1 122 ? 9.591 90.683 58.534 1.00 93.25 120 GLN G O 1
ATOM 10930 N N . LEU G 1 123 ? 7.621 90.862 57.477 1.00 91.99 121 LEU G N 1
ATOM 10931 C CA . LEU G 1 123 ? 7.124 91.842 58.424 1.00 91.38 121 LEU G CA 1
ATOM 10932 C C . LEU G 1 123 ? 5.609 91.964 58.336 1.00 91.19 121 LEU G C 1
ATOM 10933 O O . LEU G 1 123 ? 5.078 92.704 57.506 1.00 91.08 121 LEU G O 1
ATOM 10938 N N . ILE G 1 124 ? 4.917 91.228 59.195 1.00 90.57 122 ILE G N 1
ATOM 10939 C CA . ILE G 1 124 ? 3.464 91.262 59.235 1.00 90.38 122 ILE G CA 1
ATOM 10940 C C . ILE G 1 124 ? 3.054 92.394 60.168 1.00 91.23 122 ILE G C 1
ATOM 10941 O O . ILE G 1 124 ? 3.688 92.604 61.199 1.00 91.49 122 ILE G O 1
ATOM 10946 N N . LYS G 1 125 ? 2.007 93.129 59.806 1.00 92.28 123 LYS G N 1
ATOM 10947 C CA . LYS G 1 125 ? 1.536 94.237 60.631 1.00 92.77 123 LYS G CA 1
ATOM 10948 C C . LYS G 1 125 ? 0.037 94.222 60.866 1.00 93.39 123 LYS G C 1
ATOM 10949 O O . LYS G 1 125 ? -0.746 93.943 59.962 1.00 93.22 123 LYS G O 1
ATOM 10955 N N . GLY G 1 126 ? -0.352 94.529 62.096 1.00 94.50 124 GLY G N 1
ATOM 10956 C CA . GLY G 1 126 ? -1.758 94.569 62.444 1.00 96.08 124 GLY G CA 1
ATOM 10957 C C . GLY G 1 126 ? -2.048 95.883 63.137 1.00 96.85 124 GLY G C 1
ATOM 10958 O O . GLY G 1 126 ? -2.151 95.933 64.361 1.00 97.32 124 GLY G O 1
ATOM 10959 N N . ASP G 1 127 ? -2.179 96.948 62.353 1.00 96.90 125 ASP G N 1
ATOM 10960 C CA . ASP G 1 127 ? -2.432 98.279 62.892 1.00 97.23 125 ASP G CA 1
ATOM 10961 C C . ASP G 1 127 ? -3.920 98.597 62.982 1.00 96.96 125 ASP G C 1
ATOM 10962 O O . ASP G 1 127 ? -4.739 97.960 62.326 1.00 96.99 125 ASP G O 1
ATOM 10967 N N . ALA G 1 128 ? -4.257 99.589 63.802 1.00 96.99 126 ALA G N 1
ATOM 10968 C CA . ALA G 1 128 ? -5.642 100.019 63.988 1.00 96.67 126 ALA G CA 1
ATOM 10969 C C . ALA G 1 128 ? -6.553 98.887 64.459 1.00 96.36 126 ALA G C 1
ATOM 10970 O O . ALA G 1 128 ? -7.690 98.763 64.002 1.00 96.34 126 ALA G O 1
ATOM 10972 N N . GLY G 1 129 ? -6.052 98.072 65.381 1.00 96.01 127 GLY G N 1
ATOM 10973 C CA . GLY G 1 129 ? -6.834 96.962 65.896 1.00 95.95 127 GLY G CA 1
ATOM 10974 C C . GLY G 1 129 ? -8.061 97.393 66.676 1.00 95.93 127 GLY G C 1
ATOM 10975 O O . GLY G 1 129 ? -8.602 98.473 66.448 1.00 95.73 127 GLY G O 1
ATOM 10976 N N . GLU G 1 130 ? -8.497 96.541 67.599 1.00 96.18 128 GLU G N 1
ATOM 10977 C CA . GLU G 1 130 ? -9.668 96.818 68.425 1.00 96.77 128 GLU G CA 1
ATOM 10978 C C . GLU G 1 130 ? -9.660 95.936 69.663 1.00 97.24 128 GLU G C 1
ATOM 10979 O O . GLU G 1 130 ? -9.278 94.767 69.597 1.00 97.11 128 GLU G O 1
ATOM 10985 N N . THR G 1 131 ? -10.084 96.502 70.791 1.00 98.11 129 THR G N 1
ATOM 10986 C CA . THR G 1 131 ? -10.134 95.768 72.055 1.00 98.46 129 THR G CA 1
ATOM 10987 C C . THR G 1 131 ? -11.574 95.683 72.551 1.00 98.85 129 THR G C 1
ATOM 10988 O O . THR G 1 131 ? -12.346 96.630 72.403 1.00 99.03 129 THR G O 1
ATOM 10992 N N . LEU G 1 132 ? -11.931 94.549 73.146 1.00 99.26 130 LEU G N 1
ATOM 10993 C CA . LEU G 1 132 ? -13.283 94.347 73.649 1.00 99.56 130 LEU G CA 1
ATOM 10994 C C . LEU G 1 132 ? -13.267 93.584 74.971 1.00 100.00 130 LEU G C 1
ATOM 10995 O O . LEU G 1 132 ? -12.517 92.617 75.130 1.00 100.00 130 LEU G O 1
ATOM 11000 N N . ILE G 1 133 ? -14.103 94.023 75.912 1.00 100.00 131 ILE G N 1
ATOM 11001 C CA . ILE G 1 133 ? -14.188 93.396 77.231 1.00 99.95 131 ILE G CA 1
ATOM 11002 C C . ILE G 1 133 ? -15.453 92.555 77.400 1.00 99.69 131 ILE G C 1
ATOM 11003 O O . ILE G 1 133 ? -16.556 93.000 77.081 1.00 99.16 131 ILE G O 1
ATOM 11008 N N . LEU G 1 134 ? -15.281 91.340 77.912 1.00 99.85 132 LEU G N 1
ATOM 11009 C CA . LEU G 1 134 ? -16.401 90.431 78.135 1.00 100.00 132 LEU G CA 1
ATOM 11010 C C . LEU G 1 134 ? -16.383 89.938 79.577 1.00 99.92 132 LEU G C 1
ATOM 11011 O O . LEU G 1 134 ? -15.441 90.211 80.323 1.00 99.84 132 LEU G O 1
ATOM 11016 N N . ASP G 1 135 ? -17.425 89.209 79.961 1.00 99.64 133 ASP G N 1
ATOM 11017 C CA . ASP G 1 135 ? -17.527 88.674 81.314 1.00 99.83 133 ASP G CA 1
ATOM 11018 C C . ASP G 1 135 ? -16.261 87.906 81.685 1.00 99.58 133 ASP G C 1
ATOM 11019 O O . ASP G 1 135 ? -16.132 86.717 81.388 1.00 99.75 133 ASP G O 1
ATOM 11024 N N . GLY G 1 136 ? -15.329 88.594 82.336 1.00 99.35 134 GLY G N 1
ATOM 11025 C CA . GLY G 1 136 ? -14.088 87.956 82.736 1.00 98.71 134 GLY G CA 1
ATOM 11026 C C . GLY G 1 136 ? -13.350 87.368 81.550 1.00 98.24 134 GLY G C 1
ATOM 11027 O O . GLY G 1 136 ? -12.957 86.198 81.570 1.00 98.01 134 GLY G O 1
ATOM 11028 N N . LEU G 1 137 ? -13.164 88.185 80.516 1.00 97.34 135 LEU G N 1
ATOM 11029 C CA . LEU G 1 137 ? -12.470 87.757 79.307 1.00 96.11 135 LEU G CA 1
ATOM 11030 C C . LEU G 1 137 ? -12.287 88.950 78.364 1.00 95.42 135 LEU G C 1
ATOM 11031 O O . LEU G 1 137 ? -13.240 89.673 78.068 1.00 94.26 135 LEU G O 1
ATOM 11036 N N . THR G 1 138 ? -11.052 89.156 77.912 1.00 94.90 136 THR G N 1
ATOM 11037 C CA . THR G 1 138 ? -10.730 90.246 76.995 1.00 94.98 136 THR G CA 1
ATOM 11038 C C . THR G 1 138 ? -10.485 89.674 75.597 1.00 95.10 136 THR G C 1
ATOM 11039 O O . THR G 1 138 ? -9.775 88.671 75.437 1.00 94.48 136 THR G O 1
ATOM 11043 N N . VAL G 1 139 ? -11.073 90.315 74.590 1.00 94.54 137 VAL G N 1
ATOM 11044 C CA . VAL G 1 139 ? -10.934 89.867 73.209 1.00 94.31 137 VAL G CA 1
ATOM 11045 C C . VAL G 1 139 ? -10.456 90.969 72.264 1.00 94.02 137 VAL G C 1
ATOM 11046 O O . VAL G 1 139 ? -11.147 91.967 72.052 1.00 93.70 137 VAL G O 1
ATOM 11050 N N . ARG G 1 140 ? -9.266 90.783 71.700 1.00 93.77 138 ARG G N 1
ATOM 11051 C CA . ARG G 1 140 ? -8.704 91.755 70.767 1.00 94.02 138 ARG G CA 1
ATOM 11052 C C . ARG G 1 140 ? -8.660 91.175 69.349 1.00 92.52 138 ARG G C 1
ATOM 11053 O O . ARG G 1 140 ? -8.290 90.014 69.152 1.00 91.79 138 ARG G O 1
ATOM 11061 N N . LEU G 1 141 ? -9.042 91.990 68.369 1.00 90.68 139 LEU G N 1
ATOM 11062 C CA . LEU G 1 141 ? -9.071 91.565 66.973 1.00 88.90 139 LEU G CA 1
ATOM 11063 C C . LEU G 1 141 ? -8.293 92.516 66.074 1.00 88.03 139 LEU G C 1
ATOM 11064 O O . LEU G 1 141 ? -8.388 93.732 66.218 1.00 88.13 139 LEU G O 1
ATOM 11069 N N . VAL G 1 142 ? -7.534 91.962 65.135 1.00 87.23 140 VAL G N 1
ATOM 11070 C CA . VAL G 1 142 ? -6.759 92.790 64.219 1.00 86.76 140 VAL G CA 1
ATOM 11071 C C . VAL G 1 142 ? -6.496 92.100 62.875 1.00 86.20 140 VAL G C 1
ATOM 11072 O O . VAL G 1 142 ? -6.279 90.890 62.817 1.00 86.00 140 VAL G O 1
ATOM 11076 N N . ASN G 1 143 ? -6.529 92.877 61.797 1.00 85.99 141 ASN G N 1
ATOM 11077 C CA . ASN G 1 143 ? -6.279 92.337 60.464 1.00 86.03 141 ASN G CA 1
ATOM 11078 C C . ASN G 1 143 ? -4.800 92.434 60.113 1.00 86.39 141 ASN G C 1
ATOM 11079 O O . ASN G 1 143 ? -4.241 93.530 60.046 1.00 86.19 141 ASN G O 1
ATOM 11084 N N . LEU G 1 144 ? -4.173 91.283 59.890 1.00 86.72 142 LEU G N 1
ATOM 11085 C CA . LEU G 1 144 ? -2.761 91.241 59.539 1.00 87.27 142 LEU G CA 1
ATOM 11086 C C . LEU G 1 144 ? -2.560 91.511 58.052 1.00 88.20 142 LEU G C 1
ATOM 11087 O O . LEU G 1 144 ? -3.248 90.940 57.203 1.00 88.62 142 LEU G O 1
ATOM 11092 N N . PHE G 1 145 ? -1.614 92.393 57.751 1.00 88.91 143 PHE G N 1
ATOM 11093 C CA . PHE G 1 145 ? -1.289 92.757 56.380 1.00 89.54 143 PHE G CA 1
ATOM 11094 C C . PHE G 1 145 ? 0.213 92.637 56.173 1.00 90.15 143 PHE G C 1
ATOM 11095 O O . PHE G 1 145 ? 0.999 93.078 57.008 1.00 89.90 143 PHE G O 1
ATOM 11103 N N . SER G 1 146 ? 0.610 92.039 55.057 1.00 91.28 144 SER G N 1
ATOM 11104 C CA . SER G 1 146 ? 2.023 91.874 54.749 1.00 92.67 144 SER G CA 1
ATOM 11105 C C . SER G 1 146 ? 2.349 92.625 53.466 1.00 93.15 144 SER G C 1
ATOM 11106 O O . SER G 1 146 ? 1.470 93.236 52.853 1.00 92.93 144 SER G O 1
ATOM 11109 N N . SER G 1 147 ? 3.615 92.583 53.066 1.00 93.98 145 SER G N 1
ATOM 11110 C CA . SER G 1 147 ? 4.047 93.240 51.837 1.00 94.48 145 SER G CA 1
ATOM 11111 C C . SER G 1 147 ? 3.178 92.725 50.688 1.00 94.71 145 SER G C 1
ATOM 11112 O O . SER G 1 147 ? 2.899 93.448 49.728 1.00 94.78 145 SER G O 1
ATOM 11115 N N . THR G 1 148 ? 2.751 91.469 50.805 1.00 94.48 146 THR G N 1
ATOM 11116 C CA . THR G 1 148 ? 1.907 90.839 49.796 1.00 94.38 146 THR G CA 1
ATOM 11117 C C . THR G 1 148 ? 0.462 91.305 49.958 1.00 93.87 146 THR G C 1
ATOM 11118 O O . THR G 1 148 ? -0.260 91.465 48.974 1.00 94.35 146 THR G O 1
ATOM 11122 N N . GLY G 1 149 ? 0.047 91.522 51.202 1.00 92.88 147 GLY G N 1
ATOM 11123 C CA . GLY G 1 149 ? -1.310 91.970 51.456 1.00 91.40 147 GLY G CA 1
ATOM 11124 C C . GLY G 1 149 ? -1.991 91.129 52.513 1.00 90.83 147 GLY G C 1
ATOM 11125 O O . GLY G 1 149 ? -1.400 90.178 53.026 1.00 91.21 147 GLY G O 1
ATOM 11126 N N . PHE G 1 150 ? -3.234 91.484 52.829 1.00 90.17 148 PHE G N 1
ATOM 11127 C CA . PHE G 1 150 ? -4.036 90.790 53.836 1.00 89.64 148 PHE G CA 1
ATOM 11128 C C . PHE G 1 150 ? -3.633 89.330 54.020 1.00 89.70 148 PHE G C 1
ATOM 11129 O O . PHE G 1 150 ? -3.642 88.552 53.066 1.00 89.54 148 PHE G O 1
ATOM 11137 N N . LYS G 1 151 ? -3.284 88.958 55.249 1.00 89.54 149 LYS G N 1
ATOM 11138 C CA . LYS G 1 151 ? -2.882 87.586 55.518 1.00 89.13 149 LYS G CA 1
ATOM 11139 C C . LYS G 1 151 ? -3.879 86.813 56.375 1.00 88.70 149 LYS G C 1
ATOM 11140 O O . LYS G 1 151 ? -3.796 85.589 56.468 1.00 88.48 149 LYS G O 1
ATOM 11146 N N . GLY G 1 152 ? -4.824 87.513 56.995 1.00 88.19 150 GLY G N 1
ATOM 11147 C CA . GLY G 1 152 ? -5.803 86.825 57.819 1.00 88.04 150 GLY G CA 1
ATOM 11148 C C . GLY G 1 152 ? -6.318 87.644 58.984 1.00 88.51 150 GLY G C 1
ATOM 11149 O O . GLY G 1 152 ? -5.987 88.822 59.118 1.00 88.56 150 GLY G O 1
ATOM 11150 N N . LEU G 1 153 ? -7.132 87.016 59.830 1.00 88.87 151 LEU G N 1
ATOM 11151 C CA . LEU G 1 153 ? -7.707 87.683 60.996 1.00 89.41 151 LEU G CA 1
ATOM 11152 C C . LEU G 1 153 ? -7.138 87.132 62.297 1.00 89.79 151 LEU G C 1
ATOM 11153 O O . LEU G 1 153 ? -7.258 85.936 62.579 1.00 89.71 151 LEU G O 1
ATOM 11158 N N . LEU G 1 154 ? -6.536 88.011 63.095 1.00 89.70 152 LEU G N 1
ATOM 11159 C CA . LEU G 1 154 ? -5.947 87.613 64.369 1.00 89.52 152 LEU G CA 1
ATOM 11160 C C . LEU G 1 154 ? -6.883 87.847 65.550 1.00 89.40 152 LEU G C 1
ATOM 11161 O O . LEU G 1 154 ? -7.494 88.909 65.674 1.00 88.82 152 LEU G O 1
ATOM 11166 N N . ILE G 1 155 ? -6.981 86.843 66.416 1.00 89.79 153 ILE G N 1
ATOM 11167 C CA . ILE G 1 155 ? -7.828 86.920 67.603 1.00 90.82 153 ILE G CA 1
ATOM 11168 C C . ILE G 1 155 ? -6.991 86.661 68.858 1.00 91.74 153 ILE G C 1
ATOM 11169 O O . ILE G 1 155 ? -6.452 85.566 69.037 1.00 91.42 153 ILE G O 1
ATOM 11174 N N . GLU G 1 156 ? -6.887 87.671 69.720 1.00 92.88 154 GLU G N 1
ATOM 11175 C CA . GLU G 1 156 ? -6.121 87.554 70.961 1.00 93.78 154 GLU G CA 1
ATOM 11176 C C . GLU G 1 156 ? -7.076 87.435 72.150 1.00 93.71 154 GLU G C 1
ATOM 11177 O O . GLU G 1 156 ? -8.019 88.214 72.282 1.00 92.83 154 GLU G O 1
ATOM 11183 N N . LEU G 1 157 ? -6.828 86.457 73.015 1.00 94.79 155 LEU G N 1
ATOM 11184 C CA . LEU G 1 157 ? -7.682 86.245 74.178 1.00 96.26 155 LEU G CA 1
ATOM 11185 C C . LEU G 1 157 ? -6.914 86.182 75.498 1.00 97.21 155 LEU G C 1
ATOM 11186 O O . LEU G 1 157 ? -6.014 85.355 75.665 1.00 96.97 155 LEU G O 1
ATOM 11191 N N . GLN G 1 158 ? -7.278 87.060 76.431 1.00 98.31 156 GLN G N 1
ATOM 11192 C CA . GLN G 1 158 ? -6.646 87.101 77.750 1.00 98.49 156 GLN G CA 1
ATOM 11193 C C . GLN G 1 158 ? -7.715 87.090 78.841 1.00 98.67 156 GLN G C 1
ATOM 11194 O O . GLN G 1 158 ? -8.704 87.819 78.762 1.00 98.47 156 GLN G O 1
ATOM 11200 N N . ALA G 1 159 ? -7.512 86.261 79.858 1.00 99.36 157 ALA G N 1
ATOM 11201 C CA . ALA G 1 159 ? -8.464 86.157 80.959 1.00 99.87 157 ALA G CA 1
ATOM 11202 C C . ALA G 1 159 ? -7.805 86.427 82.312 1.00 100.00 157 ALA G C 1
ATOM 11203 O O . ALA G 1 159 ? -6.595 86.656 82.393 1.00 99.93 157 ALA G O 1
ATOM 11205 N N . ASP G 1 160 ? -8.613 86.397 83.370 1.00 100.00 158 ASP G N 1
ATOM 11206 C CA . ASP G 1 160 ? -8.125 86.637 84.725 1.00 99.98 158 ASP G CA 1
ATOM 11207 C C . ASP G 1 160 ? -7.909 85.323 85.468 1.00 99.95 158 ASP G C 1
ATOM 11208 O O . ASP G 1 160 ? -6.808 85.042 85.940 1.00 99.79 158 ASP G O 1
ATOM 11213 N N . GLU G 1 161 ? -8.966 84.523 85.570 1.00 100.00 159 GLU G N 1
ATOM 11214 C CA . GLU G 1 161 ? -8.888 83.240 86.262 1.00 100.00 159 GLU G CA 1
ATOM 11215 C C . GLU G 1 161 ? -8.445 82.145 85.295 1.00 100.00 159 GLU G C 1
ATOM 11216 O O . GLU G 1 161 ? -8.572 82.292 84.079 1.00 100.00 159 GLU G O 1
ATOM 11222 N N . ALA G 1 162 ? -7.936 81.045 85.844 1.00 100.00 160 ALA G N 1
ATOM 11223 C CA . ALA G 1 162 ? -7.473 79.921 85.034 1.00 100.00 160 ALA G CA 1
ATOM 11224 C C . ALA G 1 162 ? -8.404 78.716 85.153 1.00 100.00 160 ALA G C 1
ATOM 11225 O O . ALA G 1 162 ? -8.410 77.838 84.286 1.00 100.00 160 ALA G O 1
ATOM 11227 N N . GLY G 1 163 ? -9.190 78.680 86.225 1.00 99.92 161 GLY G N 1
ATOM 11228 C CA . GLY G 1 163 ? -10.104 77.570 86.436 1.00 99.95 161 GLY G CA 1
ATOM 11229 C C . GLY G 1 163 ? -11.325 77.589 85.534 1.00 100.00 161 GLY G C 1
ATOM 11230 O O . GLY G 1 163 ? -12.057 76.602 85.436 1.00 100.00 161 GLY G O 1
ATOM 11231 N N . GLU G 1 164 ? -11.544 78.711 84.862 1.00 100.00 162 GLU G N 1
ATOM 11232 C CA . GLU G 1 164 ? -12.694 78.852 83.978 1.00 100.00 162 GLU G CA 1
ATOM 11233 C C . GLU G 1 164 ? -12.306 78.799 82.507 1.00 99.85 162 GLU G C 1
ATOM 11234 O O . GLU G 1 164 ? -13.057 78.283 81.682 1.00 99.91 162 GLU G O 1
ATOM 11240 N N . PHE G 1 165 ? -11.126 79.330 82.200 1.00 99.89 163 PHE G N 1
ATOM 11241 C CA . PHE G 1 165 ? -10.610 79.414 80.834 1.00 100.00 163 PHE G CA 1
ATOM 11242 C C . PHE G 1 165 ? -11.097 78.375 79.830 1.00 100.00 163 PHE G C 1
ATOM 11243 O O . PHE G 1 165 ? -11.985 78.657 79.034 1.00 100.00 163 PHE G O 1
ATOM 11251 N N . GLU G 1 166 ? -10.502 77.189 79.848 1.00 99.66 164 GLU G N 1
ATOM 11252 C CA . GLU G 1 166 ? -10.894 76.120 78.932 1.00 99.78 164 GLU G CA 1
ATOM 11253 C C . GLU G 1 166 ? -12.322 76.314 78.412 1.00 99.53 164 GLU G C 1
ATOM 11254 O O . GLU G 1 166 ? -12.546 76.495 77.213 1.00 99.42 164 GLU G O 1
ATOM 11260 N N . THR G 1 167 ? -13.278 76.285 79.339 1.00 99.32 165 THR G N 1
ATOM 11261 C CA . THR G 1 167 ? -14.698 76.434 79.029 1.00 99.43 165 THR G CA 1
ATOM 11262 C C . THR G 1 167 ? -15.090 77.892 78.750 1.00 99.88 165 THR G C 1
ATOM 11263 O O . THR G 1 167 ? -16.199 78.325 79.075 1.00 99.88 165 THR G O 1
ATOM 11267 N N . LYS G 1 168 ? -14.177 78.644 78.143 1.00 99.71 166 LYS G N 1
ATOM 11268 C CA . LYS G 1 168 ? -14.421 80.046 77.822 1.00 99.88 166 LYS G CA 1
ATOM 11269 C C . LYS G 1 168 ? -14.290 80.257 76.323 1.00 100.00 166 LYS G C 1
ATOM 11270 O O . LYS G 1 168 ? -15.208 80.770 75.679 1.00 100.00 166 LYS G O 1
ATOM 11276 N N . ILE G 1 169 ? -13.140 79.866 75.775 1.00 100.00 167 ILE G N 1
ATOM 11277 C CA . ILE G 1 169 ? -12.901 80.002 74.343 1.00 100.00 167 ILE G CA 1
ATOM 11278 C C . ILE G 1 169 ? -13.896 79.109 73.620 1.00 100.00 167 ILE G C 1
ATOM 11279 O O . ILE G 1 169 ? -14.304 79.399 72.496 1.00 100.00 167 ILE G O 1
ATOM 11284 N N . ALA G 1 170 ? -14.286 78.021 74.279 1.00 99.75 168 ALA G N 1
ATOM 11285 C CA . ALA G 1 170 ? -15.258 77.100 73.711 1.00 99.71 168 ALA G CA 1
ATOM 11286 C C . ALA G 1 170 ? -16.469 77.927 73.291 1.00 99.76 168 ALA G C 1
ATOM 11287 O O . ALA G 1 170 ? -17.245 77.527 72.422 1.00 100.00 168 ALA G O 1
ATOM 11289 N N . GLY G 1 171 ? -16.617 79.090 73.920 1.00 99.30 169 GLY G N 1
ATOM 11290 C CA . GLY G 1 171 ? -17.718 79.973 73.597 1.00 99.24 169 GLY G CA 1
ATOM 11291 C C . GLY G 1 171 ? -17.317 80.884 72.457 1.00 99.16 169 GLY G C 1
ATOM 11292 O O . GLY G 1 171 ? -18.155 81.306 71.659 1.00 99.51 169 GLY G O 1
ATOM 11293 N N . ILE G 1 172 ? -16.026 81.189 72.385 1.00 99.07 170 ILE G N 1
ATOM 11294 C CA . ILE G 1 172 ? -15.500 82.047 71.333 1.00 99.47 170 ILE G CA 1
ATOM 11295 C C . ILE G 1 172 ? -15.411 81.276 70.021 1.00 99.59 170 ILE G C 1
ATOM 11296 O O . ILE G 1 172 ? -15.749 81.800 68.956 1.00 99.47 170 ILE G O 1
ATOM 11301 N N . GLU G 1 173 ? -14.945 80.034 70.101 1.00 99.21 171 GLU G N 1
ATOM 11302 C CA . GLU G 1 173 ? -14.839 79.197 68.917 1.00 99.17 171 GLU G CA 1
ATOM 11303 C C . GLU G 1 173 ? -16.254 78.795 68.518 1.00 99.95 171 GLU G C 1
ATOM 11304 O O . GLU G 1 173 ? -16.502 78.372 67.384 1.00 100.00 171 GLU G O 1
ATOM 11310 N N . GLY G 1 174 ? -17.181 78.938 69.462 1.00 99.91 172 GLY G N 1
ATOM 11311 C CA . GLY G 1 174 ? -18.568 78.612 69.195 1.00 99.89 172 GLY G CA 1
ATOM 11312 C C . GLY G 1 174 ? -19.129 79.605 68.197 1.00 100.00 172 GLY G C 1
ATOM 11313 O O . GLY G 1 174 ? -19.854 79.230 67.277 1.00 100.00 172 GLY G O 1
ATOM 11314 N N . HIS G 1 175 ? -18.792 80.878 68.382 1.00 100.00 173 HIS G N 1
ATOM 11315 C CA . HIS G 1 175 ? -19.251 81.933 67.484 1.00 99.87 173 HIS G CA 1
ATOM 11316 C C . HIS G 1 175 ? -18.264 82.039 66.331 1.00 100.00 173 HIS G C 1
ATOM 11317 O O . HIS G 1 175 ? -18.366 82.930 65.484 1.00 100.00 173 HIS G O 1
ATOM 11324 N N . LEU G 1 176 ? -17.302 81.122 66.312 1.00 99.90 174 LEU G N 1
ATOM 11325 C CA . LEU G 1 176 ? -16.292 81.095 65.265 1.00 100.00 174 LEU G CA 1
ATOM 11326 C C . LEU G 1 176 ? -16.835 80.309 64.070 1.00 100.00 174 LEU G C 1
ATOM 11327 O O . LEU G 1 176 ? -16.281 80.357 62.971 1.00 100.00 174 LEU G O 1
ATOM 11332 N N . ALA G 1 177 ? -17.929 79.589 64.302 1.00 99.92 175 ALA G N 1
ATOM 11333 C CA . ALA G 1 177 ? -18.584 78.809 63.261 1.00 99.82 175 ALA G CA 1
ATOM 11334 C C . ALA G 1 177 ? -19.756 79.636 62.739 1.00 100.00 175 ALA G C 1
ATOM 11335 O O . ALA G 1 177 ? -19.880 79.881 61.536 1.00 100.00 175 ALA G O 1
ATOM 11337 N N . GLU G 1 178 ? -20.604 80.071 63.666 1.00 99.98 176 GLU G N 1
ATOM 11338 C CA . GLU G 1 178 ? -21.781 80.881 63.360 1.00 100.00 176 GLU G CA 1
ATOM 11339 C C . GLU G 1 178 ? -21.482 82.014 62.371 1.00 100.00 176 GLU G C 1
ATOM 11340 O O . GLU G 1 178 ? -22.391 82.544 61.725 1.00 100.00 176 GLU G O 1
ATOM 11346 N N . ILE G 1 179 ? -20.208 82.377 62.255 1.00 99.81 177 ILE G N 1
ATOM 11347 C CA . ILE G 1 179 ? -19.792 83.456 61.365 1.00 99.75 177 ILE G CA 1
ATOM 11348 C C . ILE G 1 179 ? -19.295 82.963 60.013 1.00 99.73 177 ILE G C 1
ATOM 11349 O O . ILE G 1 179 ? -18.798 83.748 59.205 1.00 99.75 177 ILE G O 1
ATOM 11354 N N . ARG G 1 180 ? -19.431 81.665 59.766 1.00 99.61 178 ARG G N 1
ATOM 11355 C CA . ARG G 1 180 ? -18.981 81.078 58.509 1.00 100.00 178 ARG G CA 1
ATOM 11356 C C . ARG G 1 180 ? -17.470 81.242 58.344 1.00 100.00 178 ARG G C 1
ATOM 11357 O O . ARG G 1 180 ? -17.004 82.045 57.531 1.00 100.00 178 ARG G O 1
ATOM 11365 N N . ALA G 1 181 ? -16.711 80.484 59.131 1.00 100.00 179 ALA G N 1
ATOM 11366 C CA . ALA G 1 181 ? -15.251 80.514 59.073 1.00 99.51 179 ALA G CA 1
ATOM 11367 C C . ALA G 1 181 ? -14.811 79.067 58.899 1.00 99.18 179 ALA G C 1
ATOM 11368 O O . ALA G 1 181 ? -15.157 78.207 59.710 1.00 98.71 179 ALA G O 1
ATOM 11370 N N . LYS G 1 182 ? -14.043 78.795 57.849 1.00 98.94 180 LYS G N 1
ATOM 11371 C CA . LYS G 1 182 ? -13.622 77.428 57.575 1.00 98.87 180 LYS G CA 1
ATOM 11372 C C . LYS G 1 182 ? -12.231 77.016 58.036 1.00 98.33 180 LYS G C 1
ATOM 11373 O O . LYS G 1 182 ? -12.036 75.882 58.476 1.00 98.52 180 LYS G O 1
ATOM 11379 N N . GLU G 1 183 ? -11.263 77.919 57.941 1.00 97.10 181 GLU G N 1
ATOM 11380 C CA . GLU G 1 183 ? -9.913 77.574 58.358 1.00 96.35 181 GLU G CA 1
ATOM 11381 C C . GLU G 1 183 ? -9.321 78.534 59.384 1.00 95.02 181 GLU G C 1
ATOM 11382 O O . GLU G 1 183 ? -9.288 79.745 59.176 1.00 94.47 181 GLU G O 1
ATOM 11388 N N . TYR G 1 184 ? -8.851 77.972 60.494 1.00 93.56 182 TYR G N 1
ATOM 11389 C CA . TYR G 1 184 ? -8.250 78.751 61.568 1.00 92.31 182 TYR G CA 1
ATOM 11390 C C . TYR G 1 184 ? -7.513 77.849 62.551 1.00 90.84 182 TYR G C 1
ATOM 11391 O O . TYR G 1 184 ? -7.891 76.692 62.751 1.00 90.41 182 TYR G O 1
ATOM 11400 N N . LYS G 1 185 ? -6.460 78.384 63.160 1.00 89.16 183 LYS G N 1
ATOM 11401 C CA . LYS G 1 185 ? -5.674 77.626 64.126 1.00 87.42 183 LYS G CA 1
ATOM 11402 C C . LYS G 1 185 ? -5.834 78.222 65.523 1.00 87.20 183 LYS G C 1
ATOM 11403 O O . LYS G 1 185 ? -5.884 79.441 65.692 1.00 86.47 183 LYS G O 1
ATOM 11409 N N . THR G 1 186 ? -5.927 77.352 66.520 1.00 87.35 184 THR G N 1
ATOM 11410 C CA . THR G 1 186 ? -6.086 77.780 67.903 1.00 87.25 184 THR G CA 1
ATOM 11411 C C . THR G 1 186 ? -4.835 77.425 68.705 1.00 87.20 184 THR G C 1
ATOM 11412 O O . THR G 1 186 ? -4.347 76.295 68.640 1.00 87.00 184 THR G O 1
ATOM 11416 N N . SER G 1 187 ? -4.316 78.394 69.456 1.00 87.27 185 SER G N 1
ATOM 11417 C CA . SER G 1 187 ? -3.118 78.169 70.265 1.00 87.11 185 SER G CA 1
ATOM 11418 C C . SER G 1 187 ? -3.259 78.671 71.704 1.00 87.33 185 SER G C 1
ATOM 11419 O O . SER G 1 187 ? -3.616 79.827 71.940 1.00 86.58 185 SER G O 1
ATOM 11422 N N . SER G 1 188 ? -2.977 77.789 72.659 1.00 87.78 186 SER G N 1
ATOM 11423 C CA . SER G 1 188 ? -3.045 78.133 74.077 1.00 88.71 186 SER G CA 1
ATOM 11424 C C . SER G 1 188 ? -1.852 77.507 74.786 1.00 89.21 186 SER G C 1
ATOM 11425 O O . SER G 1 188 ? -1.889 77.261 75.990 1.00 89.37 186 SER G O 1
ATOM 11428 N N . ASP G 1 189 ? -0.795 77.254 74.021 1.00 90.15 187 ASP G N 1
ATOM 11429 C CA . ASP G 1 189 ? 0.428 76.644 74.534 1.00 91.14 187 ASP G CA 1
ATOM 11430 C C . ASP G 1 189 ? 1.161 77.516 75.543 1.00 91.64 187 ASP G C 1
ATOM 11431 O O . ASP G 1 189 ? 0.771 78.653 75.815 1.00 91.31 187 ASP G O 1
ATOM 11436 N N . SER G 1 190 ? 2.243 76.960 76.079 1.00 91.92 188 SER G N 1
ATOM 11437 C CA . SER G 1 190 ? 3.084 77.647 77.046 1.00 92.40 188 SER G CA 1
ATOM 11438 C C . SER G 1 190 ? 4.506 77.114 76.950 1.00 92.46 188 SER G C 1
ATOM 11439 O O . SER G 1 190 ? 4.742 76.049 76.380 1.00 92.23 188 SER G O 1
ATOM 11442 N N . LEU G 1 191 ? 5.447 77.866 77.507 1.00 92.85 189 LEU G N 1
ATOM 11443 C CA . LEU G 1 191 ? 6.851 77.481 77.497 1.00 93.13 189 LEU G CA 1
ATOM 11444 C C . LEU G 1 191 ? 7.283 76.900 78.842 1.00 92.97 189 LEU G C 1
ATOM 11445 O O . LEU G 1 191 ? 6.874 75.801 79.220 1.00 92.57 189 LEU G O 1
ATOM 11450 N N . ASN G 1 197 ? 6.320 83.739 82.953 1.00 86.69 195 ASN G N 1
ATOM 11451 C CA . ASN G 1 197 ? 5.826 84.957 82.315 1.00 87.22 195 ASN G CA 1
ATOM 11452 C C . ASN G 1 197 ? 4.570 84.687 81.497 1.00 87.31 195 ASN G C 1
ATOM 11453 O O . ASN G 1 197 ? 4.301 83.549 81.111 1.00 87.84 195 ASN G O 1
ATOM 11458 N N . GLU G 1 198 ? 3.802 85.741 81.239 1.00 87.16 196 GLU G N 1
ATOM 11459 C CA . GLU G 1 198 ? 2.587 85.622 80.445 1.00 87.06 196 GLU G CA 1
ATOM 11460 C C . GLU G 1 198 ? 2.831 86.262 79.083 1.00 85.54 196 GLU G C 1
ATOM 11461 O O . GLU G 1 198 ? 2.428 85.727 78.051 1.00 85.80 196 GLU G O 1
ATOM 11467 N N . ILE G 1 199 ? 3.501 87.408 79.085 1.00 83.37 197 ILE G N 1
ATOM 11468 C CA . ILE G 1 199 ? 3.807 88.102 77.846 1.00 81.66 197 ILE G CA 1
ATOM 11469 C C . ILE G 1 199 ? 4.575 87.140 76.937 1.00 80.75 197 ILE G C 1
ATOM 11470 O O . ILE G 1 199 ? 4.522 87.244 75.714 1.00 79.71 197 ILE G O 1
ATOM 11475 N N . CYS G 1 200 ? 5.279 86.196 77.554 1.00 79.97 198 CYS G N 1
ATOM 11476 C CA . CYS G 1 200 ? 6.056 85.211 76.818 1.00 79.49 198 CYS G CA 1
ATOM 11477 C C . CYS G 1 200 ? 5.180 84.113 76.234 1.00 79.32 198 CYS G C 1
ATOM 11478 O O . CYS G 1 200 ? 5.386 83.693 75.098 1.00 78.65 198 CYS G O 1
ATOM 11481 N N . ASP G 1 201 ? 4.212 83.642 77.016 1.00 78.92 199 ASP G N 1
ATOM 11482 C CA . ASP G 1 201 ? 3.304 82.611 76.542 1.00 78.49 199 ASP G CA 1
ATOM 11483 C C . ASP G 1 201 ? 2.409 83.200 75.459 1.00 78.58 199 ASP G C 1
ATOM 11484 O O . ASP G 1 201 ? 1.960 82.491 74.562 1.00 79.22 199 ASP G O 1
ATOM 11489 N N . LEU G 1 202 ? 2.149 84.500 75.541 1.00 77.65 200 LEU G N 1
ATOM 11490 C CA . LEU G 1 202 ? 1.311 85.147 74.544 1.00 76.76 200 LEU G CA 1
ATOM 11491 C C . LEU G 1 202 ? 2.070 85.162 73.224 1.00 76.74 200 LEU G C 1
ATOM 11492 O O . LEU G 1 202 ? 1.544 84.747 72.192 1.00 77.58 200 LEU G O 1
ATOM 11497 N N . ALA G 1 203 ? 3.313 85.632 73.266 1.00 75.46 201 ALA G N 1
ATOM 11498 C CA . ALA G 1 203 ? 4.149 85.696 72.074 1.00 74.23 201 ALA G CA 1
ATOM 11499 C C . ALA G 1 203 ? 4.290 84.318 71.426 1.00 74.13 201 ALA G C 1
ATOM 11500 O O . ALA G 1 203 ? 4.100 84.173 70.222 1.00 73.11 201 ALA G O 1
ATOM 11502 N N . TYR G 1 204 ? 4.622 83.313 72.232 1.00 74.41 202 TYR G N 1
ATOM 11503 C CA . TYR G 1 204 ? 4.788 81.942 71.750 1.00 74.59 202 TYR G CA 1
ATOM 11504 C C . TYR G 1 204 ? 3.504 81.422 71.111 1.00 75.14 202 TYR G C 1
ATOM 11505 O O . TYR G 1 204 ? 3.542 80.715 70.102 1.00 74.53 202 TYR G O 1
ATOM 11514 N N . GLN G 1 205 ? 2.372 81.765 71.716 1.00 75.31 203 GLN G N 1
ATOM 11515 C CA . GLN G 1 205 ? 1.073 81.349 71.208 1.00 76.36 203 GLN G CA 1
ATOM 11516 C C . GLN G 1 205 ? 0.845 81.994 69.848 1.00 77.76 203 GLN G C 1
ATOM 11517 O O . GLN G 1 205 ? 0.280 81.383 68.939 1.00 77.88 203 GLN G O 1
ATOM 11523 N N . TYR G 1 206 ? 1.289 83.238 69.724 1.00 78.32 204 TYR G N 1
ATOM 11524 C CA . TYR G 1 206 ? 1.157 83.982 68.482 1.00 79.20 204 TYR G CA 1
ATOM 11525 C C . TYR G 1 206 ? 1.947 83.283 67.383 1.00 79.66 204 TYR G C 1
ATOM 11526 O O . TYR G 1 206 ? 1.474 83.149 66.255 1.00 79.93 204 TYR G O 1
ATOM 11535 N N . VAL G 1 207 ? 3.154 82.841 67.722 1.00 79.50 205 VAL G N 1
ATOM 11536 C CA . VAL G 1 207 ? 4.023 82.168 66.769 1.00 79.87 205 VAL G CA 1
ATOM 11537 C C . VAL G 1 207 ? 3.463 80.832 66.290 1.00 80.63 205 VAL G C 1
ATOM 11538 O O . VAL G 1 207 ? 3.496 80.536 65.099 1.00 80.42 205 VAL G O 1
ATOM 11542 N N . ARG G 1 208 ? 2.947 80.028 67.212 1.00 81.82 206 ARG G N 1
ATOM 11543 C CA . ARG G 1 208 ? 2.391 78.736 66.842 1.00 83.06 206 ARG G CA 1
ATOM 11544 C C . ARG G 1 208 ? 1.064 78.901 66.109 1.00 84.08 206 ARG G C 1
ATOM 11545 O O . ARG G 1 208 ? 0.746 78.125 65.208 1.00 84.42 206 ARG G O 1
ATOM 11553 N N . ALA G 1 209 ? 0.297 79.917 66.492 1.00 85.14 207 ALA G N 1
ATOM 11554 C CA . ALA G 1 209 ? -0.995 80.179 65.866 1.00 86.95 207 ALA G CA 1
ATOM 11555 C C . ALA G 1 209 ? -0.827 80.573 64.400 1.00 88.59 207 ALA G C 1
ATOM 11556 O O . ALA G 1 209 ? -1.692 80.297 63.568 1.00 89.11 207 ALA G O 1
ATOM 11558 N N . LEU G 1 210 ? 0.287 81.226 64.089 1.00 89.94 208 LEU G N 1
ATOM 11559 C CA . LEU G 1 210 ? 0.566 81.646 62.723 1.00 91.52 208 LEU G CA 1
ATOM 11560 C C . LEU G 1 210 ? 1.437 80.596 62.042 1.00 93.07 208 LEU G C 1
ATOM 11561 O O . LEU G 1 210 ? 1.532 80.555 60.816 1.00 93.07 208 LEU G O 1
ATOM 11566 N N . GLU G 1 211 ? 2.065 79.745 62.849 1.00 95.04 209 GLU G N 1
ATOM 11567 C CA . GLU G 1 211 ? 2.948 78.706 62.332 1.00 96.91 209 GLU G CA 1
ATOM 11568 C C . GLU G 1 211 ? 4.047 79.414 61.547 1.00 97.89 209 GLU G C 1
ATOM 11569 O O . GLU G 1 211 ? 4.704 78.813 60.696 1.00 98.59 209 GLU G O 1
ATOM 11575 N N . LEU G 1 212 ? 4.228 80.700 61.840 1.00 98.39 210 LEU G N 1
ATOM 11576 C CA . LEU G 1 212 ? 5.223 81.532 61.173 1.00 99.00 210 LEU G CA 1
ATOM 11577 C C . LEU G 1 212 ? 6.535 80.775 60.986 1.00 99.49 210 LEU G C 1
ATOM 11578 O O . LEU G 1 212 ? 7.039 80.738 59.841 1.00 99.19 210 LEU G O 1
ATOM 11584 N N . VAL H 2 1 ? 22.098 107.013 71.823 1.00 73.28 2 VAL H N 1
ATOM 11585 C CA . VAL H 2 1 ? 22.671 108.041 72.740 1.00 73.37 2 VAL H CA 1
ATOM 11586 C C . VAL H 2 1 ? 24.155 108.262 72.473 1.00 72.78 2 VAL H C 1
ATOM 11587 O O . VAL H 2 1 ? 24.884 107.331 72.120 1.00 72.30 2 VAL H O 1
ATOM 11591 N N . GLN H 2 2 ? 24.592 109.503 72.646 1.00 72.35 3 GLN H N 1
ATOM 11592 C CA . GLN H 2 2 ? 25.985 109.854 72.437 1.00 73.75 3 GLN H CA 1
ATOM 11593 C C . GLN H 2 2 ? 26.574 110.255 73.791 1.00 73.05 3 GLN H C 1
ATOM 11594 O O . GLN H 2 2 ? 26.137 111.226 74.409 1.00 73.02 3 GLN H O 1
ATOM 11600 N N . GLN H 2 3 ? 27.569 109.503 74.246 1.00 71.67 4 GLN H N 1
ATOM 11601 C CA . GLN H 2 3 ? 28.187 109.762 75.536 1.00 71.11 4 GLN H CA 1
ATOM 11602 C C . GLN H 2 3 ? 29.558 110.418 75.452 1.00 70.79 4 GLN H C 1
ATOM 11603 O O . GLN H 2 3 ? 30.522 109.817 74.975 1.00 70.18 4 GLN H O 1
ATOM 11609 N N . LEU H 2 4 ? 29.637 111.658 75.920 1.00 70.20 5 LEU H N 1
ATOM 11610 C CA . LEU H 2 4 ? 30.895 112.384 75.928 1.00 70.97 5 LEU H CA 1
ATOM 11611 C C . LEU H 2 4 ? 31.497 112.184 77.306 1.00 72.51 5 LEU H C 1
ATOM 11612 O O . LEU H 2 4 ? 30.767 112.059 78.287 1.00 73.40 5 LEU H O 1
ATOM 11617 N N . SER H 2 5 ? 32.821 112.154 77.391 1.00 73.06 6 SER H N 1
ATOM 11618 C CA . SER H 2 5 ? 33.459 111.949 78.678 1.00 72.69 6 SER H CA 1
ATOM 11619 C C . SER H 2 5 ? 34.945 112.255 78.697 1.00 73.48 6 SER H C 1
ATOM 11620 O O . SER H 2 5 ? 35.560 112.518 77.664 1.00 74.07 6 SER H O 1
ATOM 11623 N N . LEU H 2 6 ? 35.502 112.228 79.902 1.00 73.08 7 LEU H N 1
ATOM 11624 C CA . LEU H 2 6 ? 36.919 112.456 80.134 1.00 73.02 7 LEU H CA 1
ATOM 11625 C C . LEU H 2 6 ? 37.283 111.479 81.244 1.00 72.92 7 LEU H C 1
ATOM 11626 O O . LEU H 2 6 ? 36.417 111.068 82.017 1.00 73.87 7 LEU H O 1
ATOM 11631 N N . PHE H 2 7 ? 38.546 111.081 81.317 1.00 71.77 8 PHE H N 1
ATOM 11632 C CA . PHE H 2 7 ? 38.951 110.148 82.351 1.00 70.27 8 PHE H CA 1
ATOM 11633 C C . PHE H 2 7 ? 40.174 110.628 83.103 1.00 70.17 8 PHE H C 1
ATOM 11634 O O . PHE H 2 7 ? 40.863 111.555 82.680 1.00 70.86 8 PHE H O 1
ATOM 11642 N N . GLY H 2 8 ? 40.426 109.982 84.234 1.00 69.22 9 GLY H N 1
ATOM 11643 C CA . GLY H 2 8 ? 41.563 110.325 85.060 1.00 67.77 9 GLY H CA 1
ATOM 11644 C C . GLY H 2 8 ? 41.680 109.273 86.138 1.00 67.08 9 GLY H C 1
ATOM 11645 O O . GLY H 2 8 ? 40.905 108.315 86.163 1.00 65.71 9 GLY H O 1
ATOM 11646 N N . SER H 2 9 ? 42.656 109.436 87.020 1.00 66.53 10 SER H N 1
ATOM 11647 C CA . SER H 2 9 ? 42.846 108.495 88.109 1.00 65.99 10 SER H CA 1
ATOM 11648 C C . SER H 2 9 ? 43.713 109.143 89.168 1.00 65.39 10 SER H C 1
ATOM 11649 O O . SER H 2 9 ? 44.296 110.206 88.939 1.00 64.74 10 SER H O 1
ATOM 11652 N N . ILE H 2 10 ? 43.769 108.507 90.334 1.00 64.57 11 ILE H N 1
ATOM 11653 C CA . ILE H 2 10 ? 44.565 108.991 91.450 1.00 63.45 11 ILE H CA 1
ATOM 11654 C C . ILE H 2 10 ? 44.979 107.789 92.275 1.00 62.45 11 ILE H C 1
ATOM 11655 O O . ILE H 2 10 ? 44.447 106.692 92.096 1.00 61.42 11 ILE H O 1
ATOM 11660 N N . GLY H 2 11 ? 45.944 107.994 93.166 1.00 62.12 12 GLY H N 1
ATOM 11661 C CA . GLY H 2 11 ? 46.404 106.910 94.011 1.00 61.09 12 GLY H CA 1
ATOM 11662 C C . GLY H 2 11 ? 45.492 106.756 95.207 1.00 60.75 12 GLY H C 1
ATOM 11663 O O . GLY H 2 11 ? 44.820 107.710 95.608 1.00 60.60 12 GLY H O 1
ATOM 11664 N N . ASP H 2 12 ? 45.468 105.555 95.774 1.00 60.49 13 ASP H N 1
ATOM 11665 C CA . ASP H 2 12 ? 44.632 105.263 96.933 1.00 60.56 13 ASP H CA 1
ATOM 11666 C C . ASP H 2 12 ? 44.733 106.293 98.054 1.00 61.00 13 ASP H C 1
ATOM 11667 O O . ASP H 2 12 ? 43.849 106.364 98.903 1.00 60.53 13 ASP H O 1
ATOM 11672 N N . ASP H 2 13 ? 45.798 107.093 98.044 1.00 62.02 14 ASP H N 1
ATOM 11673 C CA . ASP H 2 13 ? 46.024 108.110 99.073 1.00 63.32 14 ASP H CA 1
ATOM 11674 C C . ASP H 2 13 ? 45.252 109.399 98.849 1.00 62.63 14 ASP H C 1
ATOM 11675 O O . ASP H 2 13 ? 45.089 110.191 99.778 1.00 62.34 14 ASP H O 1
ATOM 11680 N N . GLY H 2 14 ? 44.791 109.624 97.623 1.00 60.84 15 GLY H N 1
ATOM 11681 C CA . GLY H 2 14 ? 44.063 110.850 97.347 1.00 60.44 15 GLY H CA 1
ATOM 11682 C C . GLY H 2 14 ? 42.548 110.765 97.422 1.00 59.77 15 GLY H C 1
ATOM 11683 O O . GLY H 2 14 ? 41.867 111.778 97.262 1.00 59.91 15 GLY H O 1
ATOM 11684 N N . TYR H 2 15 ? 42.018 109.570 97.675 1.00 59.42 16 TYR H N 1
ATOM 11685 C CA . TYR H 2 15 ? 40.571 109.365 97.744 1.00 58.29 16 TYR H CA 1
ATOM 11686 C C . TYR H 2 15 ? 39.804 110.435 98.506 1.00 58.11 16 TYR H C 1
ATOM 11687 O O . TYR H 2 15 ? 38.977 111.145 97.931 1.00 57.39 16 TYR H O 1
ATOM 11696 N N . ASP H 2 16 ? 40.066 110.538 99.803 1.00 57.97 17 ASP H N 1
ATOM 11697 C CA . ASP H 2 16 ? 39.375 111.512 100.639 1.00 57.84 17 ASP H CA 1
ATOM 11698 C C . ASP H 2 16 ? 39.559 112.932 100.126 1.00 56.25 17 ASP H C 1
ATOM 11699 O O . ASP H 2 16 ? 38.607 113.714 100.076 1.00 56.66 17 ASP H O 1
ATOM 11704 N N . LEU H 2 17 ? 40.776 113.265 99.725 1.00 55.16 18 LEU H N 1
ATOM 11705 C CA . LEU H 2 17 ? 41.052 114.605 99.217 1.00 54.74 18 LEU H CA 1
ATOM 11706 C C . LEU H 2 17 ? 40.239 114.912 97.957 1.00 53.20 18 LEU H C 1
ATOM 11707 O O . LEU H 2 17 ? 39.739 116.026 97.791 1.00 53.45 18 LEU H O 1
ATOM 11712 N N . LEU H 2 18 ? 40.103 113.929 97.073 1.00 50.36 19 LEU H N 1
ATOM 11713 C CA . LEU H 2 18 ? 39.333 114.140 95.857 1.00 50.11 19 LEU H CA 1
ATOM 11714 C C . LEU H 2 18 ? 37.841 114.152 96.194 1.00 49.52 19 LEU H C 1
ATOM 11715 O O . LEU H 2 18 ? 37.068 114.948 95.639 1.00 48.84 19 LEU H O 1
ATOM 11720 N N . ILE H 2 19 ? 37.443 113.267 97.107 1.00 48.82 20 ILE H N 1
ATOM 11721 C CA . ILE H 2 19 ? 36.051 113.190 97.534 1.00 47.98 20 ILE H CA 1
ATOM 11722 C C . ILE H 2 19 ? 35.602 114.561 98.041 1.00 45.83 20 ILE H C 1
ATOM 11723 O O . ILE H 2 19 ? 34.507 115.015 97.721 1.00 46.21 20 ILE H O 1
ATOM 11728 N N . SER H 2 20 ? 36.454 115.221 98.819 1.00 44.62 21 SER H N 1
ATOM 11729 C CA . SER H 2 20 ? 36.135 116.540 99.341 1.00 45.03 21 SER H CA 1
ATOM 11730 C C . SER H 2 20 ? 35.994 117.536 98.204 1.00 46.78 21 SER H C 1
ATOM 11731 O O . SER H 2 20 ? 35.054 118.340 98.186 1.00 47.09 21 SER H O 1
ATOM 11734 N N . THR H 2 21 ? 36.936 117.484 97.262 1.00 46.75 22 THR H N 1
ATOM 11735 C CA . THR H 2 21 ? 36.948 118.401 96.119 1.00 47.51 22 THR H CA 1
ATOM 11736 C C . THR H 2 21 ? 35.717 118.213 95.248 1.00 45.73 22 THR H C 1
ATOM 11737 O O . THR H 2 21 ? 35.055 119.187 94.878 1.00 43.12 22 THR H O 1
ATOM 11741 N N . LEU H 2 22 ? 35.406 116.959 94.931 1.00 45.59 23 LEU H N 1
ATOM 11742 C CA . LEU H 2 22 ? 34.237 116.666 94.114 1.00 45.89 23 LEU H CA 1
ATOM 11743 C C . LEU H 2 22 ? 32.973 117.076 94.856 1.00 45.41 23 LEU H C 1
ATOM 11744 O O . LEU H 2 22 ? 31.992 117.481 94.243 1.00 47.06 23 LEU H O 1
ATOM 11749 N N . THR H 2 23 ? 32.999 116.997 96.180 1.00 45.13 24 THR H N 1
ATOM 11750 C CA . THR H 2 23 ? 31.834 117.390 96.966 1.00 44.59 24 THR H CA 1
ATOM 11751 C C . THR H 2 23 ? 31.677 118.909 96.949 1.00 44.25 24 THR H C 1
ATOM 11752 O O . THR H 2 23 ? 30.577 119.416 96.758 1.00 44.14 24 THR H O 1
ATOM 11756 N N . THR H 2 24 ? 32.777 119.630 97.137 1.00 45.35 25 THR H N 1
ATOM 11757 C CA . THR H 2 24 ? 32.749 121.093 97.108 1.00 48.97 25 THR H CA 1
ATOM 11758 C C . THR H 2 24 ? 32.220 121.621 95.770 1.00 49.25 25 THR H C 1
ATOM 11759 O O . THR H 2 24 ? 31.253 122.384 95.721 1.00 48.79 25 THR H O 1
ATOM 11763 N N . ILE H 2 25 ? 32.864 121.206 94.687 1.00 50.35 26 ILE H N 1
ATOM 11764 C CA . ILE H 2 25 ? 32.474 121.635 93.349 1.00 51.47 26 ILE H CA 1
ATOM 11765 C C . ILE H 2 25 ? 31.030 121.262 93.063 1.00 51.87 26 ILE H C 1
ATOM 11766 O O . ILE H 2 25 ? 30.216 122.091 92.657 1.00 53.15 26 ILE H O 1
ATOM 11771 N N . SER H 2 26 ? 30.731 119.990 93.279 1.00 51.59 27 SER H N 1
ATOM 11772 C CA . SER H 2 26 ? 29.408 119.439 93.051 1.00 49.95 27 SER H CA 1
ATOM 11773 C C . SER H 2 26 ? 28.352 119.991 93.995 1.00 47.64 27 SER H C 1
ATOM 11774 O O . SER H 2 26 ? 27.204 120.189 93.608 1.00 45.26 27 SER H O 1
ATOM 11777 N N . GLY H 2 27 ? 28.748 120.231 95.238 1.00 45.75 28 GLY H N 1
ATOM 11778 C CA . GLY H 2 27 ? 27.799 120.701 96.225 1.00 45.80 28 GLY H CA 1
ATOM 11779 C C . GLY H 2 27 ? 26.941 119.522 96.678 1.00 44.67 28 GLY H C 1
ATOM 11780 O O . GLY H 2 27 ? 25.978 119.684 97.427 1.00 45.84 28 GLY H O 1
ATOM 11781 N N . ASN H 2 28 ? 27.291 118.326 96.217 1.00 43.00 29 ASN H N 1
ATOM 11782 C CA . ASN H 2 28 ? 26.540 117.132 96.562 1.00 42.01 29 ASN H CA 1
ATOM 11783 C C . ASN H 2 28 ? 27.388 116.008 97.139 1.00 40.86 29 ASN H C 1
ATOM 11784 O O . ASN H 2 28 ? 28.600 115.943 96.931 1.00 40.96 29 ASN H O 1
ATOM 11789 N N . PRO H 2 29 ? 26.744 115.091 97.874 1.00 39.41 30 PRO H N 1
ATOM 11790 C CA . PRO H 2 29 ? 27.450 113.972 98.488 1.00 36.84 30 PRO H CA 1
ATOM 11791 C C . PRO H 2 29 ? 27.746 112.848 97.527 1.00 36.17 30 PRO H C 1
ATOM 11792 O O . PRO H 2 29 ? 27.068 112.677 96.512 1.00 34.98 30 PRO H O 1
ATOM 11796 N N . PRO H 2 30 ? 28.776 112.059 97.835 1.00 36.47 31 PRO H N 1
ATOM 11797 C CA . PRO H 2 30 ? 29.145 110.927 96.980 1.00 35.85 31 PRO H CA 1
ATOM 11798 C C . PRO H 2 30 ? 28.115 109.819 97.207 1.00 36.33 31 PRO H C 1
ATOM 11799 O O . PRO H 2 30 ? 27.824 109.470 98.352 1.00 39.34 31 PRO H O 1
ATOM 11803 N N . LEU H 2 31 ? 27.566 109.268 96.129 1.00 35.49 32 LEU H N 1
ATOM 11804 C CA . LEU H 2 31 ? 26.561 108.219 96.233 1.00 34.36 32 LEU H CA 1
ATOM 11805 C C . LEU H 2 31 ? 27.083 106.870 95.730 1.00 34.76 32 LEU H C 1
ATOM 11806 O O . LEU H 2 31 ? 27.455 106.719 94.568 1.00 34.61 32 LEU H O 1
ATOM 11811 N N . LEU H 2 32 ? 27.100 105.891 96.620 1.00 35.88 33 LEU H N 1
ATOM 11812 C CA . LEU H 2 32 ? 27.571 104.552 96.309 1.00 35.83 33 LEU H CA 1
ATOM 11813 C C . LEU H 2 32 ? 26.748 103.836 95.260 1.00 37.55 33 LEU H C 1
ATOM 11814 O O . LEU H 2 32 ? 25.522 103.914 95.264 1.00 38.04 33 LEU H O 1
ATOM 11819 N N . TYR H 2 33 ? 27.439 103.128 94.372 1.00 38.85 34 TYR H N 1
ATOM 11820 C CA . TYR H 2 33 ? 26.802 102.365 93.308 1.00 39.96 34 TYR H CA 1
ATOM 11821 C C . TYR H 2 33 ? 27.749 101.251 92.841 1.00 42.29 34 TYR H C 1
ATOM 11822 O O . TYR H 2 33 ? 28.950 101.266 93.128 1.00 41.09 34 TYR H O 1
ATOM 11831 N N . ASN H 2 34 ? 27.205 100.276 92.131 1.00 43.95 35 ASN H N 1
ATOM 11832 C CA . ASN H 2 34 ? 28.026 99.198 91.617 1.00 45.75 35 ASN H CA 1
ATOM 11833 C C . ASN H 2 34 ? 27.395 98.681 90.337 1.00 47.68 35 ASN H C 1
ATOM 11834 O O . ASN H 2 34 ? 26.227 98.960 90.050 1.00 46.81 35 ASN H O 1
ATOM 11839 N N . SER H 2 35 ? 28.176 97.937 89.564 1.00 50.51 36 SER H N 1
ATOM 11840 C CA . SER H 2 35 ? 27.685 97.375 88.321 1.00 53.68 36 SER H CA 1
ATOM 11841 C C . SER H 2 35 ? 28.439 96.101 87.967 1.00 54.62 36 SER H C 1
ATOM 11842 O O . SER H 2 35 ? 29.604 95.927 88.324 1.00 53.76 36 SER H O 1
ATOM 11845 N N . LEU H 2 36 ? 27.741 95.209 87.279 1.00 55.66 37 LEU H N 1
ATOM 11846 C CA . LEU H 2 36 ? 28.301 93.953 86.823 1.00 57.61 37 LEU H CA 1
ATOM 11847 C C . LEU H 2 36 ? 28.060 93.963 85.320 1.00 58.68 37 LEU H C 1
ATOM 11848 O O . LEU H 2 36 ? 26.919 94.084 84.873 1.00 56.56 37 LEU H O 1
ATOM 11853 N N . CYS H 2 37 ? 29.140 93.861 84.548 1.00 62.10 38 CYS H N 1
ATOM 11854 C CA . CYS H 2 37 ? 29.054 93.864 83.089 1.00 64.92 38 CYS H CA 1
ATOM 11855 C C . CYS H 2 37 ? 29.671 92.619 82.462 1.00 66.88 38 CYS H C 1
ATOM 11856 O O . CYS H 2 37 ? 30.779 92.206 82.826 1.00 67.85 38 CYS H O 1
ATOM 11859 N N . THR H 2 38 ? 28.945 92.027 81.520 1.00 68.52 39 THR H N 1
ATOM 11860 C CA . THR H 2 38 ? 29.420 90.848 80.805 1.00 69.89 39 THR H CA 1
ATOM 11861 C C . THR H 2 38 ? 29.521 91.226 79.330 1.00 71.85 39 THR H C 1
ATOM 11862 O O . THR H 2 38 ? 28.533 91.629 78.711 1.00 71.67 39 THR H O 1
ATOM 11866 N N . VAL H 2 39 ? 30.725 91.121 78.778 1.00 74.10 40 VAL H N 1
ATOM 11867 C CA . VAL H 2 39 ? 30.953 91.461 77.378 1.00 76.07 40 VAL H CA 1
ATOM 11868 C C . VAL H 2 39 ? 30.821 90.223 76.497 1.00 76.74 40 VAL H C 1
ATOM 11869 O O . VAL H 2 39 ? 31.374 89.168 76.804 1.00 77.09 40 VAL H O 1
ATOM 11873 N N . TRP H 2 40 ? 30.080 90.355 75.403 1.00 77.80 41 TRP H N 1
ATOM 11874 C CA . TRP H 2 40 ? 29.873 89.238 74.487 1.00 78.12 41 TRP H CA 1
ATOM 11875 C C . TRP H 2 40 ? 30.328 89.577 73.074 1.00 79.26 41 TRP H C 1
ATOM 11876 O O . TRP H 2 40 ? 30.174 90.710 72.610 1.00 79.13 41 TRP H O 1
ATOM 11887 N N . LYS H 2 41 ? 30.890 88.578 72.401 1.00 80.78 42 LYS H N 1
ATOM 11888 C CA . LYS H 2 41 ? 31.386 88.732 71.039 1.00 81.94 42 LYS H CA 1
ATOM 11889 C C . LYS H 2 41 ? 30.794 87.655 70.142 1.00 82.35 42 LYS H C 1
ATOM 11890 O O . LYS H 2 41 ? 30.411 86.582 70.614 1.00 81.43 42 LYS H O 1
ATOM 11896 N N . PRO H 2 42 ? 30.697 87.935 68.833 1.00 83.85 43 PRO H N 1
ATOM 11897 C CA . PRO H 2 42 ? 30.151 86.969 67.874 1.00 84.68 43 PRO H CA 1
ATOM 11898 C C . PRO H 2 42 ? 30.980 85.698 67.965 1.00 85.43 43 PRO H C 1
ATOM 11899 O O . PRO H 2 42 ? 32.207 85.764 68.003 1.00 85.55 43 PRO H O 1
ATOM 11903 N N . ASN H 2 43 ? 30.315 84.550 68.011 1.00 86.81 44 ASN H N 1
ATOM 11904 C CA . ASN H 2 43 ? 31.013 83.274 68.117 1.00 89.11 44 ASN H CA 1
ATOM 11905 C C . ASN H 2 43 ? 32.238 83.220 67.195 1.00 90.53 44 ASN H C 1
ATOM 11906 O O . ASN H 2 43 ? 32.151 83.525 66.002 1.00 89.98 44 ASN H O 1
ATOM 11911 N N . PRO H 2 44 ? 33.400 82.823 67.745 1.00 91.86 45 PRO H N 1
ATOM 11912 C CA . PRO H 2 44 ? 34.659 82.727 66.996 1.00 93.22 45 PRO H CA 1
ATOM 11913 C C . PRO H 2 44 ? 34.673 81.696 65.866 1.00 94.22 45 PRO H C 1
ATOM 11914 O O . PRO H 2 44 ? 35.541 81.741 64.990 1.00 94.10 45 PRO H O 1
ATOM 11918 N N . SER H 2 45 ? 33.711 80.776 65.882 1.00 95.22 46 SER H N 1
ATOM 11919 C CA . SER H 2 45 ? 33.640 79.737 64.860 1.00 96.09 46 SER H CA 1
ATOM 11920 C C . SER H 2 45 ? 32.679 80.054 63.710 1.00 96.47 46 SER H C 1
ATOM 11921 O O . SER H 2 45 ? 32.064 79.150 63.146 1.00 96.35 46 SER H O 1
ATOM 11924 N N . TYR H 2 46 ? 32.552 81.334 63.365 1.00 96.69 47 TYR H N 1
ATOM 11925 C CA . TYR H 2 46 ? 31.681 81.749 62.271 1.00 97.30 47 TYR H CA 1
ATOM 11926 C C . TYR H 2 46 ? 32.346 82.860 61.460 1.00 97.32 47 TYR H C 1
ATOM 11927 O O . TYR H 2 46 ? 31.679 83.619 60.754 1.00 97.31 47 TYR H O 1
ATOM 11936 N N . PRO H 2 60 ? 32.742 93.970 63.903 1.00 93.22 61 PRO H N 1
ATOM 11937 C CA . PRO H 2 60 ? 32.598 93.043 65.033 1.00 93.08 61 PRO H CA 1
ATOM 11938 C C . PRO H 2 60 ? 31.340 93.312 65.866 1.00 92.49 61 PRO H C 1
ATOM 11939 O O . PRO H 2 60 ? 30.418 92.490 65.899 1.00 92.65 61 PRO H O 1
ATOM 11943 N N . ASN H 2 61 ? 31.314 94.470 66.525 1.00 91.10 62 ASN H N 1
ATOM 11944 C CA . ASN H 2 61 ? 30.191 94.878 67.365 1.00 88.98 62 ASN H CA 1
ATOM 11945 C C . ASN H 2 61 ? 29.942 93.900 68.505 1.00 87.10 62 ASN H C 1
ATOM 11946 O O . ASN H 2 61 ? 29.249 92.895 68.339 1.00 87.03 62 ASN H O 1
ATOM 11951 N N . ARG H 2 62 ? 30.513 94.202 69.667 1.00 84.64 63 ARG H N 1
ATOM 11952 C CA . ARG H 2 62 ? 30.347 93.351 70.835 1.00 82.08 63 ARG H CA 1
ATOM 11953 C C . ARG H 2 62 ? 29.135 93.835 71.624 1.00 79.87 63 ARG H C 1
ATOM 11954 O O . ARG H 2 62 ? 28.646 94.945 71.412 1.00 78.92 63 ARG H O 1
ATOM 11962 N N . ILE H 2 63 ? 28.648 92.996 72.530 1.00 77.55 64 ILE H N 1
ATOM 11963 C CA . ILE H 2 63 ? 27.490 93.354 73.333 1.00 75.01 64 ILE H CA 1
ATOM 11964 C C . ILE H 2 63 ? 27.789 93.317 74.827 1.00 73.14 64 ILE H C 1
ATOM 11965 O O . ILE H 2 63 ? 28.166 92.278 75.372 1.00 73.27 64 ILE H O 1
ATOM 11970 N N . LYS H 2 64 ? 27.621 94.460 75.483 1.00 71.09 65 LYS H N 1
ATOM 11971 C CA . LYS H 2 64 ? 27.844 94.558 76.921 1.00 67.81 65 LYS H CA 1
ATOM 11972 C C . LYS H 2 64 ? 26.502 94.451 77.641 1.00 65.79 65 LYS H C 1
ATOM 11973 O O . LYS H 2 64 ? 25.564 95.201 77.355 1.00 64.48 65 LYS H O 1
ATOM 11979 N N . LEU H 2 65 ? 26.414 93.490 78.554 1.00 63.87 66 LEU H N 1
ATOM 11980 C CA . LEU H 2 65 ? 25.218 93.274 79.360 1.00 62.13 66 LEU H CA 1
ATOM 11981 C C . LEU H 2 65 ? 25.560 93.824 80.748 1.00 61.85 66 LEU H C 1
ATOM 11982 O O . LEU H 2 65 ? 26.529 93.377 81.373 1.00 60.61 66 LEU H O 1
ATOM 11987 N N . SER H 2 66 ? 24.776 94.786 81.231 1.00 60.10 67 SER H N 1
ATOM 11988 C CA . SER H 2 66 ? 25.047 95.390 82.535 1.00 58.41 67 SER H CA 1
ATOM 11989 C C . SER H 2 66 ? 23.843 95.469 83.474 1.00 56.54 67 SER H C 1
ATOM 11990 O O . SER H 2 66 ? 22.712 95.666 83.033 1.00 56.28 67 SER H O 1
ATOM 11993 N N . LYS H 2 67 ? 24.099 95.300 84.771 1.00 55.32 68 LYS H N 1
ATOM 11994 C CA . LYS H 2 67 ? 23.060 95.398 85.803 1.00 53.73 68 LYS H CA 1
ATOM 11995 C C . LYS H 2 67 ? 23.725 95.693 87.142 1.00 51.96 68 LYS H C 1
ATOM 11996 O O . LYS H 2 67 ? 24.947 95.636 87.258 1.00 51.51 68 LYS H O 1
ATOM 12002 N N . GLU H 2 68 ? 22.929 96.019 88.153 1.00 49.91 69 GLU H N 1
ATOM 12003 C CA . GLU H 2 68 ? 23.503 96.300 89.455 1.00 49.40 69 GLU H CA 1
ATOM 12004 C C . GLU H 2 68 ? 23.350 95.060 90.314 1.00 47.59 69 GLU H C 1
ATOM 12005 O O . GLU H 2 68 ? 22.507 94.208 90.060 1.00 47.41 69 GLU H O 1
ATOM 12011 N N . VAL H 2 69 ? 24.177 94.967 91.338 1.00 47.27 70 VAL H N 1
ATOM 12012 C CA . VAL H 2 69 ? 24.135 93.839 92.236 1.00 47.74 70 VAL H CA 1
ATOM 12013 C C . VAL H 2 69 ? 23.965 94.350 93.665 1.00 47.52 70 VAL H C 1
ATOM 12014 O O . VAL H 2 69 ? 24.527 95.385 94.037 1.00 46.99 70 VAL H O 1
ATOM 12018 N N . PRO H 2 70 ? 23.164 93.650 94.479 1.00 46.64 71 PRO H N 1
ATOM 12019 C CA . PRO H 2 70 ? 23.016 94.142 95.847 1.00 45.90 71 PRO H CA 1
ATOM 12020 C C . PRO H 2 70 ? 24.383 94.137 96.517 1.00 46.42 71 PRO H C 1
ATOM 12021 O O . PRO H 2 70 ? 25.121 93.154 96.422 1.00 48.32 71 PRO H O 1
ATOM 12025 N N . PHE H 2 71 ? 24.732 95.247 97.166 1.00 45.42 72 PHE H N 1
ATOM 12026 C CA . PHE H 2 71 ? 26.027 95.370 97.821 1.00 45.03 72 PHE H CA 1
ATOM 12027 C C . PHE H 2 71 ? 26.316 94.280 98.845 1.00 47.88 72 PHE H C 1
ATOM 12028 O O . PHE H 2 71 ? 27.473 94.063 99.205 1.00 46.33 72 PHE H O 1
ATOM 12036 N N . SER H 2 72 ? 25.279 93.596 99.323 1.00 51.23 73 SER H N 1
ATOM 12037 C CA . SER H 2 72 ? 25.501 92.540 100.303 1.00 55.77 73 SER H CA 1
ATOM 12038 C C . SER H 2 72 ? 26.279 91.382 99.668 1.00 59.35 73 SER H C 1
ATOM 12039 O O . SER H 2 72 ? 26.984 90.642 100.360 1.00 60.85 73 SER H O 1
ATOM 12042 N N . TYR H 2 73 ? 26.165 91.245 98.350 1.00 62.53 74 TYR H N 1
ATOM 12043 C CA . TYR H 2 73 ? 26.864 90.192 97.616 1.00 66.02 74 TYR H CA 1
ATOM 12044 C C . TYR H 2 73 ? 28.343 90.505 97.448 1.00 66.55 74 TYR H C 1
ATOM 12045 O O . TYR H 2 73 ? 29.171 89.599 97.410 1.00 67.04 74 TYR H O 1
ATOM 12054 N N . LEU H 2 74 ? 28.668 91.790 97.337 1.00 68.20 75 LEU H N 1
ATOM 12055 C CA . LEU H 2 74 ? 30.049 92.229 97.153 1.00 69.94 75 LEU H CA 1
ATOM 12056 C C . LEU H 2 74 ? 30.789 92.344 98.483 1.00 72.42 75 LEU H C 1
ATOM 12057 O O . LEU H 2 74 ? 31.990 92.596 98.512 1.00 72.00 75 LEU H O 1
ATOM 12062 N N . ILE H 2 75 ? 30.062 92.161 99.579 1.00 75.78 76 ILE H N 1
ATOM 12063 C CA . ILE H 2 75 ? 30.635 92.263 100.914 1.00 79.16 76 ILE H CA 1
ATOM 12064 C C . ILE H 2 75 ? 30.918 90.889 101.495 1.00 81.69 76 ILE H C 1
ATOM 12065 O O . ILE H 2 75 ? 30.117 89.967 101.330 1.00 82.35 76 ILE H O 1
ATOM 12070 N N . ASP H 2 76 ? 32.051 90.755 102.181 1.00 84.79 77 ASP H N 1
ATOM 12071 C CA . ASP H 2 76 ? 32.411 89.474 102.768 1.00 88.71 77 ASP H CA 1
ATOM 12072 C C . ASP H 2 76 ? 31.789 89.260 104.150 1.00 91.01 77 ASP H C 1
ATOM 12073 O O . ASP H 2 76 ? 30.988 90.075 104.613 1.00 90.62 77 ASP H O 1
ATOM 12078 N N . GLU H 2 77 ? 32.159 88.161 104.799 1.00 94.02 78 GLU H N 1
ATOM 12079 C CA . GLU H 2 77 ? 31.605 87.796 106.103 1.00 96.88 78 GLU H CA 1
ATOM 12080 C C . GLU H 2 77 ? 32.315 88.321 107.363 1.00 98.17 78 GLU H C 1
ATOM 12081 O O . GLU H 2 77 ? 32.174 87.739 108.440 1.00 98.60 78 GLU H O 1
ATOM 12087 N N . THR H 2 78 ? 33.045 89.429 107.244 1.00 98.92 79 THR H N 1
ATOM 12088 C CA . THR H 2 78 ? 33.787 89.991 108.383 1.00 99.36 79 THR H CA 1
ATOM 12089 C C . THR H 2 78 ? 33.002 90.807 109.415 1.00 99.89 79 THR H C 1
ATOM 12090 O O . THR H 2 78 ? 32.421 90.256 110.349 1.00 100.00 79 THR H O 1
ATOM 12094 N N . MET H 2 79 ? 33.010 92.126 109.243 1.00 99.97 80 MET H N 1
ATOM 12095 C CA . MET H 2 79 ? 32.348 93.052 110.159 1.00 99.88 80 MET H CA 1
ATOM 12096 C C . MET H 2 79 ? 30.837 93.076 110.019 1.00 100.00 80 MET H C 1
ATOM 12097 O O . MET H 2 79 ? 30.228 94.146 109.943 1.00 99.79 80 MET H O 1
ATOM 12102 N N . MET H 2 80 ? 30.233 91.895 109.991 1.00 100.00 81 MET H N 1
ATOM 12103 C CA . MET H 2 80 ? 28.783 91.771 109.851 1.00 100.00 81 MET H CA 1
ATOM 12104 C C . MET H 2 80 ? 27.929 92.857 110.494 1.00 99.72 81 MET H C 1
ATOM 12105 O O . MET H 2 80 ? 26.909 93.260 109.926 1.00 100.00 81 MET H O 1
ATOM 12110 N N . ASP H 2 81 ? 28.351 93.347 111.658 1.00 98.96 82 ASP H N 1
ATOM 12111 C CA . ASP H 2 81 ? 27.533 94.313 112.392 1.00 98.06 82 ASP H CA 1
ATOM 12112 C C . ASP H 2 81 ? 27.780 95.806 112.622 1.00 96.52 82 ASP H C 1
ATOM 12113 O O . ASP H 2 81 ? 27.952 96.237 113.760 1.00 96.40 82 ASP H O 1
ATOM 12118 N N . LYS H 2 82 ? 27.747 96.575 111.541 1.00 94.55 83 LYS H N 1
ATOM 12119 C CA . LYS H 2 82 ? 27.885 98.024 111.556 1.00 91.72 83 LYS H CA 1
ATOM 12120 C C . LYS H 2 82 ? 27.573 98.460 110.129 1.00 88.63 83 LYS H C 1
ATOM 12121 O O . LYS H 2 82 ? 27.904 97.744 109.186 1.00 89.03 83 LYS H O 1
ATOM 12127 N N . PRO H 2 83 ? 26.925 99.631 109.949 1.00 85.17 84 PRO H N 1
ATOM 12128 C CA . PRO H 2 83 ? 26.575 100.120 108.614 1.00 81.71 84 PRO H CA 1
ATOM 12129 C C . PRO H 2 83 ? 27.257 99.423 107.451 1.00 78.20 84 PRO H C 1
ATOM 12130 O O . PRO H 2 83 ? 28.479 99.299 107.416 1.00 77.64 84 PRO H O 1
ATOM 12134 N N . LEU H 2 84 ? 26.442 98.950 106.517 1.00 74.86 85 LEU H N 1
ATOM 12135 C CA . LEU H 2 84 ? 26.926 98.296 105.320 1.00 72.30 85 LEU H CA 1
ATOM 12136 C C . LEU H 2 84 ? 27.847 99.322 104.676 1.00 71.21 85 LEU H C 1
ATOM 12137 O O . LEU H 2 84 ? 28.919 98.992 104.163 1.00 70.32 85 LEU H O 1
ATOM 12142 N N . ASN H 2 85 ? 27.397 100.574 104.739 1.00 70.52 86 ASN H N 1
ATOM 12143 C CA . ASN H 2 85 ? 28.098 101.723 104.188 1.00 71.43 86 ASN H CA 1
ATOM 12144 C C . ASN H 2 85 ? 29.548 101.731 104.616 1.00 71.50 86 ASN H C 1
ATOM 12145 O O . ASN H 2 85 ? 30.451 101.912 103.796 1.00 71.09 86 ASN H O 1
ATOM 12150 N N . PHE H 2 86 ? 29.761 101.546 105.912 1.00 71.84 87 PHE H N 1
ATOM 12151 C CA . PHE H 2 86 ? 31.103 101.531 106.469 1.00 72.45 87 PHE H CA 1
ATOM 12152 C C . PHE H 2 86 ? 31.827 100.250 106.061 1.00 72.11 87 PHE H C 1
ATOM 12153 O O . PHE H 2 86 ? 33.050 100.242 105.921 1.00 72.86 87 PHE H O 1
ATOM 12161 N N . ARG H 2 87 ? 31.068 99.171 105.876 1.00 71.01 88 ARG H N 1
ATOM 12162 C CA . ARG H 2 87 ? 31.631 97.882 105.481 1.00 69.76 88 ARG H CA 1
ATOM 12163 C C . ARG H 2 87 ? 32.017 97.910 104.010 1.00 68.36 88 ARG H C 1
ATOM 12164 O O . ARG H 2 87 ? 32.990 97.279 103.599 1.00 67.68 88 ARG H O 1
ATOM 12172 N N . ILE H 2 88 ? 31.222 98.627 103.220 1.00 66.31 89 ILE H N 1
ATOM 12173 C CA . ILE H 2 88 ? 31.456 98.756 101.790 1.00 63.60 89 ILE H CA 1
ATOM 12174 C C . ILE H 2 88 ? 32.721 99.575 101.545 1.00 64.10 89 ILE H C 1
ATOM 12175 O O . ILE H 2 88 ? 33.672 99.093 100.935 1.00 62.26 89 ILE H O 1
ATOM 12180 N N . LEU H 2 89 ? 32.724 100.810 102.035 1.00 65.28 90 LEU H N 1
ATOM 12181 C CA . LEU H 2 89 ? 33.860 101.704 101.869 1.00 67.59 90 LEU H CA 1
ATOM 12182 C C . LEU H 2 89 ? 35.151 101.100 102.390 1.00 69.85 90 LEU H C 1
ATOM 12183 O O . LEU H 2 89 ? 36.188 101.199 101.744 1.00 71.10 90 LEU H O 1
ATOM 12188 N N . LYS H 2 90 ? 35.088 100.470 103.556 1.00 72.79 91 LYS H N 1
ATOM 12189 C CA . LYS H 2 90 ? 36.277 99.871 104.152 1.00 75.92 91 LYS H CA 1
ATOM 12190 C C . LYS H 2 90 ? 36.968 98.899 103.199 1.00 77.29 91 LYS H C 1
ATOM 12191 O O . LYS H 2 90 ? 38.182 98.969 103.002 1.00 78.08 91 LYS H O 1
ATOM 12197 N N . SER H 2 91 ? 36.191 98.001 102.606 1.00 78.48 92 SER H N 1
ATOM 12198 C CA . SER H 2 91 ? 36.729 97.014 101.681 1.00 80.15 92 SER H CA 1
ATOM 12199 C C . SER H 2 91 ? 37.002 97.658 100.333 1.00 80.97 92 SER H C 1
ATOM 12200 O O . SER H 2 91 ? 37.947 97.297 99.632 1.00 81.83 92 SER H O 1
ATOM 12203 N N . PHE H 2 92 ? 36.154 98.617 99.986 1.00 81.44 93 PHE H N 1
ATOM 12204 C CA . PHE H 2 92 ? 36.249 99.355 98.735 1.00 80.79 93 PHE H CA 1
ATOM 12205 C C . PHE H 2 92 ? 37.520 100.193 98.687 1.00 79.31 93 PHE H C 1
ATOM 12206 O O . PHE H 2 92 ? 38.152 100.311 97.641 1.00 80.82 93 PHE H O 1
ATOM 12214 N N . THR H 2 93 ? 37.893 100.757 99.831 1.00 76.17 94 THR H N 1
ATOM 12215 C CA . THR H 2 93 ? 39.079 101.601 99.944 1.00 73.46 94 THR H CA 1
ATOM 12216 C C . THR H 2 93 ? 40.402 100.849 99.803 1.00 69.64 94 THR H C 1
ATOM 12217 O O . THR H 2 93 ? 41.271 101.262 99.038 1.00 67.39 94 THR H O 1
ATOM 12221 N N . ASN H 2 94 ? 40.558 99.759 100.550 1.00 60.07 95 ASN H N 1
ATOM 12222 C CA . ASN H 2 94 ? 41.809 98.940 100.498 1.00 58.89 95 ASN H CA 1
ATOM 12223 C C . ASN H 2 94 ? 41.856 98.202 99.144 1.00 59.79 95 ASN H C 1
ATOM 12224 O O . ASN H 2 94 ? 42.948 97.661 98.733 1.00 54.74 95 ASN H O 1
ATOM 12229 N N . SER H 2 159 ? 13.945 82.374 84.697 1.00 69.44 160 SER H N 1
ATOM 12230 C CA . SER H 2 159 ? 14.008 83.685 84.053 1.00 69.85 160 SER H CA 1
ATOM 12231 C C . SER H 2 159 ? 15.291 84.426 84.390 1.00 70.17 160 SER H C 1
ATOM 12232 O O . SER H 2 159 ? 15.931 84.165 85.408 1.00 70.62 160 SER H O 1
ATOM 12235 N N . CYS H 2 160 ? 15.661 85.358 83.524 1.00 70.26 161 CYS H N 1
ATOM 12236 C CA . CYS H 2 160 ? 16.858 86.145 83.741 1.00 70.19 161 CYS H CA 1
ATOM 12237 C C . CYS H 2 160 ? 16.444 87.440 84.431 1.00 69.72 161 CYS H C 1
ATOM 12238 O O . CYS H 2 160 ? 15.328 87.930 84.237 1.00 69.80 161 CYS H O 1
ATOM 12241 N N . SER H 2 161 ? 17.339 87.981 85.246 1.00 68.43 162 SER H N 1
ATOM 12242 C CA . SER H 2 161 ? 17.064 89.230 85.932 1.00 67.71 162 SER H CA 1
ATOM 12243 C C . SER H 2 161 ? 17.188 90.310 84.860 1.00 65.30 162 SER H C 1
ATOM 12244 O O . SER H 2 161 ? 17.673 90.040 83.763 1.00 65.76 162 SER H O 1
ATOM 12247 N N . PRO H 2 162 ? 16.718 91.533 85.145 1.00 62.37 163 PRO H N 1
ATOM 12248 C CA . PRO H 2 162 ? 16.829 92.593 84.140 1.00 59.65 163 PRO H CA 1
ATOM 12249 C C . PRO H 2 162 ? 18.287 92.931 83.849 1.00 57.31 163 PRO H C 1
ATOM 12250 O O . PRO H 2 162 ? 19.138 92.807 84.720 1.00 56.60 163 PRO H O 1
ATOM 12254 N N . TRP H 2 163 ? 18.571 93.329 82.614 1.00 56.43 164 TRP H N 1
ATOM 12255 C CA . TRP H 2 163 ? 19.924 93.716 82.209 1.00 56.27 164 TRP H CA 1
ATOM 12256 C C . TRP H 2 163 ? 19.830 94.881 81.241 1.00 57.29 164 TRP H C 1
ATOM 12257 O O . TRP H 2 163 ? 18.775 95.152 80.672 1.00 56.63 164 TRP H O 1
ATOM 12268 N N . SER H 2 164 ? 20.953 95.557 81.051 1.00 60.00 165 SER H N 1
ATOM 12269 C CA . SER H 2 164 ? 21.024 96.665 80.122 1.00 63.09 165 SER H CA 1
ATOM 12270 C C . SER H 2 164 ? 21.935 96.228 78.978 1.00 65.57 165 SER H C 1
ATOM 12271 O O . SER H 2 164 ? 23.162 96.266 79.105 1.00 66.14 165 SER H O 1
ATOM 12274 N N . LEU H 2 165 ? 21.326 95.810 77.870 1.00 67.26 166 LEU H N 1
ATOM 12275 C CA . LEU H 2 165 ? 22.061 95.355 76.690 1.00 69.26 166 LEU H CA 1
ATOM 12276 C C . LEU H 2 165 ? 22.478 96.537 75.817 1.00 70.12 166 LEU H C 1
ATOM 12277 O O . LEU H 2 165 ? 21.629 97.268 75.313 1.00 70.39 166 LEU H O 1
ATOM 12282 N N . GLN H 2 166 ? 23.786 96.710 75.636 1.00 71.94 167 GLN H N 1
ATOM 12283 C CA . GLN H 2 166 ? 24.316 97.809 74.831 1.00 74.11 167 GLN H CA 1
ATOM 12284 C C . GLN H 2 166 ? 25.343 97.363 73.801 1.00 75.31 167 GLN H C 1
ATOM 12285 O O . GLN H 2 166 ? 25.977 96.318 73.941 1.00 75.46 167 GLN H O 1
ATOM 12291 N N . ILE H 2 167 ? 25.502 98.186 72.769 1.00 76.50 168 ILE H N 1
ATOM 12292 C CA . ILE H 2 167 ? 26.461 97.953 71.695 1.00 78.01 168 ILE H CA 1
ATOM 12293 C C . ILE H 2 167 ? 26.930 99.349 71.312 1.00 79.62 168 ILE H C 1
ATOM 12294 O O . ILE H 2 167 ? 26.106 100.225 71.047 1.00 79.03 168 ILE H O 1
ATOM 12299 N N . SER H 2 168 ? 28.242 99.565 71.286 1.00 82.41 169 SER H N 1
ATOM 12300 C CA . SER H 2 168 ? 28.771 100.888 70.965 1.00 85.70 169 SER H CA 1
ATOM 12301 C C . SER H 2 168 ? 29.867 100.948 69.899 1.00 87.77 169 SER H C 1
ATOM 12302 O O . SER H 2 168 ? 30.530 99.953 69.600 1.00 88.19 169 SER H O 1
ATOM 12305 N N . ASP H 2 169 ? 30.048 102.145 69.344 1.00 89.80 170 ASP H N 1
ATOM 12306 C CA . ASP H 2 169 ? 31.052 102.404 68.316 1.00 92.10 170 ASP H CA 1
ATOM 12307 C C . ASP H 2 169 ? 31.598 103.822 68.504 1.00 92.95 170 ASP H C 1
ATOM 12308 O O . ASP H 2 169 ? 30.969 104.648 69.173 1.00 93.12 170 ASP H O 1
ATOM 12313 N N . ILE H 2 170 ? 32.760 104.106 67.916 1.00 93.16 171 ILE H N 1
ATOM 12314 C CA . ILE H 2 170 ? 33.365 105.431 68.035 1.00 93.26 171 ILE H CA 1
ATOM 12315 C C . ILE H 2 170 ? 32.731 106.448 67.083 1.00 93.25 171 ILE H C 1
ATOM 12316 O O . ILE H 2 170 ? 33.044 106.486 65.893 1.00 92.97 171 ILE H O 1
ATOM 12321 N N . ARG H 2 177 ? 38.481 116.799 68.685 1.00 78.35 178 ARG H N 1
ATOM 12322 C CA . ARG H 2 177 ? 37.886 115.736 69.489 1.00 78.03 178 ARG H CA 1
ATOM 12323 C C . ARG H 2 177 ? 38.561 115.668 70.859 1.00 77.89 178 ARG H C 1
ATOM 12324 O O . ARG H 2 177 ? 39.180 114.657 71.209 1.00 77.08 178 ARG H O 1
ATOM 12332 N N . SER H 2 178 ? 38.437 116.749 71.627 1.00 77.84 179 SER H N 1
ATOM 12333 C CA . SER H 2 178 ? 39.032 116.828 72.962 1.00 78.27 179 SER H CA 1
ATOM 12334 C C . SER H 2 178 ? 38.349 115.897 73.972 1.00 78.33 179 SER H C 1
ATOM 12335 O O . SER H 2 178 ? 39.022 115.168 74.705 1.00 78.10 179 SER H O 1
ATOM 12338 N N . VAL H 2 179 ? 37.020 115.922 74.018 1.00 78.18 180 VAL H N 1
ATOM 12339 C CA . VAL H 2 179 ? 36.287 115.052 74.935 1.00 77.64 180 VAL H CA 1
ATOM 12340 C C . VAL H 2 179 ? 35.913 113.771 74.207 1.00 78.22 180 VAL H C 1
ATOM 12341 O O . VAL H 2 179 ? 35.413 113.816 73.082 1.00 78.84 180 VAL H O 1
ATOM 12345 N N . SER H 2 180 ? 36.163 112.629 74.840 1.00 77.93 181 SER H N 1
ATOM 12346 C CA . SER H 2 180 ? 35.834 111.346 74.235 1.00 77.40 181 SER H CA 1
ATOM 12347 C C . SER H 2 180 ? 34.387 111.376 73.751 1.00 77.78 181 SER H C 1
ATOM 12348 O O . SER H 2 180 ? 33.541 112.054 74.335 1.00 78.55 181 SER H O 1
ATOM 12351 N N . MET H 2 181 ? 34.112 110.653 72.672 1.00 78.20 182 MET H N 1
ATOM 12352 C CA . MET H 2 181 ? 32.768 110.596 72.111 1.00 78.62 182 MET H CA 1
ATOM 12353 C C . MET H 2 181 ? 32.489 109.153 71.714 1.00 77.84 182 MET H C 1
ATOM 12354 O O . MET H 2 181 ? 33.332 108.498 71.103 1.00 78.39 182 MET H O 1
ATOM 12359 N N . GLN H 2 182 ? 31.308 108.662 72.074 1.00 77.08 183 GLN H N 1
ATOM 12360 C CA . GLN H 2 182 ? 30.922 107.289 71.781 1.00 76.01 183 GLN H CA 1
ATOM 12361 C C . GLN H 2 182 ? 29.413 107.173 71.575 1.00 75.77 183 GLN H C 1
ATOM 12362 O O . GLN H 2 182 ? 28.632 107.876 72.217 1.00 76.18 183 GLN H O 1
ATOM 12368 N N . THR H 2 183 ? 29.008 106.292 70.665 1.00 75.17 184 THR H N 1
ATOM 12369 C CA . THR H 2 183 ? 27.592 106.091 70.385 1.00 73.50 184 THR H CA 1
ATOM 12370 C C . THR H 2 183 ? 27.154 104.885 71.187 1.00 72.30 184 THR H C 1
ATOM 12371 O O . THR H 2 183 ? 27.900 103.914 71.308 1.00 71.94 184 THR H O 1
ATOM 12375 N N . ILE H 2 184 ? 25.945 104.933 71.729 1.00 70.71 185 ILE H N 1
ATOM 12376 C CA . ILE H 2 184 ? 25.471 103.820 72.526 1.00 69.22 185 ILE H CA 1
ATOM 12377 C C . ILE H 2 184 ? 24.088 103.329 72.144 1.00 68.89 185 ILE H C 1
ATOM 12378 O O . ILE H 2 184 ? 23.085 104.008 72.367 1.00 69.21 185 ILE H O 1
ATOM 12383 N N . ALA H 2 185 ? 24.047 102.140 71.558 1.00 67.40 186 ALA H N 1
ATOM 12384 C CA . ALA H 2 185 ? 22.789 101.534 71.167 1.00 66.79 186 ALA H CA 1
ATOM 12385 C C . ALA H 2 185 ? 22.377 100.726 72.386 1.00 66.13 186 ALA H C 1
ATOM 12386 O O . ALA H 2 185 ? 23.113 99.841 72.827 1.00 66.01 186 ALA H O 1
ATOM 12388 N N . GLU H 2 186 ? 21.206 101.027 72.934 1.00 65.16 187 GLU H N 1
ATOM 12389 C CA . GLU H 2 186 ? 20.756 100.328 74.125 1.00 64.94 187 GLU H CA 1
ATOM 12390 C C . GLU H 2 186 ? 19.327 99.827 74.080 1.00 63.68 187 GLU H C 1
ATOM 12391 O O . GLU H 2 186 ? 18.459 100.411 73.433 1.00 63.54 187 GLU H O 1
ATOM 12397 N N . THR H 2 187 ? 19.105 98.728 74.787 1.00 62.18 188 THR H N 1
ATOM 12398 C CA . THR H 2 187 ? 17.793 98.123 74.906 1.00 61.02 188 THR H CA 1
ATOM 12399 C C . THR H 2 187 ? 17.799 97.424 76.267 1.00 60.31 188 THR H C 1
ATOM 12400 O O . THR H 2 187 ? 18.856 97.037 76.773 1.00 59.62 188 THR H O 1
ATOM 12404 N N . ILE H 2 188 ? 16.623 97.266 76.857 1.00 59.01 189 ILE H N 1
ATOM 12405 C CA . ILE H 2 188 ? 16.522 96.633 78.159 1.00 58.30 189 ILE H CA 1
ATOM 12406 C C . ILE H 2 188 ? 15.913 95.244 78.073 1.00 58.16 189 ILE H C 1
ATOM 12407 O O . ILE H 2 188 ? 14.910 95.039 77.394 1.00 57.75 189 ILE H O 1
ATOM 12412 N N . ILE H 2 189 ? 16.535 94.296 78.767 1.00 58.42 190 ILE H N 1
ATOM 12413 C CA . ILE H 2 189 ? 16.047 92.926 78.824 1.00 59.04 190 ILE H CA 1
ATOM 12414 C C . ILE H 2 189 ? 15.328 92.839 80.166 1.00 59.36 190 ILE H C 1
ATOM 12415 O O . ILE H 2 189 ? 15.946 93.030 81.210 1.00 60.65 190 ILE H O 1
ATOM 12420 N N . LEU H 2 190 ? 14.026 92.571 80.139 1.00 59.39 191 LEU H N 1
ATOM 12421 C CA . LEU H 2 190 ? 13.235 92.487 81.365 1.00 59.49 191 LEU H CA 1
ATOM 12422 C C . LEU H 2 190 ? 13.145 91.090 81.957 1.00 61.33 191 LEU H C 1
ATOM 12423 O O . LEU H 2 190 ? 13.316 90.909 83.166 1.00 61.52 191 LEU H O 1
ATOM 12428 N N . SER H 2 191 ? 12.853 90.106 81.110 1.00 63.07 192 SER H N 1
ATOM 12429 C CA . SER H 2 191 ? 12.739 88.730 81.566 1.00 64.92 192 SER H CA 1
ATOM 12430 C C . SER H 2 191 ? 12.891 87.727 80.434 1.00 67.30 192 SER H C 1
ATOM 12431 O O . SER H 2 191 ? 12.997 88.097 79.260 1.00 67.30 192 SER H O 1
ATOM 12434 N N . SER H 2 192 ? 12.894 86.452 80.804 1.00 69.02 193 SER H N 1
ATOM 12435 C CA . SER H 2 192 ? 13.049 85.372 79.849 1.00 70.91 193 SER H CA 1
ATOM 12436 C C . SER H 2 192 ? 12.221 84.181 80.294 1.00 72.92 193 SER H C 1
ATOM 12437 O O . SER H 2 192 ? 11.671 84.177 81.395 1.00 73.45 193 SER H O 1
ATOM 12440 N N . ALA H 2 193 ? 12.147 83.168 79.435 1.00 74.62 194 ALA H N 1
ATOM 12441 C CA . ALA H 2 193 ? 11.385 81.960 79.723 1.00 77.01 194 ALA H CA 1
ATOM 12442 C C . ALA H 2 193 ? 11.752 80.856 78.736 1.00 79.17 194 ALA H C 1
ATOM 12443 O O . ALA H 2 193 ? 12.306 81.126 77.670 1.00 79.86 194 ALA H O 1
ATOM 12445 N N . GLY H 2 194 ? 11.448 79.613 79.094 1.00 80.68 195 GLY H N 1
ATOM 12446 C CA . GLY H 2 194 ? 11.747 78.506 78.207 1.00 83.12 195 GLY H CA 1
ATOM 12447 C C . GLY H 2 194 ? 12.764 77.517 78.741 1.00 85.02 195 GLY H C 1
ATOM 12448 O O . GLY H 2 194 ? 13.249 77.649 79.866 1.00 85.40 195 GLY H O 1
ATOM 12449 N N . LYS H 2 195 ? 13.087 76.524 77.917 1.00 86.26 196 LYS H N 1
ATOM 12450 C CA . LYS H 2 195 ? 14.044 75.486 78.281 1.00 87.88 196 LYS H CA 1
ATOM 12451 C C . LYS H 2 195 ? 15.442 76.057 78.482 1.00 87.74 196 LYS H C 1
ATOM 12452 O O . LYS H 2 195 ? 16.168 75.641 79.385 1.00 88.07 196 LYS H O 1
ATOM 12458 N N . ASN H 2 196 ? 15.813 77.010 77.633 1.00 87.55 197 ASN H N 1
ATOM 12459 C CA . ASN H 2 196 ? 17.119 77.648 77.716 1.00 87.50 197 ASN H CA 1
ATOM 12460 C C . ASN H 2 196 ? 16.922 79.157 77.818 1.00 87.30 197 ASN H C 1
ATOM 12461 O O . ASN H 2 196 ? 17.270 79.911 76.905 1.00 87.19 197 ASN H O 1
ATOM 12466 N N . SER H 2 197 ? 16.358 79.584 78.944 1.00 86.42 198 SER H N 1
ATOM 12467 C CA . SER H 2 197 ? 16.081 80.994 79.188 1.00 85.62 198 SER H CA 1
ATOM 12468 C C . SER H 2 197 ? 17.165 81.725 79.979 1.00 84.47 198 SER H C 1
ATOM 12469 O O . SER H 2 197 ? 16.986 82.887 80.347 1.00 84.44 198 SER H O 1
ATOM 12472 N N . SER H 2 198 ? 18.283 81.055 80.246 1.00 82.99 199 SER H N 1
ATOM 12473 C CA . SER H 2 198 ? 19.369 81.694 80.977 1.00 81.58 199 SER H CA 1
ATOM 12474 C C . SER H 2 198 ? 19.992 82.740 80.059 1.00 80.63 199 SER H C 1
ATOM 12475 O O . SER H 2 198 ? 20.075 82.540 78.848 1.00 80.04 199 SER H O 1
ATOM 12478 N N . VAL H 2 199 ? 20.414 83.859 80.635 1.00 80.21 200 VAL H N 1
ATOM 12479 C CA . VAL H 2 199 ? 21.019 84.939 79.865 1.00 79.49 200 VAL H CA 1
ATOM 12480 C C . VAL H 2 199 ? 22.086 84.410 78.907 1.00 79.42 200 VAL H C 1
ATOM 12481 O O . VAL H 2 199 ? 22.172 84.839 77.756 1.00 78.54 200 VAL H O 1
ATOM 12485 N N . SER H 2 200 ? 22.889 83.469 79.389 1.00 79.99 201 SER H N 1
ATOM 12486 C CA . SER H 2 200 ? 23.953 82.877 78.588 1.00 80.84 201 SER H CA 1
ATOM 12487 C C . SER H 2 200 ? 23.424 82.308 77.272 1.00 80.78 201 SER H C 1
ATOM 12488 O O . SER H 2 200 ? 23.893 82.671 76.189 1.00 80.56 201 SER H O 1
ATOM 12491 N N . SER H 2 201 ? 22.448 81.412 77.379 1.00 79.77 202 SER H N 1
ATOM 12492 C CA . SER H 2 201 ? 21.846 80.782 76.216 1.00 79.03 202 SER H CA 1
ATOM 12493 C C . SER H 2 201 ? 21.318 81.822 75.238 1.00 78.99 202 SER H C 1
ATOM 12494 O O . SER H 2 201 ? 21.603 81.764 74.041 1.00 79.97 202 SER H O 1
ATOM 12497 N N . LEU H 2 202 ? 20.547 82.773 75.753 1.00 77.65 203 LEU H N 1
ATOM 12498 C CA . LEU H 2 202 ? 19.980 83.825 74.922 1.00 76.02 203 LEU H CA 1
ATOM 12499 C C . LEU H 2 202 ? 21.021 84.499 74.035 1.00 74.67 203 LEU H C 1
ATOM 12500 O O . LEU H 2 202 ? 20.789 84.686 72.844 1.00 75.19 203 LEU H O 1
ATOM 12505 N N . MET H 2 203 ? 22.168 84.861 74.602 1.00 73.19 204 MET H N 1
ATOM 12506 C CA . MET H 2 203 ? 23.212 85.508 73.812 1.00 72.33 204 MET H CA 1
ATOM 12507 C C . MET H 2 203 ? 23.782 84.546 72.774 1.00 73.61 204 MET H C 1
ATOM 12508 O O . MET H 2 203 ? 24.143 84.953 71.669 1.00 73.96 204 MET H O 1
ATOM 12513 N N . ASN H 2 204 ? 23.877 83.270 73.137 1.00 74.89 205 ASN H N 1
ATOM 12514 C CA . ASN H 2 204 ? 24.389 82.264 72.215 1.00 76.19 205 ASN H CA 1
ATOM 12515 C C . ASN H 2 204 ? 23.384 82.094 71.082 1.00 76.76 205 ASN H C 1
ATOM 12516 O O . ASN H 2 204 ? 23.758 82.006 69.913 1.00 77.64 205 ASN H O 1
ATOM 12521 N N . GLY H 2 205 ? 22.104 82.064 71.439 1.00 77.09 206 GLY H N 1
ATOM 12522 C CA . GLY H 2 205 ? 21.061 81.916 70.444 1.00 77.30 206 GLY H CA 1
ATOM 12523 C C . GLY H 2 205 ? 21.064 83.074 69.466 1.00 77.88 206 GLY H C 1
ATOM 12524 O O . GLY H 2 205 ? 20.302 83.077 68.499 1.00 78.90 206 GLY H O 1
ATOM 12525 N N . LEU H 2 206 ? 21.921 84.060 69.714 1.00 77.33 207 LEU H N 1
ATOM 12526 C CA . LEU H 2 206 ? 22.019 85.230 68.848 1.00 76.87 207 LEU H CA 1
ATOM 12527 C C . LEU H 2 206 ? 23.334 85.233 68.087 1.00 76.46 207 LEU H C 1
ATOM 12528 O O . LEU H 2 206 ? 23.554 86.072 67.213 1.00 76.49 207 LEU H O 1
ATOM 12533 N N . GLY H 2 207 ? 24.214 84.300 68.430 1.00 76.15 208 GLY H N 1
ATOM 12534 C CA . GLY H 2 207 ? 25.491 84.221 67.748 1.00 76.35 208 GLY H CA 1
ATOM 12535 C C . GLY H 2 207 ? 26.655 84.801 68.525 1.00 76.18 208 GLY H C 1
ATOM 12536 O O . GLY H 2 207 ? 27.734 85.016 67.969 1.00 76.46 208 GLY H O 1
ATOM 12537 N N . TYR H 2 208 ? 26.449 85.062 69.811 1.00 75.56 209 TYR H N 1
ATOM 12538 C CA . TYR H 2 208 ? 27.519 85.611 70.632 1.00 73.50 209 TYR H CA 1
ATOM 12539 C C . TYR H 2 208 ? 27.934 84.626 71.709 1.00 73.44 209 TYR H C 1
ATOM 12540 O O . TYR H 2 208 ? 27.160 83.751 72.098 1.00 72.59 209 TYR H O 1
ATOM 12549 N N . VAL H 2 209 ? 29.169 84.770 72.174 1.00 73.66 210 VAL H N 1
ATOM 12550 C CA . VAL H 2 209 ? 29.712 83.897 73.204 1.00 74.22 210 VAL H CA 1
ATOM 12551 C C . VAL H 2 209 ? 30.382 84.740 74.281 1.00 74.52 210 VAL H C 1
ATOM 12552 O O . VAL H 2 209 ? 30.773 85.883 74.029 1.00 73.92 210 VAL H O 1
ATOM 12556 N N . PHE H 2 210 ? 30.523 84.172 75.475 1.00 74.82 211 PHE H N 1
ATOM 12557 C CA . PHE H 2 210 ? 31.140 84.895 76.583 1.00 75.89 211 PHE H CA 1
ATOM 12558 C C . PHE H 2 210 ? 32.560 85.345 76.252 1.00 75.19 211 PHE H C 1
ATOM 12559 O O . PHE H 2 210 ? 33.267 84.679 75.501 1.00 77.16 211 PHE H O 1
ATOM 12567 N N . GLU H 2 211 ? 32.974 86.475 76.815 1.00 73.91 212 GLU H N 1
ATOM 12568 C CA . GLU H 2 211 ? 34.316 86.993 76.575 1.00 73.57 212 GLU H CA 1
ATOM 12569 C C . GLU H 2 211 ? 34.982 87.506 77.856 1.00 74.38 212 GLU H C 1
ATOM 12570 O O . GLU H 2 211 ? 35.900 86.876 78.400 1.00 73.67 212 GLU H O 1
ATOM 12576 N N . PHE H 2 212 ? 34.503 88.655 78.327 1.00 74.08 213 PHE H N 1
ATOM 12577 C CA . PHE H 2 212 ? 35.033 89.306 79.518 1.00 73.39 213 PHE H CA 1
ATOM 12578 C C . PHE H 2 212 ? 33.905 89.633 80.502 1.00 73.18 213 PHE H C 1
ATOM 12579 O O . PHE H 2 212 ? 32.735 89.704 80.122 1.00 73.35 213 PHE H O 1
ATOM 12587 N N . GLN H 2 213 ? 34.262 89.823 81.767 1.00 72.72 214 GLN H N 1
ATOM 12588 C CA . GLN H 2 213 ? 33.287 90.149 82.806 1.00 72.13 214 GLN H CA 1
ATOM 12589 C C . GLN H 2 213 ? 33.950 90.957 83.911 1.00 70.75 214 GLN H C 1
ATOM 12590 O O . GLN H 2 213 ? 34.956 90.529 84.479 1.00 70.86 214 GLN H O 1
ATOM 12596 N N . TYR H 2 214 ? 33.388 92.121 84.222 1.00 68.69 215 TYR H N 1
ATOM 12597 C CA . TYR H 2 214 ? 33.966 92.954 85.267 1.00 66.11 215 TYR H CA 1
ATOM 12598 C C . TYR H 2 214 ? 32.943 93.563 86.230 1.00 64.48 215 TYR H C 1
ATOM 12599 O O . TYR H 2 214 ? 31.765 93.733 85.897 1.00 63.91 215 TYR H O 1
ATOM 12608 N N . LEU H 2 215 ? 33.415 93.873 87.434 1.00 61.28 216 LEU H N 1
ATOM 12609 C CA . LEU H 2 215 ? 32.590 94.460 88.477 1.00 58.66 216 LEU H CA 1
ATOM 12610 C C . LEU H 2 215 ? 33.122 95.832 88.816 1.00 57.10 216 LEU H C 1
ATOM 12611 O O . LEU H 2 215 ? 34.329 96.043 88.878 1.00 58.16 216 LEU H O 1
ATOM 12616 N N . THR H 2 216 ? 32.219 96.771 89.040 1.00 55.91 217 THR H N 1
ATOM 12617 C CA . THR H 2 216 ? 32.632 98.119 89.376 1.00 55.11 217 THR H CA 1
ATOM 12618 C C . THR H 2 216 ? 31.961 98.590 90.651 1.00 53.28 217 THR H C 1
ATOM 12619 O O . THR H 2 216 ? 30.785 98.314 90.882 1.00 51.38 217 THR H O 1
ATOM 12623 N N . ILE H 2 217 ? 32.730 99.289 91.480 1.00 51.92 218 ILE H N 1
ATOM 12624 C CA . ILE H 2 217 ? 32.227 99.845 92.726 1.00 50.06 218 ILE H CA 1
ATOM 12625 C C . ILE H 2 217 ? 32.757 101.262 92.805 1.00 50.27 218 ILE H C 1
ATOM 12626 O O . ILE H 2 217 ? 33.940 101.503 92.550 1.00 51.37 218 ILE H O 1
ATOM 12631 N N . GLY H 2 218 ? 31.885 102.202 93.148 1.00 48.46 219 GLY H N 1
ATOM 12632 C CA . GLY H 2 218 ? 32.316 103.579 93.257 1.00 46.67 219 GLY H CA 1
ATOM 12633 C C . GLY H 2 218 ? 31.231 104.466 93.829 1.00 46.94 219 GLY H C 1
ATOM 12634 O O . GLY H 2 218 ? 30.213 103.986 94.349 1.00 45.17 219 GLY H O 1
ATOM 12635 N N . VAL H 2 219 ? 31.473 105.769 93.745 1.00 46.07 220 VAL H N 1
ATOM 12636 C CA . VAL H 2 219 ? 30.537 106.781 94.206 1.00 46.45 220 VAL H CA 1
ATOM 12637 C C . VAL H 2 219 ? 30.376 107.733 93.032 1.00 47.38 220 VAL H C 1
ATOM 12638 O O . VAL H 2 219 ? 31.318 107.956 92.259 1.00 46.55 220 VAL H O 1
ATOM 12642 N N . LYS H 2 220 ? 29.178 108.277 92.879 1.00 46.10 221 LYS H N 1
ATOM 12643 C CA . LYS H 2 220 ? 28.929 109.181 91.783 1.00 44.93 221 LYS H CA 1
ATOM 12644 C C . LYS H 2 220 ? 28.419 110.491 92.314 1.00 44.68 221 LYS H C 1
ATOM 12645 O O . LYS H 2 220 ? 27.869 110.558 93.413 1.00 43.64 221 LYS H O 1
ATOM 12651 N N . PHE H 2 221 ? 28.620 111.538 91.527 1.00 45.84 222 PHE H N 1
ATOM 12652 C CA . PHE H 2 221 ? 28.177 112.869 91.902 1.00 46.28 222 PHE H CA 1
ATOM 12653 C C . PHE H 2 221 ? 27.300 113.405 90.790 1.00 45.81 222 PHE H C 1
ATOM 12654 O O . PHE H 2 221 ? 27.496 113.075 89.628 1.00 46.89 222 PHE H O 1
ATOM 12662 N N . PHE H 2 222 ? 26.321 114.219 91.153 1.00 46.26 223 PHE H N 1
ATOM 12663 C CA . PHE H 2 222 ? 25.430 114.819 90.175 1.00 48.45 223 PHE H CA 1
ATOM 12664 C C . PHE H 2 222 ? 25.769 116.297 90.057 1.00 49.95 223 PHE H C 1
ATOM 12665 O O . PHE H 2 222 ? 25.657 117.041 91.028 1.00 50.94 223 PHE H O 1
ATOM 12673 N N . MET H 2 223 ? 26.192 116.720 88.874 1.00 51.62 224 MET H N 1
ATOM 12674 C CA . MET H 2 223 ? 26.507 118.128 88.652 1.00 52.09 224 MET H CA 1
ATOM 12675 C C . MET H 2 223 ? 25.542 118.657 87.601 1.00 51.94 224 MET H C 1
ATOM 12676 O O . MET H 2 223 ? 24.767 117.892 87.028 1.00 51.57 224 MET H O 1
ATOM 12681 N N . LYS H 2 224 ? 25.582 119.962 87.352 1.00 54.04 225 LYS H N 1
ATOM 12682 C CA . LYS H 2 224 ? 24.695 120.587 86.367 1.00 55.75 225 LYS H CA 1
ATOM 12683 C C . LYS H 2 224 ? 24.917 120.081 84.933 1.00 55.29 225 LYS H C 1
ATOM 12684 O O . LYS H 2 224 ? 25.898 119.400 84.631 1.00 53.57 225 LYS H O 1
ATOM 12690 N N . HIS H 2 225 ? 23.976 120.414 84.058 1.00 55.71 226 HIS H N 1
ATOM 12691 C CA . HIS H 2 225 ? 24.066 120.048 82.652 1.00 56.11 226 HIS H CA 1
ATOM 12692 C C . HIS H 2 225 ? 24.258 118.559 82.421 1.00 55.59 226 HIS H C 1
ATOM 12693 O O . HIS H 2 225 ? 24.924 118.159 81.463 1.00 56.55 226 HIS H O 1
ATOM 12700 N N . GLY H 2 226 ? 23.673 117.747 83.298 1.00 53.19 227 GLY H N 1
ATOM 12701 C CA . GLY H 2 226 ? 23.769 116.304 83.163 1.00 49.81 227 GLY H CA 1
ATOM 12702 C C . GLY H 2 226 ? 25.152 115.742 83.406 1.00 48.24 227 GLY H C 1
ATOM 12703 O O . GLY H 2 226 ? 25.405 114.574 83.131 1.00 48.39 227 GLY H O 1
ATOM 12704 N N . LEU H 2 227 ? 26.051 116.571 83.918 1.00 47.66 228 LEU H N 1
ATOM 12705 C CA . LEU H 2 227 ? 27.410 116.133 84.191 1.00 47.83 228 LEU H CA 1
ATOM 12706 C C . LEU H 2 227 ? 27.443 115.148 85.370 1.00 48.66 228 LEU H C 1
ATOM 12707 O O . LEU H 2 227 ? 27.039 115.473 86.488 1.00 48.96 228 LEU H O 1
ATOM 12712 N N . ILE H 2 228 ? 27.931 113.945 85.100 1.00 48.38 229 ILE H N 1
ATOM 12713 C CA . ILE H 2 228 ? 28.019 112.895 86.096 1.00 48.46 229 ILE H CA 1
ATOM 12714 C C . ILE H 2 228 ? 29.472 112.465 86.321 1.00 50.30 229 ILE H C 1
ATOM 12715 O O . ILE H 2 228 ? 30.222 112.254 85.366 1.00 48.99 229 ILE H O 1
ATOM 12720 N N . LEU H 2 229 ? 29.862 112.347 87.589 1.00 51.23 230 LEU H N 1
ATOM 12721 C CA . LEU H 2 229 ? 31.209 111.920 87.953 1.00 52.22 230 LEU H CA 1
ATOM 12722 C C . LEU H 2 229 ? 31.159 110.572 88.658 1.00 52.46 230 LEU H C 1
ATOM 12723 O O . LEU H 2 229 ? 30.321 110.365 89.524 1.00 53.10 230 LEU H O 1
ATOM 12728 N N . GLU H 2 230 ? 32.053 109.661 88.292 1.00 52.94 231 GLU H N 1
ATOM 12729 C CA . GLU H 2 230 ? 32.092 108.348 88.921 1.00 53.64 231 GLU H CA 1
ATOM 12730 C C . GLU H 2 230 ? 33.504 107.975 89.345 1.00 54.10 231 GLU H C 1
ATOM 12731 O O . GLU H 2 230 ? 34.309 107.582 88.505 1.00 56.59 231 GLU H O 1
ATOM 12737 N N . LEU H 2 231 ? 33.808 108.096 90.635 1.00 53.23 232 LEU H N 1
ATOM 12738 C CA . LEU H 2 231 ? 35.122 107.713 91.150 1.00 52.70 232 LEU H CA 1
ATOM 12739 C C . LEU H 2 231 ? 34.969 106.214 91.390 1.00 52.67 232 LEU H C 1
ATOM 12740 O O . LEU H 2 231 ? 34.053 105.793 92.090 1.00 53.43 232 LEU H O 1
ATOM 12745 N N . GLN H 2 232 ? 35.861 105.402 90.831 1.00 53.62 233 GLN H N 1
ATOM 12746 C CA . GLN H 2 232 ? 35.690 103.961 90.946 1.00 53.66 233 GLN H CA 1
ATOM 12747 C C . GLN H 2 232 ? 36.918 103.061 90.915 1.00 54.77 233 GLN H C 1
ATOM 12748 O O . GLN H 2 232 ? 38.034 103.485 90.614 1.00 54.45 233 GLN H O 1
ATOM 12754 N N . LYS H 2 233 ? 36.660 101.792 91.216 1.00 55.29 234 LYS H N 1
ATOM 12755 C CA . LYS H 2 233 ? 37.649 100.730 91.196 1.00 57.24 234 LYS H CA 1
ATOM 12756 C C . LYS H 2 233 ? 36.991 99.624 90.385 1.00 59.25 234 LYS H C 1
ATOM 12757 O O . LYS H 2 233 ? 35.786 99.393 90.508 1.00 60.15 234 LYS H O 1
ATOM 12763 N N . ILE H 2 234 ? 37.773 98.945 89.554 1.00 60.77 235 ILE H N 1
ATOM 12764 C CA . ILE H 2 234 ? 37.229 97.888 88.718 1.00 61.36 235 ILE H CA 1
ATOM 12765 C C . ILE H 2 234 ? 37.931 96.559 88.924 1.00 62.43 235 ILE H C 1
ATOM 12766 O O . ILE H 2 234 ? 39.137 96.519 89.133 1.00 62.13 235 ILE H O 1
ATOM 12771 N N . TRP H 2 235 ? 37.156 95.480 88.863 1.00 64.94 236 TRP H N 1
ATOM 12772 C CA . TRP H 2 235 ? 37.658 94.116 89.031 1.00 68.24 236 TRP H CA 1
ATOM 12773 C C . TRP H 2 235 ? 37.228 93.238 87.850 1.00 71.89 236 TRP H C 1
ATOM 12774 O O . TRP H 2 235 ? 36.087 93.329 87.386 1.00 72.07 236 TRP H O 1
ATOM 12785 N N . GLN H 2 236 ? 38.128 92.394 87.353 1.00 74.98 237 GLN H N 1
ATOM 12786 C CA . GLN H 2 236 ? 37.752 91.500 86.264 1.00 78.32 237 GLN H CA 1
ATOM 12787 C C . GLN H 2 236 ? 37.464 90.137 86.873 1.00 79.50 237 GLN H C 1
ATOM 12788 O O . GLN H 2 236 ? 38.274 89.588 87.618 1.00 78.84 237 GLN H O 1
ATOM 12794 N N . ILE H 2 237 ? 36.288 89.611 86.558 1.00 82.21 238 ILE H N 1
ATOM 12795 C CA . ILE H 2 237 ? 35.832 88.334 87.079 1.00 85.23 238 ILE H CA 1
ATOM 12796 C C . ILE H 2 237 ? 36.217 87.145 86.204 1.00 87.58 238 ILE H C 1
ATOM 12797 O O . ILE H 2 237 ? 35.475 86.763 85.298 1.00 87.99 238 ILE H O 1
ATOM 12802 N N . GLU H 2 238 ? 37.379 86.562 86.479 1.00 90.16 239 GLU H N 1
ATOM 12803 C CA . GLU H 2 238 ? 37.845 85.404 85.724 1.00 92.77 239 GLU H CA 1
ATOM 12804 C C . GLU H 2 238 ? 37.352 84.172 86.460 1.00 94.25 239 GLU H C 1
ATOM 12805 O O . GLU H 2 238 ? 37.108 83.124 85.862 1.00 95.13 239 GLU H O 1
ATOM 12811 N N . GLU H 2 239 ? 37.200 84.330 87.770 1.00 95.61 240 GLU H N 1
ATOM 12812 C CA . GLU H 2 239 ? 36.749 83.269 88.657 1.00 96.93 240 GLU H CA 1
ATOM 12813 C C . GLU H 2 239 ? 37.604 82.021 88.582 1.00 97.32 240 GLU H C 1
ATOM 12814 O O . GLU H 2 239 ? 37.184 80.933 88.180 1.00 96.69 240 GLU H O 1
ATOM 12820 N N . ALA H 2 240 ? 38.837 82.262 89.001 1.00 97.63 241 ALA H N 1
ATOM 12821 C CA . ALA H 2 240 ? 39.943 81.332 89.106 1.00 97.56 241 ALA H CA 1
ATOM 12822 C C . ALA H 2 240 ? 40.779 82.251 89.989 1.00 97.72 241 ALA H C 1
ATOM 12823 O O . ALA H 2 240 ? 41.829 81.885 90.522 1.00 98.27 241 ALA H O 1
ATOM 12825 N N . GLY H 2 241 ? 40.241 83.464 90.126 1.00 97.12 242 GLY H N 1
ATOM 12826 C CA . GLY H 2 241 ? 40.837 84.532 90.902 1.00 95.74 242 GLY H CA 1
ATOM 12827 C C . GLY H 2 241 ? 40.433 85.855 90.264 1.00 94.94 242 GLY H C 1
ATOM 12828 O O . GLY H 2 241 ? 40.477 85.991 89.037 1.00 94.60 242 GLY H O 1
ATOM 12829 N N . ASN H 2 242 ? 40.016 86.823 91.078 1.00 93.39 243 ASN H N 1
ATOM 12830 C CA . ASN H 2 242 ? 39.625 88.133 90.560 1.00 91.12 243 ASN H CA 1
ATOM 12831 C C . ASN H 2 242 ? 40.880 88.956 90.293 1.00 89.21 243 ASN H C 1
ATOM 12832 O O . ASN H 2 242 ? 41.988 88.522 90.604 1.00 89.40 243 ASN H O 1
ATOM 12837 N N . SER H 2 243 ? 40.711 90.145 89.726 1.00 86.41 244 SER H N 1
ATOM 12838 C CA . SER H 2 243 ? 41.858 90.986 89.424 1.00 83.34 244 SER H CA 1
ATOM 12839 C C . SER H 2 243 ? 41.516 92.465 89.300 1.00 81.38 244 SER H C 1
ATOM 12840 O O . SER H 2 243 ? 40.738 92.862 88.434 1.00 80.92 244 SER H O 1
ATOM 12843 N N . GLN H 2 244 ? 42.108 93.282 90.165 1.00 79.24 245 GLN H N 1
ATOM 12844 C CA . GLN H 2 244 ? 41.861 94.715 90.123 1.00 76.88 245 GLN H CA 1
ATOM 12845 C C . GLN H 2 244 ? 42.546 95.358 88.931 1.00 75.78 245 GLN H C 1
ATOM 12846 O O . GLN H 2 244 ? 43.772 95.394 88.849 1.00 76.51 245 GLN H O 1
ATOM 12852 N N . ILE H 2 245 ? 41.738 95.866 88.012 1.00 74.04 246 ILE H N 1
ATOM 12853 C CA . ILE H 2 245 ? 42.230 96.537 86.824 1.00 72.59 246 ILE H CA 1
ATOM 12854 C C . ILE H 2 245 ? 42.729 97.929 87.219 1.00 73.07 246 ILE H C 1
ATOM 12855 O O . ILE H 2 245 ? 43.427 98.594 86.455 1.00 73.74 246 ILE H O 1
ATOM 12860 N N . THR H 2 246 ? 42.370 98.364 88.422 1.00 72.73 247 THR H N 1
ATOM 12861 C CA . THR H 2 246 ? 42.765 99.682 88.903 1.00 72.21 247 THR H CA 1
ATOM 12862 C C . THR H 2 246 ? 43.617 99.627 90.164 1.00 71.75 247 THR H C 1
ATOM 12863 O O . THR H 2 246 ? 43.937 100.668 90.734 1.00 72.32 247 THR H O 1
ATOM 12867 N N . SER H 2 247 ? 43.980 98.421 90.598 1.00 71.36 248 SER H N 1
ATOM 12868 C CA . SER H 2 247 ? 44.783 98.250 91.808 1.00 70.68 248 SER H CA 1
ATOM 12869 C C . SER H 2 247 ? 45.727 99.424 92.030 1.00 69.85 248 SER H C 1
ATOM 12870 O O . SER H 2 247 ? 46.431 99.854 91.109 1.00 68.76 248 SER H O 1
ATOM 12873 N N . GLY H 2 248 ? 45.726 99.947 93.252 1.00 68.39 249 GLY H N 1
ATOM 12874 C CA . GLY H 2 248 ? 46.599 101.059 93.572 1.00 67.20 249 GLY H CA 1
ATOM 12875 C C . GLY H 2 248 ? 45.952 102.428 93.527 1.00 66.04 249 GLY H C 1
ATOM 12876 O O . GLY H 2 248 ? 46.536 103.400 94.010 1.00 67.84 249 GLY H O 1
ATOM 12877 N N . GLY H 2 249 ? 44.759 102.527 92.948 1.00 63.47 250 GLY H N 1
ATOM 12878 C CA . GLY H 2 249 ? 44.103 103.822 92.887 1.00 60.24 250 GLY H CA 1
ATOM 12879 C C . GLY H 2 249 ? 42.652 103.758 92.463 1.00 57.93 250 GLY H C 1
ATOM 12880 O O . GLY H 2 249 ? 42.033 102.692 92.477 1.00 56.46 250 GLY H O 1
ATOM 12881 N N . PHE H 2 250 ? 42.103 104.912 92.095 1.00 57.22 251 PHE H N 1
ATOM 12882 C CA . PHE H 2 250 ? 40.719 104.986 91.648 1.00 56.36 251 PHE H CA 1
ATOM 12883 C C . PHE H 2 250 ? 40.633 105.628 90.274 1.00 57.05 251 PHE H C 1
ATOM 12884 O O . PHE H 2 250 ? 41.396 106.543 89.957 1.00 56.69 251 PHE H O 1
ATOM 12892 N N . LEU H 2 251 ? 39.684 105.152 89.476 1.00 56.90 252 LEU H N 1
ATOM 12893 C CA . LEU H 2 251 ? 39.456 105.684 88.144 1.00 57.21 252 LEU H CA 1
ATOM 12894 C C . LEU H 2 251 ? 38.296 106.680 88.186 1.00 58.14 252 LEU H C 1
ATOM 12895 O O . LEU H 2 251 ? 37.212 106.359 88.672 1.00 56.72 252 LEU H O 1
ATOM 12900 N N . LEU H 2 252 ? 38.532 107.885 87.676 1.00 58.75 253 LEU H N 1
ATOM 12901 C CA . LEU H 2 252 ? 37.512 108.920 87.641 1.00 59.41 253 LEU H CA 1
ATOM 12902 C C . LEU H 2 252 ? 36.986 109.134 86.227 1.00 61.05 253 LEU H C 1
ATOM 12903 O O . LEU H 2 252 ? 37.744 109.449 85.310 1.00 62.01 253 LEU H O 1
ATOM 12908 N N . LYS H 2 253 ? 35.683 108.962 86.054 1.00 61.37 254 LYS H N 1
ATOM 12909 C CA . LYS H 2 253 ? 35.062 109.156 84.758 1.00 60.42 254 LYS H CA 1
ATOM 12910 C C . LYS H 2 253 ? 34.044 110.271 84.888 1.00 61.84 254 LYS H C 1
ATOM 12911 O O . LYS H 2 253 ? 33.223 110.259 85.799 1.00 64.02 254 LYS H O 1
ATOM 12917 N N . ALA H 2 254 ? 34.112 111.243 83.985 1.00 62.43 255 ALA H N 1
ATOM 12918 C CA . ALA H 2 254 ? 33.181 112.367 83.981 1.00 62.79 255 ALA H CA 1
ATOM 12919 C C . ALA H 2 254 ? 32.498 112.340 82.621 1.00 63.71 255 ALA H C 1
ATOM 12920 O O . ALA H 2 254 ? 33.163 112.464 81.595 1.00 64.56 255 ALA H O 1
ATOM 12922 N N . TYR H 2 255 ? 31.178 112.182 82.602 1.00 64.21 256 TYR H N 1
ATOM 12923 C CA . TYR H 2 255 ? 30.479 112.102 81.327 1.00 64.69 256 TYR H CA 1
ATOM 12924 C C . TYR H 2 255 ? 29.105 112.749 81.274 1.00 64.99 256 TYR H C 1
ATOM 12925 O O . TYR H 2 255 ? 28.491 113.034 82.302 1.00 64.60 256 TYR H O 1
ATOM 12934 N N . ILE H 2 256 ? 28.639 112.970 80.047 1.00 65.06 257 ILE H N 1
ATOM 12935 C CA . ILE H 2 256 ? 27.331 113.552 79.791 1.00 65.89 257 ILE H CA 1
ATOM 12936 C C . ILE H 2 256 ? 26.691 112.821 78.612 1.00 67.39 257 ILE H C 1
ATOM 12937 O O . ILE H 2 256 ? 27.331 112.607 77.580 1.00 67.72 257 ILE H O 1
ATOM 12942 N N . ASN H 2 257 ? 25.435 112.426 78.779 1.00 68.65 258 ASN H N 1
ATOM 12943 C CA . ASN H 2 257 ? 24.701 111.743 77.724 1.00 70.35 258 ASN H CA 1
ATOM 12944 C C . ASN H 2 257 ? 23.756 112.720 77.051 1.00 72.62 258 ASN H C 1
ATOM 12945 O O . ASN H 2 257 ? 23.084 113.513 77.715 1.00 71.53 258 ASN H O 1
ATOM 12950 N N . VAL H 2 258 ? 23.715 112.656 75.725 1.00 75.81 259 VAL H N 1
ATOM 12951 C CA . VAL H 2 258 ? 22.854 113.524 74.941 1.00 78.64 259 VAL H CA 1
ATOM 12952 C C . VAL H 2 258 ? 22.279 112.732 73.762 1.00 81.85 259 VAL H C 1
ATOM 12953 O O . VAL H 2 258 ? 22.915 111.800 73.259 1.00 81.60 259 VAL H O 1
ATOM 12957 N N . SER H 2 259 ? 21.073 113.102 73.336 1.00 85.97 260 SER H N 1
ATOM 12958 C CA . SER H 2 259 ? 20.388 112.429 72.231 1.00 89.70 260 SER H CA 1
ATOM 12959 C C . SER H 2 259 ? 21.209 112.384 70.949 1.00 92.22 260 SER H C 1
ATOM 12960 O O . SER H 2 259 ? 21.843 113.373 70.570 1.00 92.50 260 SER H O 1
ATOM 12963 N N . ARG H 2 260 ? 21.185 111.230 70.284 1.00 95.12 261 ARG H N 1
ATOM 12964 C CA . ARG H 2 260 ? 21.919 111.041 69.034 1.00 97.61 261 ARG H CA 1
ATOM 12965 C C . ARG H 2 260 ? 21.379 112.000 67.977 1.00 98.61 261 ARG H C 1
ATOM 12966 O O . ARG H 2 260 ? 20.165 112.193 67.856 1.00 98.79 261 ARG H O 1
ATOM 12974 N N . GLY H 2 261 ? 22.289 112.599 67.215 1.00 99.60 262 GLY H N 1
ATOM 12975 C CA . GLY H 2 261 ? 21.886 113.540 66.188 1.00 99.84 262 GLY H CA 1
ATOM 12976 C C . GLY H 2 261 ? 21.389 114.825 66.819 1.00 100.00 262 GLY H C 1
ATOM 12977 O O . GLY H 2 261 ? 20.183 115.030 66.968 1.00 100.00 262 GLY H O 1
ATOM 12978 N N . THR H 2 262 ? 22.320 115.689 67.208 1.00 100.00 263 THR H N 1
ATOM 12979 C CA . THR H 2 262 ? 21.961 116.959 67.823 1.00 99.93 263 THR H CA 1
ATOM 12980 C C . THR H 2 262 ? 22.850 118.095 67.340 1.00 99.76 263 THR H C 1
ATOM 12981 O O . THR H 2 262 ? 23.930 117.868 66.792 1.00 99.60 263 THR H O 1
ATOM 12985 N N . ASP H 2 263 ? 22.376 119.318 67.554 1.00 99.88 264 ASP H N 1
ATOM 12986 C CA . ASP H 2 263 ? 23.086 120.527 67.153 1.00 100.00 264 ASP H CA 1
ATOM 12987 C C . ASP H 2 263 ? 24.578 120.414 67.473 1.00 99.90 264 ASP H C 1
ATOM 12988 O O . ASP H 2 263 ? 24.957 120.018 68.575 1.00 100.00 264 ASP H O 1
ATOM 12993 N N . ILE H 2 264 ? 25.424 120.743 66.501 1.00 99.75 265 ILE H N 1
ATOM 12994 C CA . ILE H 2 264 ? 26.865 120.684 66.708 1.00 99.61 265 ILE H CA 1
ATOM 12995 C C . ILE H 2 264 ? 27.163 121.589 67.897 1.00 99.19 265 ILE H C 1
ATOM 12996 O O . ILE H 2 264 ? 28.177 121.433 68.574 1.00 99.15 265 ILE H O 1
ATOM 13001 N N . ASP H 2 265 ? 26.263 122.539 68.140 1.00 99.04 266 ASP H N 1
ATOM 13002 C CA . ASP H 2 265 ? 26.405 123.471 69.252 1.00 99.13 266 ASP H CA 1
ATOM 13003 C C . ASP H 2 265 ? 26.076 122.766 70.558 1.00 98.27 266 ASP H C 1
ATOM 13004 O O . ASP H 2 265 ? 26.622 123.096 71.606 1.00 98.32 266 ASP H O 1
ATOM 13009 N N . ARG H 2 266 ? 25.165 121.802 70.493 1.00 97.61 267 ARG H N 1
ATOM 13010 C CA . ARG H 2 266 ? 24.798 121.046 71.678 1.00 97.03 267 ARG H CA 1
ATOM 13011 C C . ARG H 2 266 ? 25.946 120.092 71.981 1.00 96.32 267 ARG H C 1
ATOM 13012 O O . ARG H 2 266 ? 26.326 119.916 73.134 1.00 97.03 267 ARG H O 1
ATOM 13020 N N . ILE H 2 267 ? 26.506 119.491 70.936 1.00 95.28 268 ILE H N 1
ATOM 13021 C CA . ILE H 2 267 ? 27.617 118.563 71.097 1.00 93.90 268 ILE H CA 1
ATOM 13022 C C . ILE H 2 267 ? 28.881 119.308 71.511 1.00 93.02 268 ILE H C 1
ATOM 13023 O O . ILE H 2 267 ? 29.761 118.737 72.152 1.00 93.07 268 ILE H O 1
ATOM 13028 N N . ASN H 2 268 ? 28.972 120.581 71.136 1.00 92.30 269 ASN H N 1
ATOM 13029 C CA . ASN H 2 268 ? 30.129 121.402 71.492 1.00 91.56 269 ASN H CA 1
ATOM 13030 C C . ASN H 2 268 ? 29.911 122.039 72.861 1.00 90.19 269 ASN H C 1
ATOM 13031 O O . ASN H 2 268 ? 30.850 122.187 73.648 1.00 90.17 269 ASN H O 1
ATOM 13036 N N . TYR H 2 269 ? 28.668 122.420 73.138 1.00 88.20 270 TYR H N 1
ATOM 13037 C CA . TYR H 2 269 ? 28.325 123.012 74.421 1.00 86.54 270 TYR H CA 1
ATOM 13038 C C . TYR H 2 269 ? 28.630 121.974 75.495 1.00 85.83 270 TYR H C 1
ATOM 13039 O O . TYR H 2 269 ? 29.131 122.302 76.571 1.00 85.69 270 TYR H O 1
ATOM 13048 N N . THR H 2 270 ? 28.318 120.718 75.187 1.00 84.13 271 THR H N 1
ATOM 13049 C CA . THR H 2 270 ? 28.557 119.613 76.101 1.00 83.23 271 THR H CA 1
ATOM 13050 C C . THR H 2 270 ? 30.052 119.382 76.242 1.00 83.80 271 THR H C 1
ATOM 13051 O O . THR H 2 270 ? 30.560 119.190 77.345 1.00 84.51 271 THR H O 1
ATOM 13055 N N . GLU H 2 271 ? 30.757 119.396 75.117 1.00 84.31 272 GLU H N 1
ATOM 13056 C CA . GLU H 2 271 ? 32.197 119.200 75.134 1.00 84.27 272 GLU H CA 1
ATOM 13057 C C . GLU H 2 271 ? 32.828 120.256 76.035 1.00 83.48 272 GLU H C 1
ATOM 13058 O O . GLU H 2 271 ? 33.816 119.990 76.723 1.00 83.16 272 GLU H O 1
ATOM 13064 N N . THR H 2 272 ? 32.240 121.449 76.038 1.00 82.53 273 THR H N 1
ATOM 13065 C CA . THR H 2 272 ? 32.749 122.551 76.848 1.00 81.85 273 THR H CA 1
ATOM 13066 C C . THR H 2 272 ? 32.522 122.318 78.337 1.00 80.83 273 THR H C 1
ATOM 13067 O O . THR H 2 272 ? 33.413 122.562 79.148 1.00 80.63 273 THR H O 1
ATOM 13071 N N . VAL H 2 273 ? 31.329 121.856 78.697 1.00 79.69 274 VAL H N 1
ATOM 13072 C CA . VAL H 2 273 ? 31.026 121.595 80.095 1.00 78.43 274 VAL H CA 1
ATOM 13073 C C . VAL H 2 273 ? 32.118 120.696 80.653 1.00 77.93 274 VAL H C 1
ATOM 13074 O O . VAL H 2 273 ? 32.690 120.983 81.702 1.00 77.77 274 VAL H O 1
ATOM 13078 N N . LEU H 2 274 ? 32.409 119.614 79.937 1.00 77.51 275 LEU H N 1
ATOM 13079 C CA . LEU H 2 274 ? 33.449 118.681 80.346 1.00 77.54 275 LEU H CA 1
ATOM 13080 C C . LEU H 2 274 ? 34.795 119.386 80.383 1.00 77.91 275 LEU H C 1
ATOM 13081 O O . LEU H 2 274 ? 35.736 118.909 81.014 1.00 77.84 275 LEU H O 1
ATOM 13086 N N . MET H 2 275 ? 34.885 120.520 79.694 1.00 78.49 276 MET H N 1
ATOM 13087 C CA . MET H 2 275 ? 36.119 121.295 79.660 1.00 78.37 276 MET H CA 1
ATOM 13088 C C . MET H 2 275 ? 36.209 122.203 80.882 1.00 78.09 276 MET H C 1
ATOM 13089 O O . MET H 2 275 ? 37.281 122.349 81.472 1.00 77.43 276 MET H O 1
ATOM 13094 N N . ASN H 2 276 ? 35.086 122.811 81.258 1.00 78.76 277 ASN H N 1
ATOM 13095 C CA . ASN H 2 276 ? 35.051 123.681 82.434 1.00 79.62 277 ASN H CA 1
ATOM 13096 C C . ASN H 2 276 ? 35.522 122.864 83.640 1.00 79.89 277 ASN H C 1
ATOM 13097 O O . ASN H 2 276 ? 36.129 123.395 84.575 1.00 78.57 277 ASN H O 1
ATOM 13102 N N . LEU H 2 277 ? 35.227 121.568 83.608 1.00 80.43 278 LEU H N 1
ATOM 13103 C CA . LEU H 2 277 ? 35.630 120.662 84.675 1.00 81.38 278 LEU H CA 1
ATOM 13104 C C . LEU H 2 277 ? 37.129 120.439 84.528 1.00 82.64 278 LEU H C 1
ATOM 13105 O O . LEU H 2 277 ? 37.883 120.563 85.492 1.00 82.74 278 LEU H O 1
ATOM 13110 N N . LYS H 2 278 ? 37.547 120.115 83.307 1.00 84.52 279 LYS H N 1
ATOM 13111 C CA . LYS H 2 278 ? 38.951 119.879 82.984 1.00 86.04 279 LYS H CA 1
ATOM 13112 C C . LYS H 2 278 ? 39.867 120.867 83.698 1.00 86.90 279 LYS H C 1
ATOM 13113 O O . LYS H 2 278 ? 40.732 120.466 84.479 1.00 86.86 279 LYS H O 1
ATOM 13119 N N . LYS H 2 279 ? 39.669 122.157 83.436 1.00 88.22 280 LYS H N 1
ATOM 13120 C CA . LYS H 2 279 ? 40.487 123.200 84.054 1.00 90.00 280 LYS H CA 1
ATOM 13121 C C . LYS H 2 279 ? 40.266 123.306 85.558 1.00 89.81 280 LYS H C 1
ATOM 13122 O O . LYS H 2 279 ? 41.206 123.533 86.322 1.00 89.79 280 LYS H O 1
ATOM 13128 N N . GLU H 2 280 ? 39.016 123.140 85.973 1.00 89.94 281 GLU H N 1
ATOM 13129 C CA . GLU H 2 280 ? 38.644 123.229 87.381 1.00 89.38 281 GLU H CA 1
ATOM 13130 C C . GLU H 2 280 ? 39.258 122.118 88.233 1.00 88.59 281 GLU H C 1
ATOM 13131 O O . GLU H 2 280 ? 39.534 122.320 89.415 1.00 88.31 281 GLU H O 1
ATOM 13137 N N . LEU H 2 281 ? 39.492 120.955 87.633 1.00 88.14 282 LEU H N 1
ATOM 13138 C CA . LEU H 2 281 ? 40.065 119.832 88.370 1.00 88.44 282 LEU H CA 1
ATOM 13139 C C . LEU H 2 281 ? 41.577 119.657 88.261 1.00 88.95 282 LEU H C 1
ATOM 13140 O O . LEU H 2 281 ? 42.142 118.751 88.882 1.00 88.74 282 LEU H O 1
ATOM 13145 N N . GLN H 2 282 ? 42.237 120.501 87.475 1.00 89.57 283 GLN H N 1
ATOM 13146 C CA . GLN H 2 282 ? 43.686 120.398 87.355 1.00 90.25 283 GLN H CA 1
ATOM 13147 C C . GLN H 2 282 ? 44.279 120.915 88.658 1.00 90.04 283 GLN H C 1
ATOM 13148 O O . GLN H 2 282 ? 43.867 121.961 89.167 1.00 90.26 283 GLN H O 1
ATOM 13154 N N . GLY H 2 283 ? 45.245 120.179 89.194 1.00 89.36 284 GLY H N 1
ATOM 13155 C CA . GLY H 2 283 ? 45.852 120.559 90.454 1.00 88.19 284 GLY H CA 1
ATOM 13156 C C . GLY H 2 283 ? 45.304 119.612 91.504 1.00 87.68 284 GLY H C 1
ATOM 13157 O O . GLY H 2 283 ? 45.512 119.787 92.706 1.00 88.33 284 GLY H O 1
ATOM 13158 N N . TYR H 2 284 ? 44.585 118.602 91.024 1.00 86.50 285 TYR H N 1
ATOM 13159 C CA . TYR H 2 284 ? 43.977 117.580 91.866 1.00 85.40 285 TYR H CA 1
ATOM 13160 C C . TYR H 2 284 ? 44.039 116.271 91.101 1.00 84.96 285 TYR H C 1
ATOM 13161 O O . TYR H 2 284 ? 44.509 115.252 91.611 1.00 84.88 285 TYR H O 1
ATOM 13170 N N . ILE H 2 285 ? 43.551 116.311 89.867 1.00 84.04 286 ILE H N 1
ATOM 13171 C CA . ILE H 2 285 ? 43.557 115.143 89.002 1.00 83.61 286 ILE H CA 1
ATOM 13172 C C . ILE H 2 285 ? 43.641 115.622 87.556 1.00 83.88 286 ILE H C 1
ATOM 13173 O O . ILE H 2 285 ? 43.116 116.681 87.209 1.00 83.43 286 ILE H O 1
ATOM 13178 N N . GLU H 2 286 ? 44.320 114.849 86.717 1.00 84.31 287 GLU H N 1
ATOM 13179 C CA . GLU H 2 286 ? 44.479 115.227 85.324 1.00 84.88 287 GLU H CA 1
ATOM 13180 C C . GLU H 2 286 ? 43.489 114.487 84.430 1.00 84.11 287 GLU H C 1
ATOM 13181 O O . GLU H 2 286 ? 43.627 113.289 84.189 1.00 83.73 287 GLU H O 1
ATOM 13187 N N . LEU H 2 287 ? 42.486 115.213 83.943 1.00 83.92 288 LEU H N 1
ATOM 13188 C CA . LEU H 2 287 ? 41.470 114.627 83.075 1.00 83.91 288 LEU H CA 1
ATOM 13189 C C . LEU H 2 287 ? 41.936 114.615 81.633 1.00 83.96 288 LEU H C 1
ATOM 13190 O O . LEU H 2 287 ? 42.549 115.571 81.158 1.00 84.53 288 LEU H O 1
ATOM 13195 N N . SER H 2 288 ? 41.628 113.531 80.934 1.00 83.55 289 SER H N 1
ATOM 13196 C CA . SER H 2 288 ? 42.024 113.394 79.544 1.00 82.75 289 SER H CA 1
ATOM 13197 C C . SER H 2 288 ? 41.444 112.120 78.958 1.00 83.29 289 SER H C 1
ATOM 13198 O O . SER H 2 288 ? 41.166 111.160 79.676 1.00 83.14 289 SER H O 1
ATOM 13201 N N . VAL H 2 289 ? 41.273 112.117 77.642 1.00 83.63 290 VAL H N 1
ATOM 13202 C CA . VAL H 2 289 ? 40.753 110.957 76.940 1.00 83.24 290 VAL H CA 1
ATOM 13203 C C . VAL H 2 289 ? 41.889 109.945 76.799 1.00 82.38 290 VAL H C 1
ATOM 13204 O O . VAL H 2 289 ? 43.051 110.325 76.662 1.00 82.56 290 VAL H O 1
ATOM 13208 N N . PRO H 2 290 ? 41.572 108.643 76.861 1.00 81.98 291 PRO H N 1
ATOM 13209 C CA . PRO H 2 290 ? 42.597 107.602 76.735 1.00 81.79 291 PRO H CA 1
ATOM 13210 C C . PRO H 2 290 ? 43.007 107.371 75.283 1.00 81.99 291 PRO H C 1
ATOM 13211 O O . PRO H 2 290 ? 42.317 107.803 74.360 1.00 81.55 291 PRO H O 1
ATOM 13215 N N . SER H 2 294 ? 46.475 101.191 73.800 1.00 99.50 295 SER H N 1
ATOM 13216 C CA . SER H 2 294 ? 45.626 101.141 74.987 1.00 99.96 295 SER H CA 1
ATOM 13217 C C . SER H 2 294 ? 44.201 100.790 74.577 1.00 99.97 295 SER H C 1
ATOM 13218 O O . SER H 2 294 ? 43.697 99.714 74.899 1.00 99.42 295 SER H O 1
ATOM 13221 N N . MET H 2 295 ? 43.556 101.712 73.867 1.00 100.00 296 MET H N 1
ATOM 13222 C CA . MET H 2 295 ? 42.191 101.509 73.389 1.00 100.00 296 MET H CA 1
ATOM 13223 C C . MET H 2 295 ? 42.096 100.189 72.638 1.00 100.00 296 MET H C 1
ATOM 13224 O O . MET H 2 295 ? 41.145 99.421 72.805 1.00 100.00 296 MET H O 1
ATOM 13229 N N . ASP H 2 296 ? 43.109 99.934 71.818 1.00 100.00 297 ASP H N 1
ATOM 13230 C CA . ASP H 2 296 ? 43.159 98.740 70.992 1.00 100.00 297 ASP H CA 1
ATOM 13231 C C . ASP H 2 296 ? 43.730 97.504 71.688 1.00 100.00 297 ASP H C 1
ATOM 13232 O O . ASP H 2 296 ? 43.472 96.377 71.260 1.00 100.00 297 ASP H O 1
ATOM 13237 N N . SER H 2 297 ? 44.498 97.706 72.756 1.00 99.82 298 SER H N 1
ATOM 13238 C CA . SER H 2 297 ? 45.080 96.581 73.489 1.00 99.85 298 SER H CA 1
ATOM 13239 C C . SER H 2 297 ? 43.970 95.594 73.850 1.00 99.81 298 SER H C 1
ATOM 13240 O O . SER H 2 297 ? 43.049 95.943 74.581 1.00 99.99 298 SER H O 1
ATOM 13243 N N . ARG H 2 298 ? 44.055 94.368 73.336 1.00 100.00 299 ARG H N 1
ATOM 13244 C CA . ARG H 2 298 ? 43.025 93.355 73.603 1.00 100.00 299 ARG H CA 1
ATOM 13245 C C . ARG H 2 298 ? 42.606 93.281 75.070 1.00 99.91 299 ARG H C 1
ATOM 13246 O O . ARG H 2 298 ? 41.462 92.940 75.370 1.00 100.00 299 ARG H O 1
ATOM 13254 N N . VAL H 2 299 ? 43.527 93.591 75.979 1.00 99.59 300 VAL H N 1
ATOM 13255 C CA . VAL H 2 299 ? 43.230 93.537 77.407 1.00 98.82 300 VAL H CA 1
ATOM 13256 C C . VAL H 2 299 ? 41.990 94.371 77.733 1.00 97.68 300 VAL H C 1
ATOM 13257 O O . VAL H 2 299 ? 41.263 94.075 78.683 1.00 97.56 300 VAL H O 1
ATOM 13261 N N . ALA H 2 300 ? 41.762 95.414 76.937 1.00 95.89 301 ALA H N 1
ATOM 13262 C CA . ALA H 2 300 ? 40.623 96.305 77.126 1.00 93.96 301 ALA H CA 1
ATOM 13263 C C . ALA H 2 300 ? 39.367 95.759 76.455 1.00 92.67 301 ALA H C 1
ATOM 13264 O O . ALA H 2 300 ? 38.313 96.394 76.484 1.00 92.41 301 ALA H O 1
ATOM 13266 N N . HIS H 2 301 ? 39.492 94.587 75.842 1.00 91.28 302 HIS H N 1
ATOM 13267 C CA . HIS H 2 301 ? 38.372 93.929 75.172 1.00 90.53 302 HIS H CA 1
ATOM 13268 C C . HIS H 2 301 ? 37.387 94.885 74.487 1.00 89.65 302 HIS H C 1
ATOM 13269 O O . HIS H 2 301 ? 36.181 94.642 74.485 1.00 89.70 302 HIS H O 1
ATOM 13276 N N . GLY H 2 302 ? 37.899 95.964 73.906 1.00 88.70 303 GLY H N 1
ATOM 13277 C CA . GLY H 2 302 ? 37.035 96.917 73.230 1.00 88.37 303 GLY H CA 1
ATOM 13278 C C . GLY H 2 302 ? 36.035 97.600 74.150 1.00 88.23 303 GLY H C 1
ATOM 13279 O O . GLY H 2 302 ? 34.832 97.612 73.877 1.00 88.68 303 GLY H O 1
ATOM 13280 N N . ASN H 2 303 ? 36.539 98.172 75.240 1.00 86.97 304 ASN H N 1
ATOM 13281 C CA . ASN H 2 303 ? 35.709 98.866 76.221 1.00 85.12 304 ASN H CA 1
ATOM 13282 C C . ASN H 2 303 ? 36.479 100.084 76.724 1.00 83.23 304 ASN H C 1
ATOM 13283 O O . ASN H 2 303 ? 37.514 99.940 77.375 1.00 83.25 304 ASN H O 1
ATOM 13288 N N . ILE H 2 304 ? 35.974 101.278 76.435 1.00 81.46 305 ILE H N 1
ATOM 13289 C CA . ILE H 2 304 ? 36.654 102.505 76.846 1.00 80.76 305 ILE H CA 1
ATOM 13290 C C . ILE H 2 304 ? 37.012 102.566 78.331 1.00 80.34 305 ILE H C 1
ATOM 13291 O O . ILE H 2 304 ? 38.180 102.753 78.681 1.00 80.72 305 ILE H O 1
ATOM 13296 N N . LEU H 2 305 ? 36.013 102.413 79.199 1.00 78.90 306 LEU H N 1
ATOM 13297 C CA . LEU H 2 305 ? 36.236 102.459 80.644 1.00 77.22 306 LEU H CA 1
ATOM 13298 C C . LEU H 2 305 ? 37.432 101.600 81.058 1.00 76.81 306 LEU H C 1
ATOM 13299 O O . LEU H 2 305 ? 38.276 102.036 81.844 1.00 76.19 306 LEU H O 1
ATOM 13304 N N . ILE H 2 306 ? 37.495 100.380 80.531 1.00 76.34 307 ILE H N 1
ATOM 13305 C CA . ILE H 2 306 ? 38.589 99.464 80.841 1.00 77.03 307 ILE H CA 1
ATOM 13306 C C . ILE H 2 306 ? 39.897 99.990 80.250 1.00 77.01 307 ILE H C 1
ATOM 13307 O O . ILE H 2 306 ? 40.977 99.790 80.806 1.00 75.65 307 ILE H O 1
ATOM 13312 N N . ALA H 2 307 ? 39.791 100.677 79.122 1.00 78.24 308 ALA H N 1
ATOM 13313 C CA . ALA H 2 307 ? 40.969 101.231 78.476 1.00 79.59 308 ALA H CA 1
ATOM 13314 C C . ALA H 2 307 ? 41.585 102.297 79.373 1.00 79.67 308 ALA H C 1
ATOM 13315 O O . ALA H 2 307 ? 42.804 102.408 79.473 1.00 79.99 308 ALA H O 1
ATOM 13317 N N . ALA H 2 308 ? 40.732 103.075 80.026 1.00 79.88 309 ALA H N 1
ATOM 13318 C CA . ALA H 2 308 ? 41.193 104.139 80.906 1.00 80.73 309 ALA H CA 1
ATOM 13319 C C . ALA H 2 308 ? 41.840 103.587 82.164 1.00 81.07 309 ALA H C 1
ATOM 13320 O O . ALA H 2 308 ? 42.833 104.124 82.654 1.00 80.98 309 ALA H O 1
ATOM 13322 N N . ALA H 2 309 ? 41.267 102.510 82.687 1.00 82.47 310 ALA H N 1
ATOM 13323 C CA . ALA H 2 309 ? 41.779 101.884 83.899 1.00 83.38 310 ALA H CA 1
ATOM 13324 C C . ALA H 2 309 ? 43.158 101.279 83.673 1.00 83.87 310 ALA H C 1
ATOM 13325 O O . ALA H 2 309 ? 44.122 101.649 84.348 1.00 84.39 310 ALA H O 1
ATOM 13327 N N . LEU H 2 310 ? 43.243 100.348 82.725 1.00 84.42 311 LEU H N 1
ATOM 13328 C CA . LEU H 2 310 ? 44.500 99.676 82.407 1.00 85.19 311 LEU H CA 1
ATOM 13329 C C . LEU H 2 310 ? 45.589 100.668 82.032 1.00 86.57 311 LEU H C 1
ATOM 13330 O O . LEU H 2 310 ? 46.778 100.373 82.150 1.00 86.57 311 LEU H O 1
ATOM 13335 N N . GLU H 2 311 ? 45.178 101.847 81.583 1.00 88.75 312 GLU H N 1
ATOM 13336 C CA . GLU H 2 311 ? 46.119 102.887 81.192 1.00 91.56 312 GLU H CA 1
ATOM 13337 C C . GLU H 2 311 ? 46.942 103.359 82.386 1.00 92.97 312 GLU H C 1
ATOM 13338 O O . GLU H 2 311 ? 48.110 103.717 82.239 1.00 93.39 312 GLU H O 1
ATOM 13344 N N . HIS H 2 312 ? 46.320 103.353 83.564 1.00 95.13 313 HIS H N 1
ATOM 13345 C CA . HIS H 2 312 ? 46.961 103.782 84.809 1.00 97.04 313 HIS H CA 1
ATOM 13346 C C . HIS H 2 312 ? 47.409 105.239 84.779 1.00 97.65 313 HIS H C 1
ATOM 13347 O O . HIS H 2 312 ? 46.917 106.012 85.628 1.00 97.90 313 HIS H O 1
#

CATH classification: 3.30.310.180 (+1 more: 2.20.140.20)

Radius of gyration: 46.29 Å; Cα contacts (8 Å, |Δi|>4): 3892; chains: 8; bounding box: 97×109×149 Å

Organism: Saccharomyces cerevisiae (strain ATCC 204508 / S288c) (NCBI:txid559292)

B-factor: mean 58.66, std 23.78, range [13.6, 100.0]

InterPro domains:
  IPR013921 Mediator complex, subunit Med20 [PF08612] (3-208)
  IPR016532 Mediator of RNA polymerase II transcription subunit 20 [PIRSF007945] (1-209)